Protein 8ZF0 (pdb70)

InterPro domains:
  IPR002182 NB-ARC [PF00931] (219-398)
  IPR008808 Powdery mildew resistance protein, RPW8 domain [PS51153] (1-148)
  IPR027417 P-loop containing nucleoside triphosphate hydrolase [G3DSA:3.40.50.300] (214-371)
  IPR027417 P-loop containing nucleoside triphosphate hydrolase [SSF52540] (219-481)
  IPR032675 Leucine-rich repeat domain superfamily [G3DSA:3.80.10.10] (584-862)
  IPR036388 Winged helix-like DNA-binding domain superfamily [G3DSA:1.10.10.10] (466-555)
  IPR042197 Apoptotic protease-activating factors, helical domain [G3DSA:1.10.8.430] (381-465)
  IPR055414 Disease resistance R13L4/SHOC-2-like, LRR domain [PF23598] (738-823)

Radius of gyration: 41.88 Å; Cα contacts (8 Å, |Δi|>4): 2805; chains: 3; bounding box: 89×94×143 Å

Nearest PDB structures (foldseek):
  8zf0-assembly1_C  TM=1.002E+00  e=6.451E-98  Oryza sativa Japonica Group
  7xey-assembly1_B  TM=8.973E-01  e=2.637E-31  Arabidopsis thaliana
  8zf0-assembly1_B  TM=6.658E-01  e=9.855E-22  Oryza sativa Japonica Group
  8yn1-assembly1_A  TM=7.119E-01  e=1.188E-19  Arabidopsis thaliana
  7xdd-assembly1_B  TM=6.390E-01  e=7.188E-20  Arabidopsis thaliana

Solvent-accessible surface area: 70967 Å² total; per-residue (Å²): 121,66,66,58,85,104,24,90,178,23,13,51,61,22,89,103,49,91,48,100,10,62,26,0,8,23,1,5,1,2,12,26,72,114,45,111,8,41,6,62,11,1,46,18,8,0,28,18,31,10,104,5,120,83,112,54,1,54,59,36,4,54,43,2,28,111,104,143,30,7,82,52,60,79,82,80,83,38,80,18,56,99,38,96,14,2,35,37,50,22,7,0,40,36,104,70,61,26,20,74,15,7,39,95,15,17,58,115,73,64,60,47,87,10,117,11,16,23,11,77,105,153,53,88,57,26,7,150,67,43,81,81,53,89,105,46,40,7,35,0,22,5,5,11,12,42,6,21,52,5,117,103,100,55,25,41,110,24,35,15,61,142,2,36,8,8,2,2,7,4,48,17,61,73,9,54,5,1,60,7,2,59,23,9,117,47,0,30,2,1,8,9,20,2,109,9,121,116,42,0,55,22,58,32,72,73,5,53,67,69,9,52,59,8,64,5,22,27,10,21,60,7,24,40,45,91,54,64,147,71,53,53,89,39,114,39,3,76,63,17,22,16,29,16,5,64,14,70,80,14,50,186,54,23,169,24,88,20,55,51,3,47,42,106,4,14,44,23,40,12,28,22,0,26,45,9,139,91,13,28,74,25,16,4,97,4,59,40,1,84,18,9,7,3,4,34,0,26,45,0,68,47,11,8,158,82,9,14,114,3,94,29,0,30,48,4,30,2,52,2,0,6,32,0,107,114,12,8,72,25,3,3,62,0,104,132,0,97,7,2,8,1,7,42,0,5,35,0,49,68,6,17,127,81,2,16,105,1,70,38,0,71,22,1,10,0,36,39,2,36,137,2,170,64,36,21,149,31,5,18,67,4,176,36,2,31,41,0,7,0,13,103,88,2,26,111,56,1,160,85,2,55,135,89,12,123,94,16,129,47,36,80,25,153,56,53,35,40,13,90,23,40,118,126,129,101,78,25,71,29,61,98,66,27,16,72,5,0,6,50,0,4,25,38,24,26,96,170,76,80,29,100,52,55,109,26,86,68,49,49,67,3,0,0,0,14,6,52,51,32,37,43,4,66,103,15,3,6,43,112,54,250,41,34,20,13,35,34,103,8,68,99,89,58,5,64,2,1,58,33,5,8,65,19,80,46,0,87,0,3,28,4,4,30,68,40,2,17,63,9,17,131,66,26,82,1,96,55,58,5,47,131,1,52,73,88,162,51,58,2,2,2,0,3,10,0,2,0,0,0,15,0,13,2,0,0,0,23,17,5,8,35,20,44,140,136,75,39,126,124,56,51,86,1,12,0,0,0,0,1,17,4,3,15,3,16,81,20,4,12,38,1,0,68,17,44,30,10,26,104,6,1,8,12,1,4,18,9,57,0,2,0,3,0,0,2,4,6,21,1,32,85,40,56,121,4,2,57,18,0,0,49,74,6,4,87,134,49,96,45,176,50,144,101,20,9,50,119,68,1,11,103,9,6,61,80,0,13,66,30,1,12,7,3,3,6,59,37,2,5,74,16,20,44,27,102,25,85,3,24,47,23,3,52,68,20,21,93,36,2,33,0,31,2,12,10,16,15,0,0,38,22,45,94,118,49,3,0,5,2,62,12,16,41,0,1,5,1,0,1,5,22,24,12,19,25,56,79,173,58,124,70,89,65,13,0,74,111,0,4,52,4,0,103,107,0,101,73,6,88,117,20,3,108,108,142,14,100,43,31,58,2,22,34,60,12,43,90,54,69,47,13,61,82,29,44,30,44,67,20,15,44,23,76,4,4,14,52,0,34,12,3,0,15,3,0,3,56,60,61,101,70,38,101,87,6,45,67,114,0,50,33,65,13,21,80,98,0,149,110,6,10,158,60,4,85,85,16,43,135,45,10,62,124,116,107,42,0,9,0,28,30,0,59,115,20,168,108,76,94,4,0,79,4,4,38,17,15,17,67,0,17,3,11,1,21,21,1,8,15,1,5,98,70,71,14,0,35,13,28,0,23,62,71,121,81,6,12,100,22,0,20,101,1,0,83,12,0,0,12,1,12,0,0,16,26,13,55,21,10,50,33,47,73,79,19,32,4,65,83,130,19,40,31,131,26,0,90,13,4,9,32,5,33,1,19,63,103,80,68,79,80,49,57,7,44,17,7,0,4,7,1,43,0,19,29,4,37,34,28,47,82,78,68,101,74,20,109,88,6,96,94,114,2,68,128,4,3,60,40,0,47,41,36,38,136,87,34,32,7,29,129,5,5,36,49,53,158,1,45,2,1,95,38,17,105,107,12,56,120,124,10,77,85,83,26,56,0,45,144,51,10,47,137,113,53,58,66,31,8,13,22,16,20,14,10,0,14,4,5,9,4,5,101,14,10,34,41,0,48,92,38,4,44,51,7,25,77,57,21,69,70,78,51,41,13,90,70,45,10,45,81,24,54,176,59,63,24,21,0,5,0,12,40,7,5,72,4,0,50,52,11,19,79,71,32,24,89,36,14,126,27,12,46,50,29,19,5,120,76,88,50,24,27,191,20,3,40,57,12,12,72,99,51,123,68,66,116,48,3,4,2,2,29,10,0,12,47,3,1,64,74,30,35,162,19,88,91,20,60,75,44,24,99,93,12,66,64,109,24,0,0,4,0,2,16,1,5,0,0,0,4,0,3,4,3,2,6,17,2,8,5,44,0,52,88,76,29,57,139,65,122,45,33,49,4,2,0,0,0,0,0,6,8,3,4,2,10,76,19,5,10,151,9,1,98,158,58,164,41,21,4,23,3,2,2,5,1,6,26,22,0,10,1,1,2,4,10,9,3,42,30,139,70,12,21,9,56,10,12,14,0,0,4,19,80,38,37,91,202,97,74,76,87,16,64,52,89,39,88,102,40,91,64,80,42,19,30,89,84,0,42,97,30,4,16,97,12,0,78,61,53,117,139,84,36,112,159,115,106,96,34,7,59,4,40,3,10,10,4,6,1,3,2,0,68,65,0,3,0,5,13,66,61,44,45,3,4,5,5,3,3,43,0,2,5,10,2,81,121,31,136,137,60,62,72,53,57,14,60,48,7,0,52,33,2,13,96,18,17,132,26,5,6,94,47,42,14,36,22,115,95,97,120,178,37,83,16,18,18,26,16,0,0,38,28,0,4,84,14,1,18,9,8,43,138,36,120,31,15,75,56,0,68,102,13,8,92,82,45,65,92,148,70,140,47,31,9,26,10,0,3,40,1,4,31,82,22,9,141,34,11,4,0,42,9,1,0,37,36,0,13,48,74,28,44,83,91,23,1,8,0,10,2,0,53,133,85,98,34,36,75,28,13,6,66,1,13,8,10,27,30,23,5,21,47,17,5,68,30,1,7,66,31,41,87,84,91,86,11,7,186,34,1,33,128,23,64,66,9,5,64,16,1,30,23,4,0,11,0,0,0,5,0,24,0,0,35,15,12,57,85,64,53,41,170,110,146,17,31,8,80,94,109,9,33,86,123,9,0,83,33,3,39,112,15,87,139,76,71,52,32,64,129,188,82,192,29,70,98,66,3,27,15,15,51,31,14,3,1,6,4,90,0,24,52,3,65,70,61,0,96,55,13,96,87,54,194,73,68,84,31,28,51,138,28,12,110,64,0,59,130,21,21,117,49,1,27,109,18,42,135,65,74,48,1,3,86,2,0,70,4,95,100,0,6,22,29,69,0,51,133,34,8,72,112,24,76,146,44,87,72,6,52,68,33,35,84,101,107

Sequence (1650 aa):
SHETKLLERMAASIECLSGKVRECFLDLGCFPEDKKIPLDVLINIWMEIHDLDEPDAFAILVELSNKNLLTLVNDAQNKAGDLYSSYHDFSVTQHDVLRDLALHMSGRDALNNRRRLVMPRREESLPKDWQRNKDTPFEAQIVSIHTGEMKESDWFQMSFPKAEVLILNFASSVYYLPPFIATMQNLKALVLINYGTISATLDNLSAFTTLSDLRSLWLEKITLPPLPKTTIPLKNLRKISLVLCELTNSLRGSKVDLSMTFPRLSNLTIDHCIDLKELPSSICEISSLESISISNCHDLTELPYELGKLHCLSILRVYACPALWRLPPSVCSLKRLKYLDISQCVNLTDLPEELGHLTSLEKIDMRECSRLRSLPRSSSSLKSLGHVVCDEETALLWREAEQVIPDLRVQVAEECYNLDWLVDPAAAALSDDDRLVVAHCAALSFPPASFQVHHASHPYPCAAFAFPPSWSAAPGWAAAGRAAFGDAEVDPSLFPSLRSVGSGVPARANAAFLASFGALLDGSPLQSEVSRAVAEEKRIVFTGHSSGGSIATLAAIWFLETCTRRGSVNQAHPFCVTFGAPLVGDNTFNNAVRREGWSQCILNFVVPVDIIPRIPLTPLASATEGIQAVLDWLSPQTPNFSPSGMPLIISQFYENLLRSTLSIASYEACSFMGCTSSILGTLTSFIELSPYRPCGTYLFLTSSEQLAVLTNSDAVLQLLFYCLQLDPQQQLRDAAERSLSAHWQYEPIKQSMMQEIVCVDYLGVVSSTLPGRQMSSTIVGGLELSKEAMLSLSAAGQWEKQRETNQAKIDGASCTKIREALKSLNEYKRTCELHEVSYYDSFKLQREVHDFNANVSRLELAGLWDEIVEMLRRRELPDGFESRQDWVNLGTLYRRLVEPLDIANYYRHSKNEDTGSYLSKGRPRRYKYTQEWHEQSQRISFGSSLESCFWAMAEELQAEIANGKTFEDVRDRVVKLESDAHGWSMSGSLGKDIFLSRSSFVIWWKTLPENHRSASCIAKLVPWEENSMFETSHVLGALLASSPLLARAWDRCAAAADGGASSLGFVHGGGGGGEGEPVCVAFSGVQAALSAAAGGGGGAEIFKPVGLRGDAAGRLFAPLVAAEAGGEPVAVQALALQGFLRLCRSPEFQVLLNQIRGKAVVFTGHSLGGAIAALVALHYLCTSSSSSAFAPAPPVLCVTFGSPLLGNQALSRAILRERWAGNFCHVVSQHDVVPRLLFCPLNVIPVHIVVGMQLHQLPVVVATVTARMADTNQESLRQLIQEHAGEAAIEQKLAAPEIPSGSPYRPFGAYVLCSPDGAACVDNPTAAVQMLYATFAARRAPETGAVPPEAAHSCYGDLVLSMPHHLLLKRRLGPAASNYDVGISIALEASGITGEATEAAPARQWLKTSKRVGRSPSLNCASLATRLGRITPCRAQIEWYKALFDANTGYYDAFKQRLSPKKFSKANMYRIKLAQFWDGVLSMLDTSQLPYDFHRRAKWVNAAHFYQLLVEPLDIADYHRNNLHRTRGSYITHGRERRYELFDKWWKQKGCTDTARRSKFAGLTQDPCFWARVEEAREQTESAKSERDMTSLARMLEDLHKFERHSSELVENKEVSIDVVAPQSSYSLWVKEWNELKLREEVRTILFQF

Structure (mmCIF, N/CA/C/O backbone):
data_8ZF0
#
_entry.id   8ZF0
#
_cell.length_a   1.00
_cell.length_b   1.00
_cell.length_c   1.00
_cell.angle_alpha   90.00
_cell.angle_beta   90.00
_cell.angle_gamma   90.00
#
_symmetry.space_group_name_H-M   'P 1'
#
loop_
_entity.id
_entity.type
_entity.pdbx_description
1 polymer 'RPW8 domain-containing protein'
2 polymer EDS1
3 polymer 'Lipase-like PAD4'
4 non-polymer '[(2R,3R,4R,5R)-5-(6-aminopurin-9-yl)-4-[(2S,3R,4S,5R)-3,4-bis(oxidanyl)-5-(phosphonooxymethyl)oxolan-2-yl]oxy-3-oxidanyl-oxolan-2-yl]methyl phosphono hydrogen phosphate'
#
loop_
_atom_site.group_PDB
_atom_site.id
_atom_site.type_symbol
_atom_site.label_atom_id
_atom_site.label_alt_id
_atom_site.label_comp_id
_atom_site.label_asym_id
_atom_site.label_entity_id
_atom_site.label_seq_id
_atom_site.pdbx_PDB_ins_code
_atom_site.Cartn_x
_atom_site.Cartn_y
_atom_site.Cartn_z
_atom_site.occupancy
_atom_site.B_iso_or_equiv
_atom_site.auth_seq_id
_atom_site.auth_comp_id
_atom_site.auth_asym_id
_atom_site.auth_atom_id
_atom_site.pdbx_PDB_model_num
ATOM 1 N N . SER A 1 436 ? 126.49800 135.15500 56.24200 1.000 311.89824 436 SER A N 1
ATOM 2 C CA . SER A 1 436 ? 125.94800 135.34300 57.57900 1.000 312.30614 436 SER A CA 1
ATOM 3 C C . SER A 1 436 ? 126.55100 134.34600 58.56300 1.000 312.72668 436 SER A C 1
ATOM 4 O O . SER A 1 436 ? 127.74000 134.03400 58.49400 1.000 313.14920 436 SER A O 1
ATOM 6 N N . HIS A 1 437 ? 125.72000 133.84800 59.48200 1.000 314.52580 437 HIS A N 1
ATOM 7 C CA . HIS A 1 437 ? 126.18600 132.88000 60.46800 1.000 314.51077 437 HIS A CA 1
ATOM 8 C C . HIS A 1 437 ? 126.56400 131.54600 59.83900 1.000 315.31633 437 HIS A C 1
ATOM 9 O O . HIS A 1 437 ? 127.30500 130.77400 60.45600 1.000 316.07459 437 HIS A O 1
ATOM 11 N N . GLU A 1 438 ? 126.06800 131.25600 58.63300 1.000 318.10993 438 GLU A N 1
ATOM 12 C CA . GLU A 1 438 ? 126.41000 130.00100 57.97100 1.000 317.76586 438 GLU A CA 1
ATOM 13 C C . GLU A 1 438 ? 127.90100 129.92500 57.66600 1.000 318.26777 438 GLU A C 1
ATOM 14 O O . GLU A 1 438 ? 128.52200 128.86700 57.82300 1.000 318.76247 438 GLU A O 1
ATOM 16 N N . THR A 1 439 ? 128.49300 131.03500 57.22700 1.000 319.74186 439 THR A N 1
ATOM 17 C CA . THR A 1 439 ? 129.91100 131.07400 56.89400 1.000 319.51580 439 THR A CA 1
ATOM 18 C C . THR A 1 439 ? 130.77800 131.64300 58.00800 1.000 320.34556 439 THR A C 1
ATOM 19 O O . THR A 1 439 ? 131.92700 131.21600 58.16000 1.000 320.68627 439 THR A O 1
ATOM 21 N N . LYS A 1 440 ? 130.26000 132.59600 58.78700 1.000 316.38970 440 LYS A N 1
ATOM 22 C CA . LYS A 1 440 ? 131.06700 133.20500 59.84000 1.000 315.48933 440 LYS A CA 1
ATOM 23 C C . LYS A 1 440 ? 131.27200 132.25200 61.01100 1.000 315.26403 440 LYS A C 1
ATOM 24 O O . LYS A 1 440 ? 132.39000 132.12600 61.52600 1.000 314.32907 440 LYS A O 1
ATOM 26 N N . LEU A 1 441 ? 130.21300 131.57200 61.44600 1.000 312.14014 441 LEU A N 1
ATOM 27 C CA . LEU A 1 441 ? 130.27100 130.71600 62.62500 1.000 311.59120 441 LEU A CA 1
ATOM 28 C C . LEU A 1 441 ? 129.98600 129.25600 62.31200 1.000 312.10225 441 LEU A C 1
ATOM 29 O O . LEU A 1 441 ? 130.71800 128.37500 62.77700 1.000 311.77777 441 LEU A O 1
ATOM 34 N N . LEU A 1 442 ? 128.93300 128.97100 61.54100 1.000 321.16347 442 LEU A N 1
ATOM 35 C CA . LEU A 1 442 ? 128.59200 127.58400 61.24000 1.000 320.78696 442 LEU A CA 1
ATOM 36 C C . LEU A 1 442 ? 129.67800 126.91300 60.40800 1.000 321.00897 442 LEU A C 1
ATOM 37 O O . LEU A 1 442 ? 129.96800 125.72500 60.59500 1.000 321.17333 442 LEU A O 1
ATOM 39 N N . GLU A 1 443 ? 130.28700 127.65600 59.48000 1.000 320.38997 443 GLU A N 1
ATOM 40 C CA . GLU A 1 443 ? 131.36000 127.08400 58.67400 1.000 320.04709 443 GLU A CA 1
ATOM 41 C C . GLU A 1 443 ? 132.58500 126.75800 59.51800 1.000 320.18058 443 GLU A C 1
ATOM 42 O O . GLU A 1 443 ? 133.32900 125.83100 59.18700 1.000 320.53439 443 GLU A O 1
ATOM 48 N N . ARG A 1 444 ? 132.81000 127.49900 60.60600 1.000 310.35988 444 ARG A N 1
ATOM 49 C CA . ARG A 1 444 ? 133.90100 127.15900 61.51400 1.000 310.07845 444 ARG A CA 1
ATOM 50 C C . ARG A 1 444 ? 133.67600 125.78900 62.14500 1.000 310.04777 444 ARG A C 1
ATOM 51 O O . ARG A 1 444 ? 134.59100 124.95800 62.20300 1.000 309.74387 444 ARG A O 1
ATOM 59 N N . MET A 1 445 ? 132.45100 125.53000 62.60800 1.000 316.67965 445 MET A N 1
ATOM 60 C CA . MET A 1 445 ? 132.12700 124.21600 63.15500 1.000 316.15728 445 MET A CA 1
ATOM 61 C C . MET A 1 445 ? 132.20100 123.13900 62.08000 1.000 317.11518 445 MET A C 1
ATOM 62 O O . MET A 1 445 ? 132.63700 122.01400 62.35000 1.000 317.20258 445 MET A O 1
ATOM 64 N N . ALA A 1 446 ? 131.77400 123.46300 60.85700 1.000 325.14765 446 ALA A N 1
ATOM 65 C CA . ALA A 1 446 ? 131.86000 122.49800 59.76500 1.000 324.76890 446 ALA A CA 1
ATOM 66 C C . ALA A 1 446 ? 133.30800 122.13000 59.46600 1.000 325.37660 446 ALA A C 1
ATOM 67 O O . ALA A 1 446 ? 133.62300 120.95900 59.22900 1.000 325.96009 446 ALA A O 1
ATOM 69 N N . ALA A 1 447 ? 134.20400 123.12000 59.47100 1.000 325.75237 447 ALA A N 1
ATOM 70 C CA . ALA A 1 447 ? 135.61900 122.84700 59.24400 1.000 325.13979 447 ALA A CA 1
ATOM 71 C C . ALA A 1 447 ? 136.22400 122.06700 60.40400 1.000 325.75796 447 ALA A C 1
ATOM 72 O O . ALA A 1 447 ? 137.09100 121.21000 60.19700 1.000 325.80170 447 ALA A O 1
ATOM 74 N N . SER A 1 448 ? 135.78800 122.35700 61.63300 1.000 321.14853 448 SER A N 1
ATOM 75 C CA . SER A 1 448 ? 136.25300 121.58400 62.78000 1.000 320.26431 448 SER A CA 1
ATOM 76 C C . SER A 1 448 ? 135.83000 120.12500 62.66400 1.000 320.75510 448 SER A C 1
ATOM 77 O O . SER A 1 448 ? 136.60500 119.21700 62.98700 1.000 320.35449 448 SER A O 1
ATOM 80 N N . ILE A 1 449 ? 134.59900 119.88200 62.20800 1.000 320.88719 449 ILE A N 1
ATOM 81 C CA . ILE A 1 449 ? 134.14200 118.51500 61.98200 1.000 320.21441 449 ILE A CA 1
ATOM 82 C C . ILE A 1 449 ? 134.92500 117.87200 60.84200 1.000 320.04441 449 ILE A C 1
ATOM 83 O O . ILE A 1 449 ? 135.24600 116.67800 60.88600 1.000 320.05400 449 ILE A O 1
ATOM 88 N N . GLU A 1 450 ? 135.25300 118.65400 59.81000 1.000 321.46509 450 GLU A N 1
ATOM 89 C CA . GLU A 1 450 ? 136.01500 118.13300 58.67900 1.000 320.74469 450 GLU A CA 1
ATOM 90 C C . GLU A 1 450 ? 137.40100 117.65200 59.08600 1.000 321.38031 450 GLU A C 1
ATOM 91 O O . GLU A 1 450 ? 137.98400 116.81800 58.38500 1.000 321.02435 450 GLU A O 1
ATOM 97 N N . CYS A 1 451 ? 137.94500 118.16600 60.19200 1.000 324.44074 451 CYS A N 1
ATOM 98 C CA . CYS A 1 451 ? 139.22200 117.66400 60.68500 1.000 324.17090 451 CYS A CA 1
ATOM 99 C C . CYS A 1 451 ? 139.11800 116.19200 61.06300 1.000 323.82472 451 CYS A C 1
ATOM 100 O O . CYS A 1 451 ? 140.02900 115.40400 60.78300 1.000 323.01717 451 CYS A O 1
ATOM 103 N N . LEU A 1 452 ? 138.01700 115.80500 61.70000 1.000 315.19793 452 LEU A N 1
ATOM 104 C CA . LEU A 1 452 ? 137.78700 114.40200 62.01400 1.000 314.54650 452 LEU A CA 1
ATOM 105 C C . LEU A 1 452 ? 137.26000 113.68900 60.77500 1.000 314.25261 452 LEU A C 1
ATOM 106 O O . LEU A 1 452 ? 136.32800 114.16800 60.12200 1.000 314.31455 452 LEU A O 1
ATOM 111 N N . SER A 1 453 ? 137.85000 112.54200 60.45000 1.000 304.04304 453 SER A N 1
ATOM 112 C CA . SER A 1 453 ? 137.61900 111.88300 59.17300 1.000 303.67291 453 SER A CA 1
ATOM 113 C C . SER A 1 453 ? 136.95100 110.52900 59.36500 1.000 303.76677 453 SER A C 1
ATOM 114 O O . SER A 1 453 ? 137.28800 109.78100 60.28800 1.000 303.62691 453 SER A O 1
ATOM 117 N N . GLY A 1 454 ? 136.00000 110.22600 58.48300 1.000 293.85428 454 GLY A N 1
ATOM 118 C CA . GLY A 1 454 ? 135.42700 108.89800 58.38900 1.000 293.15608 454 GLY A CA 1
ATOM 119 C C . GLY A 1 454 ? 134.41600 108.53000 59.45500 1.000 293.03677 454 GLY A C 1
ATOM 120 O O . GLY A 1 454 ? 133.28700 109.03500 59.45900 1.000 292.95163 454 GLY A O 1
ATOM 121 N N . LYS A 1 455 ? 134.81600 107.62700 60.35400 1.000 287.97262 455 LYS A N 1
ATOM 122 C CA . LYS A 1 455 ? 133.88100 107.06600 61.32400 1.000 288.16801 455 LYS A CA 1
ATOM 123 C C . LYS A 1 455 ? 133.31800 108.14000 62.24600 1.000 288.95363 455 LYS A C 1
ATOM 124 O O . LYS A 1 455 ? 132.11700 108.15200 62.53200 1.000 289.68084 455 LYS A O 1
ATOM 130 N N . VAL A 1 456 ? 134.16600 109.05300 62.71700 1.000 293.83199 456 VAL A N 1
ATOM 131 C CA . VAL A 1 456 ? 133.70800 110.07800 63.65100 1.000 293.95464 456 VAL A CA 1
ATOM 132 C C . VAL A 1 456 ? 132.75300 111.04700 62.96000 1.000 293.84163 456 VAL A C 1
ATOM 133 O O . VAL A 1 456 ? 131.72200 111.43700 63.52400 1.000 294.08411 456 VAL A O 1
ATOM 137 N N . ARG A 1 457 ? 133.08000 111.45200 61.73100 1.000 294.58775 457 ARG A N 1
ATOM 138 C CA . ARG A 1 457 ? 132.20400 112.36200 60.99900 1.000 294.81427 457 ARG A CA 1
ATOM 139 C C . ARG A 1 457 ? 130.85900 111.71300 60.69500 1.000 294.90625 457 ARG A C 1
ATOM 140 O O . ARG A 1 457 ? 129.80700 112.35200 60.83400 1.000 294.87437 457 ARG A O 1
ATOM 148 N N . GLU A 1 458 ? 130.86700 110.44200 60.28300 1.000 288.32755 458 GLU A N 1
ATOM 149 C CA . GLU A 1 458 ? 129.60100 109.77100 60.01200 1.000 288.51247 458 GLU A CA 1
ATOM 150 C C . GLU A 1 458 ? 128.81100 109.52900 61.29400 1.000 288.46745 458 GLU A C 1
ATOM 151 O O . GLU A 1 458 ? 127.57800 109.55800 61.26800 1.000 289.28478 458 GLU A O 1
ATOM 157 N N . CYS A 1 459 ? 129.49200 109.31800 62.42400 1.000 293.41418 459 CYS A N 1
ATOM 158 C CA . CYS A 1 459 ? 128.79400 109.23100 63.70300 1.000 293.68357 459 CYS A CA 1
ATOM 159 C C . CYS A 1 459 ? 128.13500 110.55700 64.05900 1.000 294.27637 459 CYS A C 1
ATOM 160 O O . CYS A 1 459 ? 127.00600 110.58200 64.56400 1.000 295.04607 459 CYS A O 1
ATOM 163 N N . PHE A 1 460 ? 128.83100 111.65500 63.75400 1.000 291.22272 460 PHE A N 1
ATOM 164 C CA . PHE A 1 460 ? 128.25800 112.99700 64.02400 1.000 290.86476 460 PHE A CA 1
ATOM 165 C C . PHE A 1 460 ? 127.01200 113.17700 63.15400 1.000 290.97408 460 PHE A C 1
ATOM 166 O O . PHE A 1 460 ? 125.98500 113.66300 63.66600 1.000 290.51468 460 PHE A O 1
ATOM 174 N N . LEU A 1 461 ? 127.09800 112.77900 61.88200 1.000 285.64674 461 LEU A N 1
ATOM 175 C CA . LEU A 1 461 ? 125.94800 112.89500 60.99000 1.000 284.71888 461 LEU A CA 1
ATOM 176 C C . LEU A 1 461 ? 124.78500 112.03000 61.46800 1.000 285.05017 461 LEU A C 1
ATOM 177 O O . LEU A 1 461 ? 123.62500 112.45800 61.42600 1.000 285.20443 461 LEU A O 1
ATOM 182 N N . ASP A 1 462 ? 125.07700 110.81200 61.93200 1.000 287.64904 462 ASP A N 1
ATOM 183 C CA . ASP A 1 462 ? 124.02900 109.94100 62.45700 1.000 286.86229 462 ASP A CA 1
ATOM 184 C C . ASP A 1 462 ? 123.36300 110.55700 63.68100 1.000 286.48705 462 ASP A C 1
ATOM 185 O O . ASP A 1 462 ? 122.13700 110.49100 63.83000 1.000 286.38487 462 ASP A O 1
ATOM 190 N N . LEU A 1 463 ? 124.15900 111.15200 64.57300 1.000 283.32713 463 LEU A N 1
ATOM 191 C CA . LEU A 1 463 ? 123.59200 111.84700 65.72400 1.000 282.96856 463 LEU A CA 1
ATOM 192 C C . LEU A 1 463 ? 122.71400 113.01000 65.28000 1.000 283.14191 463 LEU A C 1
ATOM 193 O O . LEU A 1 463 ? 121.65200 113.25600 65.86400 1.000 283.25407 463 LEU A O 1
ATOM 198 N N . GLY A 1 464 ? 123.14800 113.74300 64.25400 1.000 286.11210 464 GLY A N 1
ATOM 199 C CA . GLY A 1 464 ? 122.33200 114.82800 63.73400 1.000 286.07533 464 GLY A CA 1
ATOM 200 C C . GLY A 1 464 ? 121.01600 114.34700 63.15300 1.000 286.96524 464 GLY A C 1
ATOM 201 O O . GLY A 1 464 ? 119.99400 115.02900 63.25800 1.000 286.91379 464 GLY A O 1
ATOM 202 N N . CYS A 1 465 ? 121.02300 113.16600 62.52700 1.000 295.27297 465 CYS A N 1
ATOM 203 C CA . CYS A 1 465 ? 119.79800 112.61700 61.95400 1.000 295.09312 465 CYS A CA 1
ATOM 204 C C . CYS A 1 465 ? 118.77100 112.23600 63.01300 1.000 294.16762 465 CYS A C 1
ATOM 205 O O . CYS A 1 465 ? 117.59100 112.08000 62.68300 1.000 293.62489 465 CYS A O 1
ATOM 208 N N . PHE A 1 466 ? 119.18800 112.08000 64.26800 1.000 272.53101 466 PHE A N 1
ATOM 209 C CA . PHE A 1 466 ? 118.26700 111.70400 65.32600 1.000 271.04025 466 PHE A CA 1
ATOM 210 C C . PHE A 1 466 ? 117.30500 112.85400 65.62600 1.000 270.57253 466 PHE A C 1
ATOM 211 O O . PHE A 1 466 ? 117.59500 114.01200 65.31600 1.000 271.50676 466 PHE A O 1
ATOM 219 N N . PRO A 1 467 ? 116.14300 112.55400 66.21200 1.000 250.76609 467 PRO A N 1
ATOM 220 C CA . PRO A 1 467 ? 115.15000 113.60800 66.46300 1.000 250.13857 467 PRO A CA 1
ATOM 221 C C . PRO A 1 467 ? 115.70600 114.73100 67.32800 1.000 250.73551 467 PRO A C 1
ATOM 222 O O . PRO A 1 467 ? 116.49400 114.50500 68.24900 1.000 251.75610 467 PRO A O 1
ATOM 226 N N . GLU A 1 468 ? 115.28000 115.95200 67.01600 1.000 256.75375 468 GLU A N 1
ATOM 227 C CA . GLU A 1 468 ? 115.80500 117.13600 67.68200 1.000 257.61560 468 GLU A CA 1
ATOM 228 C C . GLU A 1 468 ? 115.28900 117.23900 69.11200 1.000 256.98138 468 GLU A C 1
ATOM 229 O O . GLU A 1 468 ? 114.12100 116.95500 69.39100 1.000 255.93713 468 GLU A O 1
ATOM 235 N N . ASP A 1 469 ? 116.17700 117.66100 70.01700 1.000 246.59082 469 ASP A N 1
ATOM 236 C CA . ASP A 1 469 ? 115.83100 117.92500 71.41600 1.000 245.96092 469 ASP A CA 1
ATOM 237 C C . ASP A 1 469 ? 115.17400 116.71300 72.07400 1.000 245.38485 469 ASP A C 1
ATOM 238 O O . ASP A 1 469 ? 114.19400 116.84000 72.81100 1.000 243.65995 469 ASP A O 1
ATOM 243 N N . LYS A 1 470 ? 115.71600 115.52900 71.80700 1.000 234.03990 470 LYS A N 1
ATOM 244 C CA . LYS A 1 470 ? 115.18100 114.28600 72.34100 1.000 232.61850 470 LYS A CA 1
ATOM 245 C C . LYS A 1 470 ? 116.26800 113.53100 73.09000 1.000 231.24844 470 LYS A C 1
ATOM 246 O O . LYS A 1 470 ? 117.41800 113.46900 72.64200 1.000 231.27486 470 LYS A O 1
ATOM 252 N N . LYS A 1 471 ? 115.89700 112.96100 74.23400 1.000 221.96375 471 LYS A N 1
ATOM 253 C CA . LYS A 1 471 ? 116.83400 112.17600 75.02700 1.000 222.29064 471 LYS A CA 1
ATOM 254 C C . LYS A 1 471 ? 117.16300 110.88200 74.29400 1.000 222.35431 471 LYS A C 1
ATOM 255 O O . LYS A 1 471 ? 116.26500 110.10500 73.95600 1.000 223.34945 471 LYS A O 1
ATOM 261 N N . ILE A 1 472 ? 118.44800 110.65200 74.05000 1.000 221.14386 472 ILE A N 1
ATOM 262 C CA . ILE A 1 472 ? 118.92200 109.51200 73.27400 1.000 220.61075 472 ILE A CA 1
ATOM 263 C C . ILE A 1 472 ? 119.54400 108.51000 74.24400 1.000 220.83394 472 ILE A C 1
ATOM 264 O O . ILE A 1 472 ? 120.59100 108.79800 74.84200 1.000 222.47001 472 ILE A O 1
ATOM 269 N N . PRO A 1 473 ? 118.94300 107.33600 74.43900 1.000 200.64106 473 PRO A N 1
ATOM 270 C CA . PRO A 1 473 ? 119.57000 106.32400 75.29500 1.000 200.34777 473 PRO A CA 1
ATOM 271 C C . PRO A 1 473 ? 120.90000 105.86000 74.71900 1.000 201.98127 473 PRO A C 1
ATOM 272 O O . PRO A 1 473 ? 121.10300 105.83400 73.50400 1.000 203.53287 473 PRO A O 1
ATOM 276 N N . LEU A 1 474 ? 121.81700 105.50100 75.61900 1.000 205.87960 474 LEU A N 1
ATOM 277 C CA . LEU A 1 474 ? 123.15000 105.08600 75.19600 1.000 205.61044 474 LEU A CA 1
ATOM 278 C C . LEU A 1 474 ? 123.10100 103.76500 74.43300 1.000 205.47978 474 LEU A C 1
ATOM 279 O O . LEU A 1 474 ? 123.82500 103.58500 73.44600 1.000 206.59418 474 LEU A O 1
ATOM 284 N N . ASP A 1 475 ? 122.24800 102.83600 74.87200 1.000 222.15683 475 ASP A N 1
ATOM 285 C CA . ASP A 1 475 ? 122.24400 101.49100 74.30300 1.000 224.48493 475 ASP A CA 1
ATOM 286 C C . ASP A 1 475 ? 121.87200 101.50900 72.82500 1.000 225.47977 475 ASP A C 1
ATOM 287 O O . ASP A 1 475 ? 122.53100 100.86400 72.00100 1.000 225.37462 475 ASP A O 1
ATOM 292 N N . VAL A 1 476 ? 120.81400 102.24100 72.46900 1.000 215.61840 476 VAL A N 1
ATOM 293 C CA . VAL A 1 476 ? 120.36900 102.26200 71.07800 1.000 214.63812 476 VAL A CA 1
ATOM 294 C C . VAL A 1 476 ? 121.40200 102.94900 70.19400 1.000 213.80864 476 VAL A C 1
ATOM 295 O O . VAL A 1 476 ? 121.64900 102.52200 69.05900 1.000 213.28821 476 VAL A O 1
ATOM 299 N N . LEU A 1 477 ? 122.01600 104.02600 70.69200 1.000 216.08403 477 LEU A N 1
ATOM 300 C CA . LEU A 1 477 ? 123.05000 104.70700 69.91900 1.000 215.75532 477 LEU A CA 1
ATOM 301 C C . LEU A 1 477 ? 124.24600 103.79600 69.67800 1.000 215.89638 477 LEU A C 1
ATOM 302 O O . LEU A 1 477 ? 124.77300 103.73300 68.56100 1.000 217.39964 477 LEU A O 1
ATOM 307 N N . ILE A 1 478 ? 124.68100 103.07000 70.71000 1.000 215.36815 478 ILE A N 1
ATOM 308 C CA . ILE A 1 478 ? 125.79600 102.14200 70.54300 1.000 216.81543 478 ILE A CA 1
ATOM 309 C C . ILE A 1 478 ? 125.42600 101.03700 69.56200 1.000 217.05545 478 ILE A C 1
ATOM 310 O O . ILE A 1 478 ? 126.23700 100.64000 68.71600 1.000 218.20241 478 ILE A O 1
ATOM 315 N N . ASN A 1 479 ? 124.19300 100.53000 69.65100 1.000 214.94805 479 ASN A N 1
ATOM 316 C CA . ASN A 1 479 ? 123.76700 99.45900 68.75800 1.000 215.56746 479 ASN A CA 1
ATOM 317 C C . ASN A 1 479 ? 123.75600 99.92100 67.30500 1.000 217.55861 479 ASN A C 1
ATOM 318 O O . ASN A 1 479 ? 124.25900 99.22200 66.41800 1.000 218.89423 479 ASN A O 1
ATOM 323 N N . ILE A 1 480 ? 123.19500 101.10400 67.04100 1.000 226.88174 480 ILE A N 1
ATOM 324 C CA . ILE A 1 480 ? 123.13300 101.58500 65.66400 1.000 226.48696 480 ILE A CA 1
A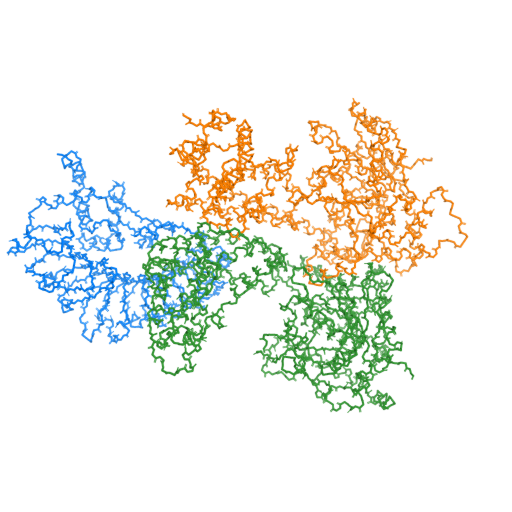TOM 325 C C . ILE A 1 480 ? 124.52800 101.92600 65.15100 1.000 226.76758 480 ILE A C 1
ATOM 326 O O . ILE A 1 480 ? 124.83400 101.71800 63.97000 1.000 226.03669 480 ILE A O 1
ATOM 331 N N . TRP A 1 481 ? 125.40100 102.44300 66.02200 1.000 242.57128 481 TRP A N 1
ATOM 332 C CA . TRP A 1 481 ? 126.77700 102.70000 65.61400 1.000 243.06883 481 TRP A CA 1
ATOM 333 C C . TRP A 1 481 ? 127.48800 101.40600 65.23800 1.000 243.85651 481 TRP A C 1
ATOM 334 O O . TRP A 1 481 ? 128.20800 101.35200 64.23400 1.000 244.80885 481 TRP A O 1
ATOM 345 N N . MET A 1 482 ? 127.29300 100.34900 66.03000 1.000 242.78978 482 MET A N 1
ATOM 346 C CA . MET A 1 482 ? 127.89500 99.06000 65.70600 1.000 242.01728 482 MET A CA 1
ATOM 347 C C . MET A 1 482 ? 127.33000 98.50100 64.40600 1.000 242.48973 482 MET A C 1
ATOM 348 O O . MET A 1 482 ? 128.05900 97.89300 63.61500 1.000 243.29363 482 MET A O 1
ATOM 350 N N . GLU A 1 483 ? 126.02800 98.68100 64.17800 1.000 240.99250 483 GLU A N 1
ATOM 351 C CA . GLU A 1 483 ? 125.42100 98.19200 62.94300 1.000 241.06683 483 GLU A CA 1
ATOM 352 C C . GLU A 1 483 ? 125.95900 98.93000 61.72200 1.000 241.33075 483 GLU A C 1
ATOM 353 O O . GLU A 1 483 ? 126.21200 98.31200 60.68100 1.000 240.44232 483 GLU A O 1
ATOM 359 N N . ILE A 1 484 ? 126.14100 100.24500 61.82600 1.000 252.03961 484 ILE A N 1
ATOM 360 C CA . ILE A 1 484 ? 126.50300 101.04000 60.65400 1.000 251.91567 484 ILE A CA 1
ATOM 361 C C . ILE A 1 484 ? 128.00400 100.98300 60.39700 1.000 253.09758 484 ILE A C 1
ATOM 362 O O . ILE A 1 484 ? 128.44900 100.61800 59.30200 1.000 252.79981 484 ILE A O 1
ATOM 367 N N . HIS A 1 485 ? 128.80800 101.34100 61.39600 1.000 267.06625 485 HIS A N 1
ATOM 368 C CA . HIS A 1 485 ? 130.25100 101.45600 61.22600 1.000 266.59660 485 HIS A CA 1
ATOM 369 C C . HIS A 1 485 ? 131.00100 100.17700 61.57900 1.000 266.78452 485 HIS A C 1
ATOM 370 O O . HIS A 1 485 ? 132.23600 100.18300 61.57600 1.000 267.02911 485 HIS A O 1
ATOM 377 N N . ASP A 1 486 ? 130.28700 99.09100 61.88500 1.000 269.64352 486 ASP A N 1
ATOM 378 C CA . ASP A 1 486 ? 130.89900 97.81900 62.27800 1.000 269.60162 486 ASP A CA 1
ATOM 379 C C . ASP A 1 486 ? 131.80500 97.98200 63.49500 1.000 270.44186 486 ASP A C 1
ATOM 380 O O . ASP A 1 486 ? 132.83900 97.31900 63.60800 1.000 270.73290 486 ASP A O 1
ATOM 385 N N . LEU A 1 487 ? 131.42200 98.86700 64.41300 1.000 280.47070 487 LEU A N 1
ATOM 386 C CA . LEU A 1 487 ? 132.22800 99.16500 65.59700 1.000 280.56354 487 LEU A CA 1
ATOM 387 C C . LEU A 1 487 ? 131.75100 98.34200 66.79700 1.000 280.93698 487 LEU A C 1
ATOM 388 O O . LEU A 1 487 ? 131.34800 98.86800 67.83400 1.000 280.47613 487 LEU A O 1
ATOM 393 N N . ASP A 1 488 ? 131.80100 97.01800 66.63200 1.000 286.89348 488 ASP A N 1
ATOM 394 C CA . ASP A 1 488 ? 131.41400 96.12300 67.71800 1.000 285.85304 488 ASP A CA 1
ATOM 395 C C . ASP A 1 488 ? 132.39000 96.19800 68.88500 1.000 285.23916 488 ASP A C 1
ATOM 396 O O . ASP A 1 488 ? 132.01100 95.92600 70.03000 1.000 283.77468 488 ASP A O 1
ATOM 401 N N . GLU A 1 489 ? 133.64200 96.56200 68.61700 1.000 287.31956 489 GLU A N 1
ATOM 402 C CA . GLU A 1 489 ? 134.65900 96.67600 69.64500 1.000 286.61974 489 GLU A CA 1
ATOM 403 C C . GLU A 1 489 ? 134.40500 97.91700 70.49800 1.000 286.54153 489 GLU A C 1
ATOM 404 O O . GLU A 1 489 ? 133.61700 98.78900 70.12600 1.000 285.71205 489 GLU A O 1
ATOM 410 N N . PRO A 1 490 ? 135.04800 98.01700 71.66800 1.000 278.95752 490 PRO A N 1
ATOM 411 C CA . PRO A 1 490 ? 134.94700 99.25100 72.46400 1.000 278.76839 490 PRO A CA 1
ATOM 412 C C . PRO A 1 490 ? 135.54400 100.48000 71.79000 1.000 278.81513 490 PRO A C 1
ATOM 413 O O . PRO A 1 490 ? 135.58600 101.54800 72.41500 1.000 277.40489 490 PRO A O 1
ATOM 417 N N . ASP A 1 491 ? 136.02200 100.36700 70.54800 1.000 279.13552 491 ASP A N 1
ATOM 418 C CA . ASP A 1 491 ? 136.44400 101.55700 69.81900 1.000 277.94954 491 ASP A CA 1
ATOM 419 C C . ASP A 1 491 ? 135.27800 102.51000 69.59600 1.000 276.77196 491 ASP A C 1
ATOM 420 O O . ASP A 1 491 ? 135.47900 103.72500 69.52600 1.000 275.91147 491 ASP A O 1
ATOM 425 N N . ALA A 1 492 ? 134.05300 101.98500 69.49500 1.000 262.37591 492 ALA A N 1
ATOM 426 C CA . ALA A 1 492 ? 132.88100 102.85400 69.43300 1.000 262.10122 492 ALA A CA 1
ATOM 427 C C . ALA A 1 492 ? 132.72100 103.65700 70.71800 1.000 262.40933 492 ALA A C 1
ATOM 428 O O . ALA A 1 492 ? 132.42200 104.85600 70.67700 1.000 262.30072 492 ALA A O 1
ATOM 430 N N . PHE A 1 493 ? 132.91400 103.00900 71.86900 1.000 262.66656 493 PHE A N 1
ATOM 431 C CA . PHE A 1 493 ? 132.85600 103.71300 73.14700 1.000 263.84768 493 PHE A CA 1
ATOM 432 C C . PHE A 1 493 ? 133.95600 104.76500 73.23000 1.000 263.94252 493 PHE A C 1
ATOM 433 O O . PHE A 1 493 ? 133.72500 105.88300 73.70900 1.000 264.08512 493 PHE A O 1
ATOM 441 N N . ALA A 1 494 ? 135.15700 104.42500 72.75700 1.000 269.57216 494 ALA A N 1
ATOM 442 C CA . ALA A 1 494 ? 136.25500 105.38700 72.74800 1.000 270.08561 494 ALA A CA 1
ATOM 443 C C . ALA A 1 494 ? 135.94000 106.58300 71.85500 1.000 269.91115 494 ALA A C 1
ATOM 444 O O . ALA A 1 494 ? 136.23900 107.72900 72.20900 1.000 270.20138 494 ALA A O 1
ATOM 446 N N . ILE A 1 495 ? 135.34100 106.33300 70.68800 1.000 269.48212 495 ILE A N 1
ATOM 447 C CA . ILE A 1 495 ? 134.96500 107.41600 69.78400 1.000 270.13230 495 ILE A CA 1
ATOM 448 C C . ILE A 1 495 ? 133.89700 108.29600 70.42100 1.000 269.89925 495 ILE A C 1
ATOM 449 O O . ILE A 1 495 ? 133.92700 109.52600 70.29400 1.000 269.77812 495 ILE A O 1
ATOM 454 N N . LEU A 1 496 ? 132.93300 107.68000 71.11000 1.000 268.74825 496 LEU A N 1
ATOM 455 C CA . LEU A 1 496 ? 131.91200 108.45300 71.81000 1.000 269.14806 496 LEU A CA 1
ATOM 456 C C . LEU A 1 496 ? 132.53800 109.33700 72.88300 1.000 269.95739 496 LEU A C 1
ATOM 457 O O . LEU A 1 496 ? 132.16500 110.50800 73.03100 1.000 270.33820 496 LEU A O 1
ATOM 462 N N . VAL A 1 497 ? 133.49600 108.79400 73.63800 1.000 275.35503 497 VAL A N 1
ATOM 463 C CA . VAL A 1 497 ? 134.17400 109.58100 74.66600 1.000 275.32497 497 VAL A CA 1
ATOM 464 C C . VAL A 1 497 ? 134.93900 110.73800 74.03500 1.000 275.48829 497 VAL A C 1
ATOM 465 O O . VAL A 1 497 ? 134.90000 111.87200 74.52900 1.000 274.91606 497 VAL A O 1
ATOM 469 N N . GLU A 1 498 ? 135.64200 110.47300 72.93100 1.000 282.34510 498 GLU A N 1
ATOM 470 C CA . GLU A 1 498 ? 136.39100 111.52700 72.25400 1.000 282.42765 498 GLU A CA 1
ATOM 471 C C . GLU A 1 498 ? 135.46200 112.62300 71.74500 1.000 282.14944 498 GLU A C 1
ATOM 472 O O . GLU A 1 498 ? 135.77500 113.81500 71.85500 1.000 281.60769 498 GLU A O 1
ATOM 478 N N . LEU A 1 499 ? 134.31400 112.23700 71.18500 1.000 279.53569 499 LEU A N 1
ATOM 479 C CA . LEU A 1 499 ? 133.34000 113.22200 70.72600 1.000 279.29039 499 LEU A CA 1
ATOM 480 C C . LEU A 1 499 ? 132.80300 114.04800 71.88700 1.000 278.90261 499 LEU A C 1
ATOM 481 O O . LEU A 1 499 ? 132.63700 115.26800 71.76800 1.000 278.42516 499 LEU A O 1
ATOM 486 N N . SER A 1 500 ? 132.52300 113.40100 73.02100 1.000 284.88050 500 SER A N 1
ATOM 487 C CA . SER A 1 500 ? 132.01100 114.12000 74.18100 1.000 285.56362 500 SER A CA 1
ATOM 488 C C . SER A 1 500 ? 133.07100 114.99500 74.83900 1.000 285.51049 500 SER A C 1
ATOM 489 O O . SER A 1 500 ? 132.71800 115.92300 75.57500 1.000 285.76475 500 SER A O 1
ATOM 492 N N . ASN A 1 501 ? 134.35300 114.72600 74.59300 1.000 286.43350 501 ASN A N 1
ATOM 493 C CA . ASN A 1 501 ? 135.42300 115.50300 75.20800 1.000 286.92115 501 ASN A CA 1
ATOM 494 C C . ASN A 1 501 ? 135.64900 116.85300 74.53900 1.000 286.42237 501 ASN A C 1
ATOM 495 O O . ASN A 1 501 ? 136.37700 117.68200 75.09400 1.000 286.47302 501 ASN A O 1
ATOM 500 N N . LYS A 1 502 ? 135.05000 117.09600 73.37300 1.000 280.01132 502 LYS A N 1
ATOM 501 C CA . LYS A 1 502 ? 135.24400 118.34100 72.64000 1.000 280.43652 502 LYS A CA 1
ATOM 502 C C . LYS A 1 502 ? 134.01000 119.23600 72.67900 1.000 281.94934 502 LYS A C 1
ATOM 503 O O . LYS A 1 502 ? 133.83800 120.08300 71.79600 1.000 281.66134 502 LYS A O 1
ATOM 509 N N . ASN A 1 503 ? 133.14900 119.06100 73.68400 1.000 293.13955 503 ASN A N 1
ATOM 510 C CA . ASN A 1 503 ? 131.91300 119.83400 73.82400 1.000 292.83229 503 ASN A CA 1
ATOM 511 C C . ASN A 1 503 ? 131.02700 119.70800 72.58800 1.000 292.36404 503 ASN A C 1
ATOM 512 O O . ASN A 1 503 ? 130.32000 120.64800 72.21800 1.000 291.98506 503 ASN A O 1
ATOM 517 N N . LEU A 1 504 ? 131.06100 118.54400 71.94400 1.000 286.43767 504 LEU A N 1
ATOM 518 C CA . LEU A 1 504 ? 130.28600 118.28700 70.73700 1.000 286.59553 504 LEU A CA 1
ATOM 519 C C . LEU A 1 504 ? 128.95500 117.60700 71.02300 1.000 286.36094 504 LEU A C 1
ATOM 520 O O . LEU A 1 504 ? 127.96400 117.88500 70.34100 1.000 286.56042 504 LEU A O 1
ATOM 525 N N . LEU A 1 505 ? 128.90800 116.71600 72.00900 1.000 274.72139 505 LEU A N 1
ATOM 526 C CA . LEU A 1 505 ? 127.66100 116.12400 72.46700 1.000 274.06177 505 LEU A CA 1
ATOM 527 C C . LEU A 1 505 ? 127.64100 116.12000 73.98800 1.000 273.86282 505 LEU A C 1
ATOM 528 O O . LEU A 1 505 ? 128.66100 115.85300 74.63100 1.000 273.96096 505 LEU A O 1
ATOM 533 N N . THR A 1 506 ? 126.47800 116.42100 74.55500 1.000 274.12287 506 THR A N 1
ATOM 534 C CA . THR A 1 506 ? 126.31000 116.48100 76.00100 1.000 275.51487 506 THR A CA 1
ATOM 535 C C . THR A 1 506 ? 125.91500 115.10400 76.51800 1.000 275.38418 506 THR A C 1
ATOM 536 O O . THR A 1 506 ? 124.89500 114.54400 76.09700 1.000 276.05248 506 THR A O 1
ATOM 540 N N . LEU A 1 507 ? 126.72700 114.56100 77.42300 1.000 260.76365 507 LEU A N 1
ATOM 541 C CA . LEU A 1 507 ? 126.48700 113.25400 78.03000 1.000 259.00541 507 LEU A CA 1
ATOM 542 C C . LEU A 1 507 ? 125.79600 113.48300 79.37000 1.000 258.51999 507 LEU A C 1
ATOM 543 O O . LEU A 1 507 ? 126.44100 113.72500 80.39000 1.000 257.72920 507 LEU A O 1
ATOM 548 N N . VAL A 1 508 ? 124.47100 113.40400 79.36100 1.000 252.92195 508 VAL A N 1
ATOM 549 C CA . VAL A 1 508 ? 123.69600 113.54600 80.58700 1.000 251.58506 508 VAL A CA 1
ATOM 550 C C . VAL A 1 508 ? 123.83400 112.26900 81.40300 1.000 251.92978 508 VAL A C 1
ATOM 551 O O . VAL A 1 508 ? 123.58500 111.16300 80.90300 1.000 253.62745 508 VAL A O 1
ATOM 555 N N . ASN A 1 509 ? 124.23200 112.42700 82.66300 1.000 250.35476 509 ASN A N 1
ATOM 556 C CA . ASN A 1 509 ? 124.59400 111.32900 83.54800 1.000 250.23839 509 ASN A CA 1
ATOM 557 C C . ASN A 1 509 ? 123.75400 111.42400 84.81400 1.000 250.24540 509 ASN A C 1
ATOM 558 O O . ASN A 1 509 ? 123.65200 112.49900 85.41500 1.000 252.06244 509 ASN A O 1
ATOM 563 N N . ASP A 1 510 ? 123.15400 110.30400 85.21300 1.000 244.29143 510 ASP A N 1
ATOM 564 C CA . ASP A 1 510 ? 122.30300 110.28800 86.39600 1.000 245.65992 510 ASP A CA 1
ATOM 565 C C . ASP A 1 510 ? 123.12600 110.50700 87.66000 1.000 246.42118 510 ASP A C 1
ATOM 566 O O . ASP A 1 510 ? 124.19800 109.92200 87.83200 1.000 246.43178 510 ASP A O 1
ATOM 571 N N . ALA A 1 511 ? 122.60000 111.34200 88.56000 1.000 241.46137 511 ALA A N 1
ATOM 572 C CA . ALA A 1 511 ? 123.36000 111.73600 89.74200 1.000 240.54565 511 ALA A CA 1
ATOM 573 C C . ALA A 1 511 ? 123.66900 110.54200 90.63800 1.000 239.90884 511 ALA A C 1
ATOM 574 O O . ALA A 1 511 ? 124.77500 110.43300 91.18000 1.000 237.60408 511 ALA A O 1
ATOM 576 N N . GLN A 1 512 ? 122.67000 109.66400 90.80400 1.000 230.01928 512 GLN A N 1
ATOM 577 C CA . GLN A 1 512 ? 122.81800 108.46600 91.67500 1.000 229.54696 512 GLN A CA 1
ATOM 578 C C . GLN A 1 512 ? 123.55400 107.36800 90.90900 1.000 230.12093 512 GLN A C 1
ATOM 579 O O . GLN A 1 512 ? 122.99600 106.26000 90.79100 1.000 228.53982 512 GLN A O 1
ATOM 585 N N . ASN A 1 513 ? 124.74700 107.66900 90.40300 1.000 236.30794 513 ASN A N 1
ATOM 586 C CA . ASN A 1 513 ? 125.55800 106.70400 89.66800 1.000 235.04041 513 ASN A CA 1
ATOM 587 C C . ASN A 1 513 ? 126.96300 106.69700 90.24500 1.000 234.95188 513 ASN A C 1
ATOM 588 O O . ASN A 1 513 ? 127.65400 107.71900 90.21100 1.000 234.81298 513 ASN A O 1
ATOM 590 N N . LYS A 1 514 ? 127.38300 105.55000 90.77400 1.000 221.91019 514 LYS A N 1
ATOM 591 C CA . LYS A 1 514 ? 128.72400 105.38200 91.31700 1.000 221.14171 514 LYS A CA 1
ATOM 592 C C . LYS A 1 514 ? 129.67800 104.71600 90.33600 1.000 221.97987 514 LYS A C 1
ATOM 593 O O . LYS A 1 514 ? 130.83400 104.46700 90.69100 1.000 219.75932 514 LYS A O 1
ATOM 595 N N . ALA A 1 515 ? 129.22700 104.42600 89.11900 1.000 234.36278 515 ALA A N 1
ATOM 596 C CA . ALA A 1 515 ? 130.04100 103.77000 88.10500 1.000 234.51973 515 ALA A CA 1
ATOM 597 C C . ALA A 1 515 ? 130.34600 104.75200 86.98400 1.000 235.59037 515 ALA A C 1
ATOM 598 O O . ALA A 1 515 ? 129.43200 105.37700 86.43300 1.000 235.33533 515 ALA A O 1
ATOM 600 N N . GLY A 1 516 ? 131.62800 104.88800 86.65200 1.000 244.48767 516 GLY A N 1
ATOM 601 C CA . GLY A 1 516 ? 132.05100 105.80800 85.61500 1.000 243.65892 516 GLY A CA 1
ATOM 602 C C . GLY A 1 516 ? 131.71800 105.33100 84.21700 1.000 244.86538 516 GLY A C 1
ATOM 603 O O . GLY A 1 516 ? 130.91900 105.95700 83.51500 1.000 244.56604 516 GLY A O 1
ATOM 604 N N . ASP A 1 517 ? 132.32300 104.22100 83.80200 1.000 243.86010 517 ASP A N 1
ATOM 605 C CA . ASP A 1 517 ? 132.11000 103.66100 82.47000 1.000 243.48569 517 ASP A CA 1
ATOM 606 C C . ASP A 1 517 ? 131.94200 102.14700 82.56200 1.000 243.29129 517 ASP A C 1
ATOM 607 O O . ASP A 1 517 ? 132.50400 101.38300 81.77700 1.000 242.08126 517 ASP A O 1
ATOM 612 N N . LEU A 1 518 ? 131.15600 101.70000 83.53800 1.000 241.66191 518 LEU A N 1
ATOM 613 C CA . LEU A 1 518 ? 130.90800 100.28600 83.75800 1.000 241.32946 518 LEU A CA 1
ATOM 614 C C . LEU A 1 518 ? 129.68000 99.83800 82.96800 1.000 242.58196 518 LEU A C 1
ATOM 615 O O . LEU A 1 518 ? 129.10500 100.58900 82.17600 1.000 243.40815 518 LEU A O 1
ATOM 617 N N . TYR A 1 519 ? 129.27700 98.58400 83.19000 1.000 225.19143 519 TYR A N 1
ATOM 618 C CA . TYR A 1 519 ? 128.12100 98.04200 82.48100 1.000 222.77502 519 TYR A CA 1
ATOM 619 C C . TYR A 1 519 ? 126.83300 98.74300 82.89500 1.000 223.10627 519 TYR A C 1
ATOM 620 O O . TYR A 1 519 ? 125.96600 99.01100 82.05400 1.000 222.36748 519 TYR A O 1
ATOM 629 N N . SER A 1 520 ? 126.68400 99.04200 84.18500 1.000 223.56611 520 SER A N 1
ATOM 630 C CA . SER A 1 520 ? 125.49900 99.73200 84.68100 1.000 222.77888 520 SER A CA 1
ATOM 631 C C . SER A 1 520 ? 125.41400 101.13800 84.10400 1.000 223.76819 520 SER A C 1
ATOM 632 O O . SER A 1 520 ? 124.33500 101.59400 83.71200 1.000 221.93684 520 SER A O 1
ATOM 635 N N . SER A 1 521 ? 126.55000 101.83300 84.05300 1.000 237.46673 521 SER A N 1
ATOM 636 C CA . SER A 1 521 ? 126.60400 103.18100 83.50200 1.000 237.11623 521 SER A CA 1
ATOM 637 C C . SER A 1 521 ? 126.33300 103.16600 82.00300 1.000 236.57670 521 SER A C 1
ATOM 638 O O . SER A 1 521 ? 125.85800 104.15800 81.44100 1.000 237.42947 521 SER A O 1
ATOM 641 N N . TYR A 1 522 ? 126.63500 102.04300 81.34700 1.000 223.94682 522 TYR A N 1
ATOM 642 C CA . TYR A 1 522 ? 126.39800 101.91400 79.91400 1.000 222.11417 522 TYR A CA 1
ATOM 643 C C . TYR A 1 522 ? 124.91800 101.93800 79.55600 1.000 224.48716 522 TYR A C 1
ATOM 644 O O . TYR A 1 522 ? 124.58700 102.13200 78.38200 1.000 226.34814 522 TYR A O 1
ATOM 646 N N . HIS A 1 523 ? 124.02700 101.74300 80.52800 1.000 220.14994 523 HIS A N 1
ATOM 647 C CA . HIS A 1 523 ? 122.59000 101.79200 80.29200 1.000 220.22620 523 HIS A CA 1
ATOM 648 C C . HIS A 1 523 ? 121.90600 102.89400 81.09100 1.000 218.82498 523 HIS A C 1
ATOM 649 O O . HIS A 1 523 ? 120.67400 102.88700 81.20800 1.000 218.58499 523 HIS A O 1
ATOM 651 N N . ASP A 1 524 ? 122.66700 103.84000 81.64200 1.000 229.55627 524 ASP A N 1
ATOM 652 C CA . ASP A 1 524 ? 122.10900 104.91500 82.44900 1.000 231.20358 524 ASP A CA 1
ATOM 653 C C . ASP A 1 524 ? 122.45200 106.30400 81.92700 1.000 231.33033 524 ASP A C 1
ATOM 654 O O . ASP A 1 524 ? 122.07400 107.29500 82.56200 1.000 232.18530 524 ASP A O 1
ATOM 659 N N . PHE A 1 525 ? 123.14900 106.40900 80.80200 1.000 233.29813 525 PHE A N 1
ATOM 660 C CA . PHE A 1 525 ? 123.54300 107.69300 80.24200 1.000 234.34748 525 PHE A CA 1
ATOM 661 C C . PHE A 1 525 ? 122.55000 108.12600 79.17000 1.000 233.63505 525 PHE A C 1
ATOM 662 O O . PHE A 1 525 ? 121.67500 107.36600 78.75000 1.000 232.60426 525 PHE A O 1
ATOM 670 N N . SER A 1 526 ? 122.69500 109.37300 78.72400 1.000 242.67603 526 SER A N 1
ATOM 671 C CA . SER A 1 526 ? 121.92800 109.84000 77.57800 1.000 241.38463 526 SER A CA 1
ATOM 672 C C . SER A 1 526 ? 122.74300 110.87800 76.82000 1.000 242.10169 526 SER A C 1
ATOM 673 O O . SER A 1 526 ? 123.65000 111.50400 77.37000 1.000 245.09517 526 SER A O 1
ATOM 676 N N . VAL A 1 527 ? 122.40700 111.05300 75.54400 1.000 242.12704 527 VAL A N 1
ATOM 677 C CA . VAL A 1 527 ? 123.13400 111.94300 74.64600 1.000 243.66575 527 VAL A CA 1
ATOM 678 C C . VAL A 1 527 ? 122.18300 113.02600 74.15800 1.000 244.62506 527 VAL A C 1
ATOM 679 O O . VAL A 1 527 ? 121.10400 112.72100 73.63700 1.000 244.93372 527 VAL A O 1
ATOM 683 N N . THR A 1 528 ? 122.58100 114.28600 74.32700 1.000 261.19067 528 THR A N 1
ATOM 684 C CA . THR A 1 528 ? 121.81100 115.42300 73.83800 1.000 261.14553 528 THR A CA 1
ATOM 685 C C . THR A 1 528 ? 122.72000 116.33000 73.02200 1.000 261.88227 528 THR A C 1
ATOM 686 O O . THR A 1 528 ? 123.81500 116.68000 73.47100 1.000 261.94131 528 THR A O 1
ATOM 690 N N . GLN A 1 529 ? 122.26400 116.71200 71.83200 1.000 275.14171 529 GLN A N 1
ATOM 691 C CA . GLN A 1 529 ? 123.04100 117.53200 70.91500 1.000 275.21591 529 GLN A CA 1
ATOM 692 C C . GLN A 1 529 ? 122.55300 118.97500 70.93300 1.000 275.41892 529 GLN A C 1
ATOM 693 O O . GLN A 1 529 ? 121.40000 119.25600 71.27300 1.000 274.27183 529 GLN A O 1
ATOM 699 N N . HIS A 1 530 ? 123.44800 119.88700 70.56500 1.000 277.06719 530 HIS A N 1
ATOM 700 C CA . HIS A 1 530 ? 123.11200 121.30000 70.48500 1.000 276.51285 530 HIS A CA 1
ATOM 701 C C . HIS A 1 530 ? 122.38300 121.60400 69.17900 1.000 276.62798 530 HIS A C 1
ATOM 702 O O . HIS A 1 530 ? 122.56300 120.92000 68.16700 1.000 276.94726 530 HIS A O 1
ATOM 709 N N . ASP A 1 531 ? 121.54600 122.64400 69.21500 1.000 272.53945 531 ASP A N 1
ATOM 710 C CA . ASP A 1 531 ? 120.75800 123.00600 68.04000 1.000 272.35044 531 ASP A CA 1
ATOM 711 C C . ASP A 1 531 ? 121.64600 123.47300 66.89100 1.000 273.10513 531 ASP A C 1
ATOM 712 O O . ASP A 1 531 ? 121.39700 123.13400 65.72900 1.000 274.62666 531 ASP A O 1
ATOM 717 N N . VAL A 1 532 ? 122.68200 124.25800 67.19600 1.000 277.72912 532 VAL A N 1
ATOM 718 C CA . VAL A 1 532 ? 123.55400 124.78200 66.14700 1.000 278.35866 532 VAL A CA 1
ATOM 719 C C . VAL A 1 532 ? 124.31800 123.65200 65.46700 1.000 278.80627 532 VAL A C 1
ATOM 720 O O . VAL A 1 532 ? 124.48100 123.64400 64.24000 1.000 279.94942 532 VAL A O 1
ATOM 724 N N . LEU A 1 533 ? 124.80500 122.68600 66.24800 1.000 279.09639 533 LEU A N 1
ATOM 725 C CA . LEU A 1 533 ? 125.51000 121.55000 65.66300 1.000 278.84566 533 LEU A CA 1
ATOM 726 C C . LEU A 1 533 ? 124.57900 120.70500 64.80200 1.000 279.02950 533 LEU A C 1
ATOM 727 O O . LEU A 1 533 ? 124.98200 120.20800 63.74300 1.000 278.76413 533 LEU A O 1
ATOM 732 N N . ARG A 1 534 ? 123.32800 120.53100 65.23600 1.000 283.86932 534 ARG A N 1
ATOM 733 C CA . ARG A 1 534 ? 122.36100 119.81500 64.41100 1.000 284.47838 534 ARG A CA 1
ATOM 734 C C . ARG A 1 534 ? 122.08400 120.56600 63.11500 1.000 284.33920 534 ARG A C 1
ATOM 735 O O . ARG A 1 534 ? 121.93700 119.95200 62.05300 1.000 284.13413 534 ARG A O 1
ATOM 743 N N . ASP A 1 535 ? 122.00800 121.89800 63.18000 1.000 280.65377 535 ASP A N 1
ATOM 744 C CA . ASP A 1 535 ? 121.82100 122.68700 61.96600 1.000 279.70450 535 ASP A CA 1
ATOM 745 C C . ASP A 1 535 ? 123.01300 122.54400 61.02700 1.000 279.04954 535 ASP A C 1
ATOM 746 O O . ASP A 1 535 ? 122.84800 122.47400 59.80400 1.000 278.17419 535 ASP A O 1
ATOM 751 N N . LEU A 1 536 ? 124.22500 122.50900 61.58400 1.000 274.38524 536 LEU A N 1
ATOM 752 C CA . LEU A 1 536 ? 125.41300 122.29000 60.76200 1.000 273.32072 536 LEU A CA 1
ATOM 753 C C . LEU A 1 536 ? 125.38000 120.91600 60.10300 1.000 273.61744 536 LEU A C 1
ATOM 754 O O . LEU A 1 536 ? 125.74200 120.77100 58.92900 1.000 273.54679 536 LEU A O 1
ATOM 756 N N . ALA A 1 537 ? 124.95200 119.89400 60.84800 1.000 277.04052 537 ALA A N 1
ATOM 757 C CA . ALA A 1 537 ? 124.81600 118.56000 60.26800 1.000 277.28972 537 ALA A CA 1
ATOM 758 C C . ALA A 1 537 ? 123.76400 118.54400 59.16400 1.000 277.49530 537 ALA A C 1
ATOM 759 O O . ALA A 1 537 ? 123.93700 117.87600 58.13800 1.000 278.05129 537 ALA A O 1
ATOM 761 N N . LEU A 1 538 ? 122.66100 119.26900 59.36400 1.000 278.00678 538 LEU A N 1
ATOM 762 C CA . LEU A 1 538 ? 121.63500 119.37000 58.33100 1.000 278.47605 538 LEU A CA 1
ATOM 763 C C . LEU A 1 538 ? 122.17800 120.04800 57.08000 1.000 278.93419 538 LEU A C 1
ATOM 764 O O . LEU A 1 538 ? 121.87500 119.63100 55.95800 1.000 278.86988 538 LEU A O 1
ATOM 769 N N . HIS A 1 539 ? 122.97600 121.10300 57.25600 1.000 279.11952 539 HIS A N 1
ATOM 770 C CA . HIS A 1 539 ? 123.59900 121.76100 56.11100 1.000 278.55153 539 HIS A CA 1
ATOM 771 C C . HIS A 1 539 ? 124.55200 120.81700 55.38700 1.000 279.54090 539 HIS A C 1
ATOM 772 O O . HIS A 1 539 ? 124.59000 120.78600 54.15000 1.000 279.95016 539 HIS A O 1
ATOM 779 N N . MET A 1 540 ? 125.33200 120.04000 56.14300 1.000 283.71086 540 MET A N 1
ATOM 780 C CA . MET A 1 540 ? 126.23900 119.07700 55.52800 1.000 283.01239 540 MET A CA 1
ATOM 781 C C . MET A 1 540 ? 125.47100 118.02200 54.74000 1.000 283.79848 540 MET A C 1
ATOM 782 O O . MET A 1 540 ? 125.88800 117.62700 53.64400 1.000 283.53306 540 MET A O 1
ATOM 784 N N . SER A 1 541 ? 124.35000 117.54800 55.28800 1.000 283.36124 541 SER A N 1
ATOM 785 C CA . SER A 1 541 ? 123.50700 116.60600 54.55700 1.000 282.36797 541 SER A CA 1
ATOM 786 C C . SER A 1 541 ? 122.93100 117.24500 53.30000 1.000 282.14571 541 SER A C 1
ATOM 787 O O . SER A 1 541 ? 122.85800 116.60400 52.24400 1.000 281.62153 541 SER A O 1
ATOM 790 N N . GLY A 1 542 ? 122.51400 118.50900 53.39400 1.000 276.08547 542 GLY A N 1
ATOM 791 C CA . GLY A 1 542 ? 121.98300 119.21900 52.24500 1.000 274.58674 542 GLY A CA 1
ATOM 792 C C . GLY A 1 542 ? 123.01600 119.53400 51.18600 1.000 275.63835 542 GLY A C 1
ATOM 793 O O . GLY A 1 542 ? 122.64700 119.82300 50.04300 1.000 274.32174 542 GLY A O 1
ATOM 794 N N . ARG A 1 543 ? 124.30300 119.49900 51.54400 1.000 284.19346 543 ARG A N 1
ATOM 795 C CA . ARG A 1 543 ? 125.34900 119.62700 50.53400 1.000 283.23133 543 ARG A CA 1
ATOM 796 C C . ARG A 1 543 ? 125.24600 118.52600 49.48700 1.000 283.95910 543 ARG A C 1
ATOM 797 O O . ARG A 1 543 ? 125.57800 118.74700 48.31700 1.000 282.96361 543 ARG A O 1
ATOM 805 N N . ASP A 1 544 ? 124.79200 117.34000 49.88600 1.000 281.77625 544 ASP A N 1
ATOM 806 C CA . ASP A 1 544 ? 124.56000 116.26100 48.94100 1.000 280.36472 544 ASP A CA 1
ATOM 807 C C . ASP A 1 544 ? 123.30500 116.54200 48.11500 1.000 279.51273 544 ASP A C 1
ATOM 808 O O . ASP A 1 544 ? 122.54600 117.47900 48.37800 1.000 279.68879 544 ASP A O 1
ATOM 813 N N . ALA A 1 545 ? 123.09400 115.71200 47.09800 1.000 261.39387 545 ALA A N 1
ATOM 814 C CA . ALA A 1 545 ? 121.92500 115.85800 46.24400 1.000 261.45606 545 ALA A CA 1
ATOM 815 C C . ALA A 1 545 ? 120.64900 115.54700 47.01900 1.000 261.73428 545 ALA A C 1
ATOM 816 O O . ALA A 1 545 ? 120.65900 114.81000 48.00900 1.000 260.76601 545 ALA A O 1
ATOM 818 N N . LEU A 1 546 ? 119.54000 116.13200 46.56000 1.000 253.45246 546 LEU A N 1
ATOM 819 C CA . LEU A 1 546 ? 118.25400 115.88900 47.20700 1.000 252.37330 546 LEU A CA 1
ATOM 820 C C . LEU A 1 546 ? 117.85700 114.42100 47.10900 1.000 253.37652 546 LEU A C 1
ATOM 821 O O . LEU A 1 546 ? 117.36200 113.83700 48.08100 1.000 252.63241 546 LEU A O 1
ATOM 823 N N . ASN A 1 547 ? 118.06600 113.81000 45.94800 1.000 259.59102 547 ASN A N 1
ATOM 824 C CA . ASN A 1 547 ? 117.79500 112.39800 45.73700 1.000 259.38266 547 ASN A CA 1
ATOM 825 C C . ASN A 1 547 ? 119.10500 111.62100 45.69000 1.000 259.42629 547 ASN A C 1
ATOM 826 O O . ASN A 1 547 ? 120.16100 112.17300 45.36800 1.000 258.31041 547 ASN A O 1
ATOM 831 N N . ASN A 1 548 ? 119.02000 110.33000 46.01900 1.000 263.00772 548 ASN A N 1
ATOM 832 C CA . ASN A 1 548 ? 120.18100 109.43800 46.04200 1.000 263.25402 548 ASN A CA 1
ATOM 833 C C . ASN A 1 548 ? 121.26700 109.96100 46.98000 1.000 263.63071 548 ASN A C 1
ATOM 834 O O . ASN A 1 548 ? 122.46300 109.84400 46.70400 1.000 263.58402 548 ASN A O 1
ATOM 839 N N . ARG A 1 549 ? 120.84700 110.54300 48.10000 1.000 263.92984 549 ARG A N 1
ATOM 840 C CA . ARG A 1 549 ? 121.77800 111.04900 49.09400 1.000 263.70601 549 ARG A CA 1
ATOM 841 C C . ARG A 1 549 ? 122.19600 109.92600 50.04100 1.000 263.98324 549 ARG A C 1
ATOM 842 O O . ARG A 1 549 ? 121.85700 108.75500 49.85200 1.000 263.44080 549 ARG A O 1
ATOM 844 N N . ARG A 1 550 ? 122.95300 110.28800 51.07600 1.000 260.91900 550 ARG A N 1
ATOM 845 C CA . ARG A 1 550 ? 123.36300 109.32200 52.08700 1.000 260.57569 550 ARG A CA 1
ATOM 846 C C . ARG A 1 550 ? 122.48400 109.36800 53.32800 1.000 259.99622 550 ARG A C 1
ATOM 847 O O . ARG A 1 550 ? 122.29800 108.33700 53.98600 1.000 260.10966 550 ARG A O 1
ATOM 855 N N . ARG A 1 551 ? 121.93300 110.53400 53.66000 1.000 267.07520 551 ARG A N 1
ATOM 856 C CA . ARG A 1 551 ? 121.05000 110.68400 54.80900 1.000 267.73346 551 ARG A CA 1
ATOM 857 C C . ARG A 1 551 ? 119.91400 111.62600 54.44700 1.000 267.27729 551 ARG A C 1
ATOM 858 O O . ARG A 1 551 ? 120.15700 112.75400 54.00700 1.000 267.43518 551 ARG A O 1
ATOM 866 N N . LEU A 1 552 ? 118.68000 111.16400 54.63200 1.000 253.71352 552 LEU A N 1
ATOM 867 C CA . LEU A 1 552 ? 117.48200 111.94400 54.33800 1.000 253.41273 552 LEU A CA 1
ATOM 868 C C . LEU A 1 552 ? 116.84200 112.35900 55.65700 1.000 252.83437 552 LEU A C 1
ATOM 869 O O . LEU A 1 552 ? 116.35700 111.51000 56.41200 1.000 253.90549 552 LEU A O 1
ATOM 874 N N . VAL A 1 553 ? 116.84100 113.66200 55.93200 1.000 236.11818 553 VAL A N 1
ATOM 875 C CA . VAL A 1 553 ? 116.28900 114.21100 57.16500 1.000 237.02853 553 VAL A CA 1
ATOM 876 C C . VAL A 1 553 ? 115.31700 115.32500 56.80400 1.000 236.66829 553 VAL A C 1
ATOM 877 O O . VAL A 1 553 ? 115.61800 116.16400 55.94800 1.000 235.26735 553 VAL A O 1
ATOM 881 N N . MET A 1 554 ? 114.15300 115.33100 57.45500 1.000 225.17882 554 MET A N 1
ATOM 882 C CA . MET A 1 554 ? 113.13500 116.36600 57.27300 1.000 224.10573 554 MET A CA 1
ATOM 883 C C . MET A 1 554 ? 112.92400 117.05800 58.61300 1.000 224.96626 554 MET A C 1
ATOM 884 O O . MET A 1 554 ? 112.08800 116.62700 59.42300 1.000 224.19641 554 MET A O 1
ATOM 886 N N . PRO A 1 555 ? 113.65900 118.13800 58.89000 1.000 228.81699 555 PRO A N 1
ATOM 887 C CA . PRO A 1 555 ? 113.56200 118.82200 60.19800 1.000 228.26399 555 PRO A CA 1
ATOM 888 C C . PRO A 1 555 ? 112.36600 119.76300 60.28200 1.000 228.94567 555 PRO A C 1
ATOM 889 O O . PRO A 1 555 ? 112.48600 120.98800 60.39400 1.000 227.55086 555 PRO A O 1
ATOM 893 N N . ARG A 1 556 ? 111.16900 119.18400 60.23100 1.000 239.03751 556 ARG A N 1
ATOM 894 C CA . ARG A 1 556 ? 109.94600 119.96500 60.34200 1.000 237.88327 556 ARG A CA 1
ATOM 895 C C . ARG A 1 556 ? 108.83500 119.07000 60.86900 1.000 237.38554 556 ARG A C 1
ATOM 896 O O . ARG A 1 556 ? 108.91500 117.84100 60.80000 1.000 238.04692 556 ARG A O 1
ATOM 904 N N . ARG A 1 557 ? 107.79200 119.71000 61.39900 1.000 228.25645 557 ARG A N 1
ATOM 905 C CA . ARG A 1 557 ? 106.62800 119.01700 61.93200 1.000 229.65545 557 ARG A CA 1
ATOM 906 C C . ARG A 1 557 ? 105.44900 119.03700 60.96700 1.000 231.07155 557 ARG A C 1
ATOM 907 O O . ARG A 1 557 ? 104.29800 118.92900 61.40200 1.000 230.78248 557 ARG A O 1
ATOM 915 N N . GLU A 1 558 ? 105.71300 119.18200 59.67000 1.000 247.93720 558 GLU A N 1
ATOM 916 C CA . GLU A 1 558 ? 104.64300 119.20400 58.68200 1.000 247.42248 558 GLU A CA 1
ATOM 917 C C . GLU A 1 558 ? 103.91300 117.86700 58.65700 1.000 247.98549 558 GLU A C 1
ATOM 918 O O . GLU A 1 558 ? 104.53900 116.80300 58.61800 1.000 248.03612 558 GLU A O 1
ATOM 924 N N . GLU A 1 559 ? 102.57900 117.92700 58.68900 1.000 251.12749 559 GLU A N 1
ATOM 925 C CA . GLU A 1 559 ? 101.78100 116.70500 58.69600 1.000 251.83314 559 GLU A CA 1
ATOM 926 C C . GLU A 1 559 ? 101.96800 115.91200 57.40900 1.000 253.26557 559 GLU A C 1
ATOM 927 O O . GLU A 1 559 ? 102.13500 114.68700 57.44300 1.000 253.56033 559 GLU A O 1
ATOM 933 N N . SER A 1 560 ? 101.94900 116.59100 56.26700 1.000 265.71959 560 SER A N 1
ATOM 934 C CA . SER A 1 560 ? 102.12900 115.91700 54.99300 1.000 265.20781 560 SER A CA 1
ATOM 935 C C . SER A 1 560 ? 103.60000 115.58200 54.76500 1.000 265.42275 560 SER A C 1
ATOM 936 O O . SER A 1 560 ? 104.50100 116.14100 55.39600 1.000 265.66030 560 SER A O 1
ATOM 939 N N . LEU A 1 561 ? 103.83300 114.64400 53.85100 1.000 262.51123 561 LEU A N 1
ATOM 940 C CA . LEU A 1 561 ? 105.18600 114.25900 53.49800 1.000 262.58391 561 LEU A CA 1
ATOM 941 C C . LEU A 1 561 ? 105.86300 115.38000 52.71200 1.000 262.07935 561 LEU A C 1
ATOM 942 O O . LEU A 1 561 ? 105.19100 116.22600 52.11800 1.000 261.08166 561 LEU A O 1
ATOM 947 N N . PRO A 1 562 ? 107.19600 115.42000 52.71500 1.000 261.70217 562 PRO A N 1
ATOM 948 C CA . PRO A 1 562 ? 107.90300 116.46100 51.95500 1.000 260.46191 562 PRO A CA 1
ATOM 949 C C . PRO A 1 562 ? 107.53100 116.42700 50.47900 1.000 261.06943 562 PRO A C 1
ATOM 950 O O . PRO A 1 562 ? 107.44200 115.36100 49.86500 1.000 261.76059 562 PRO A O 1
ATOM 954 N N . LYS A 1 563 ? 107.31200 117.61500 49.91100 1.000 264.94611 563 LYS A N 1
ATOM 955 C CA . LYS A 1 563 ? 106.93100 117.71600 48.50700 1.000 265.42281 563 LYS A CA 1
ATOM 956 C C . LYS A 1 563 ? 108.11700 117.51600 47.57300 1.000 265.39474 563 LYS A C 1
ATOM 957 O O . LYS A 1 563 ? 107.94600 116.98800 46.46900 1.000 265.56680 563 LYS A O 1
ATOM 963 N N . ASP A 1 564 ? 109.31500 117.93700 47.98600 1.000 266.30055 564 ASP A N 1
ATOM 964 C CA . ASP A 1 564 ? 110.49700 117.73200 47.15500 1.000 265.40317 564 ASP A CA 1
ATOM 965 C C . ASP A 1 564 ? 110.79900 116.24900 46.98300 1.000 267.06330 564 ASP A C 1
ATOM 966 O O . ASP A 1 564 ? 111.17000 115.80500 45.88900 1.000 267.09665 564 ASP A O 1
ATOM 971 N N . TRP A 1 565 ? 110.64900 115.46700 48.05400 1.000 275.83508 565 TRP A N 1
ATOM 972 C CA . TRP A 1 565 ? 110.87200 114.02800 47.95800 1.000 275.10923 565 TRP A CA 1
ATOM 973 C C . TRP A 1 565 ? 109.85700 113.37700 47.02700 1.000 275.10189 565 TRP A C 1
ATOM 974 O O . TRP A 1 565 ? 110.19800 112.46400 46.26500 1.000 275.90300 565 TRP A O 1
ATOM 985 N N . GLN A 1 566 ? 108.60200 113.82900 47.07800 1.000 270.91835 566 GLN A N 1
ATOM 986 C CA . GLN A 1 566 ? 107.59400 113.32700 46.14900 1.000 269.95882 566 GLN A CA 1
ATOM 987 C C . GLN A 1 566 ? 107.93100 113.70800 44.71300 1.000 269.82258 566 GLN A C 1
ATOM 988 O O . GLN A 1 566 ? 107.71500 112.91800 43.78600 1.000 268.35559 566 GLN A O 1
ATOM 994 N N . ARG A 1 567 ? 108.44700 114.92200 44.50700 1.000 276.81078 567 ARG A N 1
ATOM 995 C CA . ARG A 1 567 ? 108.85800 115.33400 43.16800 1.000 275.95175 567 ARG A CA 1
ATOM 996 C C . ARG A 1 567 ? 109.99800 114.46600 42.65000 1.000 276.87150 567 ARG A C 1
ATOM 997 O O . ARG A 1 567 ? 110.01500 114.08800 41.47300 1.000 276.85976 567 ARG A O 1
ATOM 999 N N . ASN A 1 568 ? 110.96000 114.14100 43.51400 1.000 280.92781 568 ASN A N 1
ATOM 1000 C CA . ASN A 1 568 ? 112.07200 113.27200 43.15600 1.000 280.28589 568 ASN A CA 1
ATOM 1001 C C . ASN A 1 568 ? 111.79500 111.80500 43.46700 1.000 279.84800 568 ASN A C 1
ATOM 1002 O O . ASN A 1 568 ? 112.74100 111.02900 43.64600 1.000 278.39212 568 ASN A O 1
ATOM 1007 N N . LYS A 1 569 ? 110.52200 111.41000 43.53400 1.000 272.64105 569 LYS A N 1
ATOM 1008 C CA . LYS A 1 569 ? 110.17400 110.02600 43.83300 1.000 272.12830 569 LYS A CA 1
ATOM 1009 C C . LYS A 1 569 ? 110.43900 109.08300 42.66900 1.000 271.45011 569 LYS A C 1
ATOM 1010 O O . LYS A 1 569 ? 110.41700 107.86400 42.86800 1.000 270.99144 569 LYS A O 1
ATOM 1016 N N . ASP A 1 570 ? 110.68200 109.61100 41.46700 1.000 267.36620 570 ASP A N 1
ATOM 1017 C CA . ASP A 1 570 ? 110.97800 108.75000 40.32700 1.000 266.93940 570 ASP A CA 1
ATOM 1018 C C . ASP A 1 570 ? 112.27200 107.97700 40.54200 1.000 268.17750 570 ASP A C 1
ATOM 1019 O O . ASP A 1 570 ? 112.35700 106.78800 40.21200 1.000 268.29110 570 ASP A O 1
ATOM 1021 N N . THR A 1 571 ? 113.28900 108.63200 41.09700 1.000 268.49760 571 THR A N 1
ATOM 1022 C CA . THR A 1 571 ? 114.55500 107.97200 41.38300 1.000 267.76084 571 THR A CA 1
ATOM 1023 C C . THR A 1 571 ? 114.66800 107.71300 42.88100 1.000 268.35930 571 THR A C 1
ATOM 1024 O O . THR A 1 571 ? 114.96200 108.63700 43.65100 1.000 267.21487 571 THR A O 1
ATOM 1026 N N . PRO A 1 572 ? 114.43200 106.48100 43.32900 1.000 270.20726 572 PRO A N 1
ATOM 1027 C CA . PRO A 1 572 ? 114.53800 106.19000 44.76400 1.000 269.33582 572 PRO A CA 1
ATOM 1028 C C . PRO A 1 572 ? 115.95900 106.39300 45.26800 1.000 268.94771 572 PRO A C 1
ATOM 1029 O O . PRO A 1 572 ? 116.93400 106.09900 44.57400 1.000 268.53116 572 PRO A O 1
ATOM 1031 N N . PHE A 1 573 ? 116.06700 106.89800 46.49300 1.000 267.73552 573 PHE A N 1
ATOM 1032 C CA . PHE A 1 573 ? 117.36600 107.15800 47.08700 1.000 268.01484 573 PHE A CA 1
ATOM 1033 C C . PHE A 1 573 ? 117.94000 105.88900 47.71000 1.000 269.17521 573 PHE A C 1
ATOM 1034 O O . PHE A 1 573 ? 117.22700 104.92300 47.99600 1.000 269.71618 573 PHE A O 1
ATOM 1036 N N . GLU A 1 574 ? 119.25700 105.90200 47.91300 1.000 265.73316 574 GLU A N 1
ATOM 1037 C CA . GLU A 1 574 ? 119.97100 104.81400 48.56900 1.000 264.65404 574 GLU A CA 1
ATOM 1038 C C . GLU A 1 574 ? 120.51100 105.23900 49.93100 1.000 264.04973 574 GLU A C 1
ATOM 1039 O O . GLU A 1 574 ? 121.50100 104.68600 50.41500 1.000 263.88763 574 GLU A O 1
ATOM 1041 N N . ALA A 1 575 ? 119.87000 106.22900 50.55100 1.000 257.24915 575 ALA A N 1
ATOM 1042 C CA . ALA A 1 575 ? 120.33200 106.74300 51.83400 1.000 257.04201 575 ALA A CA 1
ATOM 1043 C C . ALA A 1 575 ? 120.25600 105.66600 52.90700 1.000 257.17441 575 ALA A C 1
ATOM 1044 O O . ALA A 1 575 ? 119.24700 104.96600 53.03300 1.000 256.05615 575 ALA A O 1
ATOM 1046 N N . GLN A 1 576 ? 121.33300 105.53800 53.68600 1.000 249.26418 576 GLN A N 1
ATOM 1047 C CA . GLN A 1 576 ? 121.35800 104.54500 54.75400 1.000 247.89348 576 GLN A CA 1
ATOM 1048 C C . GLN A 1 576 ? 120.42800 104.92400 55.89800 1.000 247.87557 576 GLN A C 1
ATOM 1049 O O . GLN A 1 576 ? 119.84100 104.04200 56.53500 1.000 247.69251 576 GLN A O 1
ATOM 1051 N N . ILE A 1 577 ? 120.28000 106.21800 56.17400 1.000 250.37185 577 ILE A N 1
ATOM 1052 C CA . ILE A 1 577 ? 119.45200 106.70800 57.26900 1.000 250.40388 577 ILE A CA 1
ATOM 1053 C C . ILE A 1 577 ? 118.39700 107.64400 56.70000 1.000 251.14072 577 ILE A C 1
ATOM 1054 O O . ILE A 1 577 ? 118.71800 108.55700 55.93100 1.000 252.03675 577 ILE A O 1
ATOM 1059 N N . VAL A 1 578 ? 117.14300 107.41500 57.08000 1.000 244.34406 578 VAL A N 1
ATOM 1060 C CA . VAL A 1 578 ? 116.01900 108.24600 56.66700 1.000 244.47567 578 VAL A CA 1
ATOM 1061 C C . VAL A 1 578 ? 115.29600 108.72500 57.91600 1.000 243.70780 578 VAL A C 1
ATOM 1062 O O . VAL A 1 578 ? 115.05400 107.94300 58.84300 1.000 244.30922 578 VAL A O 1
ATOM 1066 N N . SER A 1 579 ? 114.96500 110.01300 57.95100 1.000 232.52863 579 SER A N 1
ATOM 1067 C CA . SER A 1 579 ? 114.24900 110.61400 59.06800 1.000 231.77395 579 SER A CA 1
ATOM 1068 C C . SER A 1 579 ? 112.89100 111.10300 58.58900 1.000 232.00300 579 SER A C 1
ATOM 1069 O O . SER A 1 579 ? 112.80800 111.86700 57.62100 1.000 232.34648 579 SER A O 1
ATOM 1072 N N . ILE A 1 580 ? 111.83300 110.66300 59.26600 1.000 227.67413 580 ILE A N 1
ATOM 1073 C CA . ILE A 1 580 ? 110.46400 111.04600 58.94200 1.000 227.40191 580 ILE A CA 1
ATOM 1074 C C . ILE A 1 580 ? 109.82400 111.63900 60.18800 1.000 227.27984 580 ILE A C 1
ATOM 1075 O O . ILE A 1 580 ? 109.92200 111.06100 61.27600 1.000 227.95504 580 ILE A O 1
ATOM 1080 N N . HIS A 1 581 ? 109.17100 112.79200 60.02900 1.000 231.25065 581 HIS A N 1
ATOM 1081 C CA . HIS A 1 581 ? 108.49300 113.47700 61.13400 1.000 231.74997 581 HIS A CA 1
ATOM 1082 C C . HIS A 1 581 ? 107.13800 113.95900 60.61800 1.000 233.19444 581 HIS A C 1
ATOM 1083 O O . HIS A 1 581 ? 107.02400 115.06000 60.07300 1.000 234.03125 581 HIS A O 1
ATOM 1090 N N . THR A 1 582 ? 106.11600 113.12500 60.79300 1.000 241.74963 582 THR A N 1
ATOM 1091 C CA . THR A 1 582 ? 104.76300 113.43300 60.35800 1.000 241.66828 582 THR A CA 1
ATOM 1092 C C . THR A 1 582 ? 103.78500 113.11600 61.48100 1.000 239.40282 582 THR A C 1
ATOM 1093 O O . THR A 1 582 ? 104.07900 112.33300 62.38600 1.000 238.37595 582 THR A O 1
ATOM 1097 N N . GLY A 1 583 ? 102.61300 113.74100 61.41200 1.000 234.72187 583 GLY A N 1
ATOM 1098 C CA . GLY A 1 583 ? 101.58500 113.52500 62.41100 1.000 234.38039 583 GLY A CA 1
ATOM 1099 C C . GLY A 1 583 ? 100.70600 112.32800 62.11200 1.000 234.33891 583 GLY A C 1
ATOM 1100 O O . GLY A 1 583 ? 101.20800 111.23100 61.85100 1.000 234.41531 583 GLY A O 1
ATOM 1101 N N . GLU A 1 584 ? 99.39100 112.52700 62.15200 1.000 230.06343 584 GLU A N 1
ATOM 1102 C CA . GLU A 1 584 ? 98.44900 111.45100 61.87000 1.000 229.91958 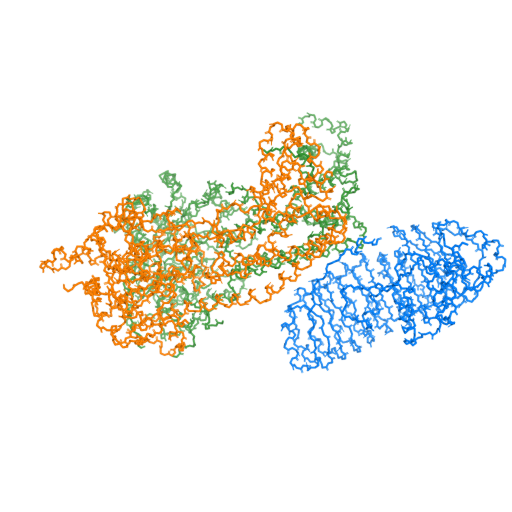584 GLU A CA 1
ATOM 1103 C C . GLU A 1 584 ? 98.54100 111.07600 60.39500 1.000 232.06698 584 GLU A C 1
ATOM 1104 O O . GLU A 1 584 ? 98.17500 111.86800 59.52100 1.000 233.82920 584 GLU A O 1
ATOM 1110 N N . MET A 1 585 ? 99.02500 109.86700 60.11700 1.000 235.07088 585 MET A N 1
ATOM 1111 C CA . MET A 1 585 ? 99.21200 109.39200 58.75300 1.000 235.42680 585 MET A CA 1
ATOM 1112 C C . MET A 1 585 ? 98.45900 108.08500 58.56600 1.000 235.43326 585 MET A C 1
ATOM 1113 O O . MET A 1 585 ? 98.57200 107.17500 59.39400 1.000 234.75445 585 MET A O 1
ATOM 1115 N N . LYS A 1 586 ? 97.69400 107.99700 57.48400 1.000 252.97736 586 LYS A N 1
ATOM 1116 C CA . LYS A 1 586 ? 96.93700 106.80700 57.13000 1.000 253.47190 586 LYS A CA 1
ATOM 1117 C C . LYS A 1 586 ? 97.59600 106.11300 55.94200 1.000 255.05237 586 LYS A C 1
ATOM 1118 O O . LYS A 1 586 ? 98.66300 106.51500 55.46900 1.000 256.74251 586 LYS A O 1
ATOM 1124 N N . GLU A 1 587 ? 96.94400 105.05000 55.46300 1.000 263.49909 587 GLU A N 1
ATOM 1125 C CA . GLU A 1 587 ? 97.47700 104.30300 54.32700 1.000 263.96152 587 GLU A CA 1
ATOM 1126 C C . GLU A 1 587 ? 97.51800 105.16000 53.06800 1.000 264.39611 587 GLU A C 1
ATOM 1127 O O . GLU A 1 587 ? 98.48700 105.10500 52.30100 1.000 265.40013 587 GLU A O 1
ATOM 1133 N N . SER A 1 588 ? 96.47400 105.95800 52.83600 1.000 258.00108 588 SER A N 1
ATOM 1134 C CA . SER A 1 588 ? 96.41700 106.79000 51.63900 1.000 258.22802 588 SER A CA 1
ATOM 1135 C C . SER A 1 588 ? 97.46500 107.89600 51.64300 1.000 258.92479 588 SER A C 1
ATOM 1136 O O . SER A 1 588 ? 97.78500 108.43100 50.57700 1.000 258.98459 588 SER A O 1
ATOM 1139 N N . ASP A 1 589 ? 98.00300 108.25000 52.80900 1.000 257.73671 589 ASP A N 1
ATOM 1140 C CA . ASP A 1 589 ? 98.98800 109.32600 52.91400 1.000 256.84819 589 ASP A CA 1
ATOM 1141 C C . ASP A 1 589 ? 100.40600 108.77900 52.73800 1.000 257.02152 589 ASP A C 1
ATOM 1142 O O . ASP A 1 589 ? 101.28900 108.96500 53.57300 1.000 257.20030 589 ASP A O 1
ATOM 1147 N N . TRP A 1 590 ? 100.61100 108.09200 51.61500 1.000 259.08366 590 TRP A N 1
ATOM 1148 C CA . TRP A 1 590 ? 101.90700 107.51900 51.28500 1.000 259.66814 590 TRP A CA 1
ATOM 1149 C C . TRP A 1 590 ? 102.06800 107.49000 49.77400 1.000 259.26356 590 TRP A C 1
ATOM 1150 O O . TRP A 1 590 ? 101.09600 107.59700 49.02100 1.000 257.85532 590 TRP A O 1
ATOM 1161 N N . PHE A 1 591 ? 103.31700 107.34200 49.33800 1.000 267.04519 591 PHE A N 1
ATOM 1162 C CA . PHE A 1 591 ? 103.62100 107.19600 47.92400 1.000 266.00785 591 PHE A CA 1
ATOM 1163 C C . PHE A 1 591 ? 104.91200 106.40200 47.77900 1.000 266.16743 591 PHE A C 1
ATOM 1164 O O . PHE A 1 591 ? 105.66400 106.21000 48.73900 1.000 266.81940 591 PHE A O 1
ATOM 1172 N N . GLN A 1 592 ? 105.15900 105.94200 46.55600 1.000 272.88080 592 GLN A N 1
ATOM 1173 C CA . GLN A 1 592 ? 106.12700 104.87800 46.31500 1.000 273.61031 592 GLN A CA 1
ATOM 1174 C C . GLN A 1 592 ? 107.55900 105.37100 46.52600 1.000 274.12040 592 GLN A C 1
ATOM 1175 O O . GLN A 1 592 ? 108.04400 106.22900 45.78200 1.000 274.06833 592 GLN A O 1
ATOM 1181 N N . MET A 1 593 ? 108.24100 104.79800 47.52000 1.000 275.50552 593 MET A N 1
ATOM 1182 C CA . MET A 1 593 ? 109.66800 105.00400 47.74400 1.000 275.49305 593 MET A CA 1
ATOM 1183 C C . MET A 1 593 ? 110.37800 103.65900 47.80400 1.000 275.82216 593 MET A C 1
ATOM 1184 O O . MET A 1 593 ? 109.75200 102.60800 47.95000 1.000 275.29025 593 MET A O 1
ATOM 1189 N N . SER A 1 594 ? 111.70400 103.71300 47.69100 1.000 274.75055 594 SER A N 1
ATOM 1190 C CA . SER A 1 594 ? 112.54900 102.54000 47.85500 1.000 273.84553 594 SER A CA 1
ATOM 1191 C C . SER A 1 594 ? 113.90400 102.98800 48.38300 1.000 273.42054 594 SER A C 1
ATOM 1192 O O . SER A 1 594 ? 114.39400 104.06600 48.03500 1.000 273.04747 594 SER A O 1
ATOM 1195 N N . PHE A 1 595 ? 114.49900 102.15800 49.23500 1.000 277.00446 595 PHE A N 1
ATOM 1196 C CA . PHE A 1 595 ? 115.81700 102.43000 49.81200 1.000 278.25839 595 PHE A CA 1
ATOM 1197 C C . PHE A 1 595 ? 116.60400 101.13000 49.82600 1.000 278.54593 595 PHE A C 1
ATOM 1198 O O . PHE A 1 595 ? 116.66900 100.42900 50.84400 1.000 278.60612 595 PHE A O 1
ATOM 1206 N N . PRO A 1 596 ? 117.21100 100.76600 48.69400 1.000 275.67825 596 PRO A N 1
ATOM 1207 C CA . PRO A 1 596 ? 117.90500 99.47000 48.61600 1.000 274.55740 596 PRO A CA 1
ATOM 1208 C C . PRO A 1 596 ? 119.05400 99.32200 49.59800 1.000 275.19384 596 PRO A C 1
ATOM 1209 O O . PRO A 1 596 ? 119.30500 98.20900 50.07500 1.000 274.78448 596 PRO A O 1
ATOM 1213 N N . LYS A 1 597 ? 119.75900 100.40600 49.92100 1.000 271.91432 597 LYS A N 1
ATOM 1214 C CA . LYS A 1 597 ? 120.95600 100.33200 50.75000 1.000 271.66318 597 LYS A CA 1
ATOM 1215 C C . LYS A 1 597 ? 120.74000 100.85300 52.16600 1.000 270.56137 597 LYS A C 1
ATOM 1216 O O . LYS A 1 597 ? 121.71300 101.00000 52.91300 1.000 270.10252 597 LYS A O 1
ATOM 1222 N N . ALA A 1 598 ? 119.50100 101.13400 52.55700 1.000 261.69196 598 ALA A N 1
ATOM 1223 C CA . ALA A 1 598 ? 119.23600 101.63500 53.89700 1.000 261.19633 598 ALA A CA 1
ATOM 1224 C C . ALA A 1 598 ? 119.34000 100.51800 54.92800 1.000 261.53429 598 ALA A C 1
ATOM 1225 O O . ALA A 1 598 ? 118.98300 99.36500 54.66900 1.000 261.60734 598 ALA A O 1
ATOM 1227 N N . GLU A 1 599 ? 119.83900 100.87600 56.11300 1.000 249.45841 599 GLU A N 1
ATOM 1228 C CA . GLU A 1 599 ? 119.96100 99.94100 57.22000 1.000 249.09937 599 GLU A CA 1
ATOM 1229 C C . GLU A 1 599 ? 119.24700 100.39400 58.48500 1.000 247.97178 599 GLU A C 1
ATOM 1230 O O . GLU A 1 599 ? 119.17000 99.61300 59.44100 1.000 247.30198 599 GLU A O 1
ATOM 1236 N N . VAL A 1 600 ? 118.72600 101.62200 58.52400 1.000 228.13275 600 VAL A N 1
ATOM 1237 C CA . VAL A 1 600 ? 118.03500 102.14500 59.69700 1.000 227.33820 600 VAL A CA 1
ATOM 1238 C C . VAL A 1 600 ? 117.05900 103.22200 59.24100 1.000 227.85602 600 VAL A C 1
ATOM 1239 O O . VAL A 1 600 ? 117.23200 103.84400 58.19000 1.000 228.63846 600 VAL A O 1
ATOM 1243 N N . LEU A 1 601 ? 116.01300 103.42800 60.03800 1.000 218.60509 601 LEU A N 1
ATOM 1244 C CA . LEU A 1 601 ? 114.99300 104.42100 59.73400 1.000 218.57188 601 LEU A CA 1
ATOM 1245 C C . LEU A 1 601 ? 114.36600 104.89500 61.03700 1.000 216.97994 601 LEU A C 1
ATOM 1246 O O . LEU A 1 601 ? 114.10600 104.09200 61.93600 1.000 216.33532 601 LEU A O 1
ATOM 1251 N N . ILE A 1 602 ? 114.12600 106.20100 61.12900 1.000 210.26976 602 ILE A N 1
ATOM 1252 C CA . ILE A 1 602 ? 113.54300 106.82500 62.31100 1.000 207.89910 602 ILE A CA 1
ATOM 1253 C C . ILE A 1 602 ? 112.17400 107.37300 61.93800 1.000 208.63082 602 ILE A C 1
ATOM 1254 O O . ILE A 1 602 ? 112.03400 108.08300 60.93500 1.000 210.98743 602 ILE A O 1
ATOM 1259 N N . LEU A 1 603 ? 111.16600 107.04500 62.74400 1.000 203.48781 603 LEU A N 1
ATOM 1260 C CA . LEU A 1 603 ? 109.79100 107.49000 62.51800 1.000 204.10138 603 LEU A CA 1
ATOM 1261 C C . LEU A 1 603 ? 109.27300 108.12200 63.80500 1.000 204.94996 603 LEU A C 1
ATOM 1262 O O . LEU A 1 603 ? 108.95900 107.41700 64.76900 1.000 204.63803 603 LEU A O 1
ATOM 1267 N N . ASN A 1 604 ? 109.18400 109.44900 63.81900 1.000 205.19082 604 ASN A N 1
ATOM 1268 C CA . ASN A 1 604 ? 108.64700 110.19000 64.95200 1.000 203.71407 604 ASN A CA 1
ATOM 1269 C C . ASN A 1 604 ? 107.26600 110.72100 64.59300 1.000 204.44956 604 ASN A C 1
ATOM 1270 O O . ASN A 1 604 ? 107.09700 111.37300 63.55700 1.000 207.12444 604 ASN A O 1
ATOM 1275 N N . PHE A 1 605 ? 106.28300 110.44200 65.44700 1.000 197.29911 605 PHE A N 1
ATOM 1276 C CA . PHE A 1 605 ? 104.90700 110.82500 65.16900 1.000 198.48228 605 PHE A CA 1
ATOM 1277 C C . PHE A 1 605 ? 104.16500 111.04100 66.47900 1.000 198.46948 605 PHE A C 1
ATOM 1278 O O . PHE A 1 605 ? 104.62300 110.63900 67.55200 1.000 199.06406 605 PHE A O 1
ATOM 1286 N N . ALA A 1 606 ? 103.00500 111.69000 66.37500 1.000 197.18359 606 ALA A N 1
ATOM 1287 C CA . ALA A 1 606 ? 102.14800 111.96800 67.52800 1.000 196.60100 606 ALA A CA 1
ATOM 1288 C C . ALA A 1 606 ? 100.69900 111.80500 67.08200 1.000 195.56470 606 ALA A C 1
ATOM 1289 O O . ALA A 1 606 ? 100.10600 112.73600 66.52800 1.000 194.62651 606 ALA A O 1
ATOM 1291 N N . SER A 1 607 ? 100.13400 110.62600 67.32700 1.000 199.99286 607 SER A N 1
ATOM 1292 C CA . SER A 1 607 ? 98.75500 110.33700 66.95300 1.000 200.25401 607 SER A CA 1
ATOM 1293 C C . SER A 1 607 ? 98.27700 109.14100 67.76800 1.000 198.17024 607 SER A C 1
ATOM 1294 O O . SER A 1 607 ? 99.03100 108.55300 68.54800 1.000 198.63467 607 SER A O 1
ATOM 1296 N N . SER A 1 608 ? 97.00700 108.78600 67.57800 1.000 201.33757 608 SER A N 1
ATOM 1297 C CA . SER A 1 608 ? 96.41300 107.63900 68.25400 1.000 203.49353 608 SER A CA 1
ATOM 1298 C C . SER A 1 608 ? 96.51000 106.35300 67.44800 1.000 205.26359 608 SER A C 1
ATOM 1299 O O . SER A 1 608 ? 96.48400 105.26600 68.03300 1.000 205.63484 608 SER A O 1
ATOM 1302 N N . VAL A 1 609 ? 96.61200 106.45000 66.12200 1.000 218.00177 609 VAL A N 1
ATOM 1303 C CA . VAL A 1 609 ? 96.76700 105.29300 65.25200 1.000 217.22820 609 VAL A CA 1
ATOM 1304 C C . VAL A 1 609 ? 97.85700 105.59700 64.23500 1.000 217.03097 609 VAL A C 1
ATOM 1305 O O . VAL A 1 609 ? 98.21900 106.75200 64.00100 1.000 218.08339 609 VAL A O 1
ATOM 1309 N N . TYR A 1 610 ? 98.38600 104.53600 63.62900 1.000 221.26165 610 TYR A N 1
ATOM 1310 C CA . TYR A 1 610 ? 99.42900 104.68000 62.62500 1.000 222.97991 610 TYR A CA 1
ATOM 1311 C C . TYR A 1 610 ? 99.40100 103.48400 61.68600 1.000 224.53687 610 TYR A C 1
ATOM 1312 O O . TYR A 1 610 ? 99.18100 102.35000 62.11800 1.000 224.33819 610 TYR A O 1
ATOM 1321 N N . TYR A 1 611 ? 99.62600 103.75200 60.40400 1.000 250.96308 611 TYR A N 1
ATOM 1322 C CA . TYR A 1 611 ? 99.70600 102.72500 59.37500 1.000 250.86716 611 TYR A CA 1
ATOM 1323 C C . TYR A 1 611 ? 101.12800 102.67900 58.83600 1.000 251.31528 611 TYR A C 1
ATOM 1324 O O . TYR A 1 611 ? 101.68600 103.71600 58.46100 1.000 251.51034 611 TYR A O 1
ATOM 1333 N N . LEU A 1 612 ? 101.71000 101.48700 58.80400 1.000 258.97684 612 LEU A N 1
ATOM 1334 C CA . LEU A 1 612 ? 103.08200 101.34200 58.33200 1.000 260.03312 612 LEU A CA 1
ATOM 1335 C C . LEU A 1 612 ? 103.15400 101.66100 56.84200 1.000 259.98162 612 LEU A C 1
ATOM 1336 O O . LEU A 1 612 ? 102.38300 101.09900 56.05500 1.000 260.10758 612 LEU A O 1
ATOM 1341 N N . PRO A 1 613 ? 104.05400 102.54800 56.42000 1.000 256.92696 613 PRO A N 1
ATOM 1342 C CA . PRO A 1 613 ? 104.09400 102.92900 55.01300 1.000 257.37735 613 PRO A CA 1
ATOM 1343 C C . PRO A 1 613 ? 104.48000 101.74900 54.14500 1.000 257.32462 613 PRO A C 1
ATOM 1344 O O . PRO A 1 613 ? 105.22600 100.85200 54.58100 1.000 257.50843 613 PRO A O 1
ATOM 1348 N N . PRO A 1 614 ? 103.98000 101.69800 52.90700 1.000 256.88517 614 PRO A N 1
ATOM 1349 C CA . PRO A 1 614 ? 104.32200 100.56300 52.03000 1.000 256.63302 614 PRO A CA 1
ATOM 1350 C C . PRO A 1 614 ? 105.81000 100.42900 51.75700 1.000 256.31773 614 PRO A C 1
ATOM 1351 O O . PRO A 1 614 ? 106.31900 99.30200 51.67000 1.000 255.77028 614 PRO A O 1
ATOM 1355 N N . PHE A 1 615 ? 106.53600 101.54500 51.64700 1.000 265.62226 615 PHE A N 1
ATOM 1356 C CA . PHE A 1 615 ? 107.94600 101.46200 51.28900 1.000 266.28362 615 PHE A CA 1
ATOM 1357 C C . PHE A 1 615 ? 108.78900 100.80300 52.37100 1.000 267.18731 615 PHE A C 1
ATOM 1358 O O . PHE A 1 615 ? 109.95100 100.47400 52.10800 1.000 268.48496 615 PHE A O 1
ATOM 1366 N N . ILE A 1 616 ? 108.23400 100.58800 53.56800 1.000 264.89099 616 ILE A N 1
ATOM 1367 C CA . ILE A 1 616 ? 108.92500 99.80400 54.58400 1.000 264.31879 616 ILE A CA 1
ATOM 1368 C C . ILE A 1 616 ? 109.22200 98.39600 54.08800 1.000 263.97618 616 ILE A C 1
ATOM 1369 O O . ILE A 1 616 ? 110.06300 97.70000 54.66700 1.000 264.03964 616 ILE A O 1
ATOM 1374 N N . ALA A 1 617 ? 108.55400 97.95600 53.02100 1.000 260.29323 617 ALA A N 1
ATOM 1375 C CA . ALA A 1 617 ? 108.83700 96.67000 52.40600 1.000 259.67389 617 ALA A CA 1
ATOM 1376 C C . ALA A 1 617 ? 109.89900 96.76100 51.31300 1.000 260.53620 617 ALA A C 1
ATOM 1377 O O . ALA A 1 617 ? 109.92500 95.91000 50.41700 1.000 259.43207 617 ALA A O 1
ATOM 1379 N N . THR A 1 618 ? 110.77100 97.77000 51.36400 1.000 274.35453 618 THR A N 1
ATOM 1380 C CA . THR A 1 618 ? 111.77600 97.96500 50.32500 1.000 274.06256 618 THR A CA 1
ATOM 1381 C C . THR A 1 618 ? 113.20000 97.67100 50.77000 1.000 274.59864 618 THR A C 1
ATOM 1382 O O . THR A 1 618 ? 113.99000 97.17900 49.96200 1.000 274.50010 618 THR A O 1
ATOM 1386 N N . MET A 1 619 ? 113.55400 97.95000 52.02300 1.000 271.84429 619 MET A N 1
ATOM 1387 C CA . MET A 1 619 ? 114.91300 97.70400 52.49400 1.000 270.22575 619 MET A CA 1
ATOM 1388 C C . MET A 1 619 ? 115.07300 96.21700 52.77700 1.000 269.78812 619 MET A C 1
ATOM 1389 O O . MET A 1 619 ? 114.39700 95.66400 53.65100 1.000 269.31974 619 MET A O 1
ATOM 1394 N N . GLN A 1 620 ? 115.97000 95.56700 52.03700 1.000 266.76582 620 GLN A N 1
ATOM 1395 C CA . GLN A 1 620 ? 116.27900 94.16300 52.26700 1.000 267.02650 620 GLN A CA 1
ATOM 1396 C C . GLN A 1 620 ? 117.36400 93.96300 53.31600 1.000 267.24747 620 GLN A C 1
ATOM 1397 O O . GLN A 1 620 ? 117.62500 92.81800 53.70200 1.000 266.84072 620 GLN A O 1
ATOM 1403 N N . ASN A 1 621 ? 118.00000 95.03900 53.78100 1.000 260.39695 621 ASN A N 1
ATOM 1404 C CA . ASN A 1 621 ? 119.06700 94.96300 54.77100 1.000 260.29626 621 ASN A CA 1
ATOM 1405 C C . ASN A 1 621 ? 118.82100 95.91600 55.93700 1.000 259.51609 621 ASN A C 1
ATOM 1406 O O . ASN A 1 621 ? 119.76600 96.36700 56.58800 1.000 259.07411 621 ASN A O 1
ATOM 1411 N N . LEU A 1 622 ? 117.55700 96.23700 56.20500 1.000 241.13104 622 LEU A N 1
ATOM 1412 C CA . LEU A 1 622 ? 117.22800 97.07300 57.35200 1.000 240.69307 622 LEU A CA 1
ATOM 1413 C C . LEU A 1 622 ? 117.58500 96.34700 58.64200 1.000 240.65323 622 LEU A C 1
ATOM 1414 O O . LEU A 1 622 ? 117.22600 95.18200 58.83100 1.000 241.05577 622 LEU A O 1
ATOM 1419 N N . LYS A 1 623 ? 118.29300 97.04200 59.53500 1.000 226.51792 623 LYS A N 1
ATOM 1420 C CA . LYS A 1 623 ? 118.81100 96.42900 60.74900 1.000 225.31452 623 LYS A CA 1
ATOM 1421 C C . LYS A 1 623 ? 118.25200 97.01100 62.03800 1.000 225.34565 623 LYS A C 1
ATOM 1422 O O . LYS A 1 623 ? 118.36300 96.35700 63.08100 1.000 225.54990 623 LYS A O 1
ATOM 1428 N N . ALA A 1 624 ? 117.66100 98.20300 62.00700 1.000 212.04307 624 ALA A N 1
ATOM 1429 C CA . ALA A 1 624 ? 117.11500 98.81100 63.21100 1.000 210.48790 624 ALA A CA 1
ATOM 1430 C C . ALA A 1 624 ? 115.94900 99.71200 62.83700 1.000 210.41717 624 ALA A C 1
ATOM 1431 O O . ALA A 1 624 ? 115.95900 100.34400 61.77700 1.000 212.68166 624 ALA A O 1
ATOM 1433 N N . LEU A 1 625 ? 114.94800 99.76500 63.71300 1.000 190.27698 625 LEU A N 1
ATOM 1434 C CA . LEU A 1 625 ? 113.76000 100.58000 63.50700 1.000 190.46592 625 LEU A CA 1
ATOM 1435 C C . LEU A 1 625 ? 113.42500 101.32500 64.79100 1.000 188.65952 625 LEU A C 1
ATOM 1436 O O . LEU A 1 625 ? 113.53000 100.76800 65.88700 1.000 190.63394 625 LEU A O 1
ATOM 1441 N N . VAL A 1 626 ? 113.02000 102.58400 64.64700 1.000 182.96762 626 VAL A N 1
ATOM 1442 C CA . VAL A 1 626 ? 112.66100 103.44000 65.77100 1.000 185.20575 626 VAL A CA 1
ATOM 1443 C C . VAL A 1 626 ? 111.22100 103.89600 65.58200 1.000 186.25481 626 VAL A C 1
ATOM 1444 O O . VAL A 1 626 ? 110.86700 104.42500 64.52200 1.000 187.78600 626 VAL A O 1
ATOM 1448 N N . LEU A 1 627 ? 110.39600 103.69200 66.60600 1.000 178.80880 627 LEU A N 1
ATOM 1449 C CA . LEU A 1 627 ? 108.97100 104.01100 66.56300 1.000 174.67468 627 LEU A CA 1
ATOM 1450 C C . LEU A 1 627 ? 108.57000 104.84000 67.77700 1.000 177.26673 627 LEU A C 1
ATOM 1451 O O . LEU A 1 627 ? 107.57600 104.56100 68.45100 1.000 181.41177 627 LEU A O 1
ATOM 1456 N N . ILE A 1 628 ? 109.35000 105.87900 68.07300 1.000 187.82328 628 ILE A N 1
ATOM 1457 C CA . ILE A 1 628 ? 109.03300 106.75700 69.19300 1.000 189.02393 628 ILE A CA 1
ATOM 1458 C C . ILE A 1 628 ? 107.77300 107.54900 68.87100 1.000 191.41172 628 ILE A C 1
ATOM 1459 O O . ILE A 1 628 ? 107.65300 108.14800 67.79400 1.000 193.00119 628 ILE A O 1
ATOM 1464 N N . ASN A 1 629 ? 106.82400 107.55200 69.80300 1.000 194.15146 629 ASN A N 1
ATOM 1465 C CA . ASN A 1 629 ? 105.54300 108.22200 69.62300 1.000 192.67230 629 ASN A CA 1
ATOM 1466 C C . ASN A 1 629 ? 105.41800 109.37200 70.61300 1.000 192.75781 629 ASN A C 1
ATOM 1467 O O . ASN A 1 629 ? 105.55000 109.17200 71.82500 1.000 193.03007 629 ASN A O 1
ATOM 1472 N N . TYR A 1 630 ? 105.08200 110.55700 70.10000 1.000 209.15267 630 TYR A N 1
ATOM 1473 C CA . TYR A 1 630 ? 104.95300 111.75600 70.96400 1.000 208.18934 630 TYR A CA 1
ATOM 1474 C C . TYR A 1 630 ? 103.51500 111.86800 71.47600 1.000 208.53839 630 TYR A C 1
ATOM 1475 O O . TYR A 1 630 ? 103.27400 112.67600 72.39200 1.000 206.20941 630 TYR A O 1
ATOM 1484 N N . GLY A 1 631 ? 102.59300 111.08500 70.90500 1.000 216.91378 631 GLY A N 1
ATOM 1485 C CA . GLY A 1 631 ? 101.20300 111.17200 71.30700 1.000 216.89205 631 GLY A CA 1
ATOM 1486 C C . GLY A 1 631 ? 100.97300 110.90900 72.78000 1.000 218.31203 631 GLY A C 1
ATOM 1487 O O . GLY A 1 631 ? 101.46900 109.92000 73.32800 1.000 219.78334 631 GLY A O 1
ATOM 1488 N N . THR A 1 632 ? 100.21800 111.79500 73.43600 1.000 205.21945 632 THR A N 1
ATOM 1489 C CA . THR A 1 632 ? 99.90000 111.60800 74.84600 1.000 202.99095 632 THR A CA 1
ATOM 1490 C C . THR A 1 632 ? 98.99400 110.40700 75.07900 1.000 201.81601 632 THR A C 1
ATOM 1491 O O . THR A 1 632 ? 98.95000 109.88700 76.19800 1.000 202.99140 632 THR A O 1
ATOM 1495 N N . ILE A 1 633 ? 98.27500 109.96100 74.05500 1.000 198.34923 633 ILE A N 1
ATOM 1496 C CA . ILE A 1 633 ? 97.40700 108.79400 74.14400 1.000 199.89682 633 ILE A CA 1
ATOM 1497 C C . ILE A 1 633 ? 98.13700 107.61000 73.52800 1.000 201.44756 633 ILE A C 1
ATOM 1498 O O . ILE A 1 633 ? 98.98100 107.76800 72.63800 1.000 200.43710 633 ILE A O 1
ATOM 1503 N N . SER A 1 634 ? 97.82200 106.41100 74.01600 1.000 210.21970 634 SER A N 1
ATOM 1504 C CA . SER A 1 634 ? 98.45000 105.20300 73.49800 1.000 208.75830 634 SER A CA 1
ATOM 1505 C C . SER A 1 634 ? 98.15800 105.04500 72.01100 1.000 208.61281 634 SER A C 1
ATOM 1506 O O . SER A 1 634 ? 97.03600 105.27300 71.55200 1.000 211.49777 634 SER A O 1
ATOM 1509 N N . ALA A 1 635 ? 99.18000 104.65100 71.25700 1.000 197.90770 635 ALA A N 1
ATOM 1510 C CA . ALA A 1 635 ? 99.10000 104.55300 69.80800 1.000 198.15839 635 ALA A CA 1
ATOM 1511 C C . ALA A 1 635 ? 99.19100 103.09800 69.37100 1.000 198.61314 635 ALA A C 1
ATOM 1512 O O . ALA A 1 635 ? 100.00900 102.33200 69.89000 1.000 201.76070 635 ALA A O 1
ATOM 1514 N N . THR A 1 636 ? 98.34700 102.72500 68.41600 1.000 217.33386 636 THR A N 1
ATOM 1515 C CA . THR A 1 636 ? 98.33700 101.38600 67.84900 1.000 219.50162 636 THR A CA 1
ATOM 1516 C C . THR A 1 636 ? 99.12000 101.36000 66.54000 1.000 219.85034 636 THR A C 1
ATOM 1517 O O . THR A 1 636 ? 99.56000 102.39000 66.02500 1.000 221.06924 636 THR A O 1
ATOM 1521 N N . LEU A 1 637 ? 99.29100 100.15500 66.00300 1.000 216.70954 637 LEU A N 1
ATOM 1522 C CA . LEU A 1 637 ? 100.03500 99.95000 64.77000 1.000 217.82109 637 LEU A CA 1
ATOM 1523 C C . LEU A 1 637 ? 99.20400 99.12500 63.79800 1.000 218.55087 637 LEU A C 1
ATOM 1524 O O . LEU A 1 637 ? 98.43000 98.25300 64.20000 1.000 216.95378 637 LEU A O 1
ATOM 1526 N N . ASP A 1 638 ? 99.37500 99.41300 62.51000 1.000 235.99229 638 ASP A N 1
ATOM 1527 C CA . ASP A 1 638 ? 98.68500 98.71100 61.43900 1.000 235.43946 638 ASP A CA 1
ATOM 1528 C C . ASP A 1 638 ? 99.71700 98.16600 60.45800 1.000 235.46791 638 ASP A C 1
ATOM 1529 O O . ASP A 1 638 ? 100.92500 98.36300 60.62100 1.000 235.51857 638 ASP A O 1
ATOM 1534 N N . ASN A 1 639 ? 99.22500 97.47500 59.42700 1.000 251.04162 639 ASN A N 1
ATOM 1535 C CA . ASN A 1 639 ? 100.06600 96.85100 58.40600 1.000 252.33200 639 ASN A CA 1
ATOM 1536 C C . ASN A 1 639 ? 101.08000 95.89800 59.04500 1.000 252.49782 639 ASN A C 1
ATOM 1537 O O . ASN A 1 639 ? 102.29500 96.03900 58.89500 1.000 252.33020 639 ASN A O 1
ATOM 1542 N N . LEU A 1 640 ? 100.54600 94.91700 59.77700 1.000 252.95758 640 LEU A N 1
ATOM 1543 C CA . LEU A 1 640 ? 101.40000 93.94700 60.45500 1.000 253.21578 640 LEU A CA 1
ATOM 1544 C C . LEU A 1 640 ? 102.15000 93.06500 59.46500 1.000 253.78052 640 LEU A C 1
ATOM 1545 O O . LEU A 1 640 ? 103.26800 92.62400 59.75700 1.000 254.61309 640 LEU A O 1
ATOM 1550 N N . SER A 1 641 ? 101.55800 92.80000 58.29600 1.000 258.90133 641 SER A N 1
ATOM 1551 C CA . SER A 1 641 ? 102.22500 91.97200 57.29600 1.000 259.23487 641 SER A CA 1
ATOM 1552 C C . SER A 1 641 ? 103.53900 92.59200 56.84000 1.000 259.49262 641 SER A C 1
ATOM 1553 O O . SER A 1 641 ? 104.44300 91.87500 56.39600 1.000 260.46442 641 SER A O 1
ATOM 1556 N N . ALA A 1 642 ? 103.66400 93.91800 56.94400 1.000 255.64907 642 ALA A N 1
ATOM 1557 C CA . ALA A 1 642 ? 104.92500 94.57200 56.61500 1.000 255.24331 642 ALA A CA 1
ATOM 1558 C C . ALA A 1 642 ? 106.05500 94.05600 57.49600 1.000 256.58063 642 ALA A C 1
ATOM 1559 O O . ALA A 1 642 ? 107.19500 93.91100 57.03600 1.000 257.52356 642 ALA A O 1
ATOM 1561 N N . PHE A 1 643 ? 105.75700 93.76700 58.76700 1.000 255.78951 643 PHE A N 1
ATOM 1562 C CA . PHE A 1 643 ? 106.76400 93.18600 59.64800 1.000 255.24053 643 PHE A CA 1
ATOM 1563 C C . PHE A 1 643 ? 107.25900 91.84700 59.12100 1.000 255.50931 643 PHE A C 1
ATOM 1564 O O . PHE A 1 643 ? 108.41600 91.47700 59.35400 1.000 254.91441 643 PHE A O 1
ATOM 1572 N N . THR A 1 644 ? 106.40200 91.10600 58.41500 1.000 255.80080 644 THR A N 1
ATOM 1573 C CA . THR A 1 644 ? 106.84900 89.87500 57.77100 1.000 255.03484 644 THR A CA 1
ATOM 1574 C C . THR A 1 644 ? 107.86500 90.16800 56.67400 1.000 254.95349 644 THR A C 1
ATOM 1575 O O . THR A 1 644 ? 108.83000 89.41600 56.49700 1.000 253.50361 644 THR A O 1
ATOM 1579 N N . THR A 1 645 ? 107.66200 91.25700 55.92700 1.000 254.69330 645 THR A N 1
ATOM 1580 C CA . THR A 1 645 ? 108.59000 91.60100 54.85500 1.000 253.04122 645 THR A CA 1
ATOM 1581 C C . THR A 1 645 ? 109.94400 92.04100 55.39700 1.000 252.91688 645 THR A C 1
ATOM 1582 O O . THR A 1 645 ? 110.95600 91.92800 54.69600 1.000 252.22116 645 THR A O 1
ATOM 1586 N N . LEU A 1 646 ? 109.98400 92.54300 56.62900 1.000 255.14444 646 LEU A N 1
ATOM 1587 C CA . LEU A 1 646 ? 111.24200 92.98000 57.22000 1.000 255.13520 646 LEU A CA 1
ATOM 1588 C C . LEU A 1 646 ? 112.15900 91.78700 57.45700 1.000 255.50915 646 LEU A C 1
ATOM 1589 O O . LEU A 1 646 ? 111.73300 90.75600 57.98700 1.000 255.07292 646 LEU A O 1
ATOM 1594 N N . SER A 1 647 ? 113.42300 91.93100 57.06500 1.000 255.64237 647 SER A N 1
ATOM 1595 C CA . SER A 1 647 ? 114.41400 90.88000 57.23200 1.000 254.94120 647 SER A CA 1
ATOM 1596 C C . SER A 1 647 ? 115.74400 91.50800 57.62200 1.000 253.95319 647 SER A C 1
ATOM 1597 O O . SER A 1 647 ? 115.98800 92.69300 57.38100 1.000 254.93420 647 SER A O 1
ATOM 1600 N N . ASP A 1 648 ? 116.60100 90.69100 58.23800 1.000 239.44688 648 ASP A N 1
ATOM 1601 C CA . ASP A 1 648 ? 117.91800 91.11900 58.71100 1.000 240.52708 648 ASP A CA 1
ATOM 1602 C C . ASP A 1 648 ? 117.81700 92.26500 59.71500 1.000 239.99794 648 ASP A C 1
ATOM 1603 O O . ASP A 1 648 ? 118.75000 93.05700 59.86500 1.000 239.20729 648 ASP A O 1
ATOM 1608 N N . LEU A 1 649 ? 116.68800 92.35600 60.41300 1.000 228.31189 649 LEU A N 1
ATOM 1609 C CA . LEU A 1 649 ? 116.48100 93.37700 61.42900 1.000 228.87605 649 LEU A CA 1
ATOM 1610 C C . LEU A 1 649 ? 116.99700 92.86400 62.76600 1.000 229.37354 649 LEU A C 1
ATOM 1611 O O . LEU A 1 649 ? 116.66700 91.74800 63.17700 1.000 229.90022 649 LEU A O 1
ATOM 1616 N N . ARG A 1 650 ? 117.80800 93.68000 63.44100 1.000 214.59781 650 ARG A N 1
ATOM 1617 C CA . ARG A 1 650 ? 118.45300 93.26600 64.67800 1.000 213.04800 650 ARG A CA 1
ATOM 1618 C C . ARG A 1 650 ? 118.14600 94.15800 65.87100 1.000 211.68530 650 ARG A C 1
ATOM 1619 O O . ARG A 1 650 ? 118.46500 93.77200 67.00200 1.000 212.78477 650 ARG A O 1
ATOM 1627 N N . SER A 1 651 ? 117.54200 95.32700 65.66600 1.000 197.09316 651 SER A N 1
ATOM 1628 C CA . SER A 1 651 ? 117.25700 96.23500 66.76700 1.000 197.73644 651 SER A CA 1
ATOM 1629 C C . SER A 1 651 ? 115.86600 96.82500 66.59200 1.000 198.37965 651 SER A C 1
ATOM 1630 O O . SER A 1 651 ? 115.37700 96.96000 65.46800 1.000 200.24963 651 SER A O 1
ATOM 1633 N N . LEU A 1 652 ? 115.23800 97.17200 67.71400 1.000 162.14903 652 LEU A N 1
ATOM 1634 C CA . LEU A 1 652 ? 113.91600 97.78100 67.72100 1.000 158.58879 652 LEU A CA 1
ATOM 1635 C C . LEU A 1 652 ? 113.72600 98.53200 69.02900 1.000 157.09375 652 LEU A C 1
ATOM 1636 O O . LEU A 1 652 ? 114.05600 98.01700 70.10100 1.000 160.69114 652 LEU A O 1
ATOM 1641 N N . TRP A 1 653 ? 113.19400 99.75100 68.93800 1.000 158.95212 653 TRP A N 1
ATOM 1642 C CA . TRP A 1 653 ? 113.00100 100.62400 70.09700 1.000 158.66178 653 TRP A CA 1
ATOM 1643 C C . TRP A 1 653 ? 111.60700 101.24000 70.01100 1.000 160.96352 653 TRP A C 1
ATOM 1644 O O . TRP A 1 653 ? 111.41200 102.27200 69.36500 1.000 164.38509 653 TRP A O 1
ATOM 1655 N N . LEU A 1 654 ? 110.64200 100.60300 70.66600 1.000 156.79210 654 LEU A N 1
ATOM 1656 C CA . LEU A 1 654 ? 109.27600 101.10100 70.71100 1.000 154.50550 654 LEU A CA 1
ATOM 1657 C C . LEU A 1 654 ? 109.08000 102.00100 71.92400 1.000 157.99770 654 LEU A C 1
ATOM 1658 O O . LEU A 1 654 ? 109.71500 101.82000 72.96700 1.000 162.06030 654 LEU A O 1
ATOM 1663 N N . GLU A 1 655 ? 108.18900 102.97900 71.77800 1.000 171.96333 655 GLU A N 1
ATOM 1664 C CA . GLU A 1 655 ? 107.88900 103.90500 72.86100 1.000 170.64274 655 GLU A CA 1
ATOM 1665 C C . GLU A 1 655 ? 106.46700 104.41800 72.69700 1.000 171.63071 655 GLU A C 1
ATOM 1666 O O . GLU A 1 655 ? 106.10900 104.92200 71.62800 1.000 176.34065 655 GLU A O 1
ATOM 1672 N N . LYS A 1 656 ? 105.66900 104.29200 73.76100 1.000 178.25031 656 LYS A N 1
ATOM 1673 C CA . LYS A 1 656 ? 104.27100 104.72800 73.76600 1.000 178.79596 656 LYS A CA 1
ATOM 1674 C C . LYS A 1 656 ? 103.48000 104.08100 72.63100 1.000 180.63828 656 LYS A C 1
ATOM 1675 O O . LYS A 1 656 ? 102.67800 104.73200 71.95700 1.000 185.25768 656 LYS A O 1
ATOM 1681 N N . ILE A 1 657 ? 103.70800 102.78800 72.41600 1.000 181.17773 657 ILE A N 1
ATOM 1682 C CA . ILE A 1 657 ? 103.04400 102.02700 71.36500 1.000 184.51127 657 ILE A CA 1
ATOM 1683 C C . ILE A 1 657 ? 102.32500 100.84700 72.00300 1.000 185.10190 657 ILE A C 1
ATOM 1684 O O . ILE A 1 657 ? 102.93200 100.08000 72.75900 1.000 187.11074 657 ILE A O 1
ATOM 1689 N N . THR A 1 658 ? 101.03700 100.70600 71.70000 1.000 199.96361 658 THR A N 1
ATOM 1690 C CA . THR A 1 658 ? 100.25400 99.56900 72.17400 1.000 199.61109 658 THR A CA 1
ATOM 1691 C C . THR A 1 658 ? 100.59900 98.35500 71.32200 1.000 199.29387 658 THR A C 1
ATOM 1692 O O . THR A 1 658 ? 100.35800 98.34800 70.11000 1.000 200.79298 658 THR A O 1
ATOM 1696 N N . LEU A 1 659 ? 101.16100 97.33100 71.94700 1.000 203.47552 659 LEU A N 1
ATOM 1697 C CA . LEU A 1 659 ? 101.60700 96.15300 71.21200 1.000 203.84884 659 LEU A CA 1
ATOM 1698 C C . LEU A 1 659 ? 100.41100 95.32300 70.76500 1.000 204.96277 659 LEU A C 1
ATOM 1699 O O . LEU A 1 659 ? 99.60800 94.90600 71.61000 1.000 205.07565 659 LEU A O 1
ATOM 1704 N N . PRO A 1 660 ? 100.24600 95.06500 69.46600 1.000 220.23062 660 PRO A N 1
ATOM 1705 C CA . PRO A 1 660 ? 99.14600 94.21100 69.03000 1.000 219.95314 660 PRO A CA 1
ATOM 1706 C C . PRO A 1 660 ? 99.37700 92.77600 69.46400 1.000 220.02108 660 PRO A C 1
ATOM 1707 O O . PRO A 1 660 ? 100.52900 92.34500 69.64300 1.000 217.48523 660 PRO A O 1
ATOM 1711 N N . PRO A 1 661 ? 98.31200 92.00000 69.66100 1.000 223.47742 661 PRO A N 1
ATOM 1712 C CA . PRO A 1 661 ? 98.48800 90.59200 70.03800 1.000 224.06891 661 PRO A CA 1
ATOM 1713 C C . PRO A 1 661 ? 99.22800 89.81500 68.95900 1.000 223.63759 661 PRO A C 1
ATOM 1714 O O . PRO A 1 661 ? 99.03900 90.04200 67.76200 1.000 222.37463 661 PRO A O 1
ATOM 1718 N N . LEU A 1 662 ? 100.07800 88.89000 69.39700 1.000 235.81330 662 LEU A N 1
ATOM 1719 C CA . LEU A 1 662 ? 100.84600 88.06200 68.47700 1.000 237.07847 662 LEU A CA 1
ATOM 1720 C C . LEU A 1 662 ? 99.98600 86.89800 68.00300 1.000 237.74716 662 LEU A C 1
ATOM 1721 O O . LEU A 1 662 ? 99.53200 86.10100 68.83600 1.000 236.74222 662 LEU A O 1
ATOM 1726 N N . PRO A 1 663 ? 99.73800 86.75900 66.70800 1.000 236.29606 663 PRO A N 1
ATOM 1727 C CA . PRO A 1 663 ? 98.88200 85.67800 66.21200 1.000 234.95696 663 PRO A CA 1
ATOM 1728 C C . PRO A 1 663 ? 99.64200 84.35500 66.16300 1.000 235.88175 663 PRO A C 1
ATOM 1729 O O . PRO A 1 663 ? 100.79700 84.25200 66.57200 1.000 234.93228 663 PRO A O 1
ATOM 1733 N N . LYS A 1 664 ? 98.95900 83.33000 65.64700 1.000 239.04652 664 LYS A N 1
ATOM 1734 C CA . LYS A 1 664 ? 99.56700 82.00800 65.54500 1.000 238.77047 664 LYS A CA 1
ATOM 1735 C C . LYS A 1 664 ? 100.68000 81.97600 64.50500 1.000 237.95985 664 LYS A C 1
ATOM 1736 O O . LYS A 1 664 ? 101.51100 81.06000 64.51500 1.000 236.08645 664 LYS A O 1
ATOM 1742 N N . THR A 1 665 ? 100.70600 82.95200 63.59900 1.000 242.08174 665 THR A N 1
ATOM 1743 C CA . THR A 1 665 ? 101.74700 83.00800 62.58200 1.000 241.74770 665 THR A CA 1
ATOM 1744 C C . THR A 1 665 ? 103.11700 83.17300 63.22700 1.000 242.22984 665 THR A C 1
ATOM 1745 O O . THR A 1 665 ? 103.29600 83.97100 64.15100 1.000 241.95355 665 THR A O 1
ATOM 1749 N N . THR A 1 666 ? 104.08700 82.40100 62.73300 1.000 239.02401 666 THR A N 1
ATOM 1750 C CA . THR A 1 666 ? 105.43100 82.42700 63.30300 1.000 238.63840 666 THR A CA 1
ATOM 1751 C C . THR A 1 666 ? 106.07700 83.79700 63.12900 1.000 239.03120 666 THR A C 1
ATOM 1752 O O . THR A 1 666 ? 106.37500 84.48700 64.11000 1.000 239.04568 666 THR A O 1
ATOM 1754 N N . ILE A 1 667 ? 106.28000 84.21100 61.87900 1.000 225.10663 667 ILE A N 1
ATOM 1755 C CA . ILE A 1 667 ? 106.97400 85.45300 61.53600 1.000 223.71110 667 ILE A CA 1
ATOM 1756 C C . ILE A 1 667 ? 108.30900 85.48900 62.27200 1.000 224.24252 667 ILE A C 1
ATOM 1757 O O . ILE A 1 667 ? 108.48000 86.28600 63.20700 1.000 221.75917 667 ILE A O 1
ATOM 1762 N N . PRO A 1 668 ? 109.27700 84.65300 61.89300 1.000 226.21776 668 PRO A N 1
ATOM 1763 C CA . PRO A 1 668 ? 110.51400 84.52600 62.67500 1.000 225.75391 668 PRO A CA 1
ATOM 1764 C C . PRO A 1 668 ? 111.45700 85.69600 62.43700 1.000 225.05132 668 PRO A C 1
ATOM 1765 O O . PRO A 1 668 ? 112.05800 85.82600 61.36600 1.000 224.94241 668 PRO A O 1
ATOM 1769 N N . LEU A 1 669 ? 111.58800 86.55700 63.44600 1.000 211.54003 669 LEU A N 1
ATOM 1770 C CA . LEU A 1 669 ? 112.59700 87.61600 63.43500 1.000 211.26638 669 LEU A CA 1
ATOM 1771 C C . LEU A 1 669 ? 113.91000 87.04600 63.97100 1.000 211.00706 669 LEU A C 1
ATOM 1772 O O . LEU A 1 669 ? 114.35200 87.33000 65.08600 1.000 211.04471 669 LEU A O 1
ATOM 1777 N N . LYS A 1 670 ? 114.53000 86.20800 63.13600 1.000 213.29421 670 LYS A N 1
ATOM 1778 C CA . LYS A 1 670 ? 115.70700 85.46000 63.56500 1.000 214.69328 670 LYS A CA 1
ATOM 1779 C C . LYS A 1 670 ? 116.86700 86.38600 63.90800 1.000 215.88841 670 LYS A C 1
ATOM 1780 O O . LYS A 1 670 ? 117.55400 86.18500 64.91700 1.000 216.93743 670 LYS A O 1
ATOM 1786 N N . ASN A 1 671 ? 117.09900 87.40900 63.08700 1.000 211.49007 671 ASN A N 1
ATOM 1787 C CA . ASN A 1 671 ? 118.22600 88.30700 63.30300 1.000 211.01950 671 ASN A CA 1
ATOM 1788 C C . ASN A 1 671 ? 118.00300 89.29000 64.44500 1.000 211.55262 671 ASN A C 1
ATOM 1789 O O . ASN A 1 671 ? 118.96200 89.94200 64.86900 1.000 211.49338 671 ASN A O 1
ATOM 1794 N N . LEU A 1 672 ? 116.77700 89.41000 64.95100 1.000 200.46261 672 LEU A N 1
ATOM 1795 C CA . LEU A 1 672 ? 116.49900 90.35200 66.02800 1.000 200.50892 672 LEU A CA 1
ATOM 1796 C C . LEU A 1 672 ? 117.24300 89.94300 67.29400 1.000 202.01519 672 LEU A C 1
ATOM 1797 O O . LEU A 1 672 ? 117.22400 88.77300 67.68900 1.000 203.71869 672 LEU A O 1
ATOM 1802 N N . ARG A 1 673 ? 117.90100 90.91200 67.93100 1.000 195.22027 673 ARG A N 1
ATOM 1803 C CA . ARG A 1 673 ? 118.72700 90.62300 69.09700 1.000 194.65544 673 ARG A CA 1
ATOM 1804 C C . ARG A 1 673 ? 118.35900 91.49600 70.29000 1.000 194.73694 673 ARG A C 1
ATOM 1805 O O . ARG A 1 673 ? 118.42800 91.04400 71.43700 1.000 197.48227 6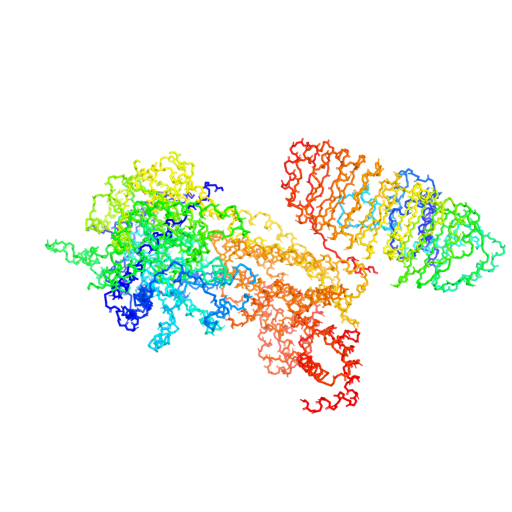73 ARG A O 1
ATOM 1813 N N . LYS A 1 674 ? 117.97500 92.74700 70.03800 1.000 176.04535 674 LYS A N 1
ATOM 1814 C CA . LYS A 1 674 ? 117.68700 93.70000 71.10200 1.000 174.40587 674 LYS A CA 1
ATOM 1815 C C . LYS A 1 674 ? 116.32100 94.32900 70.87900 1.000 173.49294 674 LYS A C 1
ATOM 1816 O O . LYS A 1 674 ? 116.03100 94.82200 69.78400 1.000 176.40244 674 LYS A O 1
ATOM 1822 N N . ILE A 1 675 ? 115.48800 94.31200 71.91800 1.000 146.56089 675 ILE A N 1
ATOM 1823 C CA . ILE A 1 675 ? 114.18900 94.97500 71.91400 1.000 143.50905 675 ILE A CA 1
ATOM 1824 C C . ILE A 1 675 ? 114.12300 95.89000 73.12800 1.000 142.43328 675 ILE A C 1
ATOM 1825 O O . ILE A 1 675 ? 114.42800 95.46500 74.24700 1.000 146.51820 675 ILE A O 1
ATOM 1830 N N . SER A 1 676 ? 113.72700 97.14200 72.90800 1.000 148.81138 676 SER A N 1
ATOM 1831 C CA . SER A 1 676 ? 113.61600 98.13600 73.97100 1.000 148.29220 676 SER A CA 1
ATOM 1832 C C . SER A 1 676 ? 112.19200 98.67400 73.98500 1.000 148.67058 676 SER A C 1
ATOM 1833 O O . SER A 1 676 ? 111.77700 99.37200 73.05300 1.000 156.36898 676 SER A O 1
ATOM 1836 N N . LEU A 1 677 ? 111.44700 98.35200 75.03900 1.000 137.31191 677 LEU A N 1
ATOM 1837 C CA . LEU A 1 677 ? 110.07600 98.81200 75.21500 1.000 135.74900 677 LEU A CA 1
ATOM 1838 C C . LEU A 1 677 ? 110.03200 99.78500 76.38500 1.000 138.57638 677 LEU A C 1
ATOM 1839 O O . LEU A 1 677 ? 110.29600 99.39800 77.52800 1.000 144.19362 677 LEU A O 1
ATOM 1844 N N . VAL A 1 678 ? 109.69900 101.04100 76.09900 1.000 139.74594 678 VAL A N 1
ATOM 1845 C CA . VAL A 1 678 ? 109.62200 102.09200 77.10700 1.000 139.72734 678 VAL A CA 1
ATOM 1846 C C . VAL A 1 678 ? 108.22100 102.68200 77.06700 1.000 140.83613 678 VAL A C 1
ATOM 1847 O O . VAL A 1 678 ? 107.76200 103.13000 76.00900 1.000 144.85065 678 VAL A O 1
ATOM 1851 N N . LEU A 1 679 ? 107.54700 102.68600 78.22000 1.000 151.64371 679 LEU A N 1
ATOM 1852 C CA . LEU A 1 679 ? 106.20200 103.25000 78.35400 1.000 149.91852 679 LEU A CA 1
ATOM 1853 C C . LEU A 1 679 ? 105.23200 102.63000 77.35100 1.000 147.73774 679 LEU A C 1
ATOM 1854 O O . LEU A 1 679 ? 104.39400 103.31600 76.76300 1.000 152.61612 679 LEU A O 1
ATOM 1859 N N . CYS A 1 680 ? 105.34400 101.31900 77.15400 1.000 183.42812 680 CYS A N 1
ATOM 1860 C CA . CYS A 1 680 ? 104.50500 100.59200 76.21100 1.000 188.53465 680 CYS A CA 1
ATOM 1861 C C . CYS A 1 680 ? 103.45100 99.80900 76.98300 1.000 188.58252 680 CYS A C 1
ATOM 1862 O O . CYS A 1 680 ? 103.78600 99.01900 77.87300 1.000 190.05507 680 CYS A O 1
ATOM 1865 N N . GLU A 1 681 ? 102.18300 100.02900 76.64200 1.000 207.36504 681 GLU A N 1
ATOM 1866 C CA . GLU A 1 681 ? 101.06800 99.34000 77.28600 1.000 208.90169 681 GLU A CA 1
ATOM 1867 C C . GLU A 1 681 ? 100.75700 98.08300 76.48400 1.000 208.03116 681 GLU A C 1
ATOM 1868 O O . GLU A 1 681 ? 100.14800 98.14900 75.41400 1.000 209.12421 681 GLU A O 1
ATOM 1874 N N . LEU A 1 682 ? 101.18200 96.92800 77.00300 1.000 212.11538 682 LEU A N 1
ATOM 1875 C CA . LEU A 1 682 ? 100.90300 95.66900 76.32200 1.000 213.40004 682 LEU A CA 1
ATOM 1876 C C . LEU A 1 682 ? 99.41600 95.33800 76.33800 1.000 216.67038 682 LEU A C 1
ATOM 1877 O O . LEU A 1 682 ? 98.92200 94.68100 75.41500 1.000 218.71360 682 LEU A O 1
ATOM 1882 N N . THR A 1 683 ? 98.69500 95.78500 77.37000 1.000 230.16057 683 THR A N 1
ATOM 1883 C CA . THR A 1 683 ? 97.25800 95.53600 77.51400 1.000 230.60517 683 THR A CA 1
ATOM 1884 C C . THR A 1 683 ? 96.94400 94.04200 77.46000 1.000 230.93089 683 THR A C 1
ATOM 1885 O O . THR A 1 683 ? 95.93100 93.62300 76.89600 1.000 228.20647 683 THR A O 1
ATOM 1889 N N . ASN A 1 684 ? 97.82900 93.23500 78.04600 1.000 247.96417 684 ASN A N 1
ATOM 1890 C CA . ASN A 1 684 ? 97.68800 91.78200 78.11900 1.000 248.11711 684 ASN A CA 1
ATOM 1891 C C . ASN A 1 684 ? 97.59200 91.13200 76.74100 1.000 246.96892 684 ASN A C 1
ATOM 1892 O O . ASN A 1 684 ? 97.07800 90.01600 76.61400 1.000 246.22069 684 ASN A O 1
ATOM 1897 N N . SER A 1 685 ? 98.07400 91.81400 75.69800 1.000 242.29351 685 SER A N 1
ATOM 1898 C CA . SER A 1 685 ? 98.07600 91.21900 74.36600 1.000 243.01070 685 SER A CA 1
ATOM 1899 C C . SER A 1 685 ? 99.00000 90.01000 74.30500 1.000 243.43853 685 SER A C 1
ATOM 1900 O O . SER A 1 685 ? 98.66200 88.99100 73.69200 1.000 244.05235 685 SER A O 1
ATOM 1903 N N . LEU A 1 686 ? 100.17300 90.10400 74.93600 1.000 246.10801 686 LEU A N 1
ATOM 1904 C CA . LEU A 1 686 ? 101.09400 88.97500 74.97700 1.000 246.61719 686 LEU A CA 1
ATOM 1905 C C . LEU A 1 686 ? 100.64000 87.89600 75.95000 1.000 246.77125 686 LEU A C 1
ATOM 1906 O O . LEU A 1 686 ? 101.15300 86.77300 75.89300 1.000 245.71706 686 LEU A O 1
ATOM 1911 N N . ARG A 1 687 ? 99.67200 88.22700 76.80900 1.000 253.90341 687 ARG A N 1
ATOM 1912 C CA . ARG A 1 687 ? 99.15100 87.24300 77.79400 1.000 253.50030 687 ARG A CA 1
ATOM 1913 C C . ARG A 1 687 ? 98.39800 86.14100 77.04600 1.000 253.49600 687 ARG A C 1
ATOM 1914 O O . ARG A 1 687 ? 98.64300 84.95600 77.34300 1.000 252.89901 687 ARG A O 1
ATOM 1922 N N . GLY A 1 688 ? 97.52700 86.52100 76.11200 1.000 245.73322 688 GLY A N 1
ATOM 1923 C CA . GLY A 1 688 ? 96.74500 85.56800 75.35000 1.000 245.39807 688 GLY A CA 1
ATOM 1924 C C . GLY A 1 688 ? 97.48000 84.89500 74.21400 1.000 246.31760 688 GLY A C 1
ATOM 1925 O O . GLY A 1 688 ? 96.97700 83.91000 73.66600 1.000 244.37022 688 GLY A O 1
ATOM 1926 N N . SER A 1 689 ? 98.65500 85.40000 73.84700 1.000 249.36787 689 SER A N 1
ATOM 1927 C CA . SER A 1 689 ? 99.43800 84.80400 72.77500 1.000 247.96588 689 SER A CA 1
ATOM 1928 C C . SER A 1 689 ? 100.22800 83.61500 73.30700 1.000 247.85203 689 SER A C 1
ATOM 1929 O O . SER A 1 689 ? 101.01400 83.75200 74.25000 1.000 248.06485 689 SER A O 1
ATOM 1932 N N . LYS A 1 690 ? 100.01900 82.45000 72.70100 1.000 236.75919 690 LYS A N 1
ATOM 1933 C CA . LYS A 1 690 ? 100.71100 81.21900 73.07600 1.000 236.53571 690 LYS A CA 1
ATOM 1934 C C . LYS A 1 690 ? 101.50700 80.75300 71.86100 1.000 237.74075 690 LYS A C 1
ATOM 1935 O O . LYS A 1 690 ? 101.04500 79.91300 71.08500 1.000 237.30232 690 LYS A O 1
ATOM 1941 N N . VAL A 1 691 ? 102.71100 81.29800 71.70500 1.000 240.00432 691 VAL A N 1
ATOM 1942 C CA . VAL A 1 691 ? 103.59500 80.97100 70.59400 1.000 240.03044 691 VAL A CA 1
ATOM 1943 C C . VAL A 1 691 ? 104.96100 80.61200 71.15800 1.000 238.09805 691 VAL A C 1
ATOM 1944 O O . VAL A 1 691 ? 105.41500 81.21200 72.13900 1.000 234.59280 691 VAL A O 1
ATOM 1948 N N . ASP A 1 692 ? 105.61300 79.62900 70.54000 1.000 243.40101 692 ASP A N 1
ATOM 1949 C CA . ASP A 1 692 ? 106.94900 79.21800 70.96000 1.000 243.47915 692 ASP A CA 1
ATOM 1950 C C . ASP A 1 692 ? 107.93000 80.35100 70.69000 1.000 242.66583 692 ASP A C 1
ATOM 1951 O O . ASP A 1 692 ? 108.28900 80.61100 69.53700 1.000 241.23694 692 ASP A O 1
ATOM 1956 N N . LEU A 1 693 ? 108.36500 81.02900 71.75400 1.000 218.69520 693 LEU A N 1
ATOM 1957 C CA . LEU A 1 693 ? 109.27400 82.16000 71.61300 1.000 217.35770 693 LEU A CA 1
ATOM 1958 C C . LEU A 1 693 ? 110.67000 81.74600 71.16600 1.000 217.50132 693 LEU A C 1
ATOM 1959 O O . LEU A 1 693 ? 111.46600 82.61800 70.80100 1.000 217.31804 693 LEU A O 1
ATOM 1964 N N . SER A 1 694 ? 110.98500 80.44900 71.18500 1.000 233.82254 694 SER A N 1
ATOM 1965 C CA . SER A 1 694 ? 112.28100 79.97900 70.71400 1.000 234.46507 694 SER A CA 1
ATOM 1966 C C . SER A 1 694 ? 112.46300 80.15700 69.21200 1.000 233.64610 694 SER A C 1
ATOM 1967 O O . SER A 1 694 ? 113.59700 80.07200 68.73100 1.000 232.69667 694 SER A O 1
ATOM 1970 N N . MET A 1 695 ? 111.38600 80.39800 68.46800 1.000 230.90805 695 MET A N 1
ATOM 1971 C CA . MET A 1 695 ? 111.46000 80.61400 67.03000 1.000 230.82356 695 MET A CA 1
ATOM 1972 C C . MET A 1 695 ? 111.10900 82.03000 66.60500 1.000 231.58129 695 MET A C 1
ATOM 1973 O O . MET A 1 695 ? 111.70800 82.53500 65.65300 1.000 231.55403 695 MET A O 1
ATOM 1975 N N . THR A 1 696 ? 110.15100 82.68000 67.27200 1.000 227.12175 696 THR A N 1
ATOM 1976 C CA . THR A 1 696 ? 109.82000 84.06000 66.93200 1.000 226.47820 696 THR A CA 1
ATOM 1977 C C . THR A 1 696 ? 110.98500 84.99800 67.22700 1.000 227.28755 696 THR A C 1
ATOM 1978 O O . THR A 1 696 ? 111.30700 85.87200 66.41400 1.000 227.53759 696 THR A O 1
ATOM 1982 N N . PHE A 1 697 ? 111.63200 84.82800 68.37900 1.000 216.57188 697 PHE A N 1
ATOM 1983 C CA . PHE A 1 697 ? 112.81300 85.60300 68.75800 1.000 215.63290 697 PHE A CA 1
ATOM 1984 C C . PHE A 1 697 ? 113.90900 84.63700 69.19000 1.000 215.91406 697 PHE A C 1
ATOM 1985 O O . PHE A 1 697 ? 114.21800 84.51600 70.38100 1.000 216.09232 697 PHE A O 1
ATOM 1993 N N . PRO A 1 698 ? 114.52200 83.92800 68.23700 1.000 219.73902 698 PRO A N 1
ATOM 1994 C CA . PRO A 1 698 ? 115.52400 82.92100 68.61900 1.000 219.99022 698 PRO A CA 1
ATOM 1995 C C . PRO A 1 698 ? 116.84100 83.52000 69.07700 1.000 219.34443 698 PRO A C 1
ATOM 1996 O O . PRO A 1 698 ? 117.48600 82.95400 69.96700 1.000 219.57835 698 PRO A O 1
ATOM 2000 N N . ARG A 1 699 ? 117.26400 84.64300 68.49900 1.000 206.56473 699 ARG A N 1
ATOM 2001 C CA . ARG A 1 699 ? 118.53300 85.26800 68.84100 1.000 205.70981 699 ARG A CA 1
ATOM 2002 C C . ARG A 1 699 ? 118.36600 86.48400 69.74400 1.000 205.46383 699 ARG A C 1
ATOM 2003 O O . ARG A 1 699 ? 119.30900 87.26900 69.88600 1.000 207.70421 699 ARG A O 1
ATOM 2011 N N . LEU A 1 700 ? 117.19200 86.66300 70.34500 1.000 183.31305 700 LEU A N 1
ATOM 2012 C CA . LEU A 1 700 ? 116.98300 87.77300 71.26400 1.000 184.71303 700 LEU A CA 1
ATOM 2013 C C . LEU A 1 700 ? 117.92600 87.65500 72.45500 1.000 185.51976 700 LEU A C 1
ATOM 2014 O O . LEU A 1 700 ? 118.03200 86.59500 73.07700 1.000 188.32246 700 LEU A O 1
ATOM 2019 N N . SER A 1 701 ? 118.61000 88.75000 72.77000 1.000 168.23940 701 SER A N 1
ATOM 2020 C CA . SER A 1 701 ? 119.59500 88.77000 73.84400 1.000 166.78650 701 SER A CA 1
ATOM 2021 C C . SER A 1 701 ? 119.25400 89.74300 74.95900 1.000 166.97893 701 SER A C 1
ATOM 2022 O O . SER A 1 701 ? 119.32600 89.37300 76.13400 1.000 175.29329 701 SER A O 1
ATOM 2025 N N . ASN A 1 702 ? 118.88500 90.97700 74.62800 1.000 153.51639 702 ASN A N 1
ATOM 2026 C CA . ASN A 1 702 ? 118.59700 92.00600 75.61700 1.000 155.43157 702 ASN A CA 1
ATOM 2027 C C . ASN A 1 702 ? 117.13200 92.40400 75.52700 1.000 155.37718 702 ASN A C 1
ATOM 2028 O O . ASN A 1 702 ? 116.64200 92.75000 74.44700 1.000 161.47938 702 ASN A O 1
ATOM 2033 N N . LEU A 1 703 ? 116.43900 92.35400 76.66300 1.000 134.18413 703 LEU A N 1
ATOM 2034 C CA . LEU A 1 703 ? 115.05100 92.78200 76.76200 1.000 132.37946 703 LEU A CA 1
ATOM 2035 C C . LEU A 1 703 ? 114.94200 93.81900 77.86800 1.000 132.76288 703 LEU A C 1
ATOM 2036 O O . LEU A 1 703 ? 115.44100 93.60200 78.97700 1.000 138.26943 703 LEU A O 1
ATOM 2041 N N . THR A 1 704 ? 114.29400 94.94200 77.56700 1.000 130.14180 704 THR A N 1
ATOM 2042 C CA . THR A 1 704 ? 114.16700 96.04800 78.50900 1.000 132.63298 704 THR A CA 1
ATOM 2043 C C . THR A 1 704 ? 112.72100 96.51700 78.53900 1.000 135.36620 704 THR A C 1
ATOM 2044 O O . THR A 1 704 ? 112.19000 96.96600 77.51700 1.000 143.84684 704 THR A O 1
ATOM 2048 N N . ILE A 1 705 ? 112.09000 96.41300 79.70500 1.000 127.55340 705 ILE A N 1
ATOM 2049 C CA . ILE A 1 705 ? 110.74300 96.92400 79.93300 1.000 124.19603 705 ILE A CA 1
ATOM 2050 C C . ILE A 1 705 ? 110.85300 98.06800 80.92900 1.000 125.88008 705 ILE A C 1
ATOM 2051 O O . ILE A 1 705 ? 111.26300 97.86300 82.07800 1.000 135.81469 705 ILE A O 1
ATOM 2056 N N . ASP A 1 706 ? 110.48800 99.27100 80.49400 1.000 139.02730 706 ASP A N 1
ATOM 2057 C CA . ASP A 1 706 ? 110.63700 100.47500 81.29900 1.000 140.06211 706 ASP A CA 1
ATOM 2058 C C . ASP A 1 706 ? 109.29900 101.19000 81.41400 1.000 141.09239 706 ASP A C 1
ATOM 2059 O O . ASP A 1 706 ? 108.61900 101.40900 80.40600 1.000 148.01423 706 ASP A O 1
ATOM 2064 N N . HIS A 1 707 ? 108.93400 101.55300 82.64500 1.000 124.59152 707 HIS A N 1
ATOM 2065 C CA . HIS A 1 707 ? 107.73200 102.34100 82.92500 1.000 121.21259 707 HIS A CA 1
ATOM 2066 C C . HIS A 1 707 ? 106.47400 101.67500 82.37100 1.000 124.72780 707 HIS A C 1
ATOM 2067 O O . HIS A 1 707 ? 105.59400 102.33400 81.81400 1.000 130.85405 707 HIS A O 1
ATOM 2074 N N . CYS A 1 708 ? 106.38500 100.35600 82.52600 1.000 155.28426 708 CYS A N 1
ATOM 2075 C CA . CYS A 1 708 ? 105.18900 99.62700 82.11600 1.000 156.91792 708 CYS A CA 1
ATOM 2076 C C . CYS A 1 708 ? 104.09600 99.84800 83.15300 1.000 160.78250 708 CYS A C 1
ATOM 2077 O O . CYS A 1 708 ? 104.14100 99.27400 84.24600 1.000 164.64192 708 CYS A O 1
ATOM 2080 N N . ILE A 1 709 ? 103.11500 100.68800 82.81400 1.000 158.91389 709 ILE A N 1
ATOM 2081 C CA . ILE A 1 709 ? 102.09300 101.07400 83.78200 1.000 157.77415 709 ILE A CA 1
ATOM 2082 C C . ILE A 1 709 ? 101.23000 99.88400 84.18400 1.000 159.34642 709 ILE A C 1
ATOM 2083 O O . ILE A 1 709 ? 100.97600 99.66900 85.37600 1.000 161.97413 709 ILE A O 1
ATOM 2088 N N . ASP A 1 710 ? 100.77700 99.08800 83.21700 1.000 181.06314 710 ASP A N 1
ATOM 2089 C CA . ASP A 1 710 ? 99.88000 97.96600 83.48200 1.000 182.00751 710 ASP A CA 1
ATOM 2090 C C . ASP A 1 710 ? 100.57500 96.66800 83.09300 1.000 182.12738 710 ASP A C 1
ATOM 2091 O O . ASP A 1 710 ? 100.67700 96.34400 81.90500 1.000 182.55006 710 ASP A O 1
ATOM 2096 N N . LEU A 1 711 ? 101.05500 95.93000 84.09300 1.000 167.79828 711 LEU A N 1
ATOM 2097 C CA . LEU A 1 711 ? 101.66800 94.62800 83.86400 1.000 167.34243 711 LEU A CA 1
ATOM 2098 C C . LEU A 1 711 ? 101.55700 93.76700 85.11500 1.000 168.99215 711 LEU A C 1
ATOM 2099 O O . LEU A 1 711 ? 102.34200 93.92400 86.05500 1.000 169.92982 711 LEU A O 1
ATOM 2104 N N . LYS A 1 712 ? 100.58500 92.85200 85.13600 1.000 172.58587 712 LYS A N 1
ATOM 2105 C CA . LYS A 1 712 ? 100.36900 92.03200 86.32400 1.000 172.18300 712 LYS A CA 1
ATOM 2106 C C . LYS A 1 712 ? 101.49800 91.02600 86.51700 1.000 171.51410 712 LYS A C 1
ATOM 2107 O O . LYS A 1 712 ? 102.04600 90.89800 87.61800 1.000 171.89241 712 LYS A O 1
ATOM 2113 N N . GLU A 1 713 ? 101.86300 90.30700 85.45800 1.000 172.68512 713 GLU A N 1
ATOM 2114 C CA . GLU A 1 713 ? 102.90300 89.29300 85.55100 1.000 172.84305 713 GLU A CA 1
ATOM 2115 C C . GLU A 1 713 ? 103.41500 88.97600 84.15400 1.000 175.98416 713 GLU A C 1
ATOM 2116 O O . GLU A 1 713 ? 102.63000 88.88000 83.20700 1.000 174.28784 713 GLU A O 1
ATOM 2122 N N . LEU A 1 714 ? 104.73000 88.81700 84.03700 1.000 176.66008 714 LEU A N 1
ATOM 2123 C CA . LEU A 1 714 ? 105.32500 88.45700 82.76200 1.000 174.07861 714 LEU A CA 1
ATOM 2124 C C . LEU A 1 714 ? 104.95400 87.02200 82.38700 1.000 175.70223 714 LEU A C 1
ATOM 2125 O O . LEU A 1 714 ? 104.84900 86.15100 83.25600 1.000 178.51867 714 LEU A O 1
ATOM 2130 N N . PRO A 1 715 ? 104.74300 86.75200 81.10100 1.000 189.23917 715 PRO A N 1
ATOM 2131 C CA . PRO A 1 715 ? 104.42300 85.38500 80.68000 1.000 191.14925 715 PRO A CA 1
ATOM 2132 C C . PRO A 1 715 ? 105.60200 84.44600 80.87900 1.000 191.71835 715 PRO A C 1
ATOM 2133 O O . PRO A 1 715 ? 106.76700 84.85000 80.83000 1.000 193.84062 715 PRO A O 1
ATOM 2137 N N . SER A 1 716 ? 105.28200 83.17100 81.10800 1.000 202.80992 716 SER A N 1
ATOM 2138 C CA . SER A 1 716 ? 106.32100 82.16700 81.30200 1.000 205.15521 716 SER A CA 1
ATOM 2139 C C . SER A 1 716 ? 107.05700 81.83700 80.01100 1.000 205.37599 716 SER A C 1
ATOM 2140 O O . SER A 1 716 ? 108.14700 81.25600 80.06400 1.000 206.40869 716 SER A O 1
ATOM 2143 N N . SER A 1 717 ? 106.49100 82.19900 78.85500 1.000 204.94950 717 SER A N 1
ATOM 2144 C CA . SER A 1 717 ? 107.13000 81.87900 77.58200 1.000 205.72339 717 SER A CA 1
ATOM 2145 C C . SER A 1 717 ? 108.48900 82.55200 77.44700 1.000 205.61577 717 SER A C 1
ATOM 2146 O O . SER A 1 717 ? 109.37900 82.02100 76.77200 1.000 206.35534 717 SER A O 1
ATOM 2149 N N . ILE A 1 718 ? 108.67300 83.71100 78.08600 1.000 199.42135 718 ILE A N 1
ATOM 2150 C CA . ILE A 1 718 ? 109.96000 84.39500 78.04400 1.000 199.92406 718 ILE A CA 1
ATOM 2151 C C . ILE A 1 718 ? 111.05300 83.56700 78.70300 1.000 201.30348 718 ILE A C 1
ATOM 2152 O O . ILE A 1 718 ? 112.24100 83.81100 78.46700 1.000 203.94562 718 ILE A O 1
ATOM 2157 N N . CYS A 1 719 ? 110.68100 82.58700 79.52800 1.000 204.50218 719 CYS A N 1
ATOM 2158 C CA . CYS A 1 719 ? 111.65700 81.69700 80.13900 1.000 203.93754 719 CYS A CA 1
ATOM 2159 C C . CYS A 1 719 ? 112.10200 80.57900 79.20500 1.000 203.75374 719 CYS A C 1
ATOM 2160 O O . CYS A 1 719 ? 113.00700 79.81900 79.56500 1.000 203.37374 719 CYS A O 1
ATOM 2163 N N . GLU A 1 720 ? 111.49500 80.46100 78.02700 1.000 213.75247 720 GLU A N 1
ATOM 2164 C CA . GLU A 1 720 ? 111.85400 79.42500 77.06800 1.000 214.27890 720 GLU A CA 1
ATOM 2165 C C . GLU A 1 720 ? 112.87000 79.89700 76.03600 1.000 213.06392 720 GLU A C 1
ATOM 2166 O O . GLU A 1 720 ? 113.19700 79.13600 75.11900 1.000 213.07724 720 GLU A O 1
ATOM 2172 N N . ILE A 1 721 ? 113.37400 81.12000 76.15900 1.000 197.05336 721 ILE A N 1
ATOM 2173 C CA . ILE A 1 721 ? 114.36300 81.66600 75.23700 1.000 197.52143 721 ILE A CA 1
ATOM 2174 C C . ILE A 1 721 ? 115.72700 81.55500 75.90400 1.000 198.00727 721 ILE A C 1
ATOM 2175 O O . ILE A 1 721 ? 116.04400 82.31600 76.82500 1.000 198.07684 721 ILE A O 1
ATOM 2180 N N . SER A 1 722 ? 116.54100 80.60600 75.43800 1.000 192.88595 722 SER A N 1
ATOM 2181 C CA . SER A 1 722 ? 117.85900 80.39800 76.02700 1.000 194.61010 722 SER A CA 1
ATOM 2182 C C . SER A 1 722 ? 118.85300 81.48100 75.63000 1.000 194.06669 722 SER A C 1
ATOM 2183 O O . SER A 1 722 ? 119.84200 81.68500 76.34200 1.000 194.45118 722 SER A O 1
ATOM 2186 N N . SER A 1 723 ? 118.61800 82.17600 74.51600 1.000 191.29755 723 SER A N 1
ATOM 2187 C CA . SER A 1 723 ? 119.54900 83.19800 74.05300 1.000 191.32225 723 SER A CA 1
ATOM 2188 C C . SER A 1 723 ? 119.50200 84.47000 74.88800 1.000 191.48258 723 SER A C 1
ATOM 2189 O O . SER A 1 723 ? 120.37700 85.32700 74.72300 1.000 190.78311 723 SER A O 1
ATOM 2192 N N . LEU A 1 724 ? 118.51200 84.61800 75.76600 1.000 172.95619 724 LEU A N 1
ATOM 2193 C CA . LEU A 1 724 ? 118.41500 85.81300 76.59400 1.000 170.38547 724 LEU A CA 1
ATOM 2194 C C . LEU A 1 724 ? 119.59900 85.89200 77.54900 1.000 169.51929 724 LEU A C 1
ATOM 2195 O O . LEU A 1 724 ? 119.97100 84.89600 78.17800 1.000 173.18900 724 LEU A O 1
ATOM 2200 N N . GLU A 1 725 ? 120.19300 87.08100 77.65600 1.000 162.23567 725 GLU A N 1
ATOM 2201 C CA . GLU A 1 725 ? 121.35000 87.28600 78.51300 1.000 161.42917 725 GLU A CA 1
ATOM 2202 C C . GLU A 1 725 ? 121.27200 88.55100 79.35600 1.000 163.63696 725 GLU A C 1
ATOM 2203 O O . GLU A 1 725 ? 122.16600 88.77900 80.17800 1.000 169.50547 725 GLU A O 1
ATOM 2209 N N . SER A 1 726 ? 120.24200 89.37700 79.18100 1.000 151.61729 726 SER A N 1
ATOM 2210 C CA . SER A 1 726 ? 120.12000 90.61600 79.94500 1.000 153.74361 726 SER A CA 1
ATOM 2211 C C . SER A 1 726 ? 118.64800 90.99800 80.01200 1.000 153.57086 726 SER A C 1
ATOM 2212 O O . SER A 1 726 ? 118.06700 91.40800 79.00300 1.000 160.34025 726 SER A O 1
ATOM 2215 N N . ILE A 1 727 ? 118.05200 90.86500 81.19400 1.000 134.56164 727 ILE A N 1
ATOM 2216 C CA . ILE A 1 727 ? 116.66700 91.25000 81.44100 1.000 133.05328 727 ILE A CA 1
ATOM 2217 C C . ILE A 1 727 ? 116.67900 92.47800 82.34000 1.000 135.70114 727 ILE A C 1
ATOM 2218 O O . ILE A 1 727 ? 117.35700 92.49100 83.37500 1.000 145.14807 727 ILE A O 1
ATOM 2223 N N . SER A 1 728 ? 115.94400 93.51500 81.93900 1.000 140.05901 728 SER A N 1
ATOM 2224 C CA . SER A 1 728 ? 115.91000 94.77600 82.68000 1.000 143.42922 728 SER A CA 1
ATOM 2225 C C . SER A 1 728 ? 114.46300 95.25600 82.75300 1.000 145.53067 728 SER A C 1
ATOM 2226 O O . SER A 1 728 ? 113.92100 95.76400 81.76800 1.000 149.58280 728 SER A O 1
ATOM 2229 N N . ILE A 1 729 ? 113.84700 95.09400 83.92000 1.000 135.75923 729 ILE A N 1
ATOM 2230 C CA . ILE A 1 729 ? 112.50500 95.59900 84.18400 1.000 133.80258 729 ILE A CA 1
ATOM 2231 C C . ILE A 1 729 ? 112.63800 96.81200 85.09400 1.000 131.47581 729 ILE A C 1
ATOM 2232 O O . ILE A 1 729 ? 113.16300 96.70800 86.20800 1.000 136.50849 729 ILE A O 1
ATOM 2237 N N . SER A 1 730 ? 112.16300 97.96400 84.62400 1.000 143.86000 730 SER A N 1
ATOM 2238 C CA . SER A 1 730 ? 112.36100 99.22800 85.31900 1.000 144.27954 730 SER A CA 1
ATOM 2239 C C . SER A 1 730 ? 111.03000 99.93900 85.50900 1.000 144.06279 730 SER A C 1
ATOM 2240 O O . SER A 1 730 ? 110.22100 100.00700 84.57800 1.000 151.69430 730 SER A O 1
ATOM 2243 N N . ASN A 1 731 ? 110.81900 100.47000 86.71500 1.000 131.53778 731 ASN A N 1
ATOM 2244 C CA . ASN A 1 731 ? 109.67400 101.32900 87.02600 1.000 130.13457 731 ASN A CA 1
ATOM 2245 C C . ASN A 1 731 ? 108.34500 100.65800 86.68800 1.000 135.04140 731 ASN A C 1
ATOM 2246 O O . ASN A 1 731 ? 107.44700 101.27200 86.10900 1.000 135.82310 731 ASN A O 1
ATOM 2251 N N . CYS A 1 732 ? 108.21500 99.38500 87.05200 1.000 152.07702 732 CYS A N 1
ATOM 2252 C CA . CYS A 1 732 ? 106.97300 98.63800 86.88500 1.000 148.45338 732 CYS A CA 1
ATOM 2253 C C . CYS A 1 732 ? 106.34800 98.46200 88.26300 1.000 155.29978 732 CYS A C 1
ATOM 2254 O O . CYS A 1 732 ? 106.85200 97.68900 89.08500 1.000 161.22460 732 CYS A O 1
ATOM 2257 N N . HIS A 1 733 ? 105.25300 99.17400 88.51300 1.000 142.11122 733 HIS A N 1
ATOM 2258 C CA . HIS A 1 733 ? 104.61000 99.18200 89.81900 1.000 143.01175 733 HIS A CA 1
ATOM 2259 C C . HIS A 1 733 ? 103.51300 98.13500 89.95400 1.000 144.36612 733 HIS A C 1
ATOM 2260 O O . HIS A 1 733 ? 102.86500 98.07100 91.00400 1.000 143.65130 733 HIS A O 1
ATOM 2267 N N . ASP A 1 734 ? 103.28800 97.31600 88.92700 1.000 166.53869 734 ASP A N 1
ATOM 2268 C CA . ASP A 1 734 ? 102.25500 96.29200 88.96800 1.000 165.05297 734 ASP A CA 1
ATOM 2269 C C . ASP A 1 734 ? 102.80200 94.87300 88.90500 1.000 164.33031 734 ASP A C 1
ATOM 2270 O O . ASP A 1 734 ? 102.03000 93.92500 89.08500 1.000 164.58459 734 ASP A O 1
ATOM 2275 N N . LEU A 1 735 ? 104.09700 94.70000 88.65500 1.000 159.04110 735 LEU A N 1
ATOM 2276 C CA . LEU A 1 735 ? 104.69900 93.37100 88.57300 1.000 160.80332 735 LEU A CA 1
ATOM 2277 C C . LEU A 1 735 ? 104.73500 92.76200 89.96900 1.000 167.52143 735 LEU A C 1
ATOM 2278 O O . LEU A 1 735 ? 105.57800 93.11800 90.79600 1.000 169.60306 735 LEU A O 1
ATOM 2283 N N . THR A 1 736 ? 103.81800 91.83100 90.23400 1.000 172.09604 736 THR A N 1
ATOM 2284 C CA . THR A 1 736 ? 103.70900 91.25100 91.56800 1.000 165.62559 736 THR A CA 1
ATOM 2285 C C . THR A 1 736 ? 104.74400 90.15400 91.79100 1.000 164.10376 736 THR A C 1
ATOM 2286 O O . THR A 1 736 ? 105.44100 90.14700 92.81100 1.000 165.62028 736 THR A O 1
ATOM 2290 N N . GLU A 1 737 ? 104.85500 89.21500 90.85300 1.000 165.64915 737 GLU A N 1
ATOM 2291 C CA . GLU A 1 737 ? 105.76900 88.09200 90.99800 1.000 165.73734 737 GLU A CA 1
ATOM 2292 C C . GLU A 1 737 ? 106.46500 87.80900 89.67600 1.000 167.56823 737 GLU A C 1
ATOM 2293 O O . GLU A 1 737 ? 105.84800 87.88100 88.61000 1.000 167.67148 737 GLU A O 1
ATOM 2299 N N . LEU A 1 738 ? 107.75400 87.48800 89.75800 1.000 154.80143 738 LEU A N 1
ATOM 2300 C CA . LEU A 1 738 ? 108.49800 87.04400 88.59500 1.000 153.85918 738 LEU A CA 1
ATOM 2301 C C . LEU A 1 738 ? 108.08500 85.62100 88.22500 1.000 154.80558 738 LEU A C 1
ATOM 2302 O O . LEU A 1 738 ? 107.55100 84.88500 89.05900 1.000 158.32183 738 LEU A O 1
ATOM 2307 N N . PRO A 1 739 ? 108.30100 85.21600 86.97200 1.000 161.57221 739 PRO A N 1
ATOM 2308 C CA . PRO A 1 739 ? 107.97800 83.83700 86.58400 1.000 162.59001 739 PRO A CA 1
ATOM 2309 C C . PRO A 1 739 ? 108.74600 82.83000 87.42800 1.000 165.17607 739 PRO A C 1
ATOM 2310 O O . PRO A 1 739 ? 109.91600 83.03100 87.76100 1.000 166.23242 739 PRO A O 1
ATOM 2314 N N . TYR A 1 740 ? 108.06400 81.73700 87.77800 1.000 180.98849 740 TYR A N 1
ATOM 2315 C CA . TYR A 1 740 ? 108.65000 80.74800 88.67800 1.000 181.44052 740 TYR A CA 1
ATOM 2316 C C . TYR A 1 740 ? 109.85700 80.06100 88.05200 1.000 181.59795 740 TYR A C 1
ATOM 2317 O O . TYR A 1 740 ? 110.87800 79.86000 88.72000 1.000 183.78892 740 TYR A O 1
ATOM 2326 N N . GLU A 1 741 ? 109.76300 79.69400 86.77600 1.000 191.61413 741 GLU A N 1
ATOM 2327 C CA . GLU A 1 741 ? 110.82500 78.94200 86.10600 1.000 191.67348 741 GLU A CA 1
ATOM 2328 C C . GLU A 1 741 ? 111.80500 79.88900 85.41100 1.000 192.19878 741 GLU A C 1
ATOM 2329 O O . GLU A 1 741 ? 112.07200 79.79700 84.21300 1.000 192.96304 741 GLU A O 1
ATOM 2335 N N . LEU A 1 742 ? 112.35100 80.81500 86.20000 1.000 180.43588 742 LEU A N 1
ATOM 2336 C CA . LEU A 1 742 ? 113.31700 81.77400 85.68000 1.000 181.16693 742 LEU A CA 1
ATOM 2337 C C . LEU A 1 742 ? 114.69000 81.15600 85.44600 1.000 181.92443 742 LEU A C 1
ATOM 2338 O O . LEU A 1 742 ? 115.50100 81.73900 84.71900 1.000 184.90228 742 LEU A O 1
ATOM 2343 N N . GLY A 1 743 ? 114.96500 79.99200 86.03400 1.000 182.35373 743 GLY A N 1
ATOM 2344 C CA . GLY A 1 743 ? 116.26500 79.36300 85.89900 1.000 182.68078 743 GLY A CA 1
ATOM 2345 C C . GLY A 1 743 ? 116.49800 78.62300 84.60100 1.000 181.80335 743 GLY A C 1
ATOM 2346 O O . GLY A 1 743 ? 117.61600 78.15400 84.36600 1.000 181.40054 743 GLY A O 1
ATOM 2347 N N . LYS A 1 744 ? 115.47500 78.50400 83.75300 1.000 187.95561 744 LYS A N 1
ATOM 2348 C CA . LYS A 1 744 ? 115.62600 77.80300 82.48400 1.000 188.61190 744 LYS A CA 1
ATOM 2349 C C . LYS A 1 744 ? 116.47500 78.56900 81.47800 1.000 188.78384 744 LYS A C 1
ATOM 2350 O O . LYS A 1 744 ? 116.87400 77.98600 80.46500 1.000 189.45497 744 LYS A O 1
ATOM 2356 N N . LEU A 1 745 ? 116.75000 79.85200 81.72500 1.000 184.27205 745 LEU A N 1
ATOM 2357 C CA . LEU A 1 745 ? 117.54100 80.63700 80.78200 1.000 183.95006 745 LEU A CA 1
ATOM 2358 C C . LEU A 1 745 ? 118.95600 80.08400 80.65700 1.000 184.90746 745 LEU A C 1
ATOM 2359 O O . LEU A 1 745 ? 119.48700 79.95100 79.54900 1.000 184.57766 745 LEU A O 1
ATOM 2364 N N . HIS A 1 746 ? 119.59100 79.78600 81.79400 1.000 190.26663 746 HIS A N 1
ATOM 2365 C CA . HIS A 1 746 ? 120.93200 79.20600 81.87500 1.000 190.53697 746 HIS A CA 1
ATOM 2366 C C . HIS A 1 746 ? 121.96800 80.02000 81.10100 1.000 189.21065 746 HIS A C 1
ATOM 2367 O O . HIS A 1 746 ? 123.08600 79.55100 80.86300 1.000 188.97030 746 HIS A O 1
ATOM 2374 N N . CYS A 1 747 ? 121.61400 81.25100 80.72800 1.000 176.93239 747 CYS A N 1
ATOM 2375 C CA . CYS A 1 747 ? 122.53900 82.15300 80.05200 1.000 176.26416 747 CYS A CA 1
ATOM 2376 C C . CYS A 1 747 ? 122.49600 83.57900 80.57400 1.000 174.92146 747 CYS A C 1
ATOM 2377 O O . CYS A 1 747 ? 123.31600 84.39200 80.13600 1.000 175.34064 747 CYS A O 1
ATOM 2380 N N . LEU A 1 748 ? 121.57700 83.91700 81.47600 1.000 149.27443 748 LEU A N 1
ATOM 2381 C CA . LEU A 1 748 ? 121.47000 85.28300 81.96900 1.000 148.37885 748 LEU A CA 1
ATOM 2382 C C . LEU A 1 748 ? 122.72900 85.68500 82.72600 1.000 149.50703 748 LEU A C 1
ATOM 2383 O O . LEU A 1 748 ? 123.25500 84.92400 83.54300 1.000 153.59198 748 LEU A O 1
ATOM 2388 N N . SER A 1 749 ? 123.21200 86.89200 82.44600 1.000 145.35950 749 SER A N 1
ATOM 2389 C CA . SER A 1 749 ? 124.38800 87.43700 83.10900 1.000 144.98616 749 SER A CA 1
ATOM 2390 C C . SER A 1 749 ? 124.12000 88.73300 83.85600 1.000 147.99790 749 SER A C 1
ATOM 2391 O O . SER A 1 749 ? 124.79900 89.00500 84.84800 1.000 156.32350 749 SER A O 1
ATOM 2394 N N . ILE A 1 750 ? 123.15700 89.53600 83.41000 1.000 133.37024 750 ILE A N 1
ATOM 2395 C CA . ILE A 1 750 ? 122.80500 90.79100 84.06200 1.000 132.53411 750 ILE A CA 1
ATOM 2396 C C . ILE A 1 750 ? 121.30300 90.79400 84.30000 1.000 130.95354 750 ILE A C 1
ATOM 2397 O O . ILE A 1 750 ? 120.52000 90.73900 83.34400 1.000 137.82345 750 ILE A O 1
ATOM 2402 N N . LEU A 1 751 ? 120.90200 90.85500 85.56700 1.000 121.62665 751 LEU A N 1
ATOM 2403 C CA . LEU A 1 751 ? 119.49900 90.94300 85.95200 1.000 125.07465 751 LEU A CA 1
ATOM 2404 C C . LEU A 1 751 ? 119.28700 92.26000 86.68400 1.000 126.85724 751 LEU A C 1
ATOM 2405 O O . LEU A 1 751 ? 119.87800 92.48500 87.74500 1.000 135.13112 751 LEU A O 1
ATOM 2410 N N . ARG A 1 752 ? 118.44600 93.12500 86.11900 1.000 136.53637 752 ARG A N 1
ATOM 2411 C CA . ARG A 1 752 ? 118.20800 94.46700 86.65300 1.000 134.94905 752 ARG A CA 1
ATOM 2412 C C . ARG A 1 752 ? 116.70500 94.65900 86.83200 1.000 139.33448 752 ARG A C 1
ATOM 2413 O O . ARG A 1 752 ? 116.01800 95.14000 85.92800 1.000 145.82556 752 ARG A O 1
ATOM 2421 N N . VAL A 1 753 ? 116.20000 94.28500 88.00200 1.000 129.63240 753 VAL A N 1
ATOM 2422 C CA . VAL A 1 753 ? 114.80200 94.48600 88.36500 1.000 129.67160 753 VAL A CA 1
ATOM 2423 C C . VAL A 1 753 ? 114.79000 95.50200 89.49900 1.000 127.08896 753 VAL A C 1
ATOM 2424 O O . VAL A 1 753 ? 115.06400 95.16500 90.65600 1.000 132.70881 753 VAL A O 1
ATOM 2428 N N . TYR A 1 754 ? 114.47800 96.75400 89.17300 1.000 126.04994 754 TYR A N 1
ATOM 2429 C CA . TYR A 1 754 ? 114.48200 97.83300 90.14700 1.000 131.35915 754 TYR A CA 1
ATOM 2430 C C . TYR A 1 754 ? 113.23300 98.68600 89.97900 1.000 135.76546 754 TYR A C 1
ATOM 2431 O O . TYR A 1 754 ? 112.60800 98.70900 88.91500 1.000 144.00240 754 TYR A O 1
ATOM 2440 N N . ALA A 1 755 ? 112.87500 99.38300 91.06000 1.000 137.16901 755 ALA A N 1
ATOM 2441 C CA . ALA A 1 755 ? 111.67400 100.21800 91.11700 1.000 134.74168 755 ALA A CA 1
ATOM 2442 C C . ALA A 1 755 ? 110.41800 99.39300 90.83500 1.000 135.39593 755 ALA A C 1
ATOM 2443 O O . ALA A 1 755 ? 109.60100 99.73000 89.97600 1.000 137.91560 755 ALA A O 1
ATOM 2445 N N . CYS A 1 756 ? 110.27100 98.29600 91.57600 1.000 137.51318 756 CYS A N 1
ATOM 2446 C CA . CYS A 1 756 ? 109.12400 97.39600 91.45800 1.000 140.14447 756 CYS A CA 1
ATOM 2447 C C . CYS A 1 756 ? 108.54200 97.17500 92.84700 1.000 146.40926 756 CYS A C 1
ATOM 2448 O O . CYS A 1 756 ? 108.82000 96.15700 93.49700 1.000 153.36422 756 CYS A O 1
ATOM 2451 N N . PRO A 1 757 ? 107.73700 98.11900 93.34100 1.000 142.69887 757 PRO A N 1
ATOM 2452 C CA . PRO A 1 757 ? 107.16800 97.96500 94.69100 1.000 142.57293 757 PRO A CA 1
ATOM 2453 C C . PRO A 1 757 ? 106.27800 96.74400 94.84400 1.000 144.87820 757 PRO A C 1
ATOM 2454 O O . PRO A 1 757 ? 106.22600 96.16200 95.93500 1.000 146.40267 757 PRO A O 1
ATOM 2458 N N . ALA A 1 758 ? 105.57100 96.34200 93.78600 1.000 154.32443 758 ALA A N 1
ATOM 2459 C CA . ALA A 1 758 ? 104.65300 95.21200 93.89300 1.000 153.43418 758 ALA A CA 1
ATOM 2460 C C . ALA A 1 758 ? 105.38900 93.90000 94.13200 1.000 154.70392 758 ALA A C 1
ATOM 2461 O O . ALA A 1 758 ? 104.84500 92.99700 94.77700 1.000 154.15008 758 ALA A O 1
ATOM 2463 N N . LEU A 1 759 ? 106.61100 93.77100 93.61900 1.000 148.47746 759 LEU A N 1
ATOM 2464 C CA . LEU A 1 759 ? 107.38400 92.55200 93.81600 1.000 143.66775 759 LEU A CA 1
ATOM 2465 C C . LEU A 1 759 ? 107.71600 92.37100 95.29200 1.000 149.22262 759 LEU A C 1
ATOM 2466 O O . LEU A 1 759 ? 108.13500 93.31600 95.96700 1.000 151.33897 759 LEU A O 1
ATOM 2471 N N . TRP A 1 760 ? 107.52700 91.15200 95.79400 1.000 166.81171 760 TRP A N 1
ATOM 2472 C CA . TRP A 1 760 ? 107.77300 90.84900 97.19700 1.000 165.29962 760 TRP A CA 1
ATOM 2473 C C . TRP A 1 760 ? 108.73200 89.69100 97.42300 1.000 165.13060 760 TRP A C 1
ATOM 2474 O O . TRP A 1 760 ? 109.44600 89.69500 98.42800 1.000 165.40874 760 TRP A O 1
ATOM 2485 N N . ARG A 1 761 ? 108.77200 88.70600 96.52900 1.000 158.70173 761 ARG A N 1
ATOM 2486 C CA . ARG A 1 761 ? 109.67000 87.57100 96.67500 1.000 157.46437 761 ARG A CA 1
ATOM 2487 C C . ARG A 1 761 ? 110.33400 87.27100 95.34000 1.000 156.65032 761 ARG A C 1
ATOM 2488 O O . ARG A 1 761 ? 109.78500 87.56300 94.27500 1.000 159.26670 761 ARG A O 1
ATOM 2496 N N . LEU A 1 762 ? 111.52700 86.68600 95.41200 1.000 146.31776 762 LEU A N 1
ATOM 2497 C CA . LEU A 1 762 ? 112.25200 86.25400 94.22700 1.000 146.96601 762 LEU A CA 1
ATOM 2498 C C . LEU A 1 762 ? 112.07800 84.75500 94.01700 1.000 151.19595 762 LEU A C 1
ATOM 2499 O O . LEU A 1 762 ? 112.10300 83.98700 94.98600 1.000 155.15414 762 LEU A O 1
ATOM 2504 N N . PRO A 1 763 ? 111.88600 84.31700 92.77600 1.000 164.31131 763 PRO A N 1
ATOM 2505 C CA . PRO A 1 763 ? 111.70700 82.88500 92.50900 1.000 164.75309 763 PRO A CA 1
ATOM 2506 C C . PRO A 1 763 ? 112.93500 82.09500 92.92200 1.000 165.48228 763 PRO A C 1
ATOM 2507 O O . PRO A 1 763 ? 114.07200 82.55500 92.73700 1.000 168.08653 763 PRO A O 1
ATOM 2511 N N . PRO A 1 764 ? 112.74700 80.90400 93.49500 1.000 170.92894 764 PRO A N 1
ATOM 2512 C CA . PRO A 1 764 ? 113.90900 80.07800 93.86500 1.000 173.34940 764 PRO A CA 1
ATOM 2513 C C . PRO A 1 764 ? 114.76900 79.67800 92.67900 1.000 172.30186 764 PRO A C 1
ATOM 2514 O O . PRO A 1 764 ? 115.97600 79.45800 92.84700 1.000 175.93581 764 PRO A O 1
ATOM 2518 N N . SER A 1 765 ? 114.18400 79.58100 91.48200 1.000 172.07000 765 SER A N 1
ATOM 2519 C CA . SER A 1 765 ? 114.94100 79.16100 90.30800 1.000 174.09720 765 SER A CA 1
ATOM 2520 C C . SER A 1 765 ? 116.08800 80.10900 89.98600 1.000 174.84818 765 SER A C 1
ATOM 2521 O O . SER A 1 765 ? 117.05000 79.69700 89.32900 1.000 176.06837 765 SER A O 1
ATOM 2524 N N . VAL A 1 766 ? 116.01300 81.36400 90.44000 1.000 175.77535 766 VAL A N 1
ATOM 2525 C CA . VAL A 1 766 ? 117.10300 82.30600 90.22000 1.000 176.44469 766 VAL A CA 1
ATOM 2526 C C . VAL A 1 766 ? 118.38700 81.83200 90.88400 1.000 178.22018 766 VAL A C 1
ATOM 2527 O O . VAL A 1 766 ? 119.48000 82.25000 90.48700 1.000 182.90596 766 VAL A O 1
ATOM 2531 N N . CYS A 1 767 ? 118.28400 80.96500 91.89600 1.000 184.67039 767 CYS A N 1
ATOM 2532 C CA . CYS A 1 767 ? 119.48200 80.37300 92.48200 1.000 185.83418 767 CYS A CA 1
ATOM 2533 C C . CYS A 1 767 ? 120.20000 79.48000 91.47800 1.000 183.84989 767 CYS A C 1
ATOM 2534 O O . CYS A 1 767 ? 121.43500 79.46300 91.42600 1.000 182.03875 767 CYS A O 1
ATOM 2537 N N . SER A 1 768 ? 119.44600 78.73300 90.67700 1.000 180.75128 768 SER A N 1
ATOM 2538 C CA . SER A 1 768 ? 120.02500 77.86200 89.65400 1.000 180.89317 768 SER A CA 1
ATOM 2539 C C . SER A 1 768 ? 120.21200 78.60300 88.33400 1.000 183.08942 768 SER A C 1
ATOM 2540 O O . SER A 1 768 ? 119.74800 78.17000 87.27900 1.000 183.16779 768 SER A O 1
ATOM 2543 N N . LEU A 1 769 ? 120.90300 79.74100 88.39100 1.000 176.99949 769 LEU A N 1
ATOM 2544 C CA . LEU A 1 769 ? 121.16700 80.58100 87.22200 1.000 174.88668 769 LEU A CA 1
ATOM 2545 C C . LEU A 1 769 ? 122.66400 80.87500 87.19000 1.000 176.60510 769 LEU A C 1
ATOM 2546 O O . LEU A 1 769 ? 123.12400 81.86500 87.76300 1.000 177.48384 769 LEU A O 1
ATOM 2551 N N . LYS A 1 770 ? 123.42000 80.01200 86.51800 1.000 179.84161 770 LYS A N 1
ATOM 2552 C CA . LYS A 1 770 ? 124.85800 80.19700 86.41700 1.000 177.64340 770 LYS A CA 1
ATOM 2553 C C . LYS A 1 770 ? 125.18100 81.35800 85.47800 1.000 178.83874 770 LYS A C 1
ATOM 2554 O O . LYS A 1 770 ? 124.31600 81.89200 84.77600 1.000 181.83088 770 LYS A O 1
ATOM 2560 N N . ARG A 1 771 ? 126.45300 81.75700 85.48700 1.000 172.85775 771 ARG A N 1
ATOM 2561 C CA . ARG A 1 771 ? 127.02400 82.83800 84.68600 1.000 173.50553 771 ARG A CA 1
ATOM 2562 C C . ARG A 1 771 ? 126.48800 84.21100 85.06900 1.000 173.96203 771 ARG A C 1
ATOM 2563 O O . ARG A 1 771 ? 126.84500 85.20000 84.41600 1.000 175.04194 771 ARG A O 1
ATOM 2571 N N . LEU A 1 772 ? 125.64600 84.31300 86.09500 1.000 149.00847 772 LEU A N 1
ATOM 2572 C CA . LEU A 1 772 ? 125.15200 85.61200 86.52900 1.000 147.54830 772 LEU A CA 1
ATOM 2573 C C . LEU A 1 772 ? 126.27800 86.42200 87.16000 1.000 147.70005 772 LEU A C 1
ATOM 2574 O O . LEU A 1 772 ? 127.07500 85.90200 87.94600 1.000 148.96020 772 LEU A O 1
ATOM 2579 N N . LYS A 1 773 ? 126.34100 87.70700 86.81100 1.000 153.59656 773 LYS A N 1
ATOM 2580 C CA . LYS A 1 773 ? 127.40000 88.58300 87.29500 1.000 153.55343 773 LYS A CA 1
ATOM 2581 C C . LYS A 1 773 ? 126.91200 89.90200 87.87400 1.000 157.10901 773 LYS A C 1
ATOM 2582 O O . LYS A 1 773 ? 127.64800 90.51000 88.66100 1.000 161.36989 773 LYS A O 1
ATOM 2588 N N . TYR A 1 774 ? 125.71500 90.36700 87.52300 1.000 140.96010 774 TYR A N 1
ATOM 2589 C CA . TYR A 1 774 ? 125.20600 91.64800 88.00800 1.000 134.66517 774 TYR A CA 1
ATOM 2590 C C . TYR A 1 774 ? 123.74100 91.47700 88.38300 1.000 135.77767 774 TYR A C 1
ATOM 2591 O O . TYR A 1 774 ? 122.88700 91.33100 87.50400 1.000 142.41008 774 TYR A O 1
ATOM 2600 N N . LEU A 1 775 ? 123.45500 91.49300 89.68100 1.000 126.10601 775 LEU A N 1
ATOM 2601 C CA . LEU A 1 775 ? 122.09500 91.41200 90.19500 1.000 130.24032 775 LEU A CA 1
ATOM 2602 C C . LEU A 1 775 ? 121.70500 92.75900 90.78400 1.000 131.85652 775 LEU A C 1
ATOM 2603 O O . LEU A 1 775 ? 122.42300 93.30200 91.63000 1.000 139.77239 775 LEU A O 1
ATOM 2608 N N . ASP A 1 776 ? 120.57100 93.29500 90.33700 1.000 139.03505 776 ASP A N 1
ATOM 2609 C CA . ASP A 1 776 ? 120.09800 94.60700 90.76700 1.000 135.10357 776 ASP A CA 1
ATOM 2610 C C . ASP A 1 776 ? 118.67800 94.46500 91.29600 1.000 140.86044 776 ASP A C 1
ATOM 2611 O O . ASP A 1 776 ? 117.75900 94.13600 90.53900 1.000 151.53988 776 ASP A O 1
ATOM 2616 N N . ILE A 1 777 ? 118.50100 94.71400 92.59200 1.000 122.31437 777 ILE A N 1
ATOM 2617 C CA . ILE A 1 777 ? 117.18500 94.68500 93.22000 1.000 116.29878 777 ILE A CA 1
ATOM 2618 C C . ILE A 1 777 ? 116.96200 96.00200 93.95100 1.000 124.15001 777 ILE A C 1
ATOM 2619 O O . ILE A 1 777 ? 116.24300 96.05600 94.95500 1.000 128.10280 777 ILE A O 1
ATOM 2624 N N . SER A 1 778 ? 117.58100 97.06900 93.45200 1.000 137.50382 778 SER A N 1
ATOM 2625 C CA . SER A 1 778 ? 117.49500 98.36800 94.10300 1.000 136.21514 778 SER A CA 1
ATOM 2626 C C . SER A 1 778 ? 116.06900 98.90700 94.06200 1.000 132.65521 778 SER A C 1
ATOM 2627 O O . SER A 1 778 ? 115.27600 98.56900 93.18000 1.000 141.50761 778 SER A O 1
ATOM 2630 N N . GLN A 1 779 ? 115.74500 99.74100 95.05100 1.000 133.01714 779 GLN A N 1
ATOM 2631 C CA . GLN A 1 779 ? 114.44800 100.40500 95.16900 1.000 134.97974 779 GLN A CA 1
ATOM 2632 C C . GLN A 1 779 ? 113.29100 99.41800 95.29800 1.000 138.84297 779 GLN A C 1
ATOM 2633 O O . GLN A 1 779 ? 112.13600 99.77700 95.04900 1.000 140.69625 779 GLN A O 1
ATOM 2639 N N . CYS A 1 780 ? 113.57500 98.17500 95.68200 1.000 143.79307 780 CYS A N 1
ATOM 2640 C CA . CYS A 1 780 ? 112.53000 97.19000 95.95700 1.000 140.40254 780 CYS A CA 1
ATOM 2641 C C . CYS A 1 780 ? 112.08500 97.38900 97.39900 1.000 145.94731 780 CYS A C 1
ATOM 2642 O O . CYS A 1 780 ? 112.61200 96.77800 98.33000 1.000 151.96185 780 CYS A O 1
ATOM 2645 N N . VAL A 1 781 ? 111.09800 98.26800 97.58200 1.000 142.36100 781 VAL A N 1
ATOM 2646 C CA . VAL A 1 781 ? 110.69100 98.67400 98.92300 1.000 143.25530 781 VAL A CA 1
ATOM 2647 C C . VAL A 1 781 ? 110.05600 97.52000 99.68700 1.000 143.14915 781 VAL A C 1
ATOM 2648 O O . VAL A 1 781 ? 110.23200 97.40600 100.90600 1.000 144.16482 781 VAL A O 1
ATOM 2652 N N . ASN A 1 782 ? 109.31600 96.65100 99.00400 1.000 145.88736 782 ASN A N 1
ATOM 2653 C CA . ASN A 1 782 ? 108.55700 95.58300 99.64700 1.000 146.80578 782 ASN A CA 1
ATOM 2654 C C . ASN A 1 782 ? 109.16700 94.20800 99.39000 1.000 150.50966 782 ASN A C 1
ATOM 2655 O O . ASN A 1 782 ? 108.45300 93.22000 99.21700 1.000 149.65214 782 ASN A O 1
ATOM 2660 N N . LEU A 1 783 ? 110.49500 94.12500 99.37100 1.000 148.64807 783 LEU A N 1
ATOM 2661 C CA . LEU A 1 783 ? 111.19200 92.85300 99.20900 1.000 142.71129 783 LEU A CA 1
ATOM 2662 C C . LEU A 1 783 ? 111.39000 92.23500 100.58900 1.000 145.36634 783 LEU A C 1
ATOM 2663 O O . LEU A 1 783 ? 112.21100 92.71200 101.37900 1.000 148.77974 783 LEU A O 1
ATOM 2668 N N . THR A 1 784 ? 110.63000 91.17600 100.88000 1.000 164.71123 784 THR A N 1
ATOM 2669 C CA . THR A 1 784 ? 110.65000 90.59200 102.21800 1.000 167.09298 784 THR A CA 1
ATOM 2670 C C . THR A 1 784 ? 111.99800 89.95200 102.53100 1.000 167.91193 784 THR A C 1
ATOM 2671 O O . THR A 1 784 ? 112.60200 90.23400 103.57300 1.000 166.09776 784 THR A O 1
ATOM 2675 N N . ASP A 1 785 ? 112.49100 89.09300 101.64100 1.000 176.74808 785 ASP A N 1
ATOM 2676 C CA . ASP A 1 785 ? 113.73300 88.37800 101.89800 1.000 175.14388 785 ASP A CA 1
ATOM 2677 C C . ASP A 1 785 ? 114.27300 87.81300 100.59400 1.000 174.73472 785 ASP A C 1
ATOM 2678 O O . ASP A 1 785 ? 113.55700 87.70600 99.59500 1.000 175.28505 785 ASP A O 1
ATOM 2683 N N . LEU A 1 786 ? 115.55400 87.45200 100.62200 1.000 175.76269 786 LEU A N 1
ATOM 2684 C CA . LEU A 1 786 ? 116.24500 86.81300 99.51500 1.000 175.44848 786 LEU A CA 1
ATOM 2685 C C . LEU A 1 786 ? 116.10500 85.30000 99.60200 1.000 175.48242 786 LEU A C 1
ATOM 2686 O O . LEU A 1 786 ? 115.87700 84.74600 100.68200 1.000 178.46887 786 LEU A O 1
ATOM 2691 N N . PRO A 1 787 ? 116.22100 84.59800 98.47300 1.000 185.43550 787 PRO A N 1
ATOM 2692 C CA . PRO A 1 787 ? 116.15300 83.13200 98.51000 1.000 187.30157 787 PRO A CA 1
ATOM 2693 C C . PRO A 1 787 ? 117.27200 82.54000 99.35400 1.000 190.67854 787 PRO A C 1
ATOM 2694 O O . PRO A 1 787 ? 118.38300 83.07000 99.41800 1.000 190.07941 787 PRO A O 1
ATOM 2698 N N . GLU A 1 788 ? 116.96100 81.41900 100.01000 1.000 198.86211 788 GLU A N 1
ATOM 2699 C CA . GLU A 1 788 ? 117.91100 80.79700 100.92600 1.000 196.24888 788 GLU A CA 1
ATOM 2700 C C . GLU A 1 788 ? 119.04400 80.08000 100.20400 1.000 196.87780 788 GLU A C 1
ATOM 2701 O O . GLU A 1 788 ? 120.07800 79.80800 100.82300 1.000 197.40940 788 GLU A O 1
ATOM 2707 N N . GLU A 1 789 ? 118.88100 79.77000 98.91800 1.000 196.66704 789 GLU A N 1
ATOM 2708 C CA . GLU A 1 789 ? 119.90100 79.07600 98.14200 1.000 196.29958 789 GLU A CA 1
ATOM 2709 C C . GLU A 1 789 ? 120.75800 80.03800 97.32500 1.000 196.50541 789 GLU A C 1
ATOM 2710 O O . GLU A 1 789 ? 121.20500 79.69200 96.22500 1.000 197.19219 789 GLU A O 1
ATOM 2716 N N . LEU A 1 790 ? 120.99600 81.24400 97.84500 1.000 182.32098 790 LEU A N 1
ATOM 2717 C CA . LEU A 1 790 ? 121.80200 82.22700 97.13000 1.000 180.41290 790 LEU A CA 1
ATOM 2718 C C . LEU A 1 790 ? 123.25300 81.79000 96.98100 1.000 179.49761 790 LEU A C 1
ATOM 2719 O O . LEU A 1 790 ? 123.96600 82.33000 96.12800 1.000 183.36587 790 LEU A O 1
ATOM 2724 N N . GLY A 1 791 ? 123.70600 80.82600 97.78600 1.000 169.20095 791 GLY A N 1
ATOM 2725 C CA . GLY A 1 791 ? 125.09000 80.39100 97.70800 1.000 170.88294 791 GLY A CA 1
ATOM 2726 C C . GLY A 1 791 ? 125.45600 79.77500 96.37200 1.000 170.52189 791 GLY A C 1
ATOM 2727 O O . GLY A 1 791 ? 126.60200 79.88400 95.92800 1.000 170.21349 791 GLY A O 1
ATOM 2728 N N . HIS A 1 792 ? 124.49700 79.11900 95.71500 1.000 184.62489 792 HIS A N 1
ATOM 2729 C CA . HIS A 1 792 ? 124.75100 78.50600 94.41700 1.000 186.21607 792 HIS A CA 1
ATOM 2730 C C . HIS A 1 792 ? 125.00800 79.52700 93.31700 1.000 186.36539 792 HIS A C 1
ATOM 2731 O O . HIS A 1 792 ? 125.47400 79.14300 92.23900 1.000 185.43432 792 HIS A O 1
ATOM 2738 N N . LEU A 1 793 ? 124.72100 80.80700 93.55700 1.000 182.76125 793 LEU A N 1
ATOM 2739 C CA . LEU A 1 793 ? 124.91300 81.85600 92.55500 1.000 181.04344 793 LEU A CA 1
ATOM 2740 C C . LEU A 1 793 ? 126.40100 82.18200 92.46200 1.000 181.49282 793 LEU A C 1
ATOM 2741 O O . LEU A 1 793 ? 126.88600 83.20300 92.95400 1.000 180.03000 793 LEU A O 1
ATOM 2746 N N . THR A 1 794 ? 127.13700 81.28700 91.80900 1.000 181.38570 794 THR A N 1
ATOM 2747 C CA . THR A 1 794 ? 128.56400 81.48000 91.61900 1.000 180.50823 794 THR A CA 1
ATOM 2748 C C . THR A 1 794 ? 128.82200 82.54200 90.55100 1.000 182.33942 794 THR A C 1
ATOM 2749 O O . THR A 1 794 ? 127.93400 82.92100 89.78200 1.000 184.47309 794 THR A O 1
ATOM 2753 N N . SER A 1 795 ? 130.06000 83.03200 90.52400 1.000 172.24067 795 SER A N 1
ATOM 2754 C CA . SER A 1 795 ? 130.54000 84.04100 89.58300 1.000 171.51935 795 SER A CA 1
ATOM 2755 C C . SER A 1 795 ? 129.81400 85.37500 89.71700 1.000 173.37677 795 SER A C 1
ATOM 2756 O O . SER A 1 795 ? 129.96100 86.24400 88.84900 1.000 174.70582 795 SER A O 1
ATOM 2759 N N . LEU A 1 796 ? 129.03400 85.56400 90.77800 1.000 155.85926 796 LEU A N 1
ATOM 2760 C CA . LEU A 1 796 ? 128.36500 86.83900 90.99900 1.000 152.49775 796 LEU A CA 1
ATOM 2761 C C . LEU A 1 796 ? 129.37800 87.88400 91.44900 1.000 155.31715 796 LEU A C 1
ATOM 2762 O O . LEU A 1 796 ? 130.20400 87.62400 92.32800 1.000 162.06648 796 LEU A O 1
ATOM 2767 N N . GLU A 1 797 ? 129.31500 89.06700 90.84700 1.000 160.49335 797 GLU A N 1
ATOM 2768 C CA . GLU A 1 797 ? 130.30200 90.10900 91.09900 1.000 161.37655 797 GLU A CA 1
ATOM 2769 C C . GLU A 1 797 ? 129.73500 91.33800 91.79000 1.000 163.70602 797 GLU A C 1
ATOM 2770 O O . GLU A 1 797 ? 130.35900 91.85500 92.71900 1.000 167.38590 797 GLU A O 1
ATOM 2776 N N . LYS A 1 798 ? 128.56900 91.82400 91.36700 1.000 144.87631 798 LYS A N 1
ATOM 2777 C CA . LYS A 1 798 ? 128.00400 93.04500 91.92500 1.000 142.49382 798 LYS A CA 1
ATOM 2778 C C . LYS A 1 798 ? 126.54400 92.82000 92.28600 1.000 142.98335 798 LYS A C 1
ATOM 2779 O O . LYS A 1 798 ? 125.78200 92.26700 91.48800 1.000 148.78746 798 LYS A O 1
ATOM 2785 N N . ILE A 1 799 ? 126.16300 93.25100 93.48600 1.000 123.42710 799 ILE A N 1
ATOM 2786 C CA . ILE A 1 799 ? 124.78700 93.18500 93.96200 1.000 124.48964 799 ILE A CA 1
ATOM 2787 C C . ILE A 1 799 ? 124.36300 94.58300 94.38500 1.000 126.86027 799 ILE A C 1
ATOM 2788 O O . ILE A 1 799 ? 125.06400 95.23900 95.16400 1.000 134.48917 799 ILE A O 1
ATOM 2793 N N . ASP A 1 800 ? 123.22000 95.03600 93.87400 1.000 138.62587 800 ASP A N 1
ATOM 2794 C CA . ASP A 1 800 ? 122.66900 96.34700 94.20100 1.000 139.73382 800 ASP A CA 1
ATOM 2795 C C . ASP A 1 800 ? 121.32500 96.14500 94.88800 1.000 142.10490 800 ASP A C 1
ATOM 2796 O O . ASP A 1 800 ? 120.35700 95.71400 94.25300 1.000 150.61477 800 ASP A O 1
ATOM 2801 N N . MET A 1 801 ? 121.26600 96.45900 96.17900 1.000 130.02699 801 MET A N 1
ATOM 2802 C CA . MET A 1 801 ? 120.05600 96.32500 96.98200 1.000 133.62550 801 MET A CA 1
ATOM 2803 C C . MET A 1 801 ? 119.76100 97.62100 97.72300 1.000 137.63793 801 MET A C 1
ATOM 2804 O O . MET A 1 801 ? 119.30700 97.61800 98.87200 1.000 145.96491 801 MET A O 1
ATOM 2809 N N . ARG A 1 802 ? 120.01500 98.75100 97.07000 1.000 136.12019 802 ARG A N 1
ATOM 2810 C CA . ARG A 1 802 ? 119.78600 100.04900 97.68600 1.000 140.96305 802 ARG A CA 1
ATOM 2811 C C . ARG A 1 802 ? 118.29300 100.30000 97.87000 1.000 144.97925 802 ARG A C 1
ATOM 2812 O O . ARG A 1 802 ? 117.47200 99.88700 97.04700 1.000 148.12845 802 ARG A O 1
ATOM 2820 N N . GLU A 1 803 ? 117.94800 100.97100 98.97300 1.000 158.09969 803 GLU A N 1
ATOM 2821 C CA . GLU A 1 803 ? 116.56700 101.33900 99.29700 1.000 157.52144 803 GLU A CA 1
ATOM 2822 C C . GLU A 1 803 ? 115.67400 100.11500 99.49200 1.000 156.25972 803 GLU A C 1
ATOM 2823 O O . GLU A 1 803 ? 114.48400 100.14500 99.17000 1.000 157.38014 803 GLU A O 1
ATOM 2829 N N . CYS A 1 804 ? 116.23900 99.02900 100.02000 1.000 147.29281 804 CYS A N 1
ATOM 2830 C CA . CYS A 1 804 ? 115.46400 97.84000 100.37400 1.000 148.29374 804 CYS A CA 1
ATOM 2831 C C . CYS A 1 804 ? 115.19900 97.88100 101.87700 1.000 154.85404 804 CYS A C 1
ATOM 2832 O O . CYS A 1 804 ? 115.83100 97.18700 102.67300 1.000 160.50694 804 CYS A O 1
ATOM 2835 N N . SER A 1 805 ? 114.24000 98.72800 102.26200 1.000 157.13085 805 SER A N 1
ATOM 2836 C CA . SER A 1 805 ? 113.94300 98.92300 103.67800 1.000 158.98098 805 SER A CA 1
ATOM 2837 C C . SER A 1 805 ? 113.38400 97.65700 104.31800 1.000 157.64656 805 SER A C 1
ATOM 2838 O O . SER A 1 805 ? 113.75000 97.31500 105.44800 1.000 155.02955 805 SER A O 1
ATOM 2841 N N . ARG A 1 806 ? 112.49300 96.95300 103.61600 1.000 155.58079 806 ARG A N 1
ATOM 2842 C CA . ARG A 1 806 ? 111.87800 95.76000 104.19000 1.000 154.02635 806 ARG A CA 1
ATOM 2843 C C . ARG A 1 806 ? 112.89700 94.64300 104.38300 1.000 158.14049 806 ARG A C 1
ATOM 2844 O O . ARG A 1 806 ? 112.83000 93.90000 105.37000 1.000 163.32293 806 ARG A O 1
ATOM 2852 N N . LEU A 1 807 ? 113.84000 94.50500 103.45500 1.000 151.64188 807 LEU A N 1
ATOM 2853 C CA . LEU A 1 807 ? 114.85700 93.46200 103.54600 1.000 151.60922 807 LEU A CA 1
ATOM 2854 C C . LEU A 1 807 ? 115.77000 93.74400 104.73300 1.000 154.88357 807 LEU A C 1
ATOM 2855 O O . LEU A 1 807 ? 116.54700 94.70400 104.71400 1.000 156.52075 807 LEU A O 1
ATOM 2860 N N . ARG A 1 808 ? 115.67700 92.90800 105.77100 1.000 175.95652 808 ARG A N 1
ATOM 2861 C CA . ARG A 1 808 ? 116.49000 93.06800 106.97100 1.000 178.14802 808 ARG A CA 1
ATOM 2862 C C . ARG A 1 808 ? 117.12900 91.75300 107.40500 1.000 179.29238 808 ARG A C 1
ATOM 2863 O O . ARG A 1 808 ? 117.67000 91.66900 108.51200 1.000 176.61738 808 ARG A O 1
ATOM 2871 N N . SER A 1 809 ? 117.07900 90.72700 106.55800 1.000 185.97945 809 SER A N 1
ATOM 2872 C CA . SER A 1 809 ? 117.67200 89.43400 106.86500 1.000 182.20506 809 SER A CA 1
ATOM 2873 C C . SER A 1 809 ? 118.37600 88.89800 105.62800 1.000 183.94560 809 SER A C 1
ATOM 2874 O O . SER A 1 809 ? 117.88600 89.06000 104.50700 1.000 185.59264 809 SER A O 1
ATOM 2877 N N . LEU A 1 810 ? 119.52600 88.26000 105.83900 1.000 171.40301 810 LEU A N 1
ATOM 2878 C CA . LEU A 1 810 ? 120.29600 87.68800 104.75000 1.000 171.11938 810 LEU A CA 1
ATOM 2879 C C . LEU A 1 810 ? 120.48900 86.19100 104.96100 1.000 170.20378 810 LEU A C 1
ATOM 2880 O O . LEU A 1 810 ? 120.76100 85.75400 106.08400 1.000 168.94786 810 LEU A O 1
ATOM 2885 N N . PRO A 1 811 ? 120.34800 85.38500 103.91100 1.000 182.72396 811 PRO A N 1
ATOM 2886 C CA . PRO A 1 811 ? 120.56700 83.94300 104.05600 1.000 183.60184 811 PRO A CA 1
ATOM 2887 C C . PRO A 1 811 ? 122.01700 83.62700 104.38400 1.000 185.48338 811 PRO A C 1
ATOM 2888 O O . PRO A 1 811 ? 122.94000 84.34800 103.99700 1.000 186.13907 811 PRO A O 1
ATOM 2892 N N . ARG A 1 812 ? 122.20700 82.52700 105.11800 1.000 203.03070 812 ARG A N 1
ATOM 2893 C CA . ARG A 1 812 ? 123.55400 82.11100 105.49300 1.000 204.39702 812 ARG A CA 1
ATOM 2894 C C . ARG A 1 812 ? 124.38100 81.71000 104.27700 1.000 204.38470 812 ARG A C 1
ATOM 2895 O O . ARG A 1 812 ? 125.60500 81.89100 104.27500 1.000 205.02047 812 ARG A O 1
ATOM 2903 N N . SER A 1 813 ? 123.73300 81.17900 103.23600 1.000 196.16719 813 SER A N 1
ATOM 2904 C CA . SER A 1 813 ? 124.45400 80.75200 102.04200 1.000 195.92945 813 SER A CA 1
ATOM 2905 C C . SER A 1 813 ? 125.18000 81.90500 101.36200 1.000 196.21833 813 SER A C 1
ATOM 2906 O O . SER A 1 813 ? 126.11500 81.66400 100.58900 1.000 196.02913 813 SER A O 1
ATOM 2909 N N . SER A 1 814 ? 124.77900 83.14900 101.63700 1.000 200.51851 814 SER A N 1
ATOM 2910 C CA . SER A 1 814 ? 125.49100 84.30100 101.09900 1.000 202.31483 814 SER A CA 1
ATOM 2911 C C . SER A 1 814 ? 126.93900 84.34700 101.56300 1.000 201.41440 814 SER A C 1
ATOM 2912 O O . SER A 1 814 ? 127.77100 84.98000 100.90300 1.000 203.05983 814 SER A O 1
ATOM 2915 N N . SER A 1 815 ? 127.26100 83.69300 102.68200 1.000 197.50627 815 SER A N 1
ATOM 2916 C CA . SER A 1 815 ? 128.64300 83.62000 103.13600 1.000 197.44416 815 SER A CA 1
ATOM 2917 C C . SER A 1 815 ? 129.50800 82.73500 102.24900 1.000 197.69377 815 SER A C 1
ATOM 2918 O O . SER A 1 815 ? 130.73800 82.79300 102.35900 1.000 198.41447 815 SER A O 1
ATOM 2921 N N . SER A 1 816 ? 128.90500 81.92500 101.38000 1.000 185.96850 816 SER A N 1
ATOM 2922 C CA . SER A 1 816 ? 129.64500 81.02500 100.50600 1.000 186.98470 816 SER A CA 1
ATOM 2923 C C . SER A 1 816 ? 129.92100 81.62100 99.13100 1.000 187.87835 816 SER A C 1
ATOM 2924 O O . SER A 1 816 ? 130.48400 80.93100 98.27500 1.000 187.25296 816 SER A O 1
ATOM 2927 N N . LEU A 1 817 ? 129.54200 82.87600 98.89800 1.000 182.79740 817 LEU A N 1
ATOM 2928 C CA . LEU A 1 817 ? 129.77100 83.53300 97.61100 1.000 181.04373 817 LEU A CA 1
ATOM 2929 C C . LEU A 1 817 ? 131.22600 83.98000 97.55000 1.000 182.97036 817 LEU A C 1
ATOM 2930 O O . LEU A 1 817 ? 131.58600 85.07200 97.99200 1.000 185.06778 817 LEU A O 1
ATOM 2935 N N . LYS A 1 818 ? 132.07500 83.12400 96.98100 1.000 182.87937 818 LYS A N 1
ATOM 2936 C CA . LYS A 1 818 ? 133.50300 83.38500 96.87900 1.000 183.95982 818 LYS A CA 1
ATOM 2937 C C . LYS A 1 818 ? 133.86900 84.19300 95.63800 1.000 182.57110 818 LYS A C 1
ATOM 2938 O O . LYS A 1 818 ? 135.03600 84.19100 95.23100 1.000 182.69982 818 LYS A O 1
ATOM 2944 N N . SER A 1 819 ? 132.90200 84.88100 95.03000 1.000 174.41194 819 SER A N 1
ATOM 2945 C CA . SER A 1 819 ? 133.16000 85.69400 93.85100 1.000 174.00260 819 SER A CA 1
ATOM 2946 C C . SER A 1 819 ? 132.72500 87.14400 93.99200 1.000 175.78678 819 SER A C 1
ATOM 2947 O O . SER A 1 819 ? 133.06800 87.95400 93.12400 1.000 175.58847 819 SER A O 1
ATOM 2950 N N . LEU A 1 820 ? 131.98500 87.49800 95.04000 1.000 161.13095 820 LEU A N 1
ATOM 2951 C CA . LEU A 1 820 ? 131.54400 88.87300 95.22200 1.000 158.99047 820 LEU A CA 1
ATOM 2952 C C . LEU A 1 820 ? 132.73600 89.79200 95.46300 1.000 164.04166 820 LEU A C 1
ATOM 2953 O O . LEU A 1 820 ? 133.64200 89.47100 96.23800 1.000 169.46129 820 LEU A O 1
ATOM 2958 N N . GLY A 1 821 ? 132.73200 90.94100 94.79200 1.000 163.64690 821 GLY A N 1
ATOM 2959 C CA . GLY A 1 821 ? 133.82100 91.88700 94.92600 1.000 164.35135 821 GLY A CA 1
ATOM 2960 C C . GLY A 1 821 ? 133.37800 93.31200 95.18900 1.000 164.30188 821 GLY A C 1
ATOM 2961 O O . GLY A 1 821 ? 134.19700 94.16200 95.55200 1.000 167.84107 821 GLY A O 1
ATOM 2962 N N . HIS A 1 822 ? 132.08700 93.58900 95.01300 1.000 155.08804 822 HIS A N 1
ATOM 2963 C CA . HIS A 1 822 ? 131.57100 94.94000 95.19600 1.000 156.22129 822 HIS A CA 1
ATOM 2964 C C . HIS A 1 822 ? 130.07200 94.86900 95.43800 1.000 156.29671 822 HIS A C 1
ATOM 2965 O O . HIS A 1 822 ? 129.34000 94.29400 94.62800 1.000 160.74070 822 HIS A O 1
ATOM 2972 N N . VAL A 1 823 ? 129.62300 95.44800 96.54900 1.000 144.96972 823 VAL A N 1
ATOM 2973 C CA . VAL A 1 823 ? 128.21300 95.47700 96.91600 1.000 145.77054 823 VAL A CA 1
ATOM 2974 C C . VAL A 1 823 ? 127.83000 96.91000 97.25300 1.000 148.22545 823 VAL A C 1
ATOM 2975 O O . VAL A 1 823 ? 128.49100 97.55700 98.07300 1.000 156.03806 823 VAL A O 1
ATOM 2979 N N . VAL A 1 824 ? 126.76600 97.40300 96.62400 1.000 147.77293 824 VAL A N 1
ATOM 2980 C CA . VAL A 1 824 ? 126.22800 98.73300 96.88900 1.000 149.78003 824 VAL A CA 1
ATOM 2981 C C . VAL A 1 824 ? 124.92000 98.56000 97.64700 1.000 150.72071 824 VAL A C 1
ATOM 2982 O O . VAL A 1 824 ? 123.99800 97.89200 97.16300 1.000 159.55050 824 VAL A O 1
ATOM 2986 N N . CYS A 1 825 ? 124.83900 99.15800 98.83200 1.000 158.97911 825 CYS A N 1
ATOM 2987 C CA . CYS A 1 825 ? 123.66600 99.00400 99.68200 1.000 160.98249 825 CYS A CA 1
ATOM 2988 C C . CYS A 1 825 ? 123.64800 100.13000 100.70600 1.000 162.97165 825 CYS A C 1
ATOM 2989 O O . CYS A 1 825 ? 124.60400 100.89900 100.83300 1.000 165.84449 825 CYS A O 1
ATOM 2992 N N . ASP A 1 826 ? 122.53900 100.21600 101.43600 1.000 187.30424 826 ASP A N 1
ATOM 2993 C CA . ASP A 1 826 ? 122.37300 101.23300 102.46200 1.000 188.50762 826 ASP A CA 1
ATOM 2994 C C . ASP A 1 826 ? 123.15000 100.84900 103.72100 1.000 190.92669 826 ASP A C 1
ATOM 2995 O O . ASP A 1 826 ? 123.79500 99.79900 103.79500 1.000 192.14502 826 ASP A O 1
ATOM 3000 N N . GLU A 1 827 ? 123.08700 101.72000 104.73100 1.000 197.05737 827 GLU A N 1
ATOM 3001 C CA . GLU A 1 827 ? 123.83000 101.48100 105.96400 1.000 196.13673 827 GLU A CA 1
ATOM 3002 C C . GLU A 1 827 ? 123.19800 100.37500 106.80100 1.000 196.67171 827 GLU A C 1
ATOM 3003 O O . GLU A 1 827 ? 123.90100 99.70400 107.56500 1.000 199.21776 827 GLU A O 1
ATOM 3009 N N . GLU A 1 828 ? 121.88300 100.17400 106.68000 1.000 199.44582 828 GLU A N 1
ATOM 3010 C CA . GLU A 1 828 ? 121.21200 99.16200 107.49100 1.000 199.50313 828 GLU A CA 1
ATOM 3011 C C . GLU A 1 828 ? 121.70800 97.76000 107.15600 1.000 201.11611 828 GLU A C 1
ATOM 3012 O O . GLU A 1 828 ? 121.93300 96.94300 108.05700 1.000 202.35674 828 GLU A O 1
ATOM 3018 N N . THR A 1 829 ? 121.88500 97.46300 105.86900 1.000 189.15377 829 THR A N 1
ATOM 3019 C CA . THR A 1 829 ? 122.36700 96.15300 105.45100 1.000 188.90864 829 THR A CA 1
ATOM 3020 C C . THR A 1 829 ? 123.87500 96.00000 105.59800 1.000 187.49389 829 THR A C 1
ATOM 3021 O O . THR A 1 829 ? 124.38800 94.88800 105.42000 1.000 185.48010 829 THR A O 1
ATOM 3025 N N . ALA A 1 830 ? 124.59400 97.08100 105.91200 1.000 184.61988 830 ALA A N 1
ATOM 3026 C CA . ALA A 1 830 ? 126.03000 96.97100 106.14400 1.000 184.64728 830 ALA A CA 1
ATOM 3027 C C . ALA A 1 830 ? 126.32400 96.08500 107.34700 1.000 184.97298 830 ALA A C 1
ATOM 3028 O O . ALA A 1 830 ? 127.28200 95.30400 107.33500 1.000 184.45833 830 ALA A O 1
ATOM 3030 N N . LEU A 1 831 ? 125.50600 96.18900 108.39700 1.000 187.94550 831 LEU A N 1
ATOM 3031 C CA . LEU A 1 831 ? 125.67100 95.30700 109.54800 1.000 188.32436 831 LEU A CA 1
ATOM 3032 C C . LEU A 1 831 ? 125.44900 93.85100 109.15800 1.000 188.25398 831 LEU A C 1
ATOM 3033 O O . LEU A 1 831 ? 126.15000 92.95600 109.64500 1.000 188.67148 831 LEU A O 1
ATOM 3038 N N . LEU A 1 832 ? 124.47100 93.59400 108.28600 1.000 176.31283 832 LEU A N 1
ATOM 3039 C CA . LEU A 1 832 ? 124.23700 92.23300 107.81400 1.000 175.82010 832 LEU A CA 1
ATOM 3040 C C . LEU A 1 832 ? 125.42200 91.71400 107.00800 1.000 173.40915 832 LEU A C 1
ATOM 3041 O O . LEU A 1 832 ? 125.83800 90.56100 107.17300 1.000 171.77876 832 LEU A O 1
ATOM 3046 N N . TRP A 1 833 ? 125.97900 92.55100 106.13000 1.000 170.76517 833 TRP A N 1
ATOM 3047 C CA . TRP A 1 833 ? 127.12100 92.15100 105.31700 1.000 171.44085 833 TRP A CA 1
ATOM 3048 C C . TRP A 1 833 ? 128.42700 92.11300 106.10100 1.000 175.38911 833 TRP A C 1
ATOM 3049 O O . TRP A 1 833 ? 129.42800 91.60900 105.57900 1.000 176.87043 833 TRP A O 1
ATOM 3060 N N . ARG A 1 834 ? 128.44400 92.65700 107.32000 1.000 201.62934 834 ARG A N 1
ATOM 3061 C CA . ARG A 1 834 ? 129.64400 92.59700 108.14900 1.000 202.19806 834 ARG A CA 1
ATOM 3062 C C . ARG A 1 834 ? 130.06500 91.16100 108.43600 1.000 201.99117 834 ARG A C 1
ATOM 3063 O O . ARG A 1 834 ? 131.25900 90.88800 108.60800 1.000 200.71700 834 ARG A O 1
ATOM 3071 N N . GLU A 1 835 ? 129.10900 90.23400 108.50600 1.000 192.23563 835 GLU A N 1
ATOM 3072 C CA . GLU A 1 835 ? 129.45700 88.83400 108.72100 1.000 190.94842 835 GLU A CA 1
ATOM 3073 C C . GLU A 1 835 ? 130.05200 88.20700 107.46600 1.000 189.75208 835 GLU A C 1
ATOM 3074 O O . GLU A 1 835 ? 130.99900 87.41800 107.55300 1.000 188.38971 835 GLU A O 1
ATOM 3080 N N . ALA A 1 836 ? 129.51100 88.54700 106.29500 1.000 186.05891 836 ALA A N 1
ATOM 3081 C CA . ALA A 1 836 ? 129.99000 87.95500 105.05100 1.000 185.70362 836 ALA A CA 1
ATOM 3082 C C . ALA A 1 836 ? 131.33200 88.52800 104.61400 1.000 186.32116 836 ALA A C 1
ATOM 3083 O O . ALA A 1 836 ? 132.12200 87.82000 103.97900 1.000 186.40644 836 ALA A O 1
ATOM 3085 N N . GLU A 1 837 ? 131.60800 89.79600 104.93300 1.000 197.43394 837 GLU A N 1
ATOM 3086 C CA . GLU A 1 837 ? 132.85500 90.41300 104.49600 1.000 197.94866 837 GLU A CA 1
ATOM 3087 C C . GLU A 1 837 ? 134.07700 89.80200 105.17000 1.000 198.74441 837 GLU A C 1
ATOM 3088 O O . GLU A 1 837 ? 135.19100 89.95600 104.66000 1.000 198.32816 837 GLU A O 1
ATOM 3094 N N . GLN A 1 838 ? 133.90000 89.12500 106.30600 1.000 201.31003 838 GLN A N 1
ATOM 3095 C CA . GLN A 1 838 ? 135.03100 88.46100 106.94600 1.000 201.37229 838 GLN A CA 1
ATOM 3096 C C . GLN A 1 838 ? 135.43100 87.20000 106.19100 1.000 200.33732 838 GLN A C 1
ATOM 3097 O O . GLN A 1 838 ? 136.62400 86.92000 106.02600 1.000 198.08855 838 GLN A O 1
ATOM 3103 N N . VAL A 1 839 ? 134.44700 86.42700 105.72600 1.000 192.94604 839 VAL A N 1
ATOM 3104 C CA . VAL A 1 839 ? 134.74700 85.19900 104.99600 1.000 191.29374 839 VAL A CA 1
ATOM 3105 C C . VAL A 1 839 ? 135.34600 85.51600 103.63200 1.000 192.78522 839 VAL A C 1
ATOM 3106 O O . VAL A 1 839 ? 136.30700 84.87100 103.19500 1.000 190.16652 839 VAL A O 1
ATOM 3110 N N . ILE A 1 840 ? 134.79600 86.51000 102.93900 1.000 199.39436 840 ILE A N 1
ATOM 3111 C CA . ILE A 1 840 ? 135.23200 86.87200 101.59400 1.000 196.86989 840 ILE A CA 1
ATOM 3112 C C . ILE A 1 840 ? 136.13800 88.09600 101.71300 1.000 196.10917 840 ILE A C 1
ATOM 3113 O O . ILE A 1 840 ? 135.64500 89.18600 102.04500 1.000 196.65682 840 ILE A O 1
ATOM 3118 N N . PRO A 1 841 ? 137.44200 87.97200 101.44900 1.000 189.50410 841 PRO A N 1
ATOM 3119 C CA . PRO A 1 841 ? 138.34200 89.11000 101.70500 1.000 191.27128 841 PRO A CA 1
ATOM 3120 C C . PRO A 1 841 ? 138.15400 90.27000 100.74300 1.000 193.27902 841 PRO A C 1
ATOM 3121 O O . PRO A 1 841 ? 138.15300 91.42900 101.17600 1.000 193.29927 841 PRO A O 1
ATOM 3125 N N . ASP A 1 842 ? 137.99500 89.99700 99.44800 1.000 192.90493 842 ASP A N 1
ATOM 3126 C CA . ASP A 1 842 ? 137.91500 91.06100 98.45500 1.000 190.68535 842 ASP A CA 1
ATOM 3127 C C . ASP A 1 842 ? 136.56100 91.75900 98.42900 1.000 190.39865 842 ASP A C 1
ATOM 3128 O O . ASP A 1 842 ? 136.41100 92.74700 97.70200 1.000 188.85559 842 ASP A O 1
ATOM 3133 N N . LEU A 1 843 ? 135.58000 91.27100 99.18500 1.000 182.02769 843 LEU A N 1
ATOM 3134 C CA . LEU A 1 843 ? 134.26800 91.90500 99.21300 1.000 180.55847 843 LEU A CA 1
ATOM 3135 C C . LEU A 1 843 ? 134.36700 93.32300 99.76000 1.000 179.52649 843 LEU A C 1
ATOM 3136 O O . LEU A 1 843 ? 135.00900 93.56500 100.78700 1.000 181.08905 843 LEU A O 1
ATOM 3141 N N . ARG A 1 844 ? 133.72600 94.26300 99.06800 1.000 162.67749 844 ARG A N 1
ATOM 3142 C CA . ARG A 1 844 ? 133.71300 95.66500 99.46300 1.000 165.36212 844 ARG A CA 1
ATOM 3143 C C . ARG A 1 844 ? 132.27200 96.14500 99.53600 1.000 165.03466 844 ARG A C 1
ATOM 3144 O O . ARG A 1 844 ? 131.49100 95.91900 98.60600 1.000 163.80144 844 ARG A O 1
ATOM 3152 N N . VAL A 1 845 ? 131.92400 96.80600 100.63600 1.000 147.06002 845 VAL A N 1
ATOM 3153 C CA . VAL A 1 845 ? 130.57500 97.30900 100.87000 1.000 144.60451 845 VAL A CA 1
ATOM 3154 C C . VAL A 1 845 ? 130.61400 98.82800 100.77800 1.000 146.99921 845 VAL A C 1
ATOM 3155 O O . VAL A 1 845 ? 131.38100 99.48100 101.49600 1.000 146.82565 845 VAL A O 1
ATOM 3159 N N . GLN A 1 846 ? 129.79000 99.38700 99.89700 1.000 160.40761 846 GLN A N 1
ATOM 3160 C CA . GLN A 1 846 ? 129.70000 100.82700 99.69800 1.000 159.85444 846 GLN A CA 1
ATOM 3161 C C . GLN A 1 846 ? 128.34600 101.32000 100.18700 1.000 160.57579 846 GLN A C 1
ATOM 3162 O O . GLN A 1 846 ? 127.30500 100.78700 99.78900 1.000 163.74842 846 GLN A O 1
ATOM 3168 N N . VAL A 1 847 ? 128.36300 102.33400 101.04500 1.000 167.62391 847 VAL A N 1
ATOM 3169 C CA . VAL A 1 847 ? 127.14300 102.90900 101.59900 1.000 170.37741 847 VAL A CA 1
ATOM 3170 C C . VAL A 1 847 ? 126.73200 104.09500 100.73500 1.000 171.24528 847 VAL A C 1
ATOM 3171 O O . VAL A 1 847 ? 127.51400 105.03200 100.53900 1.000 172.11562 847 VAL A O 1
ATOM 3175 N N . ALA A 1 848 ? 125.50700 104.05500 100.22000 1.000 165.13747 848 ALA A N 1
ATOM 3176 C CA . ALA A 1 848 ? 124.97200 105.10600 99.36800 1.000 161.72019 848 ALA A CA 1
ATOM 3177 C C . ALA A 1 848 ? 123.69000 105.65800 99.97400 1.000 164.53127 848 ALA A C 1
ATOM 3178 O O . ALA A 1 848 ? 122.85600 104.90200 100.48200 1.000 165.90002 848 ALA A O 1
ATOM 3180 N N . GLU A 1 849 ? 123.53900 106.97700 99.91700 1.000 189.98419 849 GLU A N 1
ATOM 3181 C CA . GLU A 1 849 ? 122.37200 107.66200 100.44900 1.000 191.26035 849 GLU A CA 1
ATOM 3182 C C . GLU A 1 849 ? 121.46400 108.11000 99.31100 1.000 192.45925 849 GLU A C 1
ATOM 3183 O O . GLU A 1 849 ? 121.91000 108.31100 98.17800 1.000 193.37411 849 GLU A O 1
ATOM 3189 N N . GLU A 1 850 ? 120.18000 108.26100 99.62600 1.000 163.14162 850 GLU A N 1
ATOM 3190 C CA . GLU A 1 850 ? 119.20700 108.68000 98.62700 1.000 159.94142 850 GLU A CA 1
ATOM 3191 C C . GLU A 1 850 ? 119.45700 110.12300 98.20700 1.000 160.24374 850 GLU A C 1
ATOM 3192 O O . GLU A 1 850 ? 119.77000 110.98500 99.03300 1.000 160.62240 850 GLU A O 1
ATOM 3198 N N . CYS A 1 851 ? 119.31800 110.38300 96.90900 1.000 159.80013 851 CYS A N 1
ATOM 3199 C CA . CYS A 1 851 ? 119.50700 111.71000 96.34000 1.000 156.82951 851 CYS A CA 1
ATOM 3200 C C . CYS A 1 851 ? 118.20400 112.16900 95.70400 1.000 156.40776 851 CYS A C 1
ATOM 3201 O O . CYS A 1 851 ? 117.55800 111.40400 94.98100 1.000 158.96178 851 CYS A O 1
ATOM 3204 N N . TYR A 1 852 ? 117.82200 113.41400 95.97400 1.000 129.20781 852 TYR A N 1
ATOM 3205 C CA . TYR A 1 852 ? 116.58200 113.99000 95.47400 1.000 128.59318 852 TYR A CA 1
ATOM 3206 C C . TYR A 1 852 ? 116.89700 115.01300 94.39200 1.000 129.17091 852 TYR A C 1
ATOM 3207 O O . TYR A 1 852 ? 117.74800 115.88800 94.58600 1.000 134.81516 852 TYR A O 1
ATOM 3216 N N . ASN A 1 853 ? 116.17600 114.92600 93.27100 1.000 125.67379 853 ASN A N 1
ATOM 3217 C CA . ASN A 1 853 ? 116.38500 115.86500 92.13700 1.000 124.78912 853 ASN A CA 1
ATOM 3218 C C . ASN A 1 853 ? 115.02700 116.25900 91.55500 1.000 129.34576 853 ASN A C 1
ATOM 3219 O O . ASN A 1 853 ? 114.02300 115.63700 91.93800 1.000 129.64660 853 ASN A O 1
ATOM 3224 N N . LEU A 1 854 ? 115.00200 117.24800 90.66000 1.000 131.26327 854 LEU A N 1
ATOM 3225 C CA . LEU A 1 854 ? 113.72800 117.71800 90.05600 1.000 129.69845 854 LEU A CA 1
ATOM 3226 C C . LEU A 1 854 ? 113.76800 117.47900 88.54600 1.000 133.85057 854 LEU A C 1
ATOM 3227 O O . LEU A 1 854 ? 113.17100 118.28000 87.80900 1.000 136.59770 854 LEU A O 1
ATOM 3232 N N . ASP A 1 855 ? 114.45200 116.42200 88.11000 1.000 144.63813 855 ASP A N 1
ATOM 3233 C CA . ASP A 1 855 ? 114.52200 116.09400 86.66300 1.000 143.61066 855 ASP A CA 1
ATOM 3234 C C . ASP A 1 855 ? 113.18700 115.50000 86.20300 1.000 144.68148 855 ASP A C 1
ATOM 3235 O O . ASP A 1 855 ? 112.84500 115.67600 85.02500 1.000 146.94640 855 ASP A O 1
ATOM 3240 N N . TRP A 1 856 ? 112.46500 114.82600 87.09700 1.000 121.15956 856 TRP A N 1
ATOM 3241 C CA . TRP A 1 856 ? 111.19200 114.17000 86.70200 1.000 111.35996 856 TRP A CA 1
ATOM 3242 C C . TRP A 1 856 ? 110.27700 115.19600 86.02900 1.000 111.32956 856 TRP A C 1
ATOM 3243 O O . TRP A 1 856 ? 109.56100 114.81500 85.09200 1.000 119.46831 856 TRP A O 1
ATOM 3254 N N . LEU A 1 857 ? 110.30700 116.44600 86.49100 1.000 130.93510 857 LEU A N 1
ATOM 3255 C CA . LEU A 1 857 ? 109.46000 117.51900 85.90800 1.000 134.79066 857 LEU A CA 1
ATOM 3256 C C . LEU A 1 857 ? 110.01900 117.94100 84.55000 1.000 141.64069 857 LEU A C 1
ATOM 3257 O O . LEU A 1 857 ? 109.21200 118.26800 83.66700 1.000 145.27178 857 LEU A O 1
ATOM 3262 N N . VAL A 1 858 ? 111.34400 117.93800 84.39200 1.000 170.47427 858 VAL A N 1
ATOM 3263 C CA . VAL A 1 858 ? 111.97100 118.45000 83.13500 1.000 168.77436 858 VAL A CA 1
ATOM 3264 C C . VAL A 1 858 ? 111.20500 117.92900 81.92000 1.000 166.76349 858 VAL A C 1
ATOM 3265 O O . VAL A 1 858 ? 110.66500 118.76400 81.17300 1.000 166.36597 858 VAL A O 1
ATOM 3269 N N . ASP A 1 859 ? 111.17400 116.61000 81.73300 1.000 194.45703 859 ASP A N 1
ATOM 3270 C CA . ASP A 1 859 ? 110.51400 116.02200 80.53900 1.000 198.12359 859 ASP A CA 1
ATOM 3271 C C . ASP A 1 859 ? 109.30400 116.87800 80.15400 1.000 200.27888 859 ASP A C 1
ATOM 3272 O O . ASP A 1 859 ? 109.28700 117.41900 79.05000 1.000 201.01801 859 ASP A O 1
ATOM 3278 N N . PRO B 2 2 ? 137.86200 113.61800 137.45700 1.000 237.31867 2 PRO B N 1
ATOM 3279 C CA . PRO B 2 2 ? 137.66500 114.84300 138.23900 1.000 237.50594 2 PRO B CA 1
ATOM 3280 C C . PRO B 2 2 ? 138.89000 115.21200 139.07100 1.000 237.83784 2 PRO B C 1
ATOM 3281 O O . PRO B 2 2 ? 138.91200 114.97000 140.27800 1.000 235.93708 2 PRO B O 1
ATOM 3285 N N . ALA B 2 3 ? 139.90200 115.79300 138.42100 1.000 234.39536 3 ALA B N 1
ATOM 3286 C CA . ALA B 2 3 ? 141.10800 116.20200 139.13000 1.000 232.94086 3 ALA B CA 1
ATOM 3287 C C . ALA B 2 3 ? 140.85000 117.34000 140.10800 1.000 232.85960 3 ALA B C 1
ATOM 3288 O O . ALA B 2 3 ? 141.61700 117.50600 141.06200 1.000 232.23762 3 ALA B O 1
ATOM 3290 N N . ALA B 2 4 ? 139.79100 118.12400 139.89500 1.000 228.43381 4 ALA B N 1
ATOM 3291 C CA . ALA B 2 4 ? 139.45400 119.21000 140.80700 1.000 228.51443 4 ALA B CA 1
ATOM 3292 C C . ALA B 2 4 ? 138.94800 118.71400 142.15400 1.000 229.28009 4 ALA B C 1
ATOM 3293 O O . ALA B 2 4 ? 138.84800 119.51600 143.08900 1.000 228.76600 4 ALA B O 1
ATOM 3295 N N . ALA B 2 5 ? 138.62000 117.42500 142.27400 1.000 214.81870 5 ALA B N 1
ATOM 3296 C CA . ALA B 2 5 ? 138.16500 116.89100 143.55400 1.000 213.24552 5 ALA B CA 1
ATOM 3297 C C . ALA B 2 5 ? 139.25700 116.98400 144.61100 1.000 211.04838 5 ALA B C 1
ATOM 3298 O O . ALA B 2 5 ? 138.97800 117.28600 145.77700 1.000 207.38207 5 ALA B O 1
ATOM 3300 N N . ALA B 2 6 ? 140.50400 116.71900 144.22500 1.000 202.00273 6 ALA B N 1
ATOM 3301 C CA . ALA B 2 6 ? 141.61900 116.84000 145.15400 1.000 201.02447 6 ALA B CA 1
ATOM 3302 C C . ALA B 2 6 ? 141.75500 118.27900 145.63400 1.000 201.40685 6 ALA B C 1
ATOM 3303 O O . ALA B 2 6 ? 141.67500 119.22200 144.84200 1.000 200.39844 6 ALA B O 1
ATOM 3305 N N . LEU B 2 7 ? 141.96000 118.44400 146.93800 1.000 187.75753 7 LEU B N 1
ATOM 3306 C CA . LEU B 2 7 ? 142.03200 119.76300 147.55100 1.000 186.10751 7 LEU B CA 1
ATOM 3307 C C . LEU B 2 7 ? 143.48500 120.21800 147.61200 1.000 183.88087 7 LEU B C 1
ATOM 3308 O O . LEU B 2 7 ? 144.34200 119.51000 148.15300 1.000 182.20238 7 LEU B O 1
ATOM 3313 N N . SER B 2 8 ? 143.75900 121.39500 147.05600 1.000 193.16570 8 SER B N 1
ATOM 3314 C CA . SER B 2 8 ? 145.09600 121.96000 147.11400 1.000 193.37278 8 SER B CA 1
ATOM 3315 C C . SER B 2 8 ? 145.42800 122.39600 148.53900 1.000 196.14267 8 SER B C 1
ATOM 3316 O O . SER B 2 8 ? 144.54700 122.57500 149.38400 1.000 200.46290 8 SER B O 1
ATOM 3319 N N . ASP B 2 9 ? 146.72700 122.56800 148.79700 1.000 204.66357 9 ASP B N 1
ATOM 3320 C CA . ASP B 2 9 ? 147.17700 122.93500 150.13700 1.000 205.78636 9 ASP B CA 1
ATOM 3321 C C . ASP B 2 9 ? 146.57600 124.26300 150.58200 1.000 205.57145 9 ASP B C 1
ATOM 3322 O O . ASP B 2 9 ? 146.25400 124.44100 151.76200 1.000 204.98561 9 ASP B O 1
ATOM 3327 N N . ASP B 2 10 ? 146.42500 125.20900 149.65300 1.000 201.74867 10 ASP B N 1
ATOM 3328 C CA . ASP B 2 10 ? 145.78600 126.47700 149.98800 1.000 201.69195 10 ASP B CA 1
ATOM 3329 C C . ASP B 2 10 ? 144.33200 126.27200 150.39400 1.000 201.15481 10 ASP B C 1
ATOM 3330 O O . ASP B 2 10 ? 143.84600 126.91200 151.33400 1.000 200.91342 10 ASP B O 1
ATOM 3335 N N . ASP B 2 11 ? 143.62000 125.38800 149.69200 1.000 193.48019 11 ASP B N 1
ATOM 3336 C CA . ASP B 2 11 ? 142.21800 125.13600 150.01400 1.000 191.94374 11 ASP B CA 1
ATOM 3337 C C . ASP B 2 11 ? 142.06500 124.50700 151.39400 1.000 191.21280 11 ASP B C 1
ATOM 3338 O O . ASP B 2 11 ? 141.15100 124.86500 152.14500 1.000 194.75333 11 ASP B O 1
ATOM 3343 N N . ARG B 2 12 ? 142.94500 123.56400 151.74200 1.000 191.01624 12 ARG B N 1
ATOM 3344 C CA . ARG B 2 12 ? 142.85000 122.90800 153.04400 1.000 190.74412 12 ARG B CA 1
ATOM 3345 C C . ARG B 2 12 ? 143.06500 123.89800 154.18200 1.000 191.07368 12 ARG B C 1
ATOM 3346 O O . ARG B 2 12 ? 142.38200 123.82800 155.21100 1.000 193.44126 12 ARG B O 1
ATOM 3354 N N . LEU B 2 13 ? 144.01500 124.82200 154.02000 1.000 182.31190 13 LEU B N 1
ATOM 3355 C CA . LEU B 2 13 ? 144.24300 125.83400 155.04700 1.000 183.91256 13 LEU B CA 1
ATOM 3356 C C . LEU B 2 13 ? 143.02500 126.73200 155.21600 1.000 184.89368 13 LEU B C 1
ATOM 3357 O O . LEU B 2 13 ? 142.67500 127.11400 156.34000 1.000 186.79614 13 LEU B O 1
ATOM 3362 N N . VAL B 2 14 ? 142.36900 127.08700 154.10900 1.000 168.74920 14 VAL B N 1
ATOM 3363 C CA . VAL B 2 14 ? 141.16800 127.91500 154.18200 1.000 167.24911 14 VAL B CA 1
ATOM 3364 C C . VAL B 2 14 ? 140.05300 127.17400 154.91000 1.000 167.87227 14 VAL B C 1
ATOM 3365 O O . VAL B 2 14 ? 139.34900 127.75000 155.74900 1.000 168.74122 14 VAL B O 1
ATOM 3369 N N . VAL B 2 15 ? 139.88000 125.88500 154.60700 1.000 155.18744 15 VAL B N 1
ATOM 3370 C CA . VAL B 2 15 ? 138.83300 125.09600 155.25200 1.000 151.22256 15 VAL B CA 1
ATOM 3371 C C . VAL B 2 15 ? 139.07900 125.00600 156.75300 1.000 151.92581 15 VAL B C 1
ATOM 3372 O O . VAL B 2 15 ? 138.14500 125.11500 157.55900 1.000 156.35283 15 VAL B O 1
ATOM 3376 N N . ALA B 2 16 ? 140.33700 124.80800 157.15400 1.000 167.70689 16 ALA B N 1
ATOM 3377 C CA . ALA B 2 16 ? 140.65900 124.73500 158.57500 1.000 169.20905 16 ALA B CA 1
ATOM 3378 C C . ALA B 2 16 ? 140.33800 126.04600 159.28300 1.000 172.41016 16 ALA B C 1
ATOM 3379 O O . ALA B 2 16 ? 139.83200 126.04300 160.41100 1.000 175.88053 16 ALA B O 1
ATOM 3381 N N . HIS B 2 17 ? 140.63400 127.17700 158.63900 1.000 178.70521 17 HIS B N 1
ATOM 3382 C CA . HIS B 2 17 ? 140.30200 128.47200 159.22500 1.000 178.68754 17 HIS B CA 1
ATOM 3383 C C . HIS B 2 17 ? 138.79500 128.64300 159.37100 1.000 180.86460 17 HIS B C 1
ATOM 3384 O O . HIS B 2 17 ? 138.31800 129.17200 160.38200 1.000 181.35577 17 HIS B O 1
ATOM 3391 N N . CYS B 2 18 ? 138.02900 128.20600 158.36800 1.000 172.70810 18 CYS B N 1
ATOM 3392 C CA . CYS B 2 18 ? 136.57600 128.33500 158.43200 1.000 171.26814 18 CYS B CA 1
ATOM 3393 C C . CYS B 2 18 ? 135.99200 127.4820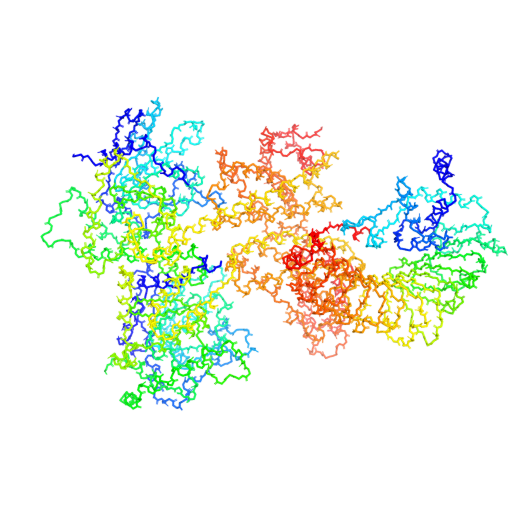0 159.55100 1.000 172.05282 18 CYS B C 1
ATOM 3394 O O . CYS B 2 18 ? 135.02200 127.88300 160.20500 1.000 173.22425 18 CYS B O 1
ATOM 3397 N N . ALA B 2 19 ? 136.56300 126.29700 159.78000 1.000 171.60566 19 ALA B N 1
ATOM 3398 C CA . ALA B 2 19 ? 136.05000 125.41500 160.82400 1.000 170.11946 19 ALA B CA 1
ATOM 3399 C C . ALA B 2 19 ? 136.19500 126.04400 162.20400 1.000 170.29393 19 ALA B C 1
ATOM 3400 O O . ALA B 2 19 ? 135.30200 125.91300 163.05000 1.000 175.15670 19 ALA B O 1
ATOM 3402 N N . ALA B 2 20 ? 137.31800 126.72100 162.45400 1.000 173.41442 20 ALA B N 1
ATOM 3403 C CA . ALA B 2 20 ? 137.52700 127.35500 163.75200 1.000 176.69639 20 ALA B CA 1
ATOM 3404 C C . ALA B 2 20 ? 136.49900 128.45000 164.00900 1.000 176.65074 20 ALA B C 1
ATOM 3405 O O . ALA B 2 20 ? 135.97400 128.57100 165.12200 1.000 176.13833 20 ALA B O 1
ATOM 3407 N N . LEU B 2 21 ? 136.20600 129.26500 162.99300 1.000 179.83644 21 LEU B N 1
ATOM 3408 C CA . LEU B 2 21 ? 135.22200 130.33000 163.15900 1.000 182.44909 21 LEU B CA 1
ATOM 3409 C C . LEU B 2 21 ? 133.82300 129.76700 163.37800 1.000 183.21831 21 LEU B C 1
ATOM 3410 O O . LEU B 2 21 ? 133.05900 130.29000 164.19900 1.000 184.06056 21 LEU B O 1
ATOM 3415 N N . SER B 2 22 ? 133.46600 128.70700 162.64800 1.000 169.41865 22 SER B N 1
ATOM 3416 C CA . SER B 2 22 ? 132.13600 128.12200 162.79000 1.000 167.91346 22 SER B CA 1
ATOM 3417 C C . SER B 2 22 ? 131.93200 127.53800 164.18200 1.000 169.00044 22 SER B C 1
ATOM 3418 O O . SER B 2 22 ? 130.85600 127.68600 164.77400 1.000 168.60071 22 SER B O 1
ATOM 3421 N N . PHE B 2 23 ? 132.93400 126.80900 164.67000 1.000 171.08979 23 PHE B N 1
ATOM 3422 C CA . PHE B 2 23 ? 132.79600 126.14800 165.99200 1.000 170.16489 23 PHE B CA 1
ATOM 3423 C C . PHE B 2 23 ? 133.80200 126.77600 166.95600 1.000 172.24958 23 PHE B C 1
ATOM 3424 O O . PHE B 2 23 ? 134.85800 126.16900 167.20800 1.000 171.81786 23 PHE B O 1
ATOM 3432 N N . PRO B 2 24 ? 133.51900 127.97300 167.50900 1.000 186.01831 24 PRO B N 1
ATOM 3433 C CA . PRO B 2 24 ? 134.46700 128.64900 168.38700 1.000 186.14320 24 PRO B CA 1
ATOM 3434 C C . PRO B 2 24 ? 134.69300 127.82400 169.65900 1.000 188.53281 24 PRO B C 1
ATOM 3435 O O . PRO B 2 24 ? 133.77100 127.16800 170.10500 1.000 187.87607 24 PRO B O 1
ATOM 3439 N N . PRO B 2 25 ? 135.90500 127.84500 170.24900 1.000 203.66495 25 PRO B N 1
ATOM 3440 C CA . PRO B 2 25 ? 136.16600 127.12600 171.49800 1.000 203.10034 25 PRO B CA 1
ATOM 3441 C C . PRO B 2 25 ? 135.28400 127.65200 172.64100 1.000 201.42008 25 PRO B C 1
ATOM 3442 O O . PRO B 2 25 ? 134.97100 128.82900 172.61000 1.000 201.09294 25 PRO B O 1
ATOM 3446 N N . ALA B 2 46 ? 121.74700 136.70800 160.25000 1.000 196.35865 46 ALA B N 1
ATOM 3447 C CA . ALA B 2 46 ? 121.37300 137.92300 160.96400 1.000 196.48772 46 ALA B CA 1
ATOM 3448 C C . ALA B 2 46 ? 122.60100 138.76900 161.27900 1.000 197.17134 46 ALA B C 1
ATOM 3449 O O . ALA B 2 46 ? 122.95800 139.67000 160.52000 1.000 195.94376 46 ALA B O 1
ATOM 3451 N N . SER B 2 47 ? 123.24700 138.47300 162.40800 1.000 201.20734 47 SER B N 1
ATOM 3452 C CA . SER B 2 47 ? 124.43900 139.20300 162.83800 1.000 200.55737 47 SER B CA 1
ATOM 3453 C C . SER B 2 47 ? 125.66600 138.53500 162.22300 1.000 202.19169 47 SER B C 1
ATOM 3454 O O . SER B 2 47 ? 126.36700 137.73800 162.84900 1.000 203.04582 47 SER B O 1
ATOM 3457 N N . PHE B 2 48 ? 125.91900 138.87200 160.96100 1.000 201.14641 48 PHE B N 1
ATOM 3458 C CA . PHE B 2 48 ? 127.07100 138.32800 160.25600 1.000 198.40619 48 PHE B CA 1
ATOM 3459 C C . PHE B 2 48 ? 128.36700 138.85400 160.86200 1.000 199.01606 48 PHE B C 1
ATOM 3460 O O . PHE B 2 48 ? 128.44000 139.99700 161.32200 1.000 200.73663 48 PHE B O 1
ATOM 3468 N N . GLN B 2 49 ? 129.39200 138.00700 160.86600 1.000 195.11305 49 GLN B N 1
ATOM 3469 C CA . GLN B 2 49 ? 130.68700 138.33400 161.44400 1.000 196.72357 49 GLN B CA 1
ATOM 3470 C C . GLN B 2 49 ? 131.74800 138.37700 160.35300 1.000 198.12773 49 GLN B C 1
ATOM 3471 O O . GLN B 2 49 ? 131.72900 137.56400 159.42300 1.000 197.63587 49 GLN B O 1
ATOM 3477 N N . VAL B 2 50 ? 132.67000 139.32700 160.47300 1.000 204.08700 50 VAL B N 1
ATOM 3478 C CA . VAL B 2 50 ? 133.74300 139.52200 159.50400 1.000 204.04774 50 VAL B CA 1
ATOM 3479 C C . VAL B 2 50 ? 135.05800 139.14100 160.16800 1.000 205.44049 50 VAL B C 1
ATOM 3480 O O . VAL B 2 50 ? 135.39700 139.66500 161.23700 1.000 206.59148 50 VAL B O 1
ATOM 3484 N N . HIS B 2 51 ? 135.79600 138.23100 159.53700 1.000 202.25554 51 HIS B N 1
ATOM 3485 C CA . HIS B 2 51 ? 137.10700 137.80700 160.01500 1.000 202.79098 51 HIS B CA 1
ATOM 3486 C C . HIS B 2 51 ? 138.10700 137.96300 158.88100 1.000 201.31174 51 HIS B C 1
ATOM 3487 O O . HIS B 2 51 ? 137.85900 137.49400 157.76500 1.000 202.31234 51 HIS B O 1
ATOM 3494 N N . HIS B 2 52 ? 139.22900 138.61700 159.16400 1.000 196.04777 52 HIS B N 1
ATOM 3495 C CA . HIS B 2 52 ? 140.26700 138.87200 158.17500 1.000 197.23406 52 HIS B CA 1
ATOM 3496 C C . HIS B 2 52 ? 141.49800 138.03900 158.50300 1.000 198.92280 52 HIS B C 1
ATOM 3497 O O . HIS B 2 52 ? 141.97900 138.05600 159.64100 1.000 196.97216 52 HIS B O 1
ATOM 3504 N N . ALA B 2 53 ? 142.00300 137.31500 157.50700 1.000 215.99826 53 ALA B N 1
ATOM 3505 C CA . ALA B 2 53 ? 143.18800 136.48700 157.66600 1.000 215.82128 53 ALA B CA 1
ATOM 3506 C C . ALA B 2 53 ? 144.05300 136.60000 156.42100 1.000 214.60309 53 ALA B C 1
ATOM 3507 O O . ALA B 2 53 ? 143.53700 136.72300 155.30700 1.000 215.25205 53 ALA B O 1
ATOM 3509 N N . SER B 2 54 ? 145.37100 136.56100 156.61800 1.000 211.15128 54 SER B N 1
ATOM 3510 C CA . SER B 2 54 ? 146.33000 136.65200 155.52500 1.000 211.43395 54 SER B CA 1
ATOM 3511 C C . SER B 2 54 ? 147.01100 135.32200 155.22900 1.000 211.31896 54 SER B C 1
ATOM 3512 O O . SER B 2 54 ? 147.96500 135.28700 154.44500 1.000 209.71438 54 SER B O 1
ATOM 3515 N N . HIS B 2 55 ? 146.54700 134.23000 155.83200 1.000 211.06421 55 HIS B N 1
ATOM 3516 C CA . HIS B 2 55 ? 147.14300 132.92000 155.64400 1.000 209.83760 55 HIS B CA 1
ATOM 3517 C C . HIS B 2 55 ? 146.14200 131.98200 154.98400 1.000 210.86606 55 HIS B C 1
ATOM 3518 O O . HIS B 2 55 ? 145.01400 131.84100 155.47900 1.000 212.64118 55 HIS B O 1
ATOM 3520 N N . PRO B 2 56 ? 146.50400 131.32400 153.87500 1.000 208.55688 56 PRO B N 1
ATOM 3521 C CA . PRO B 2 56 ? 147.79000 131.40700 153.16600 1.000 209.14258 56 PRO B CA 1
ATOM 3522 C C . PRO B 2 56 ? 147.87700 132.64300 152.27500 1.000 210.67193 56 PRO B C 1
ATOM 3523 O O . PRO B 2 56 ? 148.96300 133.06300 151.88600 1.000 211.00794 56 PRO B O 1
ATOM 3527 N N . TYR B 2 57 ? 146.74200 133.24200 151.94100 1.000 216.94791 57 TYR B N 1
ATOM 3528 C CA . TYR B 2 57 ? 146.68400 134.49300 151.20300 1.000 217.75811 57 TYR B CA 1
ATOM 3529 C C . TYR B 2 57 ? 145.67100 135.39500 151.88700 1.000 218.47118 57 TYR B C 1
ATOM 3530 O O . TYR B 2 57 ? 144.79700 134.91200 152.61600 1.000 219.57924 57 TYR B O 1
ATOM 3539 N N . PRO B 2 58 ? 145.77900 136.71000 151.69900 1.000 214.90628 58 PRO B N 1
ATOM 3540 C CA . PRO B 2 58 ? 144.80000 137.62300 152.30300 1.000 214.30302 58 PRO B CA 1
ATOM 3541 C C . PRO B 2 58 ? 143.37700 137.25800 151.90700 1.000 213.99838 58 PRO B C 1
ATOM 3542 O O . PRO B 2 58 ? 143.06800 137.06800 150.72800 1.000 212.70690 58 PRO B O 1
ATOM 3546 N N . CYS B 2 59 ? 142.50500 137.16000 152.90800 1.000 217.24360 59 CYS B N 1
ATOM 3547 C CA . CYS B 2 59 ? 141.14200 136.70400 152.68600 1.000 216.06002 59 CYS B CA 1
ATOM 3548 C C . CYS B 2 59 ? 140.23000 137.29600 153.75000 1.000 215.57052 59 CYS B C 1
ATOM 3549 O O . CYS B 2 59 ? 140.67800 137.71600 154.82000 1.000 215.53275 59 CYS B O 1
ATOM 3552 N N . ALA B 2 60 ? 138.93600 137.32200 153.43800 1.000 192.56914 60 ALA B N 1
ATOM 3553 C CA . ALA B 2 60 ? 137.90900 137.79200 154.35700 1.000 192.92463 60 ALA B CA 1
ATOM 3554 C C . ALA B 2 60 ? 136.84400 136.71500 154.49300 1.000 192.50839 60 ALA B C 1
ATOM 3555 O O . ALA B 2 60 ? 136.36000 136.18700 153.48700 1.000 188.65100 60 ALA B O 1
ATOM 3557 N N . ALA B 2 61 ? 136.48400 136.39300 155.73100 1.000 187.70889 61 ALA B N 1
ATOM 3558 C CA . ALA B 2 61 ? 135.51500 135.34700 156.02600 1.000 185.41473 61 ALA B CA 1
ATOM 3559 C C . ALA B 2 61 ? 134.24500 135.96700 156.59000 1.000 185.63124 61 ALA B C 1
ATOM 3560 O O . ALA B 2 61 ? 134.30600 136.79500 157.50500 1.000 184.25434 61 ALA B O 1
ATOM 3562 N N . PHE B 2 62 ? 133.10100 135.56400 156.04300 1.000 179.76532 62 PHE B N 1
ATOM 3563 C CA . PHE B 2 62 ? 131.79400 136.03100 156.49300 1.000 178.66039 62 PHE B CA 1
ATOM 3564 C C . PHE B 2 62 ? 131.04400 134.84600 157.09100 1.000 178.60719 62 PHE B C 1
ATOM 3565 O O . PHE B 2 62 ? 130.67000 133.91400 156.37100 1.000 177.16047 62 PHE B O 1
ATOM 3573 N N . ALA B 2 63 ? 130.82800 134.88400 158.40100 1.000 178.10526 63 ALA B N 1
ATOM 3574 C CA . ALA B 2 63 ? 130.13900 133.81200 159.10200 1.000 176.69983 63 ALA B CA 1
ATOM 3575 C C . ALA B 2 63 ? 128.67300 134.16600 159.31600 1.000 178.44293 63 ALA B C 1
ATOM 3576 O O . ALA B 2 63 ? 128.31900 135.32600 159.54800 1.000 181.67281 63 ALA B O 1
ATOM 3578 N N . PHE B 2 64 ? 127.81900 133.14900 159.23700 1.000 157.10777 64 PHE B N 1
ATOM 3579 C CA . PHE B 2 64 ? 126.38700 133.31300 159.40300 1.000 158.33622 64 PHE B CA 1
ATOM 3580 C C . PHE B 2 64 ? 125.90000 132.47300 160.57600 1.000 159.86325 64 PHE B C 1
ATOM 3581 O O . PHE B 2 64 ? 126.13000 131.25500 160.59600 1.000 160.66289 64 PHE B O 1
ATOM 3589 N N . PRO B 2 65 ? 125.23800 133.07400 161.56700 1.000 173.17961 65 PRO B N 1
ATOM 3590 C CA . PRO B 2 65 ? 124.76700 132.29100 162.70600 1.000 172.53827 65 PRO B CA 1
ATOM 3591 C C . PRO B 2 65 ? 123.65900 131.34100 162.28800 1.000 174.05757 65 PRO B C 1
ATOM 3592 O O . PRO B 2 65 ? 122.89600 131.62800 161.35000 1.000 173.18456 65 PRO B O 1
ATOM 3596 N N . PRO B 2 66 ? 123.53200 130.19900 162.95400 1.000 167.25093 66 PRO B N 1
ATOM 3597 C CA . PRO B 2 66 ? 122.46300 129.25400 162.61900 1.000 164.06456 66 PRO B CA 1
ATOM 3598 C C . PRO B 2 66 ? 121.13400 129.67600 163.23300 1.000 165.05199 66 PRO B C 1
ATOM 3599 O O . PRO B 2 66 ? 121.04600 130.61900 164.02100 1.000 165.18198 66 PRO B O 1
ATOM 3603 N N . SER B 2 67 ? 120.08800 128.94900 162.85000 1.000 166.02991 67 SER B N 1
ATOM 3604 C CA . SER B 2 67 ? 118.73700 129.18200 163.34100 1.000 164.93269 67 SER B CA 1
ATOM 3605 C C . SER B 2 67 ? 118.23600 127.92700 164.03900 1.000 165.16679 67 SER B C 1
ATOM 3606 O O . SER B 2 67 ? 118.37600 126.82000 163.50800 1.000 166.68209 67 SER B O 1
ATOM 3609 N N . TRP B 2 68 ? 117.65200 128.10100 165.22500 1.000 161.69335 68 TRP B N 1
ATOM 3610 C CA . TRP B 2 68 ? 117.14200 126.99200 166.02200 1.000 161.21716 68 TRP B CA 1
ATOM 3611 C C . TRP B 2 68 ? 115.63700 127.10700 166.24400 1.000 161.50761 68 TRP B C 1
ATOM 3612 O O . TRP B 2 68 ? 115.11800 126.66400 167.27000 1.000 160.79806 68 TRP B O 1
ATOM 3623 N N . SER B 2 69 ? 114.92700 127.70100 165.28800 1.000 166.93109 69 SER B N 1
ATOM 3624 C CA . SER B 2 69 ? 113.48100 127.86000 165.36000 1.000 167.85906 69 SER B CA 1
ATOM 3625 C C . SER B 2 69 ? 112.84800 127.24000 164.12400 1.000 166.86150 69 SER B C 1
ATOM 3626 O O . SER B 2 69 ? 113.24200 127.55500 162.99600 1.000 166.74639 69 SER B O 1
ATOM 3629 N N . ALA B 2 70 ? 111.87100 126.35600 164.34000 1.000 158.00006 70 ALA B N 1
ATOM 3630 C CA . ALA B 2 70 ? 111.19300 125.71500 163.21800 1.000 154.41206 70 ALA B CA 1
ATOM 3631 C C . ALA B 2 70 ? 110.42000 126.72900 162.38400 1.000 157.36858 70 ALA B C 1
ATOM 3632 O O . ALA B 2 70 ? 110.43400 126.66500 161.14900 1.000 160.45563 70 ALA B O 1
ATOM 3634 N N . ALA B 2 71 ? 109.74000 127.66900 163.03800 1.000 168.33545 71 ALA B N 1
ATOM 3635 C CA . ALA B 2 71 ? 108.97500 128.69700 162.35200 1.000 171.01891 71 ALA B CA 1
ATOM 3636 C C . ALA B 2 71 ? 109.27400 130.04900 162.98700 1.000 170.75282 71 ALA B C 1
ATOM 3637 O O . ALA B 2 71 ? 109.22900 130.17600 164.22300 1.000 168.01619 71 ALA B O 1
ATOM 3639 N N . PRO B 2 72 ? 109.58300 131.08000 162.19100 1.000 169.40580 72 PRO B N 1
ATOM 3640 C CA . PRO B 2 72 ? 109.72200 131.07700 160.73200 1.000 167.50692 72 PRO B CA 1
ATOM 3641 C C . PRO B 2 72 ? 111.16000 130.83200 160.28900 1.000 166.71447 72 PRO B C 1
ATOM 3642 O O . PRO B 2 72 ? 111.50700 131.07100 159.13500 1.000 166.60735 72 PRO B O 1
ATOM 3646 N N . GLY B 2 73 ? 112.01900 130.36100 161.19600 1.000 152.47500 73 GLY B N 1
ATOM 3647 C CA . GLY B 2 73 ? 113.41800 130.16900 160.84700 1.000 152.89384 73 GLY B CA 1
ATOM 3648 C C . GLY B 2 73 ? 113.61900 129.10400 159.78500 1.000 151.12659 73 GLY B C 1
ATOM 3649 O O . GLY B 2 73 ? 114.38900 129.28900 158.84000 1.000 150.47192 73 GLY B O 1
ATOM 3650 N N . TRP B 2 74 ? 112.92800 127.97400 159.92600 1.000 140.83871 74 TRP B N 1
ATOM 3651 C CA . TRP B 2 74 ? 113.05300 126.86400 158.98900 1.000 141.36059 74 TRP B CA 1
ATOM 3652 C C . TRP B 2 74 ? 111.87400 126.77400 158.02900 1.000 140.52782 74 TRP B C 1
ATOM 3653 O O . TRP B 2 74 ? 112.06900 126.69900 156.81300 1.000 138.38363 74 TRP B O 1
ATOM 3664 N N . ALA B 2 75 ? 110.65000 126.77700 158.55300 1.000 157.89622 75 ALA B N 1
ATOM 3665 C CA . ALA B 2 75 ? 109.44600 126.71200 157.73700 1.000 157.36363 75 ALA B CA 1
ATOM 3666 C C . ALA B 2 75 ? 108.60600 127.95300 157.99300 1.000 159.28714 75 ALA B C 1
ATOM 3667 O O . ALA B 2 75 ? 108.30200 128.27300 159.14700 1.000 158.57160 75 ALA B O 1
ATOM 3669 N N . ALA B 2 76 ? 108.23400 128.64600 156.92200 1.000 184.28316 76 ALA B N 1
ATOM 3670 C CA . ALA B 2 76 ? 107.43400 129.85500 157.02600 1.000 184.50915 76 ALA B CA 1
ATOM 3671 C C . ALA B 2 76 ? 105.95400 129.48500 157.10600 1.000 187.10053 76 ALA B C 1
ATOM 3672 O O . ALA B 2 76 ? 105.58600 128.30900 157.16300 1.000 186.70639 76 ALA B O 1
ATOM 3674 N N . ALA B 2 77 ? 105.08600 130.49400 157.11300 1.000 207.81849 77 ALA B N 1
ATOM 3675 C CA . ALA B 2 77 ? 103.64200 130.28200 157.18700 1.000 208.11271 77 ALA B CA 1
ATOM 3676 C C . ALA B 2 77 ? 103.09200 130.23400 155.76700 1.000 207.78981 77 ALA B C 1
ATOM 3677 O O . ALA B 2 77 ? 102.94000 131.26600 155.11000 1.000 206.16942 77 ALA B O 1
ATOM 3679 N N . GLY B 2 78 ? 102.79300 129.02900 155.29100 1.000 216.20898 78 GLY B N 1
ATOM 3680 C CA . GLY B 2 78 ? 102.25400 128.85900 153.95600 1.000 215.61028 78 GLY B CA 1
ATOM 3681 C C . GLY B 2 78 ? 101.59900 127.50800 153.80900 1.000 217.01925 78 GLY B C 1
ATOM 3682 O O . GLY B 2 78 ? 101.87700 126.57900 154.57400 1.000 215.50537 78 GLY B O 1
ATOM 3683 N N . ARG B 2 79 ? 100.71700 127.39900 152.81400 1.000 235.24565 79 ARG B N 1
ATOM 3684 C CA . ARG B 2 79 ? 100.01200 126.14800 152.56500 1.000 235.50208 79 ARG B CA 1
ATOM 3685 C C . ARG B 2 79 ? 100.89500 125.08700 151.92300 1.000 234.41048 79 ARG B C 1
ATOM 3686 O O . ARG B 2 79 ? 100.49300 123.92000 151.87600 1.000 233.35041 79 ARG B O 1
ATOM 3694 N N . ALA B 2 80 ? 102.07300 125.45800 151.42500 1.000 205.49186 80 ALA B N 1
ATOM 3695 C CA . ALA B 2 80 ? 102.97600 124.47900 150.83700 1.000 204.17172 80 ALA B CA 1
ATOM 3696 C C . ALA B 2 80 ? 103.47500 123.50900 151.90100 1.000 205.68757 80 ALA B C 1
ATOM 3697 O O . ALA B 2 80 ? 103.78200 123.90100 153.03000 1.000 206.78229 80 ALA B O 1
ATOM 3699 N N . ALA B 2 81 ? 103.55600 122.23200 151.53200 1.000 175.84515 81 ALA B N 1
ATOM 3700 C CA . ALA B 2 81 ? 103.97700 121.19000 152.45900 1.000 173.74398 81 ALA B CA 1
ATOM 3701 C C . ALA B 2 81 ? 105.49000 121.07100 152.57900 1.000 173.17517 81 ALA B C 1
ATOM 3702 O O . ALA B 2 81 ? 105.96800 120.27300 153.39200 1.000 174.48711 81 ALA B O 1
ATOM 3704 N N . PHE B 2 82 ? 106.25300 121.83900 151.79900 1.000 146.45205 82 PHE B N 1
ATOM 3705 C CA . PHE B 2 82 ? 107.70500 121.77900 151.84700 1.000 146.91731 82 PHE B CA 1
ATOM 3706 C C . PHE B 2 82 ? 108.36400 123.14500 151.97700 1.000 149.57746 82 PHE B C 1
ATOM 3707 O O . PHE B 2 82 ? 109.59600 123.21300 152.03500 1.000 153.69818 82 PHE B O 1
ATOM 3715 N N . GLY B 2 83 ? 107.58900 124.22400 152.03100 1.000 139.57303 83 GLY B N 1
ATOM 3716 C CA . GLY B 2 83 ? 108.16100 125.55300 152.18700 1.000 137.61738 83 GLY B CA 1
ATOM 3717 C C . GLY B 2 83 ? 109.04100 125.98900 151.03600 1.000 138.37234 83 GLY B C 1
ATOM 3718 O O . GLY B 2 83 ? 110.11200 126.56700 151.26100 1.000 143.53824 83 GLY B O 1
ATOM 3719 N N . ASP B 2 84 ? 108.61500 125.72600 149.80500 1.000 140.04890 84 ASP B N 1
ATOM 3720 C CA . ASP B 2 84 ? 109.37300 126.09900 148.61900 1.000 143.09443 84 ASP B CA 1
ATOM 3721 C C . ASP B 2 84 ? 108.75000 127.32400 147.96300 1.000 147.68273 84 ASP B C 1
ATOM 3722 O O . ASP B 2 84 ? 107.52500 127.44400 147.88300 1.000 149.91313 84 ASP B O 1
ATOM 3727 N N . ALA B 2 85 ? 109.60500 128.23200 147.49600 1.000 141.89788 85 ALA B N 1
ATOM 3728 C CA . ALA B 2 85 ? 109.15000 129.45000 146.84300 1.000 137.59881 85 ALA B CA 1
ATOM 3729 C C . ALA B 2 85 ? 110.08700 129.77200 145.69000 1.000 142.17712 85 ALA B C 1
ATOM 3730 O O . ALA B 2 85 ? 111.24000 129.33500 145.65900 1.000 149.43449 85 ALA B O 1
ATOM 3732 N N . GLU B 2 86 ? 109.57500 130.54600 144.73700 1.000 143.50537 86 GLU B N 1
ATOM 3733 C CA . GLU B 2 86 ? 110.36400 130.91900 143.57400 1.000 141.87470 86 GLU B CA 1
ATOM 3734 C C . GLU B 2 86 ? 111.46400 131.90500 143.96100 1.000 144.95102 86 GLU B C 1
ATOM 3735 O O . GLU B 2 86 ? 111.37800 132.61900 144.96400 1.000 147.60430 86 GLU B O 1
ATOM 3741 N N . VAL B 2 87 ? 112.50700 131.93400 143.14400 1.000 131.41727 87 VAL B N 1
ATOM 3742 C CA . VAL B 2 87 ? 113.67200 132.77700 143.38100 1.000 130.42385 87 VAL B CA 1
ATOM 3743 C C . VAL B 2 87 ? 113.42300 134.15300 142.77800 1.000 136.54880 87 VAL B C 1
ATOM 3744 O O . VAL B 2 87 ? 112.73800 134.29700 141.75900 1.000 139.28421 87 VAL B O 1
ATOM 3748 N N . ASP B 2 88 ? 113.96900 135.17700 143.42100 1.000 149.79654 88 ASP B N 1
ATOM 3749 C CA . ASP B 2 88 ? 113.81400 136.54700 142.94100 1.000 152.66581 88 ASP B CA 1
ATOM 3750 C C . ASP B 2 88 ? 114.60900 136.73600 141.65500 1.000 152.70134 88 ASP B C 1
ATOM 3751 O O . ASP B 2 88 ? 115.83100 136.53700 141.66000 1.000 154.20742 88 ASP B O 1
ATOM 3756 N N . PRO B 2 89 ? 113.97100 137.10300 140.54000 1.000 144.33348 89 PRO B N 1
ATOM 3757 C CA . PRO B 2 89 ? 114.73200 137.30200 139.29400 1.000 142.46765 89 PRO B CA 1
ATOM 3758 C C . PRO B 2 89 ? 115.78600 138.39100 139.38600 1.000 143.54082 89 PRO B C 1
ATOM 3759 O O . PRO B 2 89 ? 116.84200 138.26900 138.75500 1.000 152.85455 89 PRO B O 1
ATOM 3763 N N . SER B 2 90 ? 115.53000 139.45700 140.14700 1.000 145.93423 90 SER B N 1
ATOM 3764 C CA . SER B 2 90 ? 116.49000 140.55500 140.22400 1.000 149.11471 90 SER B CA 1
ATOM 3765 C C . SER B 2 90 ? 117.76700 140.13100 140.93900 1.000 153.95201 90 SER B C 1
ATOM 3766 O O . SER B 2 90 ? 118.87200 140.46900 140.50000 1.000 153.51024 90 SER B O 1
ATOM 3769 N N . LEU B 2 91 ? 117.63800 139.39200 142.04400 1.000 144.53659 91 LEU B N 1
ATOM 3770 C CA . LEU B 2 91 ? 118.81600 138.99600 142.80700 1.000 140.77968 91 LEU B CA 1
ATOM 3771 C C . LEU B 2 91 ? 119.59200 137.88800 142.10400 1.000 140.03018 91 LEU B C 1
ATOM 3772 O O . LEU B 2 91 ? 120.82800 137.90300 142.08600 1.000 143.59195 91 LEU B O 1
ATOM 3777 N N . PHE B 2 92 ? 118.88700 136.92000 141.52000 1.000 128.33578 92 PHE B N 1
ATOM 3778 C CA . PHE B 2 92 ? 119.50400 135.75400 140.88600 1.000 124.21662 92 PHE B CA 1
ATOM 3779 C C . PHE B 2 92 ? 118.95500 135.61600 139.47200 1.000 126.94977 92 PHE B C 1
ATOM 3780 O O . PHE B 2 92 ? 118.06600 134.79300 139.21400 1.000 128.17427 92 PHE B O 1
ATOM 3788 N N . PRO B 2 93 ? 119.46400 136.41000 138.52600 1.000 138.87423 93 PRO B N 1
ATOM 3789 C CA . PRO B 2 93 ? 118.93800 136.35300 137.15300 1.000 139.96179 93 PRO B CA 1
ATOM 3790 C C . PRO B 2 93 ? 119.36300 135.11900 136.37200 1.000 137.28735 93 PRO B C 1
ATOM 3791 O O . PRO B 2 93 ? 118.75000 134.83100 135.33600 1.000 144.33930 93 PRO B O 1
ATOM 3795 N N . SER B 2 94 ? 120.38300 134.38700 136.82100 1.000 125.00138 94 SER B N 1
ATOM 3796 C CA . SER B 2 94 ? 120.86800 133.22700 136.08400 1.000 124.92159 94 SER B CA 1
ATOM 3797 C C . SER B 2 94 ? 120.31400 131.90400 136.59400 1.000 131.30120 94 SER B C 1
ATOM 3798 O O . SER B 2 94 ? 120.43500 130.89300 135.89400 1.000 134.69148 94 SER B O 1
ATOM 3801 N N . LEU B 2 95 ? 119.71400 131.88100 137.78500 1.000 130.79032 95 LEU B N 1
ATOM 3802 C CA . LEU B 2 95 ? 119.17600 130.64700 138.35900 1.000 129.88665 95 LEU B CA 1
ATOM 3803 C C . LEU B 2 95 ? 117.81900 130.34100 137.72200 1.000 133.07769 95 LEU B C 1
ATOM 3804 O O . LEU B 2 95 ? 116.75400 130.47500 138.32700 1.000 134.26035 95 LEU B O 1
ATOM 3809 N N . ARG B 2 96 ? 117.88000 129.92000 136.46100 1.000 130.62109 96 ARG B N 1
ATOM 3810 C CA . ARG B 2 96 ? 116.68700 129.56900 135.70500 1.000 126.87759 96 ARG B CA 1
ATOM 3811 C C . ARG B 2 96 ? 117.08900 128.63600 134.57500 1.000 129.10721 96 ARG B C 1
ATOM 3812 O O . ARG B 2 96 ? 118.26000 128.56000 134.19500 1.000 137.71397 96 ARG B O 1
ATOM 3820 N N . SER B 2 97 ? 116.09900 127.92500 134.04100 1.000 136.66755 97 SER B N 1
ATOM 3821 C CA . SER B 2 97 ? 116.33600 127.04900 132.90200 1.000 139.63288 97 SER B CA 1
ATOM 3822 C C . SER B 2 97 ? 116.49400 127.89000 131.64100 1.000 147.17654 97 SER B C 1
ATOM 3823 O O . SER B 2 97 ? 115.61600 128.69300 131.30900 1.000 149.87506 97 SER B O 1
ATOM 3826 N N . VAL B 2 98 ? 117.61500 127.71200 130.94200 1.000 140.15123 98 VAL B N 1
ATOM 3827 C CA . VAL B 2 98 ? 117.87900 128.51500 129.75100 1.000 137.11766 98 VAL B CA 1
ATOM 3828 C C . VAL B 2 98 ? 116.92100 128.13600 128.62800 1.000 136.60540 98 VAL B C 1
ATOM 3829 O O . VAL B 2 98 ? 116.38500 129.00300 127.92900 1.000 141.75690 98 VAL B O 1
ATOM 3833 N N . GLY B 2 99 ? 116.69900 126.83600 128.43400 1.000 127.75264 99 GLY B N 1
ATOM 3834 C CA . GLY B 2 99 ? 115.85800 126.39700 127.33200 1.000 131.26275 99 GLY B CA 1
ATOM 3835 C C . GLY B 2 99 ? 114.40100 126.79300 127.48700 1.000 132.42958 99 GLY B C 1
ATOM 3836 O O . GLY B 2 99 ? 113.77500 127.26900 126.53600 1.000 132.02582 99 GLY B O 1
ATOM 3837 N N . SER B 2 100 ? 113.84100 126.61200 128.68500 1.000 145.22533 100 SER B N 1
ATOM 3838 C CA . SER B 2 100 ? 112.41300 126.79800 128.89900 1.000 145.76927 100 SER B CA 1
ATOM 3839 C C . SER B 2 100 ? 112.05400 128.06000 129.66800 1.000 143.45206 100 SER B C 1
ATOM 3840 O O . SER B 2 100 ? 110.89300 128.47800 129.61900 1.000 146.31501 100 SER B O 1
ATOM 3843 N N . GLY B 2 101 ? 113.00300 128.67300 130.36900 1.000 137.65580 101 GLY B N 1
ATOM 3844 C CA . GLY B 2 101 ? 112.70900 129.86400 131.13700 1.000 137.20181 101 GLY B CA 1
ATOM 3845 C C . GLY B 2 101 ? 112.03700 129.62400 132.46900 1.000 141.45083 101 GLY B C 1
ATOM 3846 O O . GLY B 2 101 ? 111.57000 130.58600 133.08900 1.000 140.17043 101 GLY B O 1
ATOM 3847 N N . VAL B 2 102 ? 111.97100 128.37900 132.92900 1.000 144.36279 102 VAL B N 1
ATOM 3848 C CA . VAL B 2 102 ? 111.33200 128.05300 134.20100 1.000 141.95913 102 VAL B CA 1
ATOM 3849 C C . VAL B 2 102 ? 112.20900 128.55200 135.34300 1.000 142.76694 102 VAL B C 1
ATOM 3850 O O . VAL B 2 102 ? 113.38600 128.17200 135.43100 1.000 144.58800 102 VAL B O 1
ATOM 3854 N N . PRO B 2 103 ? 111.69000 129.39700 136.23100 1.000 130.81038 103 PRO B N 1
ATOM 3855 C CA . PRO B 2 103 ? 112.50500 129.87900 137.35000 1.000 132.36536 103 PRO B CA 1
ATOM 3856 C C . PRO B 2 103 ? 112.78500 128.77800 138.35900 1.000 135.21563 103 PRO B C 1
ATOM 3857 O O . PRO B 2 103 ? 112.01700 127.82400 138.50800 1.000 138.08445 103 PRO B O 1
ATOM 3861 N N . ALA B 2 104 ? 113.90600 128.92200 139.05900 1.000 134.22054 104 ALA B N 1
ATOM 3862 C CA . ALA B 2 104 ? 114.29000 127.96400 140.08100 1.000 132.27497 104 ALA B CA 1
ATOM 3863 C C . ALA B 2 104 ? 113.50400 128.20500 141.36700 1.000 136.92631 104 ALA B C 1
ATOM 3864 O O . ALA B 2 104 ? 112.90200 129.26200 141.57200 1.000 140.49620 104 ALA B O 1
ATOM 3866 N N . ARG B 2 105 ? 113.51800 127.20100 142.24000 1.000 133.88179 105 ARG B N 1
ATOM 3867 C CA . ARG B 2 105 ? 112.81200 127.25900 143.51100 1.000 132.25092 105 ARG B CA 1
ATOM 3868 C C . ARG B 2 105 ? 113.76400 126.90400 144.64300 1.000 131.92761 105 ARG B C 1
ATOM 3869 O O . ARG B 2 105 ? 114.72000 126.14500 144.46000 1.000 140.55811 105 ARG B O 1
ATOM 3877 N N . ALA B 2 106 ? 113.49100 127.46300 145.82000 1.000 115.86739 106 ALA B N 1
ATOM 3878 C CA . ALA B 2 106 ? 114.31200 127.23100 146.99800 1.000 115.95689 106 ALA B CA 1
ATOM 3879 C C . ALA B 2 106 ? 113.44000 127.39100 148.23700 1.000 121.97359 106 ALA B C 1
ATOM 3880 O O . ALA B 2 106 ? 112.24300 127.67500 148.14600 1.000 129.09483 106 ALA B O 1
ATOM 3882 N N . ASN B 2 107 ? 114.05300 127.20100 149.40400 1.000 126.81397 107 ASN B N 1
ATOM 3883 C CA . ASN B 2 107 ? 113.32800 127.32500 150.66100 1.000 128.16744 107 ASN B CA 1
ATOM 3884 C C . ASN B 2 107 ? 112.87500 128.76500 150.87000 1.000 134.18981 107 ASN B C 1
ATOM 3885 O O . ASN B 2 107 ? 113.66900 129.70200 150.74500 1.000 138.99244 107 ASN B O 1
ATOM 3890 N N . ALA B 2 108 ? 111.58900 128.93800 151.18600 1.000 132.68032 108 ALA B N 1
ATOM 3891 C CA . ALA B 2 108 ? 111.04200 130.27900 151.36500 1.000 133.61960 108 ALA B CA 1
ATOM 3892 C C . ALA B 2 108 ? 111.66300 130.98300 152.56600 1.000 132.49635 108 ALA B C 1
ATOM 3893 O O . ALA B 2 108 ? 111.99600 132.17100 152.49100 1.000 137.43955 108 ALA B O 1
ATOM 3895 N N . ALA B 2 109 ? 111.81700 130.26900 153.68400 1.000 130.41564 109 ALA B N 1
ATOM 3896 C CA . ALA B 2 109 ? 112.37800 130.88500 154.88200 1.000 135.55488 109 ALA B CA 1
ATOM 3897 C C . ALA B 2 109 ? 113.82900 131.29600 154.67100 1.000 139.35553 109 ALA B C 1
ATOM 3898 O O . ALA B 2 109 ? 114.24200 132.38400 155.08800 1.000 142.15672 109 ALA B O 1
ATOM 3900 N N . PHE B 2 110 ? 114.62200 130.43400 154.02800 1.000 137.19939 110 PHE B N 1
ATOM 3901 C CA . PHE B 2 110 ? 116.02800 130.75200 153.79800 1.000 135.38806 110 PHE B CA 1
ATOM 3902 C C . PHE B 2 110 ? 116.18300 131.91700 152.82900 1.000 138.63061 110 PHE B C 1
ATOM 3903 O O . PHE B 2 110 ? 117.05700 132.77300 153.01500 1.000 141.54153 110 PHE B O 1
ATOM 3911 N N . LEU B 2 111 ? 115.35200 131.96400 151.78500 1.000 129.86810 111 LEU B N 1
ATOM 3912 C CA . LEU B 2 111 ? 115.42300 133.06700 150.83200 1.000 124.63710 111 LEU B CA 1
ATOM 3913 C C . LEU B 2 111 ? 115.05900 134.39200 151.49100 1.000 125.88688 111 LEU B C 1
ATOM 3914 O O . LEU B 2 111 ? 115.69500 135.42000 151.22900 1.000 126.09791 111 LEU B O 1
ATOM 3919 N N . ALA B 2 112 ? 114.03300 134.38800 152.34500 1.000 140.47598 112 ALA B N 1
ATOM 3920 C CA . ALA B 2 112 ? 113.63000 135.61500 153.02500 1.000 140.51023 112 ALA B CA 1
ATOM 3921 C C . ALA B 2 112 ? 114.71400 136.10500 153.97700 1.000 145.00418 112 ALA B C 1
ATOM 3922 O O . ALA B 2 112 ? 114.95100 137.31400 154.08700 1.000 148.02608 112 ALA B O 1
ATOM 3924 N N . SER B 2 113 ? 115.37600 135.18200 154.68100 1.000 141.88633 113 SER B N 1
ATOM 3925 C CA . SER B 2 113 ? 116.42900 135.57500 155.61300 1.000 138.09389 113 SER B CA 1
ATOM 3926 C C . SER B 2 113 ? 117.59300 136.24000 154.88800 1.000 139.98313 113 SER B C 1
ATOM 3927 O O . SER B 2 113 ? 118.13700 137.24300 155.36300 1.000 141.03552 113 SER B O 1
ATOM 3930 N N . PHE B 2 114 ? 117.99200 135.69100 153.73900 1.000 144.91320 114 PHE B N 1
ATOM 3931 C CA . PHE B 2 114 ? 119.07900 136.29200 152.97200 1.000 144.77795 114 PHE B CA 1
ATOM 3932 C C . PHE B 2 114 ? 118.69200 137.66700 152.44400 1.000 146.09706 114 PHE B C 1
ATOM 3933 O O . PHE B 2 114 ? 119.52100 138.58500 152.41900 1.000 149.60970 114 PHE B O 1
ATOM 3941 N N . GLY B 2 115 ? 117.43900 137.82700 152.01100 1.000 150.25618 115 GLY B N 1
ATOM 3942 C CA . GLY B 2 115 ? 117.00200 139.11600 151.50100 1.000 149.42571 115 GLY B CA 1
ATOM 3943 C C . GLY B 2 115 ? 117.04400 140.20900 152.55200 1.000 154.99279 115 GLY B C 1
ATOM 3944 O O . GLY B 2 115 ? 117.36300 141.36200 152.25000 1.000 160.67908 115 GLY B O 1
ATOM 3945 N N . ALA B 2 116 ? 116.71800 139.86400 153.80000 1.000 153.59757 116 ALA B N 1
ATOM 3946 C CA . ALA B 2 116 ? 116.77600 140.84500 154.87800 1.000 152.81578 116 ALA B CA 1
ATOM 3947 C C . ALA B 2 116 ? 118.20000 141.33600 155.10300 1.000 156.15526 116 ALA B C 1
ATOM 3948 O O . ALA B 2 116 ? 118.42400 142.52900 155.34000 1.000 157.47537 116 ALA B O 1
ATOM 3950 N N . LEU B 2 117 ? 119.17700 140.42700 155.04000 1.000 161.16677 117 LEU B N 1
ATOM 3951 C CA . LEU B 2 117 ? 120.57100 140.82200 155.21200 1.000 159.09364 117 LEU B CA 1
ATOM 3952 C C . LEU B 2 117 ? 121.02400 141.75800 154.09800 1.000 155.24879 117 LEU B C 1
ATOM 3953 O O . LEU B 2 117 ? 121.75500 142.72300 154.34600 1.000 153.39524 117 LEU B O 1
ATOM 3958 N N . LEU B 2 118 ? 120.60600 141.48300 152.86000 1.000 159.14176 118 LEU B N 1
ATOM 3959 C CA . LEU B 2 118 ? 121.00200 142.33000 151.74000 1.000 162.18266 118 LEU B CA 1
ATOM 3960 C C . LEU B 2 118 ? 120.45700 143.74500 151.89400 1.000 165.82473 118 LEU B C 1
ATOM 3961 O O . LEU B 2 118 ? 121.15800 144.72300 151.60800 1.000 165.23494 118 LEU B O 1
ATOM 3966 N N . ASP B 2 119 ? 119.20900 143.87500 152.34600 1.000 183.79920 119 ASP B N 1
ATOM 3967 C CA . ASP B 2 119 ? 118.60000 145.19500 152.47100 1.000 182.04986 119 ASP B CA 1
ATOM 3968 C C . ASP B 2 119 ? 118.94600 145.85800 153.80000 1.000 182.16229 119 ASP B C 1
ATOM 3969 O O . ASP B 2 119 ? 119.27500 147.04900 153.83400 1.000 184.97668 119 ASP B O 1
ATOM 3974 N N . GLY B 2 120 ? 118.88000 145.11000 154.89900 1.000 183.70581 120 GLY B N 1
ATOM 3975 C CA . GLY B 2 120 ? 119.08900 145.68700 156.21200 1.000 184.07459 120 GLY B CA 1
ATOM 3976 C C . GLY B 2 120 ? 120.52200 145.64700 156.70200 1.000 184.78128 120 GLY B C 1
ATOM 3977 O O . GLY B 2 120 ? 121.07400 146.67700 157.10100 1.000 183.03518 120 GLY B O 1
ATOM 3978 N N . SER B 2 121 ? 121.13300 144.46600 156.68200 1.000 196.50767 121 SER B N 1
ATOM 3979 C CA . SER B 2 121 ? 122.48300 144.32000 157.19700 1.000 197.10665 121 SER B CA 1
ATOM 3980 C C . SER B 2 121 ? 123.48800 145.03000 156.28900 1.000 195.58987 121 SER B C 1
ATOM 3981 O O . SER B 2 121 ? 123.28100 145.13200 155.07700 1.000 192.89440 121 SER B O 1
ATOM 3984 N N . PRO B 2 122 ? 124.59000 145.53100 156.85600 1.000 191.48718 122 PRO B N 1
ATOM 3985 C CA . PRO B 2 122 ? 125.60500 146.20900 156.03700 1.000 189.13098 122 PRO B CA 1
ATOM 3986 C C . PRO B 2 122 ? 126.50900 145.24200 155.28700 1.000 189.74340 122 PRO B C 1
ATOM 3987 O O . PRO B 2 122 ? 127.58300 145.63200 154.81700 1.000 191.59472 122 PRO B O 1
ATOM 3991 N N . LEU B 2 123 ? 126.08900 143.97800 155.18500 1.000 189.90349 123 LEU B N 1
ATOM 3992 C CA . LEU B 2 123 ? 126.91600 142.95400 154.55200 1.000 189.66624 123 LEU B CA 1
ATOM 3993 C C . LEU B 2 123 ? 127.29500 143.33500 153.12500 1.000 190.56830 123 LEU B C 1
ATOM 3994 O O . LEU B 2 123 ? 128.38500 142.99100 152.65200 1.000 192.76796 123 LEU B O 1
ATOM 3999 N N . GLN B 2 124 ? 126.41000 144.04800 152.42400 1.000 186.34982 124 GLN B N 1
ATOM 4000 C CA . GLN B 2 124 ? 126.72000 144.47200 151.06200 1.000 185.68226 124 GLN B CA 1
ATOM 4001 C C . GLN B 2 124 ? 127.91000 145.42300 151.02600 1.000 186.20379 124 GLN B C 1
ATOM 4002 O O . GLN B 2 124 ? 128.66800 145.43200 150.04900 1.000 187.12084 124 GLN B O 1
ATOM 4008 N N . SER B 2 125 ? 128.08600 146.23400 152.06900 1.000 191.94087 125 SER B N 1
ATOM 4009 C CA . SER B 2 125 ? 129.23700 147.12800 152.12900 1.000 191.01304 125 SER B CA 1
ATOM 4010 C C . SER B 2 125 ? 130.52000 146.37400 152.46300 1.000 191.58701 125 SER B C 1
ATOM 4011 O O . SER B 2 125 ? 131.58000 146.66800 151.89900 1.000 189.41541 125 SER B O 1
ATOM 4014 N N . GLU B 2 126 ? 130.44300 145.40500 153.37900 1.000 199.81077 126 GLU B N 1
ATOM 4015 C CA . GLU B 2 126 ? 131.64000 144.68400 153.80300 1.000 197.87326 126 GLU B CA 1
ATOM 4016 C C . GLU B 2 126 ? 132.22100 143.84200 152.67400 1.000 198.40898 126 GLU B C 1
ATOM 4017 O O . GLU B 2 126 ? 133.44600 143.76200 152.52300 1.000 199.01599 126 GLU B O 1
ATOM 4023 N N . VAL B 2 127 ? 131.36400 143.19900 151.87700 1.000 187.31779 127 VAL B N 1
ATOM 4024 C CA . VAL B 2 127 ? 131.85800 142.33700 150.80700 1.000 186.36254 127 VAL B CA 1
ATOM 4025 C C . VAL B 2 127 ? 132.57100 143.16000 149.74000 1.000 186.95242 127 VAL B C 1
ATOM 4026 O O . VAL B 2 127 ? 133.56600 142.71400 149.15500 1.000 189.82804 127 VAL B O 1
ATOM 4030 N N . SER B 2 128 ? 132.08500 144.37500 149.47400 1.000 189.46855 128 SER B N 1
ATOM 4031 C CA . SER B 2 128 ? 132.73400 145.22900 148.48400 1.000 188.89683 128 SER B CA 1
ATOM 4032 C C . SER B 2 128 ? 134.09800 145.70500 148.97000 1.000 189.73826 128 SER B C 1
ATOM 4033 O O . SER B 2 128 ? 135.02800 145.85700 148.17000 1.000 189.55310 128 SER B O 1
ATOM 4036 N N . ARG B 2 129 ? 134.23200 145.95100 150.27600 1.000 200.63244 129 ARG B N 1
ATOM 4037 C CA . ARG B 2 129 ? 135.50600 146.41700 150.81500 1.000 200.68837 129 ARG B CA 1
ATOM 4038 C C . ARG B 2 129 ? 136.59700 145.36700 150.65000 1.000 200.13952 129 ARG B C 1
ATOM 4039 O O . ARG B 2 129 ? 137.74400 145.69800 150.32500 1.000 200.76075 129 ARG B O 1
ATOM 4047 N N . ALA B 2 130 ? 136.26200 144.09500 150.87700 1.000 202.01449 130 ALA B N 1
ATOM 4048 C CA . ALA B 2 130 ? 137.24700 143.03300 150.70400 1.000 203.12508 130 ALA B CA 1
ATOM 4049 C C . ALA B 2 130 ? 137.64800 142.88800 149.24200 1.000 203.77671 130 ALA B C 1
ATOM 4050 O O . ALA B 2 130 ? 138.79900 142.55300 148.93600 1.000 205.82875 130 ALA B O 1
ATOM 4052 N N . VAL B 2 131 ? 136.71000 143.12800 148.32300 1.000 192.09121 131 VAL B N 1
ATOM 4053 C CA . VAL B 2 131 ? 137.04500 143.13000 146.90100 1.000 192.28885 131 VAL B CA 1
ATOM 4054 C C . VAL B 2 131 ? 138.03000 144.25000 146.59300 1.000 192.78750 131 VAL B C 1
ATOM 4055 O O . VAL B 2 131 ? 139.00200 144.05700 145.85100 1.000 191.69029 131 VAL B O 1
ATOM 4059 N N . ALA B 2 132 ? 137.79900 145.43600 147.16000 1.000 204.92905 132 ALA B N 1
ATOM 4060 C CA . ALA B 2 132 ? 138.72700 146.54700 146.98500 1.000 205.04784 132 ALA B CA 1
ATOM 4061 C C . ALA B 2 132 ? 140.08500 146.27100 147.61600 1.000 206.54407 132 ALA B C 1
ATOM 4062 O O . ALA B 2 132 ? 141.07500 146.89700 147.22300 1.000 205.51640 132 ALA B O 1
ATOM 4064 N N . GLU B 2 133 ? 140.15400 145.35600 148.57900 1.000 215.83421 133 GLU B N 1
ATOM 4065 C CA . GLU B 2 133 ? 141.40900 144.97100 149.20800 1.000 215.09659 133 GLU B CA 1
ATOM 4066 C C . GLU B 2 133 ? 142.09200 143.81000 148.49700 1.000 214.49319 133 GLU B C 1
ATOM 4067 O O . GLU B 2 133 ? 143.11900 143.32600 148.98400 1.000 214.08936 133 GLU B O 1
ATOM 4073 N N . GLU B 2 134 ? 141.54400 143.35800 147.36700 1.000 213.89547 134 GLU B N 1
ATOM 4074 C CA . GLU B 2 134 ? 142.10400 142.24700 146.59400 1.000 213.71456 134 GLU B CA 1
ATOM 4075 C C . GLU B 2 134 ? 142.22700 140.98400 147.44300 1.000 214.16684 134 GLU B C 1
ATOM 4076 O O . GLU B 2 134 ? 143.21900 140.25600 147.36800 1.000 215.93564 134 GLU B O 1
ATOM 4082 N N . LYS B 2 135 ? 141.21000 140.72200 148.25900 1.000 205.25349 135 LYS B N 1
ATOM 4083 C CA . LYS B 2 135 ? 141.17000 139.55200 149.12500 1.000 206.52975 135 LYS B CA 1
ATOM 4084 C C . LYS B 2 135 ? 140.08400 138.60000 148.64500 1.000 205.75649 135 LYS B C 1
ATOM 4085 O O . LYS B 2 135 ? 138.93900 139.01400 148.43200 1.000 205.57057 135 LYS B O 1
ATOM 4091 N N . ARG B 2 136 ? 140.44500 137.33100 148.47400 1.000 185.74691 136 ARG B N 1
ATOM 4092 C CA . ARG B 2 136 ? 139.46000 136.31300 148.13900 1.000 185.49852 136 ARG B CA 1
ATOM 4093 C C . ARG B 2 136 ? 138.52100 136.09900 149.31800 1.000 184.57243 136 ARG B C 1
ATOM 4094 O O . ARG B 2 136 ? 138.96500 135.83000 150.43700 1.000 181.54548 136 ARG B O 1
ATOM 4102 N N . ILE B 2 137 ? 137.22000 136.21300 149.07100 1.000 175.11406 137 ILE B N 1
ATOM 4103 C CA . ILE B 2 137 ? 136.21700 136.08300 150.12100 1.000 175.98208 137 ILE B CA 1
ATOM 4104 C C . ILE B 2 137 ? 135.74700 134.63700 150.21100 1.000 176.33322 137 ILE B C 1
ATOM 4105 O O . ILE B 2 137 ? 135.79900 133.89000 149.22600 1.000 176.24150 137 ILE B O 1
ATOM 4110 N N . VAL B 2 138 ? 135.35400 134.22400 151.41300 1.000 163.91130 138 VAL B N 1
ATOM 4111 C CA . VAL B 2 138 ? 134.82000 132.89200 151.66400 1.000 160.73980 138 VAL B CA 1
ATOM 4112 C C . VAL B 2 138 ? 133.56500 133.03200 152.51200 1.000 161.56685 138 VAL B C 1
ATOM 4113 O O . VAL B 2 138 ? 133.35500 134.04700 153.18400 1.000 164.22410 138 VAL B O 1
ATOM 4117 N N . PHE B 2 139 ? 132.72400 132.00100 152.47400 1.000 158.27712 139 PHE B N 1
ATOM 4118 C CA . PHE B 2 139 ? 131.50100 131.96000 153.26400 1.000 157.41046 139 PHE B CA 1
ATOM 4119 C C . PHE B 2 139 ? 131.46800 130.66500 154.06000 1.000 161.26762 139 PHE B C 1
ATOM 4120 O O . PHE B 2 139 ? 131.67400 129.58400 153.50000 1.000 169.83404 139 PHE B O 1
ATOM 4128 N N . THR B 2 140 ? 131.20500 130.77700 155.36000 1.000 159.04179 140 THR B N 1
ATOM 4129 C CA . THR B 2 140 ? 131.18700 129.63000 156.25500 1.000 160.70208 140 THR B CA 1
ATOM 4130 C C . THR B 2 140 ? 129.95100 129.68600 157.14000 1.000 163.00640 140 THR B C 1
ATOM 4131 O O . THR B 2 140 ? 129.41300 130.76200 157.41900 1.000 167.30013 140 THR B O 1
ATOM 4135 N N . GLY B 2 141 ? 129.50700 128.51600 157.57700 1.000 155.25815 141 GLY B N 1
ATOM 4136 C CA . GLY B 2 141 ? 128.34800 128.43300 158.44200 1.000 157.59653 141 GLY B CA 1
ATOM 4137 C C . GLY B 2 141 ? 128.11200 127.00000 158.86300 1.000 154.74729 141 GLY B C 1
ATOM 4138 O O . GLY B 2 141 ? 128.61300 126.05400 158.24500 1.000 159.38747 141 GLY B O 1
ATOM 4139 N N . HIS B 2 142 ? 127.33500 126.85700 159.93400 1.000 147.14775 142 HIS B N 1
ATOM 4140 C CA . HIS B 2 142 ? 126.99100 125.55700 160.48900 1.000 144.75869 142 HIS B CA 1
ATOM 4141 C C . HIS B 2 142 ? 125.47900 125.43300 160.58400 1.000 149.55787 142 HIS B C 1
ATOM 4142 O O . HIS B 2 142 ? 124.79000 126.40000 160.92600 1.000 159.25681 142 HIS B O 1
ATOM 4149 N N . SER B 2 143 ? 124.97200 124.24100 160.27800 1.000 151.28073 143 SER B N 1
ATOM 4150 C CA . SER B 2 143 ? 123.53500 123.93100 160.31400 1.000 156.95365 143 SER B CA 1
ATOM 4151 C C . SER B 2 143 ? 122.83800 124.88000 159.34100 1.000 157.55904 143 SER B C 1
ATOM 4152 O O . SER B 2 143 ? 123.26700 124.97500 158.18000 1.000 156.65439 143 SER B O 1
ATOM 4155 N N . SER B 2 144 ? 121.78200 125.58700 159.75200 1.000 149.07801 144 SER B N 1
ATOM 4156 C CA . SER B 2 144 ? 121.09900 126.50800 158.85100 1.000 148.03005 144 SER B CA 1
ATOM 4157 C C . SER B 2 144 ? 121.97500 127.68600 158.44600 1.000 147.33451 144 SER B C 1
ATOM 4158 O O . SER B 2 144 ? 121.69800 128.32400 157.42500 1.000 145.29822 144 SER B O 1
ATOM 4161 N N . GLY B 2 145 ? 123.01600 127.99200 159.22300 1.000 153.21043 145 GLY B N 1
ATOM 4162 C CA . GLY B 2 145 ? 123.91300 129.07300 158.84600 1.000 150.78683 145 GLY B CA 1
ATOM 4163 C C . GLY B 2 145 ? 124.64100 128.79900 157.54500 1.000 153.06455 145 GLY B C 1
ATOM 4164 O O . GLY B 2 145 ? 124.81200 129.69700 156.71700 1.000 154.11857 145 GLY B O 1
ATOM 4165 N N . GLY B 2 146 ? 125.08300 127.55500 157.34700 1.000 142.48183 146 GLY B N 1
ATOM 4166 C CA . GLY B 2 146 ? 125.72900 127.19600 156.09700 1.000 137.14936 146 GLY B CA 1
ATOM 4167 C C . GLY B 2 146 ? 124.79600 127.26100 154.90500 1.000 137.45203 146 GLY B C 1
ATOM 4168 O O . GLY B 2 146 ? 125.24100 127.50000 153.77900 1.000 141.21776 146 GLY B O 1
ATOM 4169 N N . SER B 2 147 ? 123.49800 127.04200 155.13100 1.000 133.01613 147 SER B N 1
ATOM 4170 C CA . SER B 2 147 ? 122.52800 127.14600 154.04500 1.000 135.42611 147 SER B CA 1
ATOM 4171 C C . SER B 2 147 ? 122.46700 128.56600 153.49500 1.000 142.34728 147 SER B C 1
ATOM 4172 O O . SER B 2 147 ? 122.39000 128.76500 152.27700 1.000 144.28913 147 SER B O 1
ATOM 4175 N N . ILE B 2 148 ? 122.49500 129.56500 154.37900 1.000 132.53825 148 ILE B N 1
ATOM 4176 C CA . ILE B 2 148 ? 122.50600 130.95400 153.93200 1.000 124.11090 148 ILE B CA 1
ATOM 4177 C C . ILE B 2 148 ? 123.81100 131.27400 153.21500 1.000 127.32375 148 ILE B C 1
ATOM 4178 O O . ILE B 2 148 ? 123.83300 132.04500 152.24700 1.000 132.82651 148 ILE B O 1
ATOM 4183 N N . ALA B 2 149 ? 124.91900 130.68400 153.67300 1.000 134.92583 149 ALA B N 1
ATOM 4184 C CA . ALA B 2 149 ? 126.21100 130.93000 153.04000 1.000 135.58247 149 ALA B CA 1
ATOM 4185 C C . ALA B 2 149 ? 126.22600 130.47500 151.58700 1.000 135.99174 149 ALA B C 1
ATOM 4186 O O . ALA B 2 149 ? 126.88800 131.09800 150.75000 1.000 143.82840 149 ALA B O 1
ATOM 4188 N N . THR B 2 150 ? 125.51400 129.39000 151.27000 1.000 117.42916 150 THR B N 1
ATOM 4189 C CA . THR B 2 150 ? 125.43600 128.93700 149.88500 1.000 118.80203 150 THR B CA 1
ATOM 4190 C C . THR B 2 150 ? 124.76100 129.98000 149.00300 1.000 124.25324 150 THR B C 1
ATOM 4191 O O . THR B 2 150 ? 125.21600 130.24700 147.88400 1.000 133.01269 150 THR B O 1
ATOM 4195 N N . LEU B 2 151 ? 123.67300 130.58100 149.49000 1.000 121.09275 151 LEU B N 1
ATOM 4196 C CA . LEU B 2 151 ? 123.00100 131.62900 148.72800 1.000 121.86180 151 LEU B CA 1
ATOM 4197 C C . LEU B 2 151 ? 123.88500 132.86200 148.58300 1.000 119.79342 151 LEU B C 1
ATOM 4198 O O . LEU B 2 151 ? 123.89800 133.50100 147.52400 1.000 123.75799 151 LEU B O 1
ATOM 4203 N N . ALA B 2 152 ? 124.62300 133.21500 149.63800 1.000 123.98357 152 ALA B N 1
ATOM 4204 C CA . ALA B 2 152 ? 125.49800 134.38200 149.57600 1.000 119.11351 152 ALA B CA 1
ATOM 4205 C C . ALA B 2 152 ? 126.59900 134.19600 148.54000 1.000 121.04651 152 ALA B C 1
ATOM 4206 O O . ALA B 2 152 ? 126.94300 135.13700 147.81400 1.000 128.14687 152 ALA B O 1
ATOM 4208 N N . ALA B 2 153 ? 127.17000 132.99200 148.46200 1.000 131.59447 153 ALA B N 1
ATOM 4209 C CA . ALA B 2 153 ? 128.21400 132.73000 147.47700 1.000 133.46172 153 ALA B CA 1
ATOM 4210 C C . ALA B 2 153 ? 127.68000 132.86100 146.05600 1.000 138.61871 153 ALA B C 1
ATOM 4211 O O . ALA B 2 153 ? 128.36100 133.40100 145.17600 1.000 148.51816 153 ALA B O 1
ATOM 4213 N N . ILE B 2 154 ? 126.46500 132.36600 145.81200 1.000 121.42326 154 ILE B N 1
ATOM 4214 C CA . ILE B 2 154 ? 125.86500 132.48100 144.48600 1.000 123.44663 154 ILE B CA 1
ATOM 4215 C C . ILE B 2 154 ? 125.58800 133.94200 144.14800 1.000 129.49084 154 ILE B C 1
ATOM 4216 O O . ILE B 2 154 ? 125.78500 134.37700 143.00700 1.000 126.15881 154 ILE B O 1
ATOM 4221 N N . TRP B 2 155 ? 125.13200 134.72100 145.13300 1.000 141.06817 155 TRP B N 1
ATOM 4222 C CA . TRP B 2 155 ? 124.83700 136.13000 144.88900 1.000 131.48989 155 TRP B CA 1
ATOM 4223 C C . TRP B 2 155 ? 126.08900 136.89800 144.48400 1.000 131.19064 155 TRP B C 1
ATOM 4224 O O . TRP B 2 155 ? 126.04100 137.74900 143.58800 1.000 137.62390 155 TRP B O 1
ATOM 4235 N N . PHE B 2 156 ? 127.21800 136.61800 145.13900 1.000 140.14452 156 PHE B N 1
ATOM 4236 C CA . PHE B 2 156 ? 128.47100 137.26200 144.75600 1.000 138.60421 156 PHE B CA 1
ATOM 4237 C C . PHE B 2 156 ? 128.88400 136.86600 143.34400 1.000 141.27961 156 PHE B C 1
ATOM 4238 O O . PHE B 2 156 ? 129.40300 137.69400 142.58600 1.000 153.04583 156 PHE B O 1
ATOM 4246 N N . LEU B 2 157 ? 128.66900 135.60100 142.97800 1.000 131.72066 157 LEU B N 1
ATOM 4247 C CA . LEU B 2 157 ? 129.01300 135.14700 141.63400 1.000 139.20908 157 LEU B CA 1
ATOM 4248 C C . LEU B 2 157 ? 128.18600 135.86800 140.57700 1.000 144.82196 157 LEU B C 1
ATOM 4249 O O . LEU B 2 157 ? 128.69800 136.20900 139.50400 1.000 147.83766 157 LEU B O 1
ATOM 4254 N N . GLU B 2 158 ? 126.90200 136.09900 140.85900 1.000 156.27516 158 GLU B N 1
ATOM 4255 C CA . GLU B 2 158 ? 126.03200 136.75000 139.88400 1.000 155.92384 158 GLU B CA 1
ATOM 4256 C C . GLU B 2 158 ? 126.48300 138.17800 139.60000 1.000 153.80429 158 GLU B C 1
ATOM 4257 O O . GLU B 2 158 ? 126.48600 138.61600 138.44300 1.000 153.93119 158 GLU B O 1
ATOM 4263 N N . THR B 2 159 ? 126.85900 138.92100 140.64300 1.000 152.03012 159 THR B N 1
ATOM 4264 C CA . THR B 2 159 ? 127.28900 140.30300 140.45000 1.000 148.23281 159 THR B CA 1
ATOM 4265 C C . THR B 2 159 ? 128.57400 140.37600 139.63500 1.000 152.10015 159 THR B C 1
ATOM 4266 O O . THR B 2 159 ? 128.69900 141.21200 138.73100 1.000 155.55286 159 THR B O 1
ATOM 4270 N N . CYS B 2 160 ? 129.54300 139.50900 139.93800 1.000 165.68353 160 CYS B N 1
ATOM 4271 C CA . CYS B 2 160 ? 130.81100 139.53300 139.21600 1.000 165.91709 160 CYS B CA 1
ATOM 4272 C C . CYS B 2 160 ? 130.63400 139.11000 137.76200 1.000 167.95932 160 CYS B C 1
ATOM 4273 O O . CYS B 2 160 ? 131.23800 139.70300 136.86100 1.000 172.61948 160 CYS B O 1
ATOM 4276 N N . THR B 2 161 ? 129.81800 138.08300 137.51600 1.000 172.40432 161 THR B N 1
ATOM 4277 C CA . THR B 2 161 ? 129.64100 137.58400 136.15600 1.000 174.32305 161 THR B CA 1
ATOM 4278 C C . THR B 2 161 ? 128.96600 138.61800 135.26200 1.000 177.25836 161 THR B C 1
ATOM 4279 O O . THR B 2 161 ? 129.34900 138.78400 134.09800 1.000 176.36910 161 THR B O 1
ATOM 4283 N N . ARG B 2 162 ? 127.95400 139.31700 135.78500 1.000 188.47938 162 ARG B N 1
ATOM 4284 C CA . ARG B 2 162 ? 127.24000 140.30100 134.97700 1.000 185.00142 162 ARG B CA 1
ATOM 4285 C C . ARG B 2 162 ? 128.15600 141.44400 134.55800 1.000 183.24915 162 ARG B C 1
ATOM 4286 O O . ARG B 2 162 ? 128.12000 141.88700 133.40400 1.000 181.11055 162 ARG B O 1
ATOM 4294 N N . ARG B 2 163 ? 128.98500 141.93200 135.47700 1.000 193.95554 163 ARG B N 1
ATOM 4295 C CA . ARG B 2 163 ? 129.89400 143.02400 135.16900 1.000 195.79617 163 ARG B CA 1
ATOM 4296 C C . ARG B 2 163 ? 131.09500 142.50400 134.38000 1.000 196.94889 163 ARG B C 1
ATOM 4297 O O . ARG B 2 163 ? 131.24800 141.30400 134.13500 1.000 195.49639 163 ARG B O 1
ATOM 4305 N N . GLY B 2 164 ? 131.96100 143.43000 133.97900 1.000 215.81905 164 GLY B N 1
ATOM 4306 C CA . GLY B 2 164 ? 133.17800 143.08800 133.27500 1.000 215.62966 164 GLY B CA 1
ATOM 4307 C C . GLY B 2 164 ? 134.31300 142.60700 134.14500 1.000 216.95662 164 GLY B C 1
ATOM 4308 O O . GLY B 2 164 ? 135.37300 142.24800 133.62400 1.000 217.61861 164 GLY B O 1
ATOM 4309 N N . SER B 2 165 ? 134.12500 142.58900 135.46500 1.000 231.44808 165 SER B N 1
ATOM 4310 C CA . SER B 2 165 ? 135.16000 142.14400 136.39800 1.000 232.55675 165 SER B CA 1
ATOM 4311 C C . SER B 2 165 ? 135.09900 140.62200 136.53400 1.000 233.39953 165 SER B C 1
ATOM 4312 O O . SER B 2 165 ? 134.69800 140.06100 137.55600 1.000 234.14799 165 SER B O 1
ATOM 4315 N N . VAL B 2 166 ? 135.51400 139.94700 135.45800 1.000 244.43704 166 VAL B N 1
ATOM 4316 C CA . VAL B 2 166 ? 135.55500 138.48700 135.44400 1.000 244.78787 166 VAL B CA 1
ATOM 4317 C C . VAL B 2 166 ? 136.83600 137.94300 136.06300 1.000 243.82979 166 VAL B C 1
ATOM 4318 O O . VAL B 2 166 ? 136.93900 136.72700 136.28800 1.000 242.60937 166 VAL B O 1
ATOM 4322 N N . ASN B 2 167 ? 137.80600 138.80400 136.36500 1.000 248.74408 167 ASN B N 1
ATOM 4323 C CA . ASN B 2 167 ? 139.07300 138.38000 136.94500 1.000 248.88162 167 ASN B CA 1
ATOM 4324 C C . ASN B 2 167 ? 138.99600 138.16100 138.45100 1.000 248.86307 167 ASN B C 1
ATOM 4325 O O . ASN B 2 167 ? 139.99600 137.75000 139.05000 1.000 248.50917 167 ASN B O 1
ATOM 4330 N N . GLN B 2 168 ? 137.85000 138.42700 139.07200 1.000 237.44718 168 GLN B N 1
ATOM 4331 C CA . GLN B 2 168 ? 137.71300 138.24300 140.50800 1.000 236.25894 168 GLN B CA 1
ATOM 4332 C C . GLN B 2 168 ? 137.81700 136.76500 140.87500 1.000 236.61139 168 GLN B C 1
ATOM 4333 O O . GLN B 2 168 ? 137.43500 135.87400 140.11100 1.000 235.64385 168 GLN B O 1
ATOM 4339 N N . ALA B 2 169 ? 138.34700 136.51300 142.06900 1.000 216.40342 169 ALA B N 1
ATOM 4340 C CA . ALA B 2 169 ? 138.50300 135.15100 142.56100 1.000 215.54885 169 ALA B CA 1
ATOM 4341 C C . ALA B 2 169 ? 137.14100 134.56200 142.90300 1.000 216.00174 169 ALA B C 1
ATOM 4342 O O . ALA B 2 169 ? 136.27600 135.25100 143.45500 1.000 216.00567 169 ALA B O 1
ATOM 4344 N N . HIS B 2 170 ? 136.95100 133.29100 142.57000 1.000 190.19481 170 HIS B N 1
ATOM 4345 C CA . HIS B 2 170 ? 135.68000 132.63300 142.83500 1.000 189.07395 170 HIS B CA 1
ATOM 4346 C C . HIS B 2 170 ? 135.47100 132.48500 144.33900 1.000 186.07265 170 HIS B C 1
ATOM 4347 O O . HIS B 2 170 ? 136.43800 132.24000 145.07400 1.000 187.26132 170 HIS B O 1
ATOM 4354 N N . PRO B 2 171 ? 134.24400 132.63000 144.83400 1.000 161.45765 171 PRO B N 1
ATOM 4355 C CA . PRO B 2 171 ? 134.00500 132.46100 146.27000 1.000 164.81808 171 PRO B CA 1
ATOM 4356 C C . PRO B 2 171 ? 134.18100 131.01600 146.70300 1.000 169.78069 171 PRO B C 1
ATOM 4357 O O . PRO B 2 171 ? 134.02400 130.08000 145.91500 1.000 171.09652 171 PRO B O 1
ATOM 4361 N N . PHE B 2 172 ? 134.51900 130.84200 147.97700 1.000 162.84101 172 PHE B N 1
ATOM 4362 C CA . PHE B 2 172 ? 134.65600 129.52500 148.58600 1.000 160.86400 172 PHE B CA 1
ATOM 4363 C C . PHE B 2 172 ? 133.55900 129.35400 149.62700 1.000 159.52253 172 PHE B C 1
ATOM 4364 O O . PHE B 2 172 ? 133.58500 130.01100 150.67400 1.000 159.58356 172 PHE B O 1
ATOM 4372 N N . CYS B 2 173 ? 132.60200 128.47600 149.34000 1.000 149.61826 173 CYS B N 1
ATOM 4373 C CA . CYS B 2 173 ? 131.47900 128.21100 150.23300 1.000 149.62963 173 CYS B CA 1
ATOM 4374 C C . CYS B 2 173 ? 131.75600 126.91700 150.99000 1.000 153.03253 173 CYS B C 1
ATOM 4375 O O . CYS B 2 173 ? 131.69700 125.82700 150.41200 1.000 155.88650 173 CYS B O 1
ATOM 4377 N N . VAL B 2 174 ? 132.05700 127.04000 152.27900 1.000 131.25228 174 VAL B N 1
ATOM 4378 C CA . VAL B 2 174 ? 132.33700 125.89900 153.14300 1.000 122.46501 174 VAL B CA 1
ATOM 4379 C C . VAL B 2 174 ? 131.17700 125.75200 154.11600 1.000 129.56411 174 VAL B C 1
ATOM 4380 O O . VAL B 2 174 ? 130.91100 126.65500 154.91800 1.000 136.14849 174 VAL B O 1
ATOM 4384 N N . THR B 2 175 ? 130.48600 124.61700 154.04600 1.000 128.40696 175 THR B N 1
ATOM 4385 C CA . THR B 2 175 ? 129.35300 124.33000 154.91000 1.000 127.10976 175 THR B CA 1
ATOM 4386 C C . THR B 2 175 ? 129.62000 123.06200 155.70900 1.000 127.47962 175 THR B C 1
ATOM 4387 O O . THR B 2 175 ? 130.24800 122.11900 155.21900 1.000 134.05740 175 THR B O 1
ATOM 4391 N N . PHE B 2 176 ? 129.13600 123.04900 156.94800 1.000 123.58649 176 PHE B N 1
ATOM 4392 C CA . PHE B 2 176 ? 129.30000 121.91600 157.85600 1.000 125.74654 176 PHE B CA 1
ATOM 4393 C C . PHE B 2 176 ? 127.91200 121.41800 158.24400 1.000 134.50545 176 PHE B C 1
ATOM 4394 O O . PHE B 2 176 ? 127.28500 121.95700 159.16100 1.000 141.18520 176 PHE B O 1
ATOM 4402 N N . GLY B 2 177 ? 127.43600 120.38700 157.54800 1.000 130.42999 177 GLY B N 1
ATOM 4403 C CA . GLY B 2 177 ? 126.12600 119.83000 157.81900 1.000 130.97279 177 GLY B CA 1
ATOM 4404 C C . GLY B 2 177 ? 124.99800 120.79600 157.52400 1.000 132.07069 177 GLY B C 1
ATOM 4405 O O . GLY B 2 177 ? 124.22800 121.15500 158.42000 1.000 132.61967 177 GLY B O 1
ATOM 4406 N N . ALA B 2 178 ? 124.88900 121.22300 156.26900 1.000 135.66094 178 ALA B N 1
ATOM 4407 C CA . ALA B 2 178 ? 123.84900 122.18200 155.92900 1.000 140.21365 178 ALA B CA 1
ATOM 4408 C C . ALA B 2 178 ? 122.62000 121.47500 155.37300 1.000 140.20677 178 ALA B C 1
ATOM 4409 O O . ALA B 2 178 ? 122.74900 120.46200 154.67500 1.000 141.75991 178 ALA B O 1
ATOM 4411 N N . PRO B 2 179 ? 121.42600 121.98300 155.66800 1.000 119.64376 179 PRO B N 1
ATOM 4412 C CA . PRO B 2 179 ? 120.21000 121.36400 155.13100 1.000 113.21302 179 PRO B CA 1
ATOM 4413 C C . PRO B 2 179 ? 120.11300 121.54300 153.62500 1.000 119.00739 179 PRO B C 1
ATOM 4414 O O . PRO B 2 179 ? 120.66500 122.48300 153.04800 1.000 125.97038 179 PRO B O 1
ATOM 4418 N N . LEU B 2 180 ? 119.39900 120.61800 152.98900 1.000 120.99891 180 LEU B N 1
ATOM 4419 C CA . LEU B 2 180 ? 119.22200 120.67500 151.54400 1.000 123.26966 180 LEU B CA 1
ATOM 4420 C C . LEU B 2 180 ? 118.34100 121.85800 151.16700 1.000 127.66241 180 LEU B C 1
ATOM 4421 O O . LEU B 2 180 ? 117.23100 122.01200 151.68700 1.000 134.11041 180 LEU B O 1
ATOM 4426 N N . VAL B 2 181 ? 118.83900 122.69700 150.26200 1.000 122.76581 181 VAL B N 1
ATOM 4427 C CA . VAL B 2 181 ? 118.10900 123.86600 149.78500 1.000 117.15729 181 VAL B CA 1
ATOM 4428 C C . VAL B 2 181 ? 118.24900 123.93200 148.27100 1.000 117.48895 181 VAL B C 1
ATOM 4429 O O . VAL B 2 181 ? 119.36500 123.88200 147.74300 1.000 125.82310 181 VAL B O 1
ATOM 4433 N N . GLY B 2 182 ? 117.12700 124.03600 147.57500 1.000 118.35934 182 GLY B N 1
ATOM 4434 C CA . GLY B 2 182 ? 117.14100 124.19500 146.14100 1.000 121.91928 182 GLY B CA 1
ATOM 4435 C C . GLY B 2 182 ? 116.10700 123.30700 145.48700 1.000 124.48090 182 GLY B C 1
ATOM 4436 O O . GLY B 2 182 ? 115.11100 122.92700 146.09900 1.000 131.27296 182 GLY B O 1
ATOM 4437 N N . ASP B 2 183 ? 116.36800 122.98400 144.22400 1.000 130.68196 183 ASP B N 1
ATOM 4438 C CA . ASP B 2 183 ? 115.45200 122.20800 143.40200 1.000 129.17864 183 ASP B CA 1
ATOM 4439 C C . ASP B 2 183 ? 116.26100 121.60600 142.26100 1.000 136.45647 183 ASP B C 1
ATOM 4440 O O . ASP B 2 183 ? 117.45800 121.87000 142.12200 1.000 148.78168 183 ASP B O 1
ATOM 4445 N N . ASN B 2 184 ? 115.59800 120.78000 141.44800 1.000 128.54583 184 ASN B N 1
ATOM 4446 C CA . ASN B 2 184 ? 116.27200 120.20600 140.28700 1.000 127.92909 184 ASN B CA 1
ATOM 4447 C C . ASN B 2 184 ? 116.72900 121.29600 139.32600 1.000 134.52177 184 ASN B C 1
ATOM 4448 O O . ASN B 2 184 ? 117.83600 121.22800 138.78100 1.000 137.31646 184 ASN B O 1
ATOM 4453 N N . THR B 2 185 ? 115.88900 122.31000 139.10700 1.000 129.40206 185 THR B N 1
ATOM 4454 C CA . THR B 2 185 ? 116.30100 123.44800 138.29200 1.000 126.16651 185 THR B CA 1
ATOM 4455 C C . THR B 2 185 ? 117.43600 124.21800 138.95700 1.000 127.54759 185 THR B C 1
ATOM 4456 O O . THR B 2 185 ? 118.35900 124.68700 138.28000 1.000 132.84747 185 THR B O 1
ATOM 4460 N N . PHE B 2 186 ? 117.38000 124.36100 140.28300 1.000 118.80006 186 PHE B N 1
ATOM 4461 C CA . PHE B 2 186 ? 118.43600 125.06500 141.00500 1.000 116.38249 186 PHE B CA 1
ATOM 4462 C C . PHE B 2 186 ? 119.77600 124.35600 140.85500 1.000 117.82887 186 PHE B C 1
ATOM 4463 O O . PHE B 2 186 ? 120.80600 125.00200 140.62600 1.000 123.16728 186 PHE B O 1
ATOM 4471 N N . ASN B 2 187 ? 119.78400 123.02800 140.98400 1.000 123.45260 187 ASN B N 1
ATOM 4472 C CA . ASN B 2 187 ? 121.03000 122.27900 140.86000 1.000 117.61871 187 ASN B CA 1
ATOM 4473 C C . ASN B 2 187 ? 121.57400 122.33400 139.43800 1.000 127.63648 187 ASN B C 1
ATOM 4474 O O . ASN B 2 187 ? 122.79000 122.42300 139.23600 1.000 136.64999 187 ASN B O 1
ATOM 4479 N N . ASN B 2 188 ? 120.69100 122.27100 138.44000 1.000 126.57977 188 ASN B N 1
ATOM 4480 C CA . ASN B 2 188 ? 121.13800 122.30700 137.05100 1.000 124.56209 188 ASN B CA 1
ATOM 4481 C C . ASN B 2 188 ? 121.76800 123.65000 136.70100 1.000 126.58965 188 ASN B C 1
ATOM 4482 O O . ASN B 2 188 ? 122.75400 123.70300 135.95500 1.000 131.68600 188 ASN B O 1
ATOM 4487 N N . ALA B 2 189 ? 121.20800 124.74600 137.21900 1.000 116.26001 189 ALA B N 1
ATOM 4488 C CA . ALA B 2 189 ? 121.69800 126.07300 136.86100 1.000 111.85010 189 ALA B CA 1
ATOM 4489 C C . ALA B 2 189 ? 123.13600 126.28600 137.31800 1.000 118.06655 189 ALA B C 1
ATOM 4490 O O . ALA B 2 189 ? 123.96100 126.81600 136.56500 1.000 130.22515 189 ALA B O 1
ATOM 4492 N N . VAL B 2 190 ? 123.45700 125.88400 138.55100 1.000 114.85955 190 VAL B N 1
ATOM 4493 C CA . VAL B 2 190 ? 124.80700 126.10300 139.06200 1.000 119.11958 190 VAL B CA 1
ATOM 4494 C C . VAL B 2 190 ? 125.81900 125.22600 138.33300 1.000 122.54734 190 VAL B C 1
ATOM 4495 O O . VAL B 2 190 ? 126.96600 125.63800 138.12100 1.000 127.44613 190 VAL B O 1
ATOM 4499 N N . ARG B 2 191 ? 125.42700 124.01000 137.94300 1.000 132.49645 191 ARG B N 1
ATOM 4500 C CA . ARG B 2 191 ? 126.34100 123.14100 137.20700 1.000 133.32490 191 ARG B CA 1
ATOM 4501 C C . ARG B 2 191 ? 126.61800 123.68600 135.81100 1.000 137.49648 191 ARG B C 1
ATOM 4502 O O . ARG B 2 191 ? 127.74200 123.57100 135.30700 1.000 142.75368 191 ARG B O 1
ATOM 4510 N N . ARG B 2 192 ? 125.60500 124.27300 135.17000 1.000 121.01675 192 ARG B N 1
ATOM 4511 C CA . ARG B 2 192 ? 125.79500 124.83000 133.83400 1.000 117.17416 192 ARG B CA 1
ATOM 4512 C C . ARG B 2 192 ? 126.80500 125.97100 133.84900 1.000 118.07573 192 ARG B C 1
ATOM 4513 O O . ARG B 2 192 ? 127.66400 126.06200 132.96400 1.000 127.86262 192 ARG B O 1
ATOM 4521 N N . GLU B 2 193 ? 126.71600 126.85300 134.84700 1.000 137.04596 193 GLU B N 1
ATOM 4522 C CA . GLU B 2 193 ? 127.66600 127.95500 134.94500 1.000 141.12394 193 GLU B CA 1
ATOM 4523 C C . GLU B 2 193 ? 129.05100 127.47000 135.35400 1.000 144.58855 193 GLU B C 1
ATOM 4524 O O . GLU B 2 193 ? 130.05700 128.08400 134.98100 1.000 147.27564 193 GLU B O 1
ATOM 4530 N N . GLY B 2 194 ? 129.12500 126.38400 136.11400 1.000 131.65833 194 GLY B N 1
ATOM 4531 C CA . GLY B 2 194 ? 130.38000 125.87400 136.60800 1.000 126.62872 194 GLY B CA 1
ATOM 4532 C C . GLY B 2 194 ? 130.73600 126.29100 138.01600 1.000 132.33165 194 GLY B C 1
ATOM 4533 O O . GLY B 2 194 ? 131.91800 126.25100 138.37400 1.000 139.40435 194 GLY B O 1
ATOM 4534 N N . TRP B 2 195 ? 129.75600 126.68900 138.82500 1.000 140.00958 195 TRP B N 1
ATOM 4535 C CA . TRP B 2 195 ? 129.99500 127.15900 140.18200 1.000 140.83061 195 TRP B CA 1
ATOM 4536 C C . TRP B 2 195 ? 129.90100 126.05000 141.22100 1.000 137.16988 195 TRP B C 1
ATOM 4537 O O . TRP B 2 195 ? 130.02700 126.33100 142.41700 1.000 140.43079 195 TRP B O 1
ATOM 4548 N N . SER B 2 196 ? 129.67900 124.80300 140.79800 1.000 131.95712 196 SER B N 1
ATOM 4549 C CA . SER B 2 196 ? 129.57700 123.70600 141.75400 1.000 132.12166 196 SER B CA 1
ATOM 4550 C C . SER B 2 196 ? 130.90000 123.44800 142.46100 1.000 133.88288 196 SER B C 1
ATOM 4551 O O . SER B 2 196 ? 130.90900 123.06900 143.63800 1.000 140.84438 196 SER B O 1
ATOM 4554 N N . GLN B 2 197 ? 132.02300 123.64300 141.76600 1.000 147.18497 197 GLN B N 1
ATOM 4555 C CA . GLN B 2 197 ? 133.33000 123.45700 142.38400 1.000 150.52367 197 GLN B CA 1
ATOM 4556 C C . GLN B 2 197 ? 133.59600 124.46400 143.49500 1.000 154.70770 197 GLN B C 1
ATOM 4557 O O . GLN B 2 197 ? 134.43300 124.20200 144.36500 1.000 156.50454 197 GLN B O 1
ATOM 4563 N N . CYS B 2 198 ? 132.90500 125.60400 143.48500 1.000 161.36095 198 CYS B N 1
ATOM 4564 C CA . CYS B 2 198 ? 133.11700 126.64100 144.48500 1.000 160.05512 198 CYS B CA 1
ATOM 4565 C C . CYS B 2 198 ? 132.38200 126.37300 145.79200 1.000 158.00910 198 CYS B C 1
ATOM 4566 O O . CYS B 2 198 ? 132.58600 127.11600 146.75900 1.000 157.12276 198 CYS B O 1
ATOM 4569 N N . ILE B 2 199 ? 131.54000 125.34500 145.84900 1.000 137.80541 199 ILE B N 1
ATOM 4570 C CA . ILE B 2 199 ? 130.75900 125.02300 147.03800 1.000 137.34332 199 ILE B CA 1
ATOM 4571 C C . ILE B 2 199 ? 131.24200 123.68500 147.57800 1.000 138.32056 199 ILE B C 1
ATOM 4572 O O . ILE B 2 199 ? 131.23400 122.67700 146.86000 1.000 137.62708 199 ILE B O 1
ATOM 4577 N N . LEU B 2 200 ? 131.66000 123.67500 148.84200 1.000 136.57940 200 LEU B N 1
ATOM 4578 C CA . LEU B 2 200 ? 132.10200 122.46700 149.52400 1.000 130.35617 200 LEU B CA 1
ATOM 4579 C C . LEU B 2 200 ? 131.17300 122.19500 150.69800 1.000 135.93883 200 LEU B C 1
ATOM 4580 O O . LEU B 2 200 ? 130.92600 123.08600 151.51700 1.000 142.27272 200 LEU B O 1
ATOM 4585 N N . ASN B 2 201 ? 130.66300 120.96800 150.77700 1.000 133.07928 201 ASN B N 1
ATOM 4586 C CA . ASN B 2 201 ? 129.73400 120.56400 151.82800 1.000 130.95687 201 ASN B CA 1
ATOM 4587 C C . ASN B 2 201 ? 130.34200 119.40000 152.60000 1.000 132.09772 201 ASN B C 1
ATOM 4588 O O . ASN B 2 201 ? 130.59500 118.33400 152.02900 1.000 139.66674 201 ASN B O 1
ATOM 4593 N N . PHE B 2 202 ? 130.57500 119.60600 153.89300 1.000 121.71239 202 PHE B N 1
ATOM 4594 C CA . PHE B 2 202 ? 131.04600 118.54800 154.77700 1.000 118.62240 202 PHE B CA 1
ATOM 4595 C C . PHE B 2 202 ? 129.86000 118.02200 155.57600 1.000 125.54911 202 PHE B C 1
ATOM 4596 O O . PHE B 2 202 ? 129.23900 118.77100 156.33800 1.000 136.36514 202 PHE B O 1
ATOM 4604 N N . VAL B 2 203 ? 129.54300 116.74100 155.40000 1.000 122.66798 203 VAL B N 1
ATOM 4605 C CA . VAL B 2 203 ? 128.37700 116.12900 156.02400 1.000 124.60552 203 VAL B CA 1
ATOM 4606 C C . VAL B 2 203 ? 128.80200 114.83000 156.69500 1.000 126.18944 203 VAL B C 1
ATOM 4607 O O . VAL B 2 203 ? 129.41200 113.96600 156.05600 1.000 133.16932 203 VAL B O 1
ATOM 4611 N N . VAL B 2 204 ? 128.48700 114.70000 157.97700 1.000 133.19608 204 VAL B N 1
ATOM 4612 C CA . VAL B 2 204 ? 128.70000 113.43100 158.68200 1.000 127.94183 204 VAL B CA 1
ATOM 4613 C C . VAL B 2 204 ? 127.68200 112.41200 158.18100 1.000 139.39270 204 VAL B C 1
ATOM 4614 O O . VAL B 2 204 ? 126.49400 112.75000 158.03800 1.000 149.22893 204 VAL B O 1
ATOM 4618 N N . PRO B 2 205 ? 128.08800 111.17300 157.88800 1.000 143.99757 205 PRO B N 1
ATOM 4619 C CA . PRO B 2 205 ? 127.12300 110.19300 157.36000 1.000 140.43283 205 PRO B CA 1
ATOM 4620 C C . PRO B 2 205 ? 125.94700 109.93300 158.28600 1.000 145.67383 205 PRO B C 1
ATOM 4621 O O . PRO B 2 205 ? 124.85400 109.60700 157.80600 1.000 144.83417 205 PRO B O 1
ATOM 4625 N N . VAL B 2 206 ? 126.13500 110.06600 159.60200 1.000 155.03514 206 VAL B N 1
ATOM 4626 C CA . VAL B 2 206 ? 125.05500 109.81800 160.55400 1.000 150.41887 206 VAL B CA 1
ATOM 4627 C C . VAL B 2 206 ? 124.26500 111.08200 160.87400 1.000 150.57545 206 VAL B C 1
ATOM 4628 O O . VAL B 2 206 ? 123.24900 111.00800 161.58400 1.000 152.75209 206 VAL B O 1
ATOM 4632 N N . ASP B 2 207 ? 124.67900 112.23700 160.35400 1.000 153.13683 207 ASP B N 1
ATOM 4633 C CA . ASP B 2 207 ? 124.00400 113.49000 160.67000 1.000 151.67159 207 ASP B CA 1
ATOM 4634 C C . ASP B 2 207 ? 122.56400 113.47300 160.17000 1.000 154.85703 207 ASP B C 1
ATOM 4635 O O . ASP B 2 207 ? 122.26000 112.92300 159.10700 1.000 157.73192 207 ASP B O 1
ATOM 4640 N N . ILE B 2 208 ? 121.67300 114.08500 160.94900 1.000 138.59179 208 ILE B N 1
ATOM 4641 C CA . ILE B 2 208 ? 120.24200 114.07000 160.66900 1.000 136.12598 208 ILE B CA 1
ATOM 4642 C C . ILE B 2 208 ? 119.82600 115.39800 160.04700 1.000 137.17880 208 ILE B C 1
ATOM 4643 O O . ILE B 2 208 ? 118.86000 115.46100 159.27700 1.000 139.59756 208 ILE B O 1
ATOM 4648 N N . ILE B 2 209 ? 120.56900 116.46200 160.36200 1.000 126.30683 209 ILE B N 1
ATOM 4649 C CA . ILE B 2 209 ? 120.19700 117.80100 159.89600 1.000 121.43984 209 ILE B CA 1
ATOM 4650 C C . ILE B 2 209 ? 120.09100 117.89200 158.37400 1.000 125.69760 209 ILE B C 1
ATOM 4651 O O . ILE B 2 209 ? 119.09000 118.43200 157.88200 1.000 127.14405 209 ILE B O 1
ATOM 4656 N N . PRO B 2 210 ? 121.05400 117.40400 157.58200 1.000 130.45299 210 PRO B N 1
ATOM 4657 C CA . PRO B 2 210 ? 120.91200 117.52200 156.11900 1.000 127.16824 210 PRO B CA 1
ATOM 4658 C C . PRO B 2 210 ? 119.71100 116.78300 155.55300 1.000 124.24088 210 PRO B C 1
ATOM 4659 O O . PRO B 2 210 ? 119.24400 117.13900 154.46400 1.000 127.31903 210 PRO B O 1
ATOM 4663 N N . ARG B 2 211 ? 119.19600 115.76900 156.24700 1.000 133.56586 211 ARG B N 1
ATOM 4664 C CA . ARG B 2 211 ? 118.05800 115.00000 155.76400 1.000 138.59297 211 ARG B CA 1
ATOM 4665 C C . ARG B 2 211 ? 116.71700 115.53600 156.24800 1.000 143.28353 211 ARG B C 1
ATOM 4666 O O . ARG B 2 211 ? 115.67600 115.02100 155.82700 1.000 150.11688 211 ARG B O 1
ATOM 4674 N N . ILE B 2 212 ? 116.71500 116.55000 157.12000 1.000 126.12004 212 ILE B N 1
ATOM 4675 C CA . ILE B 2 212 ? 115.44900 117.09500 157.62100 1.000 120.04921 212 ILE B CA 1
ATOM 4676 C C . ILE B 2 212 ? 114.58000 117.66800 156.51000 1.000 123.36722 212 ILE B C 1
ATOM 4677 O O . ILE B 2 212 ? 113.37000 117.39900 156.50600 1.000 128.11078 212 ILE B O 1
ATOM 4682 N N . PRO B 2 213 ? 115.09400 118.45200 155.55300 1.000 108.57348 213 PRO B N 1
ATOM 4683 C CA . PRO B 2 213 ? 114.20400 118.99200 154.50900 1.000 109.46142 213 PRO B CA 1
ATOM 4684 C C . PRO B 2 213 ? 113.51300 117.92900 153.67100 1.000 114.02374 213 PRO B C 1
ATOM 4685 O O . PRO B 2 213 ? 112.50900 118.23900 153.01800 1.000 123.54514 213 PRO B O 1
ATOM 4689 N N . LEU B 2 214 ? 114.01900 116.69300 153.65700 1.000 123.49064 214 LEU B N 1
ATOM 4690 C CA . LEU B 2 214 ? 113.36400 115.63600 152.89200 1.000 126.88540 214 LEU B CA 1
ATOM 4691 C C . LEU B 2 214 ? 111.96300 115.34300 153.41400 1.000 130.09510 214 LEU B C 1
ATOM 4692 O O . LEU B 2 214 ? 111.03200 115.17200 152.61900 1.000 134.85547 214 LEU B O 1
ATOM 4697 N N . THR B 2 215 ? 111.78800 115.27700 154.74500 1.000 129.57730 215 THR B N 1
ATOM 4698 C CA . THR B 2 215 ? 110.43200 115.11100 155.24700 1.000 131.59017 215 THR B CA 1
ATOM 4699 C C . THR B 2 215 ? 109.67300 116.43300 155.15400 1.000 135.76817 215 THR B C 1
ATOM 4700 O O . THR B 2 215 ? 110.28400 117.50700 155.18000 1.000 140.24091 215 THR B O 1
ATOM 4704 N N . PRO B 2 216 ? 108.34900 116.39200 154.99800 1.000 140.81664 216 PRO B N 1
ATOM 4705 C CA . PRO B 2 216 ? 107.57000 117.64100 154.97200 1.000 141.95804 216 PRO B CA 1
ATOM 4706 C C . PRO B 2 216 ? 107.78200 118.45100 156.24200 1.000 148.07528 216 PRO B C 1
ATOM 4707 O O . PRO B 2 216 ? 107.71600 117.92600 157.35600 1.000 149.91202 216 PRO B O 1
ATOM 4711 N N . LEU B 2 217 ? 108.04100 119.74800 156.06300 1.000 158.10866 217 LEU B N 1
ATOM 4712 C CA . LEU B 2 217 ? 108.35100 120.61100 157.19700 1.000 157.55727 217 LEU B CA 1
ATOM 4713 C C . LEU B 2 217 ? 107.09700 121.26900 157.76000 1.000 154.93185 217 LEU B C 1
ATOM 4714 O O . LEU B 2 217 ? 106.85400 121.22200 158.97100 1.000 153.56093 217 LEU B O 1
ATOM 4719 N N . ALA B 2 218 ? 106.29500 121.89400 156.89500 1.000 169.79808 218 ALA B N 1
ATOM 4720 C CA . ALA B 2 218 ? 105.09800 122.58800 157.36200 1.000 172.00862 218 ALA B CA 1
ATOM 4721 C C . ALA B 2 218 ? 104.08800 121.61600 157.95900 1.000 171.67304 218 ALA B C 1
ATOM 4722 O O . ALA B 2 218 ? 103.43300 121.92700 158.96000 1.000 170.87846 218 ALA B O 1
ATOM 4724 N N . SER B 2 219 ? 103.94100 120.43600 157.35000 1.000 172.15449 219 SER B N 1
ATOM 4725 C CA . SER B 2 219 ? 102.97600 119.46000 157.84700 1.000 173.35429 219 SER B CA 1
ATOM 4726 C C . SER B 2 219 ? 103.33500 118.98700 159.25100 1.000 172.59380 219 SER B C 1
ATOM 4727 O O . SER B 2 219 ? 102.45700 118.85000 160.11100 1.000 168.95139 219 SER B O 1
ATOM 4730 N N . ALA B 2 220 ? 104.61600 118.73300 159.50300 1.000 176.96741 220 ALA B N 1
ATOM 4731 C CA . ALA B 2 220 ? 105.09400 118.24000 160.79300 1.000 174.99721 220 ALA B CA 1
ATOM 4732 C C . ALA B 2 220 ? 106.06000 119.27200 161.37000 1.000 175.23613 220 ALA B C 1
ATOM 4733 O O . ALA B 2 220 ? 107.26300 119.23000 161.10500 1.000 176.25351 220 ALA B O 1
ATOM 4735 N N . THR B 2 221 ? 105.52500 120.19900 162.16300 1.000 171.49278 221 THR B N 1
ATOM 4736 C CA . THR B 2 221 ? 106.33400 121.22700 162.80600 1.000 171.42973 221 THR B CA 1
ATOM 4737 C C . THR B 2 221 ? 106.66600 120.91100 164.25600 1.000 168.95398 221 THR B C 1
ATOM 4738 O O . THR B 2 221 ? 107.69800 121.37000 164.75600 1.000 170.47757 221 THR B O 1
ATOM 4742 N N . GLU B 2 222 ? 105.81400 120.14600 164.94400 1.000 165.24344 222 GLU B N 1
ATOM 4743 C CA . GLU B 2 222 ? 106.08500 119.80500 166.33700 1.000 167.14051 222 GLU B CA 1
ATOM 4744 C C . GLU B 2 222 ? 107.33300 118.93900 166.46300 1.000 170.24854 222 GLU B C 1
ATOM 4745 O O . GLU B 2 222 ? 108.15600 119.15000 167.36200 1.000 172.27310 222 GLU B O 1
ATOM 4751 N N . GLY B 2 223 ? 107.48900 117.95800 165.57300 1.000 165.51813 223 GLY B N 1
ATOM 4752 C CA . GLY B 2 223 ? 108.66800 117.10800 165.62300 1.000 167.46417 223 GLY B CA 1
ATOM 4753 C C . GLY B 2 223 ? 109.94600 117.85800 165.30000 1.000 164.62895 223 GLY B C 1
ATOM 4754 O O . GLY B 2 223 ? 110.98400 117.63200 165.92800 1.000 161.50312 223 GLY B O 1
ATOM 4755 N N . ILE B 2 224 ? 109.89100 118.75400 164.31200 1.000 157.50021 224 ILE B N 1
ATOM 4756 C CA . ILE B 2 224 ? 111.07000 119.53300 163.94400 1.000 157.28424 224 ILE B CA 1
ATOM 4757 C C . ILE B 2 224 ? 111.48600 120.44600 165.09100 1.000 158.71163 224 ILE B C 1
ATOM 4758 O O . ILE B 2 224 ? 112.67700 120.58500 165.39400 1.000 163.31188 224 ILE B O 1
ATOM 4763 N N . GLN B 2 225 ? 110.51300 121.08400 165.74500 1.000 157.62216 225 GLN B N 1
ATOM 4764 C CA . GLN B 2 225 ? 110.82900 121.95000 166.87600 1.000 158.60147 225 GLN B CA 1
ATOM 4765 C C . GLN B 2 225 ? 111.44400 121.15800 168.02400 1.000 159.16241 225 GLN B C 1
ATOM 4766 O O . GLN B 2 225 ? 112.36200 121.64000 168.69800 1.000 160.70344 225 GLN B O 1
ATOM 4772 N N . ALA B 2 226 ? 110.94600 119.94300 168.26600 1.000 158.06565 226 ALA B N 1
ATOM 4773 C CA . ALA B 2 226 ? 111.46000 119.13300 169.36600 1.000 159.52525 226 ALA B CA 1
ATOM 4774 C C . ALA B 2 226 ? 112.92400 118.76700 169.15000 1.000 162.94681 226 ALA B C 1
ATOM 4775 O O . ALA B 2 226 ? 113.74400 118.87300 170.07000 1.000 164.45704 226 ALA B O 1
ATOM 4777 N N . VAL B 2 227 ? 113.27400 118.33100 167.93700 1.000 165.43843 227 VAL B N 1
ATOM 4778 C CA . VAL B 2 227 ? 114.65900 117.95500 167.66900 1.000 164.97073 227 VAL B CA 1
ATOM 4779 C C . VAL B 2 227 ? 115.55600 119.18600 167.61700 1.000 162.49231 227 VAL B C 1
ATOM 4780 O O . VAL B 2 227 ? 116.73600 119.11500 167.98200 1.000 160.37601 227 VAL B O 1
ATOM 4784 N N . LEU B 2 228 ? 115.02700 120.32500 167.16200 1.000 163.07480 228 LEU B N 1
ATOM 4785 C CA . LEU B 2 228 ? 115.81500 121.55400 167.15900 1.000 161.87306 228 LEU B CA 1
ATOM 4786 C C . LEU B 2 228 ? 116.14200 122.00400 168.57700 1.000 163.72392 228 LEU B C 1
ATOM 4787 O O . LEU B 2 228 ? 117.24700 122.49200 168.84000 1.000 165.16816 228 LEU B O 1
ATOM 4792 N N . ASP B 2 229 ? 115.19000 121.85600 169.50200 1.000 180.53140 229 ASP B N 1
ATOM 4793 C CA . ASP B 2 229 ? 115.44800 122.20900 170.89400 1.000 181.19395 229 ASP B CA 1
ATOM 4794 C C . ASP B 2 229 ? 116.54400 121.33400 171.48900 1.000 183.43786 229 ASP B C 1
ATOM 4795 O O . ASP B 2 229 ? 117.39800 121.82000 172.24000 1.000 188.08420 229 ASP B O 1
ATOM 4800 N N . TRP B 2 230 ? 116.53100 120.03800 171.17000 1.000 185.34926 230 TRP B N 1
ATOM 4801 C CA . TRP B 2 230 ? 117.57700 119.14400 171.65400 1.000 187.44534 230 TRP B CA 1
ATOM 4802 C C . TRP B 2 230 ? 118.93900 119.50500 171.07400 1.000 188.26972 230 TRP B C 1
ATOM 4803 O O . TRP B 2 230 ? 119.95700 119.38500 171.76500 1.000 186.33595 230 TRP B O 1
ATOM 4814 N N . LEU B 2 231 ? 118.98000 119.94200 169.81600 1.000 178.37066 231 LEU B N 1
ATOM 4815 C CA . LEU B 2 231 ? 120.23600 120.29400 169.16800 1.000 176.34705 231 LEU B CA 1
ATOM 4816 C C . LEU B 2 231 ? 120.68700 121.71700 169.46400 1.000 176.35096 231 LEU B C 1
ATOM 4817 O O . LEU B 2 231 ? 121.82900 122.06700 169.14500 1.000 178.10052 231 LEU B O 1
ATOM 4822 N N . SER B 2 232 ? 119.83400 122.53800 170.06000 1.000 175.20376 232 SER B N 1
ATOM 4823 C CA . SER B 2 232 ? 120.20100 123.91800 170.35500 1.000 171.82700 232 SER B CA 1
ATOM 4824 C C . SER B 2 232 ? 121.09700 123.96800 171.58500 1.000 175.52436 232 SER B C 1
ATOM 4825 O O . SER B 2 232 ? 120.68200 123.51500 172.66000 1.000 176.53143 232 SER B O 1
ATOM 4828 N N . PRO B 2 233 ? 122.32300 124.49100 171.48000 1.000 185.59159 233 PRO B N 1
ATOM 4829 C CA . PRO B 2 233 ? 123.18000 124.57900 172.67500 1.000 188.36321 233 PRO B CA 1
ATOM 4830 C C . PRO B 2 233 ? 122.60600 125.46700 173.76500 1.000 187.74806 233 PRO B C 1
ATOM 4831 O O . PRO B 2 233 ? 122.79200 125.18000 174.95500 1.000 185.83087 233 PRO B O 1
ATOM 4835 N N . GLN B 2 234 ? 121.91300 126.54500 173.39200 1.000 215.19026 234 GLN B N 1
ATOM 4836 C CA . GLN B 2 234 ? 121.35100 127.44500 174.39500 1.000 215.18938 234 GLN B CA 1
ATOM 4837 C C . GLN B 2 234 ? 120.16900 126.80800 175.11400 1.000 216.71872 234 GLN B C 1
ATOM 4838 O O . GLN B 2 234 ? 119.99300 127.00300 176.32200 1.000 216.54424 234 GLN B O 1
ATOM 4844 N N . THR B 2 235 ? 119.35200 126.05200 174.39500 1.000 217.80033 235 THR B N 1
ATOM 4845 C CA . THR B 2 235 ? 118.18100 125.42200 174.99500 1.000 216.43815 235 THR B CA 1
ATOM 4846 C C . THR B 2 235 ? 118.61200 124.28600 175.91300 1.000 217.03528 235 THR B C 1
ATOM 4847 O O . THR B 2 235 ? 119.31200 123.36900 175.46100 1.000 216.25002 235 THR B O 1
ATOM 4851 N N . PRO B 2 236 ? 118.23200 124.29900 177.19000 1.000 227.46813 236 PRO B N 1
ATOM 4852 C CA . PRO B 2 236 ? 118.62500 123.20500 178.08900 1.000 227.13606 236 PRO B CA 1
ATOM 4853 C C . PRO B 2 236 ? 117.88400 121.92100 177.74400 1.000 228.27857 236 PRO B C 1
ATOM 4854 O O . PRO B 2 236 ? 116.67600 121.93000 177.49800 1.000 226.75036 236 PRO B O 1
ATOM 4858 N N . ASN B 2 237 ? 118.62300 120.81100 177.72700 1.000 233.49709 237 ASN B N 1
ATOM 4859 C CA . ASN B 2 237 ? 118.07100 119.48600 177.44000 1.000 232.90682 237 ASN B CA 1
ATOM 4860 C C . ASN B 2 237 ? 118.55700 118.53600 178.53100 1.000 231.84006 237 ASN B C 1
ATOM 4861 O O . ASN B 2 237 ? 119.57600 117.86000 178.36800 1.000 231.28662 237 ASN B O 1
ATOM 4866 N N . PHE B 2 238 ? 117.82200 118.48400 179.63900 1.000 238.35945 238 PHE B N 1
ATOM 4867 C CA . PHE B 2 238 ? 118.16500 117.65100 180.78600 1.000 238.36299 238 PHE B CA 1
ATOM 4868 C C . PHE B 2 238 ? 116.96800 116.82000 181.22400 1.000 238.29850 238 PHE B C 1
ATOM 4869 O O . PHE B 2 238 ? 116.63700 116.74900 182.41100 1.000 237.13401 238 PHE B O 1
ATOM 4877 N N . SER B 2 239 ? 116.29900 116.18200 180.27300 1.000 257.23170 239 SER B N 1
ATOM 4878 C CA . SER B 2 239 ? 115.14400 115.35200 180.59700 1.000 258.37215 239 SER B CA 1
ATOM 4879 C C . SER B 2 239 ? 115.60100 114.08400 181.30800 1.000 259.46445 239 SER B C 1
ATOM 4880 O O . SER B 2 239 ? 116.40400 113.32700 180.74700 1.000 258.91350 239 SER B O 1
ATOM 4883 N N . PRO B 2 240 ? 115.13500 113.81900 182.53300 1.000 265.64520 240 PRO B N 1
ATOM 4884 C CA . PRO B 2 240 ? 115.56700 112.59100 183.22500 1.000 265.33953 240 PRO B CA 1
ATOM 4885 C C . PRO B 2 240 ? 115.17700 111.31700 182.49700 1.000 265.06510 240 PRO B C 1
ATOM 4886 O O . PRO B 2 240 ? 115.93100 110.33600 182.52700 1.000 263.94638 240 PRO B O 1
ATOM 4890 N N . SER B 2 241 ? 114.01400 111.30200 181.84300 1.000 255.13865 241 SER B N 1
ATOM 4891 C CA . SER B 2 241 ? 113.58900 110.10900 181.11800 1.000 253.54967 241 SER B CA 1
ATOM 4892 C C . SER B 2 241 ? 114.46100 109.86600 179.89200 1.000 252.51112 241 SER B C 1
ATOM 4893 O O . SER B 2 241 ? 114.78900 108.71700 179.57400 1.000 251.71490 241 SER B O 1
ATOM 4896 N N . GLY B 2 242 ? 114.84400 110.93200 179.19500 1.000 239.43073 242 GLY B N 1
ATOM 4897 C CA . GLY B 2 242 ? 115.64100 110.80400 177.99100 1.000 238.16361 242 GLY B CA 1
ATOM 4898 C C . GLY B 2 242 ? 115.01900 111.52000 176.81100 1.000 237.78224 242 GLY B C 1
ATOM 4899 O O . GLY B 2 242 ? 114.32400 112.52600 176.98500 1.000 238.27372 242 GLY B O 1
ATOM 4900 N N . MET B 2 243 ? 115.26600 111.01800 175.60900 1.000 215.50631 243 MET B N 1
ATOM 4901 C CA . MET B 2 243 ? 114.67400 111.61600 174.41900 1.000 214.93153 243 MET B CA 1
ATOM 4902 C C . MET B 2 243 ? 113.16400 111.40600 174.43100 1.000 214.77068 243 MET B C 1
ATOM 4903 O O . MET B 2 243 ? 112.70000 110.29300 174.70400 1.000 213.84913 243 MET B O 1
ATOM 4908 N N . PRO B 2 244 ? 112.37000 112.44000 174.15500 1.000 203.67699 244 PRO B N 1
ATOM 4909 C CA . PRO B 2 244 ? 110.91400 112.26200 174.13000 1.000 203.70278 244 PRO B CA 1
ATOM 4910 C C . PRO B 2 244 ? 110.48700 111.33400 173.00300 1.000 201.92094 244 PRO B C 1
ATOM 4911 O O . PRO B 2 244 ? 111.16800 111.20300 171.98300 1.000 199.95679 244 PRO B O 1
ATOM 4915 N N . LEU B 2 245 ? 109.34200 110.67800 173.20600 1.000 191.63186 245 LEU B N 1
ATOM 4916 C CA . LEU B 2 245 ? 108.83600 109.72700 172.22200 1.000 191.47540 245 LEU B CA 1
ATOM 4917 C C . LEU B 2 245 ? 108.52400 110.38500 170.88500 1.000 191.27050 245 LEU B C 1
ATOM 4918 O O . LEU B 2 245 ? 108.52600 109.70100 169.85600 1.000 192.32256 245 LEU B O 1
ATOM 4923 N N . ILE B 2 246 ? 108.25000 111.69200 170.87500 1.000 182.79607 246 ILE B N 1
ATOM 4924 C CA . ILE B 2 246 ? 107.97700 112.38300 169.61700 1.000 183.74583 246 ILE B CA 1
ATOM 4925 C C . ILE B 2 246 ? 109.21900 112.39400 168.73300 1.000 183.80992 246 ILE B C 1
ATOM 4926 O O . ILE B 2 246 ? 109.12800 112.25300 167.50700 1.000 180.72430 246 ILE B O 1
ATOM 4931 N N . ILE B 2 247 ? 110.39800 112.55500 169.33800 1.000 180.09072 247 ILE B N 1
ATOM 4932 C CA . ILE B 2 247 ? 111.63900 112.53300 168.57000 1.000 179.23841 247 ILE B CA 1
ATOM 4933 C C . ILE B 2 247 ? 111.87000 111.15300 167.96500 1.000 180.99020 247 ILE B C 1
ATOM 4934 O O . ILE B 2 247 ? 112.25400 111.03000 166.79600 1.000 182.52909 247 ILE B O 1
ATOM 4939 N N . SER B 2 248 ? 111.64000 110.09600 168.74800 1.000 183.33215 248 SER B N 1
ATOM 4940 C CA . SER B 2 248 ? 111.82100 108.74100 168.23500 1.000 181.49765 248 SER B CA 1
ATOM 4941 C C . SER B 2 248 ? 110.85500 108.44900 167.09400 1.000 178.97450 248 SER B C 1
ATOM 4942 O O . SER B 2 248 ? 111.23400 107.82900 166.09300 1.000 179.09662 248 SER B O 1
ATOM 4945 N N . GLN B 2 249 ? 109.60000 108.88200 167.23000 1.000 172.10109 249 GLN B N 1
ATOM 4946 C CA . GLN B 2 249 ? 108.64000 108.71500 166.14400 1.000 171.90857 249 GLN B CA 1
ATOM 4947 C C . GLN B 2 249 ? 109.04100 109.53300 164.92300 1.000 174.60257 249 GLN B C 1
ATOM 4948 O O . GLN B 2 249 ? 108.87400 109.08200 163.78400 1.000 177.09884 249 GLN B O 1
ATOM 4954 N N . PHE B 2 250 ? 109.56500 110.74200 165.14200 1.000 167.52402 250 PHE B N 1
ATOM 4955 C CA . PHE B 2 250 ? 109.99900 111.57800 164.02700 1.000 168.81160 250 PHE B CA 1
ATOM 4956 C C . PHE B 2 250 ? 111.14800 110.93100 163.26400 1.000 171.51987 250 PHE B C 1
ATOM 4957 O O . PHE B 2 250 ? 111.20800 111.01400 162.03100 1.000 172.09544 250 PHE B O 1
ATOM 4965 N N . TYR B 2 251 ? 112.07400 110.29000 163.98100 1.000 160.92365 251 TYR B N 1
ATOM 4966 C CA . TYR B 2 251 ? 113.20000 109.63500 163.32100 1.000 154.76936 251 TYR B CA 1
ATOM 4967 C C . TYR B 2 251 ? 112.72900 108.50900 162.40900 1.000 156.59880 251 TYR B C 1
ATOM 4968 O O . TYR B 2 251 ? 113.23900 108.34900 161.29400 1.000 157.90879 251 TYR B O 1
ATOM 4977 N N . GLU B 2 252 ? 111.76100 107.71200 162.87000 1.000 160.97133 252 GLU B N 1
ATOM 4978 C CA . GLU B 2 252 ? 111.23200 106.63500 162.03900 1.000 158.72590 252 GLU B CA 1
ATOM 4979 C C . GLU B 2 252 ? 110.54800 107.18300 160.79300 1.000 156.21987 252 GLU B C 1
ATOM 4980 O O . GLU B 2 252 ? 110.70600 106.63400 159.69600 1.000 156.60558 252 GLU B O 1
ATOM 4986 N N . ASN B 2 253 ? 109.77900 108.26400 160.94200 1.000 149.84635 253 ASN B N 1
ATOM 4987 C CA . ASN B 2 253 ? 109.13400 108.87900 159.78700 1.000 150.90772 253 ASN B CA 1
ATOM 4988 C C . ASN B 2 253 ? 110.16200 109.46400 158.82700 1.000 153.58575 253 ASN B C 1
ATOM 4989 O O . ASN B 2 253 ? 109.97600 109.41400 157.60500 1.000 155.31764 253 ASN B O 1
ATOM 4994 N N . LEU B 2 254 ? 111.24600 110.03100 159.36100 1.000 149.10126 254 LEU B N 1
ATOM 4995 C CA . LEU B 2 254 ? 112.29000 110.58800 158.50700 1.000 146.44424 254 LEU B CA 1
ATOM 4996 C C . LEU B 2 254 ? 112.94000 109.50800 157.65100 1.000 148.50626 254 LEU B C 1
ATOM 4997 O O . LEU B 2 254 ? 113.19300 109.71900 156.45900 1.000 153.43764 254 LEU B O 1
ATOM 5002 N N . LEU B 2 255 ? 113.22000 108.34400 158.24300 1.000 142.56766 255 LEU B N 1
ATOM 5003 C CA . LEU B 2 255 ? 113.81200 107.25000 157.47900 1.000 139.88939 255 LEU B CA 1
ATOM 5004 C C . LEU B 2 255 ? 112.86400 106.76000 156.39200 1.000 142.03857 255 LEU B C 1
ATOM 5005 O O . LEU B 2 255 ? 113.28800 106.49300 155.26100 1.000 144.10287 255 LEU B O 1
ATOM 5010 N N . ARG B 2 256 ? 111.57500 106.62900 156.71700 1.000 140.38460 256 ARG B N 1
ATOM 5011 C CA . ARG B 2 256 ? 110.59900 106.20600 155.71900 1.000 139.27018 256 ARG B CA 1
ATOM 5012 C C . ARG B 2 256 ? 110.45800 107.24000 154.60900 1.000 143.85154 256 ARG B C 1
ATOM 5013 O O . ARG B 2 256 ? 110.35400 106.88200 153.43000 1.000 147.35197 256 ARG B O 1
ATOM 5021 N N . SER B 2 257 ? 110.44600 108.52600 154.96700 1.000 137.45021 257 SER B N 1
ATOM 5022 C CA . SER B 2 257 ? 110.36700 109.57600 153.95600 1.000 135.90426 257 SER B CA 1
ATOM 5023 C C . SER B 2 257 ? 111.60700 109.58500 153.07100 1.000 138.62479 257 SER B C 1
ATOM 5024 O O . SER B 2 257 ? 111.50800 109.78300 151.85500 1.000 138.22660 257 SER B O 1
ATOM 5027 N N . THR B 2 258 ? 112.78500 109.38000 153.66600 1.000 130.14586 258 THR B N 1
ATOM 5028 C CA . THR B 2 258 ? 114.01600 109.33500 152.88300 1.000 119.92282 258 THR B CA 1
ATOM 5029 C C . THR B 2 258 ? 114.02900 108.15200 151.92400 1.000 124.65930 258 THR B C 1
ATOM 5030 O O . THR B 2 258 ? 114.56100 108.26200 150.81300 1.000 128.08652 258 THR B O 1
ATOM 5034 N N . LEU B 2 259 ? 113.46200 107.01600 152.33400 1.000 130.74390 259 LEU B N 1
ATOM 5035 C CA . LEU B 2 259 ? 113.38800 105.86100 151.44500 1.000 127.28785 259 LEU B CA 1
ATOM 5036 C C . LEU B 2 259 ? 112.50300 106.14800 150.23800 1.000 122.04981 259 LEU B C 1
ATOM 5037 O O . LEU B 2 259 ? 112.81600 105.73000 149.11700 1.000 124.04424 259 LEU B O 1
ATOM 5042 N N . SER B 2 260 ? 111.39200 106.85700 150.44900 1.000 118.91500 260 SER B N 1
ATOM 5043 C CA . SER B 2 260 ? 110.46200 107.12700 149.35600 1.000 124.67544 260 SER B CA 1
ATOM 5044 C C . SER B 2 260 ? 111.09900 108.00800 148.28700 1.000 125.99083 260 SER B C 1
ATOM 5045 O O . SER B 2 260 ? 110.99400 107.71900 147.08900 1.000 126.49831 260 SER B O 1
ATOM 5048 N N . ILE B 2 261 ? 111.76200 109.09000 148.70000 1.000 125.38587 261 ILE B N 1
ATOM 5049 C CA . ILE B 2 261 ? 112.36400 109.99800 147.72800 1.000 125.17673 261 ILE B CA 1
ATOM 5050 C C . ILE B 2 261 ? 113.54800 109.33500 147.03200 1.000 128.80036 261 ILE B C 1
ATOM 5051 O O . ILE B 2 261 ? 113.76500 109.52800 145.83000 1.000 129.89537 261 ILE B O 1
ATOM 5056 N N . ALA B 2 262 ? 114.33100 108.54300 147.77100 1.000 125.07934 262 ALA B N 1
ATOM 5057 C CA . ALA B 2 262 ? 115.45500 107.84100 147.16000 1.000 116.59856 262 ALA B CA 1
ATOM 5058 C C . ALA B 2 262 ? 114.98000 106.80900 146.14500 1.000 119.42060 262 ALA B C 1
ATOM 5059 O O . ALA B 2 262 ? 115.55800 106.68700 145.05900 1.000 115.59405 262 ALA B O 1
ATOM 5061 N N . SER B 2 263 ? 113.93000 106.05600 146.48200 1.000 128.90536 263 SER B N 1
ATOM 5062 C CA . SER B 2 263 ? 113.41400 105.04700 145.56100 1.000 123.34437 263 SER B CA 1
ATOM 5063 C C . SER B 2 263 ? 112.83600 105.68400 144.30400 1.000 121.82642 263 SER B C 1
ATOM 5064 O O . SER B 2 263 ? 113.03200 105.17100 143.19600 1.000 130.19504 263 SER B O 1
ATOM 5067 N N . TYR B 2 264 ? 112.11100 106.79600 144.45500 1.000 124.70367 264 TYR B N 1
ATOM 5068 C CA . TYR B 2 264 ? 111.53900 107.46900 143.29300 1.000 127.81708 264 TYR B CA 1
ATOM 5069 C C . TYR B 2 264 ? 112.62900 107.98600 142.36200 1.000 132.28599 264 TYR B C 1
ATOM 5070 O O . TYR B 2 264 ? 112.52100 107.85800 141.13600 1.000 132.70816 264 TYR B O 1
ATOM 5079 N N . GLU B 2 265 ? 113.68600 108.57500 142.92400 1.000 137.37264 265 GLU B N 1
ATOM 5080 C CA . GLU B 2 265 ? 114.78300 109.06400 142.09700 1.000 136.61126 265 GLU B CA 1
ATOM 5081 C C . GLU B 2 265 ? 115.62600 107.92200 141.54700 1.000 141.27121 265 GLU B C 1
ATOM 5082 O O . GLU B 2 265 ? 116.25500 108.07200 140.49400 1.000 142.91009 265 GLU B O 1
ATOM 5088 N N . ALA B 2 266 ? 115.65800 106.78300 142.24400 1.000 130.97097 266 ALA B N 1
ATOM 5089 C CA . ALA B 2 266 ? 116.43200 105.64300 141.76300 1.000 122.49992 266 ALA B CA 1
ATOM 5090 C C . ALA B 2 266 ? 115.89100 105.12600 140.43700 1.000 122.10653 266 ALA B C 1
ATOM 5091 O O . ALA B 2 266 ? 116.66300 104.78300 139.53500 1.000 126.84930 266 ALA B O 1
ATOM 5093 N N . CYS B 2 267 ? 114.56400 105.06600 140.29900 1.000 132.15801 267 CYS B N 1
ATOM 5094 C CA . CYS B 2 267 ? 113.96900 104.57600 139.06100 1.000 131.76042 267 CYS B CA 1
ATOM 5095 C C . CYS B 2 267 ? 114.22300 105.52200 137.89500 1.000 134.55172 267 CYS B C 1
ATOM 5096 O O . CYS B 2 267 ? 114.10300 105.11600 136.73300 1.000 138.81393 267 CYS B O 1
ATOM 5099 N N . SER B 2 268 ? 114.56600 106.78100 138.17800 1.000 144.46696 268 SER B N 1
ATOM 5100 C CA . SER B 2 268 ? 114.79000 107.74600 137.10700 1.000 142.67793 268 SER B CA 1
ATOM 5101 C C . SER B 2 268 ? 116.04600 107.40900 136.31000 1.000 142.76638 268 SER B C 1
ATOM 5102 O O . SER B 2 268 ? 116.02400 107.39800 135.07400 1.000 141.00443 268 SER B O 1
ATOM 5105 N N . PHE B 2 269 ? 117.15200 107.13100 136.99900 1.000 139.93584 269 PHE B N 1
ATOM 5106 C CA . PHE B 2 269 ? 118.41900 106.84100 136.34200 1.000 137.91253 269 PHE B CA 1
ATOM 5107 C C . PHE B 2 269 ? 118.68400 105.35000 136.17600 1.000 140.98511 269 PHE B C 1
ATOM 5108 O O . PHE B 2 269 ? 119.76300 104.97800 135.70600 1.000 144.28672 269 PHE B O 1
ATOM 5116 N N . MET B 2 270 ? 117.73300 104.49000 136.54800 1.000 146.26878 270 MET B N 1
ATOM 5117 C CA . MET B 2 270 ? 117.89900 103.05200 136.39100 1.000 145.48578 270 MET B CA 1
ATOM 5118 C C . MET B 2 270 ? 117.16800 102.48100 135.18600 1.000 145.23429 270 MET B C 1
ATOM 5119 O O . MET B 2 270 ? 117.55900 101.41600 134.70000 1.000 148.51567 270 MET B O 1
ATOM 5124 N N . GLY B 2 271 ? 116.12800 103.15200 134.69800 1.000 160.25405 271 GLY B N 1
ATOM 5125 C CA . GLY B 2 271 ? 115.43200 102.69900 133.51000 1.000 161.73860 271 GLY B CA 1
ATOM 5126 C C . GLY B 2 271 ? 114.17100 101.91100 133.79700 1.000 164.03886 271 GLY B C 1
ATOM 5127 O O . GLY B 2 271 ? 113.87300 100.93600 133.10000 1.000 167.28364 271 GLY B O 1
ATOM 5128 N N . CYS B 2 272 ? 113.42100 102.31800 134.82200 1.000 168.47610 272 CYS B N 1
ATOM 5129 C CA . CYS B 2 272 ? 112.17300 101.63300 135.14300 1.000 164.79296 272 CYS B CA 1
ATOM 5130 C C . CYS B 2 272 ? 111.10700 101.92500 134.09300 1.000 169.09270 272 CYS B C 1
ATOM 5131 O O . CYS B 2 272 ? 110.62400 101.01400 133.41000 1.000 173.63576 272 CYS B O 1
ATOM 5133 N N . THR B 2 273 ? 110.73700 103.19700 133.94700 1.000 171.52714 273 THR B N 1
ATOM 5134 C CA . THR B 2 273 ? 109.76400 103.65200 132.95300 1.000 173.84079 273 THR B CA 1
ATOM 5135 C C . THR B 2 273 ? 108.45700 102.86200 133.06400 1.000 174.96950 273 THR B C 1
ATOM 5136 O O . THR B 2 273 ? 108.05500 102.12700 132.16100 1.000 174.07501 273 THR B O 1
ATOM 5140 N N . SER B 2 274 ? 107.80300 103.02000 134.20900 1.000 171.63049 274 SER B N 1
ATOM 5141 C CA . SER B 2 274 ? 106.54600 102.34300 134.49000 1.000 167.61162 274 SER B CA 1
ATOM 5142 C C . SER B 2 274 ? 105.38800 103.33200 134.43800 1.000 167.61952 274 SER B C 1
ATOM 5143 O O . SER B 2 274 ? 105.50600 104.48000 134.87400 1.000 168.70364 274 SER B O 1
ATOM 5145 N N . SER B 2 275 ? 104.26000 102.87000 133.89600 1.000 161.55011 275 SER B N 1
ATOM 5146 C CA . SER B 2 275 ? 103.07400 103.71000 133.78300 1.000 163.64822 275 SER B CA 1
ATOM 5147 C C . SER B 2 275 ? 102.44400 104.02900 135.13200 1.000 162.38076 275 SER B C 1
ATOM 5148 O O . SER B 2 275 ? 101.63300 104.95900 135.21100 1.000 162.42872 275 SER B O 1
ATOM 5151 N N . ILE B 2 276 ? 102.79100 103.28900 136.18500 1.000 149.34442 276 ILE B N 1
ATOM 5152 C CA . ILE B 2 276 ? 102.24400 103.56000 137.51000 1.000 150.86527 276 ILE B CA 1
ATOM 5153 C C . ILE B 2 276 ? 103.04900 104.61600 138.26200 1.000 152.72951 276 ILE B C 1
ATOM 5154 O O . ILE B 2 276 ? 102.53600 105.20200 139.22700 1.000 153.10784 276 ILE B O 1
ATOM 5159 N N . LEU B 2 277 ? 104.28800 104.88600 137.84200 1.000 151.38169 277 LEU B N 1
ATOM 5160 C CA . LEU B 2 277 ? 105.11100 105.87100 138.53600 1.000 147.47035 277 LEU B CA 1
ATOM 5161 C C . LEU B 2 277 ? 104.50600 107.26600 138.44700 1.000 152.17853 277 LEU B C 1
ATOM 5162 O O . LEU B 2 277 ? 104.52100 108.01900 139.42800 1.000 154.00667 277 LEU B O 1
ATOM 5167 N N . GLY B 2 278 ? 103.97300 107.63100 137.27900 1.000 160.58496 278 GLY B N 1
ATOM 5168 C CA . GLY B 2 278 ? 103.40600 108.96100 137.11800 1.000 159.25045 278 GLY B CA 1
ATOM 5169 C C . GLY B 2 278 ? 102.21400 109.20900 138.02300 1.000 158.93378 278 GLY B C 1
ATOM 5170 O O . GLY B 2 278 ? 102.08100 110.28600 138.60900 1.000 157.50662 278 GLY B O 1
ATOM 5171 N N . THR B 2 279 ? 101.33000 108.21700 138.14600 1.000 155.77129 279 THR B N 1
ATOM 5172 C CA . THR B 2 279 ? 100.16600 108.36600 139.01400 1.000 153.34865 279 THR B CA 1
ATOM 5173 C C . THR B 2 279 ? 100.57500 108.44500 140.48000 1.000 152.61200 279 THR B C 1
ATOM 5174 O O . THR B 2 279 ? 99.96400 109.18200 141.26300 1.000 158.86814 279 THR B O 1
ATOM 5178 N N . LEU B 2 280 ? 101.61000 107.69600 140.86900 1.000 147.01976 280 LEU B N 1
ATOM 5179 C CA . LEU B 2 280 ? 102.01900 107.65700 142.26900 1.000 150.47449 280 LEU B CA 1
ATOM 5180 C C . LEU B 2 280 ? 102.57200 108.99600 142.74300 1.000 151.68592 280 LEU B C 1
ATOM 5181 O O . LEU B 2 280 ? 102.58600 109.26300 143.95000 1.000 149.21348 280 LEU B O 1
ATOM 5186 N N . THR B 2 281 ? 103.03500 109.84300 141.82000 1.000 160.85240 281 THR B N 1
ATOM 5187 C CA . THR B 2 281 ? 103.58000 111.13800 142.21500 1.000 160.29671 281 THR B CA 1
ATOM 5188 C C . THR B 2 281 ? 102.51200 112.02100 142.84900 1.000 161.46841 281 THR B C 1
ATOM 5189 O O . THR B 2 281 ? 102.78300 112.73700 143.82000 1.000 161.78615 281 THR B O 1
ATOM 5193 N N . SER B 2 282 ? 101.29200 111.98700 142.31200 1.000 168.90613 282 SER B N 1
ATOM 5194 C CA . SER B 2 282 ? 100.21700 112.82200 142.83300 1.000 167.77652 282 SER B CA 1
ATOM 5195 C C . SER B 2 282 ? 99.66100 112.31800 144.15800 1.000 165.25979 282 SER B C 1
ATOM 5196 O O . SER B 2 282 ? 99.04000 113.09800 144.88800 1.000 163.71258 282 SER B O 1
ATOM 5199 N N . PHE B 2 283 ? 99.86500 111.04200 144.48600 1.000 153.59081 283 PHE B N 1
ATOM 5200 C CA . PHE B 2 283 ? 99.31800 110.46100 145.70400 1.000 151.65756 283 PHE B CA 1
ATOM 5201 C C . PHE B 2 283 ? 100.33700 110.33800 146.82900 1.000 154.12284 283 PHE B C 1
ATOM 5202 O O . PHE B 2 283 ? 99.95300 109.99300 147.95200 1.000 154.40420 283 PHE B O 1
ATOM 5210 N N . ILE B 2 284 ? 101.61300 110.60700 146.56400 1.000 158.80125 284 ILE B N 1
ATOM 5211 C CA . ILE B 2 284 ? 102.65700 110.55300 147.57900 1.000 159.85469 284 ILE B CA 1
ATOM 5212 C C . ILE B 2 284 ? 103.39900 111.88100 147.57900 1.000 160.89847 284 ILE B C 1
ATOM 5213 O O . ILE B 2 284 ? 103.52000 112.54700 146.54600 1.000 163.69541 284 ILE B O 1
ATOM 5218 N N . GLU B 2 285 ? 103.89400 112.26800 148.75100 1.000 158.19649 285 GLU B N 1
ATOM 5219 C CA . GLU B 2 285 ? 104.61600 113.52300 148.91400 1.000 158.00064 285 GLU B CA 1
ATOM 5220 C C . GLU B 2 285 ? 106.10400 113.28400 148.68200 1.000 161.31568 285 GLU B C 1
ATOM 5221 O O . GLU B 2 285 ? 106.72600 112.48200 149.38700 1.000 160.84899 285 GLU B O 1
ATOM 5227 N N . LEU B 2 286 ? 106.66900 113.97900 147.69700 1.000 150.99316 286 LEU B N 1
ATOM 5228 C CA . LEU B 2 286 ? 108.08400 113.88100 147.36700 1.000 150.32075 286 LEU B CA 1
ATOM 5229 C C . LEU B 2 286 ? 108.74500 115.23000 147.60100 1.000 150.33395 286 LEU B C 1
ATOM 5230 O O . LEU B 2 286 ? 108.24000 116.26100 147.14500 1.000 152.36392 286 LEU B O 1
ATOM 5235 N N . SER B 2 287 ? 109.86700 115.22000 148.30900 1.000 123.87292 287 SER B N 1
ATOM 5236 C CA . SER B 2 287 ? 110.57800 116.45800 148.59700 1.000 119.59838 287 SER B CA 1
ATOM 5237 C C . SER B 2 287 ? 111.19300 117.01900 147.32000 1.000 119.73361 287 SER B C 1
ATOM 5238 O O . SER B 2 287 ? 111.83200 116.27500 146.56600 1.000 125.59272 287 SER B O 1
ATOM 5241 N N . PRO B 2 288 ? 111.02500 118.31300 147.03800 1.000 112.56872 288 PRO B N 1
ATOM 5242 C CA . PRO B 2 288 ? 111.63600 118.90200 145.84200 1.000 115.81368 288 PRO B CA 1
ATOM 5243 C C . PRO B 2 288 ? 113.09400 119.29500 146.01600 1.000 126.39205 288 PRO B C 1
ATOM 5244 O O . PRO B 2 288 ? 113.72600 119.70400 145.03500 1.000 131.24468 288 PRO B O 1
ATOM 5248 N N . TYR B 2 289 ? 113.64500 119.18200 147.22100 1.000 126.29514 289 TYR B N 1
ATOM 5249 C CA . TYR B 2 289 ? 115.02500 119.57400 147.46500 1.000 123.04244 289 TYR B CA 1
ATOM 5250 C C . TYR B 2 289 ? 115.98500 118.50900 146.95100 1.000 125.51976 289 TYR B C 1
ATOM 5251 O O . TYR B 2 289 ? 115.74700 117.30800 147.10600 1.000 131.95555 289 TYR B O 1
ATOM 5260 N N . ARG B 2 290 ? 117.07400 118.95900 146.33700 1.000 113.71382 290 ARG B N 1
ATOM 5261 C CA . ARG B 2 290 ? 118.10400 118.08300 145.80600 1.000 110.13751 290 ARG B CA 1
ATOM 5262 C C . ARG B 2 290 ? 119.47600 118.57600 146.23900 1.000 115.76508 290 ARG B C 1
ATOM 5263 O O . ARG B 2 290 ? 119.67600 119.78000 146.43100 1.000 119.49230 290 ARG B O 1
ATOM 5271 N N . PRO B 2 291 ? 120.43600 117.66700 146.41000 1.000 122.49240 291 PRO B N 1
ATOM 5272 C CA . PRO B 2 291 ? 121.78900 118.09000 146.79000 1.000 116.10895 291 PRO B CA 1
ATOM 5273 C C . PRO B 2 291 ? 122.42600 118.96100 145.71800 1.000 123.01794 291 PRO B C 1
ATOM 5274 O O . PRO B 2 291 ? 122.20200 118.77600 144.52000 1.000 126.46147 291 PRO B O 1
ATOM 5278 N N . CYS B 2 292 ? 123.23000 119.92200 146.16700 1.000 133.71076 292 CYS B N 1
ATOM 5279 C CA . CYS B 2 292 ? 123.92700 120.83500 145.27300 1.000 132.20300 292 CYS B CA 1
ATOM 5280 C C . CYS B 2 292 ? 125.35100 121.03500 145.76700 1.000 134.73092 292 CYS B C 1
ATOM 5281 O O . CYS B 2 292 ? 125.58800 121.15300 146.97200 1.000 137.86142 292 CYS B O 1
ATOM 5284 N N . GLY B 2 293 ? 126.29200 121.07800 144.83100 1.000 126.05937 293 GLY B N 1
ATOM 5285 C CA . GLY B 2 293 ? 127.68600 121.27200 145.17100 1.000 125.65506 293 GLY B CA 1
ATOM 5286 C C . GLY B 2 293 ? 128.41400 119.97300 145.44800 1.000 124.49015 293 GLY B C 1
ATOM 5287 O O . GLY B 2 293 ? 127.89900 118.86600 145.26400 1.000 127.95535 293 GLY B O 1
ATOM 5288 N N . THR B 2 294 ? 129.65500 120.12600 145.90400 1.000 120.60245 294 THR B N 1
ATOM 5289 C CA . THR B 2 294 ? 130.51400 118.99300 146.22000 1.000 124.40613 294 THR B CA 1
ATOM 5290 C C . THR B 2 294 ? 130.30300 118.57500 147.67000 1.000 131.47700 294 THR B C 1
ATOM 5291 O O . THR B 2 294 ? 130.32000 119.41700 148.57400 1.000 137.31921 294 THR B O 1
ATOM 5295 N N . TYR B 2 295 ? 130.10500 117.27800 147.88600 1.000 123.35946 295 TYR B N 1
ATOM 5296 C CA . TYR B 2 295 ? 129.86900 116.72200 149.21100 1.000 119.44339 295 TYR B CA 1
ATOM 5297 C C . TYR B 2 295 ? 131.05500 115.86200 149.62000 1.000 113.73115 295 TYR B C 1
ATOM 5298 O O . TYR B 2 295 ? 131.50600 115.01000 148.84700 1.000 123.81865 295 TYR B O 1
ATOM 5307 N N . LEU B 2 296 ? 131.55600 116.08700 150.83200 1.000 107.16630 296 LEU B N 1
ATOM 5308 C CA . LEU B 2 296 ? 132.69900 115.35300 151.37300 1.000 111.35536 296 LEU B CA 1
ATOM 5309 C C . LEU B 2 296 ? 132.24500 114.62700 152.63600 1.000 111.42246 296 LEU B C 1
ATOM 5310 O O . LEU B 2 296 ? 132.19800 115.21900 153.71900 1.000 118.48806 296 LEU B O 1
ATOM 5315 N N . PHE B 2 297 ? 131.91000 113.34700 152.49500 1.000 119.89964 297 PHE B N 1
ATOM 5316 C CA . PHE B 2 297 ? 131.47400 112.55600 153.63800 1.000 122.04736 297 PHE B CA 1
ATOM 5317 C C . PHE B 2 297 ? 132.65800 112.23200 154.54100 1.000 122.99546 297 PHE B C 1
ATOM 5318 O O . PHE B 2 297 ? 133.72000 111.81800 154.06600 1.000 133.26168 297 PHE B O 1
ATOM 5326 N N . LEU B 2 298 ? 132.47200 112.42000 155.84800 1.000 136.37834 298 LEU B N 1
ATOM 5327 C CA . LEU B 2 298 ? 133.51300 112.12400 156.83300 1.000 139.69739 298 LEU B CA 1
ATOM 5328 C C . LEU B 2 298 ? 133.36700 110.67100 157.27500 1.000 141.94709 298 LEU B C 1
ATOM 5329 O O . LEU B 2 298 ? 132.89200 110.35900 158.36900 1.000 143.87862 298 LEU B O 1
ATOM 5334 N N . THR B 2 299 ? 133.78500 109.76400 156.38900 1.000 164.42670 299 THR B N 1
ATOM 5335 C CA . THR B 2 299 ? 133.71800 108.33900 156.69900 1.000 166.35159 299 THR B CA 1
ATOM 5336 C C . THR B 2 299 ? 134.63200 107.98100 157.86500 1.000 164.81227 299 THR B C 1
ATOM 5337 O O . THR B 2 299 ? 134.24800 107.20300 158.74600 1.000 162.02767 299 THR B O 1
ATOM 5341 N N . SER B 2 300 ? 135.84100 108.53600 157.88700 1.000 187.59718 300 SER B N 1
ATOM 5342 C CA . SER B 2 300 ? 136.79800 108.26300 158.94900 1.000 189.00498 300 SER B CA 1
ATOM 5343 C C . SER B 2 300 ? 137.73400 109.45700 159.07900 1.000 190.24561 300 SER B C 1
ATOM 5344 O O . SER B 2 300 ? 137.64100 110.43100 158.32700 1.000 190.75548 300 SER B O 1
ATOM 5347 N N . SER B 2 301 ? 138.64200 109.37800 160.05500 1.000 189.61410 301 SER B N 1
ATOM 5348 C CA . SER B 2 301 ? 139.58800 110.46600 160.27200 1.000 189.58188 301 SER B CA 1
ATOM 5349 C C . SER B 2 301 ? 140.60800 110.56700 159.14500 1.000 188.75540 301 SER B C 1
ATOM 5350 O O . SER B 2 301 ? 140.97100 111.67700 158.73900 1.000 189.48294 301 SER B O 1
ATOM 5353 N N . GLU B 2 302 ? 141.07800 109.43300 158.63000 1.000 195.01681 302 GLU B N 1
ATOM 5354 C CA . GLU B 2 302 ? 142.11700 109.41000 157.60900 1.000 197.42091 302 GLU B CA 1
ATOM 5355 C C . GLU B 2 302 ? 141.56600 109.34100 156.19100 1.000 197.84716 302 GLU B C 1
ATOM 5356 O O . GLU B 2 302 ? 142.35300 109.32400 155.23900 1.000 196.38324 302 GLU B O 1
ATOM 5362 N N . GLN B 2 303 ? 140.24700 109.30100 156.02200 1.000 179.60918 303 GLN B N 1
ATOM 5363 C CA . GLN B 2 303 ? 139.63600 109.20700 154.70500 1.000 178.51095 303 GLN B CA 1
ATOM 5364 C C . GLN B 2 303 ? 138.54200 110.25400 154.56400 1.000 178.94784 303 GLN B C 1
ATOM 5365 O O . GLN B 2 303 ? 137.86500 110.60500 155.53400 1.000 179.29804 303 GLN B O 1
ATOM 5371 N N . LEU B 2 304 ? 138.37600 110.75000 153.33900 1.000 154.06934 304 LEU B N 1
ATOM 5372 C CA . LEU B 2 304 ? 137.35500 111.75100 153.02700 1.000 151.65003 304 LEU B CA 1
ATOM 5373 C C . LEU B 2 304 ? 136.77200 111.40700 151.66000 1.000 146.93899 304 LEU B C 1
ATOM 5374 O O . LEU B 2 304 ? 137.36800 111.72700 150.62700 1.000 149.68543 304 LEU B O 1
ATOM 5379 N N . ALA B 2 305 ? 135.61300 110.75400 151.65900 1.000 113.63217 305 ALA B N 1
ATOM 5380 C CA . ALA B 2 305 ? 134.94900 110.39600 150.41300 1.000 115.79123 305 ALA B CA 1
ATOM 5381 C C . ALA B 2 305 ? 134.45100 111.65500 149.71500 1.000 121.23585 305 ALA B C 1
ATOM 5382 O O . ALA B 2 305 ? 133.79000 112.49500 150.33300 1.000 137.19823 305 ALA B O 1
ATOM 5384 N N . VAL B 2 306 ? 134.76500 111.78600 148.43000 1.000 108.43869 306 VAL B N 1
ATOM 5385 C CA . VAL B 2 306 ? 134.38800 112.95000 147.63500 1.000 109.85933 306 VAL B CA 1
ATOM 5386 C C . VAL B 2 306 ? 133.46500 112.48200 146.52000 1.000 107.59844 306 VAL B C 1
ATOM 5387 O O . VAL B 2 306 ? 133.84100 111.62600 145.71000 1.000 117.49106 306 VAL B O 1
ATOM 5391 N N . LEU B 2 307 ? 132.26000 113.04400 146.47700 1.000 117.16783 307 LEU B N 1
ATOM 5392 C CA . LEU B 2 307 ? 131.27600 112.72000 145.45400 1.000 119.99889 307 LEU B CA 1
ATOM 5393 C C . LEU B 2 307 ? 130.79600 114.00500 144.80000 1.000 124.99174 307 LEU B C 1
ATOM 5394 O O . LEU B 2 307 ? 130.43500 114.96100 145.49500 1.000 129.08368 307 LEU B O 1
ATOM 5399 N N . THR B 2 308 ? 130.79100 114.02600 143.46600 1.000 128.22730 308 THR B N 1
ATOM 5400 C CA . THR B 2 308 ? 130.30900 115.17500 142.71400 1.000 122.87468 308 THR B CA 1
ATOM 5401 C C . THR B 2 308 ? 128.96200 114.94500 142.04700 1.000 126.69191 308 THR B C 1
ATOM 5402 O O . THR B 2 308 ? 128.27800 115.92100 141.72700 1.000 133.83817 308 THR B O 1
ATOM 5406 N N . ASN B 2 309 ? 128.56800 113.69300 141.83000 1.000 134.09389 309 ASN B N 1
ATOM 5407 C CA . ASN B 2 309 ? 127.27300 113.40800 141.22900 1.000 134.86618 309 ASN B CA 1
ATOM 5408 C C . ASN B 2 309 ? 126.16200 113.66000 142.24100 1.000 139.32075 309 ASN B C 1
ATOM 5409 O O . ASN B 2 309 ? 126.21600 113.17200 143.37400 1.000 143.23843 309 ASN B O 1
ATOM 5414 N N . SER B 2 310 ? 125.15100 114.42700 141.82800 1.000 132.29646 310 SER B N 1
ATOM 5415 C CA . SER B 2 310 ? 124.04300 114.73800 142.72600 1.000 130.39430 310 SER B CA 1
ATOM 5416 C C . SER B 2 310 ? 123.22200 113.49500 143.04800 1.000 131.30220 310 SER B C 1
ATOM 5417 O O . SER B 2 310 ? 122.75100 113.33200 144.18000 1.000 133.77161 310 SER B O 1
ATOM 5420 N N . ASP B 2 311 ? 123.03400 112.61200 142.06400 1.000 135.19160 311 ASP B N 1
ATOM 5421 C CA . ASP B 2 311 ? 122.24600 111.40400 142.29100 1.000 132.93252 311 ASP B CA 1
ATOM 5422 C C . ASP B 2 311 ? 122.90500 110.49600 143.32300 1.000 131.00110 311 ASP B C 1
ATOM 5423 O O . ASP B 2 311 ? 122.22200 109.91200 144.17200 1.000 134.96046 311 ASP B O 1
ATOM 5428 N N . ALA B 2 312 ? 124.23200 110.36100 143.26100 1.000 117.14658 312 ALA B N 1
ATOM 5429 C CA . ALA B 2 312 ? 124.93400 109.50000 144.20800 1.000 119.69427 312 ALA B CA 1
ATOM 5430 C C . ALA B 2 312 ? 124.81200 110.02500 145.63300 1.000 124.74159 312 ALA B C 1
ATOM 5431 O O . ALA B 2 312 ? 124.66900 109.24200 146.58000 1.000 131.12316 312 ALA B O 1
ATOM 5433 N N . VAL B 2 313 ? 124.87500 111.34700 145.80600 1.000 114.92159 313 VAL B N 1
ATOM 5434 C CA . VAL B 2 313 ? 124.77000 111.93300 147.14000 1.000 111.62714 313 VAL B CA 1
ATOM 5435 C C . VAL B 2 313 ? 123.40000 111.64900 147.74500 1.000 121.37990 313 VAL B C 1
ATOM 5436 O O . VAL B 2 313 ? 123.28600 111.32000 148.93200 1.000 129.14841 313 VAL B O 1
ATOM 5440 N N . LEU B 2 314 ? 122.34100 111.77300 146.94000 1.000 120.87646 314 LEU B N 1
ATOM 5441 C CA . LEU B 2 314 ? 120.99200 111.54800 147.45000 1.000 117.87376 314 LEU B CA 1
ATOM 5442 C C . LEU B 2 314 ? 120.80900 110.11100 147.92400 1.000 122.89426 314 LEU B C 1
ATOM 5443 O O . LEU B 2 314 ? 120.18000 109.86700 148.96100 1.000 121.25732 314 LEU B O 1
ATOM 5448 N N . GLN B 2 315 ? 121.34600 109.14500 147.17500 1.000 120.17198 315 GLN B N 1
ATOM 5449 C CA . GLN B 2 315 ? 121.25600 107.75000 147.59500 1.000 114.05340 315 GLN B CA 1
ATOM 5450 C C . GLN B 2 315 ? 122.03400 107.50900 148.88200 1.000 118.24534 315 GLN B C 1
ATOM 5451 O O . GLN B 2 315 ? 121.60100 106.73400 149.74300 1.000 122.72289 315 GLN B O 1
ATOM 5457 N N . LEU B 2 316 ? 123.19000 108.16200 149.03000 1.000 121.99361 316 LEU B N 1
ATOM 5458 C CA . LEU B 2 316 ? 124.00400 107.97000 150.22500 1.000 122.48280 316 LEU B CA 1
ATOM 5459 C C . LEU B 2 316 ? 123.32100 108.51400 151.47300 1.000 127.66982 316 LEU B C 1
ATOM 5460 O O . LEU B 2 316 ? 123.61200 108.05800 152.58500 1.000 127.39127 316 LEU B O 1
ATOM 5465 N N . LEU B 2 317 ? 122.41800 109.48500 151.31600 1.000 123.56523 317 LEU B N 1
ATOM 5466 C CA . LEU B 2 317 ? 121.74200 110.07100 152.46800 1.000 121.67618 317 LEU B CA 1
ATOM 5467 C C . LEU B 2 317 ? 120.82700 109.08100 153.17600 1.000 122.86726 317 LEU B C 1
ATOM 5468 O O . LEU B 2 317 ? 120.51000 109.28400 154.35200 1.000 124.60802 317 LEU B O 1
ATOM 5473 N N . PHE B 2 318 ? 120.39700 108.02000 152.49400 1.000 127.99355 318 PHE B N 1
ATOM 5474 C CA . PHE B 2 318 ? 119.51400 107.01900 153.08100 1.000 132.33948 318 PHE B CA 1
ATOM 5475 C C . PHE B 2 318 ? 120.24400 105.73400 153.45300 1.000 132.00067 318 PHE B C 1
ATOM 5476 O O . PHE B 2 318 ? 120.05600 105.21100 154.55500 1.000 132.85107 318 PHE B O 1
ATOM 5484 N N . TYR B 2 319 ? 121.07600 105.21200 152.54800 1.000 124.22371 319 TYR B N 1
ATOM 5485 C CA . TYR B 2 319 ? 121.72100 103.92500 152.78100 1.000 125.04308 319 TYR B CA 1
ATOM 5486 C C . TYR B 2 319 ? 122.75200 103.97900 153.90000 1.000 128.41649 319 TYR B C 1
ATOM 5487 O O . TYR B 2 319 ? 123.16000 102.92500 154.39900 1.000 138.23262 319 TYR B O 1
ATOM 5496 N N . CYS B 2 320 ? 123.18100 105.17200 154.30500 1.000 133.43389 320 CYS B N 1
ATOM 5497 C CA . CYS B 2 320 ? 124.09900 105.32400 155.42400 1.000 140.06798 320 CYS B CA 1
ATOM 5498 C C . CYS B 2 320 ? 123.38500 105.40200 156.76600 1.000 141.56030 320 CYS B C 1
ATOM 5499 O O . CYS B 2 320 ? 124.05200 105.43100 157.80600 1.000 140.91089 320 CYS B O 1
ATOM 5502 N N . LEU B 2 321 ? 122.05300 105.43700 156.77100 1.000 140.14753 321 LEU B N 1
ATOM 5503 C CA . LEU B 2 321 ? 121.27200 105.50500 157.99900 1.000 136.54779 321 LEU B CA 1
ATOM 5504 C C . LEU B 2 321 ? 120.47200 104.23500 158.25700 1.000 139.44505 321 LEU B C 1
ATOM 5505 O O . LEU B 2 321 ? 119.60300 104.23100 159.13500 1.000 144.94813 321 LEU B O 1
ATOM 5510 N N . GLN B 2 322 ? 120.73700 103.16300 157.51400 1.000 153.00102 322 GLN B N 1
ATOM 5511 C CA . GLN B 2 322 ? 120.00500 101.92000 157.71400 1.000 150.73186 322 GLN B CA 1
ATOM 5512 C C . GLN B 2 322 ? 120.30800 101.33700 159.08800 1.000 154.64141 322 GLN B C 1
ATOM 5513 O O . GLN B 2 322 ? 121.44600 101.38200 159.56500 1.000 159.14236 322 GLN B O 1
ATOM 5519 N N . LEU B 2 323 ? 119.27700 100.79100 159.72500 1.000 176.11014 323 LEU B N 1
ATOM 5520 C CA . LEU B 2 323 ? 119.40300 100.30500 161.09100 1.000 176.38964 323 LEU B CA 1
ATOM 5521 C C . LEU B 2 323 ? 120.28900 99.06500 161.15700 1.000 177.26266 323 LEU B C 1
ATOM 5522 O O . LEU B 2 323 ? 120.31700 98.24000 160.24000 1.000 177.61202 323 LEU B O 1
ATOM 5527 N N . ASP B 2 324 ? 121.02000 98.94500 162.26300 1.000 204.01093 324 ASP B N 1
ATOM 5528 C CA . ASP B 2 324 ? 121.86700 97.79000 162.49500 1.000 205.67601 324 ASP B CA 1
ATOM 5529 C C . ASP B 2 324 ? 121.01100 96.55300 162.76700 1.000 205.42572 324 ASP B C 1
ATOM 5530 O O . ASP B 2 324 ? 119.84200 96.66700 163.14200 1.000 205.86735 324 ASP B O 1
ATOM 5535 N N . PRO B 2 325 ? 121.57100 95.35400 162.56400 1.000 205.67347 325 PRO B N 1
ATOM 5536 C CA . PRO B 2 325 ? 120.77700 94.13300 162.80000 1.000 207.07041 325 PRO B CA 1
ATOM 5537 C C . PRO B 2 325 ? 120.22200 94.02700 164.21000 1.000 207.20391 325 PRO B C 1
ATOM 5538 O O . PRO B 2 325 ? 119.10500 93.52800 164.39200 1.000 205.28145 325 PRO B O 1
ATOM 5542 N N . GLN B 2 326 ? 120.96800 94.48100 165.21800 1.000 208.39230 326 GLN B N 1
ATOM 5543 C CA . GLN B 2 326 ? 120.52100 94.45100 166.61100 1.000 206.78632 326 GLN B CA 1
ATOM 5544 C C . GLN B 2 326 ? 120.64900 95.86200 167.17800 1.000 208.85798 326 GLN B C 1
ATOM 5545 O O . GLN B 2 326 ? 121.66100 96.20400 167.79600 1.000 209.51083 326 GLN B O 1
ATOM 5551 N N . GLN B 2 327 ? 119.61500 96.67500 166.96900 1.000 212.22472 327 GLN B N 1
ATOM 5552 C CA . GLN B 2 327 ? 119.58600 98.03500 167.48500 1.000 211.65138 327 GLN B CA 1
ATOM 5553 C C . GLN B 2 327 ? 118.15400 98.54500 167.43300 1.000 212.07064 327 GLN B C 1
ATOM 5554 O O . GLN B 2 327 ? 117.38300 98.17700 166.54300 1.000 211.68418 327 GLN B O 1
ATOM 5560 N N . GLN B 2 328 ? 117.81000 99.39400 168.39400 1.000 215.92863 328 GLN B N 1
ATOM 5561 C CA . GLN B 2 328 ? 116.49600 100.01200 168.46300 1.000 216.31377 328 GLN B CA 1
ATOM 5562 C C . GLN B 2 328 ? 116.51700 101.37900 167.79000 1.000 217.08372 328 GLN B C 1
ATOM 5563 O O . GLN B 2 328 ? 117.56100 102.02500 167.67100 1.000 219.66010 328 GLN B O 1
ATOM 5569 N N . LEU B 2 329 ? 115.33600 101.81500 167.34200 1.000 193.43632 329 LEU B N 1
ATOM 5570 C CA . LEU B 2 329 ? 115.23400 103.11400 166.68600 1.000 193.04603 329 LEU B CA 1
ATOM 5571 C C . LEU B 2 329 ? 115.55200 104.25300 167.64600 1.000 195.72205 329 LEU B C 1
ATOM 5572 O O . LEU B 2 329 ? 116.02600 105.31100 167.21700 1.000 196.28961 329 LEU B O 1
ATOM 5577 N N . ARG B 2 330 ? 115.29500 104.06100 168.94300 1.000 206.78386 330 ARG B N 1
ATOM 5578 C CA . ARG B 2 330 ? 115.66100 105.07500 169.92600 1.000 206.74540 330 ARG B CA 1
ATOM 5579 C C . ARG B 2 330 ? 117.17300 105.24200 170.01000 1.000 206.13401 330 ARG B C 1
ATOM 5580 O O . ARG B 2 330 ? 117.67600 106.36900 170.08400 1.000 205.57261 330 ARG B O 1
ATOM 5588 N N . ASP B 2 331 ? 117.91300 104.13000 170.00500 1.000 201.78504 331 ASP B N 1
ATOM 5589 C CA . ASP B 2 331 ? 119.37000 104.20700 170.05200 1.000 201.33328 331 ASP B CA 1
ATOM 5590 C C . ASP B 2 331 ? 119.93300 104.85600 168.79400 1.000 202.15572 331 ASP B C 1
ATOM 5591 O O . ASP B 2 331 ? 120.86900 105.66000 168.87000 1.000 204.57264 331 ASP B O 1
ATOM 5596 N N . ALA B 2 332 ? 119.37900 104.51500 167.62800 1.000 193.41330 332 ALA B N 1
ATOM 5597 C CA . ALA B 2 332 ? 119.87000 105.08400 166.37600 1.000 193.08164 332 ALA B CA 1
ATOM 5598 C C . ALA B 2 332 ? 119.63300 106.58800 166.31700 1.000 195.87247 332 ALA B C 1
ATOM 5599 O O . ALA B 2 332 ? 120.48100 107.33600 165.81700 1.000 198.72554 332 ALA B O 1
ATOM 5601 N N . ALA B 2 333 ? 118.48300 107.04700 166.81600 1.000 190.64739 333 ALA B N 1
ATOM 5602 C CA . ALA B 2 333 ? 118.18400 108.47500 166.79400 1.000 188.91051 333 ALA B CA 1
ATOM 5603 C C . ALA B 2 333 ? 119.15700 109.25900 167.66500 1.000 189.28268 333 ALA B C 1
ATOM 5604 O O . ALA B 2 333 ? 119.54200 110.38400 167.32200 1.000 191.00524 333 ALA B O 1
ATOM 5606 N N . GLU B 2 334 ? 119.56000 108.68600 168.80300 1.000 179.34044 334 GLU B N 1
ATOM 5607 C CA . GLU B 2 334 ? 120.50300 109.37000 169.68200 1.000 177.01896 334 GLU B CA 1
ATOM 5608 C C . GLU B 2 334 ? 121.84800 109.58000 168.99600 1.000 175.46468 334 GLU B C 1
ATOM 5609 O O . GLU B 2 334 ? 122.45800 110.64800 169.12600 1.000 175.94556 334 GLU B O 1
ATOM 5615 N N . ARG B 2 335 ? 122.32900 108.57000 168.26800 1.000 175.20051 335 ARG B N 1
ATOM 5616 C CA . ARG B 2 335 ? 123.59300 108.71200 167.55200 1.000 177.96831 335 ARG B CA 1
ATOM 5617 C C . ARG B 2 335 ? 123.49300 109.76800 166.45900 1.000 177.84318 335 ARG B C 1
ATOM 5618 O O . ARG B 2 335 ? 124.42800 110.55200 166.25600 1.000 181.56496 335 ARG B O 1
ATOM 5626 N N . SER B 2 336 ? 122.37000 109.79800 165.73800 1.000 162.56915 336 SER B N 1
ATOM 5627 C CA . SER B 2 336 ? 122.19800 110.78400 164.67500 1.000 163.10852 336 SER B CA 1
ATOM 5628 C C . SER B 2 336 ? 122.16600 112.20100 165.23400 1.000 166.17584 336 SER B C 1
ATOM 5629 O O . SER B 2 336 ? 122.74900 113.12100 164.64700 1.000 168.04193 336 SER B O 1
ATOM 5632 N N . LEU B 2 337 ? 121.48200 112.39900 166.36400 1.000 168.52844 337 LEU B N 1
ATOM 5633 C CA . LEU B 2 337 ? 121.41400 113.72700 166.96500 1.000 168.94989 337 LEU B CA 1
ATOM 5634 C C . LEU B 2 337 ? 122.78600 114.19700 167.43200 1.000 171.54034 337 LEU B C 1
ATOM 5635 O O . LEU B 2 337 ? 123.15500 115.36000 167.22900 1.000 173.81560 337 LEU B O 1
ATOM 5640 N N . SER B 2 338 ? 123.55900 113.30600 168.05700 1.000 166.04286 338 SER B N 1
ATOM 5641 C CA . SER B 2 338 ? 124.88000 113.68200 168.54600 1.000 163.28222 338 SER B CA 1
ATOM 5642 C C . SER B 2 338 ? 125.89100 113.84800 167.42000 1.000 162.65372 338 SER B C 1
ATOM 5643 O O . SER B 2 338 ? 126.92100 114.50100 167.62100 1.000 162.94014 338 SER B O 1
ATOM 5646 N N . ALA B 2 339 ? 125.62500 113.27500 166.24400 1.000 163.71038 339 ALA B N 1
ATOM 5647 C CA . ALA B 2 339 ? 126.55500 113.39200 165.12700 1.000 165.70881 339 ALA B CA 1
ATOM 5648 C C . ALA B 2 339 ? 126.60900 114.80300 164.55800 1.000 167.00820 339 ALA B C 1
ATOM 5649 O O . ALA B 2 339 ? 127.59200 115.15100 163.89500 1.000 169.94219 339 ALA B O 1
ATOM 5651 N N . HIS B 2 340 ? 125.57900 115.61800 164.79600 1.000 157.08635 340 HIS B N 1
ATOM 5652 C CA . HIS B 2 340 ? 125.56800 116.97400 164.25800 1.000 158.50430 340 HIS B CA 1
ATOM 5653 C C . HIS B 2 340 ? 126.63500 117.85000 164.90400 1.000 160.01197 340 HIS B C 1
ATOM 5654 O O . HIS B 2 340 ? 127.10500 118.81000 164.28200 1.000 163.27157 340 HIS B O 1
ATOM 5661 N N . TRP B 2 341 ? 127.02800 117.54200 166.13800 1.000 166.41161 341 TRP B N 1
ATOM 5662 C CA . TRP B 2 341 ? 128.02000 118.32500 166.87200 1.000 167.16597 341 TRP B CA 1
ATOM 5663 C C . TRP B 2 341 ? 129.37500 117.63100 166.91600 1.000 169.46105 341 TRP B C 1
ATOM 5664 O O . TRP B 2 341 ? 130.09000 117.70900 167.91900 1.000 170.79780 341 TRP B O 1
ATOM 5675 N N . GLN B 2 342 ? 129.75500 116.94300 165.83800 1.000 165.44939 342 GLN B N 1
ATOM 5676 C CA . GLN B 2 342 ? 131.02700 116.23100 165.77700 1.000 163.58788 342 GLN B CA 1
ATOM 5677 C C . GLN B 2 342 ? 131.89800 116.70400 164.61700 1.000 164.45847 342 GLN B C 1
ATOM 5678 O O . GLN B 2 342 ? 132.80600 115.98200 164.19500 1.000 166.07392 342 GLN B O 1
ATOM 5684 N N . TYR B 2 343 ? 131.64100 117.90000 164.09400 1.000 157.23651 343 TYR B N 1
ATOM 5685 C CA . TYR B 2 343 ? 132.44600 118.46800 163.02200 1.000 155.16973 343 TYR B CA 1
ATOM 5686 C C . TYR B 2 343 ? 133.67300 119.20900 163.53600 1.000 156.27735 343 TYR B C 1
ATOM 5687 O O . TYR B 2 343 ? 134.46300 119.70500 162.72600 1.000 158.06233 343 TYR B O 1
ATOM 5696 N N . GLU B 2 344 ? 133.84300 119.30400 164.85400 1.000 183.32620 344 GLU B N 1
ATOM 5697 C CA . GLU B 2 344 ? 134.98700 120.02100 165.41500 1.000 184.59578 344 GLU B CA 1
ATOM 5698 C C . GLU B 2 344 ? 136.33400 119.42900 165.01200 1.000 187.10636 344 GLU B C 1
ATOM 5699 O O . GLU B 2 344 ? 137.23400 120.20500 164.64500 1.000 187.64840 344 GLU B O 1
ATOM 5705 N N . PRO B 2 345 ? 136.55800 118.10800 165.05200 1.000 182.04567 345 PRO B N 1
ATOM 5706 C CA . PRO B 2 345 ? 137.88400 117.58100 164.68600 1.000 179.35407 345 PRO B CA 1
ATOM 5707 C C . PRO B 2 345 ? 138.26700 117.78100 163.22600 1.000 179.88732 345 PRO B C 1
ATOM 5708 O O . PRO B 2 345 ? 139.33800 117.31300 162.82300 1.000 181.69040 345 PRO B O 1
ATOM 5712 N N . ILE B 2 346 ? 137.43400 118.44300 162.42000 1.000 180.56084 346 ILE B N 1
ATOM 5713 C CA . ILE B 2 346 ? 137.78900 118.69500 161.02500 1.000 180.29776 346 ILE B CA 1
ATOM 5714 C C . ILE B 2 346 ? 139.02200 119.58600 160.94100 1.000 182.33161 346 ILE B C 1
ATOM 5715 O O . ILE B 2 346 ? 139.92900 119.34300 160.13400 1.000 183.52612 346 ILE B O 1
ATOM 5720 N N . LYS B 2 347 ? 139.07800 120.62900 161.77400 1.000 198.73276 347 LYS B N 1
ATOM 5721 C CA . LYS B 2 347 ? 140.19700 121.56500 161.72900 1.000 198.02906 347 LYS B CA 1
ATOM 5722 C C . LYS B 2 347 ? 141.51600 120.86900 162.04500 1.000 198.91517 347 LYS B C 1
ATOM 5723 O O . LYS B 2 347 ? 142.52600 121.08800 161.36600 1.000 199.87253 347 LYS B O 1
ATOM 5729 N N . GLN B 2 348 ? 141.52700 120.02300 163.07800 1.000 205.16952 348 GLN B N 1
ATOM 5730 C CA . GLN B 2 348 ? 142.75500 119.32300 163.44300 1.000 205.58774 348 GLN B CA 1
ATOM 5731 C C . GLN B 2 348 ? 143.15100 118.30500 162.38000 1.000 206.40126 348 GLN B C 1
ATOM 5732 O O . GLN B 2 348 ? 144.33900 118.15000 162.07400 1.000 205.05113 348 GLN B O 1
ATOM 5738 N N . SER B 2 349 ? 142.17200 117.60000 161.80900 1.000 201.39060 349 SER B N 1
ATOM 5739 C CA . SER B 2 349 ? 142.47700 116.58900 160.80300 1.000 198.73024 349 SER B CA 1
ATOM 5740 C C . SER B 2 349 ? 142.95400 117.21200 159.49800 1.000 198.56787 349 SER B C 1
ATOM 5741 O O . SER B 2 349 ? 143.80700 116.63500 158.81400 1.000 200.13631 349 SER B O 1
ATOM 5744 N N . MET B 2 350 ? 142.42000 118.38100 159.13600 1.000 194.54102 350 MET B N 1
ATOM 5745 C CA . MET B 2 350 ? 142.76700 119.00200 157.86300 1.000 194.69019 350 MET B CA 1
ATOM 5746 C C . MET B 2 350 ? 144.21500 119.47300 157.81200 1.000 194.84540 350 MET B C 1
ATOM 5747 O O . MET B 2 350 ? 144.74700 119.67100 156.71400 1.000 195.46299 350 MET B O 1
ATOM 5752 N N . MET B 2 351 ? 144.85800 119.66800 158.96500 1.000 206.64067 351 MET B N 1
ATOM 5753 C CA . MET B 2 351 ? 146.24900 120.11100 158.97200 1.000 208.40482 351 MET B CA 1
ATOM 5754 C C . MET B 2 351 ? 147.15900 119.07100 158.32900 1.000 208.60263 351 MET B C 1
ATOM 5755 O O . MET B 2 351 ? 148.05100 119.40900 157.54200 1.000 208.07209 351 MET B O 1
ATOM 5760 N N . GLN B 2 352 ? 146.94800 117.79900 158.65100 1.000 220.23957 352 GLN B N 1
ATOM 5761 C CA . GLN B 2 352 ? 147.71600 116.72100 158.05200 1.000 220.34441 352 GLN B CA 1
ATOM 5762 C C . GLN B 2 352 ? 147.03000 116.22100 156.78200 1.000 220.12778 352 GLN B C 1
ATOM 5763 O O . GLN B 2 352 ? 145.87300 116.53800 156.49900 1.000 220.77034 352 GLN B O 1
ATOM 5769 N N . GLU B 2 353 ? 147.76900 115.43100 156.00700 1.000 213.53364 353 GLU B N 1
ATOM 5770 C CA . GLU B 2 353 ? 147.25400 114.92700 154.74100 1.000 213.87230 353 GLU B CA 1
ATOM 5771 C C . GLU B 2 353 ? 146.13000 113.92500 154.97900 1.000 213.32166 353 GLU B C 1
ATOM 5772 O O . GLU B 2 353 ? 146.23800 113.04300 155.83700 1.000 214.27905 353 GLU B O 1
ATOM 5778 N N . ILE B 2 354 ? 145.05000 114.06500 154.21500 1.000 189.18098 354 ILE B N 1
ATOM 5779 C CA . ILE B 2 354 ? 143.90200 113.16800 154.27900 1.000 190.28618 354 ILE B CA 1
ATOM 5780 C C . ILE B 2 354 ? 143.67100 112.59900 152.88700 1.000 191.01261 354 ILE B C 1
ATOM 5781 O O . ILE B 2 354 ? 143.62600 113.34900 151.90500 1.000 192.32180 354 ILE B O 1
ATOM 5786 N N . VAL B 2 355 ? 143.52600 111.27900 152.80400 1.000 174.27410 355 VAL B N 1
ATOM 5787 C CA . VAL B 2 355 ? 143.33900 110.61000 151.51900 1.000 173.84086 355 VAL B CA 1
ATOM 5788 C C . VAL B 2 355 ? 141.93800 110.93600 151.00900 1.000 171.25252 355 VAL B C 1
ATOM 5789 O O . VAL B 2 355 ? 140.94000 110.48000 151.57300 1.000 170.79112 355 VAL B O 1
ATOM 5793 N N . CYS B 2 356 ? 141.86200 111.72700 149.93800 1.000 159.17374 356 CYS B N 1
ATOM 5794 C CA . CYS B 2 356 ? 140.58600 112.08100 149.31600 1.000 161.31522 356 CYS B CA 1
ATOM 5795 C C . CYS B 2 356 ? 140.21400 110.97800 148.32900 1.000 162.40349 356 CYS B C 1
ATOM 5796 O O . CYS B 2 356 ? 140.34700 111.10800 147.10900 1.000 163.51089 356 CYS B O 1
ATOM 5799 N N . VAL B 2 357 ? 139.73300 109.86500 148.87900 1.000 157.79361 357 VAL B N 1
ATOM 5800 C CA . VAL B 2 357 ? 139.40500 108.70000 148.06600 1.000 156.97907 357 VAL B CA 1
ATOM 5801 C C . VAL B 2 357 ? 138.06800 108.93100 147.37200 1.000 153.86270 357 VAL B C 1
ATOM 5802 O O . VAL B 2 357 ? 137.06200 109.24600 148.01700 1.000 158.94724 357 VAL B O 1
ATOM 5806 N N . ASP B 2 358 ? 138.05800 108.78700 146.05000 1.000 149.51754 358 ASP B N 1
ATOM 5807 C CA . ASP B 2 358 ? 136.81700 108.88600 145.29500 1.000 152.22255 358 ASP B CA 1
ATOM 5808 C C . ASP B 2 358 ? 135.91600 107.69900 145.60900 1.000 152.08371 358 ASP B C 1
ATOM 5809 O O . ASP B 2 358 ? 136.38300 106.56800 145.76600 1.000 161.64477 358 ASP B O 1
ATOM 5814 N N . TYR B 2 359 ? 134.61300 107.96100 145.70400 1.000 147.09212 359 TYR B N 1
ATOM 5815 C CA . TYR B 2 359 ? 133.64000 106.92300 146.02400 1.000 149.14094 359 TYR B CA 1
ATOM 5816 C C . TYR B 2 359 ? 133.00300 106.30400 144.78600 1.000 151.27635 359 TYR B C 1
ATOM 5817 O O . TYR B 2 359 ? 132.89000 105.07800 144.69900 1.000 160.82789 359 TYR B O 1
ATOM 5826 N N . LEU B 2 360 ? 132.57400 107.12900 143.82800 1.000 142.60988 360 LEU B N 1
ATOM 5827 C CA . LEU B 2 360 ? 131.94300 106.59200 142.62700 1.000 145.01101 360 LEU B CA 1
ATOM 5828 C C . LEU B 2 360 ? 132.92300 105.75100 141.81900 1.000 149.70784 360 LEU B C 1
ATOM 5829 O O . LEU B 2 360 ? 132.54900 104.71100 141.26300 1.000 153.71907 360 LEU B O 1
ATOM 5834 N N . GLY B 2 361 ? 134.18100 106.18700 141.73800 1.000 145.52796 361 GLY B N 1
ATOM 5835 C CA . GLY B 2 361 ? 135.17500 105.41300 141.01200 1.000 147.49020 361 GLY B CA 1
ATOM 5836 C C . GLY B 2 361 ? 135.46400 104.07000 141.65500 1.000 146.84808 361 GLY B C 1
ATOM 5837 O O . GLY B 2 361 ? 135.57400 103.05400 140.96400 1.000 147.14524 361 GLY B O 1
ATOM 5838 N N . VAL B 2 362 ? 135.59300 104.04600 142.98400 1.000 148.57779 362 VAL B N 1
ATOM 5839 C CA . VAL B 2 362 ? 135.88500 102.79700 143.68300 1.000 149.18113 362 VAL B CA 1
ATOM 5840 C C . VAL B 2 362 ? 134.73100 101.81300 143.53500 1.000 151.41818 362 VAL B C 1
ATOM 5841 O O . VAL B 2 362 ? 134.94300 100.62100 143.28300 1.000 158.28857 362 VAL B O 1
ATOM 5845 N N . VAL B 2 363 ? 133.49400 102.29300 143.68500 1.000 147.39860 363 VAL B N 1
ATOM 5846 C CA . VAL B 2 363 ? 132.33300 101.41800 143.54000 1.000 147.44700 363 VAL B CA 1
ATOM 5847 C C . VAL B 2 363 ? 132.25500 100.86700 142.12200 1.000 149.34172 363 VAL B C 1
ATOM 5848 O O . VAL B 2 363 ? 132.00800 99.67200 141.91600 1.000 154.20373 363 VAL B O 1
ATOM 5852 N N . SER B 2 364 ? 132.46800 101.72600 141.12300 1.000 154.27643 364 SER B N 1
ATOM 5853 C CA . SER B 2 364 ? 132.44500 101.26900 139.73700 1.000 160.03626 364 SER B CA 1
ATOM 5854 C C . SER B 2 364 ? 133.60500 100.32400 139.44500 1.000 161.85068 364 SER B C 1
ATOM 5855 O O . SER B 2 364 ? 133.44800 99.35600 138.69200 1.000 160.80344 364 SER B O 1
ATOM 5858 N N . SER B 2 365 ? 134.77700 100.59000 140.02700 1.000 174.09700 365 SER B N 1
ATOM 5859 C CA . SER B 2 365 ? 135.93500 99.73500 139.78400 1.000 173.82049 365 SER B CA 1
ATOM 5860 C C . SER B 2 365 ? 135.74600 98.34200 140.37000 1.000 176.04786 365 SER B C 1
ATOM 5861 O O . SER B 2 365 ? 136.33200 97.37700 139.86600 1.000 176.40237 365 SER B O 1
ATOM 5864 N N . THR B 2 366 ? 134.95200 98.21800 141.43200 1.000 183.51800 366 THR B N 1
ATOM 5865 C CA . THR B 2 366 ? 134.70800 96.91500 142.03400 1.000 181.28287 366 THR B CA 1
ATOM 5866 C C . THR B 2 366 ? 134.00100 95.99700 141.04500 1.000 185.13170 366 THR B C 1
ATOM 5867 O O . THR B 2 366 ? 133.02400 96.39000 140.40100 1.000 184.43121 366 THR B O 1
ATOM 5869 N N . LEU B 2 367 ? 134.50200 94.77200 140.92500 1.000 217.05984 367 LEU B N 1
ATOM 5870 C CA . LEU B 2 367 ? 133.92500 93.82200 139.98700 1.000 217.85091 367 LEU B CA 1
ATOM 5871 C C . LEU B 2 367 ? 132.52600 93.41100 140.44300 1.000 220.56709 367 LEU B C 1
ATOM 5872 O O . LEU B 2 367 ? 132.29600 93.21100 141.64000 1.000 220.04032 367 LEU B O 1
ATOM 5874 N N . PRO B 2 368 ? 131.57300 93.29200 139.52000 1.000 233.14685 368 PRO B N 1
ATOM 5875 C CA . PRO B 2 368 ? 130.23700 92.82100 139.90500 1.000 231.63670 368 PRO B CA 1
ATOM 5876 C C . PRO B 2 368 ? 130.29200 91.40200 140.45100 1.000 233.06204 368 PRO B C 1
ATOM 5877 O O . PRO B 2 368 ? 131.06900 90.56600 139.98700 1.000 234.85013 368 PRO B O 1
ATOM 5879 N N . GLY B 2 369 ? 129.45700 91.13800 141.44600 1.000 244.33652 369 GLY B N 1
ATOM 5880 C CA . GLY B 2 369 ? 129.44200 89.82300 142.08500 1.000 246.02274 369 GLY B CA 1
ATOM 5881 C C . GLY B 2 369 ? 130.54800 89.57900 143.08500 1.000 246.46098 369 GLY B C 1
ATOM 5882 O O . GLY B 2 369 ? 130.27800 89.19900 144.22800 1.000 246.20789 369 GLY B O 1
ATOM 5883 N N . ARG B 2 370 ? 131.79900 89.78300 142.67900 1.000 250.69207 370 ARG B N 1
ATOM 5884 C CA . ARG B 2 370 ? 132.91900 89.63200 143.59700 1.000 249.83035 370 ARG B CA 1
ATOM 5885 C C . ARG B 2 370 ? 132.89700 90.74500 144.63700 1.000 250.95896 370 ARG B C 1
ATOM 5886 O O . ARG B 2 370 ? 132.68000 91.91400 144.30500 1.000 250.75742 370 ARG B O 1
ATOM 5888 N N . GLN B 2 371 ? 133.12500 90.37400 145.89900 1.000 262.33494 371 GLN B N 1
ATOM 5889 C CA . GLN B 2 371 ? 133.10200 91.31500 147.02100 1.000 262.49980 371 GLN B CA 1
ATOM 5890 C C . GLN B 2 371 ? 131.77600 92.07000 147.08600 1.000 263.48171 371 GLN B C 1
ATOM 5891 O O . GLN B 2 371 ? 131.73500 93.26800 147.37300 1.000 263.51143 371 GLN B O 1
ATOM 5893 N N . MET B 2 372 ? 130.67900 91.36000 146.81400 1.000 254.96826 372 MET B N 1
ATOM 5894 C CA . MET B 2 372 ? 129.35500 91.96800 146.85300 1.000 253.56051 372 MET B CA 1
ATOM 5895 C C . MET B 2 372 ? 128.82900 92.14800 148.27000 1.000 253.82635 372 MET B C 1
ATOM 5896 O O . MET B 2 372 ? 127.79200 92.79600 148.44700 1.000 252.62133 372 MET B O 1
ATOM 5898 N N . SER B 2 373 ? 129.50900 91.59700 149.27200 1.000 249.79476 373 SER B N 1
ATOM 5899 C CA . SER B 2 373 ? 129.06600 91.72500 150.65100 1.000 248.19469 373 SER B CA 1
ATOM 5900 C C . SER B 2 373 ? 129.31400 93.14600 151.15700 1.000 248.16590 373 SER B C 1
ATOM 5901 O O . SER B 2 373 ? 129.79000 94.02600 150.43300 1.000 249.08120 373 SER B O 1
ATOM 5903 N N . SER B 2 374 ? 128.98700 93.36900 152.43000 1.000 241.06855 374 SER B N 1
ATOM 5904 C CA . SER B 2 374 ? 129.13100 94.68400 153.05500 1.000 241.74445 374 SER B CA 1
ATOM 5905 C C . SER B 2 374 ? 130.60600 94.92800 153.36200 1.000 242.46196 374 SER B C 1
ATOM 5906 O O . SER B 2 374 ? 131.06400 94.85200 154.50400 1.000 241.98773 374 SER B O 1
ATOM 5908 N N . THR B 2 375 ? 131.36300 95.22900 152.31100 1.000 233.42905 375 THR B N 1
ATOM 5909 C CA . THR B 2 375 ? 132.77600 95.53600 152.45600 1.000 231.82962 375 THR B CA 1
ATOM 5910 C C . THR B 2 375 ? 132.95900 96.96900 152.95000 1.000 232.21922 375 THR B C 1
ATOM 5911 O O . THR B 2 375 ? 132.00600 97.74500 153.06200 1.000 230.36478 375 THR B O 1
ATOM 5913 N N . ILE B 2 376 ? 134.21100 97.31600 153.25800 1.000 225.85539 376 ILE B N 1
ATOM 5914 C CA . ILE B 2 376 ? 134.50900 98.66300 153.73800 1.000 223.81155 376 ILE B CA 1
ATOM 5915 C C . ILE B 2 376 ? 134.18400 99.69300 152.66400 1.000 224.84098 376 ILE B C 1
ATOM 5916 O O . ILE B 2 376 ? 133.46300 100.66700 152.91200 1.000 223.66030 376 ILE B O 1
ATOM 5918 N N . VAL B 2 377 ? 134.69200 99.47500 151.44700 1.000 217.02193 377 VAL B N 1
ATOM 5919 C CA . VAL B 2 377 ? 134.44500 100.33500 150.29200 1.000 214.67853 377 VAL B CA 1
ATOM 5920 C C . VAL B 2 377 ? 134.62000 101.80200 150.66300 1.000 216.83145 377 VAL B C 1
ATOM 5921 O O . VAL B 2 377 ? 133.68000 102.59700 150.55100 1.000 214.80522 377 VAL B O 1
ATOM 5923 N N . GLY B 2 378 ? 135.81700 102.17000 151.10700 1.000 220.24255 378 GLY B N 1
ATOM 5924 C CA . GLY B 2 378 ? 136.07700 103.52400 151.54500 1.000 218.63685 378 GLY B CA 1
ATOM 5925 C C . GLY B 2 378 ? 135.74100 103.81300 152.99000 1.000 217.54313 378 GLY B C 1
ATOM 5926 O O . GLY B 2 378 ? 135.77300 104.98200 153.39300 1.000 218.17420 378 GLY B O 1
ATOM 5927 N N . GLY B 2 379 ? 135.41700 102.79200 153.78400 1.000 200.88885 379 GLY B N 1
ATOM 5928 C CA . GLY B 2 379 ? 135.14300 102.95900 155.19500 1.000 199.61302 379 GLY B CA 1
ATOM 5929 C C . GLY B 2 379 ? 133.68000 102.90900 155.58300 1.000 200.49787 379 GLY B C 1
ATOM 5930 O O . GLY B 2 379 ? 133.38200 102.78900 156.77800 1.000 200.30777 379 GLY B O 1
ATOM 5931 N N . LEU B 2 380 ? 132.76300 102.99700 154.62300 1.000 185.00648 380 LEU B N 1
ATOM 5932 C CA . LEU B 2 380 ? 131.32900 102.94200 154.89200 1.000 184.73556 380 LEU B CA 1
ATOM 5933 C C . LEU B 2 380 ? 130.79800 101.59900 154.40800 1.000 188.34700 380 LEU B C 1
ATOM 5934 O O . LEU B 2 380 ? 130.74900 101.34300 153.20000 1.000 189.42890 380 LEU B O 1
ATOM 5939 N N . GLU B 2 381 ? 130.39200 100.74900 155.34900 1.000 199.46875 381 GLU B N 1
ATOM 5940 C CA . GLU B 2 381 ? 129.87400 99.41900 155.03100 1.000 198.79437 381 GLU B CA 1
ATOM 5941 C C . GLU B 2 381 ? 128.45100 99.56700 154.50500 1.000 197.40059 381 GLU B C 1
ATOM 5942 O O . GLU B 2 381 ? 127.47300 99.50600 155.25200 1.000 197.55216 381 GLU B O 1
ATOM 5948 N N . LEU B 2 382 ? 128.33700 99.76500 153.19400 1.000 168.54375 382 LEU B N 1
ATOM 5949 C CA . LEU B 2 382 ? 127.04400 99.94200 152.55400 1.000 165.51501 382 LEU B CA 1
ATOM 5950 C C . LEU B 2 382 ? 126.35600 98.59200 152.36700 1.000 167.06671 382 LEU B C 1
ATOM 5951 O O . LEU B 2 382 ? 126.91700 97.52900 152.64800 1.000 166.87240 382 LEU B O 1
ATOM 5956 N N . SER B 2 383 ? 125.12000 98.63400 151.88300 1.000 167.88867 383 SER B N 1
ATOM 5957 C CA . SER B 2 383 ? 124.32100 97.44000 151.66300 1.000 165.73955 383 SER B CA 1
ATOM 5958 C C . SER B 2 383 ? 124.39600 97.00400 150.20400 1.000 166.63683 383 SER B C 1
ATOM 5959 O O . SER B 2 383 ? 124.95700 97.69100 149.34700 1.000 170.24577 383 SER B O 1
ATOM 5962 N N . LYS B 2 384 ? 123.81700 95.83200 149.93100 1.000 163.29270 384 LYS B N 1
ATOM 5963 C CA . LYS B 2 384 ? 123.81900 95.29900 148.57200 1.000 163.92499 384 LYS B CA 1
ATOM 5964 C C . LYS B 2 384 ? 123.02000 96.18800 147.62800 1.000 165.80125 384 LYS B C 1
ATOM 5965 O O . LYS B 2 384 ? 123.43800 96.42600 146.48900 1.000 168.75885 384 LYS B O 1
ATOM 5971 N N . GLU B 2 385 ? 121.86600 96.68300 148.08100 1.000 160.20139 385 GLU B N 1
ATOM 5972 C CA . GLU B 2 385 ? 121.08600 97.60200 147.26000 1.000 164.21140 385 GLU B CA 1
ATOM 5973 C C . GLU B 2 385 ? 121.80600 98.93000 147.07100 1.000 165.22919 385 GLU B C 1
ATOM 5974 O O . GLU B 2 385 ? 121.66700 99.56500 146.01900 1.000 167.82069 385 GLU B O 1
ATOM 5980 N N . ALA B 2 386 ? 122.56800 99.36800 148.07600 1.000 149.07135 386 ALA B N 1
ATOM 5981 C CA . ALA B 2 386 ? 123.33900 100.59900 147.94000 1.000 150.23909 386 ALA B CA 1
ATOM 5982 C C . ALA B 2 386 ? 124.39000 100.47300 146.84500 1.000 150.49858 386 ALA B C 1
ATOM 5983 O O . ALA B 2 386 ? 124.61000 101.41400 146.07300 1.000 152.81528 386 ALA B O 1
ATOM 5985 N N . MET B 2 387 ? 125.05600 99.31800 146.76800 1.000 149.58247 387 MET B N 1
ATOM 5986 C CA . MET B 2 387 ? 126.05600 99.10700 145.72600 1.000 147.24788 387 MET B CA 1
ATOM 5987 C C . MET B 2 387 ? 125.42800 99.15200 144.34000 1.000 145.34023 387 MET B C 1
ATOM 5988 O O . MET B 2 387 ? 125.99300 99.74300 143.41200 1.000 148.28583 387 MET B O 1
ATOM 5993 N N . LEU B 2 388 ? 124.25900 98.52700 144.17800 1.000 128.95873 388 LEU B N 1
ATOM 5994 C CA . LEU B 2 388 ? 123.57900 98.55300 142.88700 1.000 134.93682 388 LEU B CA 1
ATOM 5995 C C . LEU B 2 388 ? 123.12200 99.96200 142.52900 1.000 140.09494 388 LEU B C 1
ATOM 5996 O O . LEU B 2 388 ? 123.23400 100.38000 141.37100 1.000 145.08817 388 LEU B O 1
ATOM 6001 N N . SER B 2 389 ? 122.59800 100.70500 143.50700 1.000 135.01217 389 SER B N 1
ATOM 6002 C CA . SER B 2 389 ? 122.14500 102.06700 143.24100 1.000 132.51723 389 SER B CA 1
ATOM 6003 C C . SER B 2 389 ? 123.30800 102.97500 142.85700 1.000 137.55155 389 SER B C 1
ATOM 6004 O O . SER B 2 389 ? 123.19200 103.77800 141.92500 1.000 143.83980 389 SER B O 1
ATOM 6007 N N . LEU B 2 390 ? 124.43300 102.86600 143.56800 1.000 129.11149 390 LEU B N 1
ATOM 6008 C CA . LEU B 2 390 ? 125.59900 103.67800 143.23400 1.000 125.31095 390 LEU B CA 1
ATOM 6009 C C . LEU B 2 390 ? 126.15700 103.30900 141.86500 1.000 132.49937 390 LEU B C 1
ATOM 6010 O O . LEU B 2 390 ? 126.56300 104.18900 141.09700 1.000 134.82807 390 LEU B O 1
ATOM 6015 N N . SER B 2 391 ? 126.19300 102.01300 141.54600 1.000 128.12940 391 SER B N 1
ATOM 6016 C CA . SER B 2 391 ? 126.68100 101.58500 140.24000 1.000 118.78566 391 SER B CA 1
ATOM 6017 C C . SER B 2 391 ? 125.79100 102.10700 139.11900 1.000 119.81321 391 SER B C 1
ATOM 6018 O O . SER B 2 391 ? 126.28700 102.52900 138.06800 1.000 128.54606 391 SER B O 1
ATOM 6021 N N . ALA B 2 392 ? 124.47100 102.07800 139.32200 1.000 122.71306 392 ALA B N 1
ATOM 6022 C CA . ALA B 2 392 ? 123.55500 102.60200 138.31500 1.000 127.97223 392 ALA B CA 1
ATOM 6023 C C . ALA B 2 392 ? 123.75200 104.09900 138.11500 1.000 133.21637 392 ALA B C 1
ATOM 6024 O O . ALA B 2 392 ? 123.69300 104.59500 136.98300 1.000 140.45358 392 ALA B O 1
ATOM 6026 N N . ALA B 2 393 ? 123.97800 104.83700 139.20400 1.000 128.56883 393 ALA B N 1
ATOM 6027 C CA . ALA B 2 393 ? 124.22200 106.27100 139.09100 1.000 125.83918 393 ALA B CA 1
ATOM 6028 C C . ALA B 2 393 ? 125.50400 106.55400 138.31700 1.000 127.86121 393 ALA B C 1
ATOM 6029 O O . ALA B 2 393 ? 125.55300 107.48300 137.50200 1.000 134.82510 393 ALA B O 1
ATOM 6031 N N . GLY B 2 394 ? 126.55300 105.76800 138.56300 1.000 124.83940 394 GLY B N 1
ATOM 6032 C CA . GLY B 2 394 ? 127.80000 105.96900 137.84400 1.000 123.24897 394 GLY B CA 1
ATOM 6033 C C . GLY B 2 394 ? 127.67000 105.70100 136.35700 1.000 124.18654 394 GLY B C 1
ATOM 6034 O O . GLY B 2 394 ? 128.22100 106.43600 135.53300 1.000 127.90483 394 GLY B O 1
ATOM 6035 N N . GLN B 2 395 ? 126.94200 104.64200 135.99200 1.000 134.56457 395 GLN B N 1
ATOM 6036 C CA . GLN B 2 395 ? 126.74200 104.33600 134.57900 1.000 133.06857 395 GLN B CA 1
ATOM 6037 C C . GLN B 2 395 ? 125.89100 105.39300 133.88900 1.000 133.48921 395 GLN B C 1
ATOM 6038 O O . GLN B 2 395 ? 126.06000 105.63500 132.68900 1.000 143.14929 395 GLN B O 1
ATOM 6044 N N . TRP B 2 396 ? 124.96900 106.02100 134.62200 1.000 128.46348 396 TRP B N 1
ATOM 6045 C CA . TRP B 2 396 ? 124.15900 107.08600 134.03900 1.000 128.92785 396 TRP B CA 1
ATOM 6046 C C . TRP B 2 396 ? 125.02400 108.26800 133.62100 1.000 131.01320 396 TRP B C 1
ATOM 6047 O O . TRP B 2 396 ? 124.80800 108.86100 132.55700 1.000 139.72003 396 TRP B O 1
ATOM 6058 N N . GLU B 2 397 ? 126.00700 108.62900 134.44900 1.000 137.96252 397 GLU B N 1
ATOM 6059 C CA . GLU B 2 397 ? 126.91500 109.71600 134.09700 1.000 138.87756 397 GLU B CA 1
ATOM 6060 C C . GLU B 2 397 ? 127.75500 109.36200 132.87600 1.000 148.45099 397 GLU B C 1
ATOM 6061 O O . GLU B 2 397 ? 127.98000 110.21000 132.00400 1.000 157.00313 397 GLU B O 1
ATOM 6067 N N . LYS B 2 398 ? 128.23200 108.11700 132.79800 1.000 142.90298 398 LYS B N 1
ATOM 6068 C CA . LYS B 2 398 ? 129.03100 107.69900 131.65000 1.000 135.19876 398 LYS B CA 1
ATOM 6069 C C . LYS B 2 398 ? 128.21100 107.72300 130.36600 1.000 134.12700 398 LYS B C 1
ATOM 6070 O O . LYS B 2 398 ? 128.72200 108.08700 129.30100 1.000 138.70137 398 LYS B O 1
ATOM 6076 N N . GLN B 2 399 ? 126.93900 107.32600 130.44700 1.000 127.91365 399 GLN B N 1
ATOM 6077 C CA . GLN B 2 399 ? 126.08200 107.33200 129.26500 1.000 128.38409 399 GLN B CA 1
ATOM 6078 C C . GLN B 2 399 ? 125.89400 108.74400 128.72500 1.000 134.65845 399 GLN B C 1
ATOM 6079 O O . GLN B 2 399 ? 125.89900 108.95800 127.50700 1.000 141.37573 399 GLN B O 1
ATOM 6085 N N . ARG B 2 400 ? 125.72800 109.72300 129.61900 1.000 133.90401 400 ARG B N 1
ATOM 6086 C CA . ARG B 2 400 ? 125.55300 111.10500 129.18200 1.000 134.70319 400 ARG B CA 1
ATOM 6087 C C . ARG B 2 400 ? 126.78900 111.61800 128.45400 1.000 137.20006 400 ARG B C 1
ATOM 6088 O O . ARG B 2 400 ? 126.67600 112.34500 127.46000 1.000 144.70358 400 ARG B O 1
ATOM 6096 N N . GLU B 2 401 ? 127.98100 111.25600 128.93700 1.000 135.05995 401 GLU B N 1
ATOM 6097 C CA . GLU B 2 401 ? 129.20700 111.65500 128.25400 1.000 131.82936 401 GLU B CA 1
ATOM 6098 C C . GLU B 2 401 ? 129.30100 111.01800 126.87300 1.000 140.30622 401 GLU B C 1
ATOM 6099 O O . GLU B 2 401 ? 129.77200 111.65100 125.92000 1.000 145.09324 401 GLU B O 1
ATOM 6105 N N . THR B 2 402 ? 128.86800 109.76100 126.74800 1.000 132.56505 402 THR B N 1
ATOM 6106 C CA . THR B 2 402 ? 128.89100 109.09200 125.45100 1.000 129.70452 402 THR B CA 1
ATOM 6107 C C . THR B 2 402 ? 127.97300 109.78900 124.45400 1.000 131.00718 402 THR B C 1
ATOM 6108 O O . THR B 2 402 ? 128.31300 109.91900 123.27200 1.000 139.58450 402 THR B O 1
ATOM 6112 N N . ASN B 2 403 ? 126.80400 110.24300 124.91300 1.000 117.00200 403 ASN B N 1
ATOM 6113 C CA . ASN B 2 403 ? 125.87900 110.94100 124.02500 1.000 114.93986 403 ASN B CA 1
ATOM 6114 C C . ASN B 2 403 ? 126.48500 112.23800 123.50300 1.000 114.65126 403 ASN B C 1
ATOM 6115 O O . ASN B 2 403 ? 126.29000 112.59700 122.33600 1.000 120.66685 403 ASN B O 1
ATOM 6120 N N . GLN B 2 404 ? 127.21900 112.95700 124.35500 1.000 117.04331 404 GLN B N 1
ATOM 6121 C CA . GLN B 2 404 ? 127.84500 114.20300 123.92500 1.000 117.41262 404 GLN B CA 1
ATOM 6122 C C . GLN B 2 404 ? 128.90200 113.95500 122.85700 1.000 121.27126 404 GLN B C 1
ATOM 6123 O O . GLN B 2 404 ? 129.07200 114.77000 121.94300 1.000 133.01821 404 GLN B O 1
ATOM 6129 N N . ALA B 2 405 ? 129.62900 112.83900 122.95900 1.000 115.62355 405 ALA B N 1
ATOM 6130 C CA . ALA B 2 405 ? 130.65400 112.52900 121.96800 1.000 115.04721 405 ALA B CA 1
ATOM 6131 C C . ALA B 2 405 ? 130.04600 112.32300 120.58600 1.000 123.03596 405 ALA B C 1
ATOM 6132 O O . ALA B 2 405 ? 130.60200 112.78100 119.58100 1.000 131.64202 405 ALA B O 1
ATOM 6134 N N . LYS B 2 406 ? 128.90700 111.62900 120.51500 1.000 117.55030 406 LYS B N 1
ATOM 6135 C CA . LYS B 2 406 ? 128.24200 111.42700 119.23200 1.000 115.22597 406 LYS B CA 1
ATOM 6136 C C . LYS B 2 406 ? 127.75000 112.74600 118.64900 1.000 122.43342 406 LYS B C 1
ATOM 6137 O O . LYS B 2 406 ? 127.87400 112.98300 117.44100 1.000 126.82347 406 LYS B O 1
ATOM 6143 N N . ILE B 2 407 ? 127.19300 113.61900 119.49100 1.000 125.42543 407 ILE B N 1
ATOM 6144 C CA . ILE B 2 407 ? 126.68900 114.90300 119.01100 1.000 122.44229 407 ILE B CA 1
ATOM 6145 C C . ILE B 2 407 ? 127.83800 115.78000 118.52500 1.000 118.08103 407 ILE B C 1
ATOM 6146 O O . ILE B 2 407 ? 127.71600 116.48200 117.51400 1.000 122.97450 407 ILE B O 1
ATOM 6151 N N . ASP B 2 408 ? 128.97400 115.74300 119.22200 1.000 128.40524 408 ASP B N 1
ATOM 6152 C CA . ASP B 2 408 ? 130.13400 116.53600 118.83500 1.000 128.79773 408 ASP B CA 1
ATOM 6153 C C . ASP B 2 408 ? 130.89400 115.94200 117.65700 1.000 127.40265 408 ASP B C 1
ATOM 6154 O O . ASP B 2 408 ? 131.84200 116.57100 117.17400 1.000 130.63824 408 ASP B O 1
ATOM 6159 N N . GLY B 2 409 ? 130.50900 114.75800 117.18800 1.000 121.76112 409 GLY B N 1
ATOM 6160 C CA . GLY B 2 409 ? 131.21100 114.10700 116.10100 1.000 125.20377 409 GLY B CA 1
ATOM 6161 C C . GLY B 2 409 ? 130.52100 114.24700 114.76000 1.000 129.77480 409 GLY B C 1
ATOM 6162 O O . GLY B 2 409 ? 130.64700 115.27900 114.09400 1.000 135.78189 409 GLY B O 1
ATOM 6163 N N . ALA B 2 410 ? 129.79500 113.20400 114.35000 1.000 124.72255 410 ALA B N 1
ATOM 6164 C CA . ALA B 2 410 ? 129.14900 113.21300 113.04100 1.000 124.98855 410 ALA B CA 1
ATOM 6165 C C . ALA B 2 410 ? 128.09600 114.31100 112.94300 1.000 134.02586 410 ALA B C 1
ATOM 6166 O O . ALA B 2 410 ? 127.95800 114.95500 111.89600 1.000 137.77005 410 ALA B O 1
ATOM 6168 N N . SER B 2 411 ? 127.33600 114.53100 114.01900 1.000 128.19694 411 SER B N 1
ATOM 6169 C CA . SER B 2 411 ? 126.27800 115.53700 113.98500 1.000 118.34202 411 SER B CA 1
ATOM 6170 C C . SER B 2 411 ? 126.84300 116.93500 113.76600 1.000 114.76781 411 SER B C 1
ATOM 6171 O O . SER B 2 411 ? 126.28500 117.72400 112.99500 1.000 120.76418 411 SER B O 1
ATOM 6174 N N . CYS B 2 412 ? 127.94700 117.26400 114.44100 1.000 113.05208 412 CYS B N 1
ATOM 6175 C CA . CYS B 2 412 ? 128.54400 118.58600 114.28200 1.000 112.02780 412 CYS B CA 1
ATOM 6176 C C . CYS B 2 412 ? 129.06700 118.79500 112.86600 1.000 116.62363 412 CYS B C 1
ATOM 6177 O O . CYS B 2 412 ? 128.91600 119.88200 112.29700 1.000 127.15294 412 CYS B O 1
ATOM 6180 N N . THR B 2 413 ? 129.69300 117.76800 112.28500 1.000 111.30611 413 THR B N 1
ATOM 6181 C CA . THR B 2 413 ? 130.23600 117.89700 110.93600 1.000 113.98245 413 THR B CA 1
ATOM 6182 C C . THR B 2 413 ? 129.13200 118.10600 109.90600 1.000 119.91162 413 THR B C 1
ATOM 6183 O O . THR B 2 413 ? 129.28000 118.91700 108.98600 1.000 128.11097 413 THR B O 1
ATOM 6187 N N . LYS B 2 414 ? 128.01800 117.38200 110.04500 1.000 111.24812 414 LYS B N 1
ATOM 6188 C CA . LYS B 2 414 ? 126.93300 117.49400 109.07500 1.000 107.70468 414 LYS B CA 1
ATOM 6189 C C . LYS B 2 414 ? 126.30300 118.88200 109.09700 1.000 111.23027 414 LYS B C 1
ATOM 6190 O O . LYS B 2 414 ? 125.91000 119.40700 108.04900 1.000 113.98193 414 LYS B O 1
ATOM 6196 N N . ILE B 2 415 ? 126.19000 119.48500 110.28300 1.000 108.51235 415 ILE B N 1
ATOM 6197 C CA . ILE B 2 415 ? 125.58800 120.81200 110.39200 1.000 98.43542 415 ILE B CA 1
ATOM 6198 C C . ILE B 2 415 ? 126.42200 121.84300 109.64200 1.000 99.73434 415 ILE B C 1
ATOM 6199 O O . ILE B 2 415 ? 125.88300 122.69900 108.92900 1.000 119.28235 415 ILE B O 1
ATOM 6204 N N . ARG B 2 416 ? 127.74700 121.77700 109.78700 1.000 104.55122 416 ARG B N 1
ATOM 6205 C CA . ARG B 2 416 ? 128.61400 122.75600 109.13800 1.000 111.83197 416 ARG B CA 1
ATOM 6206 C C . ARG B 2 416 ? 128.53500 122.65300 107.61900 1.000 118.22373 416 ARG B C 1
ATOM 6207 O O . ARG B 2 416 ? 128.54000 123.67400 106.92000 1.000 125.68559 416 ARG B O 1
ATOM 6215 N N . GLU B 2 417 ? 128.47000 121.42900 107.08900 1.000 122.96022 417 GLU B N 1
ATOM 6216 C CA . GLU B 2 417 ? 128.37800 121.25700 105.64200 1.000 123.20421 417 GLU B CA 1
ATOM 6217 C C . GLU B 2 417 ? 127.07500 121.82700 105.09600 1.000 132.84924 417 GLU B C 1
ATOM 6218 O O . GLU B 2 417 ? 127.06200 122.45700 104.03200 1.000 139.89607 417 GLU B O 1
ATOM 6224 N N . ALA B 2 418 ? 125.96600 121.61100 105.80800 1.000 115.57583 418 ALA B N 1
ATOM 6225 C CA . ALA B 2 418 ? 124.68200 122.14000 105.35800 1.000 106.03110 418 ALA B CA 1
ATOM 6226 C C . ALA B 2 418 ? 124.67400 123.66400 105.37400 1.000 108.66405 418 ALA B C 1
ATOM 6227 O O . ALA B 2 418 ? 124.11000 124.29600 104.47300 1.000 113.85636 418 ALA B O 1
ATOM 6229 N N . LEU B 2 419 ? 125.28500 124.27100 106.39400 1.000 112.44642 419 LEU B N 1
ATOM 6230 C CA . LEU B 2 419 ? 125.34800 125.72700 106.46100 1.000 100.91535 419 LEU B CA 1
ATOM 6231 C C . LEU B 2 419 ? 126.15400 126.29900 105.30200 1.000 107.84738 419 LEU B C 1
ATOM 6232 O O . LEU B 2 419 ? 125.81600 127.36000 104.76500 1.000 119.50934 419 LEU B O 1
ATOM 6237 N N . LYS B 2 420 ? 127.23200 125.61500 104.91100 1.000 112.56922 420 LYS B N 1
ATOM 6238 C CA . LYS B 2 420 ? 128.03400 126.07800 103.78300 1.000 111.05317 420 LYS B CA 1
ATOM 6239 C C . LYS B 2 420 ? 127.22700 126.07000 102.49100 1.000 114.75667 420 LYS B C 1
ATOM 6240 O O . LYS B 2 420 ? 127.33900 126.99200 101.67400 1.000 120.72753 420 LYS B O 1
ATOM 6246 N N . SER B 2 421 ? 126.41400 125.03100 102.28400 1.000 111.60788 421 SER B N 1
ATOM 6247 C CA . SER B 2 421 ? 125.58200 124.96800 101.08600 1.000 115.52362 421 SER B CA 1
ATOM 6248 C C . SER B 2 421 ? 124.55300 126.09100 101.06500 1.000 120.26167 421 SER B C 1
ATOM 6249 O O . SER B 2 421 ? 124.30600 126.69500 100.01400 1.000 125.90999 421 SER B O 1
ATOM 6252 N N . LEU B 2 422 ? 123.93900 126.38400 102.21400 1.000 113.48595 422 LEU B N 1
ATOM 6253 C CA . LEU B 2 422 ? 122.95500 127.46000 102.27400 1.000 105.80237 422 LEU B CA 1
ATOM 6254 C C . LEU B 2 422 ? 123.60000 128.82700 102.08800 1.000 108.20826 422 LEU B C 1
ATOM 6255 O O . LEU B 2 422 ? 122.97400 129.73400 101.53000 1.000 112.42954 422 LEU B O 1
ATOM 6260 N N . ASN B 2 423 ? 124.84100 128.99500 102.55200 1.000 118.56995 423 ASN B N 1
ATOM 6261 C CA . ASN B 2 423 ? 125.52700 130.27200 102.38500 1.000 112.31174 423 ASN B CA 1
ATOM 6262 C C . ASN B 2 423 ? 125.76800 130.58000 100.91300 1.000 119.81104 423 ASN B C 1
ATOM 6263 O O . ASN B 2 423 ? 125.65400 131.73400 100.48500 1.000 128.22089 423 ASN B O 1
ATOM 6268 N N . GLU B 2 424 ? 126.11100 129.55900 100.12300 1.000 130.32000 424 GLU B N 1
ATOM 6269 C CA . GLU B 2 424 ? 126.29300 129.76100 98.68900 1.000 133.20552 424 GLU B CA 1
ATOM 6270 C C . GLU B 2 424 ? 124.98400 130.16400 98.02100 1.000 139.92180 424 GLU B C 1
ATOM 6271 O O . GLU B 2 424 ? 124.97500 131.00400 97.11300 1.000 145.99557 424 GLU B O 1
ATOM 6277 N N . TYR B 2 425 ? 123.86900 129.57200 98.45500 1.000 122.55868 425 TYR B N 1
ATOM 6278 C CA . TYR B 2 425 ? 122.56800 129.94000 97.90400 1.000 119.52495 425 TYR B CA 1
ATOM 6279 C C . TYR B 2 425 ? 122.24800 131.40400 98.17500 1.000 118.75508 425 TYR B C 1
ATOM 6280 O O . TYR B 2 425 ? 121.71800 132.10400 97.30400 1.000 121.02126 425 TYR B O 1
ATOM 6289 N N . LYS B 2 426 ? 122.55700 131.88400 99.38200 1.000 129.43793 426 LYS B N 1
ATOM 6290 C CA . LYS B 2 426 ? 122.36500 133.29800 99.68900 1.000 126.77608 426 LYS B CA 1
ATOM 6291 C C . LYS B 2 426 ? 123.25900 134.17700 98.82200 1.000 129.03883 426 LYS B C 1
ATOM 6292 O O . LYS B 2 426 ? 122.82700 135.23000 98.33800 1.000 132.51967 426 LYS B O 1
ATOM 6298 N N . ARG B 2 427 ? 124.51200 133.76200 98.62000 1.000 148.17583 427 ARG B N 1
ATOM 6299 C CA . ARG B 2 427 ? 125.43100 134.54300 97.79900 1.000 145.85540 427 ARG B CA 1
ATOM 6300 C C . ARG B 2 427 ? 124.96800 134.60200 96.34900 1.000 144.88099 427 ARG B C 1
ATOM 6301 O O . ARG B 2 427 ? 125.06600 135.65000 95.70000 1.000 148.24706 427 ARG B O 1
ATOM 6309 N N . THR B 2 428 ? 124.46600 133.48200 95.82100 1.000 136.08378 428 THR B N 1
ATOM 6310 C CA . THR B 2 428 ? 124.02100 133.45100 94.43100 1.000 137.33451 428 THR B CA 1
ATOM 6311 C C . THR B 2 428 ? 122.85800 134.40800 94.19900 1.000 144.09726 428 THR B C 1
ATOM 6312 O O . THR B 2 428 ? 122.82800 135.13000 93.19500 1.000 147.44645 428 THR B O 1
ATOM 6316 N N . CYS B 2 429 ? 121.89100 134.43200 95.11900 1.000 141.67934 429 CYS B N 1
ATOM 6317 C CA . CYS B 2 429 ? 120.75200 135.33100 94.96900 1.000 134.12179 429 CYS B CA 1
ATOM 6318 C C . CYS B 2 429 ? 121.17000 136.78800 95.13100 1.000 139.70990 429 CYS B C 1
ATOM 6319 O O . CYS B 2 429 ? 120.63000 137.67200 94.45700 1.000 144.17649 429 CYS B O 1
ATOM 6322 N N . GLU B 2 430 ? 122.13100 137.05600 96.01800 1.000 152.09166 430 GLU B N 1
ATOM 6323 C CA . GLU B 2 430 ? 122.57000 138.42700 96.25300 1.000 150.36637 430 GLU B CA 1
ATOM 6324 C C . GLU B 2 430 ? 123.27300 139.03100 95.04500 1.000 148.19956 430 GLU B C 1
ATOM 6325 O O . GLU B 2 430 ? 123.35000 140.26000 94.94000 1.000 150.69454 430 GLU B O 1
ATOM 6331 N N . LEU B 2 431 ? 123.78600 138.20300 94.13400 1.000 141.32090 431 LEU B N 1
ATOM 6332 C CA . LEU B 2 431 ? 124.45200 138.70700 92.94000 1.000 144.44830 431 LEU B CA 1
ATOM 6333 C C . LEU B 2 431 ? 123.47700 139.17900 91.87000 1.000 148.61768 431 LEU B C 1
ATOM 6334 O O . LEU B 2 431 ? 123.89600 139.87300 90.93800 1.000 149.64526 431 LEU B O 1
ATOM 6339 N N . HIS B 2 432 ? 122.19600 138.82300 91.97800 1.000 159.82501 432 HIS B N 1
ATOM 6340 C CA . HIS B 2 432 ? 121.17600 139.25300 91.03100 1.000 162.55024 432 HIS B CA 1
ATOM 6341 C C . HIS B 2 432 ? 120.29000 140.35600 91.60000 1.000 162.69067 432 HIS B C 1
ATOM 6342 O O . HIS B 2 432 ? 119.20400 140.61000 91.06700 1.000 163.19439 432 HIS B O 1
ATOM 6349 N N . GLU B 2 433 ? 120.73600 141.01100 92.67500 1.000 159.02577 433 GLU B N 1
ATOM 6350 C CA . GLU B 2 433 ? 120.00000 142.10700 93.31000 1.000 156.97155 433 GLU B CA 1
ATOM 6351 C C . GLU B 2 433 ? 118.62000 141.65800 93.78700 1.000 155.98464 433 GLU B C 1
ATOM 6352 O O . GLU B 2 433 ? 117.65100 142.41700 93.74500 1.000 160.32254 433 GLU B O 1
ATOM 6358 N N . VAL B 2 434 ? 118.52900 140.41200 94.25000 1.000 127.73756 434 VAL B N 1
ATO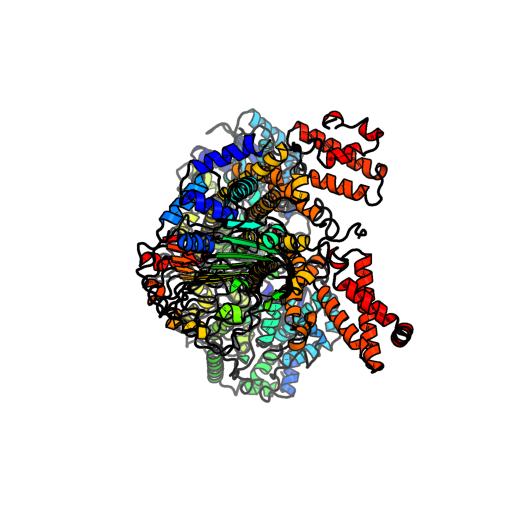M 6359 C CA . VAL B 2 434 ? 117.29800 139.87500 94.81400 1.000 125.49649 434 VAL B CA 1
ATOM 6360 C C . VAL B 2 434 ? 117.60200 139.31200 96.19400 1.000 127.45255 434 VAL B C 1
ATOM 6361 O O . VAL B 2 434 ? 118.74500 138.96700 96.50900 1.000 136.65950 434 VAL B O 1
ATOM 6365 N N . SER B 2 435 ? 116.56700 139.23500 97.02500 1.000 125.89156 435 SER B N 1
ATOM 6366 C CA . SER B 2 435 ? 116.71300 138.69600 98.36800 1.000 126.23385 435 SER B CA 1
ATOM 6367 C C . SER B 2 435 ? 116.42600 137.20100 98.37400 1.000 130.84520 435 SER B C 1
ATOM 6368 O O . SER B 2 435 ? 115.48500 136.73200 97.72700 1.000 137.03747 435 SER B O 1
ATOM 6371 N N . TYR B 2 436 ? 117.24700 136.45100 99.11200 1.000 107.00943 436 TYR B N 1
ATOM 6372 C CA . TYR B 2 436 ? 117.04700 135.01000 99.20500 1.000 107.57578 436 TYR B CA 1
ATOM 6373 C C . TYR B 2 436 ? 115.76400 134.65200 99.94300 1.000 118.75272 436 TYR B C 1
ATOM 6374 O O . TYR B 2 436 ? 115.27800 133.52500 99.80300 1.000 122.59305 436 TYR B O 1
ATOM 6383 N N . TYR B 2 437 ? 115.20800 135.58000 100.72400 1.000 117.96575 437 TYR B N 1
ATOM 6384 C CA . TYR B 2 437 ? 113.91300 135.34200 101.35200 1.000 108.35957 437 TYR B CA 1
ATOM 6385 C C . TYR B 2 437 ? 112.80100 135.29900 100.31100 1.000 113.68879 437 TYR B C 1
ATOM 6386 O O . TYR B 2 437 ? 111.95700 134.39500 100.32500 1.000 125.57373 437 TYR B O 1
ATOM 6395 N N . ASP B 2 438 ? 112.78200 136.27600 99.40000 1.000 120.55219 438 ASP B N 1
ATOM 6396 C CA . ASP B 2 438 ? 111.76300 136.29800 98.35600 1.000 126.51581 438 ASP B CA 1
ATOM 6397 C C . ASP B 2 438 ? 111.91600 135.11900 97.40400 1.000 128.48971 438 ASP B C 1
ATOM 6398 O O . ASP B 2 438 ? 110.91900 134.52000 96.98300 1.000 129.73349 438 ASP B O 1
ATOM 6403 N N . SER B 2 439 ? 113.15600 134.77800 97.04500 1.000 110.97627 439 SER B N 1
ATOM 6404 C CA . SER B 2 439 ? 113.38400 133.66400 96.13000 1.000 109.15802 439 SER B CA 1
ATOM 6405 C C . SER B 2 439 ? 112.91300 132.34700 96.73400 1.000 116.18941 439 SER B C 1
ATOM 6406 O O . SER B 2 439 ? 112.31600 131.51600 96.04100 1.000 123.69027 439 SER B O 1
ATOM 6409 N N . PHE B 2 440 ? 113.17600 132.13600 98.02600 1.000 100.18468 440 PHE B N 1
ATOM 6410 C CA . PHE B 2 440 ? 112.72900 130.90900 98.67600 1.000 105.84095 440 PHE B CA 1
ATOM 6411 C C . PHE B 2 440 ? 111.21400 130.86700 98.82100 1.000 112.42690 440 PHE B C 1
ATOM 6412 O O . PHE B 2 440 ? 110.62300 129.78200 98.79900 1.000 124.82634 440 PHE B O 1
ATOM 6420 N N . LYS B 2 441 ? 110.57300 132.02600 98.98100 1.000 110.39792 441 LYS B N 1
ATOM 6421 C CA . LYS B 2 441 ? 109.11700 132.05600 99.08700 1.000 113.57871 441 LYS B CA 1
ATOM 6422 C C . LYS B 2 441 ? 108.45900 131.59000 97.79400 1.000 116.84178 441 LYS B C 1
ATOM 6423 O O . LYS B 2 441 ? 107.46300 130.85800 97.82700 1.000 117.23496 441 LYS B O 1
ATOM 6429 N N . LEU B 2 442 ? 108.99700 132.00700 96.64600 1.000 109.39143 442 LEU B N 1
ATOM 6430 C CA . LEU B 2 442 ? 108.41200 131.61400 95.36800 1.000 112.63519 442 LEU B CA 1
ATOM 6431 C C . LEU B 2 442 ? 108.63800 130.13400 95.08300 1.000 118.71769 442 LEU B C 1
ATOM 6432 O O . LEU B 2 442 ? 107.72400 129.44200 94.61600 1.000 117.19558 442 LEU B O 1
ATOM 6437 N N . GLN B 2 443 ? 109.84200 129.63300 95.35800 1.000 118.13006 443 GLN B N 1
ATOM 6438 C CA . GLN B 2 443 ? 110.22300 128.24800 95.07800 1.000 110.92496 443 GLN B CA 1
ATOM 6439 C C . GLN B 2 443 ? 109.99800 127.91000 93.60400 1.000 119.96133 443 GLN B C 1
ATOM 6440 O O . GLN B 2 443 ? 109.20800 127.03500 93.24500 1.000 128.88660 443 GLN B O 1
ATOM 6446 N N . ARG B 2 444 ? 110.71700 128.63100 92.74600 1.000 134.78657 444 ARG B N 1
ATOM 6447 C CA . ARG B 2 444 ? 110.57200 128.50400 91.30100 1.000 138.01039 444 ARG B CA 1
ATOM 6448 C C . ARG B 2 444 ? 111.62500 127.59800 90.67400 1.000 140.64672 444 ARG B C 1
ATOM 6449 O O . ARG B 2 444 ? 111.28200 126.66400 89.94400 1.000 141.31278 444 ARG B O 1
ATOM 6457 N N . GLU B 2 445 ? 112.90200 127.85200 90.94500 1.000 148.79580 445 GLU B N 1
ATOM 6458 C CA . GLU B 2 445 ? 113.99100 127.13700 90.30100 1.000 145.66632 445 GLU B CA 1
ATOM 6459 C C . GLU B 2 445 ? 114.48200 125.99000 91.18200 1.000 148.73968 445 GLU B C 1
ATOM 6460 O O . GLU B 2 445 ? 113.97100 125.74100 92.27700 1.000 151.85945 445 GLU B O 1
ATOM 6466 N N . VAL B 2 446 ? 115.49500 125.27900 90.68200 1.000 129.60821 446 VAL B N 1
ATOM 6467 C CA . VAL B 2 446 ? 116.03300 124.12500 91.39600 1.000 126.15552 446 VAL B CA 1
ATOM 6468 C C . VAL B 2 446 ? 116.76200 124.56300 92.66000 1.000 129.77635 446 VAL B C 1
ATOM 6469 O O . VAL B 2 446 ? 116.79900 123.83100 93.65600 1.000 136.99807 446 VAL B O 1
ATOM 6473 N N . HIS B 2 447 ? 117.35400 125.76100 92.64100 1.000 142.97708 447 HIS B N 1
ATOM 6474 C CA . HIS B 2 447 ? 118.12000 126.23300 93.79200 1.000 144.03659 447 HIS B CA 1
ATOM 6475 C C . HIS B 2 447 ? 117.25200 126.31400 95.04100 1.000 149.76631 447 HIS B C 1
ATOM 6476 O O . HIS B 2 447 ? 117.71100 125.99800 96.14600 1.000 153.40823 447 HIS B O 1
ATOM 6483 N N . ASP B 2 448 ? 115.99800 126.74400 94.88900 1.000 127.35628 448 ASP B N 1
ATOM 6484 C CA . ASP B 2 448 ? 115.09300 126.80000 96.03200 1.000 126.76026 448 ASP B CA 1
ATOM 6485 C C . ASP B 2 448 ? 114.82000 125.40800 96.58900 1.000 134.24306 448 ASP B C 1
ATOM 6486 O O . ASP B 2 448 ? 114.76500 125.22000 97.81000 1.000 144.94477 448 ASP B O 1
ATOM 6491 N N . PHE B 2 449 ? 114.63900 124.42100 95.70800 1.000 109.58370 449 PHE B N 1
ATOM 6492 C CA . PHE B 2 449 ? 114.39600 123.05600 96.16600 1.000 111.88906 449 PHE B CA 1
ATOM 6493 C C . PHE B 2 449 ? 115.60400 122.49600 96.90700 1.000 115.69532 449 PHE B C 1
ATOM 6494 O O . PHE B 2 449 ? 115.45000 121.81100 97.92500 1.000 123.72535 449 PHE B O 1
ATOM 6502 N N . ASN B 2 450 ? 116.81200 122.76800 96.40800 1.000 111.62544 450 ASN B N 1
ATOM 6503 C CA . ASN B 2 450 ? 118.01500 122.29300 97.08300 1.000 108.77980 450 ASN B CA 1
ATOM 6504 C C . ASN B 2 450 ? 118.16200 122.93000 98.45900 1.000 114.31793 450 ASN B C 1
ATOM 6505 O O . ASN B 2 450 ? 118.58100 122.26900 99.41600 1.000 123.46817 450 ASN B O 1
ATOM 6510 N N . ALA B 2 451 ? 117.82800 124.21700 98.57500 1.000 104.50281 451 ALA B N 1
ATOM 6511 C CA . ALA B 2 451 ? 117.86800 124.87800 99.87500 1.000 106.03813 451 ALA B CA 1
ATOM 6512 C C . ALA B 2 451 ? 116.84600 124.27600 100.83000 1.000 110.26614 451 ALA B C 1
ATOM 6513 O O . ALA B 2 451 ? 117.10000 124.16600 102.03600 1.000 115.95388 451 ALA B O 1
ATOM 6515 N N . ASN B 2 452 ? 115.67900 123.88800 100.31000 1.000 106.90894 452 ASN B N 1
ATOM 6516 C CA . ASN B 2 452 ? 114.65900 123.27000 101.15100 1.000 107.47403 452 ASN B CA 1
ATOM 6517 C C . ASN B 2 452 ? 115.14400 121.94500 101.72800 1.000 113.92275 452 ASN B C 1
ATOM 6518 O O . ASN B 2 452 ? 114.88500 121.63700 102.89700 1.000 122.18961 452 ASN B O 1
ATOM 6523 N N . VAL B 2 453 ? 115.84400 121.14500 100.92000 1.000 101.57948 453 VAL B N 1
ATOM 6524 C CA . VAL B 2 453 ? 116.36500 119.86800 101.40200 1.000 95.90659 453 VAL B CA 1
ATOM 6525 C C . VAL B 2 453 ? 117.37800 120.09200 102.51700 1.000 99.66606 453 VAL B C 1
ATOM 6526 O O . VAL B 2 453 ? 117.36800 119.39000 103.53600 1.000 106.19207 453 VAL B O 1
ATOM 6530 N N . SER B 2 454 ? 118.26800 121.07100 102.34400 1.000 109.49605 454 SER B N 1
ATOM 6531 C CA . SER B 2 454 ? 119.24800 121.37500 103.38200 1.000 103.20932 454 SER B CA 1
ATOM 6532 C C . SER B 2 454 ? 118.57000 121.87000 104.65400 1.000 106.01271 454 SER B C 1
ATOM 6533 O O . SER B 2 454 ? 118.99400 121.52900 105.76400 1.000 121.23535 454 SER B O 1
ATOM 6536 N N . ARG B 2 455 ? 117.52100 122.68300 104.51100 1.000 93.61869 455 ARG B N 1
ATOM 6537 C CA . ARG B 2 455 ? 116.80900 123.18900 105.68100 1.000 97.49908 455 ARG B CA 1
ATOM 6538 C C . ARG B 2 455 ? 116.16000 122.05700 106.46800 1.000 107.81551 455 ARG B C 1
ATOM 6539 O O . ARG B 2 455 ? 116.18800 122.05600 107.70500 1.000 118.63204 455 ARG B O 1
ATOM 6547 N N . LEU B 2 456 ? 115.56500 121.08800 105.76900 1.000 99.07532 456 LEU B N 1
ATOM 6548 C CA . LEU B 2 456 ? 114.93000 119.96500 106.45200 1.000 98.00783 456 LEU B CA 1
ATOM 6549 C C . LEU B 2 456 ? 115.95500 119.12100 107.20000 1.000 106.72261 456 LEU B C 1
ATOM 6550 O O . LEU B 2 456 ? 115.69700 118.66600 108.32100 1.000 113.18931 456 LEU B O 1
ATOM 6555 N N . GLU B 2 457 ? 117.12200 118.89400 106.59200 1.000 119.71102 457 GLU B N 1
ATOM 6556 C CA . GLU B 2 457 ? 118.16900 118.12900 107.26100 1.000 113.33793 457 GLU B CA 1
ATOM 6557 C C . GLU B 2 457 ? 118.67400 118.85500 108.50200 1.000 113.73359 457 GLU B C 1
ATOM 6558 O O . GLU B 2 457 ? 118.92800 118.22800 109.53700 1.000 122.66437 457 GLU B O 1
ATOM 6564 N N . LEU B 2 458 ? 118.82800 120.17900 108.41500 1.000 90.60991 458 LEU B N 1
ATOM 6565 C CA . LEU B 2 458 ? 119.29900 120.94900 109.56200 1.000 86.37256 458 LEU B CA 1
ATOM 6566 C C . LEU B 2 458 ? 118.30200 120.89500 110.71300 1.000 101.85441 458 LEU B C 1
ATOM 6567 O O . LEU B 2 458 ? 118.69800 120.82600 111.88300 1.000 110.93770 458 LEU B O 1
ATOM 6572 N N . ALA B 2 459 ? 117.00500 120.93500 110.40200 1.000 102.26404 459 ALA B N 1
ATOM 6573 C CA . ALA B 2 459 ? 115.98900 120.90400 111.45000 1.000 101.97744 459 ALA B CA 1
ATOM 6574 C C . ALA B 2 459 ? 116.03400 119.59600 112.23000 1.000 105.73593 459 ALA B C 1
ATOM 6575 O O . ALA B 2 459 ? 115.88900 119.59300 113.45800 1.000 108.17112 459 ALA B O 1
ATOM 6577 N N . GLY B 2 460 ? 116.22900 118.47400 111.53400 1.000 116.22455 460 GLY B N 1
ATOM 6578 C CA . GLY B 2 460 ? 116.27700 117.19200 112.21800 1.000 117.02355 460 GLY B CA 1
ATOM 6579 C C . GLY B 2 460 ? 117.46100 117.06600 113.15900 1.000 114.68783 460 GLY B C 1
ATOM 6580 O O . GLY B 2 460 ? 117.32500 116.55600 114.27400 1.000 120.72693 460 GLY B O 1
ATOM 6581 N N . LEU B 2 461 ? 118.63700 117.52100 112.72200 1.000 110.01574 461 LEU B N 1
ATOM 6582 C CA . LEU B 2 461 ? 119.82300 117.44100 113.56900 1.000 106.75468 461 LEU B CA 1
ATOM 6583 C C . LEU B 2 461 ? 119.68300 118.31700 114.80900 1.000 113.04322 461 LEU B C 1
ATOM 6584 O O . LEU B 2 461 ? 120.05300 117.90200 115.91300 1.000 120.59117 461 LEU B O 1
ATOM 6589 N N . TRP B 2 462 ? 119.15400 119.53200 114.64700 1.000 98.98400 462 TRP B N 1
ATOM 6590 C CA . TRP B 2 462 ? 119.01400 120.43300 115.78600 1.000 93.77562 462 TRP B CA 1
ATOM 6591 C C . TRP B 2 462 ? 117.91000 119.98200 116.73300 1.000 103.95488 462 TRP B C 1
ATOM 6592 O O . TRP B 2 462 ? 118.01400 120.19500 117.94700 1.000 115.36253 462 TRP B O 1
ATOM 6603 N N . ASP B 2 463 ? 116.85000 119.36600 116.20600 1.000 115.39193 463 ASP B N 1
ATOM 6604 C CA . ASP B 2 463 ? 115.76900 118.89200 117.06400 1.000 119.78704 463 ASP B CA 1
ATOM 6605 C C . ASP B 2 463 ? 116.22800 117.76100 117.97500 1.000 125.74824 463 ASP B C 1
ATOM 6606 O O . ASP B 2 463 ? 115.74900 117.65000 119.10900 1.000 134.30324 463 ASP B O 1
ATOM 6611 N N . GLU B 2 464 ? 117.13900 116.91100 117.49700 1.000 119.42143 464 GLU B N 1
ATOM 6612 C CA . GLU B 2 464 ? 117.66400 115.83900 118.33600 1.000 113.64943 464 GLU B CA 1
ATOM 6613 C C . GLU B 2 464 ? 118.41200 116.39800 119.54000 1.000 118.93956 464 GLU B C 1
ATOM 6614 O O . GLU B 2 464 ? 118.28300 115.88100 120.65600 1.000 130.71588 464 GLU B O 1
ATOM 6620 N N . ILE B 2 465 ? 119.20200 117.45400 119.33200 1.000 103.53452 465 ILE B N 1
ATOM 6621 C CA . ILE B 2 465 ? 119.92000 118.08000 120.43900 1.000 104.52774 465 ILE B CA 1
ATOM 6622 C C . ILE B 2 465 ? 118.94100 118.67300 121.44300 1.000 110.81536 465 ILE B C 1
ATOM 6623 O O . ILE B 2 465 ? 119.10700 118.52200 122.66000 1.000 122.78581 465 ILE B O 1
ATOM 6628 N N . VAL B 2 466 ? 117.90600 119.35800 120.95100 1.000 108.49634 466 VAL B N 1
ATOM 6629 C CA . VAL B 2 466 ? 116.92200 119.97100 121.84100 1.000 111.86553 466 VAL B CA 1
ATOM 6630 C C . VAL B 2 466 ? 116.16200 118.90300 122.61700 1.000 119.04793 466 VAL B C 1
ATOM 6631 O O . VAL B 2 466 ? 115.92700 119.04100 123.82400 1.000 128.19828 466 VAL B O 1
ATOM 6635 N N . GLU B 2 467 ? 115.76500 117.82300 121.93900 1.000 133.15756 467 GLU B N 1
ATOM 6636 C CA . GLU B 2 467 ? 115.00000 116.77000 122.60100 1.000 135.64629 467 GLU B CA 1
ATOM 6637 C C . GLU B 2 467 ? 115.80800 116.10600 123.70900 1.000 135.59277 467 GLU B C 1
ATOM 6638 O O . GLU B 2 467 ? 115.28000 115.83200 124.79300 1.000 138.74720 467 GLU B O 1
ATOM 6644 N N . MET B 2 468 ? 117.09000 115.83300 123.45500 1.000 125.01275 468 MET B N 1
ATOM 6645 C CA . MET B 2 468 ? 117.92500 115.20800 124.47500 1.000 119.41739 468 MET B CA 1
ATOM 6646 C C . MET B 2 468 ? 118.20100 116.15400 125.63700 1.000 127.23259 468 MET B C 1
ATOM 6647 O O . MET B 2 468 ? 118.36600 115.70200 126.77500 1.000 138.15171 468 MET B O 1
ATOM 6652 N N . LEU B 2 469 ? 118.25600 117.46200 125.37400 1.000 119.43893 469 LEU B N 1
ATOM 6653 C CA . LEU B 2 469 ? 118.47900 118.42400 126.44900 1.000 113.73712 469 LEU B CA 1
ATOM 6654 C C . LEU B 2 469 ? 117.26600 118.54000 127.36400 1.000 121.90356 469 LEU B C 1
ATOM 6655 O O . LEU B 2 469 ? 117.42000 118.81500 128.56000 1.000 126.95222 469 LEU B O 1
ATOM 6660 N N . ARG B 2 470 ? 116.06100 118.34500 126.82400 1.000 152.65568 470 ARG B N 1
ATOM 6661 C CA . ARG B 2 470 ? 114.85500 118.44900 127.64100 1.000 155.27601 470 ARG B CA 1
ATOM 6662 C C . ARG B 2 470 ? 114.82100 117.37300 128.71900 1.000 153.15948 470 ARG B C 1
ATOM 6663 O O . ARG B 2 470 ? 114.39300 117.63000 129.85100 1.000 156.84459 470 ARG B O 1
ATOM 6671 N N . ARG B 2 471 ? 115.26600 116.16400 128.38900 1.000 148.71081 471 ARG B N 1
ATOM 6672 C CA . ARG B 2 471 ? 115.22800 115.03400 129.30600 1.000 149.71145 471 ARG B CA 1
ATOM 6673 C C . ARG B 2 471 ? 116.54800 114.81700 130.03500 1.000 148.49540 471 ARG B C 1
ATOM 6674 O O . ARG B 2 471 ? 116.72600 113.77100 130.66900 1.000 149.55158 471 ARG B O 1
ATOM 6682 N N . ARG B 2 472 ? 117.47200 115.77700 129.95300 1.000 149.29303 472 ARG B N 1
ATOM 6683 C CA . ARG B 2 472 ? 118.74100 115.73600 130.68300 1.000 149.37694 472 ARG B CA 1
ATOM 6684 C C . ARG B 2 472 ? 119.56800 114.50800 130.30400 1.000 144.35116 472 ARG B C 1
ATOM 6685 O O . ARG B 2 472 ? 120.06500 113.77300 131.16000 1.000 150.50438 472 ARG B O 1
ATOM 6693 N N . GLU B 2 473 ? 119.71200 114.28900 129.00000 1.000 133.56240 473 GLU B N 1
ATOM 6694 C CA . GLU B 2 473 ? 120.56900 113.23600 128.47400 1.000 136.37396 473 GLU B CA 1
ATOM 6695 C C . GLU B 2 473 ? 121.96000 113.74300 128.11300 1.000 137.02768 473 GLU B C 1
ATOM 6696 O O . GLU B 2 473 ? 122.76400 112.98000 127.56800 1.000 140.15005 473 GLU B O 1
ATOM 6702 N N . LEU B 2 474 ? 122.25700 115.00100 128.40300 1.000 118.60192 474 LEU B N 1
ATOM 6703 C CA . LEU B 2 474 ? 123.52300 115.63900 128.08400 1.000 114.49292 474 LEU B CA 1
ATOM 6704 C C . LEU B 2 474 ? 124.07400 116.31900 129.32600 1.000 124.36018 474 LEU B C 1
ATOM 6705 O O . LEU B 2 474 ? 123.32200 116.64100 130.25300 1.000 131.47305 474 LEU B O 1
ATOM 6710 N N . PRO B 2 475 ? 125.38900 116.54000 129.38400 1.000 121.07463 475 PRO B N 1
ATOM 6711 C CA . PRO B 2 475 ? 125.96500 117.24300 130.53500 1.000 127.17398 475 PRO B CA 1
ATOM 6712 C C . PRO B 2 475 ? 125.41200 118.65500 130.66300 1.000 136.71852 475 PRO B C 1
ATOM 6713 O O . PRO B 2 475 ? 125.04000 119.29500 129.67800 1.000 137.41229 475 PRO B O 1
ATOM 6717 N N . ASP B 2 476 ? 125.35700 119.13400 131.90900 1.000 154.08281 476 ASP B N 1
ATOM 6718 C CA . ASP B 2 476 ? 124.77000 120.43900 132.19200 1.000 152.59119 476 ASP B CA 1
ATOM 6719 C C . ASP B 2 476 ? 125.53400 121.58200 131.53600 1.000 148.94549 476 ASP B C 1
ATOM 6720 O O . ASP B 2 476 ? 124.95700 122.65300 131.32000 1.000 151.20546 476 ASP B O 1
ATOM 6725 N N . GLY B 2 477 ? 126.80800 121.38400 131.21500 1.000 127.96751 477 GLY B N 1
ATOM 6726 C CA . GLY B 2 477 ? 127.62400 122.41100 130.60600 1.000 130.57624 477 GLY B CA 1
ATOM 6727 C C . GLY B 2 477 ? 127.52100 122.51100 129.10100 1.000 134.01268 477 GLY B C 1
ATOM 6728 O O . GLY B 2 477 ? 128.27400 123.27900 128.49300 1.000 139.58003 477 GLY B O 1
ATOM 6729 N N . PHE B 2 478 ? 126.61500 121.75300 128.47800 1.000 132.45709 478 PHE B N 1
ATOM 6730 C CA . PHE B 2 478 ? 126.49400 121.78200 127.02300 1.000 136.56615 478 PHE B CA 1
ATOM 6731 C C . PHE B 2 478 ? 126.04300 123.14900 126.52300 1.000 138.30045 478 PHE B C 1
ATOM 6732 O O . PHE B 2 478 ? 126.55100 123.64300 125.51000 1.000 137.81640 478 PHE B O 1
ATOM 6740 N N . GLU B 2 479 ? 125.09400 123.77500 127.21600 1.000 133.95229 479 GLU B N 1
ATOM 6741 C CA . GLU B 2 479 ? 124.53900 125.05000 126.77800 1.000 127.71562 479 GLU B CA 1
ATOM 6742 C C . GLU B 2 479 ? 125.47300 126.22800 127.02600 1.000 127.13938 479 GLU B C 1
ATOM 6743 O O . GLU B 2 479 ? 125.19600 127.32700 126.53400 1.000 136.88506 479 GLU B O 1
ATOM 6749 N N . SER B 2 480 ? 126.56300 126.03300 127.76800 1.000 124.59166 480 SER B N 1
ATOM 6750 C CA . SER B 2 480 ? 127.49600 127.10800 128.06700 1.000 126.51466 480 SER B CA 1
ATOM 6751 C C . SER B 2 480 ? 128.71700 127.12800 127.15900 1.000 133.50196 480 SER B C 1
ATOM 6752 O O . SER B 2 480 ? 129.47700 128.10200 127.19800 1.000 139.21387 480 SER B O 1
ATOM 6755 N N . ARG B 2 481 ? 128.92900 126.09100 126.35100 1.000 135.54341 481 ARG B N 1
ATOM 6756 C CA . ARG B 2 481 ? 130.08700 126.05400 125.46800 1.000 133.80578 481 ARG B CA 1
ATOM 6757 C C . ARG B 2 481 ? 129.95500 127.11000 124.37800 1.000 136.96860 481 ARG B C 1
ATOM 6758 O O . ARG B 2 481 ? 128.89800 127.24900 123.75700 1.000 142.16444 481 ARG B O 1
ATOM 6766 N N . GLN B 2 482 ? 131.03800 127.85700 124.14600 1.000 140.24997 482 GLN B N 1
ATOM 6767 C CA . GLN B 2 482 ? 130.99600 128.93600 123.16500 1.000 138.25500 482 GLN B CA 1
ATOM 6768 C C . GLN B 2 482 ? 130.93500 128.40600 121.73800 1.000 139.34587 482 GLN B C 1
ATOM 6769 O O . GLN B 2 482 ? 130.42300 129.09300 120.84700 1.000 143.22269 482 GLN B O 1
ATOM 6775 N N . ASP B 2 483 ? 131.45400 127.19900 121.49700 1.000 137.57510 483 ASP B N 1
ATOM 6776 C CA . ASP B 2 483 ? 131.42100 126.63700 120.15000 1.000 135.15891 483 ASP B CA 1
ATOM 6777 C C . ASP B 2 483 ? 129.99100 126.38600 119.68900 1.000 136.00470 483 ASP B C 1
ATOM 6778 O O . ASP B 2 483 ? 129.64000 126.67900 118.54100 1.000 146.01954 483 ASP B O 1
ATOM 6783 N N . TRP B 2 484 ? 129.15100 125.84100 120.57100 1.000 108.60925 484 TRP B N 1
ATOM 6784 C CA . TRP B 2 484 ? 127.76700 125.56500 120.20700 1.000 104.80258 484 TRP B CA 1
ATOM 6785 C C . TRP B 2 484 ? 126.91400 126.82600 120.18900 1.000 116.81606 484 TRP B C 1
ATOM 6786 O O . TRP B 2 484 ? 125.98000 126.92400 119.38600 1.000 125.90588 484 TRP B O 1
ATOM 6797 N N . VAL B 2 485 ? 127.20900 127.79000 121.06300 1.000 110.71589 485 VAL B N 1
ATOM 6798 C CA . VAL B 2 485 ? 126.45500 129.04100 121.07400 1.000 103.06400 485 VAL B CA 1
ATOM 6799 C C . VAL B 2 485 ? 126.68000 129.80900 119.77700 1.000 108.89708 485 VAL B C 1
ATOM 6800 O O . VAL B 2 485 ? 125.73300 130.31800 119.16500 1.000 118.47523 485 VAL B O 1
ATOM 6804 N N . ASN B 2 486 ? 127.93700 129.90300 119.33800 1.000 105.72892 486 ASN B N 1
ATOM 6805 C CA . ASN B 2 486 ? 128.23500 130.59500 118.08700 1.000 106.33212 486 ASN B CA 1
ATOM 6806 C C . ASN B 2 486 ? 127.62500 129.87100 116.89400 1.000 109.16516 486 ASN B C 1
ATOM 6807 O O . ASN B 2 486 ? 127.10300 130.51000 115.97300 1.000 117.73090 486 ASN B O 1
ATOM 6812 N N . LEU B 2 487 ? 127.68900 128.53700 116.88700 1.000 101.55248 487 LEU B N 1
ATOM 6813 C CA . LEU B 2 487 ? 127.10000 127.77400 115.79100 1.000 99.10532 487 LEU B CA 1
ATOM 6814 C C . LEU B 2 487 ? 125.58700 127.94300 115.75300 1.000 96.51138 487 LEU B C 1
ATOM 6815 O O . LEU B 2 487 ? 124.99200 128.04300 114.67400 1.000 112.24945 487 LEU B O 1
ATOM 6820 N N . GLY B 2 488 ? 124.94500 127.97000 116.92300 1.000 100.16390 488 GLY B N 1
ATOM 6821 C CA . GLY B 2 488 ? 123.50500 128.16600 116.96000 1.000 109.67782 488 GLY B CA 1
ATOM 6822 C C . GLY B 2 488 ? 123.08600 129.53300 116.45300 1.000 113.43112 488 GLY B C 1
ATOM 6823 O O . GLY B 2 488 ? 122.07100 129.66500 115.76500 1.000 117.19339 488 GLY B O 1
ATOM 6824 N N . THR B 2 489 ? 123.85600 130.56900 116.79600 1.000 101.02655 489 THR B N 1
ATOM 6825 C CA . THR B 2 489 ? 123.54700 131.91200 116.31400 1.000 96.19554 489 THR B CA 1
ATOM 6826 C C . THR B 2 489 ? 123.65700 131.99200 114.79600 1.000 109.85993 489 THR B C 1
ATOM 6827 O O . THR B 2 489 ? 122.80000 132.58900 114.13400 1.000 122.57458 489 THR B O 1
ATOM 6831 N N . LEU B 2 490 ? 124.70700 131.39500 114.22700 1.000 111.56214 490 LEU B N 1
ATOM 6832 C CA . LEU B 2 490 ? 124.85600 131.38400 112.77500 1.000 102.85927 490 LEU B CA 1
ATOM 6833 C C . LEU B 2 490 ? 123.72500 130.60900 112.11200 1.000 94.76920 490 LEU B C 1
ATOM 6834 O O . LEU B 2 490 ? 123.20300 131.02500 111.07100 1.000 97.21065 490 LEU B O 1
ATOM 6839 N N . TYR B 2 491 ? 123.33900 129.47200 112.69600 1.000 89.97772 491 TYR B N 1
ATOM 6840 C CA . TYR B 2 491 ? 122.21900 128.70500 112.16200 1.000 85.27286 491 TYR B CA 1
ATOM 6841 C C . TYR B 2 491 ? 120.91800 129.49500 112.24700 1.000 100.40935 491 TYR B C 1
ATOM 6842 O O . TYR B 2 491 ? 120.11700 129.48900 111.30500 1.000 120.31815 491 TYR B O 1
ATOM 6851 N N . ARG B 2 492 ? 120.68900 130.17700 113.37100 1.000 106.64665 492 ARG B N 1
ATOM 6852 C CA . ARG B 2 492 ? 119.45200 130.93400 113.53900 1.000 106.65162 492 ARG B CA 1
ATOM 6853 C C . ARG B 2 492 ? 119.38500 132.11800 112.58200 1.000 105.35439 492 ARG B C 1
ATOM 6854 O O . ARG B 2 492 ? 118.32700 132.39900 112.00900 1.000 115.35344 492 ARG B O 1
ATOM 6862 N N . ARG B 2 493 ? 120.49900 132.81800 112.38900 1.000 99.43460 493 ARG B N 1
ATOM 6863 C CA . ARG B 2 493 ? 120.51100 134.03100 111.58100 1.000 99.02130 493 ARG B CA 1
ATOM 6864 C C . ARG B 2 493 ? 120.63700 133.75800 110.08600 1.000 113.03411 493 ARG B C 1
ATOM 6865 O O . ARG B 2 493 ? 120.85800 134.70200 109.32000 1.000 115.86594 493 ARG B O 1
ATOM 6873 N N . LEU B 2 494 ? 120.50200 132.50600 109.65200 1.000 112.74047 494 LEU B N 1
ATOM 6874 C CA . LEU B 2 494 ? 120.62700 132.18600 108.23500 1.000 106.30896 494 LEU B CA 1
ATOM 6875 C C . LEU B 2 494 ? 119.45700 131.33800 107.75200 1.000 104.19267 494 LEU B C 1
ATOM 6876 O O . LEU B 2 494 ? 119.09600 131.38400 106.57200 1.000 112.84493 494 LEU B O 1
ATOM 6881 N N . VAL B 2 495 ? 118.85100 130.57100 108.65500 1.000 94.16110 495 VAL B N 1
ATOM 6882 C CA . VAL B 2 495 ? 117.78200 129.65400 108.28700 1.000 90.57058 495 VAL B CA 1
ATOM 6883 C C . VAL B 2 495 ? 116.41500 130.10000 108.79700 1.000 100.82276 495 VAL B C 1
ATOM 6884 O O . VAL B 2 495 ? 115.39600 129.69000 108.22000 1.000 114.02399 495 VAL B O 1
ATOM 6888 N N . GLU B 2 496 ? 116.35400 130.92300 109.84500 1.000 95.44608 496 GLU B N 1
ATOM 6889 C CA . GLU B 2 496 ? 115.06100 131.39900 110.33600 1.000 96.85206 496 GLU B CA 1
ATOM 6890 C C . GLU B 2 496 ? 114.26000 132.14100 109.27300 1.000 108.66191 496 GLU B C 1
ATOM 6891 O O . GLU B 2 496 ? 113.05000 131.88300 109.15700 1.000 118.92725 496 GLU B O 1
ATOM 6897 N N . PRO B 2 497 ? 114.83500 133.06100 108.48300 1.000 97.40361 497 PRO B N 1
ATOM 6898 C CA . PRO B 2 497 ? 114.03900 133.65800 107.39500 1.000 95.87908 497 PRO B CA 1
ATOM 6899 C C . PRO B 2 497 ? 113.51200 132.63300 106.40700 1.000 93.35498 497 PRO B C 1
ATOM 6900 O O . PRO B 2 497 ? 112.40300 132.79700 105.88200 1.000 108.25486 497 PRO B O 1
ATOM 6904 N N . LEU B 2 498 ? 114.28100 131.57700 106.13400 1.000 78.62790 498 LEU B N 1
ATOM 6905 C CA . LEU B 2 498 ? 113.79100 130.51300 105.26400 1.000 82.15024 498 LEU B CA 1
ATOM 6906 C C . LEU B 2 498 ? 112.61200 129.78300 105.89600 1.000 90.75891 498 LEU B C 1
ATOM 6907 O O . LEU B 2 498 ? 111.63700 129.45600 105.21000 1.000 104.60889 498 LEU B O 1
ATOM 6912 N N . ASP B 2 499 ? 112.68500 129.51500 107.20200 1.000 93.27434 499 ASP B N 1
ATOM 6913 C CA . ASP B 2 499 ? 111.56900 128.87400 107.88900 1.000 93.30558 499 ASP B CA 1
ATOM 6914 C C . ASP B 2 499 ? 110.35600 129.79300 107.94600 1.000 100.44735 499 ASP B C 1
ATOM 6915 O O . ASP B 2 499 ? 109.21300 129.32800 107.86500 1.000 110.17703 499 ASP B O 1
ATOM 6920 N N . ILE B 2 500 ? 110.58400 131.10000 108.09600 1.000 99.57180 500 ILE B N 1
ATOM 6921 C CA . ILE B 2 500 ? 109.48300 132.05800 108.06900 1.000 88.21247 500 ILE B CA 1
ATOM 6922 C C . ILE B 2 500 ? 108.80800 132.05100 106.70400 1.000 101.90411 500 ILE B C 1
ATOM 6923 O O . ILE B 2 500 ? 107.57500 132.07700 106.60300 1.000 112.24044 500 ILE B O 1
ATOM 6928 N N . ALA B 2 501 ? 109.60300 132.01200 105.63200 1.000 102.28068 501 ALA B N 1
ATOM 6929 C CA . ALA B 2 501 ? 109.03700 131.97000 104.28700 1.000 89.94880 501 ALA B CA 1
ATOM 6930 C C . ALA B 2 501 ? 108.21700 130.70600 104.07200 1.000 100.21959 501 ALA B C 1
ATOM 6931 O O . ALA B 2 501 ? 107.14100 130.75000 103.46400 1.000 109.39273 501 ALA B O 1
ATOM 6933 N N . ASN B 2 502 ? 108.70900 129.56600 104.56300 1.000 104.92145 502 ASN B N 1
ATOM 6934 C CA . ASN B 2 502 ? 107.96400 128.31800 104.43100 1.000 107.61377 502 ASN B CA 1
ATOM 6935 C C . ASN B 2 502 ? 106.64100 128.38300 105.18300 1.000 114.06915 502 ASN B C 1
ATOM 6936 O O . ASN B 2 502 ? 105.62800 127.84600 104.72000 1.000 121.32590 502 ASN B O 1
ATOM 6941 N N . TYR B 2 503 ? 106.63400 129.03000 106.35000 1.000 105.17175 503 TYR B N 1
ATOM 6942 C CA . TYR B 2 503 ? 105.40400 129.15000 107.12700 1.000 98.59782 503 TYR B CA 1
ATOM 6943 C C . TYR B 2 503 ? 104.35700 129.97800 106.39200 1.000 102.86498 503 TYR B C 1
ATOM 6944 O O . TYR B 2 503 ? 103.16800 129.63800 106.40200 1.000 121.15185 503 TYR B O 1
ATOM 6953 N N . TYR B 2 504 ? 104.77600 131.06700 105.74900 1.000 95.15243 504 TYR B N 1
ATOM 6954 C CA . TYR B 2 504 ? 103.84300 131.98200 105.10700 1.000 94.76377 504 TYR B CA 1
ATOM 6955 C C . TYR B 2 504 ? 103.54400 131.63000 103.65600 1.000 106.47122 504 TYR B C 1
ATOM 6956 O O . TYR B 2 504 ? 102.53000 132.09300 103.12300 1.000 120.10835 504 TYR B O 1
ATOM 6965 N N . ARG B 2 505 ? 104.38800 130.83100 103.00300 1.000 109.91743 505 ARG B N 1
ATOM 6966 C CA . ARG B 2 505 ? 104.10700 130.40700 101.63700 1.000 110.69246 505 ARG B CA 1
ATOM 6967 C C . ARG B 2 505 ? 103.11300 129.25700 101.57000 1.000 115.23578 505 ARG B C 1
ATOM 6968 O O . ARG B 2 505 ? 102.56200 128.99400 100.49500 1.000 121.71786 505 ARG B O 1
ATOM 6976 N N . HIS B 2 506 ? 102.86900 128.57500 102.68700 1.000 111.38665 506 HIS B N 1
ATOM 6977 C CA . HIS B 2 506 ? 101.87700 127.51300 102.76400 1.000 108.70983 506 HIS B CA 1
ATOM 6978 C C . HIS B 2 506 ? 100.56500 127.98700 103.37400 1.000 113.13851 506 HIS B C 1
ATOM 6979 O O . HIS B 2 506 ? 99.68200 127.16200 103.63300 1.000 119.48659 506 HIS B O 1
ATOM 6986 N N . SER B 2 507 ? 100.42200 129.29400 103.60700 1.000 110.22644 507 SER B N 1
ATOM 6987 C CA . SER B 2 507 ? 99.22000 129.87300 104.21100 1.000 107.36899 507 SER B CA 1
ATOM 6988 C C . SER B 2 507 ? 98.91600 129.23800 105.56600 1.000 112.46763 507 SER B C 1
ATOM 6989 O O . SER B 2 507 ? 97.76200 128.96200 105.89900 1.000 126.77633 507 SER B O 1
ATOM 6992 N N . LYS B 2 508 ? 99.96300 129.00500 106.35500 1.000 113.71227 508 LYS B N 1
ATOM 6993 C CA . LYS B 2 508 ? 99.80900 128.43100 107.68600 1.000 114.36890 508 LYS B CA 1
ATOM 6994 C C . LYS B 2 508 ? 99.46700 129.46900 108.74500 1.000 117.50124 508 LYS B C 1
ATOM 6995 O O . LYS B 2 508 ? 99.22100 129.09600 109.89700 1.000 126.78139 508 LYS B O 1
ATOM 7001 N N . ASN B 2 509 ? 99.44800 130.75300 108.39100 1.000 116.29186 509 ASN B N 1
ATOM 7002 C CA . ASN B 2 509 ? 99.10800 131.80700 109.33500 1.000 118.65957 509 ASN B CA 1
ATOM 7003 C C . ASN B 2 509 ? 97.61200 132.07200 109.42000 1.000 125.33165 509 ASN B C 1
ATOM 7004 O O . ASN B 2 509 ? 97.18700 132.86200 110.27000 1.000 132.71412 509 ASN B O 1
ATOM 7009 N N . GLU B 2 510 ? 96.80700 131.43800 108.56800 1.000 134.58050 510 GLU B N 1
ATOM 7010 C CA . GLU B 2 510 ? 95.36600 131.64900 108.56100 1.000 134.24879 510 GLU B CA 1
ATOM 7011 C C . GLU B 2 510 ? 94.58800 130.52400 109.22900 1.000 135.86963 510 GLU B C 1
ATOM 7012 O O . GLU B 2 510 ? 93.38100 130.67400 109.44600 1.000 145.29033 510 GLU B O 1
ATOM 7018 N N . ASP B 2 511 ? 95.24000 129.40900 109.56100 1.000 140.33615 511 ASP B N 1
ATOM 7019 C CA . ASP B 2 511 ? 94.58400 128.30400 110.24300 1.000 149.75451 511 ASP B CA 1
ATOM 7020 C C . ASP B 2 511 ? 95.14500 128.01100 111.62500 1.000 151.34448 511 ASP B C 1
ATOM 7021 O O . ASP B 2 511 ? 94.46200 127.35300 112.41800 1.000 149.32066 511 ASP B O 1
ATOM 7026 N N . THR B 2 512 ? 96.35500 128.47100 111.93700 1.000 150.16722 512 THR B N 1
ATOM 7027 C CA . THR B 2 512 ? 96.96300 128.26800 113.24600 1.000 149.95921 512 THR B CA 1
ATOM 7028 C C . THR B 2 512 ? 97.14800 129.56800 114.01400 1.000 149.07591 512 THR B C 1
ATOM 7029 O O . THR B 2 512 ? 96.68400 129.68500 115.15300 1.000 153.85797 512 THR B O 1
ATOM 7033 N N . GLY B 2 513 ? 97.80900 130.54700 113.42200 1.000 125.53828 513 GLY B N 1
ATOM 7034 C CA . GLY B 2 513 ? 98.02400 131.82300 114.06900 1.000 125.80339 513 GLY B CA 1
ATOM 7035 C C . GLY B 2 513 ? 99.28400 132.47800 113.54100 1.000 128.10386 513 GLY B C 1
ATOM 7036 O O . GLY B 2 513 ? 99.89300 132.01500 112.58100 1.000 128.38292 513 GLY B O 1
ATOM 7037 N N . SER B 2 514 ? 99.66000 133.57300 114.19500 1.000 132.91020 514 SER B N 1
ATOM 7038 C CA . SER B 2 514 ? 100.85900 134.30200 113.81200 1.000 130.13694 514 SER B CA 1
ATOM 7039 C C . SER B 2 514 ? 102.10900 133.47900 114.10400 1.000 130.32843 514 SER B C 1
ATOM 7040 O O . SER B 2 514 ? 102.13500 132.64700 115.01500 1.000 135.15973 514 SER B O 1
ATOM 7043 N N . TYR B 2 515 ? 103.15300 133.71500 113.30600 1.000 111.41780 515 TYR B N 1
ATOM 7044 C CA . TYR B 2 515 ? 104.40300 132.98200 113.48000 1.000 112.87860 515 TYR B CA 1
ATOM 7045 C C . TYR B 2 515 ? 105.03500 133.28200 114.83400 1.000 115.62281 515 TYR B C 1
ATOM 7046 O O . TYR B 2 515 ? 105.50100 132.37300 115.53100 1.000 125.63914 515 TYR B O 1
ATOM 7055 N N . LEU B 2 516 ? 105.05900 134.55500 115.22600 1.000 109.73622 516 LEU B N 1
ATOM 7056 C CA . LEU B 2 516 ? 105.69300 134.93600 116.48100 1.000 118.55835 516 LEU B CA 1
ATOM 7057 C C . LEU B 2 516 ? 104.81600 134.66000 117.69500 1.000 124.41317 516 LEU B C 1
ATOM 7058 O O . LEU B 2 516 ? 105.30100 134.76400 118.82600 1.000 131.70756 516 LEU B O 1
ATOM 7063 N N . SER B 2 517 ? 103.54700 134.31300 117.49100 1.000 125.00175 517 SER B N 1
ATOM 7064 C CA . SER B 2 517 ? 102.61800 134.08500 118.59000 1.000 127.23846 517 SER B CA 1
ATOM 7065 C C . SER B 2 517 ? 102.34500 132.60700 118.84100 1.000 129.30068 517 SER B C 1
ATOM 7066 O O . SER B 2 517 ? 102.42300 132.15000 119.98500 1.000 133.37774 517 SER B O 1
ATOM 7069 N N . LYS B 2 518 ? 102.02700 131.84500 117.79400 1.000 134.62469 518 LYS B N 1
ATOM 7070 C CA . LYS B 2 518 ? 101.62300 130.45300 117.94500 1.000 128.26115 518 LYS B CA 1
ATOM 7071 C C . LYS B 2 518 ? 102.65200 129.48000 117.38300 1.000 133.45284 518 LYS B C 1
ATOM 7072 O O . LYS B 2 518 ? 103.13300 128.60400 118.10800 1.000 142.01955 518 LYS B O 1
ATOM 7078 N N . GLY B 2 519 ? 103.00500 129.60500 116.10600 1.000 127.79843 519 GLY B N 1
ATOM 7079 C CA . GLY B 2 519 ? 103.88800 128.63900 115.48300 1.000 130.04397 519 GLY B CA 1
ATOM 7080 C C . GLY B 2 519 ? 105.31700 129.10700 115.30600 1.000 124.80590 519 GLY B C 1
ATOM 7081 O O . GLY B 2 519 ? 105.61800 129.86700 114.38200 1.000 137.30651 519 GLY B O 1
ATOM 7082 N N . ARG B 2 520 ? 106.21300 128.64400 116.18000 1.000 97.13156 520 ARG B N 1
ATOM 7083 C CA . ARG B 2 520 ? 107.63200 128.94800 116.08000 1.000 102.38067 520 ARG B CA 1
ATOM 7084 C C . ARG B 2 520 ? 108.39500 127.72400 116.57300 1.000 110.94659 520 ARG B C 1
ATOM 7085 O O . ARG B 2 520 ? 108.06000 127.17800 117.64100 1.000 114.15276 520 ARG B O 1
ATOM 7093 N N . PRO B 2 521 ? 109.39900 127.26100 115.83000 1.000 101.26382 521 PRO B N 1
ATOM 7094 C CA . PRO B 2 521 ? 110.15500 126.08100 116.26700 1.000 101.63559 521 PRO B CA 1
ATOM 7095 C C . PRO B 2 521 ? 110.83600 126.31600 117.60700 1.000 107.66984 521 PRO B C 1
ATOM 7096 O O . PRO B 2 521 ? 111.31800 127.41200 117.89900 1.000 115.81516 521 PRO B O 1
ATOM 7100 N N . ARG B 2 522 ? 110.86900 125.26300 118.42700 1.000 122.44219 522 ARG B N 1
ATOM 7101 C CA . ARG B 2 522 ? 111.49200 125.36600 119.74200 1.000 119.68022 522 ARG B CA 1
ATOM 7102 C C . ARG B 2 522 ? 113.00500 125.50200 119.63800 1.000 126.49711 522 ARG B C 1
ATOM 7103 O O . ARG B 2 522 ? 113.63600 126.08800 120.52600 1.000 127.00958 522 ARG B O 1
ATOM 7111 N N . ARG B 2 523 ? 113.60300 124.97500 118.56600 1.000 109.73897 523 ARG B N 1
ATOM 7112 C CA . ARG B 2 523 ? 115.05200 125.05700 118.41000 1.000 104.82726 523 ARG B CA 1
ATOM 7113 C C . ARG B 2 523 ? 115.51600 126.50400 118.29200 1.000 108.12713 523 ARG B C 1
ATOM 7114 O O . ARG B 2 523 ? 116.55500 126.87700 118.85000 1.000 113.90266 523 ARG B O 1
ATOM 7122 N N . TYR B 2 524 ? 114.76400 127.33200 117.56400 1.000 104.35482 524 TYR B N 1
ATOM 7123 C CA . TYR B 2 524 ? 115.12600 128.74000 117.44100 1.000 97.85883 524 TYR B CA 1
ATOM 7124 C C . TYR B 2 524 ? 114.98800 129.46700 118.77200 1.000 108.46392 524 TYR B C 1
ATOM 7125 O O . TYR B 2 524 ? 115.79700 130.34600 119.09200 1.000 121.14464 524 TYR B O 1
ATOM 7134 N N . LYS B 2 525 ? 113.96500 129.12200 119.55800 1.000 109.49118 525 LYS B N 1
ATOM 7135 C CA . LYS B 2 525 ? 113.82100 129.71600 120.88300 1.000 112.54077 525 LYS B CA 1
ATOM 7136 C C . LYS B 2 525 ? 114.98900 129.33800 121.78500 1.000 116.02170 525 LYS B C 1
ATOM 7137 O O . LYS B 2 525 ? 115.49400 130.17400 122.54400 1.000 122.42126 525 LYS B O 1
ATOM 7143 N N . TYR B 2 526 ? 115.42700 128.07800 121.72100 1.000 106.04049 526 TYR B N 1
ATOM 7144 C CA . TYR B 2 526 ? 116.55700 127.64300 122.53600 1.000 106.34749 526 TYR B CA 1
ATOM 7145 C C . TYR B 2 526 ? 117.83800 128.36600 122.14000 1.000 117.84471 526 TYR B C 1
ATOM 7146 O O . TYR B 2 526 ? 118.60300 128.80600 123.00600 1.000 120.08464 526 TYR B O 1
ATOM 7155 N N . THR B 2 527 ? 118.08900 128.49900 120.83500 1.000 113.65407 527 THR B N 1
ATOM 7156 C CA . THR B 2 527 ? 119.31500 129.14600 120.37700 1.000 105.09026 527 THR B CA 1
ATOM 7157 C C . THR B 2 527 ? 119.33400 130.62500 120.74200 1.000 103.12450 527 THR B C 1
ATOM 7158 O O . THR B 2 527 ? 120.38400 131.16500 121.11000 1.000 109.06911 527 THR B O 1
ATOM 7162 N N . GLN B 2 528 ? 118.18600 131.29800 120.63600 1.000 113.20867 528 GLN B N 1
ATOM 7163 C CA . GLN B 2 528 ? 118.11600 132.70600 121.01500 1.000 114.98473 528 GLN B CA 1
ATOM 7164 C C . GLN B 2 528 ? 118.40900 132.89100 122.49800 1.000 120.92040 528 GLN B C 1
ATOM 7165 O O . GLN B 2 528 ? 119.12900 133.81900 122.88700 1.000 132.01289 528 GLN B O 1
ATOM 7171 N N . GLU B 2 529 ? 117.86100 132.01500 123.34200 1.000 128.06773 529 GLU B N 1
ATOM 7172 C CA . GLU B 2 529 ? 118.09700 132.12200 124.77700 1.000 125.36731 529 GLU B CA 1
ATOM 7173 C C . GLU B 2 529 ? 119.53900 131.78600 125.13700 1.000 130.97817 529 GLU B C 1
ATOM 7174 O O . GLU B 2 529 ? 120.07100 132.32100 126.11700 1.000 136.16985 529 GLU B O 1
ATOM 7180 N N . TRP B 2 530 ? 120.18300 130.90200 124.36900 1.000 122.02704 530 TRP B N 1
ATOM 7181 C CA . TRP B 2 530 ? 121.59800 130.62000 124.59300 1.000 116.14664 530 TRP B CA 1
ATOM 7182 C C . TRP B 2 530 ? 122.45300 131.85400 124.33200 1.000 115.15569 530 TRP B C 1
ATOM 7183 O O . TRP B 2 530 ? 123.36100 132.16700 125.11100 1.000 114.51326 530 TRP B O 1
ATOM 7194 N N . HIS B 2 531 ? 122.17800 132.56400 123.23500 1.000 108.14669 531 HIS B N 1
ATOM 7195 C CA . HIS B 2 531 ? 122.96400 133.74600 122.89600 1.000 106.23295 531 HIS B CA 1
ATOM 7196 C C . HIS B 2 531 ? 122.71900 134.87800 123.88600 1.000 109.58525 531 HIS B C 1
ATOM 7197 O O . HIS B 2 531 ? 123.65000 135.60700 124.24700 1.000 118.56487 531 HIS B O 1
ATOM 7204 N N . GLU B 2 532 ? 121.47000 135.04500 124.32800 1.000 121.84597 532 GLU B N 1
ATOM 7205 C CA . GLU B 2 532 ? 121.15200 136.11500 125.26900 1.000 122.25912 532 GLU B CA 1
ATOM 7206 C C . GLU B 2 532 ? 121.85000 135.90500 126.60700 1.000 127.56977 532 GLU B C 1
ATOM 7207 O O . GLU B 2 532 ? 122.35500 136.86000 127.20900 1.000 132.96477 532 GLU B O 1
ATOM 7213 N N . GLN B 2 533 ? 121.88100 134.66100 127.09100 1.000 128.97024 533 GLN B N 1
ATOM 7214 C CA . GLN B 2 533 ? 122.53500 134.37700 128.36500 1.000 128.55571 533 GLN B CA 1
ATOM 7215 C C . GLN B 2 533 ? 124.03600 134.62600 128.28800 1.000 132.17286 533 GLN B C 1
ATOM 7216 O O . GLN B 2 533 ? 124.63400 135.14900 129.23700 1.000 139.27169 533 GLN B O 1
ATOM 7222 N N . SER B 2 534 ? 124.66200 134.25800 127.16800 1.000 123.88521 534 SER B N 1
ATOM 7223 C CA . SER B 2 534 ? 126.10700 134.42400 127.03300 1.000 123.72905 534 SER B CA 1
ATOM 7224 C C . SER B 2 534 ? 126.50600 135.89400 127.07900 1.000 121.60259 534 SER B C 1
ATOM 7225 O O . SER B 2 534 ? 127.51100 136.25200 127.70500 1.000 125.12294 534 SER B O 1
ATOM 7228 N N . GLN B 2 535 ? 125.73600 136.75900 126.42400 1.000 127.55939 535 GLN B N 1
ATOM 7229 C CA . GLN B 2 535 ? 126.03900 138.18300 126.37400 1.000 129.61678 535 GLN B CA 1
ATOM 7230 C C . GLN B 2 535 ? 125.44500 138.96200 127.54000 1.000 135.18665 535 GLN B C 1
ATOM 7231 O O . GLN B 2 535 ? 125.65500 140.17700 127.62100 1.000 136.99847 535 GLN B O 1
ATOM 7237 N N . ARG B 2 536 ? 124.71700 138.29400 128.43900 1.000 141.80763 536 ARG B N 1
ATOM 7238 C CA . ARG B 2 536 ? 124.11500 138.93200 129.61200 1.000 138.42492 536 ARG B CA 1
ATOM 7239 C C . ARG B 2 536 ? 123.22300 140.10700 129.21500 1.000 140.78221 536 ARG B C 1
ATOM 7240 O O . ARG B 2 536 ? 123.26200 141.17600 129.82800 1.000 146.55342 536 ARG B O 1
ATOM 7248 N N . ILE B 2 537 ? 122.41200 139.90700 128.18400 1.000 137.39178 537 ILE B N 1
ATOM 7249 C CA . ILE B 2 537 ? 121.48600 140.91900 127.72200 1.000 136.64639 537 ILE B CA 1
ATOM 7250 C C . ILE B 2 537 ? 120.07900 140.54500 128.17200 1.000 135.38986 537 ILE B C 1
ATOM 7251 O O . ILE B 2 537 ? 119.82800 139.44300 128.65600 1.000 138.42933 537 ILE B O 1
ATOM 7256 N N . SER B 2 538 ? 119.14500 141.48200 128.02300 1.000 136.43168 538 SER B N 1
ATOM 7257 C CA . SER B 2 538 ? 117.76600 141.23200 128.41700 1.000 136.95989 538 SER B CA 1
ATOM 7258 C C . SER B 2 538 ? 117.16400 140.11100 127.57900 1.000 134.83373 538 SER B C 1
ATOM 7259 O O . SER B 2 538 ? 117.32100 140.07200 126.35500 1.000 138.88302 538 SER B O 1
ATOM 7262 N N . PHE B 2 539 ? 116.47300 139.19200 128.24900 1.000 137.35569 539 PHE B N 1
ATOM 7263 C CA . PHE B 2 539 ? 115.88200 138.05000 127.56700 1.000 139.10549 539 PHE B CA 1
ATOM 7264 C C . PHE B 2 539 ? 114.73000 138.50100 126.67800 1.000 142.42331 539 PHE B C 1
ATOM 7265 O O . PHE B 2 539 ? 113.93900 139.36900 127.05900 1.000 144.49894 539 PHE B O 1
ATOM 7273 N N . GLY B 2 540 ? 114.63700 137.90900 125.49000 1.000 144.97165 540 GLY B N 1
ATOM 7274 C CA . GLY B 2 540 ? 113.58700 138.24100 124.55100 1.000 146.56746 540 GLY B CA 1
ATOM 7275 C C . GLY B 2 540 ? 113.83800 139.46500 123.70100 1.000 146.95418 540 GLY B C 1
ATOM 7276 O O . GLY B 2 540 ? 112.93000 139.88600 122.97400 1.000 146.23662 540 GLY B O 1
ATOM 7277 N N . SER B 2 541 ? 115.03300 140.05100 123.76500 1.000 138.23022 541 SER B N 1
ATOM 7278 C CA . SER B 2 541 ? 115.34800 141.24300 122.99000 1.000 136.28390 541 SER B CA 1
ATOM 7279 C C . SER B 2 541 ? 116.06100 140.94400 121.67900 1.000 137.72607 541 SER B C 1
ATOM 7280 O O . SER B 2 541 ? 116.07500 141.80400 120.79200 1.000 138.23777 541 SER B O 1
ATOM 7283 N N . SER B 2 542 ? 116.65100 139.75600 121.53500 1.000 129.59966 542 SER B N 1
ATOM 7284 C CA . SER B 2 542 ? 117.36400 139.38600 120.31200 1.000 129.27650 542 SER B CA 1
ATOM 7285 C C . SER B 2 542 ? 116.37300 138.74100 119.34700 1.000 127.67756 542 SER B C 1
ATOM 7286 O O . SER B 2 542 ? 116.24700 137.51900 119.24900 1.000 128.79657 542 SER B O 1
ATOM 7289 N N . LEU B 2 543 ? 115.65600 139.59500 118.61700 1.000 129.58714 543 LEU B N 1
ATOM 7290 C CA . LEU B 2 543 ? 114.65400 139.16000 117.65200 1.000 127.22173 543 LEU B CA 1
ATOM 7291 C C . LEU B 2 543 ? 115.02100 139.58300 116.23300 1.000 131.40059 543 LEU B C 1
ATOM 7292 O O . LEU B 2 543 ? 114.14500 139.76200 115.38600 1.000 135.00303 543 LEU B O 1
ATOM 7297 N N . GLU B 2 544 ? 116.31900 139.74700 115.96200 1.000 143.72054 544 GLU B N 1
ATOM 7298 C CA . GLU B 2 544 ? 116.74900 140.16500 114.63200 1.000 143.99897 544 GLU B CA 1
ATOM 7299 C C . GLU B 2 544 ? 116.44400 139.10600 113.57900 1.000 145.13179 544 GLU B C 1
ATOM 7300 O O . GLU B 2 544 ? 116.13500 139.44900 112.43200 1.000 143.63383 544 GLU B O 1
ATOM 7306 N N . SER B 2 545 ? 116.53100 137.82400 113.94200 1.000 132.94788 545 SER B N 1
ATOM 7307 C CA . SER B 2 545 ? 116.23500 136.76200 112.98500 1.000 131.73421 545 SER B CA 1
ATOM 7308 C C . SER B 2 545 ? 114.77000 136.78500 112.56600 1.000 133.26859 545 SER B C 1
ATOM 7309 O O . SER B 2 545 ? 114.45200 136.56500 111.39200 1.000 132.54879 545 SER B O 1
ATOM 7312 N N . CYS B 2 546 ? 113.86900 137.04800 113.50700 1.000 134.95084 546 CYS B N 1
ATOM 7313 C CA . CYS B 2 546 ? 112.43500 137.08300 113.22100 1.000 127.94200 546 CYS B CA 1
ATOM 7314 C C . CYS B 2 546 ? 111.98400 138.47400 112.78300 1.000 131.27447 546 CYS B C 1
ATOM 7315 O O . CYS B 2 546 ? 111.04100 139.04400 113.32800 1.000 136.78641 546 CYS B O 1
ATOM 7318 N N . PHE B 2 547 ? 112.66200 139.02900 111.77900 1.000 119.73778 547 PHE B N 1
ATOM 7319 C CA . PHE B 2 547 ? 112.30700 140.34000 111.25100 1.000 117.68877 547 PHE B CA 1
ATOM 7320 C C . PHE B 2 547 ? 111.26000 140.25200 110.14900 1.000 115.39918 547 PHE B C 1
ATOM 7321 O O . PHE B 2 547 ? 110.35100 141.08700 110.09000 1.000 121.55917 547 PHE B O 1
ATOM 7329 N N . TRP B 2 548 ? 111.37400 139.25500 109.26800 1.000 107.62744 548 TRP B N 1
ATOM 7330 C CA . TRP B 2 548 ? 110.40200 139.10400 108.19200 1.000 104.61617 548 TRP B CA 1
ATOM 7331 C C . TRP B 2 548 ? 109.03600 138.68700 108.72200 1.000 111.39092 548 TRP B C 1
ATOM 7332 O O . TRP B 2 548 ? 108.01200 139.01900 108.11500 1.000 124.05294 548 TRP B O 1
ATOM 7343 N N . ALA B 2 549 ? 109.00100 137.95800 109.84000 1.000 107.38266 549 ALA B N 1
ATOM 7344 C CA . ALA B 2 549 ? 107.72700 137.52000 110.40100 1.000 106.06490 549 ALA B CA 1
ATOM 7345 C C . ALA B 2 549 ? 106.87000 138.70400 110.83100 1.000 106.29659 549 ALA B C 1
ATOM 7346 O O . ALA B 2 549 ? 105.65900 138.72600 110.58200 1.000 115.40868 549 ALA B O 1
ATOM 7348 N N . MET B 2 550 ? 107.47900 139.70000 111.48000 1.000 108.76200 550 MET B N 1
ATOM 7349 C CA . MET B 2 550 ? 106.72100 140.87800 111.88600 1.000 115.83480 550 MET B CA 1
ATOM 7350 C C . MET B 2 550 ? 106.33200 141.73400 110.68900 1.000 117.16407 550 MET B C 1
ATOM 7351 O O . MET B 2 550 ? 105.29900 142.41200 110.72300 1.000 125.87629 550 MET B O 1
ATOM 7356 N N . ALA B 2 551 ? 107.14200 141.72100 109.62800 1.000 116.22595 551 ALA B N 1
ATOM 7357 C CA . ALA B 2 551 ? 106.80000 142.48400 108.43200 1.000 118.91902 551 ALA B CA 1
ATOM 7358 C C . ALA B 2 551 ? 105.64500 141.84000 107.67500 1.000 126.22927 551 ALA B C 1
ATOM 7359 O O . ALA B 2 551 ? 104.75300 142.54000 107.18200 1.000 135.55313 551 ALA B O 1
ATOM 7361 N N . GLU B 2 552 ? 105.64600 140.50800 107.56700 1.000 130.03179 552 GLU B N 1
ATOM 7362 C CA . GLU B 2 552 ? 104.57500 139.82100 106.85100 1.000 126.10806 552 GLU B CA 1
ATOM 7363 C C . GLU B 2 552 ? 103.23500 139.99200 107.55500 1.000 131.21871 552 GLU B C 1
ATOM 7364 O O . GLU B 2 552 ? 102.20400 140.19000 106.90300 1.000 144.95679 552 GLU B O 1
ATOM 7370 N N . GLU B 2 553 ? 103.22800 139.91000 108.88800 1.000 125.26766 553 GLU B N 1
ATOM 7371 C CA . GLU B 2 553 ? 101.98700 140.09700 109.63300 1.000 128.45602 553 GLU B CA 1
ATOM 7372 C C . GLU B 2 553 ? 101.44300 141.50700 109.45000 1.000 129.93247 553 GLU B C 1
ATOM 7373 O O . GLU B 2 553 ? 100.22800 141.70300 109.33500 1.000 134.61625 553 GLU B O 1
ATOM 7379 N N . LEU B 2 554 ? 102.33000 142.50500 109.42900 1.000 125.24440 554 LEU B N 1
ATOM 7380 C CA . LEU B 2 554 ? 101.89700 143.87500 109.18300 1.000 124.11331 554 LEU B CA 1
ATOM 7381 C C . LEU B 2 554 ? 101.29500 144.01900 107.79000 1.000 127.33854 554 LEU B C 1
ATOM 7382 O O . LEU B 2 554 ? 100.28500 144.70900 107.61000 1.000 136.59670 554 LEU B O 1
ATOM 7387 N N . GLN B 2 555 ? 101.90400 143.37500 106.79100 1.000 134.52067 555 GLN B N 1
ATOM 7388 C CA . GLN B 2 555 ? 101.35100 143.41200 105.44200 1.000 133.62653 555 GLN B CA 1
ATOM 7389 C C . GLN B 2 555 ? 100.04600 142.63100 105.34700 1.000 136.78019 555 GLN B C 1
ATOM 7390 O O . GLN B 2 555 ? 99.19600 142.94700 104.50800 1.000 136.86454 555 GLN B O 1
ATOM 7396 N N . ALA B 2 556 ? 99.87600 141.60300 106.18000 1.000 141.04996 556 ALA B N 1
ATOM 7397 C CA . ALA B 2 556 ? 98.62300 140.85500 106.17500 1.000 137.93068 556 ALA B CA 1
ATOM 7398 C C . ALA B 2 556 ? 97.48500 141.67900 106.76700 1.000 141.74627 556 ALA B C 1
ATOM 7399 O O . ALA B 2 556 ? 96.36300 141.66100 106.24800 1.000 143.90391 556 ALA B O 1
ATOM 7401 N N . GLU B 2 557 ? 97.75600 142.40800 107.85200 1.000 152.17899 557 GLU B N 1
ATOM 7402 C CA . GLU B 2 557 ? 96.70700 143.18900 108.50000 1.000 150.60555 557 GLU B CA 1
ATOM 7403 C C . GLU B 2 557 ? 96.29900 144.38800 107.65300 1.000 150.39945 557 GLU B C 1
ATOM 7404 O O . GLU B 2 557 ? 95.11800 144.75400 107.61600 1.000 153.09368 557 GLU B O 1
ATOM 7410 N N . ILE B 2 558 ? 97.25900 145.01800 106.97100 1.000 144.06966 558 ILE B N 1
ATOM 7411 C CA . ILE B 2 558 ? 96.94600 146.18500 106.15400 1.000 143.07554 558 ILE B CA 1
ATOM 7412 C C . ILE B 2 558 ? 96.07000 145.81700 104.96200 1.000 144.96293 558 ILE B C 1
ATOM 7413 O O . ILE B 2 558 ? 95.36300 146.68000 104.42800 1.000 144.70925 558 ILE B O 1
ATOM 7418 N N . ALA B 2 559 ? 96.08900 144.55600 104.53500 1.000 152.00981 559 ALA B N 1
ATOM 7419 C CA . ALA B 2 559 ? 95.28400 144.09400 103.41300 1.000 153.41615 559 ALA B CA 1
ATOM 7420 C C . ALA B 2 559 ? 94.02100 143.36500 103.85300 1.000 152.17289 559 ALA B C 1
ATOM 7421 O O . ALA B 2 559 ? 93.29300 142.84200 103.00300 1.000 149.54204 559 ALA B O 1
ATOM 7423 N N . ASN B 2 560 ? 93.74300 143.31700 105.15600 1.000 154.46989 560 ASN B N 1
ATOM 7424 C CA . ASN B 2 560 ? 92.56800 142.63400 105.68300 1.000 151.86774 560 ASN B CA 1
ATOM 7425 C C . ASN B 2 560 ? 91.46100 143.60500 106.08100 1.000 153.97313 560 ASN B C 1
ATOM 7426 O O . ASN B 2 560 ? 90.50200 143.20500 106.74800 1.000 153.12626 560 ASN B O 1
ATOM 7431 N N . GLY B 2 561 ? 91.57400 144.87400 105.68400 1.000 155.68042 561 GLY B N 1
ATOM 7432 C CA . GLY B 2 561 ? 90.57900 145.89200 105.97700 1.000 155.94035 561 GLY B CA 1
ATOM 7433 C C . GLY B 2 561 ? 91.10800 147.03500 106.82200 1.000 156.54275 561 GLY B C 1
ATOM 7434 O O . GLY B 2 561 ? 90.60700 148.15900 106.71800 1.000 155.66188 561 GLY B O 1
ATOM 7435 N N . LYS B 2 562 ? 92.10700 146.76700 107.65900 1.000 155.14918 562 LYS B N 1
ATOM 7436 C CA . LYS B 2 562 ? 92.68300 147.81100 108.49300 1.000 152.90275 562 LYS B CA 1
ATOM 7437 C C . LYS B 2 562 ? 93.41700 148.84000 107.64100 1.000 153.21653 562 LYS B C 1
ATOM 7438 O O . LYS B 2 562 ? 94.00100 148.51900 106.60200 1.000 157.35234 562 LYS B O 1
ATOM 7444 N N . THR B 2 563 ? 93.37700 150.08900 108.09000 1.000 157.58027 563 THR B N 1
ATOM 7445 C CA . THR B 2 563 ? 94.03800 151.19000 107.40800 1.000 159.26799 563 THR B CA 1
ATOM 7446 C C . THR B 2 563 ? 95.40400 151.45600 108.03100 1.000 160.16860 563 THR B C 1
ATOM 7447 O O . THR B 2 563 ? 95.75400 150.92200 109.08600 1.000 163.01265 563 THR B O 1
ATOM 7451 N N . PHE B 2 564 ? 96.18600 152.29800 107.35000 1.000 165.19956 564 PHE B N 1
ATOM 7452 C CA . PHE B 2 564 ? 97.52000 152.62800 107.84100 1.000 165.72570 564 PHE B CA 1
ATOM 7453 C C . PHE B 2 564 ? 97.46400 153.37700 109.16400 1.000 169.57358 564 PHE B C 1
ATOM 7454 O O . PHE B 2 564 ? 98.33500 153.18900 110.02100 1.000 172.17134 564 PHE B O 1
ATOM 7462 N N . GLU B 2 565 ? 96.45400 154.23100 109.35000 1.000 176.01833 565 GLU B N 1
ATOM 7463 C CA . GLU B 2 565 ? 96.32400 154.97300 110.59900 1.000 176.70159 565 GLU B CA 1
ATOM 7464 C C . GLU B 2 565 ? 96.06900 154.05900 111.78900 1.000 175.73474 565 GLU B C 1
ATOM 7465 O O . GLU B 2 565 ? 96.43600 154.41000 112.91600 1.000 176.19043 565 GLU B O 1
ATOM 7471 N N . ASP B 2 566 ? 95.44700 152.90100 111.56900 1.000 168.68236 566 ASP B N 1
ATOM 7472 C CA . ASP B 2 566 ? 95.17500 151.96300 112.64900 1.000 167.73509 566 ASP B CA 1
ATOM 7473 C C . ASP B 2 566 ? 96.40000 151.16700 113.07700 1.000 167.80238 566 ASP B C 1
ATOM 7474 O O . ASP B 2 566 ? 96.45500 150.71500 114.22600 1.000 170.09899 566 ASP B O 1
ATOM 7479 N N . VAL B 2 567 ? 97.37900 150.98600 112.19000 1.000 157.52116 567 VAL B N 1
ATOM 7480 C CA . VAL B 2 567 ? 98.55500 150.17700 112.47600 1.000 156.64139 567 VAL B CA 1
ATOM 7481 C C . VAL B 2 567 ? 99.84400 150.98500 112.39600 1.000 159.44959 567 VAL B C 1
ATOM 7482 O O . VAL B 2 567 ? 100.93100 150.40900 112.42500 1.000 162.62583 567 VAL B O 1
ATOM 7486 N N . ARG B 2 568 ? 99.74600 152.31400 112.29500 1.000 166.62712 568 ARG B N 1
ATOM 7487 C CA . ARG B 2 568 ? 100.95000 153.13600 112.20200 1.000 164.99763 568 ARG B CA 1
ATOM 7488 C C . ARG B 2 568 ? 101.79900 153.03700 113.46200 1.000 165.85702 568 ARG B C 1
ATOM 7489 O O . ARG B 2 568 ? 103.02100 153.21500 113.40200 1.000 168.16763 568 ARG B O 1
ATOM 7497 N N . ASP B 2 569 ? 101.17400 152.76400 114.61000 1.000 164.11081 569 ASP B N 1
ATOM 7498 C CA . ASP B 2 569 ? 101.93200 152.59200 115.84500 1.000 165.26853 569 ASP B CA 1
ATOM 7499 C C . ASP B 2 569 ? 102.86000 151.38700 115.75900 1.000 166.39166 569 ASP B C 1
ATOM 7500 O O . ASP B 2 569 ? 103.98800 151.42400 116.26500 1.000 166.92913 569 ASP B O 1
ATOM 7505 N N . ARG B 2 570 ? 102.39900 150.30400 115.13300 1.000 147.76285 570 ARG B N 1
ATOM 7506 C CA . ARG B 2 570 ? 103.24200 149.12700 114.96400 1.000 145.05032 570 ARG B CA 1
ATOM 7507 C C . ARG B 2 570 ? 104.29700 149.32700 113.88300 1.000 145.77313 570 ARG B C 1
ATOM 7508 O O . ARG B 2 570 ? 105.35700 148.69400 113.93500 1.000 145.64072 570 ARG B O 1
ATOM 7516 N N . VAL B 2 571 ? 104.02700 150.19100 112.90200 1.000 138.57038 571 VAL B N 1
ATOM 7517 C CA . VAL B 2 571 ? 104.98100 150.41000 111.81800 1.000 134.40932 571 VAL B CA 1
ATOM 7518 C C . VAL B 2 571 ? 106.22300 151.12800 112.33300 1.000 140.65493 571 VAL B C 1
ATOM 7519 O O . VAL B 2 571 ? 107.35600 150.75300 112.00600 1.000 150.53639 571 VAL B O 1
ATOM 7523 N N . VAL B 2 572 ? 106.03200 152.17100 113.14500 1.000 135.12984 572 VAL B N 1
ATOM 7524 C CA . VAL B 2 572 ? 107.17300 152.93100 113.64600 1.000 133.53778 572 VAL B CA 1
ATOM 7525 C C . VAL B 2 572 ? 108.02400 152.08200 114.58300 1.000 135.33889 572 VAL B C 1
ATOM 7526 O O . VAL B 2 572 ? 109.24900 152.24500 114.63600 1.000 139.61704 572 VAL B O 1
ATOM 7530 N N . LYS B 2 573 ? 107.40100 151.17400 115.33900 1.000 140.65710 573 LYS B N 1
ATOM 7531 C CA . LYS B 2 573 ? 108.17200 150.24100 116.15400 1.000 143.42686 573 LYS B CA 1
ATOM 7532 C C . LYS B 2 573 ? 109.02600 149.33100 115.28100 1.000 143.92916 573 LYS B C 1
ATOM 7533 O O . LYS B 2 573 ? 110.18400 149.04700 115.61000 1.000 144.71238 573 LYS B O 1
ATOM 7539 N N . LEU B 2 574 ? 108.46800 148.86300 114.16100 1.000 136.76522 574 LEU B N 1
ATOM 7540 C CA . LEU B 2 574 ? 109.24300 148.05500 113.22400 1.000 135.81144 574 LEU B CA 1
ATOM 7541 C C . LEU B 2 574 ? 110.40600 148.84700 112.64200 1.000 141.33611 574 LEU B C 1
ATOM 7542 O O . LEU B 2 574 ? 111.52000 148.32500 112.51100 1.000 147.54595 574 LEU B O 1
ATOM 7547 N N . GLU B 2 575 ? 110.16700 150.11000 112.28200 1.000 154.49884 575 GLU B N 1
ATOM 7548 C CA . GLU B 2 575 ? 111.23200 150.93800 111.72700 1.000 151.41012 575 GLU B CA 1
ATOM 7549 C C . GLU B 2 575 ? 112.33100 151.19200 112.75100 1.000 158.08396 575 GLU B C 1
ATOM 7550 O O . GLU B 2 575 ? 113.52000 151.16700 112.41200 1.000 162.34078 575 GLU B O 1
ATOM 7556 N N . SER B 2 576 ? 111.95400 151.44500 114.00700 1.000 151.94015 576 SER B N 1
ATOM 7557 C CA . SER B 2 576 ? 112.95100 151.70600 115.04100 1.000 149.97539 576 SER B CA 1
ATOM 7558 C C . SER B 2 576 ? 113.82100 150.48100 115.29700 1.000 150.08957 576 SER B C 1
ATOM 7559 O O . SER B 2 576 ? 115.04000 150.60000 115.46300 1.000 152.99340 576 SER B O 1
ATOM 7562 N N . ASP B 2 577 ? 113.21000 149.29400 115.33900 1.000 148.37986 577 ASP B N 1
ATOM 7563 C CA . ASP B 2 577 ? 113.97800 148.07300 115.56200 1.000 149.60876 577 ASP B CA 1
ATOM 7564 C C . ASP B 2 577 ? 114.92400 147.79500 114.40000 1.000 154.01229 577 ASP B C 1
ATOM 7565 O O . ASP B 2 577 ? 116.06000 147.35300 114.60900 1.000 152.90608 577 ASP B O 1
ATOM 7570 N N . ALA B 2 578 ? 114.46900 148.04100 113.16900 1.000 151.83364 578 ALA B N 1
ATOM 7571 C CA . ALA B 2 578 ? 115.32600 147.82800 112.00800 1.000 145.49940 578 ALA B CA 1
ATOM 7572 C C . ALA B 2 578 ? 116.53300 148.76000 112.03300 1.000 148.28319 578 ALA B C 1
ATOM 7573 O O . ALA B 2 578 ? 117.65000 148.34700 111.69800 1.000 159.05887 578 ALA B O 1
ATOM 7575 N N . HIS B 2 579 ? 116.33100 150.02200 112.42800 1.000 138.41279 579 HIS B N 1
ATOM 7576 C CA . HIS B 2 579 ? 117.45100 150.95600 112.52100 1.000 142.28405 579 HIS B CA 1
ATOM 7577 C C . HIS B 2 579 ? 118.46200 150.51500 113.57000 1.000 145.36142 579 HIS B C 1
ATOM 7578 O O . HIS B 2 579 ? 119.67500 150.55700 113.32900 1.000 144.16276 579 HIS B O 1
ATOM 7585 N N . GLY B 2 580 ? 117.98700 150.08400 114.73900 1.000 143.90939 580 GLY B N 1
ATOM 7586 C CA . GLY B 2 580 ? 118.90400 149.66600 115.78700 1.000 140.69638 580 GLY B CA 1
ATOM 7587 C C . GLY B 2 580 ? 119.68200 148.42000 115.41600 1.000 146.71888 580 GLY B C 1
ATOM 7588 O O . GLY B 2 580 ? 120.86600 148.29500 115.74100 1.000 151.48965 580 GLY B O 1
ATOM 7589 N N . TRP B 2 581 ? 119.02600 147.47600 114.73900 1.000 147.81824 581 TRP B N 1
ATOM 7590 C CA . TRP B 2 581 ? 119.70000 146.25000 114.32700 1.000 146.96532 581 TRP B CA 1
ATOM 7591 C C . TRP B 2 581 ? 120.73400 146.52500 113.24300 1.000 142.80352 581 TRP B C 1
ATOM 7592 O O . TRP B 2 581 ? 121.78800 145.87900 113.20500 1.000 145.77546 581 TRP B O 1
ATOM 7603 N N . SER B 2 582 ? 120.45100 147.48000 112.35400 1.000 133.99159 582 SER B N 1
ATOM 7604 C CA . SER B 2 582 ? 121.38700 147.79500 111.28000 1.000 138.91744 582 SER B CA 1
ATOM 7605 C C . SER B 2 582 ? 122.67000 148.41100 111.82500 1.000 143.24307 582 SER B C 1
ATOM 7606 O O . SER B 2 582 ? 123.74900 148.21200 111.25500 1.000 147.69232 582 SER B O 1
ATOM 7609 N N . MET B 2 583 ? 122.57400 149.17700 112.91500 1.000 159.66411 583 MET B N 1
ATOM 7610 C CA . MET B 2 583 ? 123.77400 149.74900 113.52000 1.000 161.41739 583 MET B CA 1
ATOM 7611 C C . MET B 2 583 ? 124.70300 148.65800 114.03800 1.000 163.40424 583 MET B C 1
ATOM 7612 O O . MET B 2 583 ? 125.92100 148.71700 113.83600 1.000 162.00892 583 MET B O 1
ATOM 7617 N N . SER B 2 584 ? 124.14400 147.65200 114.71500 1.000 162.25496 584 SER B N 1
ATOM 7618 C CA . SER B 2 584 ? 124.97900 146.58400 115.25600 1.000 157.90896 584 SER B CA 1
ATOM 7619 C C . SER B 2 584 ? 125.40300 145.60300 114.17200 1.000 159.95993 584 SER B C 1
ATOM 7620 O O . SER B 2 584 ? 126.34100 144.82500 114.37700 1.000 160.94115 584 SER B O 1
ATOM 7623 N N . GLY B 2 585 ? 124.73100 145.62200 113.02200 1.000 146.01241 585 GLY B N 1
ATOM 7624 C CA . GLY B 2 585 ? 125.02400 144.71100 111.93800 1.000 141.31442 585 GLY B CA 1
ATOM 7625 C C . GLY B 2 585 ? 124.25300 143.41000 111.97700 1.000 139.18248 585 GLY B C 1
ATOM 7626 O O . GLY B 2 585 ? 124.39500 142.59900 111.05400 1.000 139.93996 585 GLY B O 1
ATOM 7627 N N . SER B 2 586 ? 123.44800 143.18200 113.01900 1.000 137.04798 586 SER B N 1
ATOM 7628 C CA . SER B 2 586 ? 122.66700 141.95300 113.09400 1.000 140.17838 586 SER B CA 1
ATOM 7629 C C . SER B 2 586 ? 121.59900 141.89800 112.01000 1.000 140.97619 586 SER B C 1
ATOM 7630 O O . SER B 2 586 ? 121.18200 140.80600 111.60700 1.000 140.09087 586 SER B O 1
ATOM 7633 N N . LEU B 2 587 ? 121.14500 143.05400 111.53400 1.000 148.39444 587 LEU B N 1
ATOM 7634 C CA . LEU B 2 587 ? 120.13600 143.09500 110.48500 1.000 148.88717 587 LEU B CA 1
ATOM 7635 C C . LEU B 2 587 ? 120.68900 142.52300 109.18600 1.000 148.32541 587 LEU B C 1
ATOM 7636 O O . LEU B 2 587 ? 121.85600 142.73400 108.84200 1.000 150.74097 587 LEU B O 1
ATOM 7641 N N . GLY B 2 588 ? 119.84300 141.79200 108.46500 1.000 152.58845 588 GLY B N 1
ATOM 7642 C CA . GLY B 2 588 ? 120.26800 141.20400 107.21000 1.000 152.41666 588 GLY B CA 1
ATOM 7643 C C . GLY B 2 588 ? 120.54400 142.25400 106.15000 1.000 156.40669 588 GLY B C 1
ATOM 7644 O O . GLY B 2 588 ? 119.96800 143.34200 106.14600 1.000 161.92659 588 GLY B O 1
ATOM 7645 N N . LYS B 2 589 ? 121.44600 141.91300 105.23400 1.000 163.85748 589 LYS B N 1
ATOM 7646 C CA . LYS B 2 589 ? 121.84400 142.81100 104.15800 1.000 165.53362 589 LYS B CA 1
ATOM 7647 C C . LYS B 2 589 ? 120.97900 142.67000 102.91300 1.000 164.31411 589 LYS B C 1
ATOM 7648 O O . LYS B 2 589 ? 121.19800 143.39900 101.93900 1.000 163.25276 589 LYS B O 1
ATOM 7654 N N . ASP B 2 590 ? 120.00800 141.75900 102.91600 1.000 145.52666 590 ASP B N 1
ATOM 7655 C CA . ASP B 2 590 ? 119.15200 141.51800 101.76300 1.000 143.08526 590 ASP B CA 1
ATOM 7656 C C . ASP B 2 590 ? 117.80100 142.21200 101.87600 1.000 146.41143 590 ASP B C 1
ATOM 7657 O O . ASP B 2 590 ? 116.91900 141.96500 101.04700 1.000 154.52693 590 ASP B O 1
ATOM 7662 N N . ILE B 2 591 ? 117.61600 143.07000 102.87500 1.000 134.40556 591 ILE B N 1
ATOM 7663 C CA . ILE B 2 591 ? 116.32800 143.72400 103.07000 1.000 129.81503 591 ILE B CA 1
ATOM 7664 C C . ILE B 2 591 ? 116.22400 145.03100 102.28500 1.000 131.39352 591 ILE B C 1
ATOM 7665 O O . ILE B 2 591 ? 115.11600 145.46500 101.95200 1.000 134.93593 591 ILE B O 1
ATOM 7670 N N . PHE B 2 592 ? 117.35300 145.66200 101.96600 1.000 136.96566 592 PHE B N 1
ATOM 7671 C CA . PHE B 2 592 ? 117.33800 146.94200 101.26700 1.000 136.52529 592 PHE B CA 1
ATOM 7672 C C . PHE B 2 592 ? 118.06100 146.84100 99.93000 1.000 137.11727 592 PHE B C 1
ATOM 7673 O O . PHE B 2 592 ? 118.86600 147.71300 99.58500 1.000 143.31378 592 PHE B O 1
ATOM 7681 N N . LEU B 2 593 ? 117.78100 145.78400 99.17100 1.000 140.33576 593 LEU B N 1
ATOM 7682 C CA . LEU B 2 593 ? 118.44300 145.53000 97.89800 1.000 145.19498 593 LEU B CA 1
ATOM 7683 C C . LEU B 2 593 ? 117.66800 146.07900 96.70600 1.000 149.61518 593 LEU B C 1
ATOM 7684 O O . LEU B 2 593 ? 117.91300 145.65000 95.57400 1.000 155.57574 593 LEU B O 1
ATOM 7689 N N . SER B 2 594 ? 116.73100 146.99900 96.93600 1.000 145.72472 594 SER B N 1
ATOM 7690 C CA . SER B 2 594 ? 115.92600 147.68400 95.91900 1.000 146.54686 594 SER B CA 1
ATOM 7691 C C . SER B 2 594 ? 114.97600 146.75000 95.18200 1.000 142.35405 594 SER B C 1
ATOM 7692 O O . SER B 2 594 ? 114.27900 147.19900 94.26000 1.000 142.52713 594 SER B O 1
ATOM 7695 N N . ARG B 2 595 ? 114.92000 145.46400 95.55100 1.000 136.70717 595 ARG B N 1
ATOM 7696 C CA . ARG B 2 595 ? 113.96200 144.56200 94.92000 1.000 137.40037 595 ARG B CA 1
ATOM 7697 C C . ARG B 2 595 ? 113.28200 143.63900 95.92700 1.000 142.35379 595 ARG B C 1
ATOM 7698 O O . ARG B 2 595 ? 112.61800 142.68100 95.51300 1.000 144.17434 595 ARG B O 1
ATOM 7706 N N . SER B 2 596 ? 113.42200 143.89500 97.22300 1.000 135.91645 596 SER B N 1
ATOM 7707 C CA . SER B 2 596 ? 112.76800 143.09400 98.24400 1.000 137.57277 596 SER B CA 1
ATOM 7708 C C . SER B 2 596 ? 111.33500 143.56800 98.44800 1.000 134.16228 596 SER B C 1
ATOM 7709 O O . SER B 2 596 ? 110.96800 144.68100 98.06400 1.000 134.43210 596 SER B O 1
ATOM 7712 N N . SER B 2 597 ? 110.52300 142.70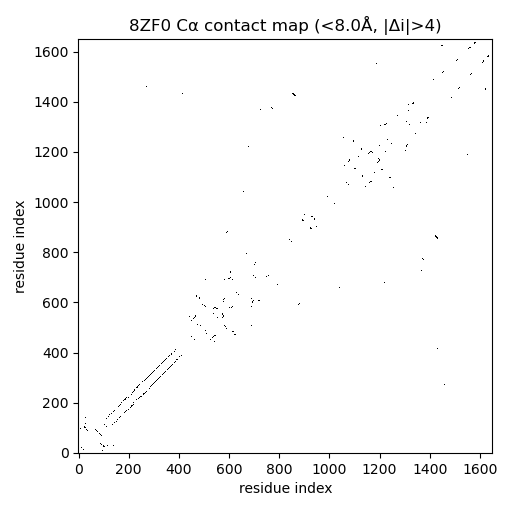200 99.05800 1.000 129.25758 597 SER B N 1
ATOM 7713 C CA . SER B 2 597 ? 109.12600 143.04300 99.30100 1.000 130.17867 597 SER B CA 1
ATOM 7714 C C . SER B 2 597 ? 108.99000 144.22400 100.25200 1.000 133.52106 597 SER B C 1
ATOM 7715 O O . SER B 2 597 ? 108.09900 145.06200 100.07600 1.000 137.49656 597 SER B O 1
ATOM 7718 N N . PHE B 2 598 ? 109.85600 144.30400 101.26600 1.000 138.74852 598 PHE B N 1
ATOM 7719 C CA . PHE B 2 598 ? 109.76700 145.39400 102.23300 1.000 140.93765 598 PHE B CA 1
ATOM 7720 C C . PHE B 2 598 ? 110.01300 146.74700 101.57600 1.000 147.65065 598 PHE B C 1
ATOM 7721 O O . PHE B 2 598 ? 109.32700 147.72800 101.88600 1.000 152.35473 598 PHE B O 1
ATOM 7729 N N . VAL B 2 599 ? 110.99300 146.82200 100.67200 1.000 138.77091 599 VAL B N 1
ATOM 7730 C CA . VAL B 2 599 ? 111.30300 148.08900 100.01400 1.000 131.49982 599 VAL B CA 1
ATOM 7731 C C . VAL B 2 599 ? 110.13500 148.54400 99.14800 1.000 133.69287 599 VAL B C 1
ATOM 7732 O O . VAL B 2 599 ? 109.74600 149.71800 99.17200 1.000 137.12534 599 VAL B O 1
ATOM 7736 N N . ILE B 2 600 ? 109.55600 147.62300 98.37300 1.000 131.81660 600 ILE B N 1
ATOM 7737 C CA . ILE B 2 600 ? 108.42100 147.97300 97.52300 1.000 134.23803 600 ILE B CA 1
ATOM 7738 C C . ILE B 2 600 ? 107.22000 148.37200 98.37100 1.000 138.02897 600 ILE B C 1
ATOM 7739 O O . ILE B 2 600 ? 106.51900 149.34400 98.06400 1.000 139.36283 600 ILE B O 1
ATOM 7744 N N . TRP B 2 601 ? 106.96000 147.62600 99.44700 1.000 136.10775 601 TRP B N 1
ATOM 7745 C CA . TRP B 2 601 ? 105.83300 147.94700 100.31600 1.000 134.20355 601 TRP B CA 1
ATOM 7746 C C . TRP B 2 601 ? 106.02600 149.29300 101.00400 1.000 137.46768 601 TRP B C 1
ATOM 7747 O O . TRP B 2 601 ? 105.06000 150.04100 101.19700 1.000 143.05189 601 TRP B O 1
ATOM 7758 N N . TRP B 2 602 ? 107.26400 149.61400 101.38700 1.000 138.12167 602 TRP B N 1
ATOM 7759 C CA . TRP B 2 602 ? 107.52500 150.88000 102.06500 1.000 136.99208 602 TRP B CA 1
ATOM 7760 C C . TRP B 2 602 ? 107.24000 152.06800 101.15400 1.000 140.60072 602 TRP B C 1
ATOM 7761 O O . TRP B 2 602 ? 106.71900 153.09500 101.60700 1.000 146.42496 602 TRP B O 1
ATOM 7772 N N . LYS B 2 603 ? 107.58100 151.95300 99.86800 1.000 138.14815 603 LYS B N 1
ATOM 7773 C CA . LYS B 2 603 ? 107.35200 153.05700 98.94200 1.000 142.06880 603 LYS B CA 1
ATOM 7774 C C . LYS B 2 603 ? 105.86600 153.31300 98.71900 1.000 145.91771 603 LYS B C 1
ATOM 7775 O O . LYS B 2 603 ? 105.48000 154.43100 98.36000 1.000 146.67517 603 LYS B O 1
ATOM 7781 N N . THR B 2 604 ? 105.02300 152.30100 98.92100 1.000 148.21537 604 THR B N 1
ATOM 7782 C CA . THR B 2 604 ? 103.58300 152.47000 98.77300 1.000 145.76860 604 THR B CA 1
ATOM 7783 C C . THR B 2 604 ? 102.93000 153.08800 100.00300 1.000 150.31884 604 THR B C 1
ATOM 7784 O O . THR B 2 604 ? 101.72700 153.36800 99.97000 1.000 150.76276 604 THR B O 1
ATOM 7788 N N . LEU B 2 605 ? 103.68700 153.30200 101.07600 1.000 157.95364 605 LEU B N 1
ATOM 7789 C CA . LEU B 2 605 ? 103.14700 153.91000 102.27800 1.000 155.70866 605 LEU B CA 1
ATOM 7790 C C . LEU B 2 605 ? 102.82800 155.38400 102.02900 1.000 156.13266 605 LEU B C 1
ATOM 7791 O O . LEU B 2 605 ? 103.33300 155.98500 101.07800 1.000 155.42480 605 LEU B O 1
ATOM 7796 N N . PRO B 2 606 ? 101.97300 155.98300 102.86300 1.000 168.73980 606 PRO B N 1
ATOM 7797 C CA . PRO B 2 606 ? 101.64300 157.40100 102.68100 1.000 168.25863 606 PRO B CA 1
ATOM 7798 C C . PRO B 2 606 ? 102.87900 158.28500 102.75600 1.000 172.63772 606 PRO B C 1
ATOM 7799 O O . PRO B 2 606 ? 103.84400 157.98900 103.46400 1.000 172.96560 606 PRO B O 1
ATOM 7803 N N . GLU B 2 607 ? 102.83600 159.38400 101.99800 1.000 189.13320 607 GLU B N 1
ATOM 7804 C CA . GLU B 2 607 ? 104.00000 160.25600 101.87100 1.000 191.59519 607 GLU B CA 1
ATOM 7805 C C . GLU B 2 607 ? 104.38700 160.87700 103.20800 1.000 191.98824 607 GLU B C 1
ATOM 7806 O O . GLU B 2 607 ? 105.57400 161.09700 103.47700 1.000 189.67019 607 GLU B O 1
ATOM 7812 N N . ASN B 2 608 ? 103.39900 161.17100 104.05900 1.000 186.07793 608 ASN B N 1
ATOM 7813 C CA . ASN B 2 608 ? 103.69200 161.80500 105.34100 1.000 184.68151 608 ASN B CA 1
ATOM 7814 C C . ASN B 2 608 ? 104.59000 160.92600 106.20300 1.000 183.99719 608 ASN B C 1
ATOM 7815 O O . ASN B 2 608 ? 105.55200 161.41300 106.80900 1.000 183.51890 608 ASN B O 1
ATOM 7820 N N . HIS B 2 609 ? 104.29100 159.62700 106.27300 1.000 167.28092 609 HIS B N 1
ATOM 7821 C CA . HIS B 2 609 ? 105.15000 158.71400 107.02000 1.000 165.91120 609 HIS B CA 1
ATOM 7822 C C . HIS B 2 609 ? 106.51000 158.55900 106.35000 1.000 166.87352 609 HIS B C 1
ATOM 7823 O O . HIS B 2 609 ? 107.54100 158.50900 107.03000 1.000 170.03381 609 HIS B O 1
ATOM 7830 N N . ARG B 2 610 ? 106.53000 158.47700 105.01700 1.000 171.83165 610 ARG B N 1
ATOM 7831 C CA . ARG B 2 610 ? 107.79100 158.30700 104.30200 1.000 175.12436 610 ARG B CA 1
ATOM 7832 C C . ARG B 2 610 ? 108.67100 159.54500 104.42000 1.000 174.43540 610 ARG B C 1
ATOM 7833 O O . ARG B 2 610 ? 109.90100 159.43400 104.48100 1.000 176.54589 610 ARG B O 1
ATOM 7841 N N . SER B 2 611 ? 108.06100 160.73200 104.44300 1.000 173.95845 611 SER B N 1
ATOM 7842 C CA . SER B 2 611 ? 108.83800 161.96500 104.52600 1.000 175.79728 611 SER B CA 1
ATOM 7843 C C . SER B 2 611 ? 109.61100 162.05000 105.83700 1.000 176.58495 611 SER B C 1
ATOM 7844 O O . SER B 2 611 ? 110.77400 162.46900 105.85400 1.000 174.38419 611 SER B O 1
ATOM 7847 N N . ALA B 2 612 ? 108.98500 161.65800 106.94300 1.000 177.88499 612 ALA B N 1
ATOM 7848 C CA . ALA B 2 612 ? 109.59200 161.72500 108.27100 1.000 177.04747 612 ALA B CA 1
ATOM 7849 C C . ALA B 2 612 ? 109.63700 160.31300 108.84800 1.000 174.95010 612 ALA B C 1
ATOM 7850 O O . ALA B 2 612 ? 108.70700 159.87700 109.53000 1.000 174.70684 612 ALA B O 1
ATOM 7852 N N . SER B 2 613 ? 110.72600 159.59900 108.56900 1.000 169.37164 613 SER B N 1
ATOM 7853 C CA . SER B 2 613 ? 110.92600 158.25500 109.08600 1.000 168.79953 613 SER B CA 1
ATOM 7854 C C . SER B 2 613 ? 112.38900 158.07800 109.46300 1.000 171.85993 613 SER B C 1
ATOM 7855 O O . SER B 2 613 ? 113.27500 158.75500 108.93500 1.000 172.36412 613 SER B O 1
ATOM 7858 N N . CYS B 2 614 ? 112.63500 157.15400 110.39200 1.000 178.51933 614 CYS B N 1
ATOM 7859 C CA . CYS B 2 614 ? 113.99000 156.88200 110.85300 1.000 178.91836 614 CYS B CA 1
ATOM 7860 C C . CYS B 2 614 ? 114.78000 156.00200 109.89400 1.000 178.04087 614 CYS B C 1
ATOM 7861 O O . CYS B 2 614 ? 115.98900 155.83800 110.08500 1.000 178.17172 614 CYS B O 1
ATOM 7864 N N . ILE B 2 615 ? 114.13500 155.43600 108.87900 1.000 156.70947 615 ILE B N 1
ATOM 7865 C CA . ILE B 2 615 ? 114.80600 154.60600 107.88900 1.000 156.49960 615 ILE B CA 1
ATOM 7866 C C . ILE B 2 615 ? 114.78700 155.26500 106.51100 1.000 158.98800 615 ILE B C 1
ATOM 7867 O O . ILE B 2 615 ? 114.98600 154.59300 105.50100 1.000 162.57026 615 ILE B O 1
ATOM 7872 N N . ALA B 2 616 ? 114.56100 156.57900 106.45600 1.000 161.29316 616 ALA B N 1
ATOM 7873 C CA . ALA B 2 616 ? 114.44500 157.28100 105.18300 1.000 162.94843 616 ALA B CA 1
ATOM 7874 C C . ALA B 2 616 ? 115.73600 157.27500 104.37400 1.000 164.86821 616 ALA B C 1
ATOM 7875 O O . ALA B 2 616 ? 115.68900 157.53800 103.16800 1.000 167.42619 616 ALA B O 1
ATOM 7877 N N . LYS B 2 617 ? 116.87700 156.99100 104.99700 1.000 165.38182 617 LYS B N 1
ATOM 7878 C CA . LYS B 2 617 ? 118.15300 156.97900 104.29400 1.000 164.68606 617 LYS B CA 1
ATOM 7879 C C . LYS B 2 617 ? 118.68400 155.57800 104.03300 1.000 164.14274 617 LYS B C 1
ATOM 7880 O O . LYS B 2 617 ? 119.46900 155.39200 103.09700 1.000 165.53752 617 LYS B O 1
ATOM 7886 N N . LEU B 2 618 ? 118.27300 154.58900 104.83100 1.000 164.13173 618 LEU B N 1
ATOM 7887 C CA . LEU B 2 618 ? 118.70900 153.21600 104.59900 1.000 166.49484 618 LEU B CA 1
ATOM 7888 C C . LEU B 2 618 ? 118.06900 152.60400 103.36100 1.000 168.35346 618 LEU B C 1
ATOM 7889 O O . LEU B 2 618 ? 118.61600 151.64300 102.81000 1.000 171.07103 618 LEU B O 1
ATOM 7894 N N . VAL B 2 619 ? 116.92900 153.12300 102.92100 1.000 159.96346 619 VAL B N 1
ATOM 7895 C CA . VAL B 2 619 ? 116.29400 152.59300 101.70800 1.000 159.77123 619 VAL B CA 1
ATOM 7896 C C . VAL B 2 619 ? 117.12100 152.99400 100.49200 1.000 163.03999 619 VAL B C 1
ATOM 7897 O O . VAL B 2 619 ? 117.74300 154.07200 100.49700 1.000 165.19281 619 VAL B O 1
ATOM 7901 N N . PRO B 2 620 ? 117.19100 152.16200 99.45500 1.000 167.23858 620 PRO B N 1
ATOM 7902 C CA . PRO B 2 620 ? 117.95300 152.51600 98.23800 1.000 166.74527 620 PRO B CA 1
ATOM 7903 C C . PRO B 2 620 ? 117.15200 153.41000 97.29800 1.000 167.37433 620 PRO B C 1
ATOM 7904 O O . PRO B 2 620 ? 116.68900 153.00700 96.22500 1.000 168.72964 620 PRO B O 1
ATOM 7908 N N . TRP B 2 621 ? 116.97600 154.66200 97.70600 1.000 168.98452 621 TRP B N 1
ATOM 7909 C CA . TRP B 2 621 ? 116.23100 155.63000 96.90800 1.000 170.82143 621 TRP B CA 1
ATOM 7910 C C . TRP B 2 621 ? 116.99100 155.99500 95.63700 1.000 174.17271 621 TRP B C 1
ATOM 7911 O O . TRP B 2 621 ? 118.20700 155.82200 95.55500 1.000 174.45783 621 TRP B O 1
ATOM 7914 N N . GLU C 3 9 ? 124.09400 95.45900 127.81300 1.000 191.63895 9 GLU C N 1
ATOM 7915 C CA . GLU C 3 9 ? 123.86800 94.03400 128.02800 1.000 193.61838 9 GLU C CA 1
ATOM 7916 C C . GLU C 3 9 ? 123.36900 93.76700 129.44400 1.000 194.94723 9 GLU C C 1
ATOM 7917 O O . GLU C 3 9 ? 122.75900 94.63300 130.07100 1.000 195.72313 9 GLU C O 1
ATOM 7919 N N . GLU C 3 10 ? 123.63000 92.55500 129.94000 1.000 198.36248 10 GLU C N 1
ATOM 7920 C CA . GLU C 3 10 ? 123.21200 92.20100 131.29300 1.000 198.76881 10 GLU C CA 1
ATOM 7921 C C . GLU C 3 10 ? 123.93100 93.03800 132.34300 1.000 201.83723 10 GLU C C 1
ATOM 7922 O O . GLU C 3 10 ? 123.32300 93.42400 133.34700 1.000 204.60046 10 GLU C O 1
ATOM 7924 N N . ASN C 3 11 ? 125.21900 93.32200 132.13400 1.000 196.74202 11 ASN C N 1
ATOM 7925 C CA . ASN C 3 11 ? 125.96500 94.13000 133.09300 1.000 196.15205 11 ASN C CA 1
ATOM 7926 C C . ASN C 3 11 ? 125.45100 95.56300 133.14600 1.000 196.26296 11 ASN C C 1
ATOM 7927 O O . ASN C 3 11 ? 125.49400 96.19600 134.20700 1.000 194.06022 11 ASN C O 1
ATOM 7929 N N . SER C 3 12 ? 124.96500 96.08800 132.02400 1.000 182.43362 12 SER C N 1
ATOM 7930 C CA . SER C 3 12 ? 124.45100 97.44900 131.95800 1.000 179.36779 12 SER C CA 1
ATOM 7931 C C . SER C 3 12 ? 122.96100 97.53900 132.26100 1.000 178.65642 12 SER C C 1
ATOM 7932 O O . SER C 3 12 ? 122.39400 98.63400 132.18500 1.000 180.70780 12 SER C O 1
ATOM 7934 N N . MET C 3 13 ? 122.31700 96.42600 132.59900 1.000 164.60326 13 MET C N 1
ATOM 7935 C CA . MET C 3 13 ? 120.89800 96.39800 132.91700 1.000 163.96286 13 MET C CA 1
ATOM 7936 C C . MET C 3 13 ? 120.70800 96.12500 134.40300 1.000 168.87489 13 MET C C 1
ATOM 7937 O O . MET C 3 13 ? 121.43000 95.31500 134.99200 1.000 168.49547 13 MET C O 1
ATOM 7939 N N . PHE C 3 14 ? 119.73500 96.80500 135.00300 1.000 165.42125 14 PHE C N 1
ATOM 7940 C CA . PHE C 3 14 ? 119.47200 96.70500 136.43000 1.000 163.88674 14 PHE C CA 1
ATOM 7941 C C . PHE C 3 14 ? 118.01800 96.32500 136.67500 1.000 161.10347 14 PHE C C 1
ATOM 7942 O O . PHE C 3 14 ? 117.13000 96.65100 135.88100 1.000 158.50611 14 PHE C O 1
ATOM 7950 N N . GLU C 3 15 ? 117.78700 95.63100 137.78500 1.000 167.20047 15 GLU C N 1
ATOM 7951 C CA . GLU C 3 15 ? 116.44900 95.22200 138.18500 1.000 166.90021 15 GLU C CA 1
ATOM 7952 C C . GLU C 3 15 ? 115.80600 96.33400 139.00500 1.000 169.14510 15 GLU C C 1
ATOM 7953 O O . GLU C 3 15 ? 116.44000 96.91000 139.89300 1.000 174.20814 15 GLU C O 1
ATOM 7959 N N . THR C 3 16 ? 114.54300 96.64200 138.69700 1.000 148.69524 16 THR C N 1
ATOM 7960 C CA . THR C 3 16 ? 113.86800 97.78600 139.29400 1.000 145.40159 16 THR C CA 1
ATOM 7961 C C . THR C 3 16 ? 112.59800 97.44800 140.06400 1.000 144.00263 16 THR C C 1
ATOM 7962 O O . THR C 3 16 ? 111.98400 98.36200 140.62500 1.000 147.87240 16 THR C O 1
ATOM 7966 N N . SER C 3 17 ? 112.17900 96.18100 140.10400 1.000 141.05164 17 SER C N 1
ATOM 7967 C CA . SER C 3 17 ? 110.92300 95.84600 140.77100 1.000 139.31971 17 SER C CA 1
ATOM 7968 C C . SER C 3 17 ? 111.00600 96.07500 142.27700 1.000 141.67782 17 SER C C 1
ATOM 7969 O O . SER C 3 17 ? 110.05500 96.58300 142.88400 1.000 152.14917 17 SER C O 1
ATOM 7972 N N . HIS C 3 18 ? 112.12800 95.70300 142.89900 1.000 144.13231 18 HIS C N 1
ATOM 7973 C CA . HIS C 3 18 ? 112.24100 95.85000 144.34600 1.000 145.32964 18 HIS C CA 1
ATOM 7974 C C . HIS C 3 18 ? 112.27000 97.31400 144.76500 1.000 150.47501 18 HIS C C 1
ATOM 7975 O O . HIS C 3 18 ? 111.76900 97.65600 145.84100 1.000 151.57244 18 HIS C O 1
ATOM 7982 N N . VAL C 3 19 ? 112.84200 98.18900 143.93600 1.000 138.39278 19 VAL C N 1
ATOM 7983 C CA . VAL C 3 19 ? 112.84200 99.61700 144.24800 1.000 135.30912 19 VAL C CA 1
ATOM 7984 C C . VAL C 3 19 ? 111.41500 100.15300 144.27000 1.000 139.89160 19 VAL C C 1
ATOM 7985 O O . VAL C 3 19 ? 111.02400 100.90000 145.17600 1.000 141.93304 19 VAL C O 1
ATOM 7989 N N . LEU C 3 20 ? 110.61300 99.77200 143.27300 1.000 127.11693 20 LEU C N 1
ATOM 7990 C CA . LEU C 3 20 ? 109.21800 100.20000 143.23800 1.000 116.08778 20 LEU C CA 1
ATOM 7991 C C . LEU C 3 20 ? 108.43200 99.61600 144.40600 1.000 116.79162 20 LEU C C 1
ATOM 7992 O O . LEU C 3 20 ? 107.57400 100.29300 144.98600 1.000 122.75731 20 LEU C O 1
ATOM 7997 N N . GLY C 3 21 ? 108.70700 98.35900 144.76300 1.000 119.95742 21 GLY C N 1
ATOM 7998 C CA . GLY C 3 21 ? 108.05100 97.77400 145.92100 1.000 121.36463 21 GLY C CA 1
ATOM 7999 C C . GLY C 3 21 ? 108.39100 98.49700 147.21100 1.000 129.39157 21 GLY C C 1
ATOM 8000 O O . GLY C 3 21 ? 107.52200 98.72100 148.05700 1.000 132.94303 21 GLY C O 1
ATOM 8001 N N . ALA C 3 22 ? 109.66100 98.87300 147.37700 1.000 129.25384 22 ALA C N 1
ATOM 8002 C CA . ALA C 3 22 ? 110.06300 99.63800 148.55200 1.000 127.11997 22 ALA C CA 1
ATOM 8003 C C . ALA C 3 22 ? 109.40300 101.01100 148.56800 1.000 129.34364 22 ALA C C 1
ATOM 8004 O O . ALA C 3 22 ? 108.99700 101.50100 149.62800 1.000 129.94991 22 ALA C O 1
ATOM 8006 N N . LEU C 3 23 ? 109.29700 101.65000 147.40000 1.000 115.45527 23 LEU C N 1
ATOM 8007 C CA . LEU C 3 23 ? 108.60800 102.93500 147.32200 1.000 109.19136 23 LEU C CA 1
ATOM 8008 C C . LEU C 3 23 ? 107.14600 102.79900 147.72900 1.000 113.38407 23 LEU C C 1
ATOM 8009 O O . LEU C 3 23 ? 106.61400 103.64500 148.45800 1.000 111.35188 23 LEU C O 1
ATOM 8014 N N . LEU C 3 24 ? 106.47900 101.74100 147.26300 1.000 130.07404 24 LEU C N 1
ATOM 8015 C CA . LEU C 3 24 ? 105.08700 101.51600 147.64000 1.000 123.97589 24 LEU C CA 1
ATOM 8016 C C . LEU C 3 24 ? 104.95100 101.23900 149.13300 1.000 122.88134 24 LEU C C 1
ATOM 8017 O O . LEU C 3 24 ? 104.02200 101.73600 149.78100 1.000 125.87194 24 LEU C O 1
ATOM 8022 N N . ALA C 3 25 ? 105.86600 100.44600 149.69500 1.000 127.95949 25 ALA C N 1
ATOM 8023 C CA . ALA C 3 25 ? 105.76200 100.07100 151.10200 1.000 131.23121 25 ALA C CA 1
ATOM 8024 C C . ALA C 3 25 ? 106.05000 101.25100 152.02300 1.000 141.03411 25 ALA C C 1
ATOM 8025 O O . ALA C 3 25 ? 105.41200 101.39400 153.07300 1.000 144.79986 25 ALA C O 1
ATOM 8027 N N . SER C 3 26 ? 107.01500 102.09800 151.65500 1.000 138.09998 26 SER C N 1
ATOM 8028 C CA . SER C 3 26 ? 107.40400 103.20400 152.52500 1.000 137.05284 26 SER C CA 1
ATOM 8029 C C . SER C 3 26 ? 106.25900 104.19000 152.72400 1.000 143.72721 26 SER C C 1
ATOM 8030 O O . SER C 3 26 ? 106.04100 104.68200 153.83700 1.000 143.48816 26 SER C O 1
ATOM 8033 N N . SER C 3 27 ? 105.52400 104.49300 151.66100 1.000 149.06125 27 SER C N 1
ATOM 8034 C CA . SER C 3 27 ? 104.42000 105.43300 151.77200 1.000 146.33959 27 SER C CA 1
ATOM 8035 C C . SER C 3 27 ? 103.30800 104.83600 152.63300 1.000 147.82079 27 SER C C 1
ATOM 8036 O O . SER C 3 27 ? 103.05200 103.62800 152.56700 1.000 152.07429 27 SER C O 1
ATOM 8039 N N . PRO C 3 28 ? 102.63000 105.64500 153.44800 1.000 152.78284 28 PRO C N 1
ATOM 8040 C CA . PRO C 3 28 ? 101.53700 105.13400 154.28300 1.000 155.50242 28 PRO C CA 1
ATOM 8041 C C . PRO C 3 28 ? 100.22800 104.90800 153.54300 1.000 159.89100 28 PRO C C 1
ATOM 8042 O O . PRO C 3 28 ? 99.19600 104.72500 154.19600 1.000 162.42484 28 PRO C O 1
ATOM 8046 N N . LEU C 3 29 ? 100.24300 104.92500 152.20800 1.000 157.11620 29 LEU C N 1
ATOM 8047 C CA . LEU C 3 29 ? 99.01800 104.72000 151.44200 1.000 155.57152 29 LEU C CA 1
ATOM 8048 C C . LEU C 3 29 ? 98.42700 103.34100 151.70900 1.000 156.67357 29 LEU C C 1
ATOM 8049 O O . LEU C 3 29 ? 97.21400 103.19900 151.90000 1.000 162.88616 29 LEU C O 1
ATOM 8054 N N . LEU C 3 30 ? 99.27500 102.30900 151.72800 1.000 141.73215 30 LEU C N 1
ATOM 8055 C CA . LEU C 3 30 ? 98.79100 100.96000 152.00300 1.000 146.93866 30 LEU C CA 1
ATOM 8056 C C . LEU C 3 30 ? 98.24700 100.84400 153.42100 1.000 150.12290 30 LEU C C 1
ATOM 8057 O O . LEU C 3 30 ? 97.23000 100.17700 153.65000 1.000 156.68867 30 LEU C O 1
ATOM 8062 N N . ALA C 3 31 ? 98.91300 101.48000 154.38800 1.000 166.25957 31 ALA C N 1
ATOM 8063 C CA . ALA C 3 31 ? 98.42600 101.44900 155.76300 1.000 168.36630 31 ALA C CA 1
ATOM 8064 C C . ALA C 3 31 ? 97.06400 102.12100 155.88300 1.000 171.25046 31 ALA C C 1
ATOM 8065 O O . ALA C 3 31 ? 96.16600 101.60500 156.55700 1.000 173.70855 31 ALA C O 1
ATOM 8067 N N . ARG C 3 32 ? 96.89000 103.27200 155.22900 1.000 179.82566 32 ARG C N 1
ATOM 8068 C CA . ARG C 3 32 ? 95.59900 103.95300 155.25900 1.000 177.83165 32 ARG C CA 1
ATOM 8069 C C . ARG C 3 32 ? 94.52200 103.12300 154.56800 1.000 180.59866 32 ARG C C 1
ATOM 8070 O O . ARG C 3 32 ? 93.37700 103.05500 155.03700 1.000 183.35566 32 ARG C O 1
ATOM 8078 N N . ALA C 3 33 ? 94.87300 102.48300 153.44900 1.000 166.77807 33 ALA C N 1
ATOM 8079 C CA . ALA C 3 33 ? 93.92000 101.62400 152.75600 1.000 165.38773 33 ALA C CA 1
ATOM 8080 C C . ALA C 3 33 ? 93.48200 100.46400 153.63800 1.000 165.48377 33 ALA C C 1
ATOM 8081 O O . ALA C 3 33 ? 92.29100 100.13800 153.70200 1.000 170.93125 33 ALA C O 1
ATOM 8083 N N . TRP C 3 34 ? 94.42800 99.83300 154.33800 1.000 169.99919 34 TRP C N 1
ATOM 8084 C CA . TRP C 3 34 ? 94.06100 98.73700 155.22800 1.000 171.47503 34 TRP C CA 1
ATOM 8085 C C . TRP C 3 34 ? 93.26300 99.22700 156.42800 1.000 171.99686 34 TRP C C 1
ATOM 8086 O O . TRP C 3 34 ? 92.39200 98.50500 156.92000 1.000 174.54647 34 TRP C O 1
ATOM 8097 N N . ASP C 3 35 ? 93.54500 100.43600 156.91800 1.000 182.74975 35 ASP C N 1
ATOM 8098 C CA . ASP C 3 35 ? 92.73300 100.99200 157.99600 1.000 184.56776 35 ASP C CA 1
ATOM 8099 C C . ASP C 3 35 ? 91.29100 101.18600 157.54600 1.000 185.99926 35 ASP C C 1
ATOM 8100 O O . ASP C 3 35 ? 90.35100 100.85500 158.28100 1.000 186.39053 35 ASP C O 1
ATOM 8105 N N . ARG C 3 36 ? 91.09600 101.70900 156.33300 1.000 196.74759 36 ARG C N 1
ATOM 8106 C CA . ARG C 3 36 ? 89.74100 101.85800 155.80600 1.000 196.01981 36 ARG C CA 1
ATOM 8107 C C . ARG C 3 36 ? 89.07500 100.50100 155.60000 1.000 197.58476 36 ARG C C 1
ATOM 8108 O O . ARG C 3 36 ? 87.87800 100.34000 155.87300 1.000 197.72949 36 ARG C O 1
ATOM 8116 N N . CYS C 3 37 ? 89.83500 99.51400 155.11700 1.000 193.38509 37 CYS C N 1
ATOM 8117 C CA . CYS C 3 37 ? 89.28500 98.17400 154.93200 1.000 191.30626 37 CYS C CA 1
ATOM 8118 C C . CYS C 3 37 ? 88.85000 97.56800 156.26100 1.000 191.00554 37 CYS C C 1
ATOM 8119 O O . CYS C 3 37 ? 87.79300 96.93500 156.34600 1.000 191.38703 37 CYS C O 1
ATOM 8122 N N . ALA C 3 38 ? 89.66000 97.74300 157.30700 1.000 196.70319 38 ALA C N 1
ATOM 8123 C CA . ALA C 3 38 ? 89.29600 97.24100 158.62800 1.000 196.28156 38 ALA C CA 1
ATOM 8124 C C . ALA C 3 38 ? 88.07700 97.97100 159.17800 1.000 196.92130 38 ALA C C 1
ATOM 8125 O O . ALA C 3 38 ? 87.21300 97.35600 159.81300 1.000 197.76125 38 ALA C O 1
ATOM 8127 N N . ALA C 3 39 ? 87.99300 99.28400 158.94800 1.000 198.86984 39 ALA C N 1
ATOM 8128 C CA . ALA C 3 39 ? 86.81900 100.03300 159.38400 1.000 198.36816 39 ALA C CA 1
ATOM 8129 C C . ALA C 3 39 ? 85.55700 99.52000 158.70300 1.000 200.83594 39 ALA C C 1
ATOM 8130 O O . ALA C 3 39 ? 84.50300 99.40000 159.33900 1.000 201.01580 39 ALA C O 1
ATOM 8132 N N . ALA C 3 40 ? 85.64300 99.21900 157.40500 1.000 213.42632 40 ALA C N 1
ATOM 8133 C CA . ALA C 3 40 ? 84.49600 98.64400 156.70600 1.000 213.72551 40 ALA C CA 1
ATOM 8134 C C . ALA C 3 40 ? 84.16300 97.25300 157.23700 1.000 213.71356 40 ALA C C 1
ATOM 8135 O O . ALA C 3 40 ? 82.99200 96.93200 157.47700 1.000 213.44657 40 ALA C O 1
ATOM 8137 N N . ALA C 3 41 ? 85.18200 96.41100 157.42900 1.000 220.30293 41 ALA C N 1
ATOM 8138 C CA . ALA C 3 41 ? 84.94500 95.06600 157.94100 1.000 219.65424 41 ALA C CA 1
ATOM 8139 C C . ALA C 3 41 ? 84.30300 95.10000 159.32000 1.000 218.72434 41 ALA C C 1
ATOM 8140 O O . ALA C 3 41 ? 83.52900 94.20000 159.66600 1.000 217.87801 41 ALA C O 1
ATOM 8142 N N . ASP C 3 42 ? 84.60900 96.12200 160.11300 1.000 222.07753 42 ASP C N 1
ATOM 8143 C CA . ASP C 3 42 ? 83.96200 96.31400 161.40500 1.000 221.72710 42 ASP C CA 1
ATOM 8144 C C . ASP C 3 42 ? 82.63400 97.03000 161.18600 1.000 221.96000 42 ASP C C 1
ATOM 8145 O O . ASP C 3 42 ? 82.57000 98.26300 161.22700 1.000 221.58810 42 ASP C O 1
ATOM 8147 N N . GLY C 3 43 ? 81.57700 96.26000 160.95600 1.000 232.50231 43 GLY C N 1
ATOM 8148 C CA . GLY C 3 43 ? 80.23900 96.81800 160.85500 1.000 232.56436 43 GLY C CA 1
ATOM 8149 C C . GLY C 3 43 ? 79.90900 97.60900 159.60500 1.000 234.65345 43 GLY C C 1
ATOM 8150 O O . GLY C 3 43 ? 79.34200 98.70500 159.70800 1.000 234.17834 43 GLY C O 1
ATOM 8151 N N . GLY C 3 44 ? 80.24500 97.08800 158.42600 1.000 253.53604 44 GLY C N 1
ATOM 8152 C CA . GLY C 3 44 ? 79.67900 97.63200 157.20800 1.000 253.55459 44 GLY C CA 1
ATOM 8153 C C . GLY C 3 44 ? 78.46100 96.86400 156.74100 1.000 253.51579 44 GLY C C 1
ATOM 8154 O O . GLY C 3 44 ? 78.12400 96.88100 155.55300 1.000 253.08881 44 GLY C O 1
ATOM 8155 N N . ALA C 3 45 ? 77.79300 96.17900 157.67300 1.000 252.49407 45 ALA C N 1
ATOM 8156 C CA . ALA C 3 45 ? 76.60100 95.40600 157.34800 1.000 251.69371 45 ALA C CA 1
ATOM 8157 C C . ALA C 3 45 ? 75.45200 96.27000 156.84600 1.000 251.87263 45 ALA C C 1
ATOM 8158 O O . ALA C 3 45 ? 74.51600 95.73300 156.24500 1.000 250.71093 45 ALA C O 1
ATOM 8160 N N . SER C 3 46 ? 75.49700 97.57900 157.07900 1.000 250.96679 46 SER C N 1
ATOM 8161 C CA . SER C 3 46 ? 74.46300 98.46600 156.56700 1.000 250.17693 46 SER C CA 1
ATOM 8162 C C . SER C 3 46 ? 74.54000 98.54900 155.04600 1.000 251.33220 46 SER C C 1
ATOM 8163 O O . SER C 3 46 ? 75.57000 98.25100 154.43500 1.000 251.58636 46 SER C O 1
ATOM 8165 N N . SER C 3 47 ? 73.42500 98.95500 154.43400 1.000 255.03017 47 SER C N 1
ATOM 8166 C CA . SER C 3 47 ? 73.37100 99.05200 152.97900 1.000 255.06777 47 SER C CA 1
ATOM 8167 C C . SER C 3 47 ? 74.36000 100.07900 152.44500 1.000 255.15771 47 SER C C 1
ATOM 8168 O O . SER C 3 47 ? 74.94500 99.87800 151.37400 1.000 254.66602 47 SER C O 1
ATOM 8170 N N . LEU C 3 48 ? 74.55700 101.17900 153.16600 1.000 252.98450 48 LEU C N 1
ATOM 8171 C CA . LEU C 3 48 ? 75.51200 102.19200 152.74500 1.000 253.13124 48 LEU C CA 1
ATOM 8172 C C . LEU C 3 48 ? 76.93400 101.64500 152.79300 1.000 253.18239 48 LEU C C 1
ATOM 8173 O O . LEU C 3 48 ? 77.25900 100.75700 153.58700 1.000 252.25433 48 LEU C O 1
ATOM 8175 N N . GLY C 3 49 ? 77.78600 102.18500 151.92800 1.000 229.96928 49 GLY C N 1
ATOM 8176 C CA . GLY C 3 49 ? 79.16200 101.75400 151.85600 1.000 226.20384 49 GLY C CA 1
ATOM 8177 C C . GLY C 3 49 ? 79.97700 102.26100 153.03400 1.000 227.34169 49 GLY C C 1
ATOM 8178 O O . GLY C 3 49 ? 79.47600 102.87900 153.97500 1.000 230.21826 49 GLY C O 1
ATOM 8179 N N . PHE C 3 50 ? 81.27500 101.97900 152.97000 1.000 208.68674 50 PHE C N 1
ATOM 8180 C CA . PHE C 3 50 ? 82.18400 102.39000 154.02800 1.000 207.90798 50 PHE C CA 1
ATOM 8181 C C . PHE C 3 50 ? 82.28500 103.91000 154.09200 1.000 208.51071 50 PHE C C 1
ATOM 8182 O O . PHE C 3 50 ? 82.11500 104.61200 153.09100 1.000 209.22332 50 PHE C O 1
ATOM 8184 N N . VAL C 3 51 ? 82.56100 104.41600 155.29500 1.000 216.11625 51 VAL C N 1
ATOM 8185 C CA . VAL C 3 51 ? 82.63700 105.85700 155.50500 1.000 218.32805 51 VAL C CA 1
ATOM 8186 C C . VAL C 3 51 ? 83.82100 106.41600 154.73000 1.000 217.33093 51 VAL C C 1
ATOM 8187 O O . VAL C 3 51 ? 84.94900 105.91900 154.84100 1.000 216.24768 51 VAL C O 1
ATOM 8191 N N . HIS C 3 52 ? 83.56500 107.45100 153.92600 1.000 223.24431 52 HIS C N 1
ATOM 8192 C CA . HIS C 3 52 ? 84.64300 108.09000 153.17800 1.000 222.66690 52 HIS C CA 1
ATOM 8193 C C . HIS C 3 52 ? 85.61900 108.79100 154.11600 1.000 224.26832 52 HIS C C 1
ATOM 8194 O O . HIS C 3 52 ? 86.83800 108.62200 153.99800 1.000 224.24351 52 HIS C O 1
ATOM 8201 N N . GLY C 3 53 ? 85.10400 109.58500 155.05200 1.000 231.62785 53 GLY C N 1
ATOM 8202 C CA . GLY C 3 53 ? 85.94200 110.20800 156.05600 1.000 230.48020 53 GLY C CA 1
ATOM 8203 C C . GLY C 3 53 ? 86.79500 111.34100 155.52400 1.000 232.00170 53 GLY C C 1
ATOM 8204 O O . GLY C 3 53 ? 86.58400 112.50700 155.87000 1.000 231.88569 53 GLY C O 1
ATOM 8205 N N . GLY C 3 54 ? 87.76700 111.00400 154.67600 1.000 246.45357 54 GLY C N 1
ATOM 8206 C CA . GLY C 3 54 ? 88.69500 111.97300 154.13700 1.000 246.42545 54 GLY C CA 1
ATOM 8207 C C . GLY C 3 54 ? 89.96700 112.15100 154.93600 1.000 246.96768 54 GLY C C 1
ATOM 8208 O O . GLY C 3 54 ? 90.92700 112.73500 154.41700 1.000 247.47997 54 GLY C O 1
ATOM 8209 N N . GLY C 3 55 ? 90.00900 111.66800 156.17600 1.000 259.45891 55 GLY C N 1
ATOM 8210 C CA . GLY C 3 55 ? 91.19700 111.77600 156.99500 1.000 259.95449 55 GLY C CA 1
ATOM 8211 C C . GLY C 3 55 ? 91.43700 113.13400 157.61000 1.000 262.09395 55 GLY C C 1
ATOM 8212 O O . GLY C 3 55 ? 92.47900 113.33200 158.24500 1.000 261.94253 55 GLY C O 1
ATOM 8213 N N . GLY C 3 56 ? 90.51300 114.07800 157.44500 1.000 270.24269 56 GLY C N 1
ATOM 8214 C CA . GLY C 3 56 ? 90.69400 115.41700 157.97000 1.000 269.15246 56 GLY C CA 1
ATOM 8215 C C . GLY C 3 56 ? 91.48500 116.31100 157.03800 1.000 269.58852 56 GLY C C 1
ATOM 8216 O O . GLY C 3 56 ? 91.15000 117.48500 156.85400 1.000 268.87231 56 GLY C O 1
ATOM 8217 N N . GLY C 3 57 ? 92.54000 115.76200 156.44200 1.000 270.46701 57 GLY C N 1
ATOM 8218 C CA . GLY C 3 57 ? 93.36300 116.49700 155.50300 1.000 269.25417 57 GLY C CA 1
ATOM 8219 C C . GLY C 3 57 ? 92.78000 116.51400 154.10600 1.000 269.48915 57 GLY C C 1
ATOM 8220 O O . GLY C 3 57 ? 93.23600 115.77100 153.23100 1.000 269.93777 57 GLY C O 1
ATOM 8221 N N . GLY C 3 58 ? 91.76000 117.34800 153.89100 1.000 271.11940 58 GLY C N 1
ATOM 8222 C CA . GLY C 3 58 ? 91.10500 117.38900 152.59200 1.000 270.72050 58 GLY C CA 1
ATOM 8223 C C . GLY C 3 58 ? 92.05800 117.71200 151.45600 1.000 271.19012 58 GLY C C 1
ATOM 8224 O O . GLY C 3 58 ? 91.95400 117.14500 150.36600 1.000 271.34675 58 GLY C O 1
ATOM 8225 N N . GLU C 3 59 ? 92.99700 118.62800 151.69300 1.000 269.85779 59 GLU C N 1
ATOM 8226 C CA . GLU C 3 59 ? 93.99500 118.96100 150.68400 1.000 270.14568 59 GLU C CA 1
ATOM 8227 C C . GLU C 3 59 ? 95.21600 118.05300 150.75900 1.000 270.26237 59 GLU C C 1
ATOM 8228 O O . GLU C 3 59 ? 95.73100 117.62300 149.72200 1.000 269.86728 59 GLU C O 1
ATOM 8234 N N . GLY C 3 60 ? 95.68900 117.75500 151.97000 1.000 259.41509 60 GLY C N 1
ATOM 8235 C CA . GLY C 3 60 ? 96.86500 116.91100 152.10800 1.000 257.42711 60 GLY C CA 1
ATOM 8236 C C . GLY C 3 60 ? 96.62000 115.47300 151.69100 1.000 256.86327 60 GLY C C 1
ATOM 8237 O O . GLY C 3 60 ? 97.48000 114.84300 151.06900 1.000 254.04551 60 GLY C O 1
ATOM 8238 N N . GLU C 3 61 ? 95.45000 114.93300 152.02500 1.000 245.42193 61 GLU C N 1
ATOM 8239 C CA . GLU C 3 61 ? 95.13700 113.54000 151.77000 1.000 243.63417 61 GLU C CA 1
ATOM 8240 C C . GLU C 3 61 ? 93.97100 113.42800 150.79800 1.000 241.56702 61 GLU C C 1
ATOM 8241 O O . GLU C 3 61 ? 92.94000 114.08700 150.99500 1.000 241.28850 61 GLU C O 1
ATOM 8247 N N . PRO C 3 62 ? 94.08900 112.62100 149.74700 1.000 206.93379 62 PRO C N 1
ATOM 8248 C CA . PRO C 3 62 ? 92.93800 112.38300 148.87100 1.000 206.59061 62 PRO C CA 1
ATOM 8249 C C . PRO C 3 62 ? 91.84800 111.60900 149.59400 1.000 207.22451 62 PRO C C 1
ATOM 8250 O O . PRO C 3 62 ? 92.10600 110.87000 150.54700 1.000 207.81290 62 PRO C O 1
ATOM 8254 N N . VAL C 3 63 ? 90.61000 111.79900 149.13400 1.000 200.20911 63 VAL C N 1
ATOM 8255 C CA . VAL C 3 63 ? 89.47700 111.11300 149.74300 1.000 199.80610 63 VAL C CA 1
ATOM 8256 C C . VAL C 3 63 ? 89.62900 109.61200 149.55000 1.000 201.00012 63 VAL C C 1
ATOM 8257 O O . VAL C 3 63 ? 89.75400 109.12200 148.42100 1.000 200.76173 63 VAL C O 1
ATOM 8261 N N . CYS C 3 64 ? 89.61800 108.87400 150.65500 1.000 198.67423 64 CYS C N 1
ATOM 8262 C CA . CYS C 3 64 ? 89.79700 107.42800 150.64400 1.000 197.93850 64 CYS C CA 1
ATOM 8263 C C . CYS C 3 64 ? 88.45500 106.76400 150.92200 1.000 200.30917 64 CYS C C 1
ATOM 8264 O O . CYS C 3 64 ? 87.87100 106.96200 151.99200 1.000 200.71140 64 CYS C O 1
ATOM 8267 N N . VAL C 3 65 ? 87.97500 105.97600 149.96300 1.000 197.54878 65 VAL C N 1
ATOM 8268 C CA . VAL C 3 65 ? 86.69200 105.29100 150.06600 1.000 196.29716 65 VAL C CA 1
ATOM 8269 C C . VAL C 3 65 ? 86.94000 103.79200 149.99400 1.000 194.82631 65 VAL C C 1
ATOM 8270 O O . VAL C 3 65 ? 87.62300 103.31200 149.08200 1.000 194.36848 65 VAL C O 1
ATOM 8274 N N . ALA C 3 66 ? 86.39200 103.05900 150.95600 1.000 185.31948 66 ALA C N 1
ATOM 8275 C CA . ALA C 3 66 ? 86.48100 101.60800 150.98500 1.000 184.65061 66 ALA C CA 1
ATOM 8276 C C . ALA C 3 66 ? 85.15400 100.99100 150.55500 1.000 185.73274 66 ALA C C 1
ATOM 8277 O O . ALA C 3 66 ? 84.08700 101.59700 150.66900 1.000 188.20946 66 ALA C O 1
ATOM 8279 N N . PHE C 3 67 ? 85.23700 99.76300 150.04300 1.000 185.99683 67 PHE C N 1
ATOM 8280 C CA . PHE C 3 67 ? 84.04500 99.05300 149.58100 1.000 183.96290 67 PHE C CA 1
ATOM 8281 C C . PHE C 3 67 ? 84.13000 97.61300 150.08000 1.000 186.22033 67 PHE C C 1
ATOM 8282 O O . PHE C 3 67 ? 84.99800 96.85100 149.64300 1.000 189.33998 67 PHE C O 1
ATOM 8290 N N . SER C 3 68 ? 83.22900 97.25200 150.99100 1.000 198.30459 68 SER C N 1
ATOM 8291 C CA . SER C 3 68 ? 83.14800 95.89400 151.51400 1.000 199.63259 68 SER C CA 1
ATOM 8292 C C . SER C 3 68 ? 81.94500 95.19200 150.89300 1.000 202.51867 68 SER C C 1
ATOM 8293 O O . SER C 3 68 ? 80.81500 95.68300 150.99100 1.000 202.43361 68 SER C O 1
ATOM 8296 N N . GLY C 3 69 ? 82.18800 94.04700 150.26000 1.000 225.75438 69 GLY C N 1
ATOM 8297 C CA . GLY C 3 69 ? 81.13100 93.31200 149.59400 1.000 225.61575 69 GLY C CA 1
ATOM 8298 C C . GLY C 3 69 ? 80.68700 92.07200 150.34200 1.000 225.80745 69 GLY C C 1
ATOM 8299 O O . GLY C 3 69 ? 80.43300 91.02900 149.73200 1.000 227.13135 69 GLY C O 1
ATOM 8300 N N . VAL C 3 70 ? 80.59300 92.17300 151.66900 1.000 223.68789 70 VAL C N 1
ATOM 8301 C CA . VAL C 3 70 ? 80.18400 91.02600 152.47400 1.000 223.67603 70 VAL C CA 1
ATOM 8302 C C . VAL C 3 70 ? 78.71700 90.69200 152.22900 1.000 226.65342 70 VAL C C 1
ATOM 8303 O O . VAL C 3 70 ? 78.33400 89.51600 152.18600 1.000 226.47738 70 VAL C O 1
ATOM 8307 N N . GLN C 3 71 ? 77.87200 91.71400 152.07500 1.000 239.11835 71 GLN C N 1
ATOM 8308 C CA . GLN C 3 71 ? 76.45200 91.47200 151.83600 1.000 238.95161 71 GLN C CA 1
ATOM 8309 C C . GLN C 3 71 ? 76.22600 90.78100 150.49600 1.000 238.90434 71 GLN C C 1
ATOM 8310 O O . GLN C 3 71 ? 75.35400 89.91100 150.37900 1.000 238.58949 71 GLN C O 1
ATOM 8316 N N . ALA C 3 72 ? 76.99900 91.15600 149.47400 1.000 236.28381 72 ALA C N 1
ATOM 8317 C CA . ALA C 3 72 ? 76.91000 90.46600 148.19100 1.000 235.37954 72 ALA C CA 1
ATOM 8318 C C . ALA C 3 72 ? 77.31700 89.00500 148.32700 1.000 234.91683 72 ALA C C 1
ATOM 8319 O O . ALA C 3 72 ? 76.70800 88.12100 147.71100 1.000 236.37954 72 ALA C O 1
ATOM 8321 N N . ALA C 3 73 ? 78.34900 88.73200 149.12800 1.000 229.12417 73 ALA C N 1
ATOM 8322 C CA . ALA C 3 73 ? 78.74800 87.35000 149.37400 1.000 228.17768 73 ALA C CA 1
ATOM 8323 C C . ALA C 3 73 ? 77.64400 86.57500 150.08100 1.000 229.19271 73 ALA C C 1
ATOM 8324 O O . ALA C 3 73 ? 77.39000 85.41100 149.75600 1.000 230.87081 73 ALA C O 1
ATOM 8326 N N . LEU C 3 74 ? 76.98200 87.20100 151.05700 1.000 238.07935 74 LEU C N 1
ATOM 8327 C CA . LEU C 3 74 ? 75.87100 86.53600 151.73400 1.000 238.93035 74 LEU C CA 1
ATOM 8328 C C . LEU C 3 74 ? 74.73200 86.24500 150.76400 1.000 240.18993 74 LEU C C 1
ATOM 8329 O O . LEU C 3 74 ? 74.13000 85.16500 150.80400 1.000 240.20087 74 LEU C O 1
ATOM 8334 N N . SER C 3 75 ? 74.42600 87.20100 149.88300 1.000 251.97065 75 SER C N 1
ATOM 8335 C CA . SER C 3 75 ? 73.37800 86.98600 148.89000 1.000 252.27503 75 SER C CA 1
ATOM 8336 C C . SER C 3 75 ? 73.73700 85.84300 147.94800 1.000 252.60792 75 SER C C 1
ATOM 8337 O O . SER C 3 75 ? 72.87800 85.02700 147.59300 1.000 252.08911 75 SER C O 1
ATOM 8340 N N . ALA C 3 76 ? 75.00200 85.77300 147.52700 1.000 252.35087 76 ALA C N 1
ATOM 8341 C CA . ALA C 3 76 ? 75.43800 84.67200 146.67300 1.000 249.92815 76 ALA C CA 1
ATOM 8342 C C . ALA C 3 76 ? 75.35100 83.33600 147.40100 1.000 250.05717 76 ALA C C 1
ATOM 8343 O O . ALA C 3 76 ? 74.91000 82.33500 146.82300 1.000 250.46604 76 ALA C O 1
ATOM 8345 N N . ALA C 3 77 ? 75.77000 83.30000 148.66800 1.000 252.74778 77 ALA C N 1
ATOM 8346 C CA . ALA C 3 77 ? 75.70700 82.07200 149.45000 1.000 251.98579 77 ALA C CA 1
ATOM 8347 C C . ALA C 3 77 ? 74.27600 81.64700 149.74100 1.000 252.96655 77 ALA C C 1
ATOM 8348 O O . ALA C 3 77 ? 74.03800 80.46400 150.01000 1.000 252.20215 77 ALA C O 1
ATOM 8350 N N . ALA C 3 78 ? 73.32300 82.58200 149.70500 1.000 266.19864 78 ALA C N 1
ATOM 8351 C CA . ALA C 3 78 ? 71.92200 82.21200 149.87300 1.000 266.02912 78 ALA C CA 1
ATOM 8352 C C . ALA C 3 78 ? 71.46700 81.27000 148.76600 1.000 266.68503 78 ALA C C 1
ATOM 8353 O O . ALA C 3 78 ? 70.75900 80.29000 149.02500 1.000 265.85419 78 ALA C O 1
ATOM 8355 N N . GLY C 3 79 ? 71.86400 81.54900 147.52400 1.000 277.26545 79 GLY C N 1
ATOM 8356 C CA . GLY C 3 79 ? 71.53300 80.68000 146.41000 1.000 276.59501 79 GLY C CA 1
ATOM 8357 C C . GLY C 3 79 ? 72.45700 79.49700 146.21800 1.000 276.39843 79 GLY C C 1
ATOM 8358 O O . GLY C 3 79 ? 72.17200 78.63700 145.38000 1.000 275.98174 79 GLY C O 1
ATOM 8359 N N . GLY C 3 80 ? 73.55300 79.43400 146.96800 1.000 267.79918 80 GLY C N 1
ATOM 8360 C CA . GLY C 3 80 ? 74.48800 78.33400 146.86700 1.000 266.34728 80 GLY C CA 1
ATOM 8361 C C . GLY C 3 80 ? 75.48100 78.51100 145.73300 1.000 266.63943 80 GLY C C 1
ATOM 8362 O O . GLY C 3 80 ? 75.32800 79.34700 144.84100 1.000 267.02304 80 GLY C O 1
ATOM 8363 N N . GLY C 3 81 ? 76.53100 77.69400 145.77800 1.000 245.06461 81 GLY C N 1
ATOM 8364 C CA . GLY C 3 81 ? 77.56000 77.73300 144.75800 1.000 244.18588 81 GLY C CA 1
ATOM 8365 C C . GLY C 3 81 ? 77.13200 77.10000 143.45000 1.000 243.77820 81 GLY C C 1
ATOM 8366 O O . GLY C 3 81 ? 77.02200 77.78400 142.42800 1.000 243.14670 81 GLY C O 1
ATOM 8367 N N . GLY C 3 82 ? 76.88900 75.79200 143.47000 1.000 234.96409 82 GLY C N 1
ATOM 8368 C CA . GLY C 3 82 ? 76.45500 75.07900 142.28300 1.000 235.06118 82 GLY C CA 1
ATOM 8369 C C . GLY C 3 82 ? 77.58100 74.71900 141.33500 1.000 235.63226 82 GLY C C 1
ATOM 8370 O O . GLY C 3 82 ? 77.50400 73.71400 140.62200 1.000 236.20210 82 GLY C O 1
ATOM 8371 N N . GLY C 3 83 ? 78.63400 75.53300 141.32000 1.000 231.68054 83 GLY C N 1
ATOM 8372 C CA . GLY C 3 83 ? 79.75400 75.31900 140.42500 1.000 231.85538 83 GLY C CA 1
ATOM 8373 C C . GLY C 3 83 ? 79.72300 76.25400 139.23500 1.000 231.47347 83 GLY C C 1
ATOM 8374 O O . GLY C 3 83 ? 78.99300 76.01600 138.26800 1.000 231.44317 83 GLY C O 1
ATOM 8375 N N . ALA C 3 84 ? 80.50200 77.33400 139.31100 1.000 222.38752 84 ALA C N 1
ATOM 8376 C CA . ALA C 3 84 ? 80.64400 78.37800 138.29900 1.000 223.09625 84 ALA C CA 1
ATOM 8377 C C . ALA C 3 84 ? 79.37700 79.20300 138.11500 1.000 224.91222 84 ALA C C 1
ATOM 8378 O O . ALA C 3 84 ? 79.40600 80.19000 137.36600 1.000 226.53656 84 ALA C O 1
ATOM 8380 N N . GLU C 3 85 ? 78.27800 78.85800 138.79300 1.000 237.67367 85 GLU C N 1
ATOM 8381 C CA . GLU C 3 85 ? 77.02800 79.58900 138.61200 1.000 239.15045 85 GLU C CA 1
ATOM 8382 C C . GLU C 3 85 ? 77.18800 81.05300 138.99600 1.000 239.99129 85 GLU C C 1
ATOM 8383 O O . GLU C 3 85 ? 76.69200 81.94600 138.29900 1.000 239.86457 85 GLU C O 1
ATOM 8389 N N . ILE C 3 86 ? 77.88600 81.32000 140.10300 1.000 224.70677 86 ILE C N 1
ATOM 8390 C CA . ILE C 3 86 ? 78.20200 82.69500 140.47800 1.000 223.29932 86 ILE C CA 1
ATOM 8391 C C . ILE C 3 86 ? 79.45300 83.20600 139.78400 1.000 221.98711 86 ILE C C 1
ATOM 8392 O O . ILE C 3 86 ? 79.69300 84.42100 139.77400 1.000 221.49718 86 ILE C O 1
ATOM 8397 N N . PHE C 3 87 ? 80.25400 82.31900 139.19400 1.000 211.91943 87 PHE C N 1
ATOM 8398 C CA . PHE C 3 87 ? 81.49400 82.70200 138.53200 1.000 212.54473 87 PHE C CA 1
ATOM 8399 C C . PHE C 3 87 ? 81.38700 82.68000 137.01300 1.000 213.08142 87 PHE C C 1
ATOM 8400 O O . PHE C 3 87 ? 82.41100 82.78200 136.32900 1.000 211.76327 87 PHE C O 1
ATOM 8408 N N . LYS C 3 88 ? 80.18500 82.54800 136.47100 1.000 203.96852 88 LYS C N 1
ATOM 8409 C CA . LYS C 3 88 ? 80.02100 82.59300 135.02500 1.000 201.99947 88 LYS C CA 1
ATOM 8410 C C . LYS C 3 88 ? 80.28900 84.00800 134.52700 1.000 200.33016 88 LYS C C 1
ATOM 8411 O O . LYS C 3 88 ? 79.65300 84.95700 135.00300 1.000 200.79024 88 LYS C O 1
ATOM 8413 N N . PRO C 3 89 ? 81.21800 84.19600 133.59200 1.000 186.55322 89 PRO C N 1
ATOM 8414 C CA . PRO C 3 89 ? 81.50400 85.54800 133.10200 1.000 188.30169 89 PRO C CA 1
ATOM 8415 C C . PRO C 3 89 ? 80.30000 86.15500 132.40200 1.000 188.20489 89 PRO C C 1
ATOM 8416 O O . PRO C 3 89 ? 79.52900 85.46900 131.72600 1.000 187.96274 89 PRO C O 1
ATOM 8420 N N . VAL C 3 90 ? 80.14600 87.46600 132.57200 1.000 193.09584 90 VAL C N 1
ATOM 8421 C CA . VAL C 3 90 ? 79.04400 88.21200 131.97900 1.000 191.02642 90 VAL C CA 1
ATOM 8422 C C . VAL C 3 90 ? 79.61800 89.37600 131.18500 1.000 191.05127 90 VAL C C 1
ATOM 8423 O O . VAL C 3 90 ? 80.52300 90.07500 131.65500 1.000 193.10176 90 VAL C O 1
ATOM 8427 N N . GLY C 3 91 ? 79.10800 89.56700 129.96700 1.000 207.27065 91 GLY C N 1
ATOM 8428 C CA . GLY C 3 91 ? 79.58900 90.63000 129.11400 1.000 208.90461 91 GLY C CA 1
ATOM 8429 C C . GLY C 3 91 ? 79.06900 91.99300 129.52500 1.000 211.49376 91 GLY C C 1
ATOM 8430 O O . GLY C 3 91 ? 78.19700 92.13300 130.38100 1.000 212.11560 91 GLY C O 1
ATOM 8431 N N . LEU C 3 92 ? 79.62800 93.02100 128.89000 1.000 216.77790 92 LEU C N 1
ATOM 8432 C CA . LEU C 3 92 ? 79.27000 94.40600 129.16800 1.000 217.01268 92 LEU C CA 1
ATOM 8433 C C . LEU C 3 92 ? 78.61400 95.11000 127.99200 1.000 216.53390 92 LEU C C 1
ATOM 8434 O O . LEU C 3 92 ? 77.65500 95.86000 128.18800 1.000 216.25523 92 LEU C O 1
ATOM 8439 N N . ARG C 3 93 ? 79.11200 94.89200 126.77200 1.000 213.19561 93 ARG C N 1
ATOM 8440 C CA . ARG C 3 93 ? 78.52500 95.54600 125.60600 1.000 213.02089 93 ARG C CA 1
ATOM 8441 C C . ARG C 3 93 ? 77.09700 95.07500 125.36100 1.000 213.87833 93 ARG C C 1
ATOM 8442 O O . ARG C 3 93 ? 76.20800 95.88500 125.07300 1.000 213.32896 93 ARG C O 1
ATOM 8450 N N . GLY C 3 94 ? 76.85600 93.77100 125.47200 1.000 218.79228 94 GLY C N 1
ATOM 8451 C CA . GLY C 3 94 ? 75.54100 93.22600 125.20200 1.000 218.88942 94 GLY C CA 1
ATOM 8452 C C . GLY C 3 94 ? 74.67600 93.06400 126.43400 1.000 220.15159 94 GLY C C 1
ATOM 8453 O O . GLY C 3 94 ? 73.52400 93.50900 126.45400 1.000 220.04537 94 GLY C O 1
ATOM 8454 N N . ASP C 3 95 ? 75.21800 92.43000 127.46900 1.000 236.72523 95 ASP C N 1
ATOM 8455 C CA . ASP C 3 95 ? 74.48100 92.15500 128.69000 1.000 237.75499 95 ASP C CA 1
ATOM 8456 C C . ASP C 3 95 ? 74.78800 93.22000 129.74000 1.000 237.36327 95 ASP C C 1
ATOM 8457 O O . ASP C 3 95 ? 75.62300 94.10600 129.54200 1.000 237.18779 95 ASP C O 1
ATOM 8462 N N . ALA C 3 96 ? 74.09500 93.12500 130.87000 1.000 230.46402 96 ALA C N 1
ATOM 8463 C CA . ALA C 3 96 ? 74.23700 94.05100 132.00800 1.000 229.78333 96 ALA C CA 1
ATOM 8464 C C . ALA C 3 96 ? 73.90300 95.45800 131.50300 1.000 229.29558 96 ALA C C 1
ATOM 8465 O O . ALA C 3 96 ? 72.94400 95.62600 130.73400 1.000 228.41651 96 ALA C O 1
ATOM 8467 N N . ALA C 3 97 ? 74.65700 96.47800 131.90500 1.000 217.92268 97 ALA C N 1
ATOM 8468 C CA . ALA C 3 97 ? 74.42200 97.85500 131.48200 1.000 218.33389 97 ALA C CA 1
ATOM 8469 C C . ALA C 3 97 ? 75.69100 98.38400 130.83000 1.000 217.79053 97 ALA C C 1
ATOM 8470 O O . ALA C 3 97 ? 76.70900 98.57400 131.50500 1.000 216.70959 97 ALA C O 1
ATOM 8472 N N . GLY C 3 98 ? 75.63200 98.62100 129.51900 1.000 220.16274 98 GLY C N 1
ATOM 8473 C CA . GLY C 3 98 ? 76.76400 99.17700 128.80200 1.000 220.00176 98 GLY C CA 1
ATOM 8474 C C . GLY C 3 98 ? 76.94400 100.67000 128.95200 1.000 221.37929 98 GLY C C 1
ATOM 8475 O O . GLY C 3 98 ? 77.94900 101.20900 128.47800 1.000 223.09014 98 GLY C O 1
ATOM 8476 N N . ARG C 3 99 ? 75.99100 101.34800 129.59400 1.000 217.72704 99 ARG C N 1
ATOM 8477 C CA . ARG C 3 99 ? 76.12200 102.78400 129.82100 1.000 217.66311 99 ARG C CA 1
ATOM 8478 C C . ARG C 3 99 ? 77.30800 103.09500 130.72400 1.000 218.48385 99 ARG C C 1
ATOM 8479 O O . ARG C 3 99 ? 78.03600 104.06800 130.49400 1.000 218.56196 99 ARG C O 1
ATOM 8487 N N . LEU C 3 100 ? 77.51300 102.28200 131.76300 1.000 198.19651 100 LEU C N 1
ATOM 8488 C CA . LEU C 3 100 ? 78.59600 102.53900 132.70700 1.000 195.98069 100 LEU C CA 1
ATOM 8489 C C . LEU C 3 100 ? 79.96200 102.38000 132.04900 1.000 194.30536 100 LEU C C 1
ATOM 8490 O O . LEU C 3 100 ? 80.88200 103.15900 132.32400 1.000 196.03846 100 LEU C O 1
ATOM 8495 N N . PHE C 3 101 ? 80.11600 101.38200 131.18000 1.000 187.10825 101 PHE C N 1
ATOM 8496 C CA . PHE C 3 101 ? 81.40200 101.06200 130.57300 1.000 187.98956 101 PHE C CA 1
ATOM 8497 C C . PHE C 3 101 ? 81.40000 101.27700 129.06100 1.000 189.97290 101 PHE C C 1
ATOM 8498 O O . PHE C 3 101 ? 82.04500 100.52800 128.32500 1.000 192.04283 101 PHE C O 1
ATOM 8506 N N . ALA C 3 102 ? 80.67800 102.29200 128.58400 1.000 197.40787 102 ALA C N 1
ATOM 8507 C CA . ALA C 3 102 ? 80.67000 102.57900 127.15000 1.000 199.37371 102 ALA C CA 1
ATOM 8508 C C . ALA C 3 102 ? 82.05700 102.90600 126.60700 1.000 201.05485 102 ALA C C 1
ATOM 8509 O O . ALA C 3 102 ? 82.42600 102.35800 125.55200 1.000 203.66141 102 ALA C O 1
ATOM 8511 N N . PRO C 3 103 ? 82.86400 103.77100 127.23700 1.000 193.98354 103 PRO C N 1
ATOM 8512 C CA . PRO C 3 103 ? 84.25200 103.91700 126.76800 1.000 192.11556 103 PRO C CA 1
ATOM 8513 C C . PRO C 3 103 ? 85.04300 102.62600 126.85100 1.000 192.17054 103 PRO C C 1
ATOM 8514 O O . PRO C 3 103 ? 85.92000 102.39000 126.01000 1.000 190.36365 103 PRO C O 1
ATOM 8518 N N . LEU C 3 104 ? 84.76100 101.78200 127.84600 1.000 192.01338 104 LEU C N 1
ATOM 8519 C CA . LEU C 3 104 ? 85.45700 100.50500 127.95500 1.000 190.06483 104 LEU C CA 1
ATOM 8520 C C . LEU C 3 104 ? 85.09700 99.58100 126.79800 1.000 191.10102 104 LEU C C 1
ATOM 8521 O O . LEU C 3 104 ? 85.98300 99.03200 126.13200 1.000 191.42638 104 LEU C O 1
ATOM 8526 N N . VAL C 3 105 ? 83.80700 99.39800 126.54200 1.000 207.66922 105 VAL C N 1
ATOM 8527 C CA . VAL C 3 105 ? 83.33800 98.57800 125.42700 1.000 208.01783 105 VAL C CA 1
ATOM 8528 C C . VAL C 3 105 ? 82.42300 99.45600 124.58100 1.000 207.72433 105 VAL C C 1
ATOM 8529 O O . VAL C 3 105 ? 81.19800 99.46200 124.73700 1.000 205.88345 105 VAL C O 1
ATOM 8533 N N . ALA C 3 106 ? 83.02300 100.20700 123.65700 1.000 206.59828 106 ALA C N 1
ATOM 8534 C CA . ALA C 3 106 ? 82.28800 100.91400 122.61700 1.000 204.99514 106 ALA C CA 1
ATOM 8535 C C . ALA C 3 106 ? 82.76700 100.53500 121.22100 1.000 204.89566 106 ALA C C 1
ATOM 8536 O O . ALA C 3 106 ? 82.27700 101.10000 120.23600 1.000 203.85470 106 ALA C O 1
ATOM 8538 N N . ALA C 3 107 ? 83.70900 99.59600 121.11000 1.000 211.73703 107 ALA C N 1
ATOM 8539 C CA . ALA C 3 107 ? 84.21500 99.15200 119.82000 1.000 213.08164 107 ALA C CA 1
ATOM 8540 C C . ALA C 3 107 ? 84.19700 97.64100 119.63700 1.000 214.05930 107 ALA C C 1
ATOM 8541 O O . ALA C 3 107 ? 84.46600 97.17400 118.52400 1.000 213.18078 107 ALA C O 1
ATOM 8543 N N . GLU C 3 108 ? 83.89700 96.86800 120.67600 1.000 221.94082 108 GLU C N 1
ATOM 8544 C CA . GLU C 3 108 ? 83.85600 95.41400 120.56700 1.000 222.37217 108 GLU C CA 1
ATOM 8545 C C . GLU C 3 108 ? 82.64900 94.95800 119.75500 1.000 221.74093 108 GLU C C 1
ATOM 8546 O O . GLU C 3 108 ? 82.09800 93.88400 119.99400 1.000 221.17415 108 GLU C O 1
ATOM 8548 N N . ALA C 3 112 ? 84.94100 91.70800 119.13500 1.000 225.74190 112 ALA C N 1
ATOM 8549 C CA . ALA C 3 112 ? 85.28500 91.27900 117.78500 1.000 226.36571 112 ALA C CA 1
ATOM 8550 C C . ALA C 3 112 ? 86.23400 90.08700 117.81700 1.000 227.30894 112 ALA C C 1
ATOM 8551 O O . ALA C 3 112 ? 86.30900 89.31400 116.86200 1.000 226.40927 112 ALA C O 1
ATOM 8553 N N . GLY C 3 113 ? 86.95900 89.94300 118.92400 1.000 226.83308 113 GLY C N 1
ATOM 8554 C CA . GLY C 3 113 ? 87.89800 88.85000 119.07500 1.000 225.19695 113 GLY C CA 1
ATOM 8555 C C . GLY C 3 113 ? 87.40600 87.76600 120.01000 1.000 225.75655 113 GLY C C 1
ATOM 8556 O O . GLY C 3 113 ? 86.32400 87.20500 119.81100 1.000 226.31064 113 GLY C O 1
ATOM 8557 N N . GLY C 3 114 ? 88.19500 87.46200 121.03700 1.000 227.22246 114 GLY C N 1
ATOM 8558 C CA . GLY C 3 114 ? 87.83200 86.43900 121.99700 1.000 228.46090 114 GLY C CA 1
ATOM 8559 C C . GLY C 3 114 ? 86.88000 86.93700 123.06300 1.000 228.94811 114 GLY C C 1
ATOM 8560 O O . GLY C 3 114 ? 87.29600 87.20200 124.19600 1.000 227.71102 114 GLY C O 1
ATOM 8561 N N . GLU C 3 115 ? 85.60000 87.09200 122.69700 1.000 226.65855 115 GLU C N 1
ATOM 8562 C CA . GLU C 3 115 ? 84.52200 87.53500 123.57800 1.000 225.45588 115 GLU C CA 1
ATOM 8563 C C . GLU C 3 115 ? 84.72100 88.99400 123.98100 1.000 225.51127 115 GLU C C 1
ATOM 8564 O O . GLU C 3 115 ? 85.79500 89.56200 123.74600 1.000 225.59754 115 GLU C O 1
ATOM 8570 N N . PRO C 3 116 ? 83.71100 89.64300 124.57800 1.000 217.91596 116 PRO C N 1
ATOM 8571 C CA . PRO C 3 116 ? 83.91500 91.01300 125.07100 1.000 216.81126 116 PRO C CA 1
ATOM 8572 C C . PRO C 3 116 ? 84.81500 91.05300 126.29500 1.000 215.93574 116 PRO C C 1
ATOM 8573 O O . PRO C 3 116 ? 85.40400 90.03500 126.67400 1.000 216.64666 116 PRO C O 1
ATOM 8577 N N . VAL C 3 117 ? 84.93900 92.23200 126.91000 1.000 194.02292 117 VAL C N 1
ATOM 8578 C CA . VAL C 3 117 ? 85.81900 92.38600 128.06700 1.000 195.85623 117 VAL C CA 1
ATOM 8579 C C . VAL C 3 117 ? 85.41100 91.42500 129.17600 1.000 196.66100 117 VAL C C 1
ATOM 8580 O O . VAL C 3 117 ? 86.25800 90.76100 129.78700 1.000 200.52788 117 VAL C O 1
ATOM 8582 N N . ALA C 3 118 ? 84.10700 91.34400 129.45400 1.000 181.48804 118 ALA C N 1
ATOM 8583 C CA . ALA C 3 118 ? 83.52600 90.41000 130.41700 1.000 182.91487 118 ALA C CA 1
ATOM 8584 C C . ALA C 3 118 ? 83.96300 90.70200 131.84900 1.000 185.24029 118 ALA C C 1
ATOM 8585 O O . ALA C 3 118 ? 84.99400 91.34000 132.08300 1.000 187.50770 118 ALA C O 1
ATOM 8587 N N . VAL C 3 119 ? 83.16800 90.24800 132.81700 1.000 189.54407 119 VAL C N 1
ATOM 8588 C CA . VAL C 3 119 ? 83.46200 90.47400 134.22700 1.000 187.20583 119 VAL C CA 1
ATOM 8589 C C . VAL C 3 119 ? 82.82000 89.35700 135.03600 1.000 186.62263 119 VAL C C 1
ATOM 8590 O O . VAL C 3 119 ? 81.94600 88.63700 134.54700 1.000 193.01493 119 VAL C O 1
ATOM 8594 N N . GLN C 3 120 ? 83.27200 89.20200 136.27900 1.000 190.14438 120 GLN C N 1
ATOM 8595 C CA . GLN C 3 120 ? 82.69100 88.21400 137.17600 1.000 192.24448 120 GLN C CA 1
ATOM 8596 C C . GLN C 3 120 ? 81.24600 88.57400 137.50200 1.000 195.48361 120 GLN C C 1
ATOM 8597 O O . GLN C 3 120 ? 80.90800 89.74500 137.69400 1.000 197.26047 120 GLN C O 1
ATOM 8603 N N . ALA C 3 121 ? 80.38900 87.55200 137.55800 1.000 210.52901 121 ALA C N 1
ATOM 8604 C CA . ALA C 3 121 ? 78.97200 87.78500 137.82200 1.000 211.55959 121 ALA C CA 1
ATOM 8605 C C . ALA C 3 121 ? 78.74600 88.34900 139.21900 1.000 211.88910 121 ALA C C 1
ATOM 8606 O O . ALA C 3 121 ? 77.91600 89.24700 139.40300 1.000 212.90891 121 ALA C O 1
ATOM 8608 N N . LEU C 3 122 ? 79.46400 87.83100 140.21800 1.000 200.10047 122 LEU C N 1
ATOM 8609 C CA . LEU C 3 122 ? 79.26200 88.28900 141.59000 1.000 198.99954 122 LEU C CA 1
ATOM 8610 C C . LEU C 3 122 ? 79.70400 89.73600 141.76700 1.000 200.44675 122 LEU C C 1
ATOM 8611 O O . LEU C 3 122 ? 79.03400 90.51700 142.45600 1.000 201.21356 122 LEU C O 1
ATOM 8616 N N . ALA C 3 123 ? 80.83300 90.11300 141.16100 1.000 206.83219 123 ALA C N 1
ATOM 8617 C CA . ALA C 3 123 ? 81.28100 91.49900 141.23700 1.000 207.26160 123 ALA C CA 1
ATOM 8618 C C . ALA C 3 123 ? 80.29000 92.43200 140.55400 1.000 207.75915 123 ALA C C 1
ATOM 8619 O O . ALA C 3 123 ? 80.01900 93.53200 141.04900 1.000 206.37806 123 ALA C O 1
ATOM 8621 N N . LEU C 3 124 ? 79.73800 92.00800 139.41500 1.000 204.41270 124 LEU C N 1
ATOM 8622 C CA . LEU C 3 124 ? 78.73300 92.81500 138.73000 1.000 201.21176 124 LEU C CA 1
ATOM 8623 C C . LEU C 3 124 ? 77.47800 92.96200 139.58400 1.000 202.84828 124 LEU C C 1
ATOM 8624 O O . LEU C 3 124 ? 76.88100 94.04400 139.64400 1.000 206.96910 124 LEU C O 1
ATOM 8629 N N . GLN C 3 125 ? 77.06200 91.88100 140.25100 1.000 211.08300 125 GLN C N 1
ATOM 8630 C CA . GLN C 3 125 ? 75.90000 91.95500 141.13300 1.000 212.49190 125 GLN C CA 1
ATOM 8631 C C . GLN C 3 125 ? 76.14900 92.91200 142.29200 1.000 212.80260 125 GLN C C 1
ATOM 8632 O O . GLN C 3 125 ? 75.26900 93.70100 142.65600 1.000 214.05375 125 GLN C O 1
ATOM 8638 N N . GLY C 3 126 ? 77.34200 92.85200 142.88700 1.000 199.51780 126 GLY C N 1
ATOM 8639 C CA . GLY C 3 126 ? 77.67200 93.78900 143.95000 1.000 199.03406 126 GLY C CA 1
ATOM 8640 C C . GLY C 3 126 ? 77.70000 95.22800 143.47000 1.000 201.19904 126 GLY C C 1
ATOM 8641 O O . GLY C 3 126 ? 77.24800 96.13800 144.17100 1.000 203.46062 126 GLY C O 1
ATOM 8642 N N . PHE C 3 127 ? 78.22800 95.45100 142.26400 1.000 195.04337 127 PHE C N 1
ATOM 8643 C CA . PHE C 3 127 ? 78.24000 96.79100 141.68900 1.000 194.20766 127 PHE C CA 1
ATOM 8644 C C . PHE C 3 127 ? 76.82300 97.31000 141.48100 1.000 195.05808 127 PHE C C 1
ATOM 8645 O O . PHE C 3 127 ? 76.52300 98.46900 141.78700 1.000 195.53291 127 PHE C O 1
ATOM 8653 N N . LEU C 3 128 ? 75.93400 96.46300 140.95700 1.000 208.39716 128 LEU C N 1
ATOM 8654 C CA . LEU C 3 128 ? 74.54500 96.87400 140.77500 1.000 207.86788 128 LEU C CA 1
ATOM 8655 C C . LEU C 3 128 ? 73.87500 97.16700 142.11200 1.000 208.91621 128 LEU C C 1
ATOM 8656 O O . LEU C 3 128 ? 73.12800 98.14400 142.24000 1.000 211.04463 128 LEU C O 1
ATOM 8661 N N . ARG C 3 129 ? 74.13300 96.32900 143.12000 1.000 214.54801 129 ARG C N 1
ATOM 8662 C CA . ARG C 3 129 ? 73.55100 96.55400 144.43900 1.000 214.25392 129 ARG C CA 1
ATOM 8663 C C . ARG C 3 129 ? 74.01400 97.88100 145.02500 1.000 214.47293 129 ARG C C 1
ATOM 8664 O O . ARG C 3 129 ? 73.22100 98.61400 145.62700 1.000 213.70367 129 ARG C O 1
ATOM 8672 N N . LEU C 3 130 ? 75.29900 98.20500 144.86100 1.000 216.29725 130 LEU C N 1
ATOM 8673 C CA . LEU C 3 130 ? 75.79400 99.50400 145.30300 1.000 216.40911 130 LEU C CA 1
ATOM 8674 C C . LEU C 3 130 ? 75.15800 100.63800 144.50600 1.000 216.36578 130 LEU C C 1
ATOM 8675 O O . LEU C 3 130 ? 74.83700 101.69400 145.06500 1.000 216.79142 130 LEU C O 1
ATOM 8680 N N . CYS C 3 131 ? 74.97100 100.43800 143.19900 1.000 216.95359 131 CYS C N 1
ATOM 8681 C CA . CYS C 3 131 ? 74.38000 101.47400 142.35800 1.000 217.05118 131 CYS C CA 1
ATOM 8682 C C . CYS C 3 131 ? 72.91800 101.72200 142.70600 1.000 217.74878 131 CYS C C 1
ATOM 8683 O O . CYS C 3 131 ? 72.40100 102.81700 142.45300 1.000 216.58454 131 CYS C O 1
ATOM 8686 N N . ARG C 3 132 ? 72.23500 100.72500 143.27500 1.000 229.59278 132 ARG C N 1
ATOM 8687 C CA . ARG C 3 132 ? 70.84400 100.92200 143.67500 1.000 228.47042 132 ARG C CA 1
ATOM 8688 C C . ARG C 3 132 ? 70.72300 101.99800 144.74800 1.000 229.25087 132 ARG C C 1
ATOM 8689 O O . ARG C 3 132 ? 69.78100 102.79900 144.73100 1.000 229.70410 132 ARG C O 1
ATOM 8697 N N . SER C 3 133 ? 71.65900 102.03000 145.68600 1.000 229.02818 133 SER C N 1
ATOM 8698 C CA . SER C 3 133 ? 71.60100 102.99000 146.78400 1.000 229.21126 133 SER C CA 1
ATOM 8699 C C . SER C 3 133 ? 71.85900 104.40300 146.27600 1.000 229.87065 133 SER C C 1
ATOM 8700 O O . SER C 3 133 ? 72.90700 104.64900 145.66400 1.000 229.23741 133 SER C O 1
ATOM 8703 N N . PRO C 3 134 ? 70.94400 105.35100 146.49500 1.000 225.40735 134 PRO C N 1
ATOM 8704 C CA . PRO C 3 134 ? 71.21600 106.73800 146.07900 1.000 224.13706 134 PRO C CA 1
ATOM 8705 C C . PRO C 3 134 ? 72.38000 107.37200 146.81800 1.000 223.66039 134 PRO C C 1
ATOM 8706 O O . PRO C 3 134 ? 72.97800 108.33100 146.31100 1.000 222.41072 134 PRO C O 1
ATOM 8710 N N . GLU C 3 135 ? 72.71600 106.87000 148.01000 1.000 221.17348 135 GLU C N 1
ATOM 8711 C CA . GLU C 3 135 ? 73.84900 107.41500 148.74900 1.000 218.26675 135 GLU C CA 1
ATOM 8712 C C . GLU C 3 135 ? 75.15700 107.21400 147.99600 1.000 219.14962 135 GLU C C 1
ATOM 8713 O O . GLU C 3 135 ? 76.05500 108.05900 148.07900 1.000 220.29973 135 GLU C O 1
ATOM 8719 N N . PHE C 3 136 ? 75.28200 106.11000 147.25600 1.000 215.22121 136 PHE C N 1
ATOM 8720 C CA . PHE C 3 136 ? 76.47000 105.91000 146.43200 1.000 216.40893 136 PHE C CA 1
ATOM 8721 C C . PHE C 3 136 ? 76.57900 106.98500 145.35700 1.000 218.40009 136 PHE C C 1
ATOM 8722 O O . PHE C 3 136 ? 77.66600 107.52200 145.11400 1.000 219.02706 136 PHE C O 1
ATOM 8730 N N . GLN C 3 137 ? 75.46000 107.31900 144.70900 1.000 216.31995 137 GLN C N 1
ATOM 8731 C CA . GLN C 3 137 ? 75.47200 108.38400 143.71100 1.000 214.68543 137 GLN C CA 1
ATOM 8732 C C . GLN C 3 137 ? 75.78900 109.73300 144.34600 1.000 214.38532 137 GLN C C 1
ATOM 8733 O O . GLN C 3 137 ? 76.51000 110.54800 143.75800 1.000 213.13330 137 GLN C O 1
ATOM 8739 N N . VAL C 3 138 ? 75.25500 109.98700 145.54300 1.000 210.40640 138 VAL C N 1
ATOM 8740 C CA . VAL C 3 138 ? 75.55000 111.24000 146.23400 1.000 209.69860 138 VAL C CA 1
ATOM 8741 C C . VAL C 3 138 ? 77.03900 111.33900 146.54300 1.000 210.15136 138 VAL C C 1
ATOM 8742 O O . VAL C 3 138 ? 77.66500 112.38700 146.33400 1.000 211.04480 138 VAL C O 1
ATOM 8746 N N . LEU C 3 139 ? 77.63100 110.24800 147.03600 1.000 205.63785 139 LEU C N 1
ATOM 8747 C CA . LEU C 3 139 ? 79.06600 110.23600 147.30600 1.000 203.98839 139 LEU C CA 1
ATOM 8748 C C . LEU C 3 139 ? 79.86900 110.42600 146.02600 1.000 204.43530 139 LEU C C 1
ATOM 8749 O O . LEU C 3 139 ? 80.89700 111.11200 146.02500 1.000 206.47357 139 LEU C O 1
ATOM 8754 N N . LEU C 3 140 ? 79.41600 109.81900 144.92600 1.000 204.52418 140 LEU C N 1
ATOM 8755 C CA . LEU C 3 140 ? 80.07900 110.01400 143.64100 1.000 206.09963 140 LEU C CA 1
ATOM 8756 C C . LEU C 3 140 ? 80.05600 111.48000 143.22700 1.000 205.84933 140 LEU C C 1
ATOM 8757 O O . LEU C 3 140 ? 81.05900 112.01100 142.73600 1.000 206.18487 140 LEU C O 1
ATOM 8762 N N . ASN C 3 141 ? 78.91700 112.14800 143.41600 1.000 208.02387 141 ASN C N 1
ATOM 8763 C CA . ASN C 3 141 ? 78.83300 113.57100 143.10200 1.000 208.96690 141 ASN C CA 1
ATOM 8764 C C . ASN C 3 141 ? 79.75000 114.39300 144.00200 1.000 209.17612 141 ASN C C 1
ATOM 8765 O O . ASN C 3 141 ? 80.38700 115.34900 143.54300 1.000 207.54790 141 ASN C O 1
ATOM 8770 N N . GLN C 3 142 ? 79.82200 114.04300 145.28900 1.000 206.69755 142 GLN C N 1
ATOM 8771 C CA . GLN C 3 142 ? 80.63600 114.81800 146.22300 1.000 204.85259 142 GLN C CA 1
ATOM 8772 C C . GLN C 3 142 ? 82.12000 114.73700 145.88200 1.000 205.29987 142 GLN C C 1
ATOM 8773 O O . GLN C 3 142 ? 82.83500 115.74400 145.95100 1.000 205.44379 142 GLN C O 1
ATOM 8779 N N . ILE C 3 143 ? 82.60400 113.55200 145.51200 1.000 203.18598 143 ILE C N 1
ATOM 8780 C CA . ILE C 3 143 ? 84.03300 113.33300 145.31400 1.000 201.84288 143 ILE C CA 1
ATOM 8781 C C . ILE C 3 143 ? 84.45200 113.74500 143.90800 1.000 201.46391 143 ILE C C 1
ATOM 8782 O O . ILE C 3 143 ? 85.59500 113.51100 143.49900 1.000 200.95722 143 ILE C O 1
ATOM 8787 N N . ARG C 3 144 ? 83.53700 114.35300 143.15900 1.000 200.06353 144 ARG C N 1
ATOM 8788 C CA . ARG C 3 144 ? 83.85200 114.77900 141.80300 1.000 199.58006 144 ARG C CA 1
ATOM 8789 C C . ARG C 3 144 ? 84.85600 115.92500 141.81700 1.000 199.16011 144 ARG C C 1
ATOM 8790 O O . ARG C 3 144 ? 84.77300 116.83900 142.64200 1.000 197.61926 144 ARG C O 1
ATOM 8798 N N . GLY C 3 145 ? 85.81100 115.87100 140.89100 1.000 199.18279 145 GLY C N 1
ATOM 8799 C CA . GLY C 3 145 ? 86.83000 116.89400 140.78500 1.000 200.56581 145 GLY C CA 1
ATOM 8800 C C . GLY C 3 145 ? 87.98600 116.76000 141.74900 1.000 199.54511 145 GLY C C 1
ATOM 8801 O O . GLY C 3 145 ? 88.80200 117.68400 141.84200 1.000 198.44342 145 GLY C O 1
ATOM 8802 N N . LYS C 3 146 ? 88.08600 115.64400 142.47000 1.000 197.58838 146 LYS C N 1
ATOM 8803 C CA . LYS C 3 146 ? 89.16700 115.44700 143.42800 1.000 197.27486 146 LYS C CA 1
ATOM 8804 C C . LYS C 3 146 ? 89.89600 114.13600 143.16000 1.000 198.76963 146 LYS C C 1
ATOM 8805 O O . LYS C 3 146 ? 89.64400 113.47300 142.14900 1.000 199.49517 146 LYS C O 1
ATOM 8811 N N . ALA C 3 147 ? 90.80100 113.75700 144.05800 1.000 181.41793 147 ALA C N 1
ATOM 8812 C CA . ALA C 3 147 ? 91.53600 112.50300 143.95600 1.000 179.10975 147 ALA C CA 1
ATOM 8813 C C . ALA C 3 147 ? 90.92800 111.48600 144.91200 1.000 180.07852 147 ALA C C 1
ATOM 8814 O O . ALA C 3 147 ? 90.69800 111.79200 146.08700 1.000 180.20960 147 ALA C O 1
ATOM 8816 N N . VAL C 3 148 ? 90.66900 110.28000 144.40800 1.000 176.38833 148 VAL C N 1
ATOM 8817 C CA . VAL C 3 148 ? 89.97100 109.24800 145.16400 1.000 174.91686 148 VAL C CA 1
ATOM 8818 C C . VAL C 3 148 ? 90.83300 107.99400 145.21500 1.000 176.24155 148 VAL C C 1
ATOM 8819 O O . VAL C 3 148 ? 91.34100 107.53800 144.18300 1.000 177.90435 148 VAL C O 1
ATOM 8823 N N . VAL C 3 149 ? 90.97900 107.43400 146.41300 1.000 166.33549 149 VAL C N 1
ATOM 8824 C CA . VAL C 3 149 ? 91.67200 106.17100 146.63300 1.000 164.48981 149 VAL C CA 1
ATOM 8825 C C . VAL C 3 149 ? 90.61600 105.12700 146.97200 1.000 166.00914 149 VAL C C 1
ATOM 8826 O O . VAL C 3 149 ? 89.98600 105.18600 148.03500 1.000 163.53316 149 VAL C O 1
ATOM 8830 N N . PHE C 3 150 ? 90.43800 104.16100 146.07600 1.000 175.51726 150 PHE C N 1
ATOM 8831 C CA . PHE C 3 150 ? 89.40200 103.14100 146.20400 1.000 172.34639 150 PHE C CA 1
ATOM 8832 C C . PHE C 3 150 ? 90.02100 101.86500 146.76500 1.000 169.18510 150 PHE C C 1
ATOM 8833 O O . PHE C 3 150 ? 90.83400 101.21100 146.10000 1.000 169.82370 150 PHE C O 1
ATOM 8841 N N . THR C 3 151 ? 89.62000 101.50300 147.98000 1.000 175.71250 151 THR C N 1
ATOM 8842 C CA . THR C 3 151 ? 90.15100 100.34500 148.68400 1.000 177.83719 151 THR C CA 1
ATOM 8843 C C . THR C 3 151 ? 89.03400 99.34700 148.97900 1.000 180.83256 151 THR C C 1
ATOM 8844 O O . THR C 3 151 ? 87.84600 99.61700 148.78200 1.000 187.74548 151 THR C O 1
ATOM 8848 N N . GLY C 3 152 ? 89.43400 98.18200 149.47800 1.000 176.50596 152 GLY C N 1
ATOM 8849 C CA . GLY C 3 152 ? 88.50000 97.12200 149.80000 1.000 179.34718 152 GLY C CA 1
ATOM 8850 C C . GLY C 3 152 ? 89.20300 95.78800 149.92600 1.000 178.76061 152 GLY C C 1
ATOM 8851 O O . GLY C 3 152 ? 90.21700 95.55700 149.26400 1.000 179.23943 152 GLY C O 1
ATOM 8852 N N . HIS C 3 153 ? 88.68400 94.90100 150.76800 1.000 189.68641 153 HIS C N 1
ATOM 8853 C CA . HIS C 3 153 ? 89.30100 93.60600 151.00600 1.000 186.77905 153 HIS C CA 1
ATOM 8854 C C . HIS C 3 153 ? 88.46500 92.49800 150.38000 1.000 188.09650 153 HIS C C 1
ATOM 8855 O O . HIS C 3 153 ? 87.23700 92.59600 150.29400 1.000 190.67318 153 HIS C O 1
ATOM 8862 N N . SER C 3 154 ? 89.15100 91.44900 149.93900 1.000 194.01876 154 SER C N 1
ATOM 8863 C CA . SER C 3 154 ? 88.53500 90.26800 149.32000 1.000 195.73398 154 SER C CA 1
ATOM 8864 C C . SER C 3 154 ? 87.77500 90.71400 148.06600 1.000 196.32992 154 SER C C 1
ATOM 8865 O O . SER C 3 154 ? 88.14700 91.70500 147.42200 1.000 197.26262 154 SER C O 1
ATOM 8868 N N . LEU C 3 155 ? 86.70200 89.99300 147.72500 1.000 202.03596 155 LEU C N 1
ATOM 8869 C CA . LEU C 3 155 ? 85.96000 90.28000 146.50100 1.000 202.56313 155 LEU C CA 1
ATOM 8870 C C . LEU C 3 155 ? 85.42600 91.70600 146.49100 1.000 202.58335 155 LEU C C 1
ATOM 8871 O O . LEU C 3 155 ? 85.35200 92.33300 145.42800 1.000 201.84682 155 LEU C O 1
ATOM 8876 N N . GLY C 3 156 ? 85.07400 92.24000 147.66300 1.000 201.71463 156 GLY C N 1
ATOM 8877 C CA . GLY C 3 156 ? 84.60700 93.61400 147.72500 1.000 202.88788 156 GLY C CA 1
ATOM 8878 C C . GLY C 3 156 ? 85.61500 94.59000 147.15100 1.000 203.36354 156 GLY C C 1
ATOM 8879 O O . GLY C 3 156 ? 85.24500 95.54300 146.45900 1.000 203.16320 156 GLY C O 1
ATOM 8880 N N . GLY C 3 157 ? 86.90300 94.35200 147.41000 1.000 191.07518 157 GLY C N 1
ATOM 8881 C CA . GLY C 3 157 ? 87.93000 95.17000 146.78600 1.000 190.64367 157 GLY C CA 1
ATOM 8882 C C . GLY C 3 157 ? 87.83300 95.14700 145.27500 1.000 191.71262 157 GLY C C 1
ATOM 8883 O O . GLY C 3 157 ? 87.88200 96.19100 144.61900 1.000 192.77876 157 GLY C O 1
ATOM 8884 N N . ALA C 3 158 ? 87.66200 93.95100 144.70300 1.000 182.13064 158 ALA C N 1
ATOM 8885 C CA . ALA C 3 158 ? 87.39800 93.84500 143.27300 1.000 181.50845 158 ALA C CA 1
ATOM 8886 C C . ALA C 3 158 ? 86.18200 94.67500 142.89200 1.000 186.01433 158 ALA C C 1
ATOM 8887 O O . ALA C 3 158 ? 86.20600 95.41600 141.90100 1.000 187.69159 158 ALA C O 1
ATOM 8889 N N . ILE C 3 159 ? 85.11600 94.58600 143.69300 1.000 195.47221 159 ILE C N 1
ATOM 8890 C CA . ILE C 3 159 ? 83.94400 95.42600 143.46900 1.000 194.73814 159 ILE C CA 1
ATOM 8891 C C . ILE C 3 159 ? 84.35300 96.89100 143.45200 1.000 194.43329 159 ILE C C 1
ATOM 8892 O O . ILE C 3 159 ? 83.98000 97.64900 142.54800 1.000 193.14880 159 ILE C O 1
ATOM 8897 N N . ALA C 3 160 ? 85.16700 97.29500 144.43300 1.000 190.68451 160 ALA C N 1
ATOM 8898 C CA . ALA C 3 160 ? 85.68200 98.65900 144.46100 1.000 191.04075 160 ALA C CA 1
ATOM 8899 C C . ALA C 3 160 ? 86.35900 99.00200 143.14300 1.000 192.23041 160 ALA C C 1
ATOM 8900 O O . ALA C 3 160 ? 86.10500 100.06200 142.55700 1.000 195.10513 160 ALA C O 1
ATOM 8902 N N . ALA C 3 161 ? 87.19400 98.08600 142.64000 1.000 180.97456 161 ALA C N 1
ATOM 8903 C CA . ALA C 3 161 ? 87.84100 98.29800 141.35100 1.000 179.84717 161 ALA C CA 1
ATOM 8904 C C . ALA C 3 161 ? 86.80900 98.62800 140.28400 1.000 179.82421 161 ALA C C 1
ATOM 8905 O O . ALA C 3 161 ? 86.92800 99.63800 139.57900 1.000 182.67969 161 ALA C O 1
ATOM 8907 N N . LEU C 3 162 ? 85.75600 97.80900 140.19400 1.000 179.60050 162 LEU C N 1
ATOM 8908 C CA . LEU C 3 162 ? 84.68300 98.08500 139.24700 1.000 181.31492 162 LEU C CA 1
ATOM 8909 C C . LEU C 3 162 ? 84.16200 99.50000 139.43400 1.000 183.55269 162 LEU C C 1
ATOM 8910 O O . LEU C 3 162 ? 84.11800 100.29100 138.48300 1.000 182.08971 162 LEU C O 1
ATOM 8915 N N . VAL C 3 163 ? 83.83100 99.85700 140.67900 1.000 181.14625 163 VAL C N 1
ATOM 8916 C CA . VAL C 3 163 ? 83.36100 101.20800 140.96200 1.000 180.25842 163 VAL C CA 1
ATOM 8917 C C . VAL C 3 163 ? 84.38500 102.22200 140.47800 1.000 181.25549 163 VAL C C 1
ATOM 8918 O O . VAL C 3 163 ? 84.05600 103.16300 139.74200 1.000 183.62882 163 VAL C O 1
ATOM 8922 N N . ALA C 3 164 ? 85.65600 102.00400 140.83200 1.000 182.03886 164 ALA C N 1
ATOM 8923 C CA . ALA C 3 164 ? 86.71600 102.89100 140.37200 1.000 181.39293 164 ALA C CA 1
ATOM 8924 C C . ALA C 3 164 ? 86.67700 103.01800 138.85900 1.000 182.47501 164 ALA C C 1
ATOM 8925 O O . ALA C 3 164 ? 86.64100 104.13100 138.31600 1.000 185.02984 164 ALA C O 1
ATOM 8927 N N . LEU C 3 165 ? 86.61100 101.87800 138.16600 1.000 184.51704 165 LEU C N 1
ATOM 8928 C CA . LEU C 3 165 ? 86.53800 101.89700 136.71200 1.000 182.88934 165 LEU C CA 1
ATOM 8929 C C . LEU C 3 165 ? 85.38900 102.77800 136.25200 1.000 184.22661 165 LEU C C 1
ATOM 8930 O O . LEU C 3 165 ? 85.57600 103.68800 135.43400 1.000 186.11441 165 LEU C O 1
ATOM 8935 N N . HIS C 3 166 ? 84.20500 102.57000 136.83600 1.000 182.21244 166 HIS C N 1
ATOM 8936 C CA . HIS C 3 166 ? 83.04700 103.37200 136.46000 1.000 183.63691 166 HIS C CA 1
ATOM 8937 C C . HIS C 3 166 ? 83.34500 104.85200 136.63100 1.000 186.28927 166 HIS C C 1
ATOM 8938 O O . HIS C 3 166 ? 83.10100 105.65500 135.72100 1.000 186.94330 166 HIS C O 1
ATOM 8945 N N . TYR C 3 167 ? 83.92700 105.22300 137.77600 1.000 190.78126 167 TYR C N 1
ATOM 8946 C CA . TYR C 3 167 ? 84.30200 106.61400 137.99300 1.000 187.62299 167 TYR C CA 1
ATOM 8947 C C . TYR C 3 167 ? 85.19800 107.09300 136.86300 1.000 188.97207 167 TYR C C 1
ATOM 8948 O O . TYR C 3 167 ? 84.90600 108.09600 136.19800 1.000 193.17070 167 TYR C O 1
ATOM 8957 N N . LEU C 3 168 ? 86.26400 106.34000 136.58700 1.000 188.25934 168 LEU C N 1
ATOM 8958 C CA . LEU C 3 168 ? 87.15600 106.71300 135.50000 1.000 188.08025 168 LEU C CA 1
ATOM 8959 C C . LEU C 3 168 ? 86.41800 106.67500 134.17000 1.000 188.00602 168 LEU C C 1
ATOM 8960 O O . LEU C 3 168 ? 86.61900 107.54500 133.31400 1.000 189.29628 168 LEU C O 1
ATOM 8965 N N . CYS C 3 169 ? 85.51100 105.70500 134.00600 1.000 201.59935 169 CYS C N 1
ATOM 8966 C CA . CYS C 3 169 ? 84.73900 105.60800 132.77400 1.000 203.49223 169 CYS C CA 1
ATOM 8967 C C . CYS C 3 169 ? 83.88300 106.84200 132.53900 1.000 205.53769 169 CYS C C 1
ATOM 8968 O O . CYS C 3 169 ? 83.47200 107.09000 131.40000 1.000 205.14111 169 CYS C O 1
ATOM 8971 N N . THR C 3 170 ? 83.60300 107.62100 133.58500 1.000 218.87221 170 THR C N 1
ATOM 8972 C CA . THR C 3 170 ? 82.89600 108.88000 133.41400 1.000 218.27664 170 THR C CA 1
ATOM 8973 C C . THR C 3 170 ? 83.82000 110.08800 133.44400 1.000 219.07693 170 THR C C 1
ATOM 8974 O O . THR C 3 170 ? 83.43100 111.15700 132.96000 1.000 220.22687 170 THR C O 1
ATOM 8978 N N . SER C 3 171 ? 85.03800 109.93500 133.97600 1.000 243.50429 171 SER C N 1
ATOM 8979 C CA . SER C 3 171 ? 85.94200 111.07600 134.08900 1.000 243.66238 171 SER C CA 1
ATOM 8980 C C . SER C 3 171 ? 86.27500 111.66100 132.72400 1.000 246.01523 171 SER C C 1
ATOM 8981 O O . SER C 3 171 ? 86.34300 112.88800 132.57600 1.000 248.56870 171 SER C O 1
ATOM 8984 N N . SER C 3 172 ? 86.47200 110.80500 131.71800 1.000 262.79205 172 SER C N 1
ATOM 8985 C CA . SER C 3 172 ? 86.73200 111.29000 130.36700 1.000 263.42838 172 SER C CA 1
ATOM 8986 C C . SER C 3 172 ? 85.61000 112.19100 129.87000 1.000 264.22499 172 SER C C 1
ATOM 8987 O O . SER C 3 172 ? 85.86100 113.12100 129.09400 1.000 264.38146 172 SER C O 1
ATOM 8990 N N . SER C 3 173 ? 84.37100 111.93200 130.29500 1.000 275.36626 173 SER C N 1
ATOM 8991 C CA . SER C 3 173 ? 83.27400 112.82200 129.92800 1.000 275.25036 173 SER C CA 1
ATOM 8992 C C . SER C 3 173 ? 83.45200 114.19900 130.55400 1.000 275.56042 173 SER C C 1
ATOM 8993 O O . SER C 3 173 ? 83.21400 115.22100 129.90000 1.000 275.05967 173 SER C O 1
ATOM 8996 N N . SER C 3 174 ? 83.87100 114.24700 131.82100 1.000 281.98543 174 SER C N 1
ATOM 8997 C CA . SER C 3 174 ? 84.05600 115.53200 132.48800 1.000 280.95217 174 SER C CA 1
ATOM 8998 C C . SER C 3 174 ? 85.34700 116.20800 132.04200 1.000 281.41157 174 SER C C 1
ATOM 8999 O O . SER C 3 174 ? 85.39800 117.43700 131.91300 1.000 280.39172 174 SER C O 1
ATOM 9002 N N . SER C 3 175 ? 86.39800 115.42400 131.80100 1.000 295.83101 175 SER C N 1
ATOM 9003 C CA . SER C 3 175 ? 87.70900 115.96200 131.44000 1.000 295.24511 175 SER C CA 1
ATOM 9004 C C . SER C 3 175 ? 87.80200 116.19900 129.93000 1.000 295.40953 175 SER C C 1
ATOM 9005 O O . SER C 3 175 ? 88.64200 115.63900 129.22600 1.000 295.73875 175 SER C O 1
ATOM 9008 N N . ALA C 3 176 ? 86.90300 117.05300 129.43600 1.000 296.87581 176 ALA C N 1
ATOM 9009 C CA . ALA C 3 176 ? 86.90300 117.38300 128.01400 1.000 296.67700 176 ALA C CA 1
ATOM 9010 C C . ALA C 3 176 ? 88.13100 118.20500 127.64000 1.000 296.94697 176 ALA C C 1
ATOM 9011 O O . ALA C 3 176 ? 88.82100 117.89800 126.66100 1.000 296.14322 176 ALA C O 1
ATOM 9013 N N . PHE C 3 177 ? 88.42000 119.25500 128.40900 1.000 287.85382 177 PHE C N 1
ATOM 9014 C CA . PHE C 3 177 ? 89.56200 120.12600 128.14900 1.000 286.76384 177 PHE C CA 1
ATOM 9015 C C . PHE C 3 177 ? 90.73400 119.81900 129.07500 1.000 285.98626 177 PHE C C 1
ATOM 9016 O O . PHE C 3 177 ? 91.83800 119.51700 128.61100 1.000 284.93853 177 PHE C O 1
ATOM 9024 N N . ALA C 3 178 ? 90.51200 119.89300 130.38300 1.000 289.10950 178 ALA C N 1
ATOM 9025 C CA . ALA C 3 178 ? 91.55600 119.63800 131.35900 1.000 289.48997 178 ALA C CA 1
ATOM 9026 C C . ALA C 3 178 ? 91.78000 118.13900 131.53400 1.000 290.05672 178 ALA C C 1
ATOM 9027 O O . ALA C 3 178 ? 90.88000 117.33400 131.28200 1.000 290.31759 178 ALA C O 1
ATOM 9029 N N . PRO C 3 179 ? 92.97800 117.73600 131.95200 1.000 274.89087 179 PRO C N 1
ATOM 9030 C CA . PRO C 3 179 ? 93.21700 116.31600 132.23200 1.000 274.11151 179 PRO C CA 1
ATOM 9031 C C . PRO C 3 179 ? 92.38300 115.83000 133.40700 1.000 274.23512 179 PRO C C 1
ATOM 9032 O O . PRO C 3 179 ? 92.04300 116.58800 134.31900 1.000 273.73899 179 PRO C O 1
ATOM 9036 N N . ALA C 3 180 ? 92.05000 114.54200 133.37000 1.000 245.11441 180 ALA C N 1
ATOM 9037 C CA . ALA C 3 180 ? 91.21900 113.95500 134.40600 1.000 243.44951 180 ALA C CA 1
ATOM 9038 C C . ALA C 3 180 ? 91.96500 113.91600 135.74000 1.000 243.24092 180 ALA C C 1
ATOM 9039 O O . ALA C 3 180 ? 93.18400 113.72600 135.77500 1.000 242.38294 180 ALA C O 1
ATOM 9041 N N . PRO C 3 181 ? 91.25300 114.10200 136.85500 1.000 216.54739 181 PRO C N 1
ATOM 9042 C CA . PRO C 3 181 ? 91.90900 114.02400 138.15700 1.000 215.08038 181 PRO C CA 1
ATOM 9043 C C . PRO C 3 181 ? 92.40400 112.61500 138.42700 1.000 214.87092 181 PRO C C 1
ATOM 9044 O O . PRO C 3 181 ? 91.80300 111.63100 137.96200 1.000 214.58583 181 PRO C O 1
ATOM 9048 N N . PRO C 3 182 ? 93.49700 112.46700 139.17200 1.000 194.92796 182 PRO C N 1
ATOM 9049 C CA . PRO C 3 182 ? 94.03600 111.12500 139.42000 1.000 193.54556 182 PRO C CA 1
ATOM 9050 C C . PRO C 3 182 ? 93.19700 110.35900 140.43100 1.000 192.67500 182 PRO C C 1
ATOM 9051 O O . PRO C 3 182 ? 92.87800 110.86000 141.51100 1.000 192.94134 182 PRO C O 1
ATOM 9055 N N . VAL C 3 183 ? 92.84000 109.13200 140.06400 1.000 171.35355 183 VAL C N 1
ATOM 9056 C CA . VAL C 3 183 ? 92.10500 108.22300 140.93700 1.000 171.32228 183 VAL C CA 1
ATOM 9057 C C . VAL C 3 183 ? 92.84900 106.89700 140.96300 1.000 170.95870 183 VAL C C 1
ATOM 9058 O O . VAL C 3 183 ? 93.17000 106.34200 139.90700 1.000 171.54379 183 VAL C O 1
ATOM 9062 N N . LEU C 3 184 ? 93.12700 106.39000 142.16200 1.000 162.26892 184 LEU C N 1
ATOM 9063 C CA . LEU C 3 184 ? 93.90700 105.16900 142.31800 1.000 160.74148 184 LEU C CA 1
ATOM 9064 C C . LEU C 3 184 ? 93.09700 104.13900 143.08800 1.000 160.25722 184 LEU C C 1
ATOM 9065 O O . LEU C 3 184 ? 92.52500 104.45400 144.13500 1.000 160.83802 184 LEU C O 1
ATOM 9070 N N . CYS C 3 185 ? 93.05000 102.91500 142.57300 1.000 156.38556 185 CYS C N 1
ATOM 9071 C CA . CYS C 3 185 ? 92.38300 101.80400 143.23300 1.000 151.85413 185 CYS C CA 1
ATOM 9072 C C . CYS C 3 185 ? 93.41400 100.75200 143.61600 1.000 152.12968 185 CYS C C 1
ATOM 9073 O O . CYS C 3 185 ? 94.34800 100.48100 142.85400 1.000 159.12874 185 CYS C O 1
ATOM 9075 N N . VAL C 3 186 ? 93.24800 100.16500 144.79900 1.000 153.00783 186 VAL C N 1
ATOM 9076 C CA . VAL C 3 186 ? 94.19000 99.18500 145.32000 1.000 158.08706 186 VAL C CA 1
ATOM 9077 C C . VAL C 3 186 ? 93.57500 97.79200 145.40800 1.000 161.58463 186 VAL C C 1
ATOM 9078 O O . VAL C 3 186 ? 94.26100 96.79800 145.16400 1.000 162.80288 186 VAL C O 1
ATOM 9082 N N . THR C 3 187 ? 92.30000 97.69500 145.80200 1.000 181.68590 187 THR C N 1
ATOM 9083 C CA . THR C 3 187 ? 91.54200 96.44300 145.86000 1.000 180.79810 187 THR C CA 1
ATOM 9084 C C . THR C 3 187 ? 92.12300 95.46600 146.87900 1.000 174.02980 187 THR C C 1
ATOM 9085 O O . THR C 3 187 ? 91.53200 94.41200 147.13600 1.000 176.63304 187 THR C O 1
ATOM 9089 N N . PHE C 3 188 ? 93.27700 95.81600 147.45400 1.000 162.28940 188 PHE C N 1
ATOM 9090 C CA . PHE C 3 188 ? 93.93400 95.13000 148.56400 1.000 166.07895 188 PHE C CA 1
ATOM 9091 C C . PHE C 3 188 ? 93.82200 93.60900 148.47800 1.000 165.97512 188 PHE C C 1
ATOM 9092 O O . PHE C 3 188 ? 93.57900 92.94000 149.48700 1.000 161.63391 188 PHE C O 1
ATOM 9100 N N . GLY C 3 189 ? 93.97400 93.05200 147.27900 1.000 174.46710 189 GLY C N 1
ATOM 9101 C CA . GLY C 3 189 ? 93.91700 91.61100 147.12200 1.000 173.08275 189 GLY C CA 1
ATOM 9102 C C . GLY C 3 189 ? 92.53400 91.11500 146.75900 1.000 173.00774 189 GLY C C 1
ATOM 9103 O O . GLY C 3 189 ? 91.63600 91.09700 147.60600 1.000 175.84341 189 GLY C O 1
ATOM 9104 N N . SER C 3 190 ? 92.34500 90.70600 145.51000 1.000 168.11790 190 SER C N 1
ATOM 9105 C CA . SER C 3 190 ? 91.03700 90.28100 145.03700 1.000 168.71580 190 SER C CA 1
ATOM 9106 C C . SER C 3 190 ? 91.22700 89.21500 143.97100 1.000 172.67366 190 SER C C 1
ATOM 9107 O O . SER C 3 190 ? 92.27600 89.16500 143.31800 1.000 169.83324 190 SER C O 1
ATOM 9110 N N . PRO C 3 191 ? 90.23700 88.34800 143.77200 1.000 180.81871 191 PRO C N 1
ATOM 9111 C CA . PRO C 3 191 ? 90.31600 87.38000 142.67400 1.000 179.22707 191 PRO C CA 1
ATOM 9112 C C . PRO C 3 191 ? 90.23900 88.07100 141.32100 1.000 180.10990 191 PRO C C 1
ATOM 9113 O O . PRO C 3 191 ? 89.82400 89.22600 141.20000 1.000 183.08759 191 PRO C O 1
ATOM 9117 N N . LEU C 3 192 ? 90.66500 87.33800 140.29400 1.000 176.27297 192 LEU C N 1
ATOM 9118 C CA . LEU C 3 192 ? 90.69600 87.88200 138.94300 1.000 178.52598 192 LEU C CA 1
ATOM 9119 C C . LEU C 3 192 ? 89.30300 88.31600 138.50300 1.000 178.12354 192 LEU C C 1
ATOM 9120 O O . LEU C 3 192 ? 88.31700 87.60200 138.70300 1.000 180.32502 192 LEU C O 1
ATOM 9125 N N . LEU C 3 193 ? 89.22800 89.50100 137.89800 1.000 180.62093 193 LEU C N 1
ATOM 9126 C CA . LEU C 3 193 ? 87.96000 90.11200 137.51800 1.000 183.06783 193 LEU C CA 1
ATOM 9127 C C . LEU C 3 193 ? 87.61300 89.89600 136.05100 1.000 187.54207 193 LEU C C 1
ATOM 9128 O O . LEU C 3 193 ? 86.53900 89.37200 135.74000 1.000 191.72744 193 LEU C O 1
ATOM 9133 N N . GLY C 3 194 ? 88.49900 90.28800 135.14000 1.000 187.95642 194 GLY C N 1
ATOM 9134 C CA . GLY C 3 194 ? 88.21300 90.18200 133.72400 1.000 186.89122 194 GLY C CA 1
ATOM 9135 C C . GLY C 3 194 ? 89.19800 89.32000 132.96400 1.000 186.39231 194 GLY C C 1
ATOM 9136 O O . GLY C 3 194 ? 90.25700 88.96100 133.48800 1.000 189.70160 194 GLY C O 1
ATOM 9137 N N . ASN C 3 195 ? 88.85900 88.98300 131.72400 1.000 183.35307 195 ASN C N 1
ATOM 9138 C CA . ASN C 3 195 ? 89.71400 88.15200 130.88800 1.000 184.81100 195 ASN C CA 1
ATOM 9139 C C . ASN C 3 195 ? 90.77500 89.02300 130.21800 1.000 184.92350 195 ASN C C 1
ATOM 9140 O O . ASN C 3 195 ? 90.95500 90.19700 130.55300 1.000 184.56978 195 ASN C O 1
ATOM 9145 N N . GLN C 3 196 ? 91.50000 88.44600 129.25600 1.000 185.68373 196 GLN C N 1
ATOM 9146 C CA . GLN C 3 196 ? 92.53400 89.20200 128.55700 1.000 186.95895 196 GLN C CA 1
ATOM 9147 C C . GLN C 3 196 ? 91.94000 90.33300 127.72600 1.000 189.29232 196 GLN C C 1
ATOM 9148 O O . GLN C 3 196 ? 92.62600 91.32400 127.44900 1.000 191.52917 196 GLN C O 1
ATOM 9154 N N . ALA C 3 197 ? 90.67400 90.20600 127.31800 1.000 186.06825 197 ALA C N 1
ATOM 9155 C CA . ALA C 3 197 ? 90.03100 91.27700 126.56400 1.000 186.69779 197 ALA C CA 1
ATOM 9156 C C . ALA C 3 197 ? 89.91000 92.54400 127.40000 1.000 189.37972 197 ALA C C 1
ATOM 9157 O O . ALA C 3 197 ? 90.17500 93.64800 126.91000 1.000 190.08613 197 ALA C O 1
ATOM 9159 N N . LEU C 3 198 ? 89.51400 92.40400 128.66800 1.000 186.29173 198 LEU C N 1
ATOM 9160 C CA . LEU C 3 198 ? 89.41600 93.56800 129.54400 1.000 184.53659 198 LEU C CA 1
ATOM 9161 C C . LEU C 3 198 ? 90.78300 94.19500 129.78300 1.000 185.43904 198 LEU C C 1
ATOM 9162 O O . LEU C 3 198 ? 90.91200 95.42500 129.80500 1.000 184.41683 198 LEU C O 1
ATOM 9167 N N . SER C 3 199 ? 91.81400 93.36700 129.97100 1.000 189.29672 199 SER C N 1
ATOM 9168 C CA . SER C 3 199 ? 93.16000 93.89600 130.16300 1.000 187.62341 199 SER C CA 1
ATOM 9169 C C . SER C 3 199 ? 93.63300 94.65800 128.93100 1.000 189.61524 199 SER C C 1
ATOM 9170 O O . SER C 3 199 ? 94.22600 95.73700 129.04900 1.000 192.98663 199 SER C O 1
ATOM 9173 N N . ARG C 3 200 ? 93.37400 94.11400 127.73800 1.000 190.91683 200 ARG C N 1
ATOM 9174 C CA . ARG C 3 200 ? 93.74900 94.81100 126.51200 1.000 190.09078 200 ARG C CA 1
ATOM 9175 C C . ARG C 3 200 ? 92.98300 96.11900 126.36400 1.000 190.70881 200 ARG C C 1
ATOM 9176 O O . ARG C 3 200 ? 93.54900 97.13300 125.93700 1.000 191.29541 200 ARG C O 1
ATOM 9184 N N . ALA C 3 201 ? 91.69100 96.11500 126.70300 1.000 181.82822 201 ALA C N 1
ATOM 9185 C CA . ALA C 3 201 ? 90.90100 97.33900 126.62100 1.000 182.00107 201 ALA C CA 1
ATOM 9186 C C . ALA C 3 201 ? 91.42900 98.40300 127.57500 1.000 183.73243 201 ALA C C 1
ATOM 9187 O O . ALA C 3 201 ? 91.51000 99.58400 127.21600 1.000 184.30862 201 ALA C O 1
ATOM 9189 N N . ILE C 3 202 ? 91.78700 98.00500 128.79700 1.000 178.23814 202 ILE C N 1
ATOM 9190 C CA . ILE C 3 202 ? 92.33800 98.95600 129.75700 1.000 176.11900 202 ILE C CA 1
ATOM 9191 C C . ILE C 3 202 ? 93.68300 99.48800 129.27700 1.000 176.53843 202 ILE C C 1
ATOM 9192 O O . ILE C 3 202 ? 93.95700 100.69100 129.36700 1.000 176.07396 202 ILE C O 1
ATOM 9197 N N . LEU C 3 203 ? 94.54100 98.60600 128.75700 1.000 183.01388 203 LEU C N 1
ATOM 9198 C CA . LEU C 3 203 ? 95.86100 99.03300 128.30100 1.000 181.47835 203 LEU C CA 1
ATOM 9199 C C . LEU C 3 203 ? 95.76400 99.98100 127.11200 1.000 181.85009 203 LEU C C 1
ATOM 9200 O O . LEU C 3 203 ? 96.52500 100.95200 127.02400 1.000 181.21819 203 LEU C O 1
ATOM 9205 N N . ARG C 3 204 ? 94.84000 99.71700 126.18500 1.000 186.80636 204 ARG C N 1
ATOM 9206 C CA . ARG C 3 204 ? 94.70300 100.56400 125.00500 1.000 185.58909 204 ARG C CA 1
ATOM 9207 C C . ARG C 3 204 ? 94.21000 101.96400 125.34700 1.000 185.28029 204 ARG C C 1
ATOM 9208 O O . ARG C 3 204 ? 94.37800 102.88100 124.53600 1.000 184.31847 204 ARG C O 1
ATOM 9216 N N . GLU C 3 205 ? 93.61200 102.15000 126.52000 1.000 193.67267 205 GLU C N 1
ATOM 9217 C CA . GLU C 3 205 ? 93.12500 103.45200 126.95300 1.000 195.67741 205 GLU C CA 1
ATOM 9218 C C . GLU C 3 205 ? 94.13900 104.21600 127.79400 1.000 196.88256 205 GLU C C 1
ATOM 9219 O O . GLU C 3 205 ? 93.80700 105.29100 128.30500 1.000 195.03802 205 GLU C O 1
ATOM 9225 N N . ARG C 3 206 ? 95.35700 103.69200 127.94300 1.000 198.18150 206 ARG C N 1
ATOM 9226 C CA . ARG C 3 206 ? 96.37200 104.27600 128.82100 1.000 196.98114 206 ARG C CA 1
ATOM 9227 C C . ARG C 3 206 ? 95.82000 104.44700 130.23400 1.000 195.97002 206 ARG C C 1
ATOM 9228 O O . ARG C 3 206 ? 95.99900 105.47800 130.88500 1.000 195.77234 206 ARG C O 1
ATOM 9236 N N . TRP C 3 207 ? 95.13600 103.40300 130.70800 1.000 187.88807 207 TRP C N 1
ATOM 9237 C CA . TRP C 3 207 ? 94.39900 103.48100 131.96100 1.000 187.26448 207 TRP C CA 1
ATOM 9238 C C . TRP C 3 207 ? 94.81600 102.40500 132.95800 1.000 187.57501 207 TRP C C 1
ATOM 9239 O O . TRP C 3 207 ? 94.15300 102.25300 133.99200 1.000 187.47082 207 TRP C O 1
ATOM 9250 N N . ALA C 3 208 ? 95.88500 101.65700 132.68600 1.000 175.81278 208 ALA C N 1
ATOM 9251 C CA . ALA C 3 208 ? 96.31900 100.57700 133.56100 1.000 176.96930 208 ALA C CA 1
ATOM 9252 C C . ALA C 3 208 ? 97.16500 101.05200 134.73400 1.000 175.17020 208 ALA C C 1
ATOM 9253 O O . ALA C 3 208 ? 97.41200 100.26600 135.65500 1.000 171.29273 208 ALA C O 1
ATOM 9255 N N . GLY C 3 209 ? 97.61200 102.30400 134.72700 1.000 166.34898 209 GLY C N 1
ATOM 9256 C CA . GLY C 3 209 ? 98.42100 102.82600 135.80700 1.000 164.28634 209 GLY C CA 1
ATOM 9257 C C . GLY C 3 209 ? 97.66200 103.27900 137.03100 1.000 166.91721 209 GLY C C 1
ATOM 9258 O O . GLY C 3 209 ? 98.28000 103.71300 138.00600 1.000 170.47036 209 GLY C O 1
ATOM 9259 N N . ASN C 3 210 ? 96.33400 103.19000 137.01000 1.000 159.44262 210 ASN C N 1
ATOM 9260 C CA . ASN C 3 210 ? 95.49900 103.61900 138.12300 1.000 154.35438 210 ASN C CA 1
ATOM 9261 C C . ASN C 3 210 ? 95.04500 102.46000 139.00100 1.000 154.99259 210 ASN C C 1
ATOM 9262 O O . ASN C 3 210 ? 94.20600 102.65900 139.88600 1.000 157.41991 210 ASN C O 1
ATOM 9267 N N . PHE C 3 211 ? 95.57500 101.25900 138.78200 1.000 151.63175 211 PHE C N 1
ATOM 9268 C CA . PHE C 3 211 ? 95.17000 100.07900 139.53100 1.000 153.54932 211 PHE C CA 1
ATOM 9269 C C . PHE C 3 211 ? 96.39000 99.37300 140.10000 1.000 154.97984 211 PHE C C 1
ATOM 9270 O O . PHE C 3 211 ? 97.42000 99.25200 139.43000 1.000 159.90890 211 PHE C O 1
ATOM 9278 N N . CYS C 3 212 ? 96.26200 98.90900 141.34000 1.000 152.67256 212 CYS C N 1
ATOM 9279 C CA . CYS C 3 212 ? 97.29400 98.12700 142.00300 1.000 153.29563 212 CYS C CA 1
ATOM 9280 C C . CYS C 3 212 ? 96.65600 96.88700 142.61200 1.000 154.11016 212 CYS C C 1
ATOM 9281 O O . CYS C 3 212 ? 95.43400 96.79600 142.74400 1.000 160.67173 212 CYS C O 1
ATOM 9284 N N . HIS C 3 213 ? 97.49800 95.91800 142.96600 1.000 145.41238 213 HIS C N 1
ATOM 9285 C CA . HIS C 3 213 ? 97.03000 94.67500 143.57300 1.000 142.20339 213 HIS C CA 1
ATOM 9286 C C . HIS C 3 213 ? 98.09700 94.16100 144.52500 1.000 148.02112 213 HIS C C 1
ATOM 9287 O O . HIS C 3 213 ? 99.24700 93.96700 144.12000 1.000 159.02207 213 HIS C O 1
ATOM 9294 N N . VAL C 3 214 ? 97.71700 93.94200 145.78000 1.000 141.65151 214 VAL C N 1
ATOM 9295 C CA . VAL C 3 214 ? 98.61200 93.39800 146.79600 1.000 148.58541 214 VAL C CA 1
ATOM 9296 C C . VAL C 3 214 ? 98.14400 91.98900 147.13200 1.000 148.30085 214 VAL C C 1
ATOM 9297 O O . VAL C 3 214 ? 97.02900 91.79900 147.63300 1.000 148.84364 214 VAL C O 1
ATOM 9301 N N . VAL C 3 215 ? 98.99500 91.00100 146.86900 1.000 147.56445 215 VAL C N 1
ATOM 9302 C CA . VAL C 3 215 ? 98.65700 89.59300 147.04000 1.000 139.73568 215 VAL C CA 1
ATOM 9303 C C . VAL C 3 215 ? 99.63000 88.97700 148.03500 1.000 143.41374 215 VAL C C 1
ATOM 9304 O O . VAL C 3 215 ? 100.84800 89.15000 147.90900 1.000 153.34168 215 VAL C O 1
ATOM 9308 N N . SER C 3 216 ? 99.09200 88.26200 149.02100 1.000 157.54191 216 SER C N 1
ATOM 9309 C CA . SER C 3 216 ? 99.92700 87.58400 149.99900 1.000 162.46270 216 SER C CA 1
ATOM 9310 C C . SER C 3 216 ? 100.65200 86.40300 149.36000 1.000 167.23126 216 SER C C 1
ATOM 9311 O O . SER C 3 216 ? 100.25200 85.88100 148.31500 1.000 169.84397 216 SER C O 1
ATOM 9314 N N . GLN C 3 217 ? 101.74300 85.98700 150.00600 1.000 190.16514 217 GLN C N 1
ATOM 9315 C CA . GLN C 3 217 ? 102.56500 84.90900 149.46400 1.000 191.48069 217 GLN C CA 1
ATOM 9316 C C . GLN C 3 217 ? 101.80200 83.59000 149.42800 1.000 192.49394 217 GLN C C 1
ATOM 9317 O O . GLN C 3 217 ? 101.86700 82.84800 148.44100 1.000 193.15047 217 GLN C O 1
ATOM 9323 N N . HIS C 3 218 ? 101.06900 83.28000 150.49800 1.000 193.61270 218 HIS C N 1
ATOM 9324 C CA . HIS C 3 218 ? 100.38600 81.99900 150.63400 1.000 195.15195 218 HIS C CA 1
ATOM 9325 C C . HIS C 3 218 ? 98.86700 82.14400 150.61800 1.000 196.89181 218 HIS C C 1
ATOM 9326 O O . HIS C 3 218 ? 98.15000 81.27100 151.11500 1.000 197.33085 218 HIS C O 1
ATOM 9333 N N . ASP C 3 219 ? 98.36100 83.23500 150.05200 1.000 197.52681 219 ASP C N 1
ATOM 9334 C CA . ASP C 3 219 ? 96.92300 83.42300 149.94400 1.000 194.64792 219 ASP C CA 1
ATOM 9335 C C . ASP C 3 219 ? 96.35300 82.53900 148.84100 1.000 197.91574 219 ASP C C 1
ATOM 9336 O O . ASP C 3 219 ? 97.00200 82.27900 147.82400 1.000 201.20918 219 ASP C O 1
ATOM 9341 N N . VAL C 3 220 ? 95.12200 82.07500 149.05300 1.000 191.66411 220 VAL C N 1
ATOM 9342 C CA . VAL C 3 220 ? 94.48400 81.13700 148.13500 1.000 191.87959 220 VAL C CA 1
ATOM 9343 C C . VAL C 3 220 ? 93.45500 81.86300 147.27800 1.000 188.99856 220 VAL C C 1
ATOM 9344 O O . VAL C 3 220 ? 93.25400 81.52000 146.10800 1.000 183.54739 220 VAL C O 1
ATOM 9348 N N . VAL C 3 221 ? 92.79600 82.87100 147.85700 1.000 179.22296 221 VAL C N 1
ATOM 9349 C CA . VAL C 3 221 ? 91.73400 83.57800 147.13500 1.000 174.73094 221 VAL C CA 1
ATOM 9350 C C . VAL C 3 221 ? 92.23000 84.21800 145.84200 1.000 174.44108 221 VAL C C 1
ATOM 9351 O O . VAL C 3 221 ? 91.58000 84.03000 144.80000 1.000 176.38412 221 VAL C O 1
ATOM 9355 N N . PRO C 3 222 ? 93.33500 84.97500 145.82300 1.000 175.09195 222 PRO C N 1
ATOM 9356 C CA . PRO C 3 222 ? 93.74800 85.61500 144.56200 1.000 176.93960 222 PRO C CA 1
ATOM 9357 C C . PRO C 3 222 ? 94.10600 84.63800 143.45500 1.000 177.33050 222 PRO C C 1
ATOM 9358 O O . PRO C 3 222 ? 94.04100 85.01500 142.27800 1.000 181.48258 222 PRO C O 1
ATOM 9362 N N . ARG C 3 223 ? 94.47800 83.40100 143.78300 1.000 183.51211 223 ARG C N 1
ATOM 9363 C CA . ARG C 3 223 ? 94.94200 82.45000 142.78300 1.000 187.46321 223 ARG C CA 1
ATOM 9364 C C . ARG C 3 223 ? 94.00200 81.27300 142.56600 1.000 190.14717 223 ARG C C 1
ATOM 9365 O O . ARG C 3 223 ? 94.27600 80.44000 141.69400 1.000 190.12586 223 ARG C O 1
ATOM 9373 N N . LEU C 3 224 ? 92.90800 81.17200 143.32400 1.000 201.30945 224 LEU C N 1
ATOM 9374 C CA . LEU C 3 224 ? 92.01900 80.02500 143.16400 1.000 200.88264 224 LEU C CA 1
ATOM 9375 C C . LEU C 3 224 ? 91.20800 80.10900 141.87800 1.000 200.00819 224 LEU C C 1
ATOM 9376 O O . LEU C 3 224 ? 90.71500 79.08500 141.39200 1.000 199.70830 224 LEU C O 1
ATOM 9381 N N . LEU C 3 225 ? 91.06100 81.30800 141.31100 1.000 198.39337 225 LEU C N 1
ATOM 9382 C CA . LEU C 3 225 ? 90.32300 81.46400 140.06400 1.000 196.48730 225 LEU C CA 1
ATOM 9383 C C . LEU C 3 225 ? 91.07000 80.90400 138.86100 1.000 198.79589 225 LEU C C 1
ATOM 9384 O O . LEU C 3 225 ? 90.48300 80.81400 137.77700 1.000 198.90699 225 LEU C O 1
ATOM 9386 N N . PHE C 3 226 ? 92.34300 80.53100 139.02300 1.000 186.87452 226 PHE C N 1
ATOM 9387 C CA . PHE C 3 226 ? 93.10900 79.98800 137.90600 1.000 186.57911 226 PHE C CA 1
ATOM 9388 C C . PHE C 3 226 ? 92.57800 78.63100 137.46200 1.000 187.87789 226 PHE C C 1
ATOM 9389 O O . PHE C 3 226 ? 92.74800 78.25100 136.29800 1.000 189.18994 226 PHE C O 1
ATOM 9397 N N . CYS C 3 227 ? 91.94100 77.89100 138.36600 1.000 210.79806 227 CYS C N 1
ATOM 9398 C CA . CYS C 3 227 ? 91.39900 76.58600 138.03400 1.000 212.07665 227 CYS C CA 1
ATOM 9399 C C . CYS C 3 227 ? 90.19000 76.73000 137.11000 1.000 214.12332 227 CYS C C 1
ATOM 9400 O O . CYS C 3 227 ? 89.57800 77.79800 137.03500 1.000 216.38066 227 CYS C O 1
ATOM 9403 N N . PRO C 3 228 ? 89.83800 75.66900 136.37900 1.000 217.21370 228 PRO C N 1
ATOM 9404 C CA . PRO C 3 228 ? 88.65300 75.73500 135.51400 1.000 215.83906 228 PRO C CA 1
ATOM 9405 C C . PRO C 3 228 ? 87.38800 76.00100 136.31500 1.000 216.39244 228 PRO C C 1
ATOM 9406 O O . PRO C 3 228 ? 87.26700 75.61000 137.47900 1.000 216.99176 228 PRO C O 1
ATOM 9410 N N . LEU C 3 229 ? 86.43800 76.68300 135.66800 1.000 217.32149 229 LEU C N 1
ATOM 9411 C CA . LEU C 3 229 ? 85.22900 77.12900 136.35600 1.000 218.31215 229 LEU C CA 1
ATOM 9412 C C . LEU C 3 229 ? 84.41000 75.96300 136.89500 1.000 218.98691 229 LEU C C 1
ATOM 9413 O O . LEU C 3 229 ? 83.69200 76.11900 137.88900 1.000 219.32507 229 LEU C O 1
ATOM 9418 N N . ASN C 3 230 ? 84.50000 74.79200 136.26100 1.000 228.76646 230 ASN C N 1
ATOM 9419 C CA . ASN C 3 230 ? 83.72000 73.64600 136.71600 1.000 228.95881 230 ASN C CA 1
ATOM 9420 C C . ASN C 3 230 ? 84.17600 73.15500 138.08500 1.000 226.95470 230 ASN C C 1
ATOM 9421 O O . ASN C 3 230 ? 83.37400 72.59200 138.83800 1.000 225.01183 230 ASN C O 1
ATOM 9426 N N . VAL C 3 231 ? 85.45000 73.35600 138.42400 1.000 222.85942 231 VAL C N 1
ATOM 9427 C CA . VAL C 3 231 ? 86.01000 72.86500 139.67800 1.000 223.45585 231 VAL C CA 1
ATOM 9428 C C . VAL C 3 231 ? 86.24200 73.99400 140.68200 1.000 224.08303 231 VAL C C 1
ATOM 9429 O O . VAL C 3 231 ? 86.81200 73.76000 141.75300 1.000 223.05643 231 VAL C O 1
ATOM 9433 N N . ILE C 3 232 ? 85.78900 75.20500 140.37400 1.000 227.29415 232 ILE C N 1
ATOM 9434 C CA . ILE C 3 232 ? 86.06200 76.34800 141.25500 1.000 226.05282 232 ILE C CA 1
ATOM 9435 C C . ILE C 3 232 ? 85.32900 76.16200 142.57800 1.000 226.50426 232 ILE C C 1
ATOM 9436 O O . ILE C 3 232 ? 84.09700 75.96700 142.58500 1.000 228.29371 232 ILE C O 1
ATOM 9441 N N . PRO C 3 233 ? 86.02200 76.20600 143.71700 1.000 235.94112 233 PRO C N 1
ATOM 9442 C CA . PRO C 3 233 ? 85.33500 76.13600 145.01300 1.000 236.23399 233 PRO C CA 1
ATOM 9443 C C . PRO C 3 233 ? 84.68800 77.45700 145.39900 1.000 238.12744 233 PRO C C 1
ATOM 9444 O O . PRO C 3 233 ? 85.31000 78.28200 146.07600 1.000 240.50005 233 PRO C O 1
ATOM 9448 N N . VAL C 3 234 ? 83.44800 77.67500 144.95500 1.000 245.57881 234 VAL C N 1
ATOM 9449 C CA . VAL C 3 234 ? 82.73000 78.90200 145.29900 1.000 246.34190 234 VAL C CA 1
ATOM 9450 C C . VAL C 3 234 ? 82.57800 79.02800 146.81000 1.000 247.84638 234 VAL C C 1
ATOM 9451 O O . VAL C 3 234 ? 82.65000 80.13100 147.37000 1.000 249.33669 234 VAL C O 1
ATOM 9455 N N . HIS C 3 235 ? 82.36100 77.89800 147.48900 1.000 254.64785 235 HIS C N 1
ATOM 9456 C CA . HIS C 3 235 ? 82.08000 77.92100 148.92100 1.000 254.76273 235 HIS C CA 1
ATOM 9457 C C . HIS C 3 235 ? 83.24200 78.50300 149.71400 1.000 253.79628 235 HIS C C 1
ATOM 9458 O O . HIS C 3 235 ? 83.03300 79.29700 150.63700 1.000 253.23397 235 HIS C O 1
ATOM 9465 N N . ILE C 3 236 ? 84.47600 78.12400 149.37600 1.000 238.59102 236 ILE C N 1
ATOM 9466 C CA . ILE C 3 236 ? 85.62000 78.57300 150.16600 1.000 236.56651 236 ILE C CA 1
ATOM 9467 C C . ILE C 3 236 ? 85.82800 80.07600 149.99700 1.000 236.37723 236 ILE C C 1
ATOM 9468 O O . ILE C 3 236 ? 86.14900 80.78500 150.95700 1.000 237.70116 236 ILE C O 1
ATOM 9473 N N . VAL C 3 237 ? 85.60100 80.59300 148.78700 1.000 233.85528 237 VAL C N 1
ATOM 9474 C CA . VAL C 3 237 ? 85.77300 82.02500 148.54600 1.000 234.07038 237 VAL C CA 1
ATOM 9475 C C . VAL C 3 237 ? 84.68200 82.81800 149.25700 1.000 234.75902 237 VAL C C 1
ATOM 9476 O O . VAL C 3 237 ? 84.94800 83.84400 149.90300 1.000 233.66913 237 VAL C O 1
ATOM 9480 N N . VAL C 3 238 ? 83.43200 82.35700 149.14500 1.000 251.22114 238 VAL C N 1
ATOM 9481 C CA . VAL C 3 238 ? 82.33600 83.07800 149.78500 1.000 251.19121 238 VAL C CA 1
ATOM 9482 C C . VAL C 3 238 ? 82.48600 83.03300 151.30200 1.000 251.35495 238 VAL C C 1
ATOM 9483 O O . VAL C 3 238 ? 82.19500 84.01300 151.99700 1.000 252.56455 238 VAL C O 1
ATOM 9487 N N . GLY C 3 239 ? 82.99000 81.91800 151.83800 1.000 246.15423 239 GLY C N 1
ATOM 9488 C CA . GLY C 3 239 ? 83.23500 81.84400 153.26500 1.000 246.22603 239 GLY C CA 1
ATOM 9489 C C . GLY C 3 239 ? 84.41500 82.68000 153.71300 1.000 245.07288 239 GLY C C 1
ATOM 9490 O O . GLY C 3 239 ? 84.42400 83.19000 154.83500 1.000 242.89627 239 GLY C O 1
ATOM 9491 N N . MET C 3 240 ? 85.42900 82.82300 152.85600 1.000 236.69377 240 MET C N 1
ATOM 9492 C CA . MET C 3 240 ? 86.53300 83.72000 153.17600 1.000 235.35539 240 MET C CA 1
ATOM 9493 C C . MET C 3 240 ? 86.05800 85.16400 153.24900 1.000 233.84936 240 MET C C 1
ATOM 9494 O O . MET C 3 240 ? 86.48500 85.92000 154.12900 1.000 233.76203 240 MET C O 1
ATOM 9499 N N . GLN C 3 241 ? 85.18000 85.56700 152.32800 1.000 230.66481 241 GLN C N 1
ATOM 9500 C CA . GLN C 3 241 ? 84.58800 86.89900 152.43700 1.000 231.88828 241 GLN C CA 1
ATOM 9501 C C . GLN C 3 241 ? 83.71100 87.01300 153.68000 1.000 233.80286 241 GLN C C 1
ATOM 9502 O O . GLN C 3 241 ? 83.70800 88.05100 154.35200 1.000 234.32523 241 GLN C O 1
ATOM 9508 N N . LEU C 3 242 ? 82.95900 85.95500 153.99800 1.000 249.79704 242 LEU C N 1
ATOM 9509 C CA . LEU C 3 242 ? 82.10800 85.96000 155.18500 1.000 249.55601 242 LEU C CA 1
ATOM 9510 C C . LEU C 3 242 ? 82.92600 86.05800 156.46800 1.000 248.97218 242 LEU C C 1
ATOM 9511 O O . LEU C 3 242 ? 82.44600 86.59800 157.47100 1.000 249.59616 242 LEU C O 1
ATOM 9516 N N . HIS C 3 243 ? 84.15900 85.54600 156.45500 1.000 237.71577 243 HIS C N 1
ATOM 9517 C CA . HIS C 3 243 ? 84.96300 85.50500 157.67200 1.000 237.90493 243 HIS C CA 1
ATOM 9518 C C . HIS C 3 243 ? 85.29200 86.90200 158.18300 1.000 237.77317 243 HIS C C 1
ATOM 9519 O O . HIS C 3 243 ? 85.44200 87.09600 159.39400 1.000 235.69240 243 HIS C O 1
ATOM 9526 N N . GLN C 3 244 ? 85.40700 87.88200 157.28400 1.000 243.73923 244 GLN C N 1
ATOM 9527 C CA . GLN C 3 244 ? 85.68800 89.24900 157.70500 1.000 243.18359 244 GLN C CA 1
ATOM 9528 C C . GLN C 3 244 ? 84.53500 89.86300 158.49000 1.000 243.47165 244 GLN C C 1
ATOM 9529 O O . GLN C 3 244 ? 84.75300 90.82400 159.23400 1.000 243.42210 244 GLN C O 1
ATOM 9535 N N . LEU C 3 245 ? 83.32300 89.33600 158.33900 1.000 261.38080 245 LEU C N 1
ATOM 9536 C CA . LEU C 3 245 ? 82.19100 89.84200 159.09500 1.000 262.12825 245 LEU C CA 1
ATOM 9537 C C . LEU C 3 245 ? 82.33700 89.48400 160.57400 1.000 261.12444 245 LEU C C 1
ATOM 9538 O O . LEU C 3 245 ? 82.91300 88.44700 160.91600 1.000 259.93304 245 LEU C O 1
ATOM 9543 N N . PRO C 3 246 ? 81.83100 90.33000 161.47100 1.000 260.33364 246 PRO C N 1
ATOM 9544 C CA . PRO C 3 246 ? 81.88300 90.00100 162.90000 1.000 259.77755 246 PRO C CA 1
ATOM 9545 C C . PRO C 3 246 ? 81.04100 88.77500 163.21700 1.000 259.46945 246 PRO C C 1
ATOM 9546 O O . PRO C 3 246 ? 80.04200 88.48800 162.55300 1.000 258.88732 246 PRO C O 1
ATOM 9550 N N . VAL C 3 247 ? 81.46200 88.04600 164.24600 1.000 250.48146 247 VAL C N 1
ATOM 9551 C CA . VAL C 3 247 ? 80.76900 86.83500 164.66600 1.000 250.48918 247 VAL C CA 1
ATOM 9552 C C . VAL C 3 247 ? 79.38700 87.17200 165.21300 1.000 249.27886 247 VAL C C 1
ATOM 9553 O O . VAL C 3 247 ? 78.37700 86.65600 164.73400 1.000 248.20666 247 VAL C O 1
ATOM 9557 N N . VAL C 3 255 ? 72.79600 79.80000 157.48400 1.000 324.15160 255 VAL C N 1
ATOM 9558 C CA . VAL C 3 255 ? 73.64400 79.86400 156.30100 1.000 324.40669 255 VAL C CA 1
ATOM 9559 C C . VAL C 3 255 ? 75.10600 80.00000 156.71100 1.000 325.49272 255 VAL C C 1
ATOM 9560 O O . VAL C 3 255 ? 75.98500 79.37000 156.12300 1.000 326.18613 255 VAL C O 1
ATOM 9564 N N . VAL C 3 256 ? 75.35600 80.82800 157.72800 1.000 331.68211 256 VAL C N 1
ATOM 9565 C CA . VAL C 3 256 ? 76.72300 81.03600 158.20200 1.000 331.56559 256 VAL C CA 1
ATOM 9566 C C . VAL C 3 256 ? 77.30400 79.73700 158.74400 1.000 331.61932 256 VAL C C 1
ATOM 9567 O O . VAL C 3 256 ? 78.45800 79.39000 158.46300 1.000 331.82796 256 VAL C O 1
ATOM 9571 N N . ALA C 3 257 ? 76.51700 79.00100 159.53300 1.000 338.52407 257 ALA C N 1
ATOM 9572 C CA . ALA C 3 257 ? 76.98700 77.72500 160.06400 1.000 338.46322 257 ALA C CA 1
ATOM 9573 C C . ALA C 3 257 ? 77.24800 76.72300 158.94700 1.000 338.99760 257 ALA C C 1
ATOM 9574 O O . ALA C 3 257 ? 78.23900 75.98300 158.98500 1.000 339.32421 257 ALA C O 1
ATOM 9576 N N . THR C 3 258 ? 76.36600 76.67900 157.94600 1.000 342.26023 258 THR C N 1
ATOM 9577 C CA . THR C 3 258 ? 76.55900 75.76300 156.82600 1.000 342.25439 258 THR C CA 1
ATOM 9578 C C . THR C 3 258 ? 77.80900 76.11800 156.02800 1.000 342.45731 258 THR C C 1
ATOM 9579 O O . THR C 3 258 ? 78.55500 75.22700 155.60500 1.000 342.59612 258 THR C O 1
ATOM 9583 N N . VAL C 3 259 ? 78.04700 77.41200 155.80500 1.000 338.08182 259 VAL C N 1
ATOM 9584 C CA . VAL C 3 259 ? 79.23100 77.83500 155.06200 1.000 337.32671 259 VAL C CA 1
ATOM 9585 C C . VAL C 3 259 ? 80.49900 77.47900 155.82800 1.000 337.29223 259 VAL C C 1
ATOM 9586 O O . VAL C 3 259 ? 81.46700 76.96600 155.25200 1.000 337.32313 259 VAL C O 1
ATOM 9590 N N . THR C 3 260 ? 80.51600 77.74100 157.13800 1.000 335.95310 260 THR C N 1
ATOM 9591 C CA . THR C 3 260 ? 81.67700 77.38500 157.94700 1.000 335.44850 260 THR C CA 1
ATOM 9592 C C . THR C 3 260 ? 81.87200 75.87600 158.01800 1.000 335.60081 260 THR C C 1
ATOM 9593 O O . THR C 3 260 ? 83.00300 75.40700 158.18600 1.000 335.54254 260 THR C O 1
ATOM 9597 N N . ALA C 3 261 ? 80.78900 75.10400 157.89900 1.000 334.77789 261 ALA C N 1
ATOM 9598 C CA . ALA C 3 261 ? 80.91600 73.65100 157.87500 1.000 334.15890 261 ALA C CA 1
ATOM 9599 C C . ALA C 3 261 ? 81.66700 73.18600 156.63400 1.000 334.25372 261 ALA C C 1
ATOM 9600 O O . ALA C 3 261 ? 82.37500 72.17300 156.66900 1.000 334.01388 261 ALA C O 1
ATOM 9602 N N . ARG C 3 262 ? 81.51800 73.91200 155.52300 1.000 321.09404 262 ARG C N 1
ATOM 9603 C CA . ARG C 3 262 ? 82.24100 73.56500 154.30300 1.000 320.03627 262 ARG C CA 1
ATOM 9604 C C . ARG C 3 262 ? 83.74600 73.73100 154.47300 1.000 319.92639 262 ARG C C 1
ATOM 9605 O O . ARG C 3 262 ? 84.52300 73.08400 153.76200 1.000 319.66964 262 ARG C O 1
ATOM 9613 N N . MET C 3 263 ? 84.17400 74.59400 155.39800 1.000 320.11472 263 MET C N 1
ATOM 9614 C CA . MET C 3 263 ? 85.60200 74.78600 155.63400 1.000 319.45484 263 MET C CA 1
ATOM 9615 C C . MET C 3 263 ? 86.24600 73.52600 156.19800 1.000 319.56235 263 MET C C 1
ATOM 9616 O O . MET C 3 263 ? 87.30400 73.09100 155.72900 1.000 319.40977 263 MET C O 1
ATOM 9621 N N . ALA C 3 264 ? 85.62000 72.92900 157.21600 1.000 321.99742 264 ALA C N 1
ATOM 9622 C CA . ALA C 3 264 ? 86.21100 71.76800 157.87400 1.000 321.24844 264 ALA C CA 1
ATOM 9623 C C . ALA C 3 264 ? 86.31300 70.58200 156.92500 1.000 321.90254 264 ALA C C 1
ATOM 9624 O O . ALA C 3 264 ? 87.31200 69.85300 156.93500 1.000 321.36987 264 ALA C O 1
ATOM 9626 N N . ASP C 3 265 ? 85.29100 70.37300 156.09500 1.000 328.61357 265 ASP C N 1
ATOM 9627 C CA . ASP C 3 265 ? 85.27100 69.25600 155.15100 1.000 328.27692 265 ASP C CA 1
ATOM 9628 C C . ASP C 3 265 ? 86.00500 69.63200 153.86100 1.000 328.27771 265 ASP C C 1
ATOM 9629 O O . ASP C 3 265 ? 85.47000 69.57200 152.75400 1.000 328.65438 265 ASP C O 1
ATOM 9634 N N . THR C 3 266 ? 87.26500 70.02900 154.02800 1.000 312.37829 266 THR C N 1
ATOM 9635 C CA . THR C 3 266 ? 88.11400 70.40800 152.90300 1.000 311.55306 266 THR C CA 1
ATOM 9636 C C . THR C 3 266 ? 89.56100 70.14200 153.28500 1.000 310.87366 266 THR C C 1
ATOM 9637 O O . THR C 3 266 ? 90.04400 70.67300 154.28900 1.000 311.04524 266 THR C O 1
ATOM 9641 N N . ASN C 3 267 ? 90.24700 69.32700 152.48700 1.000 273.15117 267 ASN C N 1
ATOM 9642 C CA . ASN C 3 267 ? 91.64500 68.99600 152.73900 1.000 271.99503 267 ASN C CA 1
ATOM 9643 C C . ASN C 3 267 ? 92.51600 70.15000 152.25400 1.000 272.08967 267 ASN C C 1
ATOM 9644 O O . ASN C 3 267 ? 92.54600 70.45400 151.05700 1.000 271.39005 267 ASN C O 1
ATOM 9649 N N . GLN C 3 268 ? 93.21800 70.79900 153.18600 1.000 269.02719 268 GLN C N 1
ATOM 9650 C CA . GLN C 3 268 ? 94.06600 71.92900 152.82000 1.000 269.37435 268 GLN C CA 1
ATOM 9651 C C . GLN C 3 268 ? 95.19600 71.49800 151.89300 1.000 269.05843 268 GLN C C 1
ATOM 9652 O O . GLN C 3 268 ? 95.49200 72.18100 150.90500 1.000 269.21222 268 GLN C O 1
ATOM 9658 N N . GLU C 3 269 ? 95.83700 70.36600 152.19300 1.000 265.54094 269 GLU C N 1
ATOM 9659 C CA . GLU C 3 269 ? 96.93200 69.89200 151.35200 1.000 265.29018 269 GLU C CA 1
ATOM 9660 C C . GLU C 3 269 ? 96.44200 69.52900 149.95600 1.000 265.88056 269 GLU C C 1
ATOM 9661 O O . GLU C 3 269 ? 97.07200 69.89100 148.95500 1.000 265.42158 269 GLU C O 1
ATOM 9667 N N . SER C 3 270 ? 95.31500 68.81700 149.86800 1.000 263.14435 270 SER C N 1
ATOM 9668 C CA . SER C 3 270 ? 94.78100 68.44000 148.56200 1.000 262.23811 270 SER C CA 1
ATOM 9669 C C . SER C 3 270 ? 94.36400 69.66700 147.76100 1.000 260.63419 270 SER C C 1
ATOM 9670 O O . SER C 3 270 ? 94.64700 69.75800 146.56000 1.000 259.82157 270 SER C O 1
ATOM 9673 N N . LEU C 3 271 ? 93.69300 70.62200 148.41100 1.000 246.98395 271 LEU C N 1
ATOM 9674 C CA . LEU C 3 271 ? 93.29300 71.84600 147.72400 1.000 246.55626 271 LEU C CA 1
ATOM 9675 C C . LEU C 3 271 ? 94.50900 72.61300 147.22300 1.000 247.02138 271 LEU C C 1
ATOM 9676 O O . LEU C 3 271 ? 94.51100 73.11700 146.09100 1.000 246.28960 271 LEU C O 1
ATOM 9681 N N . ARG C 3 272 ? 95.55200 72.70700 148.05300 1.000 242.42502 272 ARG C N 1
ATOM 9682 C CA . ARG C 3 272 ? 96.78500 73.36000 147.63000 1.000 242.18219 272 ARG C CA 1
ATOM 9683 C C . ARG C 3 272 ? 97.39600 72.65000 146.43200 1.000 241.10803 272 ARG C C 1
ATOM 9684 O O . ARG C 3 272 ? 97.87600 73.29900 145.49600 1.000 240.17949 272 ARG C O 1
ATOM 9692 N N . GLN C 3 273 ? 97.38200 71.31500 146.44000 1.000 240.95800 273 GLN C N 1
ATOM 9693 C CA . GLN C 3 273 ? 97.90700 70.56600 145.30200 1.000 239.90628 273 GLN C CA 1
ATOM 9694 C C . GLN C 3 273 ? 97.13100 70.88000 144.02900 1.000 240.22886 273 GLN C C 1
ATOM 9695 O O . GLN C 3 273 ? 97.72900 71.10000 142.96900 1.000 241.15758 273 GLN C O 1
ATOM 9701 N N . LEU C 3 274 ? 95.79800 70.91500 144.11500 1.000 242.83216 274 LEU C N 1
ATOM 9702 C CA . LEU C 3 274 ? 94.99800 71.20300 142.92400 1.000 243.58803 274 LEU C CA 1
ATOM 9703 C C . LEU C 3 274 ? 95.27400 72.60600 142.39300 1.000 244.04391 274 LEU C C 1
ATOM 9704 O O . LEU C 3 274 ? 95.45500 72.79700 141.18300 1.000 244.52897 274 LEU C O 1
ATOM 9709 N N . ILE C 3 275 ? 95.29900 73.60800 143.27900 1.000 231.30320 275 ILE C N 1
ATOM 9710 C CA . ILE C 3 275 ? 95.48100 74.96800 142.77300 1.000 231.09409 275 ILE C CA 1
ATOM 9711 C C . ILE C 3 275 ? 96.89800 75.14200 142.23900 1.000 230.17267 275 ILE C C 1
ATOM 9712 O O . ILE C 3 275 ? 97.10700 75.83400 141.23700 1.000 228.79268 275 ILE C O 1
ATOM 9717 N N . GLN C 3 276 ? 97.88900 74.51000 142.87600 1.000 228.83178 276 GLN C N 1
ATOM 9718 C CA . GLN C 3 276 ? 99.25400 74.56300 142.36500 1.000 229.29449 276 GLN C CA 1
ATOM 9719 C C . GLN C 3 276 ? 99.35500 73.92200 140.98800 1.000 229.86354 276 GLN C C 1
ATOM 9720 O O . GLN C 3 276 ? 100.02300 74.45700 140.09600 1.000 229.90090 276 GLN C O 1
ATOM 9726 N N . GLU C 3 277 ? 98.70300 72.77300 140.79400 1.000 232.60286 277 GLU C N 1
ATOM 9727 C CA . GLU C 3 277 ? 98.72500 72.12000 139.48900 1.000 230.34185 277 GLU C CA 1
ATOM 9728 C C . GLU C 3 277 ? 98.06500 72.99400 138.42900 1.000 230.42844 277 GLU C C 1
ATOM 9729 O O . GLU C 3 277 ? 98.58100 73.13700 137.31300 1.000 230.16913 277 GLU C O 1
ATOM 9735 N N . HIS C 3 278 ? 96.92200 73.59700 138.76600 1.000 231.01411 278 HIS C N 1
ATOM 9736 C CA . HIS C 3 278 ? 96.23400 74.45800 137.80900 1.000 231.11112 278 HIS C CA 1
ATOM 9737 C C . HIS C 3 278 ? 97.07500 75.68300 137.46300 1.000 231.67625 278 HIS C C 1
ATOM 9738 O O . HIS C 3 278 ? 97.15400 76.08300 136.29500 1.000 231.50686 278 HIS C O 1
ATOM 9745 N N . ALA C 3 279 ? 97.71400 76.28800 138.46700 1.000 229.93925 279 ALA C N 1
ATOM 9746 C CA . ALA C 3 279 ? 98.56400 77.44700 138.22000 1.000 230.18127 279 ALA C CA 1
ATOM 9747 C C . ALA C 3 279 ? 99.77300 77.07600 137.37100 1.000 232.55747 279 ALA C C 1
ATOM 9748 O O . ALA C 3 279 ? 100.17700 77.84400 136.49200 1.000 231.96783 279 ALA C O 1
ATOM 9750 N N . GLY C 3 280 ? 100.36700 75.90800 137.62100 1.000 236.90225 280 GLY C N 1
ATOM 9751 C CA . GLY C 3 280 ? 101.47700 75.46600 136.79300 1.000 235.46544 280 GLY C CA 1
ATOM 9752 C C . GLY C 3 280 ? 101.06200 75.21300 135.35800 1.000 234.80533 280 GLY C C 1
ATOM 9753 O O . GLY C 3 280 ? 101.80300 75.52300 134.42200 1.000 234.26265 280 GLY C O 1
ATOM 9754 N N . GLU C 3 281 ? 99.87200 74.64000 135.16400 1.000 239.73897 281 GLU C N 1
ATOM 9755 C CA . GLU C 3 281 ? 99.36600 74.43200 133.81100 1.000 240.08783 281 GLU C CA 1
ATOM 9756 C C . GLU C 3 281 ? 99.09600 75.75800 133.10900 1.000 240.49938 281 GLU C C 1
ATOM 9757 O O . GLU C 3 281 ? 99.35300 75.89200 131.90700 1.000 241.32747 281 GLU C O 1
ATOM 9763 N N . ALA C 3 282 ? 98.57400 76.74500 133.83500 1.000 240.20232 282 ALA C N 1
ATOM 9764 C CA . ALA C 3 282 ? 98.22000 78.02600 133.23700 1.000 239.68536 282 ALA C CA 1
ATOM 9765 C C . ALA C 3 282 ? 99.40000 78.97700 133.07800 1.000 240.70554 282 ALA C C 1
ATOM 9766 O O . ALA C 3 282 ? 99.30100 79.93200 132.30000 1.000 241.97489 282 ALA C O 1
ATOM 9768 N N . ALA C 3 283 ? 100.50700 78.74900 133.78500 1.000 247.61111 283 ALA C N 1
ATOM 9769 C CA . ALA C 3 283 ? 101.63800 79.66600 133.74600 1.000 248.82813 283 ALA C CA 1
ATOM 9770 C C . ALA C 3 283 ? 102.55800 79.45400 132.55100 1.000 249.35410 283 ALA C C 1
ATOM 9771 O O . ALA C 3 283 ? 103.37700 80.33300 132.26000 1.000 248.57714 283 ALA C O 1
ATOM 9773 N N . ILE C 3 284 ? 102.45300 78.32300 131.85500 1.000 258.60509 284 ILE C N 1
ATOM 9774 C CA . ILE C 3 284 ? 103.27700 78.04800 130.68600 1.000 257.85469 284 ILE C CA 1
ATOM 9775 C C . ILE C 3 284 ? 102.47800 78.01100 129.39300 1.000 258.30023 284 ILE C C 1
ATOM 9776 O O . ILE C 3 284 ? 103.06200 77.80800 128.32400 1.000 257.09530 284 ILE C O 1
ATOM 9781 N N . GLU C 3 285 ? 101.15800 78.20100 129.45700 1.000 283.07018 285 GLU C N 1
ATOM 9782 C CA . GLU C 3 285 ? 100.34200 78.22000 128.25100 1.000 283.31844 285 GLU C CA 1
ATOM 9783 C C . GLU C 3 285 ? 100.55200 79.49300 127.43900 1.000 284.32490 285 GLU C C 1
ATOM 9784 O O . GLU C 3 285 ? 100.32100 79.48500 126.22500 1.000 285.11331 285 GLU C O 1
ATOM 9790 N N . GLN C 3 286 ? 100.99600 80.57800 128.07700 1.000 289.68180 286 GLN C N 1
ATOM 9791 C CA . GLN C 3 286 ? 101.21300 81.82800 127.35500 1.000 289.88228 286 GLN C CA 1
ATOM 9792 C C . GLN C 3 286 ? 102.30300 81.68000 126.30000 1.000 289.91417 286 GLN C C 1
ATOM 9793 O O . GLN C 3 286 ? 102.16400 82.18500 125.18000 1.000 289.69731 286 GLN C O 1
ATOM 9799 N N . LYS C 3 287 ? 103.40000 80.99800 126.64200 1.000 286.40854 287 LYS C N 1
ATOM 9800 C CA . LYS C 3 287 ? 104.46900 80.78500 125.67000 1.000 285.47481 287 LYS C CA 1
ATOM 9801 C C . LYS C 3 287 ? 103.98500 79.94700 124.49400 1.000 285.27968 287 LYS C C 1
ATOM 9802 O O . LYS C 3 287 ? 104.29000 80.25200 123.33500 1.000 284.70149 287 LYS C O 1
ATOM 9808 N N . LEU C 3 288 ? 103.22900 78.88500 124.77200 1.000 304.03904 288 LEU C N 1
ATOM 9809 C CA . LEU C 3 288 ? 102.62600 78.06400 123.72200 1.000 304.42840 288 LEU C CA 1
ATOM 9810 C C . LEU C 3 288 ? 101.19300 78.54100 123.48000 1.000 305.16837 288 LEU C C 1
ATOM 9811 O O . LEU C 3 288 ? 100.20900 77.87500 123.80600 1.000 305.37975 288 LEU C O 1
ATOM 9816 N N . ALA C 3 289 ? 101.09800 79.73800 122.90000 1.000 318.63640 289 ALA C N 1
ATOM 9817 C CA . ALA C 3 289 ? 99.81100 80.38000 122.65700 1.000 318.26491 289 ALA C CA 1
ATOM 9818 C C . ALA C 3 289 ? 98.92600 79.51800 121.76700 1.000 319.04144 289 ALA C C 1
ATOM 9819 O O . ALA C 3 289 ? 99.22200 79.32400 120.58300 1.000 318.55861 289 ALA C O 1
ATOM 9821 N N . ALA C 3 290 ? 97.83800 78.99800 122.33100 1.000 345.65438 290 ALA C N 1
ATOM 9822 C CA . ALA C 3 290 ? 96.90700 78.12500 121.61800 1.000 346.01464 290 ALA C CA 1
ATOM 9823 C C . ALA C 3 290 ? 95.49000 78.63200 121.84100 1.000 346.72471 290 ALA C C 1
ATOM 9824 O O . ALA C 3 290 ? 94.74000 78.07900 122.65900 1.000 346.53323 290 ALA C O 1
ATOM 9826 N N . PRO C 3 291 ? 95.08800 79.69300 121.13600 1.000 356.55687 291 PRO C N 1
ATOM 9827 C CA . PRO C 3 291 ? 93.69700 80.16100 121.25000 1.000 356.19229 291 PRO C CA 1
ATOM 9828 C C . PRO C 3 291 ? 92.68000 79.14100 120.77200 1.000 356.54289 291 PRO C C 1
ATOM 9829 O O . PRO C 3 291 ? 91.50900 79.22600 121.16100 1.000 356.13382 291 PRO C O 1
ATOM 9833 N N . GLU C 3 292 ? 93.09000 78.18100 119.93900 1.000 362.72133 292 GLU C N 1
ATOM 9834 C CA . GLU C 3 292 ? 92.18000 77.14100 119.47800 1.000 362.22363 292 GLU C CA 1
ATOM 9835 C C . GLU C 3 292 ? 91.74900 76.20600 120.60000 1.000 362.01849 292 GLU C C 1
ATOM 9836 O O . GLU C 3 292 ? 90.72100 75.53400 120.46800 1.000 361.67755 292 GLU C O 1
ATOM 9842 N N . ILE C 3 293 ? 92.50400 76.14700 121.69400 1.000 341.43278 293 ILE C N 1
ATOM 9843 C CA . ILE C 3 293 ? 92.18400 75.26600 122.81500 1.000 340.24542 293 ILE C CA 1
ATOM 9844 C C . ILE C 3 293 ? 92.11600 76.08900 124.09600 1.000 339.73001 293 ILE C C 1
ATOM 9845 O O . ILE C 3 293 ? 93.05900 76.06100 124.90000 1.000 339.22432 293 ILE C O 1
ATOM 9850 N N . PRO C 3 294 ? 91.03300 76.83500 124.33100 1.000 317.44302 294 PRO C N 1
ATOM 9851 C CA . PRO C 3 294 ? 90.89600 77.60800 125.57800 1.000 316.01287 294 PRO C CA 1
ATOM 9852 C C . PRO C 3 294 ? 90.25000 76.78800 126.69500 1.000 315.69228 294 PRO C C 1
ATOM 9853 O O . PRO C 3 294 ? 89.21500 77.16000 127.25800 1.000 314.90050 294 PRO C O 1
ATOM 9857 N N . SER C 3 295 ? 90.86900 75.64900 127.01600 1.000 295.57044 295 SER C N 1
ATOM 9858 C CA . SER C 3 295 ? 90.32100 74.77000 128.04400 1.000 294.40598 295 SER C CA 1
ATOM 9859 C C . SER C 3 295 ? 90.36400 75.42400 129.42000 1.000 293.57182 295 SER C C 1
ATOM 9860 O O . SER C 3 295 ? 89.43100 75.26800 130.21700 1.000 292.38475 295 SER C O 1
ATOM 9863 N N . GLY C 3 296 ? 91.43500 76.15700 129.71800 1.000 266.67930 296 GLY C N 1
ATOM 9864 C CA . GLY C 3 296 ? 91.56200 76.77800 131.01800 1.000 265.10624 296 GLY C CA 1
ATOM 9865 C C . GLY C 3 296 ? 90.59900 77.93400 131.20900 1.000 265.09799 296 GLY C C 1
ATOM 9866 O O . GLY C 3 296 ? 89.96700 78.42500 130.27300 1.000 266.98565 296 GLY C O 1
ATOM 9867 N N . SER C 3 297 ? 90.48700 78.36700 132.46000 1.000 220.99255 297 SER C N 1
ATOM 9868 C CA . SER C 3 297 ? 89.59300 79.46800 132.78600 1.000 219.77352 297 SER C CA 1
ATOM 9869 C C . SER C 3 297 ? 90.08200 80.75200 132.12100 1.000 221.01071 297 SER C C 1
ATOM 9870 O O . SER C 3 297 ? 91.29000 81.02000 132.09600 1.000 222.57874 297 SER C O 1
ATOM 9873 N N . PRO C 3 298 ? 89.17800 81.57000 131.57200 1.000 202.64829 298 PRO C N 1
ATOM 9874 C CA . PRO C 3 298 ? 89.60500 82.79600 130.88300 1.000 202.30187 298 PRO C CA 1
ATOM 9875 C C . PRO C 3 298 ? 90.07000 83.90600 131.81200 1.000 203.05370 298 PRO C C 1
ATOM 9876 O O . PRO C 3 298 ? 90.49300 84.95800 131.31800 1.000 201.99976 298 PRO C O 1
ATOM 9880 N N . TYR C 3 299 ? 90.00100 83.71800 133.12900 1.000 193.92006 299 TYR C N 1
ATOM 9881 C CA . TYR C 3 299 ? 90.42100 84.75900 134.05800 1.000 190.45187 299 TYR C CA 1
ATOM 9882 C C . TYR C 3 299 ? 91.90800 85.05100 133.90500 1.000 191.32061 299 TYR C C 1
ATOM 9883 O O . TYR C 3 299 ? 92.73700 84.13500 133.89400 1.000 191.04495 299 TYR C O 1
ATOM 9892 N N . ARG C 3 300 ? 92.24400 86.33200 133.79200 1.000 188.00211 300 ARG C N 1
ATOM 9893 C CA . ARG C 3 300 ? 93.61900 86.78800 133.67500 1.000 186.52285 300 ARG C CA 1
ATOM 9894 C C . ARG C 3 300 ? 93.80400 88.04000 134.51700 1.000 186.86755 300 ARG C C 1
ATOM 9895 O O . ARG C 3 300 ? 92.86600 88.83300 134.66800 1.000 190.09192 300 ARG C O 1
ATOM 9903 N N . PRO C 3 301 ? 94.99300 88.24400 135.07600 1.000 170.60691 301 PRO C N 1
ATOM 9904 C CA . PRO C 3 301 ? 95.23400 89.44700 135.87900 1.000 169.08324 301 PRO C CA 1
ATOM 9905 C C . PRO C 3 301 ? 95.35500 90.68900 135.01000 1.000 173.00325 301 PRO C C 1
ATOM 9906 O O . PRO C 3 301 ? 95.60400 90.62400 133.80400 1.000 174.65920 301 PRO C O 1
ATOM 9910 N N . PHE C 3 302 ? 95.17300 91.84100 135.65200 1.000 168.84464 302 PHE C N 1
ATOM 9911 C CA . PHE C 3 302 ? 95.26400 93.13000 134.98400 1.000 169.70821 302 PHE C CA 1
ATOM 9912 C C . PHE C 3 302 ? 95.95800 94.12200 135.90600 1.000 166.78742 302 PHE C C 1
ATOM 9913 O O . PHE C 3 302 ? 95.99600 93.95000 137.12700 1.000 165.17135 302 PHE C O 1
ATOM 9921 N N . GLY C 3 303 ? 96.51100 95.17500 135.30500 1.000 165.18859 303 GLY C N 1
ATOM 9922 C CA . GLY C 3 303 ? 97.20800 96.18100 136.08200 1.000 162.60025 303 GLY C CA 1
ATOM 9923 C C . GLY C 3 303 ? 98.55400 95.68800 136.58600 1.000 164.05643 303 GLY C C 1
ATOM 9924 O O . GLY C 3 303 ? 99.18300 94.79700 136.00800 1.000 169.16959 303 GLY C O 1
ATOM 9925 N N . ALA C 3 304 ? 99.00000 96.28400 137.68800 1.000 148.70005 304 ALA C N 1
ATOM 9926 C CA . ALA C 3 304 ? 100.27600 95.95600 138.30700 1.000 152.30001 304 ALA C CA 1
ATOM 9927 C C . ALA C 3 304 ? 100.03400 95.24100 139.62700 1.000 149.39243 304 ALA C C 1
ATOM 9928 O O . ALA C 3 304 ? 99.19600 95.66400 140.43000 1.000 147.87653 304 ALA C O 1
ATOM 9930 N N . TYR C 3 305 ? 100.76800 94.15400 139.84600 1.000 147.61305 305 TYR C N 1
ATOM 9931 C CA . TYR C 3 305 ? 100.62800 93.33700 141.04300 1.000 145.09841 305 TYR C CA 1
ATOM 9932 C C . TYR C 3 305 ? 101.83200 93.54300 141.94900 1.000 144.73362 305 TYR C C 1
ATOM 9933 O O . TYR C 3 305 ? 102.97800 93.44200 141.50100 1.000 150.43016 305 TYR C O 1
ATOM 9942 N N . VAL C 3 306 ? 101.57000 93.82700 143.21800 1.000 135.59294 306 VAL C N 1
ATOM 9943 C CA . VAL C 3 306 ? 102.62300 94.02100 144.21000 1.000 135.60618 306 VAL C CA 1
ATOM 9944 C C . VAL C 3 306 ? 102.63000 92.77000 145.08000 1.000 136.57151 306 VAL C C 1
ATOM 9945 O O . VAL C 3 306 ? 101.89700 92.66400 146.06400 1.000 136.08872 306 VAL C O 1
ATOM 9949 N N . LEU C 3 307 ? 103.47700 91.81100 144.71800 1.000 147.61981 307 LEU C N 1
ATOM 9950 C CA . LEU C 3 307 ? 103.59500 90.59300 145.50400 1.000 143.57578 307 LEU C CA 1
ATOM 9951 C C . LEU C 3 307 ? 104.33900 90.91200 146.79400 1.000 143.34571 307 LEU C C 1
ATOM 9952 O O . LEU C 3 307 ? 105.48500 91.37500 146.76200 1.000 152.50422 307 LEU C O 1
ATOM 9957 N N . CYS C 3 308 ? 103.68800 90.66000 147.92600 1.000 161.08760 308 CYS C N 1
ATOM 9958 C CA . CYS C 3 308 ? 104.19000 91.05500 149.23100 1.000 165.29382 308 CYS C CA 1
ATOM 9959 C C . CYS C 3 308 ? 104.54500 89.83500 150.07200 1.000 165.71105 308 CYS C C 1
ATOM 9960 O O . CYS C 3 308 ? 103.99000 88.74800 149.89300 1.000 167.94642 308 CYS C O 1
ATOM 9963 N N . SER C 3 309 ? 105.48900 90.03100 150.98800 1.000 174.76837 309 SER C N 1
ATOM 9964 C CA . SER C 3 309 ? 105.98300 88.97700 151.86000 1.000 176.19143 309 SER C CA 1
ATOM 9965 C C . SER C 3 309 ? 106.64200 89.63300 153.06300 1.000 177.64533 309 SER C C 1
ATOM 9966 O O . SER C 3 309 ? 107.00000 90.81600 153.00500 1.000 178.28986 309 SER C O 1
ATOM 9969 N N . PRO C 3 310 ? 106.81900 88.89800 154.16400 1.000 173.98541 310 PRO C N 1
ATOM 9970 C CA . PRO C 3 310 ? 107.44200 89.51000 155.34900 1.000 172.70452 310 PRO C CA 1
ATOM 9971 C C . PRO C 3 310 ? 108.81400 90.10100 155.07500 1.000 170.92486 310 PRO C C 1
ATOM 9972 O O . PRO C 3 310 ? 109.21300 91.05900 155.75000 1.000 170.65043 310 PRO C O 1
ATOM 9976 N N . ASP C 3 311 ? 109.55200 89.56500 154.10000 1.000 178.97182 311 ASP C N 1
ATOM 9977 C CA . ASP C 3 311 ? 110.83800 90.15700 153.74900 1.000 180.71859 311 ASP C CA 1
ATOM 9978 C C . ASP C 3 311 ? 110.66100 91.49300 153.03400 1.000 179.97432 311 ASP C C 1
ATOM 9979 O O . ASP C 3 311 ? 111.41700 92.43900 153.28500 1.000 179.66253 311 ASP C O 1
ATOM 9984 N N . GLY C 3 312 ? 109.67500 91.59300 152.14400 1.000 158.47511 312 GLY C N 1
ATOM 9985 C CA . GLY C 3 312 ? 109.49800 92.81500 151.38200 1.000 157.45160 312 GLY C CA 1
ATOM 9986 C C . GLY C 3 312 ? 108.40100 92.76300 150.33900 1.000 154.92225 312 GLY C C 1
ATOM 9987 O O . GLY C 3 312 ? 107.31600 92.23000 150.58800 1.000 156.30692 312 GLY C O 1
ATOM 9988 N N . ALA C 3 313 ? 108.66800 93.32800 149.16300 1.000 137.72476 313 ALA C N 1
ATOM 9989 C CA . ALA C 3 313 ? 107.67200 93.38200 148.10400 1.000 140.14725 313 ALA C CA 1
ATOM 9990 C C . ALA C 3 313 ? 108.37000 93.43200 146.75500 1.000 142.73943 313 ALA C C 1
ATOM 9991 O O . ALA C 3 313 ? 109.54600 93.78800 146.65200 1.000 148.34052 313 ALA C O 1
ATOM 9993 N N . ALA C 3 314 ? 107.61900 93.06700 145.71900 1.000 141.39639 314 ALA C N 1
ATOM 9994 C CA . ALA C 3 314 ? 108.09000 93.17800 144.34400 1.000 138.19406 314 ALA C CA 1
ATOM 9995 C C . ALA C 3 314 ? 106.90700 93.51600 143.45200 1.000 141.69738 314 ALA C C 1
ATOM 9996 O O . ALA C 3 314 ? 105.87300 92.84600 143.51200 1.000 150.84258 314 ALA C O 1
ATOM 9998 N N . CYS C 3 315 ? 107.06300 94.54500 142.62500 1.000 146.34352 315 CYS C N 1
ATOM 9999 C CA . CYS C 3 315 ? 106.00100 95.02200 141.74900 1.000 148.44553 315 CYS C CA 1
ATOM 10000 C C . CYS C 3 315 ? 106.24600 94.51700 140.33200 1.000 152.03961 315 CYS C C 1
ATOM 10001 O O . CYS C 3 315 ? 107.33000 94.72100 139.77600 1.000 150.71539 315 CYS C O 1
ATOM 10004 N N . VAL C 3 316 ? 105.23900 93.87200 139.75000 1.000 158.09287 316 VAL C N 1
ATOM 10005 C CA . VAL C 3 316 ? 105.31800 93.32300 138.40300 1.000 155.24862 316 VAL C CA 1
ATOM 10006 C C . VAL C 3 316 ? 104.19000 93.91900 137.57100 1.000 154.00953 316 VAL C C 1
ATOM 10007 O O . VAL C 3 316 ? 103.03800 93.97500 138.02000 1.000 157.47744 316 VAL C O 1
ATOM 10011 N N . ASP C 3 317 ? 104.52500 94.37600 136.36500 1.000 169.61556 317 ASP C N 1
ATOM 10012 C CA . ASP C 3 317 ? 103.54700 94.99000 135.47500 1.000 173.68513 317 ASP C CA 1
ATOM 10013 C C . ASP C 3 317 ? 103.16900 94.10800 134.29500 1.000 176.33349 317 ASP C C 1
ATOM 10014 O O . ASP C 3 317 ? 102.05800 94.23900 133.77100 1.000 178.08386 317 ASP C O 1
ATOM 10019 N N . ASN C 3 318 ? 104.05600 93.22100 133.86600 1.000 187.83160 318 ASN C N 1
ATOM 10020 C CA . ASN C 3 318 ? 103.75500 92.32600 132.75400 1.000 189.19374 318 ASN C CA 1
ATOM 10021 C C . ASN C 3 318 ? 102.77500 91.25300 133.21300 1.000 192.79205 318 ASN C C 1
ATOM 10022 O O . ASN C 3 318 ? 103.07700 90.52300 134.16600 1.000 192.76872 318 ASN C O 1
ATOM 10027 N N . PRO C 3 319 ? 101.59800 91.13200 132.59000 1.000 192.09064 319 PRO C N 1
ATOM 10028 C CA . PRO C 3 319 ? 100.63700 90.10800 133.04100 1.000 189.26790 319 PRO C CA 1
ATOM 10029 C C . PRO C 3 319 ? 101.18900 88.69300 133.00700 1.000 188.40908 319 PRO C C 1
ATOM 10030 O O . PRO C 3 319 ? 100.93700 87.91400 133.93500 1.000 189.22837 319 PRO C O 1
ATOM 10034 N N . THR C 3 320 ? 101.94400 88.33700 131.96400 1.000 191.55035 320 THR C N 1
ATOM 10035 C CA . THR C 3 320 ? 102.55900 87.01400 131.92200 1.000 192.78816 320 THR C CA 1
ATOM 10036 C C . THR C 3 320 ? 103.56100 86.84500 133.05500 1.000 193.71730 320 THR C C 1
ATOM 10037 O O . THR C 3 320 ? 103.57600 85.81000 133.73600 1.000 196.68976 320 THR C O 1
ATOM 10041 N N . ALA C 3 321 ? 104.40000 87.85900 133.27900 1.000 185.03857 321 ALA C N 1
ATOM 10042 C CA . ALA C 3 321 ? 105.31300 87.82400 134.41300 1.000 186.95881 321 ALA C CA 1
ATOM 10043 C C . ALA C 3 321 ? 104.55700 87.81000 135.73200 1.000 188.08669 321 ALA C C 1
ATOM 10044 O O . ALA C 3 321 ? 105.01000 87.18800 136.69700 1.000 187.93199 321 ALA C O 1
ATOM 10046 N N . ALA C 3 322 ? 103.40400 88.48000 135.79300 1.000 189.74055 322 ALA C N 1
ATOM 10047 C CA . ALA C 3 322 ? 102.59800 88.45700 137.01000 1.000 189.11378 322 ALA C CA 1
ATOM 10048 C C . ALA C 3 322 ? 102.11200 87.04600 137.32000 1.000 188.21379 322 ALA C C 1
ATOM 10049 O O . ALA C 3 322 ? 102.21700 86.57800 138.45900 1.000 188.05615 322 ALA C O 1
ATOM 10051 N N . VAL C 3 323 ? 101.58600 86.34800 136.31000 1.000 183.54298 323 VAL C N 1
ATOM 10052 C CA . VAL C 3 323 ? 101.13200 84.97200 136.51400 1.000 181.33415 323 VAL C CA 1
ATOM 10053 C C . VAL C 3 323 ? 102.30200 84.07500 136.89300 1.000 181.35471 323 VAL C C 1
ATOM 10054 O O . VAL C 3 323 ? 102.19200 83.22800 137.79000 1.000 182.28606 323 VAL C O 1
ATOM 10058 N N . GLN C 3 324 ? 103.43800 84.23700 136.20900 1.000 192.05517 324 GLN C N 1
ATOM 10059 C CA . GLN C 3 324 ? 104.60000 83.40500 136.50100 1.000 192.58080 324 GLN C CA 1
ATOM 10060 C C . GLN C 3 324 ? 105.08800 83.61800 137.92900 1.000 194.92035 324 GLN C C 1
ATOM 10061 O O . GLN C 3 324 ? 105.38900 82.65300 138.64000 1.000 196.97234 324 GLN C O 1
ATOM 10067 N N . MET C 3 325 ? 105.15400 84.87500 138.37300 1.000 186.91541 325 MET C N 1
ATOM 10068 C CA . MET C 3 325 ? 105.60400 85.16600 139.72900 1.000 187.46754 325 MET C CA 1
ATOM 10069 C C . MET C 3 325 ? 104.60200 84.67300 140.76400 1.000 186.17482 325 MET C C 1
ATOM 10070 O O . MET C 3 325 ? 104.99600 84.19200 141.83100 1.000 185.08113 325 MET C O 1
ATOM 10075 N N . LEU C 3 326 ? 103.30400 84.78800 140.47300 1.000 182.25573 326 LEU C N 1
ATOM 10076 C CA . LEU C 3 326 ? 102.29200 84.27100 141.38900 1.000 181.56219 326 LEU C CA 1
ATOM 10077 C C . LEU C 3 326 ? 102.43200 82.76300 141.55900 1.000 181.27362 326 LEU C C 1
ATOM 10078 O O . LEU C 3 326 ? 102.41400 82.24400 142.68500 1.000 182.59051 326 LEU C O 1
ATOM 10083 N N . TYR C 3 327 ? 102.58700 82.04200 140.44500 1.000 192.44367 327 TYR C N 1
ATOM 10084 C CA . TYR C 3 327 ? 102.76100 80.59600 140.52800 1.000 191.11780 327 TYR C CA 1
ATOM 10085 C C . TYR C 3 327 ? 104.05100 80.23800 141.25300 1.000 193.19746 327 TYR C C 1
ATOM 10086 O O . TYR C 3 327 ? 104.08000 79.29500 142.05000 1.000 193.36370 327 TYR C O 1
ATOM 10095 N N . ALA C 3 328 ? 105.13100 80.97800 140.98800 1.000 198.19026 328 ALA C N 1
ATOM 10096 C CA . ALA C 3 328 ? 106.40100 80.69300 141.64700 1.000 197.82135 328 ALA C CA 1
ATOM 10097 C C . ALA C 3 328 ? 106.31200 80.91700 143.15100 1.000 198.59994 328 ALA C C 1
ATOM 10098 O O . ALA C 3 328 ? 106.82500 80.11200 143.93600 1.000 198.78444 328 ALA C O 1
ATOM 10100 N N . THR C 3 329 ? 105.66200 82.00400 143.57500 1.000 199.85620 329 THR C N 1
ATOM 10101 C CA . THR C 3 329 ? 105.60200 82.31100 144.99800 1.000 199.87444 329 THR C CA 1
ATOM 10102 C C . THR C 3 329 ? 104.62300 81.41100 145.74100 1.000 197.38439 329 THR C C 1
ATOM 10103 O O . THR C 3 329 ? 104.82300 81.14900 146.93200 1.000 193.66961 329 THR C O 1
ATOM 10107 N N . PHE C 3 330 ? 103.56700 80.92600 145.07900 1.000 204.51621 330 PHE C N 1
ATOM 10108 C CA . PHE C 3 330 ? 102.70300 79.96600 145.75800 1.000 204.03603 330 PHE C CA 1
ATOM 10109 C C . PHE C 3 330 ? 103.32500 78.57400 145.78800 1.000 204.58982 330 PHE C C 1
ATOM 10110 O O . PHE C 3 330 ? 103.20700 77.86200 146.79100 1.000 204.35707 330 PHE C O 1
ATOM 10118 N N . ALA C 3 331 ? 103.98500 78.17000 144.70000 1.000 216.69425 331 ALA C N 1
ATOM 10119 C CA . ALA C 3 331 ? 104.61100 76.85300 144.65600 1.000 216.39741 331 ALA C CA 1
ATOM 10120 C C . ALA C 3 331 ? 105.75100 76.74900 145.66000 1.000 215.85896 331 ALA C C 1
ATOM 10121 O O . ALA C 3 331 ? 105.91800 75.71400 146.31600 1.000 214.70231 331 ALA C O 1
ATOM 10123 N N . ALA C 3 332 ? 106.54900 77.80600 145.78900 1.000 225.59543 332 ALA C N 1
ATOM 10124 C CA . ALA C 3 332 ? 107.64600 77.81000 146.74800 1.000 226.76817 332 ALA C CA 1
ATOM 10125 C C . ALA C 3 332 ? 107.08700 77.79900 148.16500 1.000 226.81736 332 ALA C C 1
ATOM 10126 O O . ALA C 3 332 ? 106.52000 78.79600 148.62500 1.000 226.92173 332 ALA C O 1
ATOM 10128 N N . ARG C 3 333 ? 107.24700 76.67500 148.85400 1.000 243.38899 333 ARG C N 1
ATOM 10129 C CA . ARG C 3 333 ? 106.73100 76.50000 150.20300 1.000 244.14943 333 ARG C CA 1
ATOM 10130 C C . ARG C 3 333 ? 107.83800 76.72900 151.22200 1.000 245.78228 333 ARG C C 1
ATOM 10131 O O . ARG C 3 333 ? 109.02000 76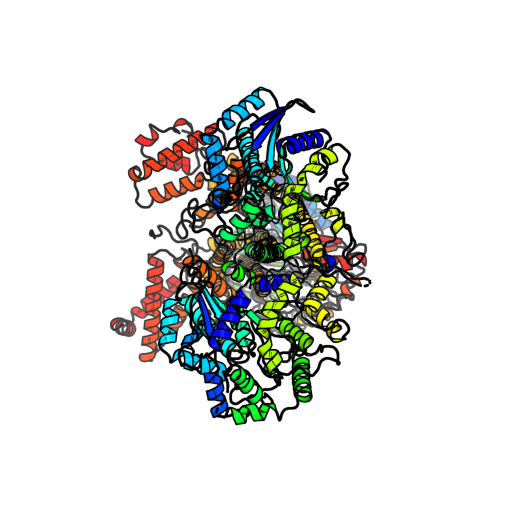.52600 150.93000 1.000 245.57950 333 ARG C O 1
ATOM 10139 N N . ARG C 3 334 ? 107.44500 77.15500 152.41900 1.000 286.34505 334 ARG C N 1
ATOM 10140 C CA . ARG C 3 334 ? 108.39100 77.33800 153.50700 1.000 288.16612 334 ARG C CA 1
ATOM 10141 C C . ARG C 3 334 ? 108.87700 75.97200 154.00300 1.000 288.28680 334 ARG C C 1
ATOM 10142 O O . ARG C 3 334 ? 108.48900 74.91900 153.48800 1.000 287.43221 334 ARG C O 1
ATOM 10150 N N . ALA C 3 335 ? 109.74400 75.99800 155.00800 1.000 314.15331 335 ALA C N 1
ATOM 10151 C CA . ALA C 3 335 ? 110.29700 74.76700 155.54900 1.000 314.10441 335 ALA C CA 1
ATOM 10152 C C . ALA C 3 335 ? 109.17500 73.88800 156.10100 1.000 315.39713 335 ALA C C 1
ATOM 10153 O O . ALA C 3 335 ? 108.16500 74.41000 156.59200 1.000 315.92674 335 ALA C O 1
ATOM 10155 N N . PRO C 3 336 ? 109.30900 72.56100 156.03100 1.000 329.38364 336 PRO C N 1
ATOM 10156 C CA . PRO C 3 336 ? 108.21100 71.68600 156.47800 1.000 329.50449 336 PRO C CA 1
ATOM 10157 C C . PRO C 3 336 ? 107.87900 71.81600 157.95400 1.000 330.01505 336 PRO C C 1
ATOM 10158 O O . PRO C 3 336 ? 106.79300 71.38800 158.36500 1.000 330.01155 336 PRO C O 1
ATOM 10162 N N . GLU C 3 337 ? 108.77800 72.38000 158.76800 1.000 335.30266 337 GLU C N 1
ATOM 10163 C CA . GLU C 3 337 ? 108.47400 72.56400 160.18300 1.000 334.64607 337 GLU C CA 1
ATOM 10164 C C . GLU C 3 337 ? 107.27200 73.47800 160.38500 1.000 335.02099 337 GLU C C 1
ATOM 10165 O O . GLU C 3 337 ? 106.51700 73.30600 161.34800 1.000 334.88004 337 GLU C O 1
ATOM 10171 N N . THR C 3 338 ? 107.07800 74.45000 159.49600 1.000 332.88145 338 THR C N 1
ATOM 10172 C CA . THR C 3 338 ? 105.87800 75.27100 159.54100 1.000 332.29808 338 THR C CA 1
ATOM 10173 C C . THR C 3 338 ? 104.66000 74.44300 159.15200 1.000 332.20133 338 THR C C 1
ATOM 10174 O O . THR C 3 338 ? 104.70400 73.64500 158.21100 1.000 332.48042 338 THR C O 1
ATOM 10178 N N . GLY C 3 339 ? 103.56500 74.63600 159.88400 1.000 309.59325 339 GLY C N 1
ATOM 10179 C CA . GLY C 3 339 ? 102.34900 73.91300 159.58600 1.000 308.46063 339 GLY C CA 1
ATOM 10180 C C . GLY C 3 339 ? 101.68800 74.39700 158.31100 1.000 308.16614 339 GLY C C 1
ATOM 10181 O O . GLY C 3 339 ? 102.05100 75.42200 157.73200 1.000 308.54157 339 GLY C O 1
ATOM 10182 N N . ALA C 3 340 ? 100.70000 73.62700 157.86100 1.000 278.12381 340 ALA C N 1
ATOM 10183 C CA . ALA C 3 340 ? 99.94700 73.99300 156.66900 1.000 277.12949 340 ALA C CA 1
ATOM 10184 C C . ALA C 3 340 ? 99.23100 75.31800 156.89300 1.000 277.39418 340 ALA C C 1
ATOM 10185 O O . ALA C 3 340 ? 98.46200 75.46500 157.84800 1.000 277.53228 340 ALA C O 1
ATOM 10187 N N . VAL C 3 341 ? 99.48700 76.27900 156.01600 1.000 257.80470 341 VAL C N 1
ATOM 10188 C CA . VAL C 3 341 ? 98.91700 77.61800 156.19700 1.000 257.61040 341 VAL C CA 1
ATOM 10189 C C . VAL C 3 341 ? 97.41700 77.56900 155.92500 1.000 258.14246 341 VAL C C 1
ATOM 10190 O O . VAL C 3 341 ? 96.99700 77.12000 154.84200 1.000 257.27654 341 VAL C O 1
ATOM 10194 N N . PRO C 3 342 ? 96.57600 77.98500 156.86600 1.000 253.32608 342 PRO C N 1
ATOM 10195 C CA . PRO C 3 342 ? 95.13600 78.02800 156.60800 1.000 251.41688 342 PRO C CA 1
ATOM 10196 C C . PRO C 3 342 ? 94.78000 79.23100 155.75500 1.000 251.62895 342 PRO C C 1
ATOM 10197 O O . PRO C 3 342 ? 95.37500 80.30900 155.90900 1.000 252.30744 342 PRO C O 1
ATOM 10201 N N . PRO C 3 343 ? 93.82500 79.08400 154.83300 1.000 248.49687 343 PRO C N 1
ATOM 10202 C CA . PRO C 3 343 ? 93.43900 80.22900 153.99200 1.000 249.17455 343 PRO C CA 1
ATOM 10203 C C . PRO C 3 343 ? 92.92400 81.41700 154.78700 1.000 249.11006 343 PRO C C 1
ATOM 10204 O O . PRO C 3 343 ? 93.14300 82.56500 154.37700 1.000 248.71652 343 PRO C O 1
ATOM 10208 N N . GLU C 3 344 ? 92.24800 81.17700 155.91400 1.000 250.27804 344 GLU C N 1
ATOM 10209 C CA . GLU C 3 344 ? 91.75700 82.27800 156.73900 1.000 250.21002 344 GLU C CA 1
ATOM 10210 C C . GLU C 3 344 ? 92.90700 83.14100 157.24300 1.000 249.51094 344 GLU C C 1
ATOM 10211 O O . GLU C 3 344 ? 92.88100 84.37000 157.11200 1.000 250.37076 344 GLU C O 1
ATOM 10217 N N . ALA C 3 345 ? 93.93000 82.51000 157.82600 1.000 230.01014 345 ALA C N 1
ATOM 10218 C CA . ALA C 3 345 ? 95.07400 83.26400 158.32600 1.000 229.50482 345 ALA C CA 1
ATOM 10219 C C . ALA C 3 345 ? 95.83800 83.93000 157.19000 1.000 229.31999 345 ALA C C 1
ATOM 10220 O O . ALA C 3 345 ? 96.31500 85.06100 157.33600 1.000 231.34096 345 ALA C O 1
ATOM 10222 N N . ALA C 3 346 ? 95.96900 83.24300 156.05300 1.000 219.11938 346 ALA C N 1
ATOM 10223 C CA . ALA C 3 346 ? 96.68200 83.81900 154.91700 1.000 219.52062 346 ALA C CA 1
ATOM 10224 C C . ALA C 3 346 ? 95.98400 85.07100 154.40100 1.000 220.98718 346 ALA C C 1
ATOM 10225 O O . ALA C 3 346 ? 96.64200 86.06000 154.05500 1.000 220.38891 346 ALA C O 1
ATOM 10227 N N . HIS C 3 347 ? 94.65400 85.05000 154.34100 1.000 210.27787 347 HIS C N 1
ATOM 10228 C CA . HIS C 3 347 ? 93.88400 86.18800 153.85900 1.000 207.67010 347 HIS C CA 1
ATOM 10229 C C . HIS C 3 347 ? 93.58900 87.22000 154.94000 1.000 206.64574 347 HIS C C 1
ATOM 10230 O O . HIS C 3 347 ? 93.08400 88.30100 154.61700 1.000 204.55995 347 HIS C O 1
ATOM 10237 N N . SER C 3 348 ? 93.88700 86.92300 156.20500 1.000 217.68263 348 SER C N 1
ATOM 10238 C CA . SER C 3 348 ? 93.57100 87.81400 157.31400 1.000 216.98380 348 SER C CA 1
ATOM 10239 C C . SER C 3 348 ? 94.82000 88.23200 158.08500 1.000 216.62280 348 SER C C 1
ATOM 10240 O O . SER C 3 348 ? 94.73000 88.66700 159.23500 1.000 214.92625 348 SER C O 1
ATOM 10243 N N . CYS C 3 349 ? 95.99500 88.10400 157.46600 1.000 201.10066 349 CYS C N 1
ATOM 10244 C CA . CYS C 3 349 ? 97.24300 88.54900 158.07600 1.000 199.00633 349 CYS C CA 1
ATOM 10245 C C . CYS C 3 349 ? 97.82300 89.77200 157.37700 1.000 198.46209 349 CYS C C 1
ATOM 10246 O O . CYS C 3 349 ? 98.96800 90.14800 157.65300 1.000 199.22549 349 CYS C O 1
ATOM 10249 N N . TYR C 3 350 ? 97.05700 90.41000 156.48900 1.000 180.12133 350 TYR C N 1
ATOM 10250 C CA . TYR C 3 350 ? 97.60700 91.47400 155.65600 1.000 180.29502 350 TYR C CA 1
ATOM 10251 C C . TYR C 3 350 ? 98.04600 92.67800 156.48100 1.000 181.44630 350 TYR C C 1
ATOM 10252 O O . TYR C 3 350 ? 99.00400 93.36200 156.10800 1.000 182.60042 350 TYR C O 1
ATOM 10261 N N . GLY C 3 351 ? 97.35700 92.96100 157.58800 1.000 177.30051 351 GLY C N 1
ATOM 10262 C CA . GLY C 3 351 ? 97.77200 94.06600 158.43700 1.000 177.29127 351 GLY C CA 1
ATOM 10263 C C . GLY C 3 351 ? 99.14800 93.85600 159.04000 1.000 176.55909 351 GLY C C 1
ATOM 10264 O O . GLY C 3 351 ? 99.95400 94.78900 159.11700 1.000 176.18846 351 GLY C O 1
ATOM 10265 N N . ASP C 3 352 ? 99.43700 92.62500 159.47400 1.000 181.35589 352 ASP C N 1
ATOM 10266 C CA . ASP C 3 352 ? 100.76100 92.32700 160.01200 1.000 182.72166 352 ASP C CA 1
ATOM 10267 C C . ASP C 3 352 ? 101.84200 92.53900 158.96300 1.000 182.73649 352 ASP C C 1
ATOM 10268 O O . ASP C 3 352 ? 102.89500 93.11300 159.25800 1.000 186.91689 352 ASP C O 1
ATOM 10273 N N . LEU C 3 353 ? 101.59700 92.10000 157.72800 1.000 175.97687 353 LEU C N 1
ATOM 10274 C CA . LEU C 3 353 ? 102.56400 92.34200 156.66200 1.000 179.54251 353 LEU C CA 1
ATOM 10275 C C . LEU C 3 353 ? 102.71800 93.83300 156.38500 1.000 179.57496 353 LEU C C 1
ATOM 10276 O O . LEU C 3 353 ? 103.83500 94.33000 156.20000 1.000 182.78349 353 LEU C O 1
ATOM 10281 N N . VAL C 3 354 ? 101.60800 94.57200 156.36600 1.000 162.49286 354 VAL C N 1
ATOM 10282 C CA . VAL C 3 354 ? 101.69400 96.01100 156.13900 1.000 161.15533 354 VAL C CA 1
ATOM 10283 C C . VAL C 3 354 ? 102.56400 96.66400 157.20700 1.000 160.67785 354 VAL C C 1
ATOM 10284 O O . VAL C 3 354 ? 103.36300 97.56300 156.91800 1.000 158.81541 354 VAL C O 1
ATOM 10288 N N . LEU C 3 355 ? 102.43800 96.20600 158.45400 1.000 165.57237 355 LEU C N 1
ATOM 10289 C CA . LEU C 3 355 ? 103.26700 96.75000 159.52600 1.000 165.44018 355 LEU C CA 1
ATOM 10290 C C . LEU C 3 355 ? 104.70400 96.23500 159.46500 1.000 165.22974 355 LEU C C 1
ATOM 10291 O O . LEU C 3 355 ? 105.61100 96.87500 160.01200 1.000 165.43438 355 LEU C O 1
ATOM 10296 N N . SER C 3 356 ? 104.93500 95.09100 158.81800 1.000 162.27410 356 SER C N 1
ATOM 10297 C CA . SER C 3 356 ? 106.23800 94.43600 158.89400 1.000 159.63042 356 SER C CA 1
ATOM 10298 C C . SER C 3 356 ? 107.18900 94.80800 157.75900 1.000 160.91910 356 SER C C 1
ATOM 10299 O O . SER C 3 356 ? 108.38100 95.01800 158.01200 1.000 165.46078 356 SER C O 1
ATOM 10302 N N . MET C 3 357 ? 106.70700 94.86900 156.51300 1.000 153.56006 357 MET C N 1
ATOM 10303 C CA . MET C 3 357 ? 107.60300 95.12200 155.38000 1.000 155.50148 357 MET C CA 1
ATOM 10304 C C . MET C 3 357 ? 108.45100 96.38300 155.52100 1.000 159.04841 357 MET C C 1
ATOM 10305 O O . MET C 3 357 ? 109.65800 96.31200 155.24000 1.000 159.71492 357 MET C O 1
ATOM 10310 N N . PRO C 3 358 ? 107.91500 97.54900 155.90800 1.000 161.21571 358 PRO C N 1
ATOM 10311 C CA . PRO C 3 358 ? 108.80700 98.70800 156.10000 1.000 159.25180 358 PRO C CA 1
ATOM 10312 C C . PRO C 3 358 ? 109.88800 98.46800 157.14000 1.000 162.85113 358 PRO C C 1
ATOM 10313 O O . PRO C 3 358 ? 111.03300 98.90400 156.95700 1.000 167.66430 358 PRO C O 1
ATOM 10317 N N . HIS C 3 359 ? 109.55600 97.76400 158.22600 1.000 168.05199 359 HIS C N 1
ATOM 10318 C CA . HIS C 3 359 ? 110.54500 97.49500 159.26500 1.000 165.90751 359 HIS C CA 1
ATOM 10319 C C . HIS C 3 359 ? 111.68500 96.63600 158.73400 1.000 165.15320 359 HIS C C 1
ATOM 10320 O O . HIS C 3 359 ? 112.85700 96.89800 159.02600 1.000 168.51281 359 HIS C O 1
ATOM 10327 N N . HIS C 3 360 ? 111.36100 95.60500 157.95100 1.000 166.44040 360 HIS C N 1
ATOM 10328 C CA . HIS C 3 360 ? 112.40400 94.76800 157.36700 1.000 168.47319 360 HIS C CA 1
ATOM 10329 C C . HIS C 3 360 ? 113.20000 95.52900 156.31500 1.000 169.34587 360 HIS C C 1
ATOM 10330 O O . HIS C 3 360 ? 114.41300 95.33100 156.18200 1.000 172.61855 360 HIS C O 1
ATOM 10337 N N . LEU C 3 361 ? 112.53600 96.40300 155.55500 1.000 143.56708 361 LEU C N 1
ATOM 10338 C CA . LEU C 3 361 ? 113.23000 97.18900 154.54300 1.000 146.18864 361 LEU C CA 1
ATOM 10339 C C . LEU C 3 361 ? 114.12800 98.25600 155.15200 1.000 145.02398 361 LEU C C 1
ATOM 10340 O O . LEU C 3 361 ? 115.03600 98.74500 154.47200 1.000 146.33698 361 LEU C O 1
ATOM 10345 N N . LEU C 3 362 ? 113.89900 98.62800 156.41000 1.000 150.60481 362 LEU C N 1
ATOM 10346 C CA . LEU C 3 362 ? 114.73900 99.60100 157.09500 1.000 147.07495 362 LEU C CA 1
ATOM 10347 C C . LEU C 3 362 ? 115.89900 98.95900 157.84700 1.000 151.69878 362 LEU C C 1
ATOM 10348 O O . LEU C 3 362 ? 116.60400 99.65700 158.58400 1.000 153.56253 362 LEU C O 1
ATOM 10353 N N . LEU C 3 363 ? 116.11500 97.65700 157.68200 1.000 162.74574 363 LEU C N 1
ATOM 10354 C CA . LEU C 3 363 ? 117.18300 96.94300 158.37000 1.000 161.00831 363 LEU C CA 1
ATOM 10355 C C . LEU C 3 363 ? 118.33100 96.66700 157.40800 1.000 160.53408 363 LEU C C 1
ATOM 10356 O O . LEU C 3 363 ? 118.10800 96.21100 156.28100 1.000 156.67367 363 LEU C O 1
ATOM 10361 N N . LYS C 3 364 ? 119.55600 96.94700 157.85600 1.000 175.97100 364 LYS C N 1
ATOM 10362 C CA . LYS C 3 364 ? 120.75900 96.69100 157.06300 1.000 175.30475 364 LYS C CA 1
ATOM 10363 C C . LYS C 3 364 ? 121.25000 95.27800 157.36500 1.000 177.76721 364 LYS C C 1
ATOM 10364 O O . LYS C 3 364 ? 122.11300 95.04800 158.21400 1.000 178.68922 364 LYS C O 1
ATOM 10370 N N . ARG C 3 365 ? 120.67800 94.31400 156.64800 1.000 196.39801 365 ARG C N 1
ATOM 10371 C CA . ARG C 3 365 ? 121.05300 92.91800 156.83100 1.000 195.22985 365 ARG C CA 1
ATOM 10372 C C . ARG C 3 365 ? 122.36800 92.63300 156.11500 1.000 196.36446 365 ARG C C 1
ATOM 10373 O O . ARG C 3 365 ? 122.47100 92.80200 154.89500 1.000 198.99251 365 ARG C O 1
ATOM 10381 N N . ARG C 3 366 ? 123.37500 92.20900 156.87300 1.000 210.71659 366 ARG C N 1
ATOM 10382 C CA . ARG C 3 366 ? 124.67000 91.89200 156.28900 1.000 213.15998 366 ARG C CA 1
ATOM 10383 C C . ARG C 3 366 ? 124.59100 90.60400 155.47900 1.000 215.24833 366 ARG C C 1
ATOM 10384 O O . ARG C 3 366 ? 123.92900 89.64100 155.87600 1.000 214.73004 366 ARG C O 1
ATOM 10392 N N . LEU C 3 367 ? 125.27100 90.59200 154.33500 1.000 222.12324 367 LEU C N 1
ATOM 10393 C CA . LEU C 3 367 ? 125.32300 89.39400 153.50800 1.000 222.66620 367 LEU C CA 1
ATOM 10394 C C . LEU C 3 367 ? 126.14500 88.31000 154.19400 1.000 222.82761 367 LEU C C 1
ATOM 10395 O O . LEU C 3 367 ? 127.17200 88.59500 154.81800 1.000 221.23620 367 LEU C O 1
ATOM 10400 N N . GLY C 3 368 ? 125.69100 87.06700 154.07700 1.000 227.67066 368 GLY C N 1
ATOM 10401 C CA . GLY C 3 368 ? 126.38300 85.94200 154.67700 1.000 226.55364 368 GLY C CA 1
ATOM 10402 C C . GLY C 3 368 ? 126.32900 84.68700 153.82900 1.000 226.63988 368 GLY C C 1
ATOM 10403 O O . GLY C 3 368 ? 125.76800 84.69100 152.73300 1.000 226.06756 368 GLY C O 1
ATOM 10404 N N . PRO C 3 374 ? 129.32000 84.33700 143.86400 1.000 218.54828 374 PRO C N 1
ATOM 10405 C CA . PRO C 3 374 ? 129.89400 84.59300 142.53900 1.000 218.91470 374 PRO C CA 1
ATOM 10406 C C . PRO C 3 374 ? 128.84500 85.02300 141.51800 1.000 220.25963 374 PRO C C 1
ATOM 10407 O O . PRO C 3 374 ? 128.64800 84.33900 140.51300 1.000 221.29764 374 PRO C O 1
ATOM 10411 N N . ALA C 3 375 ? 128.18000 86.14500 141.78100 1.000 217.57978 375 ALA C N 1
ATOM 10412 C CA . ALA C 3 375 ? 127.16700 86.64800 140.86500 1.000 216.96665 375 ALA C CA 1
ATOM 10413 C C . ALA C 3 375 ? 127.80500 87.10500 139.55900 1.000 217.15569 375 ALA C C 1
ATOM 10414 O O . ALA C 3 375 ? 128.87400 87.72200 139.55100 1.000 217.44899 375 ALA C O 1
ATOM 10416 N N . ALA C 3 376 ? 127.13800 86.79400 138.44600 1.000 220.42533 376 ALA C N 1
ATOM 10417 C CA . ALA C 3 376 ? 127.68900 87.12300 137.13500 1.000 221.46616 376 ALA C CA 1
ATOM 10418 C C . ALA C 3 376 ? 127.65600 88.62500 136.87700 1.000 222.42319 376 ALA C C 1
ATOM 10419 O O . ALA C 3 376 ? 128.64900 89.20900 136.42700 1.000 224.27740 376 ALA C O 1
ATOM 10421 N N . SER C 3 377 ? 126.52500 89.26900 137.15600 1.000 203.00647 377 SER C N 1
ATOM 10422 C CA . SER C 3 377 ? 126.36600 90.68700 136.86700 1.000 201.86011 377 SER C CA 1
ATOM 10423 C C . SER C 3 377 ? 125.41000 91.30300 137.87800 1.000 201.67951 377 SER C C 1
ATOM 10424 O O . SER C 3 377 ? 124.77700 90.60600 138.67500 1.000 201.20555 377 SER C O 1
ATOM 10427 N N . ASN C 3 378 ? 125.31700 92.63600 137.83600 1.000 194.61319 378 ASN C N 1
ATOM 10428 C CA . ASN C 3 378 ? 124.41900 93.35100 138.73700 1.000 195.72748 378 ASN C CA 1
ATOM 10429 C C . ASN C 3 378 ? 122.96100 92.99000 138.48300 1.000 196.54277 378 ASN C C 1
ATOM 10430 O O . ASN C 3 378 ? 122.13700 93.05500 139.40300 1.000 199.91754 378 ASN C O 1
ATOM 10435 N N . TYR C 3 379 ? 122.62200 92.62100 137.24500 1.000 194.30146 379 TYR C N 1
ATOM 10436 C CA . TYR C 3 379 ? 121.25600 92.20700 136.94500 1.000 192.81012 379 TYR C CA 1
ATOM 10437 C C . TYR C 3 379 ? 120.88000 90.95200 137.72200 1.000 195.63761 379 TYR C C 1
ATOM 10438 O O . TYR C 3 379 ? 119.76200 90.84300 138.24100 1.000 198.38258 379 TYR C O 1
ATOM 10447 N N . ASP C 3 380 ? 121.80600 89.99500 137.81900 1.000 202.95401 380 ASP C N 1
ATOM 10448 C CA . ASP C 3 380 ? 121.54900 88.79000 138.60200 1.000 203.18352 380 ASP C CA 1
ATOM 10449 C C . ASP C 3 380 ? 121.38100 89.11800 140.08000 1.000 202.80636 380 ASP C C 1
ATOM 10450 O O . ASP C 3 380 ? 120.52900 88.53300 140.76000 1.000 205.95182 380 ASP C O 1
ATOM 10455 N N . VAL C 3 381 ? 122.18800 90.04800 140.59700 1.000 180.19975 381 VAL C N 1
ATOM 10456 C CA . VAL C 3 381 ? 122.05300 90.45600 141.99400 1.000 181.27097 381 VAL C CA 1
ATOM 10457 C C . VAL C 3 381 ? 120.68900 91.08800 142.23400 1.000 183.69402 381 VAL C C 1
ATOM 10458 O O . VAL C 3 381 ? 120.02500 90.80500 143.23800 1.000 186.41082 381 VAL C O 1
ATOM 10462 N N . GLY C 3 382 ? 120.25400 91.95700 141.32000 1.000 180.59022 382 GLY C N 1
ATOM 10463 C CA . GLY C 3 382 ? 118.94000 92.56300 141.45800 1.000 176.96252 382 GLY C CA 1
ATOM 10464 C C . GLY C 3 382 ? 117.81800 91.54500 141.39300 1.000 175.28110 382 GLY C C 1
ATOM 10465 O O . GLY C 3 382 ? 116.84800 91.62700 142.15000 1.000 178.95067 382 GLY C O 1
ATOM 10466 N N . ILE C 3 383 ? 117.93800 90.56900 140.48900 1.000 179.64469 383 ILE C N 1
ATOM 10467 C CA . ILE C 3 383 ? 116.92800 89.51800 140.38900 1.000 180.79450 383 ILE C CA 1
ATOM 10468 C C . ILE C 3 383 ? 116.87100 88.70800 141.67800 1.000 181.90833 383 ILE C C 1
ATOM 10469 O O . ILE C 3 383 ? 115.78600 88.39500 142.18400 1.000 186.32136 383 ILE C O 1
ATOM 10474 N N . SER C 3 384 ? 118.03500 88.35900 142.23100 1.000 181.59312 384 SER C N 1
ATOM 10475 C CA . SER C 3 384 ? 118.06500 87.60300 143.48000 1.000 181.81909 384 SER C CA 1
ATOM 10476 C C . SER C 3 384 ? 117.46100 88.40200 144.62800 1.000 184.88245 384 SER C C 1
ATOM 10477 O O . SER C 3 384 ? 116.71700 87.85400 145.45100 1.000 184.02501 384 SER C O 1
ATOM 10480 N N . ILE C 3 385 ? 117.77000 89.69900 144.70100 1.000 187.87306 385 ILE C N 1
ATOM 10481 C CA . ILE C 3 385 ? 117.21800 90.53600 145.76400 1.000 184.92992 385 ILE C CA 1
ATOM 10482 C C . ILE C 3 385 ? 115.70300 90.63500 145.63300 1.000 184.45276 385 ILE C C 1
ATOM 10483 O O . ILE C 3 385 ? 114.97200 90.54400 146.62700 1.000 185.64678 385 ILE C O 1
ATOM 10488 N N . ALA C 3 386 ? 115.20700 90.81800 144.40600 1.000 185.68569 386 ALA C N 1
ATOM 10489 C CA . ALA C 3 386 ? 113.76500 90.88000 144.19300 1.000 182.20370 386 ALA C CA 1
ATOM 10490 C C . ALA C 3 386 ? 113.09600 89.56100 144.55900 1.000 183.65937 386 ALA C C 1
ATOM 10491 O O . ALA C 3 386 ? 112.00500 89.55100 145.14200 1.000 187.56311 386 ALA C O 1
ATOM 10493 N N . LEU C 3 387 ? 113.73000 88.43700 144.21800 1.000 188.03764 387 LEU C N 1
ATOM 10494 C CA . LEU C 3 387 ? 113.16800 87.13500 144.56400 1.000 186.38807 387 LEU C CA 1
ATOM 10495 C C . LEU C 3 387 ? 113.11500 86.94000 146.07400 1.000 187.98016 387 LEU C C 1
ATOM 10496 O O . LEU C 3 387 ? 112.11400 86.44900 146.60900 1.000 192.00611 387 LEU C O 1
ATOM 10501 N N . GLU C 3 388 ? 114.18200 87.32300 146.78000 1.000 191.26097 388 GLU C N 1
ATOM 10502 C CA . GLU C 3 388 ? 114.17300 87.22200 148.23700 1.000 192.37785 388 GLU C CA 1
ATOM 10503 C C . GLU C 3 388 ? 113.10400 88.12100 148.84300 1.000 192.67201 388 GLU C C 1
ATOM 10504 O O . GLU C 3 388 ? 112.43600 87.73900 149.81200 1.000 190.60130 388 GLU C O 1
ATOM 10510 N N . ALA C 3 389 ? 112.92900 89.32300 148.28900 1.000 187.08231 389 ALA C N 1
ATOM 10511 C CA . ALA C 3 389 ? 111.86400 90.20300 148.75700 1.000 182.65986 389 ALA C CA 1
ATOM 10512 C C . ALA C 3 389 ? 110.48700 89.63800 148.43600 1.000 184.21559 389 ALA C C 1
ATOM 10513 O O . ALA C 3 389 ? 109.53800 89.85200 149.19900 1.000 188.24406 389 ALA C O 1
ATOM 10515 N N . SER C 3 390 ? 110.35600 88.91800 147.32000 1.000 192.37471 390 SER C N 1
ATOM 10516 C CA . SER C 3 390 ? 109.07600 88.33500 146.93600 1.000 190.26168 390 SER C CA 1
ATOM 10517 C C . SER C 3 390 ? 108.65400 87.18300 147.84000 1.000 190.57016 390 SER C C 1
ATOM 10518 O O . SER C 3 390 ? 107.49200 86.76900 147.78000 1.000 190.48073 390 SER C O 1
ATOM 10521 N N . GLY C 3 391 ? 109.55700 86.66000 148.66400 1.000 196.39525 391 GLY C N 1
ATOM 10522 C CA . GLY C 3 391 ? 109.22000 85.60900 149.59900 1.000 195.87093 391 GLY C CA 1
ATOM 10523 C C . GLY C 3 391 ? 109.45900 84.19600 149.12000 1.000 195.66588 391 GLY C C 1
ATOM 10524 O O . GLY C 3 391 ? 109.14900 83.25300 149.85800 1.000 195.73783 391 GLY C O 1
ATOM 10525 N N . ILE C 3 392 ? 109.99900 84.01100 147.91300 1.000 204.47390 392 ILE C N 1
ATOM 10526 C CA . ILE C 3 392 ? 110.28000 82.65900 147.44300 1.000 205.07440 392 ILE C CA 1
ATOM 10527 C C . ILE C 3 392 ? 111.48400 82.09000 148.18700 1.000 205.43818 392 ILE C C 1
ATOM 10528 O O . ILE C 3 392 ? 112.32500 82.81500 148.73100 1.000 204.67358 392 ILE C O 1
ATOM 10533 N N . THR C 3 393 ? 111.56500 80.76300 148.20600 1.000 247.52621 393 THR C N 1
ATOM 10534 C CA . THR C 3 393 ? 112.64900 80.06100 148.88100 1.000 248.97696 393 THR C CA 1
ATOM 10535 C C . THR C 3 393 ? 113.81200 79.88700 147.91100 1.000 250.69924 393 THR C C 1
ATOM 10536 O O . THR C 3 393 ? 113.66400 79.25100 146.86200 1.000 253.14187 393 THR C O 1
ATOM 10540 N N . GLY C 3 394 ? 114.96600 80.45800 148.26300 1.000 258.06104 394 GLY C N 1
ATOM 10541 C CA . GLY C 3 394 ? 116.12100 80.37400 147.38400 1.000 258.51585 394 GLY C CA 1
ATOM 10542 C C . GLY C 3 394 ? 116.64500 78.95900 147.22800 1.000 260.09641 394 GLY C C 1
ATOM 10543 O O . GLY C 3 394 ? 117.07400 78.56300 146.14100 1.000 259.09929 394 GLY C O 1
ATOM 10544 N N . GLU C 3 395 ? 116.62200 78.17800 148.31100 1.000 278.71808 395 GLU C N 1
ATOM 10545 C CA . GLU C 3 395 ? 117.12200 76.80900 148.25300 1.000 278.48612 395 GLU C CA 1
ATOM 10546 C C . GLU C 3 395 ? 116.23800 75.90000 147.40900 1.000 278.66435 395 GLU C C 1
ATOM 10547 O O . GLU C 3 395 ? 116.72500 74.88600 146.89800 1.000 277.61870 395 GLU C O 1
ATOM 10553 N N . ALA C 3 396 ? 114.96000 76.23400 147.25100 1.000 271.80077 396 ALA C N 1
ATOM 10554 C CA . ALA C 3 396 ? 114.06800 75.41700 146.44600 1.000 269.86070 396 ALA C CA 1
ATOM 10555 C C . ALA C 3 396 ? 114.36700 75.59400 144.96000 1.000 269.75792 396 ALA C C 1
ATOM 10556 O O . ALA C 3 396 ? 114.90200 76.61600 144.52000 1.000 269.82271 396 ALA C O 1
ATOM 10558 N N . THR C 3 397 ? 114.01100 74.57100 144.18000 1.000 260.59205 397 THR C N 1
ATOM 10559 C CA . THR C 3 397 ? 114.23200 74.61500 142.74000 1.000 260.28398 397 THR C CA 1
ATOM 10560 C C . THR C 3 397 ? 113.29600 75.58800 142.03600 1.000 260.61158 397 THR C C 1
ATOM 10561 O O . THR C 3 397 ? 113.56400 75.96300 140.88900 1.000 260.85522 397 THR C O 1
ATOM 10565 N N . GLU C 3 398 ? 112.21300 76.00700 142.69600 1.000 254.92230 398 GLU C N 1
ATOM 10566 C CA . GLU C 3 398 ? 111.25100 76.91200 142.07300 1.000 254.47691 398 GLU C CA 1
ATOM 10567 C C . GLU C 3 398 ? 111.87600 78.24600 141.68600 1.000 254.05318 398 GLU C C 1
ATOM 10568 O O . GLU C 3 398 ? 111.36000 78.92300 140.79000 1.000 252.76266 398 GLU C O 1
ATOM 10574 N N . ALA C 3 399 ? 112.97400 78.63700 142.33500 1.000 250.41652 399 ALA C N 1
ATOM 10575 C CA . ALA C 3 399 ? 113.63600 79.88500 141.97500 1.000 250.04983 399 ALA C CA 1
ATOM 10576 C C . ALA C 3 399 ? 114.37000 79.77200 140.64500 1.000 250.47780 399 ALA C C 1
ATOM 10577 O O . ALA C 3 399 ? 114.63000 80.79300 139.99600 1.000 249.98563 399 ALA C O 1
ATOM 10579 N N . ALA C 3 400 ? 114.71800 78.55400 140.22700 1.000 250.32690 400 ALA C N 1
ATOM 10580 C CA . ALA C 3 400 ? 115.46100 78.38700 138.97900 1.000 249.11978 400 ALA C CA 1
ATOM 10581 C C . ALA C 3 400 ? 114.68300 78.85900 137.75600 1.000 248.01453 400 ALA C C 1
ATOM 10582 O O . ALA C 3 400 ? 115.25400 79.61000 136.94500 1.000 246.73599 400 ALA C O 1
ATOM 10584 N N . PRO C 3 401 ? 113.41500 78.48100 137.54700 1.000 231.98437 401 PRO C N 1
ATOM 10585 C CA . PRO C 3 401 ? 112.70200 79.03300 136.38300 1.000 230.21687 401 PRO C CA 1
ATOM 10586 C C . PRO C 3 401 ? 112.28300 80.47800 136.57700 1.000 229.97002 401 PRO C C 1
ATOM 10587 O O . PRO C 3 401 ? 112.30100 81.25600 135.61400 1.000 229.64120 401 PRO C O 1
ATOM 10591 N N . ALA C 3 402 ? 111.92100 80.86100 137.80600 1.000 224.94252 402 ALA C N 1
ATOM 10592 C CA . ALA C 3 402 ? 111.39100 82.20000 138.04800 1.000 224.89432 402 ALA C CA 1
ATOM 10593 C C . ALA C 3 402 ? 112.38600 83.27400 137.63300 1.000 225.29223 402 ALA C C 1
ATOM 10594 O O . ALA C 3 402 ? 112.00800 84.26800 137.00100 1.000 226.34115 402 ALA C O 1
ATOM 10596 N N . ARG C 3 403 ? 113.66500 83.08600 137.97100 1.000 218.35713 403 ARG C N 1
ATOM 10597 C CA . ARG C 3 403 ? 114.70000 84.00800 137.51600 1.000 218.26517 403 ARG C CA 1
ATOM 10598 C C . ARG C 3 403 ? 114.64900 84.16800 136.00300 1.000 219.10512 403 ARG C C 1
ATOM 10599 O O . ARG C 3 403 ? 114.61900 85.29100 135.48400 1.000 220.17381 403 ARG C O 1
ATOM 10607 N N . GLN C 3 404 ? 114.59400 83.04500 135.27900 1.000 217.75257 404 GLN C N 1
ATOM 10608 C CA . GLN C 3 404 ? 114.46400 83.11000 133.82800 1.000 216.46255 404 GLN C CA 1
ATOM 10609 C C . GLN C 3 404 ? 113.19900 83.85800 133.43500 1.000 215.11979 404 GLN C C 1
ATOM 10610 O O . GLN C 3 404 ? 113.21500 84.67800 132.50800 1.000 214.27406 404 GLN C O 1
ATOM 10616 N N . TRP C 3 405 ? 112.09900 83.61000 134.15000 1.000 207.78795 405 TRP C N 1
ATOM 10617 C CA . TRP C 3 405 ? 110.87700 84.36900 133.91300 1.000 207.59284 405 TRP C CA 1
ATOM 10618 C C . TRP C 3 405 ? 111.12300 85.85700 134.12100 1.000 208.58798 405 TRP C C 1
ATOM 10619 O O . TRP C 3 405 ? 110.70100 86.68900 133.30800 1.000 209.58133 405 TRP C O 1
ATOM 10630 N N . LEU C 3 406 ? 111.83900 86.20900 135.19300 1.000 205.21925 406 LEU C N 1
ATOM 10631 C CA . LEU C 3 406 ? 112.17500 87.60700 135.42800 1.000 204.15697 406 LEU C CA 1
ATOM 10632 C C . LEU C 3 406 ? 113.05800 88.17000 134.32400 1.000 203.90935 406 LEU C C 1
ATOM 10633 O O . LEU C 3 406 ? 113.05500 89.38600 134.10200 1.000 202.74627 406 LEU C O 1
ATOM 10638 N N . LYS C 3 407 ? 113.81100 87.31600 133.62900 1.000 202.59450 407 LYS C N 1
ATOM 10639 C CA . LYS C 3 407 ? 114.59500 87.78000 132.49200 1.000 201.01093 407 LYS C CA 1
ATOM 10640 C C . LYS C 3 407 ? 113.72700 88.01200 131.26300 1.000 200.03082 407 LYS C C 1
ATOM 10641 O O . LYS C 3 407 ? 114.08200 88.82700 130.40400 1.000 197.87076 407 LYS C O 1
ATOM 10647 N N . THR C 3 408 ? 112.59400 87.31300 131.16000 1.000 211.29718 408 THR C N 1
ATOM 10648 C CA . THR C 3 408 ? 111.73000 87.47000 129.99600 1.000 211.31400 408 THR C CA 1
ATOM 10649 C C . THR C 3 408 ? 110.91800 88.75800 130.04900 1.000 210.17242 408 THR C C 1
ATOM 10650 O O . THR C 3 408 ? 110.63900 89.35100 129.00100 1.000 208.92295 408 THR C O 1
ATOM 10654 N N . SER C 3 409 ? 110.52600 89.19800 131.24700 1.000 214.01823 409 SER C N 1
ATOM 10655 C CA . SER C 3 409 ? 109.70300 90.39800 131.36500 1.000 214.23104 409 SER C CA 1
ATOM 10656 C C . SER C 3 409 ? 110.45500 91.64000 130.90200 1.000 214.63954 409 SER C C 1
ATOM 10657 O O . SER C 3 409 ? 109.88800 92.49600 130.21300 1.000 214.55944 409 SER C O 1
ATOM 10660 N N . LYS C 3 410 ? 111.72800 91.75800 131.27200 1.000 207.14197 410 LYS C N 1
ATOM 10661 C CA . LYS C 3 410 ? 112.50200 92.94200 130.92800 1.000 206.31822 410 LYS C CA 1
ATOM 10662 C C . LYS C 3 410 ? 112.74100 93.01800 129.42500 1.000 207.30952 410 LYS C C 1
ATOM 10663 O O . LYS C 3 410 ? 113.05100 92.01600 128.77500 1.000 208.48261 410 LYS C O 1
ATOM 10669 N N . ARG C 3 411 ? 112.58300 94.23800 128.90400 1.000 194.69467 411 ARG C N 1
ATOM 10670 C CA . ARG C 3 411 ? 112.79600 94.47000 127.45600 1.000 192.25343 411 ARG C CA 1
ATOM 10671 C C . ARG C 3 411 ? 114.25500 94.85400 127.21900 1.000 194.28495 411 ARG C C 1
ATOM 10672 O O . ARG C 3 411 ? 114.85500 95.47400 128.11600 1.000 195.16476 411 ARG C O 1
ATOM 10674 N N . VAL C 3 412 ? 114.79100 94.50500 126.05600 1.000 186.29746 412 VAL C N 1
ATOM 10675 C CA . VAL C 3 412 ? 116.17300 94.77700 125.67800 1.000 186.55184 412 VAL C CA 1
ATOM 10676 C C . VAL C 3 412 ? 116.17200 95.77800 124.53300 1.000 187.04572 412 VAL C C 1
ATOM 10677 O O . VAL C 3 412 ? 115.48000 95.58100 123.52700 1.000 187.56649 412 VAL C O 1
ATOM 10681 N N . GLY C 3 413 ? 116.94000 96.84400 124.68600 1.000 178.56556 413 GLY C N 1
ATOM 10682 C CA . GLY C 3 413 ? 117.04200 97.86500 123.66600 1.000 177.35125 413 GLY C CA 1
ATOM 10683 C C . GLY C 3 413 ? 117.42100 99.19400 124.28700 1.000 176.33223 413 GLY C C 1
ATOM 10684 O O . GLY C 3 413 ? 117.64600 99.29900 125.48900 1.000 177.98878 413 GLY C O 1
ATOM 10685 N N . ARG C 3 414 ? 117.48500 100.21100 123.43200 1.000 165.18333 414 ARG C N 1
ATOM 10686 C CA . ARG C 3 414 ? 117.82300 101.55000 123.88300 1.000 167.11984 414 ARG C CA 1
ATOM 10687 C C . ARG C 3 414 ? 116.63500 102.18700 124.60200 1.000 166.52039 414 ARG C C 1
ATOM 10688 O O . ARG C 3 414 ? 115.49900 101.70800 124.53900 1.000 165.04297 414 ARG C O 1
ATOM 10696 N N . SER C 3 415 ? 116.91500 103.28400 125.30100 1.000 160.12640 415 SER C N 1
ATOM 10697 C CA . SER C 3 415 ? 115.86500 104.01500 125.98900 1.000 158.13176 415 SER C CA 1
ATOM 10698 C C . SER C 3 415 ? 114.92000 104.66100 124.97600 1.000 160.60292 415 SER C C 1
ATOM 10699 O O . SER C 3 415 ? 115.33300 105.01900 123.87000 1.000 166.19534 415 SER C O 1
ATOM 10702 N N . PRO C 3 416 ? 113.64000 104.81000 125.32900 1.000 149.60970 416 PRO C N 1
ATOM 10703 C CA . PRO C 3 416 ? 112.69300 105.44200 124.39400 1.000 153.53328 416 PRO C CA 1
ATOM 10704 C C . PRO C 3 416 ? 113.07300 106.86100 124.00800 1.000 158.07980 416 PRO C C 1
ATOM 10705 O O . PRO C 3 416 ? 112.73700 107.30400 122.90100 1.000 162.91098 416 PRO C O 1
ATOM 10709 N N . SER C 3 417 ? 113.75600 107.59300 124.89300 1.000 157.42228 417 SER C N 1
ATOM 10710 C CA . SER C 3 417 ? 114.18900 108.94600 124.55700 1.000 159.97937 417 SER C CA 1
ATOM 10711 C C . SER C 3 417 ? 115.15200 108.94000 123.37600 1.000 162.59115 417 SER C C 1
ATOM 10712 O O . SER C 3 417 ? 115.03500 109.76700 122.46300 1.000 164.20031 417 SER C O 1
ATOM 10715 N N . LEU C 3 418 ? 116.10700 108.00700 123.37300 1.000 141.64952 418 LEU C N 1
ATOM 10716 C CA . LEU C 3 418 ? 117.02200 107.89500 122.24200 1.000 142.48642 418 LEU C CA 1
ATOM 10717 C C . LEU C 3 418 ? 116.29300 107.45900 120.97800 1.000 145.96002 418 LEU C C 1
ATOM 10718 O O . LEU C 3 418 ? 116.64900 107.89500 119.87700 1.000 154.68073 418 LEU C O 1
ATOM 10723 N N . ASN C 3 419 ? 115.27500 106.60600 121.11600 1.000 144.89730 419 ASN C N 1
ATOM 10724 C CA . ASN C 3 419 ? 114.47100 106.21900 119.96100 1.000 147.27133 419 ASN C CA 1
ATOM 10725 C C . ASN C 3 419 ? 113.77500 107.42900 119.35100 1.000 152.12736 419 ASN C C 1
ATOM 10726 O O . ASN C 3 419 ? 113.76000 107.59900 118.12700 1.000 156.89068 419 ASN C O 1
ATOM 10731 N N . CYS C 3 420 ? 113.19700 108.28900 120.19500 1.000 148.62024 420 CYS C N 1
ATOM 10732 C CA . CYS C 3 420 ? 112.56000 109.50300 119.69200 1.000 149.03761 420 CYS C CA 1
ATOM 10733 C C . CYS C 3 420 ? 113.58100 110.44400 119.06000 1.000 154.92336 420 CYS C C 1
ATOM 10734 O O . CYS C 3 420 ? 113.30600 111.06700 118.02500 1.000 162.56858 420 CYS C O 1
ATOM 10737 N N . ALA C 3 421 ? 114.76300 110.55900 119.66900 1.000 132.94234 421 ALA C N 1
ATOM 10738 C CA . ALA C 3 421 ? 115.80400 111.41400 119.10700 1.000 133.50419 421 ALA C CA 1
ATOM 10739 C C . ALA C 3 421 ? 116.22300 110.93700 117.72200 1.000 141.43339 421 ALA C C 1
ATOM 10740 O O . ALA C 3 421 ? 116.40300 111.74800 116.80500 1.000 144.96854 421 ALA C O 1
ATOM 10742 N N . SER C 3 422 ? 116.38600 109.62300 117.55000 1.000 138.27539 422 SER C N 1
ATOM 10743 C CA . SER C 3 422 ? 116.71800 109.08300 116.23400 1.000 137.40948 422 SER C CA 1
ATOM 10744 C C . SER C 3 422 ? 115.56700 109.26600 115.25200 1.000 139.06434 422 SER C C 1
ATOM 10745 O O . SER C 3 422 ? 115.78900 109.56600 114.07100 1.000 145.32166 422 SER C O 1
ATOM 10748 N N . LEU C 3 423 ? 114.32900 109.08200 115.71900 1.000 123.68703 423 LEU C N 1
ATOM 10749 C CA . LEU C 3 423 ? 113.17400 109.25800 114.84800 1.000 120.78060 423 LEU C CA 1
ATOM 10750 C C . LEU C 3 423 ? 113.05900 110.69400 114.36000 1.000 128.48897 423 LEU C C 1
ATOM 10751 O O . LEU C 3 423 ? 112.54400 110.93600 113.26400 1.000 142.79899 423 LEU C O 1
ATOM 10756 N N . ALA C 3 424 ? 113.53100 111.65500 115.15600 1.000 118.10554 424 ALA C N 1
ATOM 10757 C CA . ALA C 3 424 ? 113.52900 113.04700 114.71100 1.000 122.61563 424 ALA C CA 1
ATOM 10758 C C . ALA C 3 424 ? 114.34900 113.21900 113.43600 1.000 127.63466 424 ALA C C 1
ATOM 10759 O O . ALA C 3 424 ? 113.86700 113.77700 112.44000 1.000 131.68627 424 ALA C O 1
ATOM 10761 N N . THR C 3 425 ? 115.59100 112.72600 113.43700 1.000 125.54021 425 THR C N 1
ATOM 10762 C CA . THR C 3 425 ? 116.42300 112.86100 112.24600 1.000 128.21652 425 THR C CA 1
ATOM 10763 C C . THR C 3 425 ? 115.93500 111.95900 111.11600 1.000 127.44524 425 THR C C 1
ATOM 10764 O O . THR C 3 425 ? 116.10700 112.29900 109.94000 1.000 134.30226 425 THR C O 1
ATOM 10768 N N . ARG C 3 426 ? 115.30200 110.82800 111.44300 1.000 132.47144 426 ARG C N 1
ATOM 10769 C CA . ARG C 3 426 ? 114.70800 110.00100 110.39700 1.000 131.20380 426 ARG C CA 1
ATOM 10770 C C . ARG C 3 426 ? 113.59400 110.75200 109.67300 1.000 136.81460 426 ARG C C 1
ATOM 10771 O O . ARG C 3 426 ? 113.51900 110.74100 108.43900 1.000 145.45332 426 ARG C O 1
ATOM 10779 N N . LEU C 3 427 ? 112.72500 111.42500 110.43100 1.000 116.92279 427 LEU C N 1
ATOM 10780 C CA . LEU C 3 427 ? 111.67800 112.23800 109.82100 1.000 116.32350 427 LEU C CA 1
ATOM 10781 C C . LEU C 3 427 ? 112.27300 113.39200 109.02600 1.000 121.50486 427 LEU C C 1
ATOM 10782 O O . LEU C 3 427 ? 111.77300 113.73800 107.94700 1.000 132.23107 427 LEU C O 1
ATOM 10787 N N . GLY C 3 428 ? 113.33200 114.01100 109.55200 1.000 114.46921 428 GLY C N 1
ATOM 10788 C CA . GLY C 3 428 ? 113.99900 115.06900 108.81000 1.000 114.52051 428 GLY C CA 1
ATOM 10789 C C . GLY C 3 428 ? 114.54200 114.59200 107.47600 1.000 112.99317 428 GLY C C 1
ATOM 10790 O O . GLY C 3 428 ? 114.49800 115.31800 106.48000 1.000 114.50599 428 GLY C O 1
ATOM 10791 N N . ARG C 3 429 ? 115.06400 113.36400 107.43900 1.000 128.72348 429 ARG C N 1
ATOM 10792 C CA . ARG C 3 429 ? 115.56000 112.80700 106.18400 1.000 126.43268 429 ARG C CA 1
ATOM 10793 C C . ARG C 3 429 ? 114.42300 112.40800 105.24800 1.000 132.40543 429 ARG C C 1
ATOM 10794 O O . ARG C 3 429 ? 114.57700 112.48200 104.02400 1.000 132.74443 429 ARG C O 1
ATOM 10802 N N . ILE C 3 430 ? 113.28700 111.97400 105.79700 1.000 124.88817 430 ILE C N 1
ATOM 10803 C CA . ILE C 3 430 ? 112.19400 111.49300 104.95300 1.000 116.70310 430 ILE C CA 1
ATOM 10804 C C . ILE C 3 430 ? 111.37300 112.65000 104.37500 1.000 122.08324 430 ILE C C 1
ATOM 10805 O O . ILE C 3 430 ? 110.78000 112.51400 103.29700 1.000 126.17666 430 ILE C O 1
ATOM 10810 N N . THR C 3 431 ? 111.35100 113.80000 105.04800 1.000 113.06298 431 THR C N 1
ATOM 10811 C CA . THR C 3 431 ? 110.50700 114.91900 104.62500 1.000 104.62841 431 THR C CA 1
ATOM 10812 C C . THR C 3 431 ? 110.68300 115.35700 103.16700 1.000 110.30475 431 THR C C 1
ATOM 10813 O O . THR C 3 431 ? 109.67700 115.75300 102.55100 1.000 115.21391 431 THR C O 1
ATOM 10817 N N . PRO C 3 432 ? 111.88400 115.35200 102.56900 1.000 108.98199 432 PRO C N 1
ATOM 10818 C CA . PRO C 3 432 ? 111.98200 115.73400 101.14700 1.000 108.15855 432 PRO C CA 1
ATOM 10819 C C . PRO C 3 432 ? 111.05700 114.95900 100.22000 1.000 117.90760 432 PRO C C 1
ATOM 10820 O O . PRO C 3 432 ? 110.66800 115.48900 99.17200 1.000 127.73744 432 PRO C O 1
ATOM 10824 N N . CYS C 3 433 ? 110.68600 113.72400 100.56600 1.000 113.50344 433 CYS C N 1
ATOM 10825 C CA . CYS C 3 433 ? 109.66100 113.02900 99.79300 1.000 112.56818 433 CYS C CA 1
ATOM 10826 C C . CYS C 3 433 ? 108.33600 113.78200 99.84700 1.000 119.39505 433 CYS C C 1
ATOM 10827 O O . CYS C 3 433 ? 107.65300 113.93700 98.82600 1.000 133.51224 433 CYS C O 1
ATOM 10830 N N . ARG C 3 434 ? 107.96200 114.26800 101.03300 1.000 113.42240 434 ARG C N 1
ATOM 10831 C CA . ARG C 3 434 ? 106.76100 115.08600 101.15300 1.000 109.85401 434 ARG C CA 1
ATOM 10832 C C . ARG C 3 434 ? 106.90200 116.39200 100.38200 1.000 115.80161 434 ARG C C 1
ATOM 10833 O O . ARG C 3 434 ? 105.92500 116.88200 99.80400 1.000 123.48765 434 ARG C O 1
ATOM 10841 N N . ALA C 3 435 ? 108.10700 116.96700 100.35500 1.000 117.41632 435 ALA C N 1
ATOM 10842 C CA . ALA C 3 435 ? 108.32800 118.17200 99.55700 1.000 112.30011 435 ALA C CA 1
ATOM 10843 C C . ALA C 3 435 ? 108.11400 117.90000 98.07000 1.000 112.42187 435 ALA C C 1
ATOM 10844 O O . ALA C 3 435 ? 107.51400 118.71500 97.35700 1.000 123.48303 435 ALA C O 1
ATOM 10846 N N . GLN C 3 436 ? 108.60700 116.76000 97.58300 1.000 109.18749 436 GLN C N 1
ATOM 10847 C CA . GLN C 3 436 ? 108.38900 116.39300 96.18600 1.000 111.17576 436 GLN C CA 1
ATOM 10848 C C . GLN C 3 436 ? 106.91000 116.15800 95.90200 1.000 114.04649 436 GLN C C 1
ATOM 10849 O O . GLN C 3 436 ? 106.41300 116.51000 94.82500 1.000 121.17458 436 GLN C O 1
ATOM 10855 N N . ILE C 3 437 ? 106.19400 115.54900 96.85000 1.000 114.40962 437 ILE C N 1
ATOM 10856 C CA . ILE C 3 437 ? 104.74900 115.38600 96.69400 1.000 112.64189 437 ILE C CA 1
ATOM 10857 C C . ILE C 3 437 ? 104.06500 116.74600 96.61000 1.000 116.89247 437 ILE C C 1
ATOM 10858 O O . ILE C 3 437 ? 103.12200 116.94000 95.83200 1.000 116.91440 437 ILE C O 1
ATOM 10863 N N . GLU C 3 438 ? 104.52600 117.70800 97.41300 1.000 132.82524 438 GLU C N 1
ATOM 10864 C CA . GLU C 3 438 ? 103.97200 119.05900 97.35300 1.000 126.82446 438 GLU C CA 1
ATOM 10865 C C . GLU C 3 438 ? 104.22800 119.69500 95.99100 1.000 121.18079 438 GLU C C 1
ATOM 10866 O O . GLU C 3 438 ? 103.34900 120.36500 95.43500 1.000 122.24159 438 GLU C O 1
ATOM 10872 N N . TRP C 3 439 ? 105.43100 119.50400 95.44500 1.000 109.23458 439 TRP C N 1
ATOM 10873 C CA . TRP C 3 439 ? 105.72100 120.00500 94.10200 1.000 108.24926 439 TRP C CA 1
ATOM 10874 C C . TRP C 3 439 ? 104.80200 119.36900 93.06500 1.000 111.42103 439 TRP C C 1
ATOM 10875 O O . TRP C 3 439 ? 104.28100 120.05500 92.17400 1.000 117.40850 439 TRP C O 1
ATOM 10886 N N . TYR C 3 440 ? 104.58900 118.05600 93.17000 1.000 111.97304 440 TYR C N 1
ATOM 10887 C CA . TYR C 3 440 ? 103.69300 117.36900 92.24600 1.000 100.04572 440 TYR C CA 1
ATOM 10888 C C . TYR C 3 440 ? 102.27600 117.92000 92.34200 1.000 111.53011 440 TYR C C 1
ATOM 10889 O O . TYR C 3 440 ? 101.60400 118.11000 91.32200 1.000 116.55288 440 TYR C O 1
ATOM 10898 N N . LYS C 3 441 ? 101.80200 118.17300 93.56400 1.000 120.02050 441 LYS C N 1
ATOM 10899 C CA . LYS C 3 441 ? 100.47300 118.75100 93.74000 1.000 112.28322 441 LYS C CA 1
ATOM 10900 C C . LYS C 3 441 ? 100.39000 120.14000 93.12000 1.000 109.76048 441 LYS C C 1
ATOM 10901 O O . LYS C 3 441 ? 99.41900 120.46900 92.42900 1.000 109.05479 441 LYS C O 1
ATOM 10907 N N . ALA C 3 442 ? 101.40800 120.97100 93.35700 1.000 114.49608 442 ALA C N 1
ATOM 10908 C CA . ALA C 3 442 ? 101.39600 122.32700 92.81800 1.000 111.54372 442 ALA C CA 1
ATOM 10909 C C . ALA C 3 442 ? 101.48400 122.32800 91.29800 1.000 102.52972 442 ALA C C 1
ATOM 10910 O O . ALA C 3 442 ? 101.07400 123.30100 90.65400 1.000 92.33807 442 ALA C O 1
ATOM 10912 N N . LEU C 3 443 ? 102.02700 121.25900 90.71200 1.000 118.01847 443 LEU C N 1
ATOM 10913 C CA . LEU C 3 443 ? 102.12700 121.18900 89.25600 1.000 117.94734 443 LEU C CA 1
ATOM 10914 C C . LEU C 3 443 ? 100.74700 121.19700 88.60100 1.000 114.92422 443 LEU C C 1
ATOM 10915 O O . LEU C 3 443 ? 100.52700 121.90500 87.61200 1.000 114.17824 443 LEU C O 1
ATOM 10920 N N . PHE C 3 444 ? 99.80000 120.43200 89.14700 1.000 123.98700 444 PHE C N 1
ATOM 10921 C CA . PHE C 3 444 ? 98.49700 120.23100 88.52100 1.000 125.57157 444 PHE C CA 1
ATOM 10922 C C . PHE C 3 444 ? 97.38000 121.01500 89.20400 1.000 125.06829 444 PHE C C 1
ATOM 10923 O O . PHE C 3 444 ? 96.20600 120.65900 89.06100 1.000 124.54083 444 PHE C O 1
ATOM 10931 N N . ASP C 3 445 ? 97.71100 122.07700 89.93500 1.000 141.06369 445 ASP C N 1
ATOM 10932 C CA . ASP C 3 445 ? 96.70200 122.80100 90.70100 1.000 138.91464 445 ASP C CA 1
ATOM 10933 C C . ASP C 3 445 ? 95.88800 123.78900 89.87100 1.000 138.17768 445 ASP C C 1
ATOM 10934 O O . ASP C 3 445 ? 94.95000 124.39200 90.40600 1.000 138.28438 445 ASP C O 1
ATOM 10939 N N . ALA C 3 446 ? 96.21500 123.97700 88.59200 1.000 131.92104 446 ALA C N 1
ATOM 10940 C CA . ALA C 3 446 ? 95.56900 125.00500 87.78500 1.000 134.15456 446 ALA C CA 1
ATOM 10941 C C . ALA C 3 446 ? 94.55600 124.46600 86.78300 1.000 139.71057 446 ALA C C 1
ATOM 10942 O O . ALA C 3 446 ? 93.69400 125.23000 86.33500 1.000 138.00640 446 ALA C O 1
ATOM 10944 N N . ASN C 3 447 ? 94.62800 123.18700 86.41900 1.000 149.95984 447 ASN C N 1
ATOM 10945 C CA . ASN C 3 447 ? 93.77200 122.63300 85.37700 1.000 142.62341 447 ASN C CA 1
ATOM 10946 C C . ASN C 3 447 ? 92.76900 121.61400 85.89600 1.000 138.13785 447 ASN C C 1
ATOM 10947 O O . ASN C 3 447 ? 91.56300 121.77300 85.68500 1.000 133.14235 447 ASN C O 1
ATOM 10952 N N . THR C 3 448 ? 93.23300 120.56800 86.56800 1.000 134.30590 448 THR C N 1
ATOM 10953 C CA . THR C 3 448 ? 92.35900 119.49100 87.01900 1.000 134.65427 448 THR C CA 1
ATOM 10954 C C . THR C 3 448 ? 92.47700 119.19700 88.50400 1.000 131.29482 448 THR C C 1
ATOM 10955 O O . THR C 3 448 ? 91.47700 118.85100 89.13900 1.000 139.83476 448 THR C O 1
ATOM 10959 N N . GLY C 3 449 ? 93.66000 119.32300 89.07300 1.000 111.25603 449 GLY C N 1
ATOM 10960 C CA . GLY C 3 449 ? 93.87200 118.97500 90.46100 1.000 114.23580 449 GLY C CA 1
ATOM 10961 C C . GLY C 3 449 ? 94.72500 117.72500 90.59200 1.000 125.87313 449 GLY C C 1
ATOM 10962 O O . GLY C 3 449 ? 94.66600 116.80600 89.76400 1.000 137.21002 449 GLY C O 1
ATOM 10963 N N . TYR C 3 450 ? 95.53500 117.69000 91.65100 1.000 118.53017 450 TYR C N 1
ATOM 10964 C CA . TYR C 3 450 ? 96.44100 116.56200 91.84200 1.000 114.34627 450 TYR C CA 1
ATOM 10965 C C . TYR C 3 450 ? 95.69100 115.28200 92.18800 1.000 117.94702 450 TYR C C 1
ATOM 10966 O O . TYR C 3 450 ? 96.16300 114.18700 91.86200 1.000 126.63149 450 TYR C O 1
ATOM 10975 N N . TYR C 3 451 ? 94.52800 115.39200 92.83400 1.000 107.48001 451 TYR C N 1
ATOM 10976 C CA . TYR C 3 451 ? 93.74200 114.20200 93.14800 1.000 106.12265 451 TYR C CA 1
ATOM 10977 C C . TYR C 3 451 ? 93.27700 113.50100 91.87600 1.000 111.86251 451 TYR C C 1
ATOM 10978 O O . TYR C 3 451 ? 93.46300 112.28800 91.71700 1.000 127.75510 451 TYR C O 1
ATOM 10987 N N . ASP C 3 452 ? 92.67500 114.25400 90.95300 1.000 106.67482 452 ASP C N 1
ATOM 10988 C CA . ASP C 3 452 ? 92.19100 113.65800 89.71200 1.000 113.41264 452 ASP C CA 1
ATOM 10989 C C . ASP C 3 452 ? 93.34600 113.19600 88.83200 1.000 120.00085 452 ASP C C 1
ATOM 10990 O O . ASP C 3 452 ? 93.23900 112.17200 88.14800 1.000 123.11504 452 ASP C O 1
ATOM 10995 N N . ALA C 3 453 ? 94.45300 113.94100 88.83000 1.000 116.34655 453 ALA C N 1
ATOM 10996 C CA . ALA C 3 453 ? 95.62100 113.52500 88.06000 1.000 112.04267 453 ALA C CA 1
ATOM 10997 C C . ALA C 3 453 ? 96.18300 112.20900 88.58100 1.000 120.60124 453 ALA C C 1
ATOM 10998 O O . ALA C 3 453 ? 96.55000 111.32700 87.79600 1.000 127.31790 453 ALA C O 1
ATOM 11000 N N . PHE C 3 454 ? 96.26500 112.06100 89.90600 1.000 112.02791 454 PHE C N 1
ATOM 11001 C CA . PHE C 3 454 ? 96.72700 110.80400 90.48400 1.000 104.74740 454 PHE C CA 1
ATOM 11002 C C . PHE C 3 454 ? 95.75200 109.67000 90.19100 1.000 111.12795 454 PHE C C 1
ATOM 11003 O O . PHE C 3 454 ? 96.17200 108.54800 89.88600 1.000 129.65822 454 PHE C O 1
ATOM 11011 N N . LYS C 3 455 ? 94.44800 109.94000 90.28700 1.000 97.71077 455 LYS C N 1
ATOM 11012 C CA . LYS C 3 455 ? 93.46100 108.90100 90.00900 1.000 105.01973 455 LYS C CA 1
ATOM 11013 C C . LYS C 3 455 ? 93.49400 108.47700 88.54600 1.000 114.88578 455 LYS C C 1
ATOM 11014 O O . LYS C 3 455 ? 93.39600 107.28400 88.23700 1.000 117.44815 455 LYS C O 1
ATOM 11020 N N . GLN C 3 456 ? 93.63400 109.43400 87.63200 1.000 128.84022 456 GLN C N 1
ATOM 11021 C CA . GLN C 3 456 ? 93.66700 109.14600 86.20400 1.000 124.72216 456 GLN C CA 1
ATOM 11022 C C . GLN C 3 456 ? 95.05200 108.75500 85.70900 1.000 127.05642 456 GLN C C 1
ATOM 11023 O O . GLN C 3 456 ? 95.19200 108.39100 84.53600 1.000 133.32857 456 GLN C O 1
ATOM 11029 N N . ARG C 3 457 ? 96.07000 108.82200 86.57100 1.000 130.51964 457 ARG C N 1
ATOM 11030 C CA . ARG C 3 457 ? 97.43800 108.43200 86.22400 1.000 130.19235 457 ARG C CA 1
ATOM 11031 C C . ARG C 3 457 ? 97.95900 109.21400 85.01900 1.000 137.04349 457 ARG C C 1
ATOM 11032 O O . ARG C 3 457 ? 98.64900 108.67200 84.15400 1.000 141.45361 457 ARG C O 1
ATOM 11040 N N . LEU C 3 458 ? 97.62100 110.49900 84.96100 1.000 142.50305 458 LEU C N 1
ATOM 11041 C CA . LEU C 3 458 ? 98.15000 111.36300 83.91500 1.000 140.03805 458 LEU C CA 1
ATOM 11042 C C . LEU C 3 458 ? 99.63400 111.61500 84.14700 1.000 140.31844 458 LEU C C 1
ATOM 11043 O O . LEU C 3 458 ? 100.08800 111.72400 85.29000 1.000 141.02619 458 LEU C O 1
ATOM 11048 N N . SER C 3 459 ? 100.39100 111.71600 83.04900 1.000 139.03334 459 SER C N 1
ATOM 11049 C CA . SER C 3 459 ? 101.84300 111.86700 83.08800 1.000 142.15646 459 SER C CA 1
ATOM 11050 C C . SER C 3 459 ? 102.46300 110.75800 83.92900 1.000 150.99495 459 SER C C 1
ATOM 11051 O O . SER C 3 459 ? 102.90100 111.00700 85.06000 1.000 153.09722 459 SER C O 1
ATOM 11054 N N . PRO C 3 460 ? 102.50500 109.52300 83.41800 1.000 134.48559 460 PRO C N 1
ATOM 11055 C CA . PRO C 3 460 ? 102.96700 108.39600 84.24700 1.000 129.62880 460 PRO C CA 1
ATOM 11056 C C . PRO C 3 460 ? 104.38100 108.55500 84.77900 1.000 131.54841 460 PRO C C 1
ATOM 11057 O O . PRO C 3 460 ? 104.68100 108.04200 85.86500 1.000 137.67569 460 PRO C O 1
ATOM 11061 N N . LYS C 3 461 ? 105.26100 109.24800 84.05100 1.000 125.63759 461 LYS C N 1
ATOM 11062 C CA . LYS C 3 461 ? 106.63800 109.40800 84.50500 1.000 127.63291 461 LYS C CA 1
ATOM 11063 C C . LYS C 3 461 ? 106.73200 110.20100 85.80200 1.000 130.73143 461 LYS C C 1
ATOM 11064 O O . LYS C 3 461 ? 107.73800 110.09100 86.51100 1.000 137.64577 461 LYS C O 1
ATOM 11070 N N . LYS C 3 462 ? 105.71300 110.99400 86.12600 1.000 123.06090 462 LYS C N 1
ATOM 11071 C CA . LYS C 3 462 ? 105.63200 111.67500 87.41200 1.000 128.23238 462 LYS C CA 1
ATOM 11072 C C . LYS C 3 462 ? 104.71600 110.96300 88.39600 1.000 132.21670 462 LYS C C 1
ATOM 11073 O O . LYS C 3 462 ? 104.94400 111.03600 89.61000 1.000 134.77367 462 LYS C O 1
ATOM 11079 N N . PHE C 3 463 ? 103.68900 110.27500 87.89200 1.000 125.65100 463 PHE C N 1
ATOM 11080 C CA . PHE C 3 463 ? 102.80800 109.50400 88.76100 1.000 125.68333 463 PHE C CA 1
ATOM 11081 C C . PHE C 3 463 ? 103.56900 108.38400 89.45800 1.000 136.05366 463 PHE C C 1
ATOM 11082 O O . PHE C 3 463 ? 103.30800 108.08100 90.62700 1.000 140.90099 463 PHE C O 1
ATOM 11090 N N . SER C 3 464 ? 104.51200 107.75200 88.75300 1.000 130.13157 464 SER C N 1
ATOM 11091 C CA . SER C 3 464 ? 105.31700 106.70300 89.37300 1.000 126.13642 464 SER C CA 1
ATOM 11092 C C . SER C 3 464 ? 106.15700 107.25500 90.51800 1.000 129.32814 464 SER C C 1
ATOM 11093 O O . SER C 3 464 ? 106.25200 106.63400 91.58400 1.000 141.40991 464 SER C O 1
ATOM 11096 N N . LYS C 3 465 ? 106.77400 108.42200 90.31800 1.000 112.76196 465 LYS C N 1
ATOM 11097 C CA . LYS C 3 465 ? 107.55700 109.04100 91.38400 1.000 121.19197 465 LYS C CA 1
ATOM 11098 C C . LYS C 3 465 ? 106.67400 109.41600 92.56900 1.000 130.42566 465 LYS C C 1
ATOM 11099 O O . LYS C 3 465 ? 107.05700 109.21500 93.73100 1.000 141.74976 465 LYS C O 1
ATOM 11105 N N . ALA C 3 466 ? 105.48900 109.96700 92.29300 1.000 114.76727 466 ALA C N 1
ATOM 11106 C CA . ALA C 3 466 ? 104.56700 110.31200 93.37000 1.000 117.24058 466 ALA C CA 1
ATOM 11107 C C . ALA C 3 466 ? 104.14700 109.07400 94.15300 1.000 124.58721 466 ALA C C 1
ATOM 11108 O O . ALA C 3 466 ? 104.08300 109.10200 95.38800 1.000 131.17298 466 ALA C O 1
ATOM 11110 N N . ASN C 3 467 ? 103.86000 107.97600 93.44900 1.000 108.71924 467 ASN C N 1
ATOM 11111 C CA . ASN C 3 467 ? 103.48900 106.73500 94.12000 1.000 109.39307 467 ASN C CA 1
ATOM 11112 C C . ASN C 3 467 ? 104.64100 106.19600 94.95900 1.000 111.19728 467 ASN C C 1
ATOM 11113 O O . ASN C 3 467 ? 104.42800 105.70100 96.07100 1.000 123.98083 467 ASN C O 1
ATOM 11118 N N . MET C 3 468 ? 105.86800 106.27800 94.43900 1.000 107.40926 468 MET C N 1
ATOM 11119 C CA . MET C 3 468 ? 107.03200 105.83400 95.20100 1.000 109.85394 468 MET C CA 1
ATOM 11120 C C . MET C 3 468 ? 107.17400 106.62700 96.49400 1.000 120.20329 468 MET C C 1
ATOM 11121 O O . MET C 3 468 ? 107.38300 106.05400 97.57200 1.000 134.85271 468 MET C O 1
ATOM 11126 N N . TYR C 3 469 ? 107.05700 107.95300 96.40400 1.000 108.18015 469 TYR C N 1
ATOM 11127 C CA . TYR C 3 469 ? 107.18400 108.78300 97.59800 1.000 114.50258 469 TYR C CA 1
ATOM 11128 C C . TYR C 3 469 ? 106.05200 108.51400 98.58500 1.000 120.98445 469 TYR C C 1
ATOM 11129 O O . TYR C 3 469 ? 106.27700 108.48200 99.80200 1.000 127.49938 469 TYR C O 1
ATOM 11138 N N . ARG C 3 470 ? 104.83100 108.31600 98.08000 1.000 99.69886 470 ARG C N 1
ATOM 11139 C CA . ARG C 3 470 ? 103.71000 107.99800 98.95800 1.000 98.58981 470 ARG C CA 1
ATOM 11140 C C . ARG C 3 470 ? 103.93200 106.67600 99.68100 1.000 109.69412 470 ARG C C 1
ATOM 11141 O O . ARG C 3 470 ? 103.66000 106.56400 100.88200 1.000 116.96546 470 ARG C O 1
ATOM 11149 N N . ILE C 3 471 ? 104.42800 105.66400 98.96500 1.000 112.51132 471 ILE C N 1
ATOM 11150 C CA . ILE C 3 471 ? 104.69500 104.36900 99.58500 1.000 103.81622 471 ILE C CA 1
ATOM 11151 C C . ILE C 3 471 ? 105.77600 104.49900 100.65000 1.000 112.88029 471 ILE C C 1
ATOM 11152 O O . ILE C 3 471 ? 105.67000 103.91600 101.73600 1.000 124.88709 471 ILE C O 1
ATOM 11157 N N . LYS C 3 472 ? 106.83500 105.26000 100.35800 1.000 104.00037 472 LYS C N 1
ATOM 11158 C CA . LYS C 3 472 ? 107.89600 105.44600 101.34600 1.000 99.87783 472 LYS C CA 1
ATOM 11159 C C . LYS C 3 472 ? 107.37600 106.14700 102.59700 1.000 109.46081 472 LYS C C 1
ATOM 11160 O O . LYS C 3 472 ? 107.69100 105.74000 103.72400 1.000 120.91705 472 LYS C O 1
ATOM 11166 N N . LEU C 3 473 ? 106.57300 107.20100 102.41900 1.000 99.33016 473 LEU C N 1
ATOM 11167 C CA . LEU C 3 473 ? 106.01400 107.90700 103.56800 1.000 99.17378 473 LEU C CA 1
ATOM 11168 C C . LEU C 3 473 ? 105.09800 107.00000 104.38200 1.000 109.01599 473 LEU C C 1
ATOM 11169 O O . LEU C 3 473 ? 105.14000 107.00600 105.62100 1.000 113.27656 473 LEU C O 1
ATOM 11174 N N . ALA C 3 474 ? 104.26000 106.21400 103.70100 1.000 112.97747 474 ALA C N 1
ATOM 11175 C CA . ALA C 3 474 ? 103.36500 105.30000 104.40100 1.000 110.11991 474 ALA C CA 1
ATOM 11176 C C . ALA C 3 474 ? 104.14900 104.25500 105.18100 1.000 110.58936 474 ALA C C 1
ATOM 11177 O O . ALA C 3 474 ? 103.79300 103.92500 106.31700 1.000 123.53045 474 ALA C O 1
ATOM 11179 N N . GLN C 3 475 ? 105.22000 103.72100 104.58800 1.000 114.43000 475 GLN C N 1
ATOM 11180 C CA . GLN C 3 475 ? 106.04500 102.74600 105.29400 1.000 118.21455 475 GLN C CA 1
ATOM 11181 C C . GLN C 3 475 ? 106.70200 103.36200 106.52100 1.000 122.11307 475 GLN C C 1
ATOM 11182 O O . GLN C 3 475 ? 106.74700 102.73700 107.58800 1.000 131.94316 475 GLN C O 1
ATOM 11188 N N . PHE C 3 476 ? 107.21700 104.58700 106.39200 1.000 100.48817 476 PHE C N 1
ATOM 11189 C CA . PHE C 3 476 ? 107.84900 105.24200 107.53400 1.000 96.34503 476 PHE C CA 1
ATOM 11190 C C . PHE C 3 476 ? 106.85000 105.46300 108.66400 1.000 108.10787 476 PHE C C 1
ATOM 11191 O O . PHE C 3 476 ? 107.14400 105.19100 109.83700 1.000 118.79119 476 PHE C O 1
ATOM 11199 N N . TRP C 3 477 ? 105.65100 105.94400 108.32900 1.000 108.61343 477 TRP C N 1
ATOM 11200 C CA . TRP C 3 477 ? 104.65900 106.20000 109.36900 1.000 104.62922 477 TRP C CA 1
ATOM 11201 C C . TRP C 3 477 ? 104.13700 104.90500 109.98400 1.000 103.05505 477 TRP C C 1
ATOM 11202 O O . TRP C 3 477 ? 103.86200 104.86000 111.18900 1.000 113.64660 477 TRP C O 1
ATOM 11213 N N . ASP C 3 478 ? 104.00500 103.84400 109.18400 1.000 111.96841 478 ASP C N 1
ATOM 11214 C CA . ASP C 3 478 ? 103.62000 102.54900 109.73400 1.000 111.98140 478 ASP C CA 1
ATOM 11215 C C . ASP C 3 478 ? 104.69000 102.01200 110.67400 1.000 120.04569 478 ASP C C 1
ATOM 11216 O O . ASP C 3 478 ? 104.37200 101.41100 111.70500 1.000 125.23520 478 ASP C O 1
ATOM 11221 N N . GLY C 3 479 ? 105.96500 102.21100 110.33200 1.000 123.70932 479 GLY C N 1
ATOM 11222 C CA . GLY C 3 479 ? 107.03000 101.83000 111.24600 1.000 121.24826 479 GLY C CA 1
ATOM 11223 C C . GLY C 3 479 ? 106.98600 102.61300 112.54400 1.000 122.42036 479 GLY C C 1
ATOM 11224 O O . GLY C 3 479 ? 107.21800 102.06100 113.62300 1.000 128.04946 479 GLY C O 1
ATOM 11225 N N . VAL C 3 480 ? 106.68600 103.91100 112.45700 1.000 118.11113 480 VAL C N 1
ATOM 1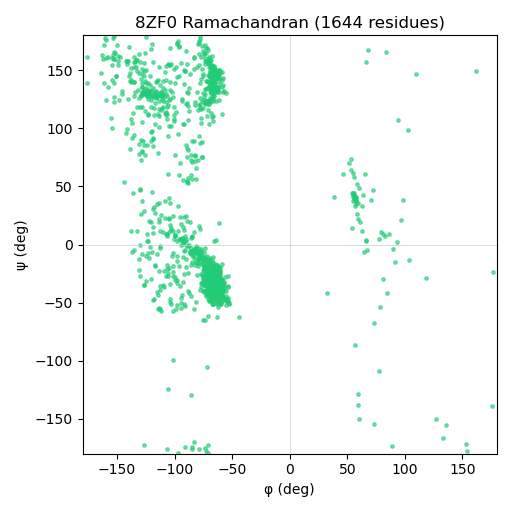1226 C CA . VAL C 3 480 ? 106.54000 104.72100 113.66600 1.000 113.11567 480 VAL C CA 1
ATOM 11227 C C . VAL C 3 480 ? 105.40100 104.19000 114.53000 1.000 112.31030 480 VAL C C 1
ATOM 11228 O O . VAL C 3 480 ? 105.53200 104.06600 115.75600 1.000 114.15728 480 VAL C O 1
ATOM 11232 N N . LEU C 3 481 ? 104.26500 103.86800 113.90600 1.000 125.80065 481 LEU C N 1
ATOM 11233 C CA . LEU C 3 481 ? 103.13400 103.33000 114.65700 1.000 120.04927 481 LEU C CA 1
ATOM 11234 C C . LEU C 3 481 ? 103.47300 101.98500 115.29000 1.000 120.66062 481 LEU C C 1
ATOM 11235 O O . LEU C 3 481 ? 103.07500 101.70800 116.42700 1.000 127.19574 481 LEU C O 1
ATOM 11240 N N . SER C 3 482 ? 104.19400 101.12900 114.56100 1.000 127.34799 482 SER C N 1
ATOM 11241 C CA . SER C 3 482 ? 104.59800 99.84000 115.11200 1.000 133.51338 482 SER C CA 1
ATOM 11242 C C . SER C 3 482 ? 105.53400 100.02000 116.30000 1.000 133.52349 482 SER C C 1
ATOM 11243 O O . SER C 3 482 ? 105.44200 99.28500 117.29000 1.000 134.25350 482 SER C O 1
ATOM 11246 N N . MET C 3 483 ? 106.44900 100.98900 116.21400 1.000 143.71755 483 MET C N 1
ATOM 11247 C CA . MET C 3 483 ? 107.31100 101.29400 117.35200 1.000 140.40898 483 MET C CA 1
ATOM 11248 C C . MET C 3 483 ? 106.49300 101.77600 118.54200 1.000 144.91837 483 MET C C 1
ATOM 11249 O O . MET C 3 483 ? 106.78600 101.42600 119.69100 1.000 149.73257 483 MET C O 1
ATOM 11254 N N . LEU C 3 484 ? 105.46600 102.59100 118.28500 1.000 145.40002 484 LEU C N 1
ATOM 11255 C CA . LEU C 3 484 ? 104.59700 103.05000 119.36600 1.000 142.25106 484 LEU C CA 1
ATOM 11256 C C . LEU C 3 484 ? 103.85400 101.88800 120.01600 1.000 137.57869 484 LEU C C 1
ATOM 11257 O O . LEU C 3 484 ? 103.71600 101.83900 121.24400 1.000 130.91118 484 LEU C O 1
ATOM 11262 N N . ASP C 3 485 ? 103.36400 100.94400 119.20800 1.000 157.24346 485 ASP C N 1
ATOM 11263 C CA . ASP C 3 485 ? 102.57600 99.83700 119.74500 1.000 156.93341 485 ASP C CA 1
ATOM 11264 C C . ASP C 3 485 ? 103.41400 98.90400 120.61000 1.000 155.33607 485 ASP C C 1
ATOM 11265 O O . ASP C 3 485 ? 102.88700 98.28300 121.53900 1.000 158.37120 485 ASP C O 1
ATOM 11270 N N . THR C 3 486 ? 104.70900 98.79700 120.33000 1.000 155.04095 486 THR C N 1
ATOM 11271 C CA . THR C 3 486 ? 105.60900 97.92700 121.07500 1.000 154.57917 486 THR C CA 1
ATOM 11272 C C . THR C 3 486 ? 106.04200 98.55300 122.40100 1.000 154.44745 486 THR C C 1
ATOM 11273 O O . THR C 3 486 ? 106.53400 97.83800 123.28300 1.000 157.58310 486 THR C O 1
ATOM 11277 N N . SER C 3 487 ? 105.77000 99.85000 122.58700 1.000 156.88792 487 SER C N 1
ATOM 11278 C CA . SER C 3 487 ? 106.16800 100.61600 123.77400 1.000 160.11476 487 SER C CA 1
ATOM 11279 C C . SER C 3 487 ? 107.67700 100.84600 123.80500 1.000 154.81966 487 SER C C 1
ATOM 11280 O O . SER C 3 487 ? 108.31300 100.79900 124.86100 1.000 153.25340 487 SER C O 1
ATOM 11283 N N . GLN C 3 488 ? 108.25600 101.09800 122.63100 1.000 146.61308 488 GLN C N 1
ATOM 11284 C CA . GLN C 3 488 ? 109.64100 101.52900 122.51500 1.000 146.07296 488 GLN C CA 1
ATOM 11285 C C . GLN C 3 488 ? 109.78600 103.04400 122.48100 1.000 148.30521 488 GLN C C 1
ATOM 11286 O O . GLN C 3 488 ? 110.91200 103.54100 122.37000 1.000 150.59090 488 GLN C O 1
ATOM 11292 N N . LEU C 3 489 ? 108.68500 103.78000 122.56900 1.000 137.87793 489 LEU C N 1
ATOM 11293 C CA . LEU C 3 489 ? 108.66300 105.23200 122.53900 1.000 136.27247 489 LEU C CA 1
ATOM 11294 C C . LEU C 3 489 ? 108.09000 105.78500 123.83900 1.000 137.48541 489 LEU C C 1
ATOM 11295 O O . LEU C 3 489 ? 107.36000 105.08900 124.55300 1.000 137.04269 489 LEU C O 1
ATOM 11300 N N . PRO C 3 490 ? 108.41300 107.03200 124.18800 1.000 140.10280 490 PRO C N 1
ATOM 11301 C CA . PRO C 3 490 ? 107.90000 107.60000 125.44000 1.000 140.85692 490 PRO C CA 1
ATOM 11302 C C . PRO C 3 490 ? 106.38000 107.67000 125.45300 1.000 145.17743 490 PRO C C 1
ATOM 11303 O O . PRO C 3 490 ? 105.73100 107.81800 124.41600 1.000 151.62750 490 PRO C O 1
ATOM 11307 N N . TYR C 3 491 ? 105.80200 107.56500 126.65200 1.000 161.45914 491 TYR C N 1
ATOM 11308 C CA . TYR C 3 491 ? 104.32100 107.55400 126.78500 1.000 162.64497 491 TYR C CA 1
ATOM 11309 C C . TYR C 3 491 ? 103.73200 108.89500 126.34500 1.000 161.36858 491 TYR C C 1
ATOM 11310 O O . TYR C 3 491 ? 102.56900 108.92100 125.91600 1.000 163.18699 491 TYR C O 1
ATOM 11319 N N . ASP C 3 492 ? 104.50400 109.97300 126.46200 1.000 152.67913 492 ASP C N 1
ATOM 11320 C CA . ASP C 3 492 ? 104.02000 111.29000 126.07600 1.000 154.38787 492 ASP C CA 1
ATOM 11321 C C . ASP C 3 492 ? 104.28300 111.60700 124.60800 1.000 160.18195 492 ASP C C 1
ATOM 11322 O O . ASP C 3 492 ? 104.28000 112.78400 124.22900 1.000 163.42612 492 ASP C O 1
ATOM 11327 N N . PHE C 3 493 ? 104.51300 110.58700 123.77800 1.000 140.23641 493 PHE C N 1
ATOM 11328 C CA . PHE C 3 493 ? 104.79500 110.82500 122.36500 1.000 134.44704 493 PHE C CA 1
ATOM 11329 C C . PHE C 3 493 ? 103.60500 111.46500 121.66000 1.000 136.92287 493 PHE C C 1
ATOM 11330 O O . PHE C 3 493 ? 103.77700 112.36700 120.83200 1.000 139.96688 493 PHE C O 1
ATOM 11338 N N . HIS C 3 494 ? 102.39200 111.01400 121.97300 1.000 150.91220 494 HIS C N 1
ATOM 11339 C CA . HIS C 3 494 ? 101.19300 111.52400 121.32000 1.000 149.97934 494 HIS C CA 1
ATOM 11340 C C . HIS C 3 494 ? 100.80000 112.91700 121.79400 1.000 153.28155 494 HIS C C 1
ATOM 11341 O O . HIS C 3 494 ? 99.86800 113.50100 121.23200 1.000 158.08504 494 HIS C O 1
ATOM 11348 N N . ARG C 3 495 ? 101.47600 113.46200 122.80200 1.000 154.06474 495 ARG C N 1
ATOM 11349 C CA . ARG C 3 495 ? 101.17900 114.78500 123.33500 1.000 153.50986 495 ARG C CA 1
ATOM 11350 C C . ARG C 3 495 ? 102.32400 115.75500 123.06600 1.000 154.98535 495 ARG C C 1
ATOM 11351 O O . ARG C 3 495 ? 102.62800 116.62900 123.88000 1.000 155.27490 495 ARG C O 1
ATOM 11359 N N . ARG C 3 496 ? 102.97500 115.60900 121.91400 1.000 146.09833 496 ARG C N 1
ATOM 11360 C CA . ARG C 3 496 ? 104.05800 116.49100 121.49800 1.000 147.21336 496 ARG C CA 1
ATOM 11361 C C . ARG C 3 496 ? 103.63800 117.23300 120.23900 1.000 145.11278 496 ARG C C 1
ATOM 11362 O O . ARG C 3 496 ? 103.14100 116.61800 119.29000 1.000 147.92734 496 ARG C O 1
ATOM 11370 N N . ALA C 3 497 ? 103.84400 118.55300 120.23600 1.000 115.27552 497 ALA C N 1
ATOM 11371 C CA . ALA C 3 497 ? 103.34700 119.38400 119.14300 1.000 116.18970 497 ALA C CA 1
ATOM 11372 C C . ALA C 3 497 ? 104.00300 119.02400 117.81500 1.000 116.25321 497 ALA C C 1
ATOM 11373 O O . ALA C 3 497 ? 103.32900 118.96700 116.77900 1.000 126.10419 497 ALA C O 1
ATOM 11375 N N . LYS C 3 498 ? 105.31700 118.78600 117.82200 1.000 109.26532 498 LYS C N 1
ATOM 11376 C CA . LYS C 3 498 ? 106.03500 118.54600 116.57300 1.000 110.39735 498 LYS C CA 1
ATOM 11377 C C . LYS C 3 498 ? 105.49400 117.31800 115.85100 1.000 116.47182 498 LYS C C 1
ATOM 11378 O O . LYS C 3 498 ? 105.16000 117.37900 114.66100 1.000 122.63812 498 LYS C O 1
ATOM 11384 N N . TRP C 3 499 ? 105.39400 116.19300 116.56200 1.000 119.08817 499 TRP C N 1
ATOM 11385 C CA . TRP C 3 499 ? 104.95400 114.95500 115.93000 1.000 112.11244 499 TRP C CA 1
ATOM 11386 C C . TRP C 3 499 ? 103.51900 115.06200 115.43400 1.000 121.16600 499 TRP C C 1
ATOM 11387 O O . TRP C 3 499 ? 103.20700 114.62400 114.32000 1.000 135.21111 499 TRP C O 1
ATOM 11398 N N . VAL C 3 500 ? 102.63100 115.65300 116.23700 1.000 110.96225 500 VAL C N 1
ATOM 11399 C CA . VAL C 3 500 ? 101.22700 115.70900 115.84500 1.000 108.93874 500 VAL C CA 1
ATOM 11400 C C . VAL C 3 500 ? 101.03400 116.64400 114.65600 1.000 114.21787 500 VAL C C 1
ATOM 11401 O O . VAL C 3 500 ? 100.25000 116.34700 113.74700 1.000 125.50447 500 VAL C O 1
ATOM 11405 N N . ASN C 3 501 ? 101.75400 117.77100 114.61600 1.000 117.78355 501 ASN C N 1
ATOM 11406 C CA . ASN C 3 501 ? 101.58500 118.67200 113.47800 1.000 116.76695 501 ASN C CA 1
ATOM 11407 C C . ASN C 3 501 ? 102.22300 118.09800 112.21800 1.000 123.25233 501 ASN C C 1
ATOM 11408 O O . ASN C 3 501 ? 101.69700 118.28500 111.11400 1.000 130.95606 501 ASN C O 1
ATOM 11413 N N . ALA C 3 502 ? 103.34900 117.39000 112.35500 1.000 105.32797 502 ALA C N 1
ATOM 11414 C CA . ALA C 3 502 ? 103.93000 116.71900 111.19800 1.000 100.57134 502 ALA C CA 1
ATOM 11415 C C . ALA C 3 502 ? 102.98900 115.65100 110.65600 1.000 105.05264 502 ALA C C 1
ATOM 11416 O O . ALA C 3 502 ? 102.81200 115.52500 109.43700 1.000 116.09189 502 ALA C O 1
ATOM 11418 N N . ALA C 3 503 ? 102.37000 114.87600 111.55000 1.000 89.35640 503 ALA C N 1
ATOM 11419 C CA . ALA C 3 503 ? 101.40200 113.87400 111.12000 1.000 81.09986 503 ALA C CA 1
ATOM 11420 C C . ALA C 3 503 ? 100.19500 114.52300 110.45600 1.000 97.34778 503 ALA C C 1
ATOM 11421 O O . ALA C 3 503 ? 99.67600 114.00700 109.46100 1.000 104.86128 503 ALA C O 1
ATOM 11423 N N . HIS C 3 504 ? 99.73000 115.65200 110.99700 1.000 114.08811 504 HIS C N 1
ATOM 11424 C CA . HIS C 3 504 ? 98.60300 116.35500 110.39300 1.000 112.64035 504 HIS C CA 1
ATOM 11425 C C . HIS C 3 504 ? 98.94600 116.85200 108.99400 1.000 119.64443 504 HIS C C 1
ATOM 11426 O O . HIS C 3 504 ? 98.13300 116.73400 108.07000 1.000 128.44189 504 HIS C O 1
ATOM 11433 N N . PHE C 3 505 ? 100.14400 117.41500 108.82100 1.000 113.83647 505 PHE C N 1
ATOM 11434 C CA . PHE C 3 505 ? 100.57500 117.86300 107.49900 1.000 106.16935 505 PHE C CA 1
ATOM 11435 C C . PHE C 3 505 ? 100.64300 116.69400 106.52400 1.000 110.59128 505 PHE C C 1
ATOM 11436 O O . PHE C 3 505 ? 100.13000 116.77300 105.39800 1.000 118.76506 505 PHE C O 1
ATOM 11444 N N . TYR C 3 506 ? 101.26300 115.58900 106.94900 1.000 111.22050 506 TYR C N 1
ATOM 11445 C CA . TYR C 3 506 ? 101.37900 114.42600 106.07700 1.000 104.90340 506 TYR C CA 1
ATOM 11446 C C . TYR C 3 506 ? 100.00800 113.89200 105.69100 1.000 112.16585 506 TYR C C 1
ATOM 11447 O O . TYR C 3 506 ? 99.76900 113.56300 104.52400 1.000 124.45938 506 TYR C O 1
ATOM 11456 N N . GLN C 3 507 ? 99.09200 113.80300 106.65600 1.000 104.20670 507 GLN C N 1
ATOM 11457 C CA . GLN C 3 507 ? 97.74600 113.32500 106.36500 1.000 101.17924 507 GLN C CA 1
ATOM 11458 C C . GLN C 3 507 ? 97.04500 114.24700 105.37800 1.000 101.52810 507 GLN C C 1
ATOM 11459 O O . GLN C 3 507 ? 96.59400 113.81100 104.31300 1.000 111.88281 507 GLN C O 1
ATOM 11465 N N . LEU C 3 508 ? 97.00100 115.54600 105.68900 1.000 99.18194 508 LEU C N 1
ATOM 11466 C CA . LEU C 3 508 ? 96.29200 116.49900 104.84700 1.000 95.11368 508 LEU C CA 1
ATOM 11467 C C . LEU C 3 508 ? 96.87500 116.58200 103.44500 1.000 103.15362 508 LEU C C 1
ATOM 11468 O O . LEU C 3 508 ? 96.16400 116.98000 102.51600 1.000 98.38622 508 LEU C O 1
ATOM 11473 N N . LEU C 3 509 ? 98.14500 116.21800 103.26400 1.000 116.34556 509 LEU C N 1
ATOM 11474 C CA . LEU C 3 509 ? 98.71700 116.27200 101.92500 1.000 104.89779 509 LEU C CA 1
ATOM 11475 C C . LEU C 3 509 ? 98.61200 114.95200 101.16800 1.000 103.01271 509 LEU C C 1
ATOM 11476 O O . LEU C 3 509 ? 98.46200 114.96800 99.94000 1.000 109.78266 509 LEU C O 1
ATOM 11481 N N . VAL C 3 510 ? 98.66200 113.80900 101.85400 1.000 97.53155 510 VAL C N 1
ATOM 11482 C CA . VAL C 3 510 ? 98.81600 112.53300 101.16100 1.000 99.29306 510 VAL C CA 1
ATOM 11483 C C . VAL C 3 510 ? 97.51800 111.73000 101.12600 1.000 106.81403 510 VAL C C 1
ATOM 11484 O O . VAL C 3 510 ? 97.30700 110.93300 100.20500 1.000 115.72164 510 VAL C O 1
ATOM 11488 N N . GLU C 3 511 ? 96.63600 111.92600 102.11000 1.000 108.82042 511 GLU C N 1
ATOM 11489 C CA . GLU C 3 511 ? 95.40800 111.13500 102.15900 1.000 109.76675 511 GLU C CA 1
ATOM 11490 C C . GLU C 3 511 ? 94.57000 111.21800 100.88600 1.000 113.23262 511 GLU C C 1
ATOM 11491 O O . GLU C 3 511 ? 94.00800 110.18200 100.49100 1.000 121.70786 511 GLU C O 1
ATOM 11497 N N . PRO C 3 512 ? 94.41400 112.37200 100.22100 1.000 100.43027 512 PRO C N 1
ATOM 11498 C CA . PRO C 3 512 ? 93.70800 112.35500 98.92700 1.000 114.91068 512 PRO C CA 1
ATOM 11499 C C . PRO C 3 512 ? 94.32900 111.40900 97.91200 1.000 120.42087 512 PRO C C 1
ATOM 11500 O O . PRO C 3 512 ? 93.60100 110.77500 97.13800 1.000 127.84544 512 PRO C O 1
ATOM 11504 N N . LEU C 3 513 ? 95.65900 111.29100 97.89500 1.000 109.59173 513 LEU C N 1
ATOM 11505 C CA . LEU C 3 513 ? 96.30100 110.32800 97.00500 1.000 98.23838 513 LEU C CA 1
ATOM 11506 C C . LEU C 3 513 ? 95.91100 108.90000 97.36500 1.000 109.18421 513 LEU C C 1
ATOM 11507 O O . LEU C 3 513 ? 95.66800 108.07100 96.47900 1.000 112.57685 513 LEU C O 1
ATOM 11512 N N . ASP C 3 514 ? 95.84700 108.59200 98.66300 1.000 119.40715 514 ASP C N 1
ATOM 11513 C CA . ASP C 3 514 ? 95.42600 107.26100 99.08800 1.000 114.53559 514 ASP C CA 1
ATOM 11514 C C . ASP C 3 514 ? 93.97800 106.99000 98.70200 1.000 118.78282 514 ASP C C 1
ATOM 11515 O O . ASP C 3 514 ? 93.63500 105.87300 98.29800 1.000 121.48049 514 ASP C O 1
ATOM 11520 N N . ILE C 3 515 ? 93.11200 107.99800 98.82200 1.000 106.81186 515 ILE C N 1
ATOM 11521 C CA . ILE C 3 515 ? 91.71800 107.83600 98.41700 1.000 99.67104 515 ILE C CA 1
ATOM 11522 C C . ILE C 3 515 ? 91.62400 107.59600 96.91600 1.000 106.95838 515 ILE C C 1
ATOM 11523 O O . ILE C 3 515 ? 90.83300 106.76600 96.45100 1.000 121.75760 515 ILE C O 1
ATOM 11528 N N . ALA C 3 516 ? 92.42300 108.32600 96.13300 1.000 115.40155 516 ALA C N 1
ATOM 11529 C CA . ALA C 3 516 ? 92.43700 108.11900 94.68900 1.000 124.66035 516 ALA C CA 1
ATOM 11530 C C . ALA C 3 516 ? 92.91300 106.71500 94.33900 1.000 127.32610 516 ALA C C 1
ATOM 11531 O O . ALA C 3 516 ? 92.35700 106.06900 93.44400 1.000 130.77741 516 ALA C O 1
ATOM 11533 N N . ASP C 3 517 ? 93.94500 106.22900 95.03100 1.000 129.89659 517 ASP C N 1
ATOM 11534 C CA . ASP C 3 517 ? 94.41600 104.86700 94.79800 1.000 129.83306 517 ASP C CA 1
ATOM 11535 C C . ASP C 3 517 ? 93.34900 103.84300 95.16800 1.000 131.59960 517 ASP C C 1
ATOM 11536 O O . ASP C 3 517 ? 93.15700 102.84900 94.45700 1.000 135.11207 517 ASP C O 1
ATOM 11541 N N . TYR C 3 518 ? 92.65100 104.06600 96.28400 1.000 135.79049 518 TYR C N 1
ATOM 11542 C CA . TYR C 3 518 ? 91.60300 103.14500 96.71100 1.000 138.19611 518 TYR C CA 1
ATOM 11543 C C . TYR C 3 518 ? 90.46000 103.10400 95.70400 1.000 134.09996 518 TYR C C 1
ATOM 11544 O O . TYR C 3 518 ? 89.94000 102.02700 95.38800 1.000 139.11900 518 TYR C O 1
ATOM 11553 N N . HIS C 3 519 ? 90.05400 104.26500 95.19000 1.000 121.43850 519 HIS C N 1
ATOM 11554 C CA . HIS C 3 519 ? 88.94200 104.32900 94.25000 1.000 125.73454 519 HIS C CA 1
ATOM 11555 C C . HIS C 3 519 ? 89.34100 103.96900 92.82400 1.000 135.91531 519 HIS C C 1
ATOM 11556 O O . HIS C 3 519 ? 88.45600 103.71300 92.00000 1.000 143.20736 519 HIS C O 1
ATOM 11563 N N . ARG C 3 520 ? 90.63800 103.94500 92.51200 1.000 130.81567 520 ARG C N 1
ATOM 11564 C CA . ARG C 3 520 ? 91.07300 103.53900 91.18100 1.000 129.79090 520 ARG C CA 1
ATOM 11565 C C . ARG C 3 520 ? 90.96500 102.03300 90.98600 1.000 129.35643 520 ARG C C 1
ATOM 11566 O O . ARG C 3 520 ? 90.69100 101.57300 89.87100 1.000 127.66463 520 ARG C O 1
ATOM 11574 N N . ASN C 3 521 ? 91.16300 101.25700 92.04900 1.000 142.28990 521 ASN C N 1
ATOM 11575 C CA . ASN C 3 521 ? 91.04600 99.80700 91.98800 1.000 139.94820 521 ASN C CA 1
ATOM 11576 C C . ASN C 3 521 ? 89.61800 99.32100 92.19200 1.000 139.73106 521 ASN C C 1
ATOM 11577 O O . ASN C 3 521 ? 89.40300 98.10600 92.26700 1.000 145.22893 521 ASN C O 1
ATOM 11582 N N . ASN C 3 522 ? 88.65100 100.23600 92.28700 1.000 136.02243 522 ASN C N 1
ATOM 11583 C CA . ASN C 3 522 ? 87.24400 99.89400 92.50700 1.000 136.86079 522 ASN C CA 1
ATOM 11584 C C . ASN C 3 522 ? 87.06400 99.08400 93.78800 1.000 140.46404 522 ASN C C 1
ATOM 11585 O O . ASN C 3 522 ? 86.24100 98.16900 93.85800 1.000 148.59458 522 ASN C O 1
ATOM 11590 N N . LEU C 3 523 ? 87.84400 99.42500 94.81500 1.000 143.58603 523 LEU C N 1
ATOM 11591 C CA . LEU C 3 523 ? 87.72800 98.75300 96.10200 1.000 146.53629 523 LEU C CA 1
ATOM 11592 C C . LEU C 3 523 ? 86.49300 99.18400 96.88000 1.000 150.09414 523 LEU C C 1
ATOM 11593 O O . LEU C 3 523 ? 86.07600 98.46900 97.79600 1.000 154.66506 523 LEU C O 1
ATOM 11598 N N . HIS C 3 524 ? 85.90200 100.33200 96.54000 1.000 148.53738 524 HIS C N 1
ATOM 11599 C CA . HIS C 3 524 ? 84.71800 100.79800 97.25100 1.000 146.30366 524 HIS C CA 1
ATOM 11600 C C . HIS C 3 524 ? 83.50600 99.90900 97.00800 1.000 150.79017 524 HIS C C 1
ATOM 11601 O O . HIS C 3 524 ? 82.57600 99.91800 97.82100 1.000 155.96278 524 HIS C O 1
ATOM 11608 N N . ARG C 3 525 ? 83.49300 99.14600 95.91600 1.000 149.16942 525 ARG C N 1
ATOM 11609 C CA . ARG C 3 525 ? 82.38300 98.25700 95.60600 1.000 150.04386 525 ARG C CA 1
ATOM 11610 C C . ARG C 3 525 ? 82.57400 96.84400 96.14100 1.000 149.10739 525 ARG C C 1
ATOM 11611 O O . ARG C 3 525 ? 81.62200 96.05700 96.11100 1.000 150.81985 525 ARG C O 1
ATOM 11619 N N . THR C 3 526 ? 83.76700 96.50200 96.62600 1.000 148.41694 526 THR C N 1
ATOM 11620 C CA . THR C 3 526 ? 84.04300 95.17000 97.15000 1.000 153.49910 526 THR C CA 1
ATOM 11621 C C . THR C 3 526 ? 84.34400 95.19200 98.64300 1.000 158.62594 526 THR C C 1
ATOM 11622 O O . THR C 3 526 ? 83.68300 94.49600 99.41900 1.000 159.80064 526 THR C O 1
ATOM 11626 N N . ARG C 3 527 ? 85.33300 95.98000 99.07000 1.000 166.18455 527 ARG C N 1
ATOM 11627 C CA . ARG C 3 527 ? 85.67600 96.03600 100.48700 1.000 162.82760 527 ARG C CA 1
ATOM 11628 C C . ARG C 3 527 ? 84.61600 96.78600 101.28400 1.000 162.20109 527 ARG C C 1
ATOM 11629 O O . ARG C 3 527 ? 84.25300 96.37100 102.39100 1.000 167.75362 527 ARG C O 1
ATOM 11637 N N . GLY C 3 528 ? 84.10700 97.88800 100.73900 1.000 134.59514 528 GLY C N 1
ATOM 11638 C CA . GLY C 3 528 ? 83.11300 98.71300 101.38300 1.000 133.98543 528 GLY C CA 1
ATOM 11639 C C . GLY C 3 528 ? 83.48800 100.17200 101.29700 1.000 141.93706 528 GLY C C 1
ATOM 11640 O O . GLY C 3 528 ? 84.37900 100.57100 100.53900 1.000 148.64735 528 GLY C O 1
ATOM 11641 N N . SER C 3 529 ? 82.79700 100.99000 102.08600 1.000 134.86879 529 SER C N 1
ATOM 11642 C CA . SER C 3 529 ? 83.06700 102.42000 102.10000 1.000 130.39199 529 SER C CA 1
ATOM 11643 C C . SER C 3 529 ? 84.43400 102.70200 102.71000 1.000 130.53134 529 SER C C 1
ATOM 11644 O O . SER C 3 529 ? 84.84300 102.06100 103.68300 1.000 133.84299 529 SER C O 1
ATOM 11647 N N . TYR C 3 530 ? 85.14700 103.66600 102.12400 1.000 116.22789 530 TYR C N 1
ATOM 11648 C CA . TYR C 3 530 ? 86.46900 104.02200 102.63000 1.000 117.88519 530 TYR C CA 1
ATOM 11649 C C . TYR C 3 530 ? 86.38800 104.60500 104.03500 1.000 119.81036 530 TYR C C 1
ATOM 11650 O O . TYR C 3 530 ? 87.22100 104.29100 104.89400 1.000 131.20875 530 TYR C O 1
ATOM 11659 N N . ILE C 3 531 ? 85.39400 105.45800 104.28700 1.000 122.85781 531 ILE C N 1
ATOM 11660 C CA . ILE C 3 531 ? 85.29200 106.12000 105.58300 1.000 127.60320 531 ILE C CA 1
ATOM 11661 C C . ILE C 3 531 ? 84.97000 105.11900 106.68800 1.000 131.25278 531 ILE C C 1
ATOM 11662 O O . ILE C 3 531 ? 85.35800 105.31700 107.84600 1.000 128.85710 531 ILE C O 1
ATOM 11667 N N . THR C 3 532 ? 84.27500 104.03000 106.35900 1.000 145.96549 532 THR C N 1
ATOM 11668 C CA . THR C 3 532 ? 83.85500 103.06100 107.36600 1.000 142.54403 532 THR C CA 1
ATOM 11669 C C . THR C 3 532 ? 84.85100 101.91100 107.50000 1.000 143.91102 532 THR C C 1
ATOM 11670 O O . THR C 3 532 ? 85.34200 101.63200 108.59800 1.000 147.85262 532 THR C O 1
ATOM 11674 N N . HIS C 3 533 ? 85.15500 101.23600 106.39400 1.000 147.11850 533 HIS C N 1
ATOM 11675 C CA . HIS C 3 533 ? 86.02700 100.06600 106.40500 1.000 142.46156 533 HIS C CA 1
ATOM 11676 C C . HIS C 3 533 ? 87.38600 100.30800 105.76900 1.000 145.87795 533 HIS C C 1
ATOM 11677 O O . HIS C 3 533 ? 88.38700 99.77300 106.24900 1.000 148.03847 533 HIS C O 1
ATOM 11684 N N . GLY C 3 534 ? 87.45100 101.10000 104.70000 1.000 140.77649 534 GLY C N 1
ATOM 11685 C CA . GLY C 3 534 ? 88.69300 101.27400 103.97000 1.000 139.50393 534 GLY C CA 1
ATOM 11686 C C . GLY C 3 534 ? 89.69500 102.22200 104.59100 1.000 139.38301 534 GLY C C 1
ATOM 11687 O O . GLY C 3 534 ? 90.84400 102.25900 104.14000 1.000 137.60373 534 GLY C O 1
ATOM 11688 N N . ARG C 3 535 ? 89.29800 102.98700 105.60400 1.000 138.57871 535 ARG C N 1
ATOM 11689 C CA . ARG C 3 535 ? 90.21300 103.94100 106.21500 1.000 132.93785 535 ARG C CA 1
ATOM 11690 C C . ARG C 3 535 ? 91.31000 103.21800 106.98500 1.000 128.44617 535 ARG C C 1
ATOM 11691 O O . ARG C 3 535 ? 91.07900 102.17300 107.60000 1.000 137.80319 535 ARG C O 1
ATOM 11699 N N . GLU C 3 536 ? 92.51300 103.78300 106.94600 1.000 140.98412 536 GLU C N 1
ATOM 11700 C CA . GLU C 3 536 ? 93.64500 103.20700 107.65300 1.000 148.06906 536 GLU C CA 1
ATOM 11701 C C . GLU C 3 536 ? 93.63800 103.63200 109.11600 1.000 151.88793 536 GLU C C 1
ATOM 11702 O O . GLU C 3 536 ? 93.14300 104.70500 109.47400 1.000 157.46564 536 GLU C O 1
ATOM 11708 N N . ARG C 3 537 ? 94.19500 102.76700 109.96800 1.000 139.01361 537 ARG C N 1
ATOM 11709 C CA . ARG C 3 537 ? 94.30100 103.08700 111.38800 1.000 140.45503 537 ARG C CA 1
ATOM 11710 C C . ARG C 3 537 ? 95.20200 104.29300 111.62200 1.000 142.76616 537 ARG C C 1
ATOM 11711 O O . ARG C 3 537 ? 94.98400 105.05900 112.56900 1.000 150.01511 537 ARG C O 1
ATOM 11719 N N . ARG C 3 538 ? 96.20600 104.48300 110.76300 1.000 126.24300 538 ARG C N 1
ATOM 11720 C CA . ARG C 3 538 ? 97.13500 105.59700 110.92300 1.000 127.02530 538 ARG C CA 1
ATOM 11721 C C . ARG C 3 538 ? 96.41500 106.93800 110.83200 1.000 132.51968 538 ARG C C 1
ATOM 11722 O O . ARG C 3 538 ? 96.64500 107.83800 111.64900 1.000 134.00669 538 ARG C O 1
ATOM 11730 N N . TYR C 3 539 ? 95.53400 107.08800 109.84100 1.000 122.46781 539 TYR C N 1
ATOM 11731 C CA . TYR C 3 539 ? 94.83300 108.35500 109.66600 1.000 124.13045 539 TYR C CA 1
ATOM 11732 C C . TYR C 3 539 ? 93.84900 108.60900 110.80100 1.000 131.40053 539 TYR C C 1
ATOM 11733 O O . TYR C 3 539 ? 93.69700 109.74900 111.25400 1.000 141.37535 539 TYR C O 1
ATOM 11742 N N . GLU C 3 540 ? 93.17400 107.55900 111.27700 1.000 133.34244 540 GLU C N 1
ATOM 11743 C CA . GLU C 3 540 ? 92.28300 107.71700 112.42200 1.000 133.55865 540 GLU C CA 1
ATOM 11744 C C . GLU C 3 540 ? 93.05600 108.14100 113.66400 1.000 134.58912 540 GLU C C 1
ATOM 11745 O O . GLU C 3 540 ? 92.61000 109.01700 114.41500 1.000 139.57638 540 GLU C O 1
ATOM 11751 N N . LEU C 3 541 ? 94.22300 107.53400 113.89200 1.000 120.18283 541 LEU C N 1
ATOM 11752 C CA . LEU C 3 541 ? 95.04300 107.91400 115.03700 1.000 118.43700 541 LEU C CA 1
ATOM 11753 C C . LEU C 3 541 ? 95.52600 109.35400 114.91500 1.000 122.92033 541 LEU C C 1
ATOM 11754 O O . LEU C 3 541 ? 95.55200 110.09300 115.90500 1.000 129.39673 541 LEU C O 1
ATOM 11759 N N . PHE C 3 542 ? 95.91700 109.76900 113.70800 1.000 112.69636 542 PHE C N 1
ATOM 11760 C CA . PHE C 3 542 ? 96.35700 111.14800 113.50900 1.000 112.16857 542 PHE C CA 1
ATOM 11761 C C . PHE C 3 542 ? 95.21900 112.13300 113.75200 1.000 119.43166 542 PHE C C 1
ATOM 11762 O O . PHE C 3 542 ? 95.42000 113.19000 114.36500 1.000 123.66343 542 PHE C O 1
ATOM 11770 N N . ASP C 3 543 ? 94.01500 111.80400 113.27600 1.000 139.70365 543 ASP C N 1
ATOM 11771 C CA . ASP C 3 543 ? 92.86200 112.66500 113.51600 1.000 134.62433 543 ASP C CA 1
ATOM 11772 C C . ASP C 3 543 ? 92.54400 112.75600 115.00300 1.000 134.50738 543 ASP C C 1
ATOM 11773 O O . ASP C 3 543 ? 92.22400 113.83700 115.51200 1.000 139.84725 543 ASP C O 1
ATOM 11778 N N . LYS C 3 544 ? 92.62600 111.62900 115.71500 1.000 135.07782 544 LYS C N 1
ATOM 11779 C CA . LYS C 3 544 ? 92.40100 111.64900 117.15700 1.000 134.79914 544 LYS C CA 1
ATOM 11780 C C . LYS C 3 544 ? 93.44900 112.49900 117.86400 1.000 134.17038 544 LYS C C 1
ATOM 11781 O O . LYS C 3 544 ? 93.12700 113.25100 118.79200 1.000 142.11970 544 LYS C O 1
ATOM 11787 N N . TRP C 3 545 ? 94.71000 112.39300 117.43800 1.000 126.24128 545 TRP C N 1
ATOM 11788 C CA . TRP C 3 545 ? 95.76900 113.20700 118.02700 1.000 124.88572 545 TRP C CA 1
ATOM 11789 C C . TRP C 3 545 ? 95.50100 114.69000 117.81200 1.000 130.06617 545 TRP C C 1
ATOM 11790 O O . TRP C 3 545 ? 95.65200 115.50200 118.73300 1.000 134.94752 545 TRP C O 1
ATOM 11801 N N . TRP C 3 546 ? 95.10400 115.06300 116.59300 1.000 129.23485 546 TRP C N 1
ATOM 11802 C CA . TRP C 3 546 ? 94.80700 116.46400 116.31000 1.000 126.66694 546 TRP C CA 1
ATOM 11803 C C . TRP C 3 546 ? 93.62400 116.95700 117.13400 1.000 133.50336 546 TRP C C 1
ATOM 11804 O O . TRP C 3 546 ? 93.64400 118.07800 117.65800 1.000 137.53899 546 TRP C O 1
ATOM 11815 N N . LYS C 3 547 ? 92.58100 116.13100 117.26000 1.000 159.88705 547 LYS C N 1
ATOM 11816 C CA . LYS C 3 547 ? 91.41800 116.52200 118.05000 1.000 153.70014 547 LYS C CA 1
ATOM 11817 C C . LYS C 3 547 ? 91.78300 116.71200 119.51600 1.000 155.06338 547 LYS C C 1
ATOM 11818 O O . LYS C 3 547 ? 91.32900 117.66600 120.15800 1.000 157.62897 547 LYS C O 1
ATOM 11824 N N . GLN C 3 548 ? 92.60000 115.81000 120.06700 1.000 177.09749 548 GLN C N 1
ATOM 11825 C CA . GLN C 3 548 ? 93.03500 115.95700 121.45200 1.000 176.76732 548 GLN C CA 1
ATOM 11826 C C . GLN C 3 548 ? 93.90200 117.19700 121.63300 1.000 178.86321 548 GLN C C 1
ATOM 11827 O O . GLN C 3 548 ? 93.78800 117.89600 122.64700 1.000 182.54451 548 GLN C O 1
ATOM 11833 N N . LYS C 3 549 ? 94.77800 117.48300 120.66600 1.000 181.52758 549 LYS C N 1
ATOM 11834 C CA . LYS C 3 549 ? 95.60800 118.68100 120.75500 1.000 180.70528 549 LYS C CA 1
ATOM 11835 C C . LYS C 3 549 ? 94.75600 119.94300 120.73700 1.000 180.62609 549 LYS C C 1
ATOM 11836 O O . LYS C 3 549 ? 95.00500 120.88000 121.50600 1.000 183.24578 549 LYS C O 1
ATOM 11842 N N . GLY C 3 550 ? 93.74800 119.98800 119.86500 1.000 199.18271 550 GLY C N 1
ATOM 11843 C CA . GLY C 3 550 ? 92.89300 121.16200 119.80000 1.000 201.12903 550 GLY C CA 1
ATOM 11844 C C . GLY C 3 550 ? 92.08300 121.37400 121.06500 1.000 202.88095 550 GLY C C 1
ATOM 11845 O O . GLY C 3 550 ? 91.90400 122.50900 121.51400 1.000 201.03896 550 GLY C O 1
ATOM 11846 N N . CYS C 3 551 ? 91.58200 120.28700 121.65600 1.000 239.51962 551 CYS C N 1
ATOM 11847 C CA . CYS C 3 551 ? 90.74900 120.41000 122.84800 1.000 238.61633 551 CYS C CA 1
ATOM 11848 C C . CYS C 3 551 ? 91.57200 120.79100 124.07300 1.000 240.74554 551 CYS C C 1
ATOM 11849 O O . CYS C 3 551 ? 91.14900 121.63300 124.87400 1.000 241.87644 551 CYS C O 1
ATOM 11852 N N . THR C 3 552 ? 92.74900 120.18200 124.24000 1.000 250.69592 552 THR C N 1
ATOM 11853 C CA . THR C 3 552 ? 93.55000 120.43900 125.43300 1.000 249.93095 552 THR C CA 1
ATOM 11854 C C . THR C 3 552 ? 94.10800 121.85600 125.45300 1.000 249.20947 552 THR C C 1
ATOM 11855 O O . THR C 3 552 ? 94.30700 122.42500 126.53200 1.000 248.14754 552 THR C O 1
ATOM 11859 N N . ASP C 3 553 ? 94.36500 122.43900 124.28700 1.000 251.10146 553 ASP C N 1
ATOM 11860 C CA . ASP C 3 553 ? 94.90400 123.79300 124.21500 1.000 250.60529 553 ASP C CA 1
ATOM 11861 C C . ASP C 3 553 ? 93.84700 124.82000 124.60800 1.000 250.35900 553 ASP C C 1
ATOM 11862 O O . ASP C 3 553 ? 92.67800 124.69400 124.24300 1.000 249.66946 553 ASP C O 1
ATOM 11867 N N . THR C 3 564 ? 87.10900 133.41300 114.62500 1.000 226.03674 564 THR C N 1
ATOM 11868 C CA . THR C 3 564 ? 88.24600 133.40900 113.71200 1.000 227.68108 564 THR C CA 1
ATOM 11869 C C . THR C 3 564 ? 87.98400 134.30700 112.50700 1.000 228.14277 564 THR C C 1
ATOM 11870 O O . THR C 3 564 ? 86.87700 134.33100 111.96900 1.000 226.72525 564 THR C O 1
ATOM 11874 N N . ALA C 3 565 ? 89.01000 135.04700 112.09300 1.000 209.10979 565 ALA C N 1
ATOM 11875 C CA . ALA C 3 565 ? 88.87800 135.92400 110.93900 1.000 205.85522 565 ALA C CA 1
ATOM 11876 C C . ALA C 3 565 ? 88.69800 135.10700 109.66600 1.000 205.47045 565 ALA C C 1
ATOM 11877 O O . ALA C 3 565 ? 89.23900 134.00700 109.53100 1.000 205.99032 565 ALA C O 1
ATOM 11879 N N . ARG C 3 566 ? 87.92400 135.65300 108.73000 1.000 190.40286 566 ARG C N 1
ATOM 11880 C CA . ARG C 3 566 ? 87.67800 134.96500 107.47100 1.000 192.72172 566 ARG C CA 1
ATOM 11881 C C . ARG C 3 566 ? 88.96600 134.84700 106.66500 1.000 190.52661 566 ARG C C 1
ATOM 11882 O O . ARG C 3 566 ? 89.82000 135.73800 106.67700 1.000 190.01624 566 ARG C O 1
ATOM 11890 N N . ARG C 3 567 ? 89.10000 133.72900 105.95700 1.000 149.20663 567 ARG C N 1
ATOM 11891 C CA . ARG C 3 567 ? 90.27700 133.48200 105.13400 1.000 149.18476 567 ARG C CA 1
ATOM 11892 C C . ARG C 3 567 ? 90.19500 134.32400 103.86700 1.000 151.77854 567 ARG C C 1
ATOM 11893 O O . ARG C 3 567 ? 89.28000 134.14800 103.05500 1.000 156.01346 567 ARG C O 1
ATOM 11901 N N . SER C 3 568 ? 91.15100 135.24000 103.69800 1.000 145.87043 568 SER C N 1
ATOM 11902 C CA . SER C 3 568 ? 91.17800 136.09400 102.51700 1.000 144.33249 568 SER C CA 1
ATOM 11903 C C . SER C 3 568 ? 91.61200 135.35200 101.26100 1.000 145.68120 568 SER C C 1
ATOM 11904 O O . SER C 3 568 ? 91.46900 135.89700 100.16100 1.000 143.70993 568 SER C O 1
ATOM 11907 N N . LYS C 3 569 ? 92.13300 134.13500 101.39400 1.000 137.27627 569 LYS C N 1
ATOM 11908 C CA . LYS C 3 569 ? 92.56600 133.35300 100.24600 1.000 136.62674 569 LYS C CA 1
ATOM 11909 C C . LYS C 3 569 ? 92.33400 131.88000 100.54000 1.000 139.42140 569 LYS C C 1
ATOM 11910 O O . LYS C 3 569 ? 92.17900 131.47300 101.69400 1.000 141.59295 569 LYS C O 1
ATOM 11916 N N . PHE C 3 570 ? 92.30500 131.08300 99.47500 1.000 124.56090 570 PHE C N 1
ATOM 11917 C CA . PHE C 3 570 ? 92.11500 129.64700 99.62200 1.000 122.50703 570 PHE C CA 1
ATOM 11918 C C . PHE C 3 570 ? 93.29700 129.02600 100.35600 1.000 121.17124 570 PHE C C 1
ATOM 11919 O O . PHE C 3 570 ? 94.45500 129.37900 100.11600 1.000 127.53499 570 PHE C O 1
ATOM 11927 N N . ALA C 3 571 ? 92.99600 128.09600 101.25800 1.000 112.20806 571 ALA C N 1
ATOM 11928 C CA . ALA C 3 571 ? 94.03500 127.44200 102.03800 1.000 121.18789 571 ALA C CA 1
ATOM 11929 C C . ALA C 3 571 ? 94.90900 126.56700 101.14800 1.000 129.68396 571 ALA C C 1
ATOM 11930 O O . ALA C 3 571 ? 94.47900 126.07900 100.09900 1.000 133.50086 571 ALA C O 1
ATOM 11932 N N . GLY C 3 572 ? 96.16000 126.38100 101.57300 1.000 127.15691 572 GLY C N 1
ATOM 11933 C CA . GLY C 3 572 ? 97.07200 125.54400 100.81100 1.000 125.70810 572 GLY C CA 1
ATOM 11934 C C . GLY C 3 572 ? 96.62000 124.09800 100.74100 1.000 127.82480 572 GLY C C 1
ATOM 11935 O O . GLY C 3 572 ? 96.71900 123.45700 99.69200 1.000 127.92933 572 GLY C O 1
ATOM 11936 N N . LEU C 3 573 ? 96.11600 123.56800 101.85200 1.000 121.91023 573 LEU C N 1
ATOM 11937 C CA . LEU C 3 573 ? 95.64500 122.19400 101.92800 1.000 119.79100 573 LEU C CA 1
ATOM 11938 C C . LEU C 3 573 ? 94.21800 122.17400 102.45400 1.000 123.80710 573 LEU C C 1
ATOM 11939 O O . LEU C 3 573 ? 93.83700 122.99400 103.29400 1.000 129.85096 573 LEU C O 1
ATOM 11944 N N . THR C 3 574 ? 93.42900 121.23000 101.94500 1.000 122.75281 574 THR C N 1
ATOM 11945 C CA . THR C 3 574 ? 92.05300 121.08300 102.40100 1.000 117.45082 574 THR C CA 1
ATOM 11946 C C . THR C 3 574 ? 92.02800 120.65000 103.86100 1.000 126.06627 574 THR C C 1
ATOM 11947 O O . THR C 3 574 ? 92.74100 119.72600 104.26100 1.000 133.33948 574 THR C O 1
ATOM 11951 N N . GLN C 3 575 ? 91.20100 121.32800 104.66000 1.000 127.52726 575 GLN C N 1
ATOM 11952 C CA . GLN C 3 575 ? 91.13600 121.02600 106.08700 1.000 123.45320 575 GLN C CA 1
ATOM 11953 C C . GLN C 3 575 ? 90.55500 119.64000 106.33800 1.000 126.91865 575 GLN C C 1
ATOM 11954 O O . GLN C 3 575 ? 91.00400 118.92900 107.24400 1.000 131.31806 575 GLN C O 1
ATOM 11960 N N . ASP C 3 576 ? 89.55500 119.24000 105.55200 1.000 140.25296 576 ASP C N 1
ATOM 11961 C CA . ASP C 3 576 ? 88.94200 117.92800 105.70800 1.000 139.43102 576 ASP C CA 1
ATOM 11962 C C . ASP C 3 576 ? 89.72700 116.91500 104.88500 1.000 139.95230 576 ASP C C 1
ATOM 11963 O O . ASP C 3 576 ? 89.74300 117.01900 103.64900 1.000 140.48319 576 ASP C O 1
ATOM 11968 N N . PRO C 3 577 ? 90.38600 115.93400 105.50700 1.000 125.22347 577 PRO C N 1
ATOM 11969 C CA . PRO C 3 577 ? 91.17600 114.97100 104.72300 1.000 122.95397 577 PRO C CA 1
ATOM 11970 C C . PRO C 3 577 ? 90.33600 113.99500 103.92000 1.000 129.95469 577 PRO C C 1
ATOM 11971 O O . PRO C 3 577 ? 90.84100 113.43700 102.93700 1.000 135.52784 577 PRO C O 1
ATOM 11975 N N . CYS C 3 578 ? 89.07700 113.76800 104.29700 1.000 127.93346 578 CYS C N 1
ATOM 11976 C CA . CYS C 3 578 ? 88.22300 112.79300 103.63300 1.000 124.71834 578 CYS C CA 1
ATOM 11977 C C . CYS C 3 578 ? 87.18300 113.44500 102.72800 1.000 128.73166 578 CYS C C 1
ATOM 11978 O O . CYS C 3 578 ? 86.14900 112.83200 102.44400 1.000 131.09635 578 CYS C O 1
ATOM 11981 N N . PHE C 3 579 ? 87.43600 114.67400 102.27200 1.000 121.77895 579 PHE C N 1
ATOM 11982 C CA . PHE C 3 579 ? 86.47300 115.36600 101.42100 1.000 119.70101 579 PHE C CA 1
ATOM 11983 C C . PHE C 3 579 ? 86.27000 114.63500 100.09900 1.000 125.60070 579 PHE C C 1
ATOM 11984 O O . PHE C 3 579 ? 85.14000 114.52400 99.60800 1.000 128.55589 579 PHE C O 1
ATOM 11992 N N . TRP C 3 580 ? 87.35500 114.12800 99.50700 1.000 119.77149 580 TRP C N 1
ATOM 11993 C CA . TRP C 3 580 ? 87.25400 113.48100 98.20300 1.000 117.85704 580 TRP C CA 1
ATOM 11994 C C . TRP C 3 580 ? 86.46100 112.18200 98.27200 1.000 120.98167 580 TRP C C 1
ATOM 11995 O O . TRP C 3 580 ? 85.76100 111.83400 97.31400 1.000 119.58692 580 TRP C O 1
ATOM 12006 N N . ALA C 3 581 ? 86.55500 111.45200 99.38600 1.000 128.73010 581 ALA C N 1
ATOM 12007 C CA . ALA C 3 581 ? 85.72900 110.26100 99.55300 1.000 125.41666 581 ALA C CA 1
ATOM 12008 C C . ALA C 3 581 ? 84.24900 110.62000 99.56800 1.000 130.01027 581 ALA C C 1
ATOM 12009 O O . ALA C 3 581 ? 83.42800 109.93900 98.94000 1.000 137.34729 581 ALA C O 1
ATOM 12011 N N . ARG C 3 582 ? 83.89100 111.69600 100.27400 1.000 135.13118 582 ARG C N 1
ATOM 12012 C CA . ARG C 3 582 ? 82.50700 112.15700 100.26900 1.000 138.04202 582 ARG C CA 1
ATOM 12013 C C . ARG C 3 582 ? 82.07900 112.59200 98.87400 1.000 135.96545 582 ARG C C 1
ATOM 12014 O O . ARG C 3 582 ? 80.93700 112.35400 98.46700 1.000 139.00992 582 ARG C O 1
ATOM 12022 N N . VAL C 3 583 ? 82.97900 113.23700 98.12800 1.000 118.66967 583 VAL C N 1
ATOM 12023 C CA . VAL C 3 583 ? 82.65600 113.64500 96.76200 1.000 120.39125 583 VAL C CA 1
ATOM 12024 C C . VAL C 3 583 ? 82.37300 112.42600 95.89100 1.000 130.67478 583 VAL C C 1
ATOM 12025 O O . VAL C 3 583 ? 81.41000 112.41000 95.11300 1.000 133.65343 583 VAL C O 1
ATOM 12029 N N . GLU C 3 584 ? 83.20800 111.39100 96.00300 1.000 139.22269 584 GLU C N 1
ATOM 12030 C CA . GLU C 3 584 ? 82.99100 110.17400 95.22300 1.000 138.72831 584 GLU C CA 1
ATOM 12031 C C . GLU C 3 584 ? 81.67800 109.50000 95.60200 1.000 139.72832 584 GLU C C 1
ATOM 12032 O O . GLU C 3 584 ? 80.92900 109.04100 94.72800 1.000 142.49589 584 GLU C O 1
ATOM 12038 N N . GLU C 3 585 ? 81.38100 109.42900 96.90300 1.000 156.24128 585 GLU C N 1
ATOM 12039 C CA . GLU C 3 585 ? 80.11900 108.83900 97.33900 1.000 155.66673 585 GLU C CA 1
ATOM 12040 C C . GLU C 3 585 ? 78.93100 109.63400 96.81400 1.000 155.32011 585 GLU C C 1
ATOM 12041 O O . GLU C 3 585 ? 77.92200 109.05400 96.39800 1.000 158.47281 585 GLU C O 1
ATOM 12047 N N . ALA C 3 586 ? 79.03200 110.96500 96.82600 1.000 145.72801 586 ALA C N 1
ATOM 12048 C CA . ALA C 3 586 ? 77.95200 111.79800 96.31000 1.000 145.33140 586 ALA C CA 1
ATOM 12049 C C . ALA C 3 586 ? 77.76200 111.59900 94.81300 1.000 149.29548 586 ALA C C 1
ATOM 12050 O O . ALA C 3 586 ? 76.62800 111.56800 94.32500 1.000 157.03475 586 ALA C O 1
ATOM 12052 N N . ARG C 3 587 ? 78.86100 111.48200 94.06300 1.000 148.30549 587 ARG C N 1
ATOM 12053 C CA . ARG C 3 587 ? 78.74500 111.22300 92.63100 1.000 152.18857 587 ARG C CA 1
ATOM 12054 C C . ARG C 3 587 ? 78.07600 109.87900 92.36900 1.000 154.59356 587 ARG C C 1
ATOM 12055 O O . ARG C 3 587 ? 77.21300 109.76600 91.48800 1.000 154.95410 587 ARG C O 1
ATOM 12063 N N . GLU C 3 588 ? 78.45700 108.85000 93.13000 1.000 167.57419 588 GLU C N 1
ATOM 12064 C CA . GLU C 3 588 ? 77.82400 107.54400 92.97200 1.000 166.56363 588 GLU C CA 1
ATOM 12065 C C . GLU C 3 588 ? 76.33800 107.60700 93.31000 1.000 166.61175 588 GLU C C 1
ATOM 12066 O O . GLU C 3 588 ? 75.50500 107.02100 92.60500 1.000 171.34268 588 GLU C O 1
ATOM 12072 N N . GLN C 3 589 ? 75.98600 108.31700 94.38400 1.000 155.97753 589 GLN C N 1
ATOM 12073 C CA . GLN C 3 589 ? 74.58300 108.44500 94.76600 1.000 155.17459 589 GLN C CA 1
ATOM 12074 C C . GLN C 3 589 ? 73.78700 109.20400 93.71300 1.000 153.88205 589 GLN C C 1
ATOM 12075 O O . GLN C 3 589 ? 72.63800 108.85300 93.42800 1.000 156.72628 589 GLN C O 1
ATOM 12081 N N . THR C 3 590 ? 74.37400 110.25200 93.13000 1.000 154.97584 590 THR C N 1
ATOM 12082 C CA . THR C 3 590 ? 73.69200 110.98800 92.06900 1.000 156.38988 590 THR C CA 1
ATOM 12083 C C . THR C 3 590 ? 73.48900 110.11600 90.83700 1.000 162.11387 590 THR C C 1
ATOM 12084 O O . THR C 3 590 ? 72.42600 110.15700 90.20300 1.000 168.58791 590 THR C O 1
ATOM 12088 N N . GLU C 3 591 ? 74.50000 109.31900 90.48000 1.000 178.20592 591 GLU C N 1
ATOM 12089 C CA . GLU C 3 591 ? 74.35400 108.41200 89.34600 1.000 180.01149 591 GLU C CA 1
ATOM 12090 C C . GLU C 3 591 ? 73.26100 107.38300 89.60500 1.000 179.48089 591 GLU C C 1
ATOM 12091 O O . GLU C 3 591 ? 72.49100 107.04300 88.69900 1.000 177.88526 591 GLU C O 1
ATOM 12097 N N . SER C 3 592 ? 73.18000 106.87400 90.83600 1.000 181.31871 592 SER C N 1
ATOM 12098 C CA . SER C 3 592 ? 72.10900 105.94300 91.18000 1.000 179.87756 592 SER C CA 1
ATOM 12099 C C . SER C 3 592 ? 70.74500 106.62400 91.13700 1.000 178.80464 592 SER C C 1
ATOM 12100 O O . SER C 3 592 ? 69.76000 106.02600 90.68700 1.000 179.14930 592 SER C O 1
ATOM 12103 N N . ALA C 3 593 ? 70.66800 107.87300 91.60400 1.000 173.67524 593 ALA C N 1
ATOM 12104 C CA . ALA C 3 593 ? 69.40100 108.59500 91.61700 1.000 172.10471 593 ALA C CA 1
ATOM 12105 C C . ALA C 3 593 ? 68.92500 108.92700 90.21200 1.000 175.27286 593 ALA C C 1
ATOM 12106 O O . ALA C 3 593 ? 67.71500 109.03000 89.97700 1.000 176.00326 593 ALA C O 1
ATOM 12108 N N . LYS C 3 594 ? 69.85400 109.10700 89.27200 1.000 180.81292 594 LYS C N 1
ATOM 12109 C CA . LYS C 3 594 ? 69.46400 109.37300 87.89200 1.000 180.08530 594 LYS C CA 1
ATOM 12110 C C . LYS C 3 594 ? 68.66800 108.22500 87.28400 1.000 183.29858 594 LYS C C 1
ATOM 12111 O O . LYS C 3 594 ? 67.96100 108.43300 86.29200 1.000 184.57600 594 LYS C O 1
ATOM 12117 N N . SER C 3 595 ? 68.76300 107.02200 87.85400 1.000 203.06304 595 SER C N 1
ATOM 12118 C CA . SER C 3 595 ? 68.00900 105.87100 87.37700 1.000 203.33552 595 SER C CA 1
ATOM 12119 C C . SER C 3 595 ? 67.06500 105.28700 88.41900 1.000 201.75166 595 SER C C 1
ATOM 12120 O O . SER C 3 595 ? 66.29300 104.38000 88.08700 1.000 199.82114 595 SER C O 1
ATOM 12123 N N . GLU C 3 596 ? 67.10500 105.77000 89.65900 1.000 210.57212 596 GLU C N 1
ATOM 12124 C CA . GLU C 3 596 ? 66.23600 105.23600 90.70100 1.000 210.41285 596 GLU C CA 1
ATOM 12125 C C . GLU C 3 596 ? 64.77800 105.57700 90.41400 1.000 210.98392 596 GLU C C 1
ATOM 12126 O O . GLU C 3 596 ? 64.45400 106.68600 89.98300 1.000 211.23947 596 GLU C O 1
ATOM 12132 N N . ARG C 3 597 ? 63.89300 104.60600 90.65800 1.000 219.21726 597 ARG C N 1
ATOM 12133 C CA . ARG C 3 597 ? 62.46800 104.78200 90.42200 1.000 220.20266 597 ARG C CA 1
ATOM 12134 C C . ARG C 3 597 ? 61.62300 104.76100 91.68800 1.000 218.75544 597 ARG C C 1
ATOM 12135 O O . ARG C 3 597 ? 60.51600 105.30700 91.67600 1.000 216.19678 597 ARG C O 1
ATOM 12143 N N . ASP C 3 598 ? 62.10700 104.15200 92.76800 1.000 224.57110 598 ASP C N 1
ATOM 12144 C CA . ASP C 3 598 ? 61.34600 104.07800 94.00900 1.000 224.17780 598 ASP C CA 1
ATOM 12145 C C . ASP C 3 598 ? 61.38900 105.42800 94.71500 1.000 223.52268 598 ASP C C 1
ATOM 12146 O O . ASP C 3 598 ? 62.47100 105.94300 95.01700 1.000 224.01696 598 ASP C O 1
ATOM 12151 N N . MET C 3 599 ? 60.21000 105.99600 94.98200 1.000 218.55902 599 MET C N 1
ATOM 12152 C CA . MET C 3 599 ? 60.14300 107.31500 95.60300 1.000 220.03820 599 MET C CA 1
ATOM 12153 C C . MET C 3 599 ? 60.71600 107.29900 97.01500 1.000 220.84558 599 MET C C 1
ATOM 12154 O O . MET C 3 599 ? 61.43300 108.22700 97.41200 1.000 220.89941 599 MET C O 1
ATOM 12156 N N . THR C 3 600 ? 60.41200 106.25200 97.78800 1.000 222.45185 600 THR C N 1
ATOM 12157 C CA . THR C 3 600 ? 60.84100 106.20900 99.18300 1.000 222.93586 600 THR C CA 1
ATOM 12158 C C . THR C 3 600 ? 62.36000 106.20700 99.30100 1.000 223.28244 600 THR C C 1
ATOM 12159 O O . THR C 3 600 ? 62.92500 106.93100 100.13000 1.000 222.23951 600 THR C O 1
ATOM 12163 N N . SER C 3 601 ? 63.03900 105.39700 98.48700 1.000 211.97812 601 SER C N 1
ATOM 12164 C CA . SER C 3 601 ? 64.49800 105.37000 98.52500 1.000 209.50602 601 SER C CA 1
ATOM 12165 C C . SER C 3 601 ? 65.08400 106.68600 98.03000 1.000 209.89767 601 SER C C 1
ATOM 12166 O O . SER C 3 601 ? 65.90700 107.31000 98.71800 1.000 208.52866 601 SER C O 1
ATOM 12169 N N . LEU C 3 602 ? 64.64000 107.14500 96.85400 1.000 206.02124 602 LEU C N 1
ATOM 12170 C CA . LEU C 3 602 ? 65.21000 108.35500 96.27500 1.000 205.29753 602 LEU C CA 1
ATOM 12171 C C . LEU C 3 602 ? 65.00400 109.55600 97.18300 1.000 204.91489 602 LEU C C 1
ATOM 12172 O O . LEU C 3 602 ? 65.80200 110.49400 97.14700 1.000 204.78096 602 LEU C O 1
ATOM 12177 N N . ALA C 3 603 ? 63.96400 109.53700 98.02000 1.000 205.79077 603 ALA C N 1
ATOM 12178 C CA . ALA C 3 603 ? 63.79000 110.60600 98.99800 1.000 206.55797 603 ALA C CA 1
ATOM 12179 C C . ALA C 3 603 ? 64.98700 110.69000 99.93800 1.000 206.01697 603 ALA C C 1
ATOM 12180 O O . ALA C 3 603 ? 65.56500 111.76600 100.13500 1.000 208.72452 603 ALA C O 1
ATOM 12182 N N . ARG C 3 604 ? 65.39600 109.55300 100.51000 1.000 191.67127 604 ARG C N 1
ATOM 12183 C CA . ARG C 3 604 ? 66.50900 109.57500 101.45400 1.000 191.63009 604 ARG C CA 1
ATOM 12184 C C . ARG C 3 604 ? 67.83500 109.83600 100.74600 1.000 193.20825 604 ARG C C 1
ATOM 12185 O O . ARG C 3 604 ? 68.70500 110.53100 101.28700 1.000 194.57467 604 ARG C O 1
ATOM 12193 N N . MET C 3 605 ? 68.01100 109.30200 99.53200 1.000 190.17712 605 MET C N 1
ATOM 12194 C CA . MET C 3 605 ? 69.25300 109.59100 98.81100 1.000 190.77334 605 MET C CA 1
ATOM 12195 C C . MET C 3 605 ? 69.34700 111.06600 98.42800 1.000 192.12073 605 MET C C 1
ATOM 12196 O O . MET C 3 605 ? 70.42700 111.66300 98.51100 1.000 192.88614 605 MET C O 1
ATOM 12201 N N . LEU C 3 606 ? 68.22900 111.68000 98.03000 1.000 183.52080 606 LEU C N 1
ATOM 12202 C CA . LEU C 3 606 ? 68.22800 113.11400 97.76900 1.000 183.38294 606 LEU C CA 1
ATOM 12203 C C . LEU C 3 606 ? 68.46100 113.91400 99.04200 1.000 183.03154 606 LEU C C 1
ATOM 12204 O O . LEU C 3 606 ? 69.10200 114.96700 98.99600 1.000 183.84028 606 LEU C O 1
ATOM 12209 N N . GLU C 3 607 ? 67.94800 113.44100 100.18000 1.000 189.97548 607 GLU C N 1
ATOM 12210 C CA . GLU C 3 607 ? 68.22700 114.10800 101.44900 1.000 189.64043 607 GLU C CA 1
ATOM 12211 C C . GLU C 3 607 ? 69.72000 114.09000 101.76000 1.000 189.97365 607 GLU C C 1
ATOM 12212 O O . GLU C 3 607 ? 70.29700 115.10800 102.16200 1.000 192.32236 607 GLU C O 1
ATOM 12218 N N . ASP C 3 608 ? 70.36400 112.93500 101.57300 1.000 180.97677 608 ASP C N 1
ATOM 12219 C CA . ASP C 3 608 ? 71.80500 112.84800 101.80100 1.000 181.73284 608 ASP C CA 1
ATOM 12220 C C . ASP C 3 608 ? 72.57300 113.74100 100.83200 1.000 182.68905 608 ASP C C 1
ATOM 12221 O O . ASP C 3 608 ? 73.54400 114.40500 101.22000 1.000 183.50300 608 ASP C O 1
ATOM 12226 N N . LEU C 3 609 ? 72.15500 113.76400 99.56300 1.000 173.78563 609 LEU C N 1
ATOM 12227 C CA . LEU C 3 609 ? 72.81800 114.61600 98.58200 1.000 173.19375 609 LEU C CA 1
ATOM 12228 C C . LEU C 3 609 ? 72.67400 116.09000 98.94300 1.000 178.37101 609 LEU C C 1
ATOM 12229 O O . LEU C 3 609 ? 73.62800 116.86300 98.81200 1.000 181.15831 609 LEU C O 1
ATOM 12234 N N . HIS C 3 610 ? 71.48800 116.49600 99.40100 1.000 174.84631 610 HIS C N 1
ATOM 12235 C CA . HIS C 3 610 ? 71.28300 117.87800 99.82400 1.000 170.69248 610 HIS C CA 1
ATOM 12236 C C . HIS C 3 610 ? 72.13600 118.21600 101.03900 1.000 167.42568 610 HIS C C 1
ATOM 12237 O O . HIS C 3 610 ? 72.69700 119.31500 101.12700 1.000 170.19550 610 HIS C O 1
ATOM 12244 N N . LYS C 3 611 ? 72.23700 117.28700 101.99300 1.000 156.40244 611 LYS C N 1
ATOM 12245 C CA . LYS C 3 611 ? 73.07700 117.51600 103.16400 1.000 158.82587 611 LYS C CA 1
ATOM 12246 C C . LYS C 3 611 ? 74.53200 117.71700 102.75600 1.000 160.49060 611 LYS C C 1
ATOM 12247 O O . LYS C 3 611 ? 75.20400 118.64600 103.22800 1.000 164.52222 611 LYS C O 1
ATOM 12253 N N . PHE C 3 612 ? 75.03200 116.86400 101.85800 1.000 146.35170 612 PHE C N 1
ATOM 12254 C CA . PHE C 3 612 ? 76.41400 117.01600 101.41500 1.000 146.60814 612 PHE C CA 1
ATOM 12255 C C . PHE C 3 612 ? 76.60400 118.29800 100.61400 1.000 150.76665 612 PHE C C 1
ATOM 12256 O O . PHE C 3 612 ? 77.65900 118.93300 100.69900 1.000 159.00008 612 PHE C O 1
ATOM 12264 N N . GLU C 3 613 ? 75.60600 118.68400 99.81500 1.000 155.63611 613 GLU C N 1
ATOM 12265 C CA . GLU C 3 613 ? 75.70600 119.93000 99.06300 1.000 156.88129 613 GLU C CA 1
ATOM 12266 C C . GLU C 3 613 ? 75.78700 121.12800 99.99800 1.000 157.71820 613 GLU C C 1
ATOM 12267 O O . GLU C 3 613 ? 76.58300 122.04700 99.77300 1.000 157.26600 613 GLU C O 1
ATOM 12273 N N . ARG C 3 614 ? 74.96800 121.13700 101.05200 1.000 165.90938 614 ARG C N 1
ATOM 12274 C CA . ARG C 3 614 ? 75.03800 122.21800 102.03000 1.000 162.79931 614 ARG C CA 1
ATOM 12275 C C . ARG C 3 614 ? 76.39100 122.23800 102.73000 1.000 159.68506 614 ARG C C 1
ATOM 12276 O O . ARG C 3 614 ? 76.97700 123.30900 102.93300 1.000 162.25952 614 ARG C O 1
ATOM 12284 N N . HIS C 3 615 ? 76.90600 121.06200 103.10200 1.000 141.22991 615 HIS C N 1
ATOM 12285 C CA . HIS C 3 615 ? 78.21500 121.00600 103.74600 1.000 141.29179 615 HIS C CA 1
ATOM 12286 C C . HIS C 3 615 ? 79.31000 121.53400 102.82500 1.000 146.00813 615 HIS C C 1
ATOM 12287 O O . HIS C 3 615 ? 80.17600 122.30800 103.25400 1.000 152.61027 615 HIS C O 1
ATOM 12294 N N . SER C 3 616 ? 79.28400 121.13200 101.55300 1.000 142.53739 616 SER C N 1
ATOM 12295 C CA . SER C 3 616 ? 80.29200 121.58500 100.60000 1.000 139.23846 616 SER C CA 1
ATOM 12296 C C . SER C 3 616 ? 80.19000 123.08500 100.35400 1.000 143.29632 616 SER C C 1
ATOM 12297 O O . SER C 3 616 ? 81.21200 123.77000 100.24800 1.000 149.09323 616 SER C O 1
ATOM 12300 N N . SER C 3 617 ? 78.96700 123.61100 100.24800 1.000 143.10929 617 SER C N 1
ATOM 12301 C CA . SER C 3 617 ? 78.79600 125.04800 100.06600 1.000 145.23675 617 SER C CA 1
ATOM 12302 C C . SER C 3 617 ? 79.31900 125.81900 101.27000 1.000 144.26703 617 SER C C 1
ATOM 12303 O O . SER C 3 617 ? 79.97800 126.85500 101.11500 1.000 141.88122 617 SER C O 1
ATOM 12306 N N . GLU C 3 618 ? 79.03800 125.32800 102.48000 1.000 152.51527 618 GLU C N 1
ATOM 12307 C CA . GLU C 3 618 ? 79.55600 125.98000 103.67800 1.000 148.15108 618 GLU C CA 1
ATOM 12308 C C . GLU C 3 618 ? 81.07900 125.94600 103.70600 1.000 151.96065 618 GLU C C 1
ATOM 12309 O O . GLU C 3 618 ? 81.72300 126.93400 104.07800 1.000 154.49335 618 GLU C O 1
ATOM 12315 N N . LEU C 3 619 ? 81.67300 124.81500 103.31500 1.000 138.22308 619 LEU C N 1
ATOM 12316 C CA . LEU C 3 619 ? 83.12900 124.71900 103.28200 1.000 135.73534 619 LEU C CA 1
ATOM 12317 C C . LEU C 3 619 ? 83.72700 125.67400 102.25400 1.000 136.16813 619 LEU C C 1
ATOM 12318 O O . LEU C 3 619 ? 84.75900 126.30600 102.50800 1.000 141.92497 619 LEU C O 1
ATOM 12323 N N . VAL C 3 620 ? 83.09300 125.78900 101.08500 1.000 132.66998 620 VAL C N 1
ATOM 12324 C CA . VAL C 3 620 ? 83.62100 126.64500 100.02600 1.000 132.36185 620 VAL C CA 1
ATOM 12325 C C . VAL C 3 620 ? 83.49900 128.11600 100.40700 1.000 138.19013 620 VAL C C 1
ATOM 12326 O O . VAL C 3 620 ? 84.41100 128.91300 100.15300 1.000 140.92745 620 VAL C O 1
ATOM 12330 N N . GLU C 3 621 ? 82.37900 128.50000 101.02600 1.000 157.65454 621 GLU C N 1
ATOM 12331 C CA . GLU C 3 621 ? 82.17100 129.90300 101.37700 1.000 154.97553 621 GLU C CA 1
ATOM 12332 C C . GLU C 3 621 ? 83.22500 130.39300 102.36300 1.000 154.07747 621 GLU C C 1
ATOM 12333 O O . GLU C 3 621 ? 83.69700 131.53100 102.26400 1.000 151.73693 621 GLU C O 1
ATOM 12339 N N . ASN C 3 622 ? 83.60800 129.55000 103.32000 1.000 147.23627 622 ASN C N 1
ATOM 12340 C CA . ASN C 3 622 ? 84.65900 129.89600 104.26800 1.000 145.70353 622 ASN C CA 1
ATOM 12341 C C . ASN C 3 622 ? 86.05600 129.78000 103.67200 1.000 145.29383 622 ASN C C 1
ATOM 12342 O O . ASN C 3 622 ? 87.03000 130.10700 104.35900 1.000 147.93871 622 ASN C O 1
ATOM 12347 N N . LYS C 3 623 ? 86.17100 129.32200 102.42300 1.000 134.07357 623 LYS C N 1
ATOM 12348 C CA . LYS C 3 623 ? 87.45800 129.17100 101.74100 1.000 130.87344 623 LYS C CA 1
ATOM 12349 C C . LYS C 3 623 ? 88.39700 128.25100 102.51700 1.000 135.36907 623 LYS C C 1
ATOM 12350 O O . LYS C 3 623 ? 89.60300 128.49200 102.60400 1.000 149.10168 623 LYS C O 1
ATOM 12356 N N . GLU C 3 624 ? 87.84000 127.18600 103.08600 1.000 126.06214 624 GLU C N 1
ATOM 12357 C CA . GLU C 3 624 ? 88.62200 126.18600 103.79900 1.000 128.80724 624 GLU C CA 1
ATOM 12358 C C . GLU C 3 624 ? 89.15200 125.09000 102.88400 1.000 131.56883 624 GLU C C 1
ATOM 12359 O O . GLU C 3 624 ? 89.83900 124.18200 103.36300 1.000 133.55616 624 GLU C O 1
ATOM 12365 N N . VAL C 3 625 ? 88.85000 125.15000 101.59100 1.000 119.58058 625 VAL C N 1
ATOM 12366 C CA . VAL C 3 625 ? 89.30800 124.15800 100.62700 1.000 115.69959 625 VAL C CA 1
ATOM 12367 C C . VAL C 3 625 ? 90.38600 124.77900 99.75300 1.000 120.99828 625 VAL C C 1
ATOM 12368 O O . VAL C 3 625 ? 90.43300 125.99800 99.55400 1.000 124.57335 625 VAL C O 1
ATOM 12372 N N . SER C 3 626 ? 91.26400 123.93100 99.22700 1.000 125.74425 626 SER C N 1
ATOM 12373 C CA . SER C 3 626 ? 92.33500 124.39100 98.36000 1.000 118.84384 626 SER C CA 1
ATOM 12374 C C . SER C 3 626 ? 91.78500 124.76200 96.98400 1.000 120.06283 626 SER C C 1
ATOM 12375 O O . SER C 3 626 ? 90.65900 124.41800 96.61800 1.000 132.34082 626 SER C O 1
ATOM 12378 N N . ILE C 3 627 ? 92.60500 125.48400 96.21500 1.000 111.87082 627 ILE C N 1
ATOM 12379 C CA . ILE C 3 627 ? 92.18500 125.92300 94.89000 1.000 117.15725 627 ILE C CA 1
ATOM 12380 C C . ILE C 3 627 ? 92.00100 124.75000 93.93500 1.000 125.14137 627 ILE C C 1
ATOM 12381 O O . ILE C 3 627 ? 91.18900 124.83600 93.00600 1.000 133.82340 627 ILE C O 1
ATOM 12386 N N . ASP C 3 628 ? 92.71900 123.64200 94.14600 1.000 129.33458 628 ASP C N 1
ATOM 12387 C CA . ASP C 3 628 ? 92.56400 122.48600 93.26900 1.000 130.41533 628 ASP C CA 1
ATOM 12388 C C . ASP C 3 628 ? 91.15500 121.91400 93.33800 1.000 131.52776 628 ASP C C 1
ATOM 12389 O O . ASP C 3 628 ? 90.71200 121.24300 92.40000 1.000 134.18088 628 ASP C O 1
ATOM 12394 N N . VAL C 3 629 ? 90.44000 122.16400 94.43700 1.000 119.04803 629 VAL C N 1
ATOM 12395 C CA . VAL C 3 629 ? 89.04800 121.73900 94.53200 1.000 116.29801 629 VAL C CA 1
ATOM 12396 C C . VAL C 3 629 ? 88.17600 122.54500 93.57700 1.000 117.82246 629 VAL C C 1
ATOM 12397 O O . VAL C 3 629 ? 87.23700 122.01300 92.97400 1.000 132.49414 629 VAL C O 1
ATOM 12401 N N . VAL C 3 630 ? 88.47400 123.83400 93.41700 1.000 121.32879 630 VAL C N 1
ATOM 12402 C CA . VAL C 3 630 ? 87.63500 124.72200 92.61900 1.000 123.74673 630 VAL C CA 1
ATOM 12403 C C . VAL C 3 630 ? 88.14400 124.74700 91.18100 1.000 130.37578 630 VAL C C 1
ATOM 12404 O O . VAL C 3 630 ? 87.72500 125.58500 90.37200 1.000 127.89070 630 VAL C O 1
ATOM 12408 N N . ALA C 3 631 ? 89.03000 123.81100 90.84700 1.000 143.00294 631 ALA C N 1
ATOM 12409 C CA . ALA C 3 631 ? 89.56100 123.73300 89.49500 1.000 140.28989 631 ALA C CA 1
ATOM 12410 C C . ALA C 3 631 ? 88.43600 123.44100 88.50100 1.000 145.45878 631 ALA C C 1
ATOM 12411 O O . ALA C 3 631 ? 87.48500 122.72200 88.82200 1.000 150.87640 631 ALA C O 1
ATOM 12413 N N . PRO C 3 632 ? 88.51500 124.00300 87.29000 1.000 130.41034 632 PRO C N 1
ATOM 12414 C CA . PRO C 3 632 ? 87.41200 123.82300 86.32800 1.000 129.36595 632 PRO C CA 1
ATOM 12415 C C . PRO C 3 632 ? 87.12500 122.37300 85.98000 1.000 131.73767 632 PRO C C 1
ATOM 12416 O O . PRO C 3 632 ? 85.95900 122.00800 85.78600 1.000 132.87049 632 PRO C O 1
ATOM 12420 N N . GLN C 3 633 ? 88.15500 121.53000 85.89500 1.000 143.20267 633 GLN C N 1
ATOM 12421 C CA . GLN C 3 633 ? 87.98900 120.13200 85.52000 1.000 139.70527 633 GLN C CA 1
ATOM 12422 C C . GLN C 3 633 ? 88.04200 119.19600 86.72200 1.000 138.45338 633 GLN C C 1
ATOM 12423 O O . GLN C 3 633 ? 88.13900 117.97700 86.55100 1.000 135.22790 633 GLN C O 1
ATOM 12429 N N . SER C 3 634 ? 87.97900 119.74000 87.93400 1.000 140.36279 634 SER C N 1
ATOM 12430 C CA . SER C 3 634 ? 87.98100 118.91000 89.12700 1.000 137.48240 634 SER C CA 1
ATOM 12431 C C . SER C 3 634 ? 86.67000 118.13700 89.24200 1.000 142.71673 634 SER C C 1
ATOM 12432 O O . SER C 3 634 ? 85.63900 118.51400 88.67700 1.000 146.11941 634 SER C O 1
ATOM 12435 N N . SER C 3 635 ? 86.72400 117.02900 89.98700 1.000 140.15984 635 SER C N 1
ATOM 12436 C CA . SER C 3 635 ? 85.53600 116.20200 90.17000 1.000 139.70156 635 SER C CA 1
ATOM 12437 C C . SER C 3 635 ? 84.43700 116.95000 90.91300 1.000 143.10495 635 SER C C 1
ATOM 12438 O O . SER C 3 635 ? 83.25000 116.66800 90.71000 1.000 143.83124 635 SER C O 1
ATOM 12441 N N . TYR C 3 636 ? 84.80800 117.89700 91.77800 1.000 132.97151 636 TYR C N 1
ATOM 12442 C CA . TYR C 3 636 ? 83.80500 118.64900 92.52600 1.000 123.86247 636 TYR C CA 1
ATOM 12443 C C . TYR C 3 636 ? 82.92500 119.47800 91.59800 1.000 126.83123 636 TYR C C 1
ATOM 12444 O O . TYR C 3 636 ? 81.70200 119.52900 91.77500 1.000 139.90193 636 TYR C O 1
ATOM 12453 N N . SER C 3 637 ? 83.52700 120.13700 90.60500 1.000 122.78089 637 SER C N 1
ATOM 12454 C CA . SER C 3 637 ? 82.74400 120.94000 89.67100 1.000 133.19939 637 SER C CA 1
ATOM 12455 C C . SER C 3 637 ? 81.80300 120.07000 88.84700 1.000 139.55258 637 SER C C 1
ATOM 12456 O O . SER C 3 637 ? 80.64500 120.43900 88.61100 1.000 145.68915 637 SER C O 1
ATOM 12459 N N . LEU C 3 638 ? 82.28500 118.90900 88.39500 1.000 133.85470 638 LEU C N 1
ATOM 12460 C CA . LEU C 3 638 ? 81.43000 117.99600 87.64500 1.000 134.39830 638 LEU C CA 1
ATOM 12461 C C . LEU C 3 638 ? 80.27600 117.49700 88.50200 1.000 136.59495 638 LEU C C 1
ATOM 12462 O O . LEU C 3 638 ? 79.13500 117.40400 88.03000 1.000 140.61418 638 LEU C O 1
ATOM 12467 N N . TRP C 3 639 ? 80.55000 117.17200 89.76900 1.000 141.24861 639 TRP C N 1
ATOM 12468 C CA . TRP C 3 639 ? 79.48100 116.74500 90.66300 1.000 143.52738 639 TRP C CA 1
ATOM 12469 C C . TRP C 3 639 ? 78.47000 117.86100 90.88700 1.000 144.23404 639 TRP C C 1
ATOM 12470 O O . TRP C 3 639 ? 77.26400 117.60700 90.95600 1.000 144.73474 639 TRP C O 1
ATOM 12481 N N . VAL C 3 640 ? 78.94400 119.10200 91.02000 1.000 142.35203 640 VAL C N 1
ATOM 12482 C CA . VAL C 3 640 ? 78.03300 120.23000 91.19600 1.000 137.83162 640 VAL C CA 1
ATOM 12483 C C . VAL C 3 640 ? 77.14300 120.39100 89.97100 1.000 139.92304 640 VAL C C 1
ATOM 12484 O O . VAL C 3 640 ? 75.93100 120.61600 90.08800 1.000 148.87363 640 VAL C O 1
ATOM 12488 N N . LYS C 3 641 ? 77.72800 120.27600 88.77700 1.000 153.33733 641 LYS C N 1
ATOM 12489 C CA . LYS C 3 641 ? 76.94200 120.39000 87.55200 1.000 158.92553 641 LYS C CA 1
ATOM 12490 C C . LYS C 3 641 ? 75.89800 119.28100 87.46500 1.000 161.24735 641 LYS C C 1
ATOM 12491 O O . LYS C 3 641 ? 74.73500 119.52900 87.11900 1.000 164.01129 641 LYS C O 1
ATOM 12497 N N . GLU C 3 642 ? 76.29500 118.04600 87.78400 1.000 167.51000 642 GLU C N 1
ATOM 12498 C CA . GLU C 3 642 ? 75.35000 116.93300 87.74700 1.000 169.66864 642 GLU C CA 1
ATOM 12499 C C . GLU C 3 642 ? 74.24400 117.11100 88.78100 1.000 169.44582 642 GLU C C 1
ATOM 12500 O O . GLU C 3 642 ? 73.07900 116.79600 88.51400 1.000 170.33395 642 GLU C O 1
ATOM 12506 N N . TRP C 3 643 ? 74.59100 117.60600 89.97000 1.000 161.44714 643 TRP C N 1
ATOM 12507 C CA . TRP C 3 643 ? 73.59200 117.82800 91.00900 1.000 160.00606 643 TRP C CA 1
ATOM 12508 C C . TRP C 3 643 ? 72.60400 118.91200 90.60100 1.000 158.12713 643 TRP C C 1
ATOM 12509 O O . TRP C 3 643 ? 71.40100 118.78600 90.85200 1.000 158.06359 643 TRP C O 1
ATOM 12520 N N . ASN C 3 644 ? 73.08900 119.98600 89.97200 1.000 162.89007 644 ASN C N 1
ATOM 12521 C CA . ASN C 3 644 ? 72.18200 121.01600 89.47200 1.000 163.52754 644 ASN C CA 1
ATOM 12522 C C . ASN C 3 644 ? 71.27500 120.46500 88.37700 1.000 165.49212 644 ASN C C 1
ATOM 12523 O O . ASN C 3 644 ? 70.07400 120.76400 88.34300 1.000 169.82562 644 ASN C O 1
ATOM 12528 N N . GLU C 3 645 ? 71.83100 119.65000 87.47700 1.000 177.16996 645 GLU C N 1
ATOM 12529 C CA . GLU C 3 645 ? 71.01600 119.05100 86.42500 1.000 179.09388 645 GLU C CA 1
ATOM 12530 C C . GLU C 3 645 ? 69.93900 118.14600 87.01100 1.000 178.39107 645 GLU C C 1
ATOM 12531 O O . GLU C 3 645 ? 68.79500 118.14300 86.54000 1.000 177.04548 645 GLU C O 1
ATOM 12537 N N . LEU C 3 646 ? 70.28900 117.36600 88.03500 1.000 170.43741 646 LEU C N 1
ATOM 12538 C CA . LEU C 3 646 ? 69.30300 116.51100 88.69000 1.000 169.34366 646 LEU C CA 1
ATOM 12539 C C . LEU C 3 646 ? 68.24600 117.33700 89.41300 1.000 172.05584 646 LEU C C 1
ATOM 12540 O O . LEU C 3 646 ? 67.05700 117.00300 89.37300 1.000 170.58279 646 LEU C O 1
ATOM 12545 N N . LYS C 3 647 ? 68.66000 118.41800 90.08200 1.000 176.45835 647 LYS C N 1
ATOM 12546 C CA . LYS C 3 647 ? 67.70400 119.29300 90.75200 1.000 174.13489 647 LYS C CA 1
ATOM 12547 C C . LYS C 3 647 ? 66.74800 119.93700 89.75900 1.000 174.67126 647 LYS C C 1
ATOM 12548 O O . LYS C 3 647 ? 65.60200 120.24300 90.10800 1.000 177.58780 647 LYS C O 1
ATOM 12554 N N . LEU C 3 648 ? 67.20400 120.16100 88.52400 1.000 187.45470 648 LEU C N 1
ATOM 12555 C CA . LEU C 3 648 ? 66.32600 120.71100 87.49800 1.000 189.01310 648 LEU C CA 1
ATOM 12556 C C . LEU C 3 648 ? 65.12700 119.81100 87.21900 1.000 191.84189 648 LEU C C 1
ATOM 12557 O O . LEU C 3 648 ? 64.10200 120.29800 86.72900 1.000 191.20948 648 LEU C O 1
ATOM 12562 N N . ARG C 3 649 ? 65.22600 118.51800 87.52300 1.000 202.58459 649 ARG C N 1
ATOM 12563 C CA . ARG C 3 649 ? 64.11200 117.60500 87.31200 1.000 201.16868 649 ARG C CA 1
ATOM 12564 C C . ARG C 3 649 ? 62.93700 117.96000 88.21900 1.000 202.09401 649 ARG C C 1
ATOM 12565 O O . ARG C 3 649 ? 63.11100 118.37200 89.37000 1.000 203.86793 649 ARG C O 1
ATOM 12567 N N . GLU C 3 650 ? 61.72700 117.79700 87.67800 1.000 200.65140 650 GLU C N 1
ATOM 12568 C CA . GLU C 3 650 ? 60.52000 118.17100 88.41000 1.000 200.51714 650 GLU C CA 1
ATOM 12569 C C . GLU C 3 650 ? 60.33700 117.31400 89.65600 1.000 201.18262 650 GLU C C 1
ATOM 12570 O O . GLU C 3 650 ? 59.97000 117.82000 90.72300 1.000 199.05540 650 GLU C O 1
ATOM 12572 N N . GLU C 3 651 ? 60.57600 116.00500 89.53800 1.000 207.45350 651 GLU C N 1
ATOM 12573 C CA . GLU C 3 651 ? 60.42100 115.12100 90.68900 1.000 206.98683 651 GLU C CA 1
ATOM 12574 C C . GLU C 3 651 ? 61.42000 115.46500 91.78700 1.000 208.07205 651 GLU C C 1
ATOM 12575 O O . GLU C 3 651 ? 61.06800 115.49100 92.97300 1.000 206.94384 651 GLU C O 1
ATOM 12577 N N . VAL C 3 652 ? 62.67200 115.73600 91.40900 1.000 203.38468 652 VAL C N 1
ATOM 12578 C CA . VAL C 3 652 ? 63.68500 116.09900 92.39500 1.000 201.27660 652 VAL C CA 1
ATOM 12579 C C . VAL C 3 652 ? 63.33700 117.42700 93.05500 1.000 204.07603 652 VAL C C 1
ATOM 12580 O O . VAL C 3 652 ? 63.51600 117.60000 94.26600 1.000 204.20160 652 VAL C O 1
ATOM 12582 N N . ARG C 3 653 ? 62.84200 118.38800 92.27000 1.000 216.24636 653 ARG C N 1
ATOM 12583 C CA . ARG C 3 653 ? 62.44700 119.67300 92.83900 1.000 215.65820 653 ARG C CA 1
ATOM 12584 C C . ARG C 3 653 ? 61.28700 119.51100 93.81400 1.000 215.44898 653 ARG C C 1
ATOM 12585 O O . ARG C 3 653 ? 61.26700 120.14400 94.87700 1.000 214.39773 653 ARG C O 1
ATOM 12587 N N . THR C 3 654 ? 60.30800 118.67300 93.46600 1.000 211.23659 654 THR C N 1
ATOM 12588 C CA . THR C 3 654 ? 59.18100 118.43500 94.36300 1.000 209.53884 654 THR C CA 1
ATOM 12589 C C . THR C 3 654 ? 59.63200 117.74900 95.64600 1.000 209.97069 654 THR C C 1
ATOM 12590 O O . THR C 3 654 ? 59.16000 118.08700 96.73800 1.000 209.10015 654 THR C O 1
ATOM 12592 N N . ILE C 3 655 ? 60.53900 116.77600 95.53400 1.000 209.04526 655 ILE C N 1
ATOM 12593 C CA . ILE C 3 655 ? 61.03500 116.08300 96.72000 1.000 207.77666 655 ILE C CA 1
ATOM 12594 C C . ILE C 3 655 ? 61.81500 117.03900 97.61400 1.000 208.59794 655 ILE C C 1
ATOM 12595 O O . ILE C 3 655 ? 61.66100 117.02900 98.84100 1.000 207.75816 655 ILE C O 1
ATOM 12597 N N . LEU C 3 656 ? 62.66600 117.87800 97.01800 1.000 215.29313 656 LEU C N 1
ATOM 12598 C CA . LEU C 3 656 ? 63.46500 118.81000 97.80600 1.000 214.84741 656 LEU C CA 1
ATOM 12599 C C . LEU C 3 656 ? 62.61600 119.93100 98.39000 1.000 216.87041 656 LEU C C 1
ATOM 12600 O O . LEU C 3 656 ? 62.98300 120.51200 99.41800 1.000 217.43731 656 LEU C O 1
ATOM 12602 N N . PHE C 3 657 ? 61.49000 120.25700 97.74900 1.000 218.98320 657 PHE C N 1
ATOM 12603 C CA . PHE C 3 657 ? 60.62800 121.31900 98.26100 1.000 217.82223 657 PHE C CA 1
ATOM 12604 C C . PHE C 3 657 ? 60.06700 120.96300 99.63200 1.000 218.77182 657 PHE C C 1
ATOM 12605 O O . PHE C 3 657 ? 60.01800 121.81200 100.53000 1.000 217.21911 657 PHE C O 1
ATOM 12607 N N . GLN C 3 658 ? 59.63300 119.71400 99.81000 1.000 232.12397 658 GLN C N 1
ATOM 12608 C CA . GLN C 3 658 ? 59.13300 119.28300 101.11200 1.000 231.74710 658 GLN C CA 1
ATOM 12609 C C . GLN C 3 658 ? 60.24000 119.28900 102.15900 1.000 231.35884 658 GLN C C 1
ATOM 12610 O O . GLN C 3 658 ? 60.01200 119.68000 103.31000 1.000 229.40696 658 GLN C O 1
ATOM 12612 N N . PHE C 3 659 ? 61.44000 118.86100 101.78200 1.000 236.43025 659 PHE C N 1
ATOM 12613 C CA . PHE C 3 659 ? 62.56800 118.82300 102.70500 1.000 236.02075 659 PHE C CA 1
ATOM 12614 C C . PHE C 3 659 ? 63.09800 120.22600 102.98400 1.000 236.38724 659 PHE C C 1
ATOM 12615 O O . PHE C 3 659 ? 63.83800 120.44400 103.94300 1.000 236.36957 659 PHE C O 1
#

Secondary structure (DSSP, 8-state):
-HIIIIIHHHHHHHHHS-THHHHHHHHHHHSPTT--EEHHHHHHHHHHHH---STHHHHHHHHHHTTTSSEEEE-SS---SSSTTGGGTEEEE--HHHHHHHHHHHHHS-SSS-SEE---S--SSPPHHHHHTTTS----SEEEEE-SS--TTS------TT--EEEEEB-SS--B--GGGG--SS--EEEEEB--SS-B--B-THHHHH--S--EEEEESBPPPPP-S-----TT--EEEEES---TTHHHH----HHHHSTT--EEEEES-SS-S---GGGGG-TT--EEEEES-SS-----TTGGGGS---EEEEES-TT-----GGGGG-TT--EEE-TT-TT-----TTGGG-TT--EEE-TT-SS-----GGGGG-TT--EEEE-SHHHHHHHHHHHHSTT--EEE------SHHHH-/-GGGSPPHHHHHHHHHHHHHHS-----EEEEE-SSS-EEEEEE-----IIIIIS-SSS-SS-EEEPPTTT-SSSB-TTT-PBPEEEHHHHHHHHHHHHTSTHHHHHHHHHHTT-EEEEEEETHHHHHHHHHHHHHHHHHHHSS-TTSPPPEEEEESPPP---HHHHHHHHHHT-GGGEEEEE-TT-SGGGGGGS-TTT--HHHHHHHHHH-SSS----SS-S-HHHHHHHHHHHHHHHHHHHHHHHHHHT---HHHHHHHHHS--------SEEEE--SSSB-EEE--HHHHHHHHHHTSPBPTT--HHHHHHHHHHHTT--THHHHHHHS--B--BHHHHHHHSPSSTT-SS--TTT----HHHHHHHHHHHHHHHHHHHHHHHIIIIIHHHHHHHHHHHHHHHHHHHTTT--HHHHHHH--SHHHHHHHHHHHHHHHHHHHHHHHHHTT-S-GGGGG-HHHHHHHHHHHHHHHHHHHHHHHHTTTTTTT--TTTT---HHHHHHHHHHHHHHT--TT---STTHHHHHHHHHHHHTTT--HHHHHHHHHHHHHHHHHHHHHT-S-TTSSSSSSHHHHHHHTS-HHHHHS-TTTTTS--/--TT----HHHHHHHHHHSTHHHHHHHHHHHHHTT--SSS-------S-TTTS-EEEE---HHHHHHHHHH--TTTTTT--B-SSSSS-TTTTTTTSS----SS-S-B-HHHHHHHHHHHHSHHHHHHHHHTTTS-EEEE-SHHHHHHHHHHHHHHHHHHHHH-SSSPPPPEEE-TTS----S-HHHHHHHHHTT-GGGBEEEE-TT-SHHHHTTS-GGG--HHHHHHHHHHTS---HHHHHHHHHSS-HHHHHHHHHHHHHHHHSTTTT--TT---S------SEEEEE-SS-EEEE--HHHHHHHHHHHHHS---TTSPPPPHHHHHT-HHHHHHHHHHHHTB-PPP---SSHHHHHHHHHHHHHT--SSSTTHHHHHHHHHHHS--S--HHHHHHHHHHHHHHHHHHHHHHHHHHHHTTTTT-HHHHHHHT-SHHHHHHHHHHHHHHHHHHHHHHHHHHHT-S-GGGGG-HHHHHHHHHHHHHHHHHHHHHHHHTTGGGTT--IIIIIS-HHHHHHHHHHHHHHHH--PPPSS--SS-S-TTHHHHHHHHHHHHHHHTT---HHHHHHHHHHHHHHHHHHHHHHHTT-S-GGGG-TTSHHHHHHHHHHHHHTSHHHHHHHHH-

Organism: Oryza sativa subsp. japonica (NCBI:txid39947)

B-factor: mean 180.3, std 52.27, range [78.63, 362.72]

Foldseek 3Di:
DCVVPPLVVVVVVLVVDDDLLSVLLLVVLQDAAPDWAWLVVSLVVSCVPVVPPDCVSVVSVVVCVVVVAKDKAADPQDPDDPDPVRSGGITIHGDPSSSVSSVVVQVVDDQAQGQEAHDRDQEQADDPVCVVVQVHAHQHQEYEEHHEADDAVRADDHAHANHAEYEYEYEDAEDEDYPRLLHHARHAEYEAAYPHPAQYEYDPVVSLLSHANYAYYAHESYADAADDADQSARANHAYYHYENYAPVCSPVPDDYQCCGNHVQHAEYEAYQHADDQEDDCSVLNHLNYAYYAYYQYARDQAYDQQNLSNLRHAAYHYENHQNYAAHHPSVLNRENHAHAHHDNNQRHQEYDQSVLSHEQYEEYHHENNVNYQAYHPSLLNHQRYQEYEYAPNCVVVCVVSCVSHPNHDYDHDDDDDDDVVVVD/DVLLDADPQRLLVLLVLLCVADPCVPWDWDWDQVVHTEIEIFFEADLALPPQVAYDDPDQQQKDFADCVQQVQLADLLPRHTWIKHNNLRVVLVCCVPPNCVVVVVVVCVVVLHAYEYEYAEQRLVNSVVVQSSVVVVCVLDPNVVRDRYAREYELYAFIIFPSRQLRCQQVPCLSRHEYEYELLACRNLVSLGGSVVDPPLSSLLSLVLDPVRDDDDPVDRDVSVLVVLVVSLVSLVVQLVLVLCLLQPPPDPVSVVVPVVDDGRRTWDHHWYWYCLDLQETEIDDQRSLVSLSSRQLLDDDPDDDSVVSSVVNSVSSPPCSCSSVSSVDDHHHDYQLVQLLPDDPPPPLAQDCSRNRRGHNVSSVSSNSSSVLVVQQVVVVVVCVPPLVVLLVVLLVLLVVLQVVQVVVLAGSLVVLLVCDDVSNVVNVVSLVVNVVSLVVVVVCVVSVSHRSNPLVDPVVLVSLLSCLQRCLSSVLSVCVSVVVCVPAHQCVPGNDDSSSSSSQSSNCVNNVHDPPLPCQSVLVSLVVVVVVVCVVPDPCVVCVVVVQVSLVSQVVCVVVPSHDPNCQSQHYPNLVVLVPDDVVDQVDHPCVPVHPD/DLQPDAFCFQVVQLVVLVDCPVVVLVVQQLQCLAPVPDLAAGDQPCVPCVPVGFGEGEFACLVLLVVDLVVNDQFCPQFVWDAQPPDDDVVLVCLLPVDDDPDGAFTWGNSLSVSLVSNVVDVVSVVVLVVSAPTEYEYHYAEARLVNSVVVQSSSVSCQCVVCQAPDGYQYARESAAYAFITFVNSQVSCVVVVNLQRYEYEAELAACHNQQLLAARRPRPSLVSSLLSNVSHPDVNVVSVVVQVVDDLVVSLVRSLVSLVVVLCCVVVPDPVDPRTRRGFHHHWYWQADLLTTTIDGDRSLVSLLSSLSNVQDDDPVDDRDRNNCRSPCVSVRSVRRNVNVPDDDDDPPDPHNRSVNLVVNCVRSPGDPPDCSSVVSSVSVVVRDDDDDAQVVVVVVLVVVCVVLCVLVVLLLVQQVVCLAAAGSLVCLLVCPPVVSNVSNVVSLVVVVVSLVVVVVCVVVVSHDPCPLVDPVVLVVLLSCLQRCLSSVVSVCVSVVVCVPQHQCVPGVDDPSSVSSVVSVSSNVSNPDDFDPAADSTANDSCLVSVLVVLLVLLVCLVPDDDLVVNLVSLVSNVVNVVVVVVCVVSNNHHSSCVHCNYSNVVSVVSNVVVCPDPSSVVSVVVD